Protein 6L3M (pdb70)

Sequence (1678 aa):
VPVPVPVAVSGATTAGLRAQAARLAGHLRERPALGPEAVARPLLLSRAQRERRAVVVAADRDSLLTGLDALAGGEAGPRLASGAADVTGRVVLVFPGQGAHWTGVAERLWREAPVFADSMARCADVLRDLAGWELREVLVDPVALERVDVLQPVSFAVVVSLAALWASVGVRPDAVVGHSQGEVAAAHVAGALTLAEAARIVVLRSALIARELSGRGAMLTVVADVERVTALLAGFEGRVCVAAVNGPASVTVSGEDGAVREFERVLSARRMLRWRLPGVDFAGHSPQVDALRAELLAALGDIASREPEIPLLSTVTGEPATRLDAEHWYRNLREEPVRFADAVTALLDRGHRVFVEVSPHPVLTTSVVDLAAPHRTAVVGTLRRDEGGLDRFLLSAAELHVRGVPVDLARHAGAGTAEVVPVPVPVAVSGATTAGLRAQAARLAGHLRERPALGPEAVARPLLLSRAQRERRAVVVAADRDSLLTGLDALAGGEAGPRLASGAADVTGRVVLVFPGQGAHWTGVAERLWREAPVFADSMARCADVLRDLAGWELREVLVDPVALERVDVLQPVSFAVVVSLAALWASVGVRPDAVVGHSQGEVAAAHVAGALTLAEAARIVVLRSALIARELSGRGAMLTVVADVERVTALLAGFEGRVCVAAVNGPASVTVSGEDGAVREFERVLSARRMLRWRLPGVDFAGHSPQVDALRAELLAALGDIASREPEIPLLSTVTGEPATRLDAEHWYRNLREPVRFADAVTALLDRGHRVFVEVSPHPVLTTSVVDLAAPHRTAVVGTLRRDEGGLDRFLLSAAELHVRGVPVDLARHAGAGTAEVPVPVPVPVAVSGATTAGLRAQAARLAGHLRERPALGPEAVARPLLLSRAQRERRAVVVAADRDSLLTGLDALAGGEAGPRLASGAADVTGRVVLVFPGQGAHWTGVAERLWREAPVFADSMARCADVLRDLAGWELREVLVDPVALERVDVLQPVSFAVVVSLAALWASVGVRPDAVVGHSQGEVAAAHVAGALTLAEAARIVVLRSALIARELSGRGAMLTVVADVERVTALLAGFEGRVCVAAVNGPASVTVSGEDGAVREFERVLSARRMLRWRLPGVDFAGHSPQVDALRAELLAALGDIASREPEIPLLSTVTGEPATRLDAEHWYRNLREPVRFADAVTALLDRGHRVFVEVSPHPVLTTSVVDLAAPHRTAVVGTLRRDEGGLDRFLLSAAELHVRGVPVDLARHAGAGTAEVVPVPVPVAVSGATTAGLRAQAARLAGHLRERPALGPEAVARPLLLSRAQRERRAVVVAADRDSLLTGLDALAGGEAGPRLASGAADVTGRVVLVFPGQGAHWTGVAERLWREAPVFADSMARCADVLRDLAGWELREVLVDPVALERVDVLQPVSFAVVVSLAALWASVGVRPDAVVGHSQGEVAAAHVAGALTLAEAARIVVLRSALIARELSGRGAMLTVVADVERVTALLAGFEGRVCVAAVNGPASVTVSGEDGAVREFERVLSARRMLRWRLPGVDFAGHSPQVDALRAELLAALGDIASREPEIPLLSTVTGEPATRLDAEHWYRNLREPVRFADAVTALLDRGHRVFVEVSPHPVLTTSVVDLAAPHRTAVVGTLRRDEGGLDRFLLSAAELHVRGVPVDLARHAGAGTAEVP

Radius of gyration: 43.11 Å; Cα contacts (8 Å, |Δi|>4): 3781; chains: 4; bounding box: 70×116×100 Å

B-factor: mean 20.32, std 10.1, range [8.17, 100.58]

Nearest PDB structures (foldseek):
  6l3n-assembly2_B  TM=1.002E+00  e=1.396E-87  Actinosynnema pretiosum subsp. auranticum
  2hg4-assembly2_C  TM=9.653E-01  e=4.477E-46  Saccharopolyspora erythraea
  2hg4-assembly3_F  TM=9.585E-01  e=4.744E-46  Saccharopolyspora erythraea
  2hg4-assembly3_E  TM=9.636E-01  e=5.070E-45  Saccharopolyspora erythraea
  5bp1-assembly1_A  TM=8.646E-01  e=1.464E-35  Mycolicibacterium smegmatis MC2 155

Organism: Actinosynnema pretiosum subsp. auranticum (NCBI:txid42198)

Solvent-accessible surface area: 65062 Å² total; per-residue (Å²): 177,81,95,17,6,0,0,1,14,15,5,63,75,55,76,27,7,98,60,82,0,51,166,10,3,31,25,0,122,134,98,102,108,29,10,1,98,25,4,0,96,10,22,21,101,68,85,64,50,124,95,85,34,0,0,3,4,4,28,66,51,109,49,0,16,95,8,0,64,22,8,33,52,34,118,100,22,117,51,24,6,64,19,24,27,47,7,112,44,127,20,0,1,2,0,5,5,26,11,3,31,37,63,22,0,1,32,103,0,30,154,60,1,104,40,0,20,76,14,0,28,111,1,3,56,28,2,97,128,65,33,56,51,52,0,83,125,14,0,82,53,79,118,8,4,116,122,2,31,1,12,7,0,0,10,3,0,0,5,8,0,0,7,36,1,0,24,22,0,40,4,152,22,49,0,0,0,0,22,12,8,2,0,0,1,0,0,40,43,2,24,1,6,89,32,52,21,0,1,54,0,1,12,55,5,0,24,3,1,31,146,82,6,32,70,156,8,5,11,0,9,0,54,12,60,54,141,94,0,79,63,16,16,43,35,3,136,81,94,5,37,32,0,1,39,5,4,29,34,17,0,5,0,1,4,91,52,15,7,0,114,76,0,36,104,16,0,26,12,33,136,20,121,61,127,83,27,70,15,18,52,6,0,0,7,3,76,54,0,80,94,4,99,80,80,0,55,84,43,3,36,143,24,70,53,161,149,28,130,41,54,2,0,0,2,9,44,6,108,74,21,123,176,4,47,12,57,11,0,10,85,4,8,50,60,51,4,83,0,7,26,0,0,6,28,0,3,76,113,32,4,44,3,1,0,4,0,0,2,20,33,56,10,22,100,4,3,82,46,12,2,56,48,51,142,22,2,34,10,11,1,1,99,115,119,56,5,0,4,26,20,0,0,6,1,0,0,55,0,14,3,60,26,7,112,21,65,2,18,131,35,0,43,91,10,124,31,92,104,183,96,93,17,5,0,0,4,13,15,5,63,75,56,76,25,8,96,60,70,0,51,129,11,2,32,17,0,121,130,94,102,109,27,11,1,94,25,0,0,96,11,16,21,103,68,79,70,46,130,95,85,35,0,0,1,4,4,26,66,50,109,51,0,15,93,8,0,63,13,8,32,53,38,115,102,18,118,50,24,6,66,19,24,27,50,7,113,45,126,20,0,1,2,0,5,5,24,11,3,29,35,63,21,0,1,36,99,0,30,151,60,1,105,41,0,20,76,13,0,27,109,1,4,58,27,1,103,127,66,32,59,46,55,0,86,126,15,0,82,54,79,116,8,4,116,121,3,31,0,12,7,0,0,11,4,0,0,4,8,0,0,6,36,1,0,28,23,0,40,4,152,23,49,0,0,0,0,22,14,8,2,0,0,1,0,0,40,44,2,21,0,6,88,34,53,20,0,1,52,0,1,9,56,5,0,23,3,1,29,145,80,7,31,69,153,8,5,11,0,9,0,52,15,52,39,72,92,0,80,65,17,16,48,38,3,134,81,92,6,37,33,0,2,21,5,4,27,40,15,0,5,0,1,5,94,44,25,9,0,133,87,0,34,105,15,0,27,13,32,134,19,120,64,128,78,28,69,16,18,52,6,0,0,6,3,77,54,0,79,91,3,98,81,82,0,54,81,47,2,36,146,23,69,52,149,153,28,122,41,52,2,0,1,2,13,51,6,107,76,23,120,173,4,48,11,44,5,0,8,72,5,7,48,67,51,4,75,0,1,17,0,0,2,31,0,2,69,114,33,4,46,2,1,0,4,0,0,2,20,32,54,9,21,100,4,2,80,62,10,1,58,51,54,148,23,2,33,8,11,1,1,97,115,122,53,5,0,5,27,20,0,0,6,2,0,0,56,0,15,4,60,26,7,114,21,66,2,20,130,30,0,41,94,9,121,31,98,11,110,190,89,88,18,2,0,0,2,12,15,5,62,76,56,79,25,7,99,59,83,0,51,162,4,4,29,30,0,125,130,104,105,106,26,8,2,92,26,0,0,97,8,14,22,100,68,91,62,50,123,95,86,34,0,0,1,3,3,27,62,54,109,53,0,16,88,7,0,62,13,10,34,52,39,111,104,20,113,51,25,6,65,20,26,29,48,7,117,44,119,22,0,0,2,0,6,10,27,11,2,28,33,66,21,0,1,35,100,0,29,152,60,0,105,42,0,21,99,12,0,45,131,2,4,75,25,1,95,128,68,34,56,54,58,0,85,126,16,0,82,53,76,116,10,5,114,124,3,32,2,12,6,0,0,14,3,0,0,8,8,0,0,8,36,1,0,27,27,1,42,5,149,24,51,0,0,0,0,22,15,10,1,0,0,2,0,0,30,43,1,19,1,6,78,7,54,20,0,2,53,0,1,14,55,6,0,23,2,2,32,145,81,6,31,70,157,9,6,10,0,9,0,52,13,56,40,123,96,0,81,65,16,16,44,36,2,131,84,92,6,38,31,0,1,39,6,4,68,41,16,0,5,0,1,5,93,54,26,9,0,126,87,0,33,112,14,0,54,20,31,169,18,122,86,126,76,28,70,20,17,52,7,0,0,6,3,78,56,0,78,90,3,102,82,78,0,53,82,43,3,35,142,23,69,51,166,149,40,136,40,50,3,0,0,2,16,49,6,109,75,25,115,184,5,41,10,44,3,0,10,70,4,8,49,67,52,4,112,0,9,61,0,0,56,29,0,8,118,108,31,2,43,3,1,0,2,0,0,4,21,32,55,9,20,99,3,2,80,64,40,1,73,124,82,160,19,1,32,6,10,1,1,96,105,120,54,5,0,4,26,19,0,0,7,1,0,0,52,0,15,3,56,26,8,115,22,66,3,21,132,37,0,42,90,10,120,28,102,61,190,84,84,17,1,0,0,4,12,8,4,61,77,58,76,26,8,98,62,75,0,51,142,10,3,30,20,0,124,131,97,106,106,26,10,1,86,25,0,0,94,12,15,20,105,66,84,68,47,127,97,85,34,0,0,1,4,3,28,66,51,109,54,0,15,92,9,0,60,12,9,33,52,40,111,103,19,117,51,25,6,66,19,25,28,49,6,114,45,122,22,0,0,2,0,6,8,26,9,2,30,38,61,20,1,0,44,101,0,28,153,57,2,107,43,0,20,80,17,0,28,109,2,4,58,27,2,102,131,64,34,65,47,58,0,89,127,17,0,94,54,76,115,9,4,112,121,2,34,2,11,7,0,0,14,4,0,0,7,10,0,0,7,36,1,0,25,27,0,41,4,144,23,48,0,0,0,0,22,14,9,2,0,0,1,0,0,39,43,2,21,0,7,77,33,54,19,0,1,54,0,1,13,54,5,0,26,3,1,30,150,82,7,30,72,152,9,6,11,0,9,0,54,12,50,42,79,102,0,80,64,19,17,74,53,17,134,81,104,4,38,34,0,2,24,5,3,20,32,15,0,6,0,1,4,92,48,27,9,0,135,86,0,34,196,37,0,56,76,116,223,18,121,82,128,76,28,70,17,18,50,6,0,0,7,4,78,56,0,77,91,3,99,82,80,0,54,80,43,3,34,142,25,67,51,166,149,41,138,41,49,3,0,0,2,15,58,5,111,70,25,118,186,6,45,9,44,4,0,8,71,4,8,49,65,52,4,80,0,3,16,0,0,4,31,0,2,69,112,34,3,45,2,1,0,4,0,0,3,20,32,52,10,21,100,3,3,79,45,9,1,55,55,53,158,19,2,33,7,10,1,1,96,108,124,53,5,0,5,26,20,0,0,6,1,0,0,54,0,15,4,57,27,6,113,22,66,3,24,131,36,0,39,94,10,117,32,111,16,114

Secondary structure (DSSP, 8-state):
----EEEEEEESSHHHHHHHHHHHHHHHHH-TT--HHHHHHHHHHSS---SEEEEEEESSHHHHHHHHHHHHTT---TTEEEEES---SEEEEEE--SS---TTTTHHHHHH-HHHHHHHHHHHHHHHHHH-S-HHHHTT-TTGGGSHHHHHHHHHHHHHHHHHHHHHTT---SEEEE-TTHHHHHHHHTTSS-HHHHHHHHHHHHHHHHHHTTTS-EEEEESS-HHHHHHHTTT-TTTEEEEEEEETTEEEEEE-HHHHHHHHHHHHHTT--EEEPTT--S-TTSGGGGGGHHHHHHHH-S------SS-EEETTTSSB----SHHHHHHHHHSPB-HHHHHHHHHTTTEEEEEE-SSS-SSHHHHHHHHTTS--EEE-S-BTTB-SHHHHHHHHHHHHTTT----GGGGS-S-----/----EEEEEEESSHHHHHHHHHHHHHHHHH-TT--HHHHHHHHHHSS---SEEEEEEESSHHHHHHHHHHHHTT---TTEEEEE----SEEEEEE--SS---TTTTHHHHHH-HHHHHHHHHHHHHHHHHH-S-HHHHTT-TTGGGSHHHHHHHHHHHHHHHHHHHHHTT---SEEEE-TTHHHHHHHHTTSS-HHHHHHHHHHHHHHHHHHTTTS-EEEEESS-HHHHHHHTTT-TTTEEEEEEEETTEEEEEE-HHHHHHHHHHHHHTT--EEEPTT--S-TTSGGGGGGHHHHHHHH-S------SS-EEETTTSSB-----HHHHHHHHHSPEEHHHHHHHHHTTTEEEEEE-SSS-SSHHHHHHHHTTS--EEE-S-BTTB-SHHHHHHHHHHHHTTT----GGGGS-S--PPP-/-PPPEEEEEEESSHHHHHHHHHHHHHHHHT-TT--HHHHHHHHHHSS---SEEEEEEESSHHHHHHHHHHHHTT---TTEEEEE----SEEEEEE--SS---TTTTHHHHHH-HHHHHHHHHHHHHHHHHH-S-HHHHTT-TTGGGSHHHHHHHHHHHHHHHHHHHHHTT---SEEEE-TTHHHHHHHHTTSS-HHHHHHHHHHHHHHHHHHTTTS-EEEEESS-HHHHHHHTTT-TTTEEEEEEEETTEEEEEE-HHHHHHHHHHHHHTT--EEEPTT--S-TTSGGGGGGHHHHHHHH-S------SS-EE-TTTSSB----SHHHHHHHHHS-B-HHHHHHHHHTTTEEEEEE-SSS-SSHHHHHHHHTTS--EEE-S-BTTB-SHHHHHHHHHHHHTTT----GGGGS-S-----/-PPPEEEEEEESSHHHHHHHHHHHHHHHHT-TT--HHHHHHHHHHSS---SEEEEEEESSHHHHHHHHHHHHTT---TTEEEEES---SEEEEEE--SS---TTTTHHHHHH-HHHHHHHHHHHHHHHHHH-S-HHHHTT-TTGGGSHHHHHHHHHHHHHHHHHHHHHTT---SEEEE-TTHHHHHHHHTTSS-HHHHHHHHHHHHHHHHHHTTTS-EEEEESS-HHHHHHHTTT-TTTEEEEEEEETTEEEEEE-HHHHHHHHHHHHHTT--EEEPTT--S-TTSGGGGGGHHHHHHHH-S------SS-EE-TTTSSB----SHHHHHHHHHSPB-HHHHHHHHHTTTEEEEEE-SSS-SSHHHHHHHHTTS--EEE-S-BTTB-SHHHHHHHHHHHHTTT----GGGGS-S--PPP-

Structure (mmCIF, N/CA/C/O backbone):
data_6L3M
#
_entry.id   6L3M
#
_cell.length_a   214.299
_cell.length_b   100.778
_cell.length_c   103.267
_cell.angle_alpha   90.000
_cell.angle_beta   113.130
_cell.angle_gamma   90.000
#
_symmetry.space_group_name_H-M   'C 1 2 1'
#
loop_
_entity.id
_entity.type
_entity.pdbx_description
1 polymer 'Polyketide synthase'
2 non-polymer GLYCEROL
3 non-polymer '2-methoxypropanedioic acid'
4 non-polymer 'PHOSPHATE ION'
5 water water
#
loop_
_atom_site.group_PDB
_atom_site.id
_atom_site.type_symbol
_atom_site.label_atom_id
_atom_site.label_alt_id
_atom_site.label_comp_id
_atom_site.label_asym_id
_atom_site.label_entity_id
_atom_site.label_seq_id
_atom_site.pdbx_PDB_ins_code
_atom_site.Cartn_x
_atom_site.Cartn_y
_atom_site.Cartn_z
_atom_site.occupancy
_atom_site.B_iso_or_equiv
_atom_site.auth_seq_id
_atom_site.auth_comp_id
_atom_site.auth_asym_id
_atom_site.auth_atom_id
_atom_site.pdbx_PDB_model_num
ATOM 1 N N . VAL A 1 1 ? -1.885 -21.094 141.120 1.00 49.53 1 VAL A N 1
ATOM 2 C CA . VAL A 1 1 ? -1.631 -20.663 139.706 1.00 49.00 1 VAL A CA 1
ATOM 3 C C . VAL A 1 1 ? -1.201 -19.188 139.641 1.00 51.56 1 VAL A C 1
ATOM 4 O O . VAL A 1 1 ? -1.992 -18.289 139.962 1.00 37.47 1 VAL A O 1
ATOM 8 N N . PRO A 1 2 ? 0.038 -18.929 139.163 1.00 46.50 2 PRO A N 1
ATOM 9 C CA . PRO A 1 2 ? 0.434 -17.524 139.053 1.00 38.76 2 PRO A CA 1
ATOM 10 C C . PRO A 1 2 ? -0.413 -16.730 138.025 1.00 28.49 2 PRO A C 1
ATOM 11 O O . PRO A 1 2 ? -1.136 -17.311 137.208 1.00 30.09 2 PRO A O 1
ATOM 15 N N . VAL A 1 3 ? -0.420 -15.418 138.198 1.00 21.34 3 VAL A N 1
ATOM 16 C CA . VAL A 1 3 ? -1.248 -14.536 137.431 1.00 19.85 3 VAL A CA 1
ATOM 17 C C . VAL A 1 3 ? -0.359 -13.780 136.426 1.00 16.33 3 VAL A C 1
ATOM 18 O O . VAL A 1 3 ? 0.762 -13.391 136.747 1.00 13.28 3 VAL A O 1
ATOM 22 N N . PRO A 1 4 ? -0.821 -13.625 135.187 1.00 15.46 4 PRO A N 1
ATOM 23 C CA . PRO A 1 4 ? 0.045 -12.935 134.216 1.00 11.95 4 PRO A CA 1
ATOM 24 C C . PRO A 1 4 ? 0.152 -11.458 134.480 1.00 12.24 4 PRO A C 1
ATOM 25 O O . PRO A 1 4 ? -0.827 -10.823 134.855 1.00 11.28 4 PRO A O 1
ATOM 29 N N . VAL A 1 5 ? 1.356 -10.913 134.292 1.00 10.81 5 VAL A N 1
ATOM 30 C CA . VAL A 1 5 ? 1.570 -9.491 134.333 1.00 11.34 5 VAL A CA 1
ATOM 31 C C . VAL A 1 5 ? 2.266 -8.994 133.071 1.00 9.22 5 VAL A C 1
ATOM 32 O O . VAL A 1 5 ? 3.005 -9.735 132.418 1.00 10.71 5 VAL A O 1
ATOM 36 N N . PRO A 1 6 ? 2.016 -7.736 132.701 1.00 10.04 6 PRO A N 1
ATOM 37 C CA . PRO A 1 6 ? 2.680 -7.169 131.523 1.00 9.40 6 PRO A CA 1
ATOM 38 C C . PRO A 1 6 ? 4.013 -6.542 131.920 1.00 9.31 6 PRO A C 1
ATOM 39 O O . PRO A 1 6 ? 4.036 -5.631 132.733 1.00 10.68 6 PRO A O 1
ATOM 43 N N . VAL A 1 7 ? 5.109 -7.094 131.407 1.00 9.80 7 VAL A N 1
ATOM 44 C CA . VAL A 1 7 ? 6.474 -6.636 131.745 1.00 10.83 7 VAL A CA 1
ATOM 45 C C . VAL A 1 7 ? 7.023 -5.823 130.582 1.00 10.89 7 VAL A C 1
ATOM 46 O O . VAL A 1 7 ? 7.211 -6.360 129.467 1.00 10.37 7 VAL A O 1
ATOM 50 N N . ALA A 1 8 ? 7.151 -4.515 130.805 1.00 11.95 8 ALA A N 1
ATOM 51 C CA . ALA A 1 8 ? 7.360 -3.547 129.748 1.00 11.96 8 ALA A CA 1
ATOM 52 C C . ALA A 1 8 ? 8.848 -3.119 129.683 1.00 15.09 8 ALA A C 1
ATOM 53 O O . ALA A 1 8 ? 9.488 -2.953 130.718 1.00 14.24 8 ALA A O 1
ATOM 55 N N . VAL A 1 9 ? 9.419 -3.094 128.478 1.00 13.09 9 VAL A N 1
ATOM 56 C CA . VAL A 1 9 ? 10.735 -2.476 128.265 1.00 15.42 9 VAL A CA 1
ATOM 57 C C . VAL A 1 9 ? 10.670 -1.574 127.043 1.00 13.82 9 VAL A C 1
ATOM 58 O O . VAL A 1 9 ? 9.814 -1.743 126.172 1.00 10.76 9 VAL A O 1
ATOM 62 N N . SER A 1 10 ? 11.563 -0.584 126.978 1.00 12.36 10 SER A N 1
ATOM 63 C CA . SER A 1 10 ? 11.575 0.274 125.804 1.00 11.97 10 SER A CA 1
ATOM 64 C C . SER A 1 10 ? 12.936 0.928 125.596 1.00 11.83 10 SER A C 1
ATOM 65 O O . SER A 1 10 ? 13.786 0.930 126.492 1.00 15.04 10 SER A O 1
ATOM 68 N N . GLY A 1 11 ? 13.129 1.415 124.386 1.00 13.93 11 GLY A N 1
ATOM 69 C CA . GLY A 1 11 ? 14.322 2.184 124.046 1.00 15.68 11 GLY A CA 1
ATOM 70 C C . GLY A 1 11 ? 14.017 3.241 123.020 1.00 16.42 11 GLY A C 1
ATOM 71 O O . GLY A 1 11 ? 12.972 3.216 122.372 1.00 12.44 11 GLY A O 1
ATOM 72 N N . ALA A 1 12 ? 14.993 4.128 122.779 1.00 15.54 12 ALA A N 1
ATOM 73 C CA . ALA A 1 12 ? 14.814 5.152 121.768 1.00 13.30 12 ALA A CA 1
ATOM 74 C C . ALA A 1 12 ? 14.923 4.565 120.345 1.00 13.16 12 ALA A C 1
ATOM 75 O O . ALA A 1 12 ? 14.486 5.191 119.399 1.00 14.61 12 ALA A O 1
ATOM 77 N N . THR A 1 13 ? 15.518 3.368 120.223 1.00 11.87 13 THR A N 1
ATOM 78 C CA . THR A 1 13 ? 15.645 2.680 118.952 1.00 12.33 13 THR A CA 1
ATOM 79 C C . THR A 1 13 ? 15.369 1.189 119.173 1.00 12.41 13 THR A C 1
ATOM 80 O O . THR A 1 13 ? 15.338 0.719 120.299 1.00 15.30 13 THR A O 1
ATOM 84 N N . THR A 1 14 ? 15.228 0.457 118.093 1.00 12.67 14 THR A N 1
ATOM 85 C CA . THR A 1 14 ? 14.975 -0.976 118.180 1.00 15.15 14 THR A CA 1
ATOM 86 C C . THR A 1 14 ? 16.165 -1.692 118.729 1.00 14.69 14 THR A C 1
ATOM 87 O O . THR A 1 14 ? 16.052 -2.511 119.620 1.00 14.56 14 THR A O 1
ATOM 91 N N . ALA A 1 15 ? 17.358 -1.244 118.356 1.00 14.94 15 ALA A N 1
ATOM 92 C CA . ALA A 1 15 ? 18.550 -1.844 118.966 1.00 16.45 15 ALA A CA 1
ATOM 93 C C . ALA A 1 15 ? 18.658 -1.551 120.482 1.00 15.84 15 ALA A C 1
ATOM 94 O O . ALA A 1 15 ? 19.102 -2.409 121.270 1.00 14.84 15 ALA A O 1
ATOM 96 N N . GLY A 1 16 ? 18.222 -0.369 120.900 1.00 15.29 16 GLY A N 1
ATOM 97 C CA . GLY A 1 16 ? 18.227 -0.019 122.315 1.00 16.00 16 GLY A CA 1
ATOM 98 C C . GLY A 1 16 ? 17.150 -0.822 123.077 1.00 15.72 16 GLY A C 1
ATOM 99 O O . GLY A 1 16 ? 17.386 -1.312 124.155 1.00 15.64 16 GLY A O 1
ATOM 100 N N . LEU A 1 17 ? 16.040 -1.067 122.413 1.00 15.15 17 LEU A N 1
ATOM 101 C CA . LEU A 1 17 ? 14.972 -1.917 122.979 1.00 14.50 17 LEU A CA 1
ATOM 102 C C . LEU A 1 17 ? 15.476 -3.338 123.199 1.00 14.77 17 LEU A C 1
ATOM 103 O O . LEU A 1 17 ? 15.386 -3.870 124.310 1.00 16.63 17 LEU A O 1
ATOM 108 N N . ARG A 1 18 ? 16.155 -3.885 122.201 1.00 16.15 18 ARG A N 1
ATOM 109 C CA . ARG A 1 18 ? 16.701 -5.240 122.296 1.00 17.53 18 ARG A CA 1
ATOM 110 C C . ARG A 1 18 ? 17.773 -5.383 123.341 1.00 18.49 18 ARG A C 1
ATOM 111 O O . ARG A 1 18 ? 17.771 -6.333 124.110 1.00 17.39 18 ARG A O 1
ATOM 119 N N . ALA A 1 19 ? 18.580 -4.345 123.506 1.00 16.86 19 ALA A N 1
ATOM 120 C CA . ALA A 1 19 ? 19.626 -4.374 124.517 1.00 18.91 19 ALA A CA 1
ATOM 121 C C . ALA A 1 19 ? 19.017 -4.283 125.906 1.00 17.05 19 ALA A C 1
ATOM 122 O O . ALA A 1 19 ? 19.534 -4.879 126.843 1.00 18.27 19 ALA A O 1
ATOM 124 N N . GLN A 1 20 ? 17.970 -3.463 126.060 1.00 19.04 20 GLN A N 1
ATOM 125 C CA . GLN A 1 20 ? 17.256 -3.381 127.345 1.00 19.08 20 GLN A CA 1
ATOM 126 C C . GLN A 1 20 ? 16.654 -4.734 127.736 1.00 18.27 20 GLN A C 1
ATOM 127 O O . GLN A 1 20 ? 16.665 -5.119 128.920 1.00 19.01 20 GLN A O 1
ATOM 133 N N . ALA A 1 21 ? 16.166 -5.469 126.747 1.00 14.87 21 ALA A N 1
ATOM 134 C CA . ALA A 1 21 ? 15.634 -6.810 127.007 1.00 14.78 21 ALA A CA 1
ATOM 135 C C . ALA A 1 21 ? 16.704 -7.752 127.505 1.00 15.67 21 ALA A C 1
ATOM 136 O O . ALA A 1 21 ? 16.517 -8.427 128.512 1.00 13.70 21 ALA A O 1
ATOM 138 N N . ALA A 1 22 ? 17.859 -7.750 126.837 1.00 15.80 22 ALA A N 1
ATOM 139 C CA . ALA A 1 22 ? 19.012 -8.547 127.260 1.00 15.01 22 ALA A CA 1
ATOM 140 C C . ALA A 1 22 ? 19.477 -8.217 128.686 1.00 14.70 22 ALA A C 1
ATOM 141 O O . ALA A 1 22 ? 19.717 -9.116 129.489 1.00 18.20 22 ALA A O 1
ATOM 143 N N . ARG A 1 23 ? 19.517 -6.932 128.999 1.00 15.39 23 ARG A N 1
ATOM 144 C CA . ARG A 1 23 ? 19.919 -6.423 130.301 1.00 21.55 23 ARG A CA 1
ATOM 145 C C . ARG A 1 23 ? 18.982 -6.911 131.404 1.00 18.30 23 ARG A C 1
ATOM 146 O O . ARG A 1 23 ? 19.418 -7.363 132.456 1.00 17.20 23 ARG A O 1
ATOM 154 N N . LEU A 1 24 ? 17.685 -6.804 131.159 1.00 19.74 24 LEU A N 1
ATOM 155 C CA . LEU A 1 24 ? 16.695 -7.280 132.126 1.00 16.14 24 LEU A CA 1
ATOM 156 C C . LEU A 1 24 ? 16.772 -8.788 132.354 1.00 15.30 24 LEU A C 1
ATOM 157 O O . LEU A 1 24 ? 16.678 -9.255 133.488 1.00 18.33 24 LEU A O 1
ATOM 162 N N . ALA A 1 25 ? 16.893 -9.558 131.274 1.00 12.74 25 ALA A N 1
ATOM 163 C CA . ALA A 1 25 ? 17.071 -10.983 131.375 1.00 17.13 25 ALA A CA 1
ATOM 164 C C . ALA A 1 25 ? 18.311 -11.284 132.227 1.00 16.76 25 ALA A C 1
ATOM 165 O O . ALA A 1 25 ? 18.294 -12.155 133.075 1.00 16.92 25 ALA A O 1
ATOM 167 N N . GLY A 1 26 ? 19.398 -10.583 131.954 1.00 17.70 26 GLY A N 1
ATOM 168 C CA . GLY A 1 26 ? 20.648 -10.797 132.709 1.00 22.41 26 GLY A CA 1
ATOM 169 C C . GLY A 1 26 ? 20.442 -10.551 134.193 1.00 21.89 26 GLY A C 1
ATOM 170 O O . GLY A 1 26 ? 20.891 -11.334 135.037 1.00 20.21 26 GLY A O 1
ATOM 171 N N . HIS A 1 27 ? 19.741 -9.469 134.498 1.00 23.02 27 HIS A N 1
ATOM 172 C CA . HIS A 1 27 ? 19.430 -9.092 135.878 1.00 23.46 27 HIS A CA 1
ATOM 173 C C . HIS A 1 27 ? 18.566 -10.126 136.594 1.00 19.93 27 HIS A C 1
ATOM 174 O O . HIS A 1 27 ? 18.925 -10.582 137.684 1.00 21.90 27 HIS A O 1
ATOM 181 N N . LEU A 1 28 ? 17.589 -10.679 135.888 1.00 16.27 28 LEU A N 1
ATOM 182 C CA . LEU A 1 28 ? 16.779 -11.755 136.422 1.00 14.42 28 LEU A CA 1
ATOM 183 C C . LEU A 1 28 ? 17.587 -13.047 136.655 1.00 16.10 28 LEU A C 1
ATOM 184 O O . LEU A 1 28 ? 17.411 -13.746 137.677 1.00 17.80 28 LEU A O 1
ATOM 189 N N . ARG A 1 29 ? 18.496 -13.369 135.735 1.00 17.40 29 ARG A N 1
ATOM 190 C CA . ARG A 1 29 ? 19.287 -14.576 135.893 1.00 18.72 29 ARG A CA 1
ATOM 191 C C . ARG A 1 29 ? 20.287 -14.477 137.049 1.00 20.68 29 ARG A C 1
ATOM 192 O O . ARG A 1 29 ? 20.579 -15.481 137.671 1.00 27.83 29 ARG A O 1
ATOM 200 N N . GLU A 1 30 ? 20.735 -13.256 137.370 1.00 20.96 30 GLU A N 1
ATOM 201 C CA . GLU A 1 30 ? 21.587 -13.001 138.549 1.00 23.77 30 GLU A CA 1
ATOM 202 C C . GLU A 1 30 ? 20.782 -13.094 139.848 1.00 26.29 30 GLU A C 1
ATOM 203 O O . GLU A 1 30 ? 21.368 -13.129 140.924 1.00 22.15 30 GLU A O 1
ATOM 209 N N . ARG A 1 31 ? 19.449 -13.086 139.751 1.00 21.68 31 ARG A N 1
ATOM 210 C CA . ARG A 1 31 ? 18.582 -13.002 140.939 1.00 23.35 31 ARG A CA 1
ATOM 211 C C . ARG A 1 31 ? 17.480 -14.013 140.854 1.00 23.85 31 ARG A C 1
ATOM 212 O O . ARG A 1 31 ? 16.357 -13.669 140.480 1.00 19.32 31 ARG A O 1
ATOM 220 N N . PRO A 1 32 ? 17.788 -15.273 141.184 1.00 25.08 32 PRO A N 1
ATOM 221 C CA . PRO A 1 32 ? 16.944 -16.407 140.817 1.00 26.16 32 PRO A CA 1
ATOM 222 C C . PRO A 1 32 ? 15.551 -16.398 141.475 1.00 21.45 32 PRO A C 1
ATOM 223 O O . PRO A 1 32 ? 14.660 -17.081 140.995 1.00 21.78 32 PRO A O 1
ATOM 227 N N . ALA A 1 33 ? 15.390 -15.679 142.585 1.00 19.92 33 ALA A N 1
ATOM 228 C CA . ALA A 1 33 ? 14.098 -15.633 143.265 1.00 20.94 33 ALA A CA 1
ATOM 229 C C . ALA A 1 33 ? 13.148 -14.546 142.690 1.00 19.82 33 ALA A C 1
ATOM 230 O O . ALA A 1 33 ? 11.998 -14.464 143.085 1.00 19.59 33 ALA A O 1
ATOM 232 N N . LEU A 1 34 ? 13.648 -13.719 141.786 1.00 18.16 34 LEU A N 1
ATOM 233 C CA . LEU A 1 34 ? 12.915 -12.555 141.304 1.00 19.50 34 LEU A CA 1
ATOM 234 C C . LEU A 1 34 ? 11.923 -12.944 140.198 1.00 20.31 34 LEU A C 1
ATOM 235 O O . LEU A 1 34 ? 12.311 -13.532 139.182 1.00 20.59 34 LEU A O 1
ATOM 240 N N . GLY A 1 35 ? 10.625 -12.708 140.439 1.00 20.37 35 GLY A N 1
ATOM 241 C CA . GLY A 1 35 ? 9.586 -13.040 139.455 1.00 17.16 35 GLY A CA 1
ATOM 242 C C . GLY A 1 35 ? 9.056 -11.823 138.692 1.00 14.48 35 GLY A C 1
ATOM 243 O O . GLY A 1 35 ? 9.349 -10.669 139.055 1.00 13.64 35 GLY A O 1
ATOM 244 N N . PRO A 1 36 ? 8.292 -12.061 137.594 1.00 15.93 36 PRO A N 1
ATOM 245 C CA . PRO A 1 36 ? 7.704 -10.959 136.831 1.00 13.32 36 PRO A CA 1
ATOM 246 C C . PRO A 1 36 ? 6.803 -10.054 137.693 1.00 12.70 36 PRO A C 1
ATOM 247 O O . PRO A 1 36 ? 6.842 -8.855 137.557 1.00 11.13 36 PRO A O 1
ATOM 251 N N . GLU A 1 37 ? 6.138 -10.636 138.682 1.00 14.17 37 GLU A N 1
ATOM 252 C CA . GLU A 1 37 ? 5.224 -9.852 139.507 1.00 15.24 37 GLU A CA 1
ATOM 253 C C . GLU A 1 37 ? 5.980 -8.896 140.458 1.00 15.12 37 GLU A C 1
ATOM 254 O O . GLU A 1 37 ? 5.399 -7.960 141.005 1.00 14.81 37 GLU A O 1
ATOM 260 N N . ALA A 1 38 ? 7.292 -9.077 140.590 1.00 16.26 38 ALA A N 1
ATOM 261 C CA . ALA A 1 38 ? 8.076 -8.181 141.435 1.00 16.79 38 ALA A CA 1
ATOM 262 C C . ALA A 1 38 ? 8.537 -6.963 140.681 1.00 17.86 38 ALA A C 1
ATOM 263 O O . ALA A 1 38 ? 8.836 -5.941 141.276 1.00 17.88 38 ALA A O 1
ATOM 265 N N . VAL A 1 39 ? 8.724 -7.097 139.380 1.00 14.14 39 VAL A N 1
ATOM 266 C CA . VAL A 1 39 ? 9.400 -6.047 138.630 1.00 14.57 39 VAL A CA 1
ATOM 267 C C . VAL A 1 39 ? 8.439 -5.282 137.732 1.00 12.33 39 VAL A C 1
ATOM 268 O O . VAL A 1 39 ? 8.766 -4.228 137.240 1.00 13.75 39 VAL A O 1
ATOM 272 N N . ALA A 1 40 ? 7.278 -5.864 137.428 1.00 13.42 40 ALA A N 1
ATOM 273 C CA . ALA A 1 40 ? 6.408 -5.287 136.410 1.00 12.14 40 ALA A CA 1
ATOM 274 C C . ALA A 1 40 ? 5.912 -3.853 136.729 1.00 13.19 40 ALA A C 1
ATOM 275 O O . ALA A 1 40 ? 5.903 -2.974 135.851 1.00 12.06 40 ALA A O 1
ATOM 277 N N . ARG A 1 41 ? 5.485 -3.602 137.973 1.00 12.46 41 ARG A N 1
ATOM 278 C CA . ARG A 1 41 ? 4.908 -2.291 138.295 1.00 13.85 41 ARG A CA 1
ATOM 279 C C . ARG A 1 41 ? 5.930 -1.134 138.134 1.00 13.28 41 ARG A C 1
ATOM 280 O O . ARG A 1 41 ? 5.661 -0.167 137.405 1.00 14.62 41 ARG A O 1
ATOM 288 N N . PRO A 1 42 ? 7.147 -1.312 138.641 1.00 14.29 42 PRO A N 1
ATOM 289 C CA . PRO A 1 42 ? 8.111 -0.196 138.473 1.00 16.62 42 PRO A CA 1
ATOM 290 C C . PRO A 1 42 ? 8.581 0.001 137.048 1.00 16.32 42 PRO A C 1
ATOM 291 O O . PRO A 1 42 ? 8.884 1.117 136.648 1.00 17.74 42 PRO A O 1
ATOM 295 N N . LEU A 1 43 ? 8.566 -1.059 136.244 1.00 17.24 43 LEU A N 1
ATOM 296 C CA . LEU A 1 43 ? 8.915 -0.927 134.807 1.00 18.22 43 LEU A CA 1
ATOM 297 C C . LEU A 1 43 ? 7.909 -0.142 134.031 1.00 19.54 43 LEU A C 1
ATOM 298 O O . LEU A 1 43 ? 8.251 0.453 132.993 1.00 21.92 43 LEU A O 1
ATOM 303 N N . LEU A 1 44 ? 6.667 -0.070 134.522 1.00 14.50 44 LEU A N 1
ATOM 304 C CA . LEU A 1 44 ? 5.699 0.788 133.899 1.00 14.91 44 LEU A CA 1
ATOM 305 C C . LEU A 1 44 ? 5.649 2.192 134.497 1.00 19.33 44 LEU A C 1
ATOM 306 O O . LEU A 1 44 ? 5.350 3.161 133.782 1.00 21.16 44 LEU A O 1
ATOM 311 N N . LEU A 1 45 ? 5.747 2.269 135.822 1.00 17.52 45 LEU A N 1
ATOM 312 C CA . LEU A 1 45 ? 5.414 3.502 136.539 1.00 23.06 45 LEU A CA 1
ATOM 313 C C . LEU A 1 45 ? 6.664 4.345 136.826 1.00 22.69 45 LEU A C 1
ATOM 314 O O . LEU A 1 45 ? 6.565 5.554 136.942 1.00 29.05 45 LEU A O 1
ATOM 319 N N . SER A 1 46 ? 7.836 3.721 136.800 1.00 21.74 46 SER A N 1
ATOM 320 C CA . SER A 1 46 ? 9.079 4.393 137.184 1.00 28.62 46 SER A CA 1
ATOM 321 C C . SER A 1 46 ? 10.118 4.452 136.069 1.00 30.04 46 SER A C 1
ATOM 322 O O . SER A 1 46 ? 11.237 4.909 136.312 1.00 29.04 46 SER A O 1
ATOM 325 N N . ARG A 1 47 ? 9.708 4.125 134.832 1.00 25.97 47 ARG A N 1
ATOM 326 C CA . ARG A 1 47 ? 10.605 4.180 133.654 1.00 25.83 47 ARG A CA 1
ATOM 327 C C . ARG A 1 47 ? 9.891 4.895 132.524 1.00 26.02 47 ARG A C 1
ATOM 328 O O . ARG A 1 47 ? 8.694 4.695 132.306 1.00 22.27 47 ARG A O 1
ATOM 336 N N . ALA A 1 48 ? 10.621 5.742 131.804 1.00 22.24 48 ALA A N 1
ATOM 337 C CA . ALA A 1 48 ? 10.107 6.359 130.593 1.00 20.72 48 ALA A CA 1
ATOM 338 C C . ALA A 1 48 ? 9.688 5.285 129.564 1.00 15.79 48 ALA A C 1
ATOM 339 O O . ALA A 1 48 ? 10.328 4.248 129.444 1.00 17.83 48 ALA A O 1
ATOM 341 N N . GLN A 1 49 ? 8.559 5.497 128.932 1.00 15.05 49 GLN A N 1
ATOM 342 C CA . GLN A 1 49 ? 8.089 4.631 127.827 1.00 14.35 49 GLN A CA 1
ATOM 343 C C . GLN A 1 49 ? 8.462 5.229 126.483 1.00 12.54 49 GLN A C 1
ATOM 344 O O . GLN A 1 49 ? 7.878 6.193 126.019 1.00 12.54 49 GLN A O 1
ATOM 350 N N . ARG A 1 50 ? 9.547 4.717 125.922 1.00 12.61 50 ARG A N 1
ATOM 351 C CA . ARG A 1 50 ? 10.218 5.412 124.822 1.00 14.06 50 ARG A CA 1
ATOM 352 C C . ARG A 1 50 ? 9.655 5.011 123.458 1.00 14.61 50 ARG A C 1
ATOM 353 O O . ARG A 1 50 ? 8.536 4.481 123.358 1.00 15.70 50 ARG A O 1
ATOM 361 N N . GLU A 1 51 ? 10.395 5.321 122.397 1.00 12.77 51 GLU A N 1
ATOM 362 C CA . GLU A 1 51 ? 9.848 5.330 121.060 1.00 13.42 51 GLU A CA 1
ATOM 363 C C . GLU A 1 51 ? 9.666 3.910 120.525 1.00 10.80 51 GLU A C 1
ATOM 364 O O . GLU A 1 51 ? 8.909 3.695 119.583 1.00 13.24 51 GLU A O 1
ATOM 370 N N . ARG A 1 52 ? 10.435 2.972 121.042 1.00 12.82 52 ARG A N 1
ATOM 371 C CA . ARG A 1 52 ? 10.352 1.589 120.576 1.00 14.61 52 ARG A CA 1
ATOM 372 C C . ARG A 1 52 ? 10.086 0.736 121.799 1.00 12.87 52 ARG A C 1
ATOM 373 O O . ARG A 1 52 ? 10.858 0.755 122.753 1.00 14.66 52 ARG A O 1
ATOM 381 N N . ARG A 1 53 ? 8.930 0.062 121.807 1.00 12.78 53 ARG A N 1
ATOM 382 C CA . ARG A 1 53 ? 8.392 -0.538 123.014 1.00 11.68 53 ARG A CA 1
ATOM 383 C C . ARG A 1 53 ? 8.126 -2.035 122.847 1.00 11.54 53 ARG A C 1
ATOM 384 O O . ARG A 1 53 ? 7.767 -2.490 121.744 1.00 10.29 53 ARG A O 1
ATOM 392 N N . ALA A 1 54 ? 8.217 -2.762 123.950 1.00 10.71 54 ALA A N 1
ATOM 393 C CA . ALA A 1 54 ? 7.797 -4.184 123.985 1.00 12.08 54 ALA A CA 1
ATOM 394 C C . ALA A 1 54 ? 7.172 -4.500 125.313 1.00 12.46 54 ALA A C 1
ATOM 395 O O . ALA A 1 54 ? 7.435 -3.838 126.327 1.00 12.43 54 ALA A O 1
ATOM 397 N N . VAL A 1 55 ? 6.307 -5.514 125.305 1.00 12.03 55 VAL A N 1
ATOM 398 C CA . VAL A 1 55 ? 5.790 -6.054 126.529 1.00 11.55 55 VAL A CA 1
ATOM 399 C C . VAL A 1 55 ? 5.869 -7.571 126.387 1.00 10.43 55 VAL A C 1
ATOM 400 O O . VAL A 1 55 ? 5.444 -8.111 125.383 1.00 11.36 55 VAL A O 1
ATOM 404 N N . VAL A 1 56 ? 6.351 -8.240 127.429 1.00 10.88 56 VAL A N 1
ATOM 405 C CA . VAL A 1 56 ? 6.151 -9.666 127.588 1.00 11.53 56 VAL A CA 1
ATOM 406 C C . VAL A 1 56 ? 5.096 -9.910 128.635 1.00 11.26 56 VAL A C 1
ATOM 407 O O . VAL A 1 56 ? 5.220 -9.460 129.785 1.00 10.57 56 VAL A O 1
ATOM 411 N N . VAL A 1 57 ? 4.050 -10.627 128.260 1.00 11.55 57 VAL A N 1
ATOM 412 C CA . VAL A 1 57 ? 3.008 -10.974 129.221 1.00 12.11 57 VAL A CA 1
ATOM 413 C C . VAL A 1 57 ? 3.337 -12.345 129.779 1.00 12.92 57 VAL A C 1
ATOM 414 O O . VAL A 1 57 ? 3.377 -13.326 129.056 1.00 12.74 57 VAL A O 1
ATOM 418 N N . ALA A 1 58 ? 3.646 -12.386 131.075 1.00 12.78 58 ALA A N 1
ATOM 419 C CA . ALA A 1 58 ? 4.189 -13.572 131.686 1.00 12.39 58 ALA A CA 1
ATOM 420 C C . ALA A 1 58 ? 3.704 -13.704 133.118 1.00 12.52 58 ALA A C 1
ATOM 421 O O . ALA A 1 58 ? 3.661 -12.716 133.870 1.00 11.93 58 ALA A O 1
ATOM 423 N N . ALA A 1 59 ? 3.530 -14.955 133.551 1.00 13.70 59 ALA A N 1
ATOM 424 C CA . ALA A 1 59 ? 3.078 -15.229 134.923 1.00 14.27 59 ALA A CA 1
ATOM 425 C C . ALA A 1 59 ? 4.257 -15.771 135.748 1.00 19.09 59 ALA A C 1
ATOM 426 O O . ALA A 1 59 ? 4.243 -15.688 136.981 1.00 18.26 59 ALA A O 1
ATOM 428 N N . ASP A 1 60 ? 5.295 -16.267 135.076 1.00 15.36 60 ASP A N 1
ATOM 429 C CA . ASP A 1 60 ? 6.447 -16.792 135.790 1.00 18.64 60 ASP A CA 1
ATOM 430 C C . ASP A 1 60 ? 7.774 -16.411 135.158 1.00 17.56 60 ASP A C 1
ATOM 431 O O . ASP A 1 60 ? 7.810 -15.860 134.058 1.00 16.61 60 ASP A O 1
ATOM 436 N N . ARG A 1 61 ? 8.871 -16.678 135.882 1.00 17.09 61 ARG A N 1
ATOM 437 C CA . ARG A 1 61 ? 10.214 -16.331 135.421 1.00 20.26 61 ARG A CA 1
ATOM 438 C C . ARG A 1 61 ? 10.523 -16.914 134.058 1.00 17.87 61 ARG A C 1
ATOM 439 O O . ARG A 1 61 ? 11.162 -16.270 133.253 1.00 17.66 61 ARG A O 1
ATOM 447 N N . ASP A 1 62 ? 10.375 -18.226 133.963 1.00 21.24 62 ASP A N 1
ATOM 448 C CA . ASP A 1 62 ? 10.791 -18.969 132.771 1.00 22.10 62 ASP A CA 1
ATOM 449 C C . ASP A 1 62 ? 10.108 -18.394 131.524 1.00 20.65 62 ASP A C 1
ATOM 450 O O . ASP A 1 62 ? 10.761 -18.133 130.485 1.00 17.22 62 ASP A O 1
ATOM 455 N N . SER A 1 63 ? 8.809 -18.136 131.616 1.00 15.16 63 SER A N 1
ATOM 456 C CA . SER A 1 63 ? 8.124 -17.601 130.450 1.00 17.87 63 SER A CA 1
ATOM 457 C C . SER A 1 63 ? 8.536 -16.130 130.161 1.00 15.65 63 SER A C 1
ATOM 458 O O . SER A 1 63 ? 8.611 -15.712 129.011 1.00 16.68 63 SER A O 1
ATOM 461 N N . LEU A 1 64 ? 8.846 -15.366 131.203 1.00 13.32 64 LEU A N 1
ATOM 462 C CA . LEU A 1 64 ? 9.372 -14.020 130.998 1.00 12.84 64 LEU A CA 1
ATOM 463 C C . LEU A 1 64 ? 10.727 -14.076 130.283 1.00 12.08 64 LEU A C 1
ATOM 464 O O . LEU A 1 64 ? 10.982 -13.327 129.367 1.00 12.82 64 LEU A O 1
ATOM 469 N N . LEU A 1 65 ? 11.591 -14.977 130.743 1.00 14.08 65 LEU A N 1
ATOM 470 C CA . LEU A 1 65 ? 12.931 -15.080 130.225 1.00 15.67 65 LEU A CA 1
ATOM 471 C C . LEU A 1 65 ? 12.885 -15.564 128.788 1.00 15.56 65 LEU A C 1
ATOM 472 O O . LEU A 1 65 ? 13.555 -14.988 127.932 1.00 16.79 65 LEU A O 1
ATOM 477 N N . THR A 1 66 ? 11.951 -16.459 128.482 1.00 13.71 66 THR A N 1
ATOM 478 C CA . THR A 1 66 ? 11.750 -16.892 127.090 1.00 14.76 66 THR A CA 1
ATOM 479 C C . THR A 1 66 ? 11.387 -15.699 126.188 1.00 16.16 66 THR A C 1
ATOM 480 O O . THR A 1 66 ? 11.931 -15.545 125.096 1.00 16.14 66 THR A O 1
ATOM 484 N N . GLY A 1 67 ? 10.485 -14.847 126.672 1.00 13.94 67 GLY A N 1
ATOM 485 C CA . GLY A 1 67 ? 10.050 -13.679 125.910 1.00 15.02 67 GLY A CA 1
ATOM 486 C C . GLY A 1 67 ? 11.184 -12.697 125.716 1.00 11.10 67 GLY A C 1
ATOM 487 O O . GLY A 1 67 ? 11.296 -12.089 124.666 1.00 13.23 67 GLY A O 1
ATOM 488 N N . LEU A 1 68 ? 11.928 -12.435 126.791 1.00 12.92 68 LEU A N 1
ATOM 489 C CA . LEU A 1 68 ? 12.989 -11.439 126.774 1.00 12.31 68 LEU A CA 1
ATOM 490 C C . LEU A 1 68 ? 14.142 -11.887 125.860 1.00 13.25 68 LEU A C 1
ATOM 491 O O . LEU A 1 68 ? 14.686 -11.075 125.106 1.00 13.57 68 LEU A O 1
ATOM 496 N N . ASP A 1 69 ? 14.463 -13.178 125.888 1.00 13.79 69 ASP A N 1
ATOM 497 C CA . ASP A 1 69 ? 15.531 -13.701 125.040 1.00 13.66 69 ASP A CA 1
ATOM 498 C C . ASP A 1 69 ? 15.099 -13.542 123.568 1.00 16.48 69 ASP A C 1
ATOM 499 O O . ASP A 1 69 ? 15.916 -13.155 122.716 1.00 16.22 69 ASP A O 1
ATOM 504 N N . ALA A 1 70 ? 13.845 -13.900 123.247 1.00 14.91 70 ALA A N 1
ATOM 505 C CA . ALA A 1 70 ? 13.331 -13.681 121.888 1.00 15.15 70 ALA A CA 1
ATOM 506 C C . ALA A 1 70 ? 13.423 -12.216 121.467 1.00 14.88 70 ALA A C 1
ATOM 507 O O . ALA A 1 70 ? 13.949 -11.889 120.394 1.00 15.34 70 ALA A O 1
ATOM 509 N N . LEU A 1 71 ? 12.978 -11.329 122.339 1.00 13.51 71 LEU A N 1
ATOM 510 C CA . LEU A 1 71 ? 13.024 -9.912 122.061 1.00 14.00 71 LEU A CA 1
ATOM 511 C C . LEU A 1 71 ? 14.473 -9.431 121.828 1.00 14.72 71 LEU A C 1
ATOM 512 O O . LEU A 1 71 ? 14.755 -8.756 120.817 1.00 16.34 71 LEU A O 1
ATOM 517 N N . ALA A 1 72 ? 15.383 -9.843 122.725 1.00 14.28 72 ALA A N 1
ATOM 518 C CA . ALA A 1 72 ? 16.809 -9.474 122.629 1.00 17.14 72 ALA A CA 1
ATOM 519 C C . ALA A 1 72 ? 17.383 -9.912 121.297 1.00 18.77 72 ALA A C 1
ATOM 520 O O . ALA A 1 72 ? 18.244 -9.234 120.743 1.00 21.13 72 ALA A O 1
ATOM 522 N N . GLY A 1 73 ? 16.936 -11.063 120.818 1.00 17.86 73 GLY A N 1
ATOM 523 C CA . GLY A 1 73 ? 17.467 -11.635 119.587 1.00 21.65 73 GLY A CA 1
ATOM 524 C C . GLY A 1 73 ? 16.689 -11.242 118.353 1.00 22.17 73 GLY A C 1
ATOM 525 O O . GLY A 1 73 ? 16.993 -11.724 117.254 1.00 23.46 73 GLY A O 1
ATOM 526 N N . GLY A 1 74 ? 15.724 -10.330 118.507 1.00 20.88 74 GLY A N 1
ATOM 527 C CA . GLY A 1 74 ? 14.913 -9.837 117.375 1.00 20.54 74 GLY A CA 1
ATOM 528 C C . GLY A 1 74 ? 13.905 -10.841 116.799 1.00 23.38 74 GLY A C 1
ATOM 529 O O . GLY A 1 74 ? 13.519 -10.742 115.633 1.00 27.19 74 GLY A O 1
ATOM 530 N N . GLU A 1 75 ? 13.481 -11.816 117.601 1.00 19.08 75 GLU A N 1
ATOM 531 C CA . GLU A 1 75 ? 12.539 -12.840 117.149 1.00 21.39 75 GLU A CA 1
ATOM 532 C C . GLU A 1 75 ? 11.154 -12.554 117.719 1.00 21.59 75 GLU A C 1
ATOM 533 O O . GLU A 1 75 ? 11.040 -11.994 118.823 1.00 22.81 75 GLU A O 1
ATOM 539 N N . ALA A 1 76 ? 10.128 -13.068 117.047 1.00 20.61 76 ALA A N 1
ATOM 540 C CA . ALA A 1 76 ? 8.750 -12.991 117.555 1.00 22.30 76 ALA A CA 1
ATOM 541 C C . ALA A 1 76 ? 8.531 -14.016 118.645 1.00 20.55 76 ALA A C 1
ATOM 542 O O . ALA A 1 76 ? 9.301 -14.940 118.811 1.00 18.72 76 ALA A O 1
ATOM 544 N N . GLY A 1 77 ? 7.517 -13.796 119.460 1.00 19.26 77 GLY A N 1
ATOM 545 C CA . GLY A 1 77 ? 7.154 -14.778 120.486 1.00 18.20 77 GLY A CA 1
ATOM 546 C C . GLY A 1 77 ? 5.678 -14.674 120.813 1.00 15.05 77 GLY A C 1
ATOM 547 O O . GLY A 1 77 ? 5.069 -13.658 120.557 1.00 15.01 77 GLY A O 1
ATOM 548 N N . PRO A 1 78 ? 5.078 -15.760 121.308 1.00 17.53 78 PRO A N 1
ATOM 549 C CA . PRO A 1 78 ? 3.613 -15.828 121.426 1.00 18.37 78 PRO A CA 1
ATOM 550 C C . PRO A 1 78 ? 3.004 -14.933 122.525 1.00 15.59 78 PRO A C 1
ATOM 551 O O . PRO A 1 78 ? 1.817 -14.625 122.479 1.00 14.46 78 PRO A O 1
ATOM 555 N N . ARG A 1 79 ? 3.823 -14.462 123.471 1.00 13.54 79 ARG A N 1
ATOM 556 C CA . ARG A 1 79 ? 3.350 -13.499 124.459 1.00 13.00 79 ARG A CA 1
ATOM 557 C C . ARG A 1 79 ? 4.257 -12.261 124.502 1.00 11.67 79 ARG A C 1
ATOM 558 O O . ARG A 1 79 ? 4.413 -11.619 125.557 1.00 11.60 79 ARG A O 1
ATOM 566 N N . LEU A 1 80 ? 4.802 -11.927 123.347 1.00 12.99 80 LEU A N 1
ATOM 567 C CA . LEU A 1 80 ? 5.619 -10.741 123.161 1.00 12.09 80 LEU A CA 1
ATOM 568 C C . LEU A 1 80 ? 4.934 -9.822 122.171 1.00 13.11 80 LEU A C 1
ATOM 569 O O . LEU A 1 80 ? 4.599 -10.236 121.043 1.00 13.32 80 LEU A O 1
ATOM 574 N N . ALA A 1 81 ? 4.682 -8.584 122.580 1.00 12.32 81 ALA A N 1
ATOM 575 C CA . ALA A 1 81 ? 4.239 -7.560 121.655 1.00 13.07 81 ALA A CA 1
ATOM 576 C C . ALA A 1 81 ? 5.323 -6.470 121.577 1.00 13.94 81 ALA A C 1
ATOM 577 O O . ALA A 1 81 ? 5.996 -6.190 122.578 1.00 11.10 81 ALA A O 1
ATOM 579 N N . SER A 1 82 ? 5.542 -5.938 120.386 1.00 13.00 82 SER A N 1
ATOM 580 C CA . SER A 1 82 ? 6.530 -4.850 120.222 1.00 13.53 82 SER A CA 1
ATOM 581 C C . SER A 1 82 ? 6.161 -3.980 119.041 1.00 13.80 82 SER A C 1
ATOM 582 O O . SER A 1 82 ? 5.380 -4.382 118.167 1.00 12.24 82 SER A O 1
ATOM 585 N N . GLY A 1 83 ? 6.555 -2.717 119.107 1.00 11.13 83 GLY A N 1
ATOM 586 C CA . GLY A 1 83 ? 6.127 -1.782 118.127 1.00 13.76 83 GLY A CA 1
ATOM 587 C C . GLY A 1 83 ? 6.795 -0.414 118.266 1.00 13.69 83 GLY A C 1
ATOM 588 O O . GLY A 1 83 ? 7.585 -0.162 119.187 1.00 13.03 83 GLY A O 1
ATOM 589 N N . ALA A 1 84 ? 6.478 0.431 117.304 1.00 14.93 84 ALA A N 1
ATOM 590 C CA . ALA A 1 84 ? 6.795 1.840 117.334 1.00 15.08 84 ALA A CA 1
ATOM 591 C C . ALA A 1 84 ? 5.697 2.625 117.988 1.00 13.04 84 ALA A C 1
ATOM 592 O O . ALA A 1 84 ? 4.544 2.593 117.537 1.00 14.38 84 ALA A O 1
ATOM 594 N N . ALA A 1 85 ? 6.063 3.449 118.963 1.00 12.88 85 ALA A N 1
ATOM 595 C CA . ALA A 1 85 ? 5.092 4.220 119.728 1.00 13.35 85 ALA A CA 1
ATOM 596 C C . ALA A 1 85 ? 4.749 5.514 119.026 1.00 18.09 85 ALA A C 1
ATOM 597 O O . ALA A 1 85 ? 5.166 6.577 119.431 1.00 21.54 85 ALA A O 1
ATOM 599 N N . ASP A 1 86 ? 3.981 5.411 117.966 1.00 16.91 86 ASP A N 1
ATOM 600 C CA . ASP A 1 86 ? 3.829 6.520 117.045 1.00 20.72 86 ASP A CA 1
ATOM 601 C C . ASP A 1 86 ? 2.389 6.775 116.612 1.00 20.49 86 ASP A C 1
ATOM 602 O O . ASP A 1 86 ? 2.142 7.537 115.692 1.00 17.39 86 ASP A O 1
ATOM 607 N N . VAL A 1 87 ? 1.425 6.127 117.270 1.00 14.69 87 VAL A N 1
ATOM 608 C CA . VAL A 1 87 ? 0.064 6.271 116.845 1.00 15.01 87 VAL A CA 1
ATOM 609 C C . VAL A 1 87 ? -0.644 7.313 117.665 1.00 13.68 87 VAL A C 1
ATOM 610 O O . VAL A 1 87 ? -0.604 7.301 118.914 1.00 14.79 87 VAL A O 1
ATOM 614 N N . THR A 1 88 ? -1.314 8.228 116.968 1.00 14.98 88 THR A N 1
ATOM 615 C CA . THR A 1 88 ? -2.198 9.191 117.600 1.00 16.40 88 THR A CA 1
ATOM 616 C C . THR A 1 88 ? -3.530 9.219 116.880 1.00 15.35 88 THR A C 1
ATOM 617 O O . THR A 1 88 ? -3.645 8.828 115.707 1.00 18.29 88 THR A O 1
ATOM 621 N N . GLY A 1 89 ? -4.539 9.694 117.586 1.00 16.89 89 GLY A N 1
ATOM 622 C CA . GLY A 1 89 ? -5.876 9.812 117.015 1.00 20.28 89 GLY A CA 1
ATOM 623 C C . GLY A 1 89 ? -6.929 9.130 117.893 1.00 18.23 89 GLY A C 1
ATOM 624 O O . GLY A 1 89 ? -6.616 8.545 118.923 1.00 17.91 89 GLY A O 1
ATOM 625 N N . ARG A 1 90 ? -8.175 9.188 117.473 1.00 16.31 90 ARG A N 1
ATOM 626 C CA . ARG A 1 90 ? -9.253 8.785 118.326 1.00 17.43 90 ARG A CA 1
ATOM 627 C C . ARG A 1 90 ? -9.474 7.264 118.204 1.00 14.81 90 ARG A C 1
ATOM 628 O O . ARG A 1 90 ? -8.995 6.633 117.255 1.00 13.82 90 ARG A O 1
ATOM 636 N N . VAL A 1 91 ? -10.258 6.726 119.134 1.00 14.56 91 VAL A N 1
ATOM 637 C CA . VAL A 1 91 ? -10.354 5.286 119.385 1.00 13.74 91 VAL A CA 1
ATOM 638 C C . VAL A 1 91 ? -11.764 4.815 119.007 1.00 11.85 91 VAL A C 1
ATOM 639 O O . VAL A 1 91 ? -12.776 5.423 119.398 1.00 16.07 91 VAL A O 1
ATOM 643 N N . VAL A 1 92 ? -11.794 3.707 118.289 1.00 11.71 92 VAL A N 1
ATOM 644 C CA . VAL A 1 92 ? -13.048 3.044 117.880 1.00 11.28 92 VAL A CA 1
ATOM 645 C C . VAL A 1 92 ? -13.083 1.657 118.524 1.00 10.76 92 VAL A C 1
ATOM 646 O O . VAL A 1 92 ? -12.115 0.887 118.416 1.00 11.61 92 VAL A O 1
ATOM 650 N N . LEU A 1 93 ? -14.196 1.317 119.160 1.00 10.49 93 LEU A N 1
ATOM 651 C CA . LEU A 1 93 ? -14.476 -0.108 119.435 1.00 11.37 93 LEU A CA 1
ATOM 652 C C . LEU A 1 93 ? -15.370 -0.701 118.353 1.00 9.85 93 LEU A C 1
ATOM 653 O O . LEU A 1 93 ? -16.382 -0.134 117.995 1.00 9.83 93 LEU A O 1
ATOM 658 N N . VAL A 1 94 ? -14.895 -1.782 117.768 1.00 9.89 94 VAL A N 1
ATOM 659 C CA . VAL A 1 94 ? -15.614 -2.486 116.717 1.00 9.23 94 VAL A CA 1
ATOM 660 C C . VAL A 1 94 ? -16.233 -3.728 117.355 1.00 10.22 94 VAL A C 1
ATOM 661 O O . VAL A 1 94 ? -15.521 -4.576 117.931 1.00 9.00 94 VAL A O 1
ATOM 665 N N . PHE A 1 95 ? -17.519 -3.920 117.105 1.00 10.46 95 PHE A N 1
ATOM 666 C CA . PHE A 1 95 ? -18.234 -5.096 117.598 1.00 10.81 95 PHE A CA 1
ATOM 667 C C . PHE A 1 95 ? -18.597 -5.987 116.400 1.00 11.22 95 PHE A C 1
ATOM 668 O O . PHE A 1 95 ? -19.137 -5.517 115.423 1.00 11.79 95 PHE A O 1
ATOM 676 N N . PRO A 1 96 ? -18.173 -7.237 116.428 1.00 12.45 96 PRO A N 1
ATOM 677 C CA . PRO A 1 96 ? -18.401 -8.133 115.311 1.00 14.49 96 PRO A CA 1
ATOM 678 C C . PRO A 1 96 ? -19.855 -8.561 115.256 1.00 12.01 96 PRO A C 1
ATOM 679 O O . PRO A 1 96 ? -20.610 -8.295 116.174 1.00 12.86 96 PRO A O 1
ATOM 683 N N . GLY A 1 97 ? -20.217 -9.193 114.172 1.00 12.95 97 GLY A N 1
ATOM 684 C CA . GLY A 1 97 ? -21.503 -9.866 114.066 1.00 16.59 97 GLY A CA 1
ATOM 685 C C . GLY A 1 97 ? -21.275 -11.337 114.295 1.00 18.32 97 GLY A C 1
ATOM 686 O O . GLY A 1 97 ? -20.879 -11.750 115.391 1.00 22.02 97 GLY A O 1
ATOM 687 N N . GLN A 1 98 ? -21.506 -12.129 113.259 1.00 16.72 98 GLN A N 1
ATOM 688 C CA . GLN A 1 98 ? -21.328 -13.570 113.343 1.00 16.42 98 GLN A CA 1
ATOM 689 C C . GLN A 1 98 ? -19.901 -14.007 113.042 1.00 19.37 98 GLN A C 1
ATOM 690 O O . GLN A 1 98 ? -19.047 -13.218 112.525 1.00 21.63 98 GLN A O 1
ATOM 696 N N . GLY A 1 99 ? -19.596 -15.218 113.486 1.00 14.96 99 GLY A N 1
ATOM 697 C CA . GLY A 1 99 ? -18.417 -15.935 113.009 1.00 15.76 99 GLY A CA 1
ATOM 698 C C . GLY A 1 99 ? -17.171 -15.805 113.867 1.00 16.10 99 GLY A C 1
ATOM 699 O O . GLY A 1 99 ? -16.095 -16.291 113.485 1.00 19.27 99 GLY A O 1
ATOM 700 N N . ALA A 1 100 ? -17.271 -15.120 114.999 1.00 14.85 100 ALA A N 1
ATOM 701 C CA . ALA A 1 100 ? -16.105 -14.924 115.860 1.00 15.02 100 ALA A CA 1
ATOM 702 C C . ALA A 1 100 ? -16.137 -15.841 117.094 1.00 16.88 100 ALA A C 1
ATOM 703 O O . ALA A 1 100 ? -15.121 -16.121 117.682 1.00 17.28 100 ALA A O 1
ATOM 705 N N . HIS A 1 101 ? -17.294 -16.368 117.432 1.00 15.29 101 HIS A N 1
ATOM 706 C CA . HIS A 1 101 ? -17.440 -17.036 118.719 1.00 15.85 101 HIS A CA 1
ATOM 707 C C . HIS A 1 101 ? -16.814 -18.421 118.630 1.00 17.58 101 HIS A C 1
ATOM 708 O O . HIS A 1 101 ? -16.742 -19.016 117.546 1.00 21.44 101 HIS A O 1
ATOM 715 N N . TRP A 1 102 ? -16.224 -18.893 119.715 1.00 13.66 102 TRP A N 1
ATOM 716 C CA . TRP A 1 102 ? -15.741 -20.248 119.742 1.00 14.34 102 TRP A CA 1
ATOM 717 C C . TRP A 1 102 ? -16.162 -20.890 121.030 1.00 15.22 102 TRP A C 1
ATOM 718 O O . TRP A 1 102 ? -16.184 -20.253 122.062 1.00 14.84 102 TRP A O 1
ATOM 729 N N . THR A 1 103 ? -16.546 -22.156 120.971 1.00 16.02 103 THR A N 1
ATOM 730 C CA . THR A 1 103 ? -17.133 -22.801 122.146 1.00 16.28 103 THR A CA 1
ATOM 731 C C . THR A 1 103 ? -16.169 -22.872 123.320 1.00 13.78 103 THR A C 1
ATOM 732 O O . THR A 1 103 ? -15.012 -23.253 123.190 1.00 16.45 103 THR A O 1
ATOM 736 N N . GLY A 1 104 ? -16.628 -22.414 124.453 1.00 13.16 104 GLY A N 1
ATOM 737 C CA . GLY A 1 104 ? -15.790 -22.367 125.652 1.00 14.21 104 GLY A CA 1
ATOM 738 C C . GLY A 1 104 ? -15.168 -20.999 125.947 1.00 16.00 104 GLY A C 1
ATOM 739 O O . GLY A 1 104 ? -14.751 -20.721 127.086 1.00 14.80 104 GLY A O 1
ATOM 740 N N . VAL A 1 105 ? -15.242 -20.082 124.992 1.00 14.10 105 VAL A N 1
ATOM 741 C CA . VAL A 1 105 ? -14.768 -18.707 125.276 1.00 12.95 105 VAL A CA 1
ATOM 742 C C . VAL A 1 105 ? -15.602 -18.096 126.385 1.00 15.46 105 VAL A C 1
ATOM 743 O O . VAL A 1 105 ? -16.834 -18.350 126.508 1.00 16.86 105 VAL A O 1
ATOM 747 N N . ALA A 1 106 ? -14.925 -17.285 127.191 1.00 11.76 106 ALA A N 1
ATOM 748 C CA . ALA A 1 106 ? -15.484 -16.535 128.305 1.00 13.16 106 ALA A CA 1
ATOM 749 C C . ALA A 1 106 ? -15.474 -17.250 129.643 1.00 13.35 106 ALA A C 1
ATOM 750 O O . ALA A 1 106 ? -15.442 -16.597 130.690 1.00 12.78 106 ALA A O 1
ATOM 752 N N . GLU A 1 107 ? -15.392 -18.570 129.642 1.00 12.39 107 GLU A N 1
ATOM 753 C CA . GLU A 1 107 ? -15.331 -19.283 130.933 1.00 13.60 107 GLU A CA 1
ATOM 754 C C . GLU A 1 107 ? -14.039 -19.002 131.670 1.00 13.90 107 GLU A C 1
ATOM 755 O O . GLU A 1 107 ? -14.067 -18.677 132.868 1.00 13.08 107 GLU A O 1
ATOM 761 N N . ARG A 1 108 ? -12.903 -19.138 130.978 1.00 13.58 108 ARG A N 1
ATOM 762 C CA . ARG A 1 108 ? -11.614 -18.898 131.612 1.00 14.10 108 ARG A CA 1
ATOM 763 C C . ARG A 1 108 ? -11.488 -17.445 132.068 1.00 14.87 108 ARG A C 1
ATOM 764 O O . ARG A 1 108 ? -11.047 -17.182 133.182 1.00 14.86 108 ARG A O 1
ATOM 772 N N . LEU A 1 109 ? -11.949 -16.507 131.245 1.00 12.88 109 LEU A N 1
ATOM 773 C CA . LEU A 1 109 ? -11.846 -15.103 131.579 1.00 11.75 109 LEU A CA 1
ATOM 774 C C . LEU A 1 109 ? -12.754 -14.702 132.728 1.00 12.53 109 LEU A C 1
ATOM 775 O O . LEU A 1 109 ? -12.366 -13.883 133.567 1.00 11.50 109 LEU A O 1
ATOM 780 N N . TRP A 1 110 ? -13.904 -15.378 132.851 1.00 11.25 110 TRP A N 1
ATOM 781 C CA . TRP A 1 110 ? -14.782 -15.213 134.020 1.00 12.06 110 TRP A CA 1
ATOM 782 C C . TRP A 1 110 ? -14.020 -15.603 135.306 1.00 12.36 110 TRP A C 1
ATOM 783 O O . TRP A 1 110 ? -14.120 -14.927 136.325 1.00 14.51 110 TRP A O 1
ATOM 794 N N . ARG A 1 111 ? -13.217 -16.662 135.247 1.00 12.48 111 ARG A N 1
ATOM 795 C CA . ARG A 1 111 ? -12.460 -17.077 136.416 1.00 15.13 111 ARG A CA 1
ATOM 796 C C . ARG A 1 111 ? -11.325 -16.101 136.749 1.00 16.59 111 ARG A C 1
ATOM 797 O O . ARG A 1 111 ? -10.936 -15.965 137.920 1.00 16.00 111 ARG A O 1
ATOM 805 N N . GLU A 1 112 ? -10.799 -15.432 135.722 1.00 13.79 112 GLU A N 1
ATOM 806 C CA . GLU A 1 112 ? -9.532 -14.760 135.839 1.00 14.67 112 GLU A CA 1
ATOM 807 C C . GLU A 1 112 ? -9.605 -13.229 135.998 1.00 14.04 112 GLU A C 1
ATOM 808 O O . GLU A 1 112 ? -8.612 -12.615 136.388 1.00 14.94 112 GLU A O 1
ATOM 814 N N . ALA A 1 113 ? -10.723 -12.612 135.627 1.00 12.53 113 ALA A N 1
ATOM 815 C CA . ALA A 1 113 ? -10.807 -11.171 135.521 1.00 14.11 113 ALA A CA 1
ATOM 816 C C . ALA A 1 113 ? -12.114 -10.722 136.133 1.00 13.49 113 ALA A C 1
ATOM 817 O O . ALA A 1 113 ? -13.148 -10.704 135.450 1.00 13.40 113 ALA A O 1
ATOM 819 N N . PRO A 1 114 ? -12.054 -10.187 137.350 1.00 15.78 114 PRO A N 1
ATOM 820 C CA . PRO A 1 114 ? -13.232 -9.767 138.093 1.00 15.01 114 PRO A CA 1
ATOM 821 C C . PRO A 1 114 ? -14.136 -8.742 137.420 1.00 14.37 114 PRO A C 1
ATOM 822 O O . PRO A 1 114 ? -15.350 -8.764 137.613 1.00 12.96 114 PRO A O 1
ATOM 826 N N . VAL A 1 115 ? -13.587 -7.869 136.593 1.00 13.25 115 VAL A N 1
ATOM 827 C CA . VAL A 1 115 ? -14.434 -6.903 135.906 1.00 12.00 115 VAL A CA 1
ATOM 828 C C . VAL A 1 115 ? -15.286 -7.637 134.839 1.00 10.78 115 VAL A C 1
ATOM 829 O O . VAL A 1 115 ? -16.465 -7.321 134.638 1.00 10.89 115 VAL A O 1
ATOM 833 N N . PHE A 1 116 ? -14.640 -8.577 134.131 1.00 10.74 116 PHE A N 1
ATOM 834 C CA . PHE A 1 116 ? -15.313 -9.348 133.087 1.00 11.88 116 PHE A CA 1
ATOM 835 C C . PHE A 1 116 ? -16.354 -10.280 133.734 1.00 12.47 116 PHE A C 1
ATOM 836 O O . PHE A 1 116 ? -17.462 -10.429 133.230 1.00 12.65 116 PHE A O 1
ATOM 844 N N . ALA A 1 117 ? -15.951 -10.931 134.830 1.00 12.16 117 ALA A N 1
ATOM 845 C CA . ALA A 1 117 ? -16.866 -11.774 135.646 1.00 12.45 117 ALA A CA 1
ATOM 846 C C . ALA A 1 117 ? -18.093 -10.980 136.053 1.00 14.11 117 ALA A C 1
ATOM 847 O O . ALA A 1 117 ? -19.229 -11.444 135.890 1.00 12.80 117 ALA A O 1
ATOM 849 N N . ASP A 1 118 ? -17.881 -9.762 136.532 1.00 12.53 118 ASP A N 1
ATOM 850 C CA . ASP A 1 118 ? -19.012 -8.946 136.965 1.00 13.76 118 ASP A CA 1
ATOM 851 C C . ASP A 1 118 ? -19.954 -8.647 135.822 1.00 14.78 118 ASP A C 1
ATOM 852 O O . ASP A 1 118 ? -21.180 -8.812 135.949 1.00 16.26 118 ASP A O 1
ATOM 857 N N . SER A 1 119 ? -19.409 -8.190 134.701 1.00 12.80 119 SER A N 1
ATOM 858 C CA . SER A 1 119 ? -20.241 -7.852 133.570 1.00 11.71 119 SER A CA 1
ATOM 859 C C . SER A 1 119 ? -21.006 -9.082 133.083 1.00 10.42 119 SER A C 1
ATOM 860 O O . SER A 1 119 ? -22.211 -9.005 132.811 1.00 13.80 119 SER A O 1
ATOM 863 N N . MET A 1 120 ? -20.340 -10.225 133.042 1.00 11.35 120 MET A N 1
ATOM 864 C CA . MET A 1 120 ? -20.982 -11.419 132.575 1.00 11.89 120 MET A CA 1
ATOM 865 C C . MET A 1 120 ? -22.169 -11.819 133.510 1.00 12.93 120 MET A C 1
ATOM 866 O O . MET A 1 120 ? -23.229 -12.240 133.043 1.00 11.35 120 MET A O 1
ATOM 871 N N . ALA A 1 121 ? -21.976 -11.654 134.810 1.00 12.18 121 ALA A N 1
ATOM 872 C CA . ALA A 1 121 ? -23.059 -11.938 135.803 1.00 12.38 121 ALA A CA 1
ATOM 873 C C . ALA A 1 121 ? -24.239 -10.959 135.652 1.00 14.60 121 ALA A C 1
ATOM 874 O O . ALA A 1 121 ? -25.418 -11.375 135.704 1.00 14.98 121 ALA A O 1
ATOM 876 N N . ARG A 1 122 ? -23.932 -9.697 135.337 1.00 13.08 122 ARG A N 1
ATOM 877 C CA . ARG A 1 122 ? -24.968 -8.701 135.070 1.00 14.48 122 ARG A CA 1
ATOM 878 C C . ARG A 1 122 ? -25.740 -9.132 133.785 1.00 12.89 122 ARG A C 1
ATOM 879 O O . ARG A 1 122 ? -26.968 -8.943 133.699 1.00 13.35 122 ARG A O 1
ATOM 887 N N . CYS A 1 123 ? -25.012 -9.674 132.790 1.00 11.44 123 CYS A N 1
ATOM 888 C CA . CYS A 1 123 ? -25.652 -10.145 131.568 1.00 13.30 123 CYS A CA 1
ATOM 889 C C . CYS A 1 123 ? -26.532 -11.368 131.891 1.00 13.41 123 CYS A C 1
ATOM 890 O O . CYS A 1 123 ? -27.609 -11.540 131.302 1.00 13.87 123 CYS A O 1
ATOM 893 N N . ALA A 1 124 ? -25.991 -12.259 132.709 1.00 13.09 124 ALA A N 1
ATOM 894 C CA . ALA A 1 124 ? -26.680 -13.481 133.069 1.00 15.54 124 ALA A CA 1
ATOM 895 C C . ALA A 1 124 ? -28.008 -13.155 133.716 1.00 16.36 124 ALA A C 1
ATOM 896 O O . ALA A 1 124 ? -29.010 -13.811 133.431 1.00 17.37 124 ALA A O 1
ATOM 898 N N . ASP A 1 125 ? -28.031 -12.152 134.583 1.00 17.22 125 ASP A N 1
ATOM 899 C CA . ASP A 1 125 ? -29.288 -11.747 135.227 1.00 18.24 125 ASP A CA 1
ATOM 900 C C . ASP A 1 125 ? -30.334 -11.351 134.188 1.00 23.03 125 ASP A C 1
ATOM 901 O O . ASP A 1 125 ? -31.511 -11.727 134.308 1.00 20.97 125 ASP A O 1
ATOM 906 N N . VAL A 1 126 ? -29.956 -10.479 133.239 1.00 17.37 126 VAL A N 1
ATOM 907 C CA . VAL A 1 126 ? -30.897 -10.018 132.255 1.00 17.04 126 VAL A CA 1
ATOM 908 C C . VAL A 1 126 ? -31.336 -11.137 131.321 1.00 16.17 126 VAL A C 1
ATOM 909 O O . VAL A 1 126 ? -32.476 -11.170 130.899 1.00 18.40 126 VAL A O 1
ATOM 913 N N . LEU A 1 127 ? -30.439 -12.073 131.002 1.00 15.01 127 LEU A N 1
ATOM 914 C CA . LEU A 1 127 ? -30.774 -13.154 130.088 1.00 15.76 127 LEU A CA 1
ATOM 915 C C . LEU A 1 127 ? -31.636 -14.269 130.765 1.00 19.48 127 LEU A C 1
ATOM 916 O O . LEU A 1 127 ? -32.435 -14.936 130.101 1.00 20.03 127 LEU A O 1
ATOM 921 N N . ARG A 1 128 ? -31.395 -14.498 132.054 1.00 20.35 128 ARG A N 1
ATOM 922 C CA . ARG A 1 128 ? -32.224 -15.407 132.862 1.00 25.03 128 ARG A CA 1
ATOM 923 C C . ARG A 1 128 ? -33.695 -14.930 132.830 1.00 24.87 128 ARG A C 1
ATOM 924 O O . ARG A 1 128 ? -34.599 -15.699 132.503 1.00 25.53 128 ARG A O 1
ATOM 932 N N . ASP A 1 129 ? -33.888 -13.627 133.053 1.00 29.27 129 ASP A N 1
ATOM 933 C CA . ASP A 1 129 ? -35.221 -13.041 133.072 1.00 32.30 129 ASP A CA 1
ATOM 934 C C . ASP A 1 129 ? -35.926 -13.297 131.712 1.00 38.88 129 ASP A C 1
ATOM 935 O O . ASP A 1 129 ? -37.092 -13.685 131.692 1.00 40.35 129 ASP A O 1
ATOM 940 N N . LEU A 1 130 ? -35.156 -13.249 130.610 1.00 23.77 130 LEU A N 1
ATOM 941 C CA . LEU A 1 130 ? -35.707 -13.212 129.269 1.00 21.42 130 LEU A CA 1
ATOM 942 C C . LEU A 1 130 ? -35.810 -14.594 128.629 1.00 22.86 130 LEU A C 1
ATOM 943 O O . LEU A 1 130 ? -36.696 -14.817 127.831 1.00 27.82 130 LEU A O 1
ATOM 948 N N . ALA A 1 131 ? -34.725 -15.353 128.703 1.00 23.52 131 ALA A N 1
ATOM 949 C CA . ALA A 1 131 ? -34.523 -16.540 127.863 1.00 29.74 131 ALA A CA 1
ATOM 950 C C . ALA A 1 131 ? -34.606 -17.812 128.709 1.00 30.43 131 ALA A C 1
ATOM 951 O O . ALA A 1 131 ? -34.614 -18.910 128.178 1.00 40.42 131 ALA A O 1
ATOM 953 N N . GLY A 1 132 ? -34.633 -17.657 130.028 1.00 30.90 132 GLY A N 1
ATOM 954 C CA . GLY A 1 132 ? -34.765 -18.794 130.919 1.00 38.35 132 GLY A CA 1
ATOM 955 C C . GLY A 1 132 ? -33.437 -19.367 131.349 1.00 41.07 132 GLY A C 1
ATOM 956 O O . GLY A 1 132 ? -33.199 -19.553 132.557 1.00 42.34 132 GLY A O 1
ATOM 957 N N . TRP A 1 133 ? -32.549 -19.597 130.376 1.00 27.26 133 TRP A N 1
ATOM 958 C CA . TRP A 1 133 ? -31.347 -20.407 130.607 1.00 25.24 133 TRP A CA 1
ATOM 959 C C . TRP A 1 133 ? -30.223 -19.616 131.326 1.00 20.73 133 TRP A C 1
ATOM 960 O O . TRP A 1 133 ? -30.356 -18.429 131.589 1.00 19.60 133 TRP A O 1
ATOM 971 N N . GLU A 1 134 ? -29.172 -20.319 131.720 1.00 19.44 134 GLU A N 1
ATOM 972 C CA . GLU A 1 134 ? -28.160 -19.777 132.601 1.00 22.54 134 GLU A CA 1
ATOM 973 C C . GLU A 1 134 ? -26.865 -19.555 131.797 1.00 19.32 134 GLU A C 1
ATOM 974 O O . GLU A 1 134 ? -26.300 -20.499 131.220 1.00 19.62 134 GLU A O 1
ATOM 980 N N . LEU A 1 135 ? -26.500 -18.288 131.622 1.00 18.76 135 LEU A N 1
ATOM 981 C CA . LEU A 1 135 ? -25.408 -17.915 130.688 1.00 13.92 135 LEU A CA 1
ATOM 982 C C . LEU A 1 135 ? -24.145 -18.763 130.861 1.00 13.89 135 LEU A C 1
ATOM 983 O O . LEU A 1 135 ? -23.613 -19.348 129.872 1.00 15.78 135 LEU A O 1
ATOM 988 N N . ARG A 1 136 ? -23.694 -18.913 132.103 1.00 14.96 136 ARG A N 1
ATOM 989 C CA . ARG A 1 136 ? -22.421 -19.609 132.352 1.00 15.37 136 ARG A CA 1
ATOM 990 C C . ARG A 1 136 ? -22.455 -21.066 131.979 1.00 17.20 136 ARG A C 1
ATOM 991 O O . ARG A 1 136 ? -21.492 -21.580 131.446 1.00 17.38 136 ARG A O 1
ATOM 999 N N . GLU A 1 137 ? -23.619 -21.698 132.113 1.00 18.37 137 GLU A N 1
ATOM 1000 C CA . GLU A 1 137 ? -23.780 -23.105 131.677 1.00 21.33 137 GLU A CA 1
ATOM 1001 C C . GLU A 1 137 ? -23.676 -23.285 130.189 1.00 17.97 137 GLU A C 1
ATOM 1002 O O . GLU A 1 137 ? -23.050 -24.208 129.721 1.00 18.26 137 GLU A O 1
ATOM 1008 N N . VAL A 1 138 ? -24.284 -22.384 129.447 1.00 21.16 138 VAL A N 1
ATOM 1009 C CA . VAL A 1 138 ? -24.318 -22.452 128.001 1.00 21.16 138 VAL A CA 1
ATOM 1010 C C . VAL A 1 138 ? -22.954 -22.145 127.329 1.00 18.12 138 VAL A C 1
ATOM 1011 O O . VAL A 1 138 ? -22.651 -22.669 126.232 1.00 16.92 138 VAL A O 1
ATOM 1015 N N . LEU A 1 139 ? -22.056 -21.475 128.057 1.00 16.58 139 LEU A N 1
ATOM 1016 C CA . LEU A 1 139 ? -20.770 -21.073 127.465 1.00 15.77 139 LEU A CA 1
ATOM 1017 C C . LEU A 1 139 ? -19.964 -22.236 126.930 1.00 20.32 139 LEU A C 1
ATOM 1018 O O . LEU A 1 139 ? -19.221 -22.086 125.949 1.00 17.37 139 LEU A O 1
ATOM 1023 N N . VAL A 1 140 ? -20.081 -23.394 127.596 1.00 18.19 140 VAL A N 1
ATOM 1024 C CA . VAL A 1 140 ? -19.266 -24.546 127.275 1.00 22.06 140 VAL A CA 1
ATOM 1025 C C . VAL A 1 140 ? -20.044 -25.665 126.580 1.00 23.85 140 VAL A C 1
ATOM 1026 O O . VAL A 1 140 ? -19.517 -26.734 126.379 1.00 23.80 140 VAL A O 1
ATOM 1030 N N . ASP A 1 141 ? -21.242 -25.356 126.109 1.00 25.69 141 ASP A N 1
ATOM 1031 C CA . ASP A 1 141 ? -22.166 -26.372 125.536 1.00 20.85 141 ASP A CA 1
ATOM 1032 C C . ASP A 1 141 ? -22.214 -26.220 124.008 1.00 18.84 141 ASP A C 1
ATOM 1033 O O . ASP A 1 141 ? -22.886 -25.326 123.500 1.00 18.33 141 ASP A O 1
ATOM 1038 N N . PRO A 1 142 ? -21.457 -27.062 123.267 1.00 18.54 142 PRO A N 1
ATOM 1039 C CA . PRO A 1 142 ? -21.339 -26.901 121.806 1.00 21.41 142 PRO A CA 1
ATOM 1040 C C . PRO A 1 142 ? -22.645 -27.166 121.088 1.00 20.71 142 PRO A C 1
ATOM 1041 O O . PRO A 1 142 ? -22.849 -26.694 119.978 1.00 21.65 142 PRO A O 1
ATOM 1045 N N . VAL A 1 143 ? -23.533 -27.917 121.724 1.00 20.88 143 VAL A N 1
ATOM 1046 C CA . VAL A 1 143 ? -24.831 -28.212 121.122 1.00 19.65 143 VAL A CA 1
ATOM 1047 C C . VAL A 1 143 ? -25.774 -27.009 121.251 1.00 14.13 143 VAL A C 1
ATOM 1048 O O . VAL A 1 143 ? -26.317 -26.546 120.257 1.00 16.23 143 VAL A O 1
ATOM 1052 N N . ALA A 1 144 ? -25.819 -26.394 122.432 1.00 16.81 144 ALA A N 1
ATOM 1053 C CA . ALA A 1 144 ? -26.642 -25.212 122.621 1.00 14.67 144 ALA A CA 1
ATOM 1054 C C . ALA A 1 144 ? -26.141 -24.038 121.738 1.00 14.87 144 ALA A C 1
ATOM 1055 O O . ALA A 1 144 ? -26.930 -23.275 121.167 1.00 16.12 144 ALA A O 1
ATOM 1057 N N . LEU A 1 145 ? -24.824 -23.916 121.622 1.00 15.31 145 LEU A N 1
ATOM 1058 C CA . LEU A 1 145 ? -24.218 -22.843 120.835 1.00 15.72 145 LEU A CA 1
ATOM 1059 C C . LEU A 1 145 ? -24.409 -22.908 119.338 1.00 19.25 145 LEU A C 1
ATOM 1060 O O . LEU A 1 145 ? -24.191 -21.909 118.637 1.00 18.39 145 LEU A O 1
ATOM 1065 N N . GLU A 1 146 ? -24.859 -24.052 118.821 1.00 18.51 146 GLU A N 1
ATOM 1066 C CA . GLU A 1 146 ? -25.229 -24.100 117.417 1.00 23.91 146 GLU A CA 1
ATOM 1067 C C . GLU A 1 146 ? -26.646 -23.601 117.202 1.00 20.28 146 GLU A C 1
ATOM 1068 O O . GLU A 1 146 ? -27.057 -23.457 116.071 1.00 19.65 146 GLU A O 1
ATOM 1074 N N . ARG A 1 147 ? -27.377 -23.293 118.283 1.00 15.26 147 ARG A N 1
ATOM 1075 C CA . ARG A 1 147 ? -28.702 -22.736 118.152 1.00 14.70 147 ARG A CA 1
ATOM 1076 C C . ARG A 1 147 ? -28.594 -21.219 118.170 1.00 14.69 147 ARG A C 1
ATOM 1077 O O . ARG A 1 147 ? -28.051 -20.659 119.100 1.00 11.80 147 ARG A O 1
ATOM 1085 N N . VAL A 1 148 ? -29.171 -20.583 117.170 1.00 12.41 148 VAL A N 1
ATOM 1086 C CA . VAL A 1 148 ? -29.054 -19.136 116.961 1.00 15.25 148 VAL A CA 1
ATOM 1087 C C . VAL A 1 148 ? -29.659 -18.302 118.100 1.00 15.44 148 VAL A C 1
ATOM 1088 O O . VAL A 1 148 ? -29.063 -17.310 118.542 1.00 11.66 148 VAL A O 1
ATOM 1092 N N . ASP A 1 149 ? -30.711 -18.835 118.721 1.00 12.55 149 ASP A N 1
ATOM 1093 C CA . ASP A 1 149 ? -31.344 -18.171 119.842 1.00 12.23 149 ASP A CA 1
ATOM 1094 C C . ASP A 1 149 ? -30.499 -18.212 121.149 1.00 11.64 149 ASP A C 1
ATOM 1095 O O . ASP A 1 149 ? -30.830 -17.537 122.122 1.00 14.22 149 ASP A O 1
ATOM 1100 N N . VAL A 1 150 ? -29.550 -19.148 121.229 1.00 11.21 150 VAL A N 1
ATOM 1101 C CA . VAL A 1 150 ? -28.632 -19.215 122.345 1.00 9.62 150 VAL A CA 1
ATOM 1102 C C . VAL A 1 150 ? -27.350 -18.445 121.968 1.00 12.06 150 VAL A C 1
ATOM 1103 O O . VAL A 1 150 ? -26.874 -17.609 122.739 1.00 11.58 150 VAL A O 1
ATOM 1107 N N . LEU A 1 151 ? -26.792 -18.765 120.805 1.00 10.34 151 LEU A N 1
ATOM 1108 C CA . LEU A 1 151 ? -25.514 -18.153 120.387 1.00 12.23 151 LEU A CA 1
ATOM 1109 C C . LEU A 1 151 ? -25.550 -16.637 120.358 1.00 10.61 151 LEU A C 1
ATOM 1110 O O . LEU A 1 151 ? -24.571 -15.970 120.815 1.00 11.55 151 LEU A O 1
ATOM 1115 N N . GLN A 1 152 ? -26.610 -16.055 119.823 1.00 10.40 152 GLN A N 1
ATOM 1116 C CA . GLN A 1 152 ? -26.587 -14.588 119.631 1.00 11.59 152 GLN A CA 1
ATOM 1117 C C . GLN A 1 152 ? -26.598 -13.869 120.964 1.00 11.72 152 GLN A C 1
ATOM 1118 O O . GLN A 1 152 ? -25.791 -12.966 121.200 1.00 10.85 152 GLN A O 1
ATOM 1124 N N . PRO A 1 153 ? -27.484 -14.283 121.886 1.00 12.04 153 PRO A N 1
ATOM 1125 C CA . PRO A 1 153 ? -27.427 -13.625 123.190 1.00 11.76 153 PRO A CA 1
ATOM 1126 C C . PRO A 1 153 ? -26.151 -13.905 124.019 1.00 10.25 153 PRO A C 1
ATOM 1127 O O . PRO A 1 153 ? -25.633 -12.982 124.689 1.00 10.86 153 PRO A O 1
ATOM 1131 N N . VAL A 1 154 ? -25.581 -15.102 123.904 1.00 11.33 154 VAL A N 1
ATOM 1132 C CA . VAL A 1 154 ? -24.280 -15.409 124.534 1.00 11.95 154 VAL A CA 1
ATOM 1133 C C . VAL A 1 154 ? -23.164 -14.528 123.938 1.00 12.95 154 VAL A C 1
ATOM 1134 O O . VAL A 1 154 ? -22.355 -13.949 124.678 1.00 11.86 154 VAL A O 1
ATOM 1138 N N . SER A 1 155 ? -23.191 -14.390 122.617 1.00 11.32 155 SER A N 1
ATOM 1139 C CA . SER A 1 155 ? -22.202 -13.644 121.893 1.00 13.78 155 SER A CA 1
ATOM 1140 C C . SER A 1 155 ? -22.270 -12.157 122.294 1.00 13.85 155 SER A C 1
ATOM 1141 O O . SER A 1 155 ? -21.227 -11.525 122.588 1.00 13.09 155 SER A O 1
ATOM 1144 N N . PHE A 1 156 ? -23.487 -11.640 122.400 1.00 11.73 156 PHE A N 1
ATOM 1145 C CA . PHE A 1 156 ? -23.754 -10.298 122.874 1.00 11.82 156 PHE A CA 1
ATOM 1146 C C . PHE A 1 156 ? -23.164 -10.109 124.293 1.00 11.78 156 PHE A C 1
ATOM 1147 O O . PHE A 1 156 ? -22.434 -9.108 124.559 1.00 9.83 156 PHE A O 1
ATOM 1155 N N . ALA A 1 157 ? -23.461 -11.033 125.210 1.00 9.73 157 ALA A N 1
ATOM 1156 C CA . ALA A 1 157 ? -22.958 -10.906 126.553 1.00 10.14 157 ALA A CA 1
ATOM 1157 C C . ALA A 1 157 ? -21.421 -10.838 126.590 1.00 10.26 157 ALA A C 1
ATOM 1158 O O . ALA A 1 157 ? -20.842 -10.045 127.362 1.00 11.64 157 ALA A O 1
ATOM 1160 N N . VAL A 1 158 ? -20.769 -11.734 125.846 1.00 10.56 158 VAL A N 1
ATOM 1161 C CA . VAL A 1 158 ? -19.335 -11.803 125.828 1.00 9.41 158 VAL A CA 1
ATOM 1162 C C . VAL A 1 158 ? -18.728 -10.491 125.304 1.00 11.96 158 VAL A C 1
ATOM 1163 O O . VAL A 1 158 ? -17.859 -9.925 125.965 1.00 10.17 158 VAL A O 1
ATOM 1167 N N . VAL A 1 159 ? -19.252 -9.944 124.213 1.00 10.04 159 VAL A N 1
ATOM 1168 C CA . VAL A 1 159 ? -18.623 -8.695 123.669 1.00 10.64 159 VAL A CA 1
ATOM 1169 C C . VAL A 1 159 ? -18.908 -7.440 124.513 1.00 11.45 159 VAL A C 1
ATOM 1170 O O . VAL A 1 159 ? -18.031 -6.639 124.731 1.00 11.53 159 VAL A O 1
ATOM 1174 N N . VAL A 1 160 ? -20.081 -7.360 125.104 1.00 9.97 160 VAL A N 1
ATOM 1175 C CA . VAL A 1 160 ? -20.357 -6.286 126.042 1.00 11.66 160 VAL A CA 1
ATOM 1176 C C . VAL A 1 160 ? -19.404 -6.390 127.235 1.00 10.58 160 VAL A C 1
ATOM 1177 O O . VAL A 1 160 ? -18.862 -5.374 127.711 1.00 10.84 160 VAL A O 1
ATOM 1181 N N . SER A 1 161 ? -19.177 -7.608 127.719 1.00 10.11 161 SER A N 1
ATOM 1182 C CA . SER A 1 161 ? -18.331 -7.798 128.892 1.00 10.32 161 SER A CA 1
ATOM 1183 C C . SER A 1 161 ? -16.846 -7.569 128.583 1.00 12.19 161 SER A C 1
ATOM 1184 O O . SER A 1 161 ? -16.117 -6.993 129.368 1.00 10.90 161 SER A O 1
ATOM 1187 N N . LEU A 1 162 ? -16.431 -7.919 127.386 1.00 10.09 162 LEU A N 1
ATOM 1188 C CA . LEU A 1 162 ? -15.105 -7.567 126.939 1.00 11.50 162 LEU A CA 1
ATOM 1189 C C . LEU A 1 162 ? -14.928 -6.061 126.848 1.00 12.11 162 LEU A C 1
ATOM 1190 O O . LEU A 1 162 ? -13.841 -5.554 127.153 1.00 11.23 162 LEU A O 1
ATOM 1195 N N . ALA A 1 163 ? -15.952 -5.339 126.396 1.00 10.05 163 ALA A N 1
ATOM 1196 C CA . ALA A 1 163 ? -15.873 -3.902 126.364 1.00 11.86 163 ALA A CA 1
ATOM 1197 C C . ALA A 1 163 ? -15.697 -3.322 127.766 1.00 12.74 163 ALA A C 1
ATOM 1198 O O . ALA A 1 163 ? -14.918 -2.355 127.974 1.00 11.77 163 ALA A O 1
ATOM 1200 N N . ALA A 1 164 ? -16.432 -3.859 128.724 1.00 11.48 164 ALA A N 1
ATOM 1201 C CA . ALA A 1 164 ? -16.234 -3.433 130.117 1.00 12.25 164 ALA A CA 1
ATOM 1202 C C . ALA A 1 164 ? -14.818 -3.678 130.612 1.00 12.01 164 ALA A C 1
ATOM 1203 O O . ALA A 1 164 ? -14.241 -2.840 131.355 1.00 13.43 164 ALA A O 1
ATOM 1205 N N . LEU A 1 165 ? -14.247 -4.819 130.266 1.00 9.46 165 LEU A N 1
ATOM 1206 C CA . LEU A 1 165 ? -12.875 -5.129 130.646 1.00 11.08 165 LEU A CA 1
ATOM 1207 C C . LEU A 1 165 ? -11.866 -4.153 130.005 1.00 12.15 165 LEU A C 1
ATOM 1208 O O . LEU A 1 165 ? -10.994 -3.647 130.683 1.00 12.94 165 LEU A O 1
ATOM 1213 N N . TRP A 1 166 ? -12.036 -3.852 128.719 1.00 10.45 166 TRP A N 1
ATOM 1214 C CA . TRP A 1 166 ? -11.219 -2.776 128.082 1.00 10.69 166 TRP A CA 1
ATOM 1215 C C . TRP A 1 166 ? -11.355 -1.424 128.856 1.00 12.87 166 TRP A C 1
ATOM 1216 O O . TRP A 1 166 ? -10.367 -0.728 129.109 1.00 12.25 166 TRP A O 1
ATOM 1227 N N . ALA A 1 167 ? -12.574 -1.063 129.234 1.00 10.84 167 ALA A N 1
ATOM 1228 C CA . ALA A 1 167 ? -12.778 0.181 129.932 1.00 13.71 167 ALA A CA 1
ATOM 1229 C C . ALA A 1 167 ? -12.038 0.190 131.240 1.00 14.51 167 ALA A C 1
ATOM 1230 O O . ALA A 1 167 ? -11.531 1.221 131.662 1.00 14.36 167 ALA A O 1
ATOM 1232 N N . SER A 1 168 ? -11.968 -0.954 131.907 1.00 13.18 168 SER A N 1
ATOM 1233 C CA . SER A 1 168 ? -11.288 -1.017 133.191 1.00 15.80 168 SER A CA 1
ATOM 1234 C C . SER A 1 168 ? -9.755 -0.804 133.084 1.00 20.01 168 SER A C 1
ATOM 1235 O O . SER A 1 168 ? -9.126 -0.495 134.074 1.00 16.22 168 SER A O 1
ATOM 1238 N N . VAL A 1 169 ? -9.166 -1.021 131.904 1.00 15.56 169 VAL A N 1
ATOM 1239 C CA . VAL A 1 169 ? -7.769 -0.638 131.656 1.00 14.47 169 VAL A CA 1
ATOM 1240 C C . VAL A 1 169 ? -7.626 0.645 130.835 1.00 15.27 169 VAL A C 1
ATOM 1241 O O . VAL A 1 169 ? -6.626 0.849 130.137 1.00 15.05 169 VAL A O 1
ATOM 1245 N N . GLY A 1 170 ? -8.651 1.466 130.877 1.00 14.55 170 GLY A N 1
ATOM 1246 C CA . GLY A 1 170 ? -8.599 2.830 130.386 1.00 14.97 170 GLY A CA 1
ATOM 1247 C C . GLY A 1 170 ? -8.725 2.935 128.889 1.00 17.69 170 GLY A C 1
ATOM 1248 O O . GLY A 1 170 ? -8.332 3.937 128.307 1.00 17.70 170 GLY A O 1
ATOM 1249 N N . VAL A 1 171 ? -9.257 1.899 128.250 1.00 12.97 171 VAL A N 1
ATOM 1250 C CA . VAL A 1 171 ? -9.469 1.959 126.808 1.00 12.14 171 VAL A CA 1
ATOM 1251 C C . VAL A 1 171 ? -10.952 2.130 126.537 1.00 14.27 171 VAL A C 1
ATOM 1252 O O . VAL A 1 171 ? -11.743 1.175 126.701 1.00 14.46 171 VAL A O 1
ATOM 1256 N N . ARG A 1 172 ? -11.352 3.376 126.300 1.00 14.31 172 ARG A N 1
ATOM 1257 C CA . ARG A 1 172 ? -12.768 3.739 126.117 1.00 15.04 172 ARG A CA 1
ATOM 1258 C C . ARG A 1 172 ? -12.984 4.305 124.743 1.00 17.07 172 ARG A C 1
ATOM 1259 O O . ARG A 1 172 ? -12.105 4.980 124.213 1.00 16.10 172 ARG A O 1
ATOM 1267 N N . PRO A 1 173 ? -14.086 3.920 124.080 1.00 14.44 173 PRO A N 1
ATOM 1268 C CA . PRO A 1 173 ? -14.293 4.380 122.719 1.00 14.46 173 PRO A CA 1
ATOM 1269 C C . PRO A 1 173 ? -14.657 5.862 122.600 1.00 14.35 173 PRO A C 1
ATOM 1270 O O . PRO A 1 173 ? -15.511 6.368 123.362 1.00 14.35 173 PRO A O 1
ATOM 1274 N N . ASP A 1 174 ? -14.038 6.532 121.621 1.00 15.32 174 ASP A N 1
ATOM 1275 C CA . ASP A 1 174 ? -14.518 7.831 121.138 1.00 15.56 174 ASP A CA 1
ATOM 1276 C C . ASP A 1 174 ? -15.687 7.669 120.161 1.00 15.18 174 ASP A C 1
ATOM 1277 O O . ASP A 1 174 ? -16.503 8.573 120.007 1.00 15.64 174 ASP A O 1
ATOM 1282 N N . ALA A 1 175 ? -15.768 6.494 119.532 1.00 13.31 175 ALA A N 1
ATOM 1283 C CA . ALA A 1 175 ? -16.864 6.131 118.615 1.00 12.81 175 ALA A CA 1
ATOM 1284 C C . ALA A 1 175 ? -16.984 4.596 118.603 1.00 13.08 175 ALA A C 1
ATOM 1285 O O . ALA A 1 175 ? -16.045 3.890 118.975 1.00 12.64 175 ALA A O 1
ATOM 1287 N N . VAL A 1 176 ? -18.156 4.085 118.245 1.00 13.83 176 VAL A N 1
ATOM 1288 C CA . VAL A 1 176 ? -18.334 2.660 118.104 1.00 13.24 176 VAL A CA 1
ATOM 1289 C C . VAL A 1 176 ? -18.962 2.301 116.748 1.00 13.14 176 VAL A C 1
ATOM 1290 O O . VAL A 1 176 ? -19.725 3.094 116.119 1.00 12.22 176 VAL A O 1
ATOM 1294 N N . VAL A 1 177 ? -18.678 1.088 116.310 1.00 11.18 177 VAL A N 1
ATOM 1295 C CA . VAL A 1 177 ? -19.340 0.529 115.120 1.00 12.18 177 VAL A CA 1
ATOM 1296 C C . VAL A 1 177 ? -19.580 -0.944 115.353 1.00 11.80 177 VAL A C 1
ATOM 1297 O O . VAL A 1 177 ? -18.681 -1.658 115.836 1.00 11.66 177 VAL A O 1
ATOM 1301 N N . GLY A 1 178 ? -20.791 -1.389 115.055 1.00 11.26 178 GLY A N 1
ATOM 1302 C CA . GLY A 1 178 ? -21.158 -2.788 115.214 1.00 10.41 178 GLY A CA 1
ATOM 1303 C C . GLY A 1 178 ? -21.655 -3.381 113.905 1.00 9.42 178 GLY A C 1
ATOM 1304 O O . GLY A 1 178 ? -22.472 -2.801 113.195 1.00 12.37 178 GLY A O 1
ATOM 1305 N N . HIS A 1 179 ? -21.102 -4.531 113.565 1.00 11.15 179 HIS A N 1
ATOM 1306 C CA . HIS A 1 179 ? -21.448 -5.238 112.339 1.00 10.62 179 HIS A CA 1
ATOM 1307 C C . HIS A 1 179 ? -22.658 -6.143 112.617 1.00 10.90 179 HIS A C 1
ATOM 1308 O O . HIS A 1 179 ? -22.565 -7.009 113.471 1.00 11.84 179 HIS A O 1
ATOM 1315 N N . SER A 1 180 ? -23.765 -5.968 111.895 1.00 11.42 180 SER A N 1
ATOM 1316 C CA . SER A 1 180 ? -24.927 -6.888 112.064 1.00 13.04 180 SER A CA 1
ATOM 1317 C C . SER A 1 180 ? -25.344 -6.918 113.566 1.00 10.88 180 SER A C 1
ATOM 1318 O O . SER A 1 180 ? -25.577 -5.849 114.130 1.00 9.70 180 SER A O 1
ATOM 1321 N N . GLN A 1 181 ? -25.401 -8.075 114.244 1.00 13.80 181 GLN A N 1
ATOM 1322 C CA . GLN A 1 181 ? -25.908 -8.067 115.661 1.00 13.72 181 GLN A CA 1
ATOM 1323 C C . GLN A 1 181 ? -24.987 -7.250 116.572 1.00 16.13 181 GLN A C 1
ATOM 1324 O O . GLN A 1 181 ? -25.419 -6.752 117.623 1.00 14.70 181 GLN A O 1
ATOM 1330 N N . GLY A 1 182 ? -23.733 -7.058 116.140 1.00 10.99 182 GLY A N 1
ATOM 1331 C CA . GLY A 1 182 ? -22.808 -6.180 116.873 1.00 11.34 182 GLY A CA 1
ATOM 1332 C C . GLY A 1 182 ? -23.357 -4.773 117.071 1.00 10.87 182 GLY A C 1
ATOM 1333 O O . GLY A 1 182 ? -23.008 -4.103 118.015 1.00 11.64 182 GLY A O 1
ATOM 1334 N N . GLU A 1 183 ? -24.206 -4.314 116.175 1.00 11.08 183 GLU A N 1
ATOM 1335 C CA . GLU A 1 183 ? -24.745 -2.974 116.278 1.00 12.38 183 GLU A CA 1
ATOM 1336 C C . GLU A 1 183 ? -25.548 -2.815 117.602 1.00 14.26 183 GLU A C 1
ATOM 1337 O O . GLU A 1 183 ? -25.644 -1.731 118.163 1.00 11.73 183 GLU A O 1
ATOM 1343 N N . VAL A 1 184 ? -26.179 -3.880 118.060 1.00 12.54 184 VAL A N 1
ATOM 1344 C CA . VAL A 1 184 ? -26.952 -3.774 119.291 1.00 13.27 184 VAL A CA 1
ATOM 1345 C C . VAL A 1 184 ? -25.981 -3.624 120.464 1.00 10.13 184 VAL A C 1
ATOM 1346 O O . VAL A 1 184 ? -26.218 -2.847 121.392 1.00 12.32 184 VAL A O 1
ATOM 1350 N N . ALA A 1 185 ? -24.890 -4.390 120.452 1.00 11.05 185 ALA A N 1
ATOM 1351 C CA . ALA A 1 185 ? -23.884 -4.259 121.518 1.00 11.64 185 ALA A CA 1
ATOM 1352 C C . ALA A 1 185 ? -23.268 -2.843 121.484 1.00 13.05 185 ALA A C 1
ATOM 1353 O O . ALA A 1 185 ? -23.131 -2.186 122.521 1.00 11.99 185 ALA A O 1
ATOM 1355 N N . ALA A 1 186 ? -22.933 -2.383 120.286 1.00 12.52 186 ALA A N 1
ATOM 1356 C CA . ALA A 1 186 ? -22.362 -1.029 120.111 1.00 11.17 186 ALA A CA 1
ATOM 1357 C C . ALA A 1 186 ? -23.320 0.033 120.689 1.00 12.78 186 ALA A C 1
ATOM 1358 O O . ALA A 1 186 ? -22.880 1.009 121.326 1.00 12.91 186 ALA A O 1
ATOM 1360 N N . ALA A 1 187 ? -24.607 -0.087 120.368 1.00 12.21 187 ALA A N 1
ATOM 1361 C CA . ALA A 1 187 ? -25.572 0.876 120.853 1.00 13.32 187 ALA A CA 1
ATOM 1362 C C . ALA A 1 187 ? -25.590 0.884 122.383 1.00 16.07 187 ALA A C 1
ATOM 1363 O O . ALA A 1 187 ? -25.727 1.942 123.006 1.00 14.58 187 ALA A O 1
ATOM 1365 N N . HIS A 1 188 ? -25.514 -0.298 122.999 1.00 14.38 188 HIS A N 1
ATOM 1366 C CA . HIS A 1 188 ? -25.539 -0.361 124.453 1.00 14.46 188 HIS A CA 1
ATOM 1367 C C . HIS A 1 188 ? -24.265 0.306 125.002 1.00 14.99 188 HIS A C 1
ATOM 1368 O O . HIS A 1 188 ? -24.331 1.081 125.960 1.00 15.00 188 HIS A O 1
ATOM 1375 N N . VAL A 1 189 ? -23.111 -0.077 124.459 1.00 14.33 189 VAL A N 1
ATOM 1376 C CA . VAL A 1 189 ? -21.824 0.440 124.964 1.00 13.90 189 VAL A CA 1
ATOM 1377 C C . VAL A 1 189 ? -21.737 1.964 124.755 1.00 16.30 189 VAL A C 1
ATOM 1378 O O . VAL A 1 189 ? -21.185 2.681 125.595 1.00 15.59 189 VAL A O 1
ATOM 1382 N N . ALA A 1 190 ? -22.434 2.469 123.749 1.00 14.53 190 ALA A N 1
ATOM 1383 C CA . ALA A 1 190 ? -22.457 3.927 123.475 1.00 17.72 190 ALA A CA 1
ATOM 1384 C C . ALA A 1 190 ? -23.454 4.659 124.366 1.00 19.22 190 ALA A C 1
ATOM 1385 O O . ALA A 1 190 ? -23.611 5.853 124.239 1.00 20.51 190 ALA A O 1
ATOM 1387 N N . GLY A 1 191 ? -24.201 3.907 125.171 1.00 15.32 191 GLY A N 1
ATOM 1388 C CA . GLY A 1 191 ? -25.181 4.479 126.104 1.00 19.59 191 GLY A CA 1
ATOM 1389 C C . GLY A 1 191 ? -26.584 4.760 125.550 1.00 19.14 191 GLY A C 1
ATOM 1390 O O . GLY A 1 191 ? -27.412 5.342 126.260 1.00 17.45 191 GLY A O 1
ATOM 1391 N N . ALA A 1 192 ? -26.882 4.285 124.326 1.00 16.89 192 ALA A N 1
ATOM 1392 C CA . ALA A 1 192 ? -28.193 4.480 123.687 1.00 15.51 192 ALA A CA 1
ATOM 1393 C C . ALA A 1 192 ? -29.229 3.464 124.203 1.00 14.66 192 ALA A C 1
ATOM 1394 O O . ALA A 1 192 ? -30.412 3.682 124.074 1.00 16.53 192 ALA A O 1
ATOM 1396 N N . LEU A 1 193 ? -28.762 2.313 124.679 1.00 15.06 193 LEU A N 1
ATOM 1397 C CA . LEU A 1 193 ? -29.658 1.270 125.224 1.00 13.70 193 LEU A CA 1
ATOM 1398 C C . LEU A 1 193 ? -29.174 0.808 126.569 1.00 14.07 193 LEU A C 1
ATOM 1399 O O . LEU A 1 193 ? -27.967 0.604 126.769 1.00 15.46 193 LEU A O 1
ATOM 1404 N N . THR A 1 194 ? -30.092 0.532 127.486 1.00 15.34 194 THR A N 1
ATOM 1405 C CA . THR A 1 194 ? -29.739 -0.216 128.672 1.00 13.93 194 THR A CA 1
ATOM 1406 C C . THR A 1 194 ? -29.280 -1.623 128.304 1.00 13.81 194 THR A C 1
ATOM 1407 O O . THR A 1 194 ? -29.561 -2.087 127.211 1.00 12.80 194 THR A O 1
ATOM 1411 N N . LEU A 1 195 ? -28.616 -2.295 129.239 1.00 11.38 195 LEU A N 1
ATOM 1412 C CA . LEU A 1 195 ? -28.246 -3.680 129.064 1.00 14.09 195 LEU A CA 1
ATOM 1413 C C . LEU A 1 195 ? -29.514 -4.498 128.837 1.00 16.21 195 LEU A C 1
ATOM 1414 O O . LEU A 1 195 ? -29.567 -5.325 127.913 1.00 14.14 195 LEU A O 1
ATOM 1419 N N . ALA A 1 196 ? -30.552 -4.201 129.627 1.00 16.48 196 ALA A N 1
ATOM 1420 C CA . ALA A 1 196 ? -31.812 -4.979 129.576 1.00 15.88 196 ALA A CA 1
ATOM 1421 C C . ALA A 1 196 ? -32.457 -4.864 128.219 1.00 15.76 196 ALA A C 1
ATOM 1422 O O . ALA A 1 196 ? -32.908 -5.860 127.665 1.00 14.91 196 ALA A O 1
ATOM 1424 N N . GLU A 1 197 ? -32.527 -3.646 127.681 1.00 14.72 197 GLU A N 1
ATOM 1425 C CA . GLU A 1 197 ? -33.225 -3.403 126.452 1.00 15.90 197 GLU A CA 1
ATOM 1426 C C . GLU A 1 197 ? -32.440 -3.953 125.241 1.00 16.57 197 GLU A C 1
ATOM 1427 O O . GLU A 1 197 ? -33.019 -4.547 124.351 1.00 16.43 197 GLU A O 1
ATOM 1433 N N . ALA A 1 198 ? -31.127 -3.750 125.228 1.00 13.54 198 ALA A N 1
ATOM 1434 C CA . ALA A 1 198 ? -30.307 -4.384 124.220 1.00 13.34 198 ALA A CA 1
ATOM 1435 C C . ALA A 1 198 ? -30.482 -5.909 124.242 1.00 13.84 198 ALA A C 1
ATOM 1436 O O . ALA A 1 198 ? -30.619 -6.533 123.206 1.00 13.02 198 ALA A O 1
ATOM 1438 N N . ALA A 1 199 ? -30.349 -6.508 125.409 1.00 12.75 199 ALA A N 1
ATOM 1439 C CA . ALA A 1 199 ? -30.522 -7.952 125.526 1.00 14.13 199 ALA A CA 1
ATOM 1440 C C . ALA A 1 199 ? -31.874 -8.385 124.989 1.00 13.77 199 ALA A C 1
ATOM 1441 O O . ALA A 1 199 ? -31.989 -9.427 124.357 1.00 13.39 199 ALA A O 1
ATOM 1443 N N . ARG A 1 200 ? -32.918 -7.624 125.298 1.00 13.78 200 ARG A N 1
ATOM 1444 C CA . ARG A 1 200 ? -34.266 -8.008 124.848 1.00 16.77 200 ARG A CA 1
ATOM 1445 C C . ARG A 1 200 ? -34.320 -8.044 123.315 1.00 15.24 200 ARG A C 1
ATOM 1446 O O . ARG A 1 200 ? -34.941 -8.940 122.700 1.00 14.49 200 ARG A O 1
ATOM 1454 N N . ILE A 1 201 ? -33.660 -7.074 122.672 1.00 13.95 201 ILE A N 1
ATOM 1455 C CA . ILE A 1 201 ? -33.683 -7.001 121.243 1.00 13.62 201 ILE A CA 1
ATOM 1456 C C . ILE A 1 201 ? -32.965 -8.230 120.701 1.00 13.37 201 ILE A C 1
ATOM 1457 O O . ILE A 1 201 ? -33.462 -8.887 119.781 1.00 14.57 201 ILE A O 1
ATOM 1462 N N . VAL A 1 202 ? -31.773 -8.525 121.219 1.00 13.13 202 VAL A N 1
ATOM 1463 C CA . VAL A 1 202 ? -31.022 -9.683 120.694 1.00 12.86 202 VAL A CA 1
ATOM 1464 C C . VAL A 1 202 ? -31.785 -10.993 120.948 1.00 13.54 202 VAL A C 1
ATOM 1465 O O . VAL A 1 202 ? -31.837 -11.854 120.067 1.00 12.90 202 VAL A O 1
ATOM 1469 N N . VAL A 1 203 ? -32.347 -11.134 122.138 1.00 11.65 203 VAL A N 1
ATOM 1470 C CA . VAL A 1 203 ? -33.062 -12.388 122.494 1.00 13.18 203 VAL A CA 1
ATOM 1471 C C . VAL A 1 203 ? -34.315 -12.580 121.597 1.00 12.61 203 VAL A C 1
ATOM 1472 O O . VAL A 1 203 ? -34.490 -13.636 120.978 1.00 12.90 203 VAL A O 1
ATOM 1476 N N . LEU A 1 204 ? -35.122 -11.536 121.454 1.00 12.02 204 LEU A N 1
ATOM 1477 C CA . LEU A 1 204 ? -36.352 -11.653 120.663 1.00 14.59 204 LEU A CA 1
ATOM 1478 C C . LEU A 1 204 ? -36.065 -11.847 119.154 1.00 15.26 204 LEU A C 1
ATOM 1479 O O . LEU A 1 204 ? -36.686 -12.686 118.503 1.00 12.73 204 LEU A O 1
ATOM 1484 N N . ARG A 1 205 ? -35.079 -11.123 118.620 1.00 12.85 205 ARG A N 1
ATOM 1485 C CA . ARG A 1 205 ? -34.741 -11.242 117.204 1.00 12.23 205 ARG A CA 1
ATOM 1486 C C . ARG A 1 205 ? -34.100 -12.591 116.856 1.00 11.32 205 ARG A C 1
ATOM 1487 O O . ARG A 1 205 ? -34.474 -13.232 115.834 1.00 11.63 205 ARG A O 1
ATOM 1495 N N . SER A 1 206 ? -33.215 -13.074 117.719 1.00 10.83 206 SER A N 1
ATOM 1496 C CA . SER A 1 206 ? -32.518 -14.309 117.472 1.00 12.14 206 SER A CA 1
ATOM 1497 C C . SER A 1 206 ? -33.464 -15.516 117.588 1.00 12.27 206 SER A C 1
ATOM 1498 O O . SER A 1 206 ? -33.332 -16.493 116.842 1.00 12.14 206 SER A O 1
ATOM 1501 N N . ALA A 1 207 ? -34.402 -15.426 118.507 1.00 13.28 207 ALA A N 1
ATOM 1502 C CA . ALA A 1 207 ? -35.411 -16.493 118.674 1.00 12.59 207 ALA A CA 1
ATOM 1503 C C . ALA A 1 207 ? -36.365 -16.545 117.464 1.00 12.30 207 ALA A C 1
ATOM 1504 O O . ALA A 1 207 ? -36.652 -17.620 116.952 1.00 13.34 207 ALA A O 1
ATOM 1506 N N . LEU A 1 208 ? -36.743 -15.399 116.941 1.00 11.91 208 LEU A N 1
ATOM 1507 C CA . LEU A 1 208 ? -37.525 -15.320 115.707 1.00 13.67 208 LEU A CA 1
ATOM 1508 C C . LEU A 1 208 ? -36.769 -15.875 114.487 1.00 13.15 208 LEU A C 1
ATOM 1509 O O . LEU A 1 208 ? -37.310 -16.641 113.708 1.00 13.12 208 LEU A O 1
ATOM 1514 N N . ILE A 1 209 ? -35.488 -15.517 114.354 1.00 13.19 209 ILE A N 1
ATOM 1515 C CA . ILE A 1 209 ? -34.640 -16.117 113.322 1.00 11.87 209 ILE A CA 1
ATOM 1516 C C . ILE A 1 209 ? -34.615 -17.656 113.450 1.00 13.44 209 ILE A C 1
ATOM 1517 O O . ILE A 1 209 ? -34.795 -18.379 112.465 1.00 14.88 209 ILE A O 1
ATOM 1522 N N . ALA A 1 210 ? -34.433 -18.146 114.664 1.00 13.09 210 ALA A N 1
ATOM 1523 C CA . ALA A 1 210 ? -34.347 -19.584 114.887 1.00 13.65 210 ALA A CA 1
ATOM 1524 C C . ALA A 1 210 ? -35.688 -20.261 114.486 1.00 12.59 210 ALA A C 1
ATOM 1525 O O . ALA A 1 210 ? -35.675 -21.319 113.847 1.00 13.30 210 ALA A O 1
ATOM 1527 N N . ARG A 1 211 ? -36.812 -19.609 114.774 1.00 13.02 211 ARG A N 1
ATOM 1528 C CA . ARG A 1 211 ? -38.116 -20.215 114.481 1.00 14.46 211 ARG A CA 1
ATOM 1529 C C . ARG A 1 211 ? -38.414 -20.221 112.989 1.00 18.21 211 ARG A C 1
ATOM 1530 O O . ARG A 1 211 ? -38.989 -21.187 112.490 1.00 17.30 211 ARG A O 1
ATOM 1538 N N . GLU A 1 212 ? -38.045 -19.145 112.278 1.00 15.40 212 GLU A N 1
ATOM 1539 C CA . GLU A 1 212 ? -38.547 -18.932 110.908 1.00 15.96 212 GLU A CA 1
ATOM 1540 C C . GLU A 1 212 ? -37.488 -19.129 109.838 1.00 16.36 212 GLU A C 1
ATOM 1541 O O . GLU A 1 212 ? -37.802 -19.586 108.750 1.00 17.15 212 GLU A O 1
ATOM 1547 N N . LEU A 1 213 ? -36.236 -18.814 110.145 1.00 15.11 213 LEU A N 1
ATOM 1548 C CA . LEU A 1 213 ? -35.164 -18.831 109.102 1.00 14.90 213 LEU A CA 1
ATOM 1549 C C . LEU A 1 213 ? -34.137 -19.918 109.257 1.00 14.54 213 LEU A C 1
ATOM 1550 O O . LEU A 1 213 ? -33.553 -20.304 108.257 1.00 15.08 213 LEU A O 1
ATOM 1555 N N . SER A 1 214 ? -33.827 -20.371 110.502 1.00 12.93 214 SER A N 1
ATOM 1556 C CA . SER A 1 214 ? -32.784 -21.368 110.688 1.00 14.17 214 SER A CA 1
ATOM 1557 C C . SER A 1 214 ? -33.119 -22.631 109.869 1.00 17.90 214 SER A C 1
ATOM 1558 O O . SER A 1 214 ? -34.269 -23.046 109.802 1.00 16.05 214 SER A O 1
ATOM 1561 N N . GLY A 1 215 ? -32.120 -23.178 109.200 1.00 19.14 215 GLY A N 1
ATOM 1562 C CA . GLY A 1 215 ? -32.307 -24.346 108.346 1.00 18.91 215 GLY A CA 1
ATOM 1563 C C . GLY A 1 215 ? -32.677 -24.019 106.911 1.00 18.02 215 GLY A C 1
ATOM 1564 O O . GLY A 1 215 ? -32.833 -24.933 106.112 1.00 18.54 215 GLY A O 1
ATOM 1565 N N . ARG A 1 216 ? -32.876 -22.736 106.587 1.00 15.62 216 ARG A N 1
ATOM 1566 C CA . ARG A 1 216 ? -33.356 -22.331 105.260 1.00 18.46 216 ARG A CA 1
ATOM 1567 C C . ARG A 1 216 ? -32.361 -21.458 104.503 1.00 16.94 216 ARG A C 1
ATOM 1568 O O . ARG A 1 216 ? -32.692 -20.875 103.461 1.00 17.06 216 ARG A O 1
ATOM 1576 N N . GLY A 1 217 ? -31.151 -21.344 105.044 1.00 16.42 217 GLY A N 1
ATOM 1577 C CA . GLY A 1 217 ? -30.159 -20.452 104.447 1.00 16.55 217 GLY A CA 1
ATOM 1578 C C . GLY A 1 217 ? -28.773 -20.639 104.976 1.00 17.25 217 GLY A C 1
ATOM 1579 O O . GLY A 1 217 ? -28.527 -21.461 105.876 1.00 18.08 217 GLY A O 1
ATOM 1580 N N . ALA A 1 218 ? -27.847 -19.903 104.367 1.00 14.80 218 ALA A N 1
ATOM 1581 C CA . ALA A 1 218 ? -26.464 -19.965 104.716 1.00 15.52 218 ALA A CA 1
ATOM 1582 C C . ALA A 1 218 ? -25.837 -18.631 104.314 1.00 13.13 218 ALA A C 1
ATOM 1583 O O . ALA A 1 218 ? -26.388 -17.886 103.497 1.00 14.55 218 ALA A O 1
ATOM 1585 N N . MET A 1 219 ? -24.672 -18.343 104.872 1.00 14.56 219 MET A N 1
ATOM 1586 C CA . MET A 1 219 ? -23.928 -17.110 104.565 1.00 12.94 219 MET A CA 1
ATOM 1587 C C . MET A 1 219 ? -22.465 -17.432 104.357 1.00 13.63 219 MET A C 1
ATOM 1588 O O . MET A 1 219 ? -21.933 -18.385 104.947 1.00 14.50 219 MET A O 1
ATOM 1593 N N . LEU A 1 220 ? -21.860 -16.729 103.411 1.00 13.57 220 LEU A N 1
ATOM 1594 C CA . LEU A 1 220 ? -20.543 -17.065 102.910 1.00 14.47 220 LEU A CA 1
ATOM 1595 C C . LEU A 1 220 ? -19.760 -15.769 102.761 1.00 13.14 220 LEU A C 1
ATOM 1596 O O . LEU A 1 220 ? -20.146 -14.913 101.984 1.00 13.96 220 LEU A O 1
ATOM 1601 N N . THR A 1 221 ? -18.565 -15.726 103.340 1.00 13.39 221 THR A N 1
ATOM 1602 C CA . THR A 1 221 ? -17.674 -14.590 103.146 1.00 12.55 221 THR A CA 1
ATOM 1603 C C . THR A 1 221 ? -16.643 -14.948 102.086 1.00 13.12 221 THR A C 1
ATOM 1604 O O . THR A 1 221 ? -16.076 -16.040 102.085 1.00 16.12 221 THR A O 1
ATOM 1608 N N . VAL A 1 222 ? -16.358 -13.972 101.242 1.00 14.09 222 VAL A N 1
ATOM 1609 C CA . VAL A 1 222 ? -15.511 -14.165 100.061 1.00 14.87 222 VAL A CA 1
ATOM 1610 C C . VAL A 1 222 ? -14.385 -13.139 100.085 1.00 14.27 222 VAL A C 1
ATOM 1611 O O . VAL A 1 222 ? -14.615 -11.946 100.326 1.00 15.29 222 VAL A O 1
ATOM 1615 N N . VAL A 1 223 ? -13.173 -13.609 99.785 1.00 15.69 223 VAL A N 1
ATOM 1616 C CA . VAL A 1 223 ? -12.026 -12.729 99.697 1.00 16.20 223 VAL A CA 1
ATOM 1617 C C . VAL A 1 223 ? -12.000 -12.095 98.306 1.00 20.06 223 VAL A C 1
ATOM 1618 O O . VAL A 1 223 ? -11.422 -12.635 97.378 1.00 21.23 223 VAL A O 1
ATOM 1622 N N . ALA A 1 224 ? -12.701 -10.980 98.183 1.00 19.47 224 ALA A N 1
ATOM 1623 C CA . ALA A 1 224 ? -12.892 -10.290 96.909 1.00 23.92 224 ALA A CA 1
ATOM 1624 C C . ALA A 1 224 ? -13.592 -8.999 97.192 1.00 22.22 224 ALA A C 1
ATOM 1625 O O . ALA A 1 224 ? -14.143 -8.812 98.297 1.00 21.02 224 ALA A O 1
ATOM 1627 N N . ASP A 1 225 ? -13.564 -8.059 96.247 1.00 20.33 225 ASP A N 1
ATOM 1628 C CA . ASP A 1 225 ? -14.342 -6.849 96.422 1.00 18.88 225 ASP A CA 1
ATOM 1629 C C . ASP A 1 225 ? -15.752 -6.948 95.831 1.00 15.58 225 ASP A C 1
ATOM 1630 O O . ASP A 1 225 ? -16.096 -7.945 95.180 1.00 18.88 225 ASP A O 1
ATOM 1635 N N . VAL A 1 226 ? -16.592 -5.987 96.187 1.00 19.54 226 VAL A N 1
ATOM 1636 C CA . VAL A 1 226 ? -18.018 -6.114 95.950 1.00 22.39 226 VAL A CA 1
ATOM 1637 C C . VAL A 1 226 ? -18.319 -6.038 94.443 1.00 22.64 226 VAL A C 1
ATOM 1638 O O . VAL A 1 226 ? -19.194 -6.756 93.957 1.00 21.09 226 VAL A O 1
ATOM 1642 N N . GLU A 1 227 ? -17.464 -5.326 93.704 1.00 27.30 227 GLU A N 1
ATOM 1643 C CA . GLU A 1 227 ? -17.607 -5.259 92.239 1.00 26.41 227 GLU A CA 1
ATOM 1644 C C . GLU A 1 227 ? -17.409 -6.636 91.650 1.00 21.26 227 GLU A C 1
ATOM 1645 O O . GLU A 1 227 ? -18.178 -7.089 90.799 1.00 24.80 227 GLU A O 1
ATOM 1651 N N . ARG A 1 228 ? -16.339 -7.295 92.065 1.00 23.77 228 ARG A N 1
ATOM 1652 C CA . ARG A 1 228 ? -16.065 -8.626 91.615 1.00 21.91 228 ARG A CA 1
ATOM 1653 C C . ARG A 1 228 ? -17.179 -9.624 92.008 1.00 22.79 228 ARG A C 1
ATOM 1654 O O . ARG A 1 228 ? -17.601 -10.472 91.192 1.00 22.19 228 ARG A O 1
ATOM 1662 N N . VAL A 1 229 ? -17.620 -9.572 93.260 1.00 19.16 229 VAL A N 1
ATOM 1663 C CA . VAL A 1 229 ? -18.645 -10.531 93.716 1.00 17.80 229 VAL A CA 1
ATOM 1664 C C . VAL A 1 229 ? -19.941 -10.308 92.913 1.00 16.39 229 VAL A C 1
ATOM 1665 O O . VAL A 1 229 ? -20.591 -11.249 92.481 1.00 20.72 229 VAL A O 1
ATOM 1669 N N . THR A 1 230 ? -20.297 -9.059 92.725 1.00 19.58 230 THR A N 1
ATOM 1670 C CA . THR A 1 230 ? -21.523 -8.720 92.004 1.00 19.80 230 THR A CA 1
ATOM 1671 C C . THR A 1 230 ? -21.508 -9.248 90.556 1.00 21.04 230 THR A C 1
ATOM 1672 O O . THR A 1 230 ? -22.477 -9.868 90.112 1.00 17.63 230 THR A O 1
ATOM 1676 N N . ALA A 1 231 ? -20.351 -9.176 89.921 1.00 21.11 231 ALA A N 1
ATOM 1677 C CA . ALA A 1 231 ? -20.167 -9.731 88.582 1.00 20.86 231 ALA A CA 1
ATOM 1678 C C . ALA A 1 231 ? -20.368 -11.228 88.601 1.00 22.22 231 ALA A C 1
ATOM 1679 O O . ALA A 1 231 ? -21.018 -11.786 87.735 1.00 21.25 231 ALA A O 1
ATOM 1681 N N . LEU A 1 232 ? -19.830 -11.895 89.619 1.00 20.40 232 LEU A N 1
ATOM 1682 C CA . LEU A 1 232 ? -19.945 -13.340 89.680 1.00 18.58 232 LEU A CA 1
ATOM 1683 C C . LEU A 1 232 ? -21.324 -13.781 90.087 1.00 18.80 232 LEU A C 1
ATOM 1684 O O . LEU A 1 232 ? -21.671 -14.959 89.942 1.00 20.93 232 LEU A O 1
ATOM 1689 N N . LEU A 1 233 ? -22.129 -12.854 90.630 1.00 19.86 233 LEU A N 1
ATOM 1690 C CA . LEU A 1 233 ? -23.524 -13.193 90.977 1.00 17.95 233 LEU A CA 1
ATOM 1691 C C . LEU A 1 233 ? -24.497 -13.068 89.787 1.00 21.66 233 LEU A C 1
ATOM 1692 O O . LEU A 1 233 ? -25.688 -13.328 89.945 1.00 20.59 233 LEU A O 1
ATOM 1697 N N . ALA A 1 234 ? -23.971 -12.785 88.598 1.00 21.18 234 ALA A N 1
ATOM 1698 C CA . ALA A 1 234 ? -24.784 -12.832 87.360 1.00 24.61 234 ALA A CA 1
ATOM 1699 C C . ALA A 1 234 ? -25.391 -14.203 87.187 1.00 22.12 234 ALA A C 1
ATOM 1700 O O . ALA A 1 234 ? -24.705 -15.199 87.372 1.00 24.42 234 ALA A O 1
ATOM 1702 N N . GLY A 1 235 ? -26.723 -14.242 87.078 1.00 20.54 235 GLY A N 1
ATOM 1703 C CA . GLY A 1 235 ? -27.484 -15.477 87.059 1.00 21.06 235 GLY A CA 1
ATOM 1704 C C . GLY A 1 235 ? -27.936 -15.992 88.410 1.00 20.21 235 GLY A C 1
ATOM 1705 O O . GLY A 1 235 ? -28.538 -17.061 88.506 1.00 23.70 235 GLY A O 1
ATOM 1706 N N . PHE A 1 236 ? -27.561 -15.293 89.474 1.00 19.63 236 PHE A N 1
ATOM 1707 C CA . PHE A 1 236 ? -27.995 -15.687 90.810 1.00 22.05 236 PHE A CA 1
ATOM 1708 C C . PHE A 1 236 ? -29.045 -14.706 91.355 1.00 24.38 236 PHE A C 1
ATOM 1709 O O . PHE A 1 236 ? -29.291 -14.681 92.568 1.00 19.36 236 PHE A O 1
ATOM 1717 N N . GLU A 1 237 ? -29.497 -13.783 90.499 1.00 24.23 237 GLU A N 1
ATOM 1718 C CA . GLU A 1 237 ? -30.457 -12.746 90.907 1.00 24.83 237 GLU A CA 1
ATOM 1719 C C . GLU A 1 237 ? -31.596 -13.382 91.667 1.00 26.51 237 GLU A C 1
ATOM 1720 O O . GLU A 1 237 ? -32.163 -14.372 91.229 1.00 24.39 237 GLU A O 1
ATOM 1726 N N . GLY A 1 238 ? -31.863 -12.882 92.876 1.00 31.67 238 GLY A N 1
ATOM 1727 C CA . GLY A 1 238 ? -32.924 -13.423 93.723 1.00 23.72 238 GLY A CA 1
ATOM 1728 C C . GLY A 1 238 ? -32.639 -14.781 94.325 1.00 24.54 238 GLY A C 1
ATOM 1729 O O . GLY A 1 238 ? -33.528 -15.425 94.906 1.00 23.44 238 GLY A O 1
ATOM 1730 N N . ARG A 1 239 ? -31.418 -15.263 94.165 1.00 18.52 239 ARG A N 1
ATOM 1731 C CA . ARG A 1 239 ? -31.041 -16.531 94.770 1.00 20.36 239 ARG A CA 1
ATOM 1732 C C . ARG A 1 239 ? -29.901 -16.403 95.789 1.00 18.43 239 ARG A C 1
ATOM 1733 O O . ARG A 1 239 ? -29.911 -17.011 96.806 1.00 19.08 239 ARG A O 1
ATOM 1741 N N . VAL A 1 240 ? -28.911 -15.618 95.449 1.00 16.81 240 VAL A N 1
ATOM 1742 C CA . VAL A 1 240 ? -27.791 -15.351 96.349 1.00 17.94 240 VAL A CA 1
ATOM 1743 C C . VAL A 1 240 ? -27.473 -13.894 96.243 1.00 18.62 240 VAL A C 1
ATOM 1744 O O . VAL A 1 240 ? -27.330 -13.381 95.135 1.00 18.58 240 VAL A O 1
ATOM 1748 N N . CYS A 1 241 ? -27.510 -13.177 97.374 1.00 15.89 241 CYS A N 1
ATOM 1749 C CA . CYS A 1 241 ? -27.317 -11.733 97.350 1.00 16.54 241 CYS A CA 1
ATOM 1750 C C . CYS A 1 241 ? -26.143 -11.284 98.217 1.00 16.32 241 CYS A C 1
ATOM 1751 O O . CYS A 1 241 ? -25.777 -11.973 99.174 1.00 14.97 241 CYS A O 1
ATOM 1754 N N . VAL A 1 242 ? -25.697 -10.053 97.975 1.00 13.61 242 VAL A N 1
ATOM 1755 C CA . VAL A 1 242 ? -24.686 -9.404 98.834 1.00 14.58 242 VAL A CA 1
ATOM 1756 C C . VAL A 1 242 ? -25.309 -9.012 100.163 1.00 14.64 242 VAL A C 1
ATOM 1757 O O . VAL A 1 242 ? -26.339 -8.322 100.227 1.00 12.87 242 VAL A O 1
ATOM 1761 N N . ALA A 1 243 ? -24.661 -9.448 101.241 1.00 15.00 243 ALA A N 1
ATOM 1762 C CA . ALA A 1 243 ? -25.197 -9.252 102.587 1.00 15.16 243 ALA A CA 1
ATOM 1763 C C . ALA A 1 243 ? -24.283 -8.360 103.428 1.00 15.17 243 ALA A C 1
ATOM 1764 O O . ALA A 1 243 ? -24.699 -7.847 104.435 1.00 16.31 243 ALA A O 1
ATOM 1766 N N . ALA A 1 244 ? -23.007 -8.250 103.051 1.00 12.07 244 ALA A N 1
ATOM 1767 C CA . ALA A 1 244 ? -22.130 -7.305 103.722 1.00 13.34 244 ALA A CA 1
ATOM 1768 C C . ALA A 1 244 ? -20.992 -6.892 102.799 1.00 12.32 244 ALA A C 1
ATOM 1769 O O . ALA A 1 244 ? -20.487 -7.702 102.034 1.00 12.63 244 ALA A O 1
ATOM 1771 N N . VAL A 1 245 ? -20.578 -5.634 102.921 1.00 12.63 245 VAL A N 1
ATOM 1772 C CA . VAL A 1 245 ? -19.343 -5.157 102.315 1.00 13.41 245 VAL A CA 1
ATOM 1773 C C . VAL A 1 245 ? -18.428 -4.673 103.437 1.00 12.20 245 VAL A C 1
ATOM 1774 O O . VAL A 1 245 ? -18.695 -3.692 104.077 1.00 12.72 245 VAL A O 1
ATOM 1778 N N . ASN A 1 246 ? -17.443 -5.499 103.766 1.00 11.85 246 ASN A N 1
ATOM 1779 C CA . ASN A 1 246 ? -16.583 -5.304 104.928 1.00 13.46 246 ASN A CA 1
ATOM 1780 C C . ASN A 1 246 ? -15.289 -4.573 104.591 1.00 15.86 246 ASN A C 1
ATOM 1781 O O . ASN A 1 246 ? -14.717 -3.904 105.433 1.00 14.74 246 ASN A O 1
ATOM 1786 N N . GLY A 1 247 ? -14.849 -4.695 103.344 1.00 18.68 247 GLY A N 1
ATOM 1787 C CA . GLY A 1 247 ? -13.620 -4.049 102.892 1.00 18.36 247 GLY A CA 1
ATOM 1788 C C . GLY A 1 247 ? -13.319 -4.460 101.459 1.00 19.60 247 GLY A C 1
ATOM 1789 O O . GLY A 1 247 ? -14.132 -5.135 100.813 1.00 17.23 247 GLY A O 1
ATOM 1790 N N . PRO A 1 248 ? -12.104 -4.178 100.991 1.00 19.29 248 PRO A N 1
ATOM 1791 C CA . PRO A 1 248 ? -11.802 -4.435 99.584 1.00 19.89 248 PRO A CA 1
ATOM 1792 C C . PRO A 1 248 ? -11.549 -5.903 99.314 1.00 20.63 248 PRO A C 1
ATOM 1793 O O . PRO A 1 248 ? -11.474 -6.328 98.156 1.00 19.05 248 PRO A O 1
ATOM 1797 N N . ALA A 1 249 ? -11.389 -6.687 100.375 1.00 15.80 249 ALA A N 1
ATOM 1798 C CA . ALA A 1 249 ? -11.124 -8.097 100.248 1.00 14.41 249 ALA A CA 1
ATOM 1799 C C . ALA A 1 249 ? -12.005 -8.913 101.195 1.00 13.34 249 ALA A C 1
ATOM 1800 O O . ALA A 1 249 ? -11.644 -10.037 101.592 1.00 15.06 249 ALA A O 1
ATOM 1802 N N . SER A 1 250 ? -13.208 -8.413 101.448 1.00 13.45 250 SER A N 1
ATOM 1803 C CA . SER A 1 250 ? -14.153 -9.157 102.281 1.00 14.01 250 SER A CA 1
ATOM 1804 C C . SER A 1 250 ? -15.597 -8.763 101.994 1.00 15.09 250 SER A C 1
ATOM 1805 O O . SER A 1 250 ? -16.044 -7.672 102.355 1.00 14.27 250 SER A O 1
ATOM 1808 N N . VAL A 1 251 ? -16.315 -9.649 101.306 1.00 12.81 251 VAL A N 1
ATOM 1809 C CA . VAL A 1 251 ? -17.738 -9.403 101.016 1.00 13.72 251 VAL A CA 1
ATOM 1810 C C . VAL A 1 251 ? -18.488 -10.659 101.354 1.00 12.98 251 VAL A C 1
ATOM 1811 O O . VAL A 1 251 ? -17.996 -11.766 101.137 1.00 15.27 251 VAL A O 1
ATOM 1815 N N . THR A 1 252 ? -19.623 -10.513 102.004 1.00 11.72 252 THR A N 1
ATOM 1816 C CA . THR A 1 252 ? -20.388 -11.700 102.428 1.00 12.72 252 THR A CA 1
ATOM 1817 C C . THR A 1 252 ? -21.656 -11.804 101.596 1.00 12.69 252 THR A C 1
ATOM 1818 O O . THR A 1 252 ? -22.260 -10.783 101.276 1.00 14.52 252 THR A O 1
ATOM 1822 N N . VAL A 1 253 ? -22.007 -13.030 101.201 1.00 13.95 253 VAL A N 1
ATOM 1823 C CA . VAL A 1 253 ? -23.272 -13.279 100.458 1.00 14.17 253 VAL A CA 1
ATOM 1824 C C . VAL A 1 253 ? -24.190 -14.244 101.217 1.00 14.41 253 VAL A C 1
ATOM 1825 O O . VAL A 1 253 ? -23.776 -14.886 102.189 1.00 13.62 253 VAL A O 1
ATOM 1829 N N . SER A 1 254 ? -25.446 -14.282 100.817 1.00 12.34 254 SER A N 1
ATOM 1830 C CA . SER A 1 254 ? -26.493 -14.960 101.605 1.00 13.54 254 SER A CA 1
ATOM 1831 C C . SER A 1 254 ? -27.564 -15.563 100.696 1.00 13.30 254 SER A C 1
ATOM 1832 O O . SER A 1 254 ? -27.975 -14.937 99.711 1.00 16.04 254 SER A O 1
ATOM 1835 N N . GLY A 1 255 ? -28.058 -16.730 101.066 1.00 17.37 255 GLY A N 1
ATOM 1836 C CA . GLY A 1 255 ? -29.166 -17.350 100.360 1.00 17.63 255 GLY A CA 1
ATOM 1837 C C . GLY A 1 255 ? -29.413 -18.754 100.819 1.00 16.44 255 GLY A C 1
ATOM 1838 O O . GLY A 1 255 ? -28.817 -19.220 101.792 1.00 16.59 255 GLY A O 1
ATOM 1839 N N . GLU A 1 256 ? -30.324 -19.438 100.130 1.00 15.47 256 GLU A N 1
ATOM 1840 C CA . GLU A 1 256 ? -30.615 -20.842 100.441 1.00 17.33 256 GLU A CA 1
ATOM 1841 C C . GLU A 1 256 ? -29.335 -21.680 100.247 1.00 19.41 256 GLU A C 1
ATOM 1842 O O . GLU A 1 256 ? -28.515 -21.337 99.410 1.00 17.15 256 GLU A O 1
ATOM 1848 N N . ASP A 1 257 ? -29.194 -22.778 101.008 1.00 19.05 257 ASP A N 1
ATOM 1849 C CA . ASP A 1 257 ? -27.934 -23.535 101.082 1.00 21.88 257 ASP A CA 1
ATOM 1850 C C . ASP A 1 257 ? -27.498 -24.027 99.700 1.00 24.90 257 ASP A C 1
ATOM 1851 O O . ASP A 1 257 ? -26.340 -23.925 99.328 1.00 21.85 257 ASP A O 1
ATOM 1856 N N . GLY A 1 258 ? -28.409 -24.689 99.004 1.00 24.04 258 GLY A N 1
ATOM 1857 C CA . GLY A 1 258 ? -28.125 -25.156 97.655 1.00 25.23 258 GLY A CA 1
ATOM 1858 C C . GLY A 1 258 ? -27.649 -24.052 96.735 1.00 21.31 258 GLY A C 1
ATOM 1859 O O . GLY A 1 258 ? -26.708 -24.242 95.970 1.00 21.41 258 GLY A O 1
ATOM 1860 N N . ALA A 1 259 ? -28.303 -22.907 96.774 1.00 17.47 259 ALA A N 1
ATOM 1861 C CA . ALA A 1 259 ? -27.917 -21.818 95.901 1.00 17.24 259 ALA A CA 1
ATOM 1862 C C . ALA A 1 259 ? -26.525 -21.270 96.270 1.00 18.26 259 ALA A C 1
ATOM 1863 O O . ALA A 1 259 ? -25.722 -20.907 95.408 1.00 15.31 259 ALA A O 1
ATOM 1865 N N . VAL A 1 260 ? -26.224 -21.252 97.553 1.00 17.76 260 VAL A N 1
ATOM 1866 C CA . VAL A 1 260 ? -24.921 -20.775 97.984 1.00 17.24 260 VAL A CA 1
ATOM 1867 C C . VAL A 1 260 ? -23.852 -21.788 97.571 1.00 17.04 260 VAL A C 1
ATOM 1868 O O . VAL A 1 260 ? -22.792 -21.395 97.091 1.00 18.43 260 VAL A O 1
ATOM 1872 N N . ARG A 1 261 ? -24.192 -23.078 97.615 1.00 20.52 261 ARG A N 1
ATOM 1873 C CA . ARG A 1 261 ? -23.259 -24.141 97.173 1.00 21.95 261 ARG A CA 1
ATOM 1874 C C . ARG A 1 261 ? -22.950 -24.025 95.689 1.00 20.90 261 ARG A C 1
ATOM 1875 O O . ARG A 1 261 ? -21.794 -24.134 95.293 1.00 20.99 261 ARG A O 1
ATOM 1883 N N . GLU A 1 262 ? -23.951 -23.620 94.897 1.00 21.39 262 GLU A N 1
ATOM 1884 C CA . GLU A 1 262 ? -23.744 -23.330 93.465 1.00 22.56 262 GLU A CA 1
ATOM 1885 C C . GLU A 1 262 ? -22.801 -22.156 93.267 1.00 22.83 262 GLU A C 1
ATOM 1886 O O . GLU A 1 262 ? -21.873 -22.201 92.445 1.00 20.59 262 GLU A O 1
ATOM 1892 N N . PHE A 1 263 ? -22.978 -21.123 94.073 1.00 18.56 263 PHE A N 1
ATOM 1893 C CA . PHE A 1 263 ? -22.069 -20.008 94.012 1.00 17.82 263 PHE A CA 1
ATOM 1894 C C . PHE A 1 263 ? -20.643 -20.377 94.438 1.00 15.47 263 PHE A C 1
ATOM 1895 O O . PHE A 1 263 ? -19.684 -19.913 93.826 1.00 19.73 263 PHE A O 1
ATOM 1903 N N . GLU A 1 264 ? -20.504 -21.231 95.447 1.00 17.23 264 GLU A N 1
ATOM 1904 C CA . GLU A 1 264 ? -19.178 -21.702 95.878 1.00 20.75 264 GLU A CA 1
ATOM 1905 C C . GLU A 1 264 ? -18.424 -22.399 94.752 1.00 22.69 264 GLU A C 1
ATOM 1906 O O . GLU A 1 264 ? -17.209 -22.343 94.708 1.00 20.57 264 GLU A O 1
ATOM 1912 N N . ARG A 1 265 ? -19.144 -23.131 93.906 1.00 20.55 265 ARG A N 1
ATOM 1913 C CA . ARG A 1 265 ? -18.524 -23.770 92.721 1.00 23.38 265 ARG A CA 1
ATOM 1914 C C . ARG A 1 265 ? -17.971 -22.758 91.744 1.00 21.74 265 ARG A C 1
ATOM 1915 O O . ARG A 1 265 ? -16.856 -22.950 91.184 1.00 22.08 265 ARG A O 1
ATOM 1923 N N . VAL A 1 266 ? -18.718 -21.678 91.527 1.00 16.60 266 VAL A N 1
ATOM 1924 C CA . VAL A 1 266 ? -18.231 -20.563 90.740 1.00 20.05 266 VAL A CA 1
ATOM 1925 C C . VAL A 1 266 ? -16.907 -20.018 91.310 1.00 20.71 266 VAL A C 1
ATOM 1926 O O . VAL A 1 266 ? -15.959 -19.690 90.560 1.00 18.14 266 VAL A O 1
ATOM 1930 N N . LEU A 1 267 ? -16.840 -19.887 92.631 1.00 19.16 267 LEU A N 1
ATOM 1931 C CA . LEU A 1 267 ? -15.646 -19.313 93.250 1.00 19.95 267 LEU A CA 1
ATOM 1932 C C . LEU A 1 267 ? -14.487 -20.301 93.219 1.00 19.73 267 LEU A C 1
ATOM 1933 O O . LEU A 1 267 ? -13.375 -19.936 92.874 1.00 25.60 267 LEU A O 1
ATOM 1938 N N . SER A 1 268 ? -14.767 -21.556 93.522 1.00 17.99 268 SER A N 1
ATOM 1939 C CA . SER A 1 268 ? -13.747 -22.584 93.533 1.00 21.20 268 SER A CA 1
ATOM 1940 C C . SER A 1 268 ? -13.026 -22.696 92.206 1.00 26.33 268 SER A C 1
ATOM 1941 O O . SER A 1 268 ? -11.785 -22.712 92.164 1.00 23.78 268 SER A O 1
ATOM 1944 N N . ALA A 1 269 ? -13.785 -22.734 91.109 1.00 22.18 269 ALA A N 1
ATOM 1945 C CA . ALA A 1 269 ? -13.168 -22.934 89.763 1.00 23.01 269 ALA A CA 1
ATOM 1946 C C . ALA A 1 269 ? -12.205 -21.802 89.460 1.00 21.33 269 ALA A C 1
ATOM 1947 O O . ALA A 1 269 ? -11.268 -21.942 88.655 1.00 20.65 269 ALA A O 1
ATOM 1949 N N . ARG A 1 270 ? -12.502 -20.645 90.042 1.00 19.59 270 ARG A N 1
ATOM 1950 C CA . ARG A 1 270 ? -11.741 -19.441 89.832 1.00 20.96 270 ARG A CA 1
ATOM 1951 C C . ARG A 1 270 ? -10.666 -19.217 90.944 1.00 22.87 270 ARG A C 1
ATOM 1952 O O . ARG A 1 270 ? -10.103 -18.129 91.070 1.00 22.36 270 ARG A O 1
ATOM 1960 N N . ARG A 1 271 ? -10.465 -20.224 91.788 1.00 24.42 271 ARG A N 1
ATOM 1961 C CA . ARG A 1 271 ? -9.406 -20.162 92.835 1.00 27.41 271 ARG A CA 1
ATOM 1962 C C . ARG A 1 271 ? -9.609 -18.973 93.768 1.00 28.34 271 ARG A C 1
ATOM 1963 O O . ARG A 1 271 ? -8.646 -18.372 94.225 1.00 23.77 271 ARG A O 1
ATOM 1971 N N . MET A 1 272 ? -10.852 -18.713 94.157 1.00 23.22 272 MET A N 1
ATOM 1972 C CA . MET A 1 272 ? -11.100 -17.645 95.087 1.00 22.54 272 MET A CA 1
ATOM 1973 C C . MET A 1 272 ? -11.341 -18.180 96.480 1.00 22.20 272 MET A C 1
ATOM 1974 O O . MET A 1 272 ? -11.778 -19.300 96.652 1.00 25.60 272 MET A O 1
ATOM 1979 N N . LEU A 1 273 ? -10.906 -17.422 97.478 1.00 20.55 273 LEU A N 1
ATOM 1980 C CA . LEU A 1 273 ? -10.986 -17.883 98.842 1.00 21.76 273 LEU A CA 1
ATOM 1981 C C . LEU A 1 273 ? -12.351 -17.487 99.411 1.00 16.68 273 LEU A C 1
ATOM 1982 O O . LEU A 1 273 ? -12.848 -16.421 99.113 1.00 16.24 273 LEU A O 1
ATOM 1987 N N . ARG A 1 274 ? -12.918 -18.356 100.225 1.00 17.13 274 ARG A N 1
ATOM 1988 C CA . ARG A 1 274 ? -14.251 -18.145 100.821 1.00 16.28 274 ARG A CA 1
ATOM 1989 C C . ARG A 1 274 ? -14.438 -19.101 101.977 1.00 19.94 274 ARG A C 1
ATOM 1990 O O . ARG A 1 274 ? -13.765 -20.138 102.048 1.00 17.96 274 ARG A O 1
ATOM 1998 N N . TRP A 1 275 ? -15.412 -18.821 102.843 1.00 16.89 275 TRP A N 1
ATOM 1999 C CA . TRP A 1 275 ? -15.802 -19.779 103.887 1.00 16.29 275 TRP A CA 1
ATOM 2000 C C . TRP A 1 275 ? -17.191 -19.464 104.343 1.00 14.83 275 TRP A C 1
ATOM 2001 O O . TRP A 1 275 ? -17.594 -18.297 104.339 1.00 15.39 275 TRP A O 1
ATOM 2012 N N . ARG A 1 276 ? -17.933 -20.501 104.744 1.00 16.48 276 ARG A N 1
ATOM 2013 C CA . ARG A 1 276 ? -19.207 -20.305 105.411 1.00 18.70 276 ARG A CA 1
ATOM 2014 C C . ARG A 1 276 ? -18.970 -19.567 106.744 1.00 18.41 276 ARG A C 1
ATOM 2015 O O . ARG A 1 276 ? -17.983 -19.845 107.439 1.00 17.22 276 ARG A O 1
ATOM 2023 N N . LEU A 1 277 ? -19.938 -18.751 107.156 1.00 17.40 277 LEU A N 1
ATOM 2024 C CA . LEU A 1 277 ? -19.932 -18.173 108.490 1.00 18.03 277 LEU A CA 1
ATOM 2025 C C . LEU A 1 277 ? -20.298 -19.225 109.485 1.00 18.76 277 LEU A C 1
ATOM 2026 O O . LEU A 1 277 ? -21.412 -19.761 109.435 1.00 17.89 277 LEU A O 1
ATOM 2031 N N . PRO A 1 278 ? -19.447 -19.420 110.490 1.00 18.48 278 PRO A N 1
ATOM 2032 C CA . PRO A 1 278 ? -19.784 -20.337 111.577 1.00 22.54 278 PRO A CA 1
ATOM 2033 C C . PRO A 1 278 ? -21.010 -19.881 112.343 1.00 20.85 278 PRO A C 1
ATOM 2034 O O . PRO A 1 278 ? -21.194 -18.691 112.557 1.00 20.57 278 PRO A O 1
ATOM 2038 N N . GLY A 1 279 ? -21.834 -20.814 112.800 1.00 20.23 279 GLY A N 1
ATOM 2039 C CA . GLY A 1 279 ? -22.943 -20.452 113.716 1.00 20.34 279 GLY A CA 1
ATOM 2040 C C . GLY A 1 279 ? -24.172 -19.910 113.024 1.00 19.83 279 GLY A C 1
ATOM 2041 O O . GLY A 1 279 ? -25.074 -19.340 113.676 1.00 18.03 279 GLY A O 1
ATOM 2042 N N . VAL A 1 280 ? -24.126 -19.906 111.689 1.00 18.22 280 VAL A N 1
ATOM 2043 C CA . VAL A 1 280 ? -25.134 -19.247 110.892 1.00 18.81 280 VAL A CA 1
ATOM 2044 C C . VAL A 1 280 ? -25.793 -20.261 109.987 1.00 19.23 280 VAL A C 1
ATOM 2045 O O . VAL A 1 280 ? -25.132 -20.840 109.131 1.00 19.21 280 VAL A O 1
ATOM 2049 N N . ASP A 1 281 ? -27.087 -20.506 110.217 1.00 17.90 281 ASP A N 1
ATOM 2050 C CA . ASP A 1 281 ? -27.865 -21.444 109.397 1.00 18.62 281 ASP A CA 1
ATOM 2051 C C . ASP A 1 281 ? -29.065 -20.754 108.808 1.00 17.51 281 ASP A C 1
ATOM 2052 O O . ASP A 1 281 ? -30.076 -21.392 108.492 1.00 18.35 281 ASP A O 1
ATOM 2057 N N . PHE A 1 282 ? -28.895 -19.472 108.503 1.00 15.34 282 PHE A N 1
ATOM 2058 C CA . PHE A 1 282 ? -29.953 -18.677 107.958 1.00 15.86 282 PHE A CA 1
ATOM 2059 C C . PHE A 1 282 ? -29.402 -17.655 107.002 1.00 14.33 282 PHE A C 1
ATOM 2060 O O . PHE A 1 282 ? -28.199 -17.307 107.053 1.00 13.18 282 PHE A O 1
ATOM 2068 N N . ALA A 1 283 ? -30.264 -17.213 106.089 1.00 14.07 283 ALA A N 1
ATOM 2069 C CA . ALA A 1 283 ? -29.903 -16.262 105.079 1.00 15.05 283 ALA A CA 1
ATOM 2070 C C . ALA A 1 283 ? -30.150 -14.839 105.571 1.00 14.70 283 ALA A C 1
ATOM 2071 O O . ALA A 1 283 ? -31.110 -14.154 105.158 1.00 15.21 283 ALA A O 1
ATOM 2073 N N . GLY A 1 284 ? -29.250 -14.377 106.453 1.00 15.91 284 GLY A N 1
ATOM 2074 C CA . GLY A 1 284 ? -29.309 -13.009 106.947 1.00 12.60 284 GLY A CA 1
ATOM 2075 C C . GLY A 1 284 ? -29.212 -11.991 105.822 1.00 12.49 284 GLY A C 1
ATOM 2076 O O . GLY A 1 284 ? -28.573 -12.253 104.805 1.00 14.00 284 GLY A O 1
ATOM 2077 N N . HIS A 1 285 ? -29.809 -10.819 106.028 1.00 12.85 285 HIS A N 1
ATOM 2078 C CA . HIS A 1 285 ? -29.693 -9.668 105.111 1.00 14.51 285 HIS A CA 1
ATOM 2079 C C . HIS A 1 285 ? -30.118 -10.052 103.679 1.00 16.68 285 HIS A C 1
ATOM 2080 O O . HIS A 1 285 ? -29.467 -9.682 102.688 1.00 14.95 285 HIS A O 1
ATOM 2087 N N . SER A 1 286 ? -31.201 -10.831 103.598 1.00 15.25 286 SER A N 1
ATOM 2088 C CA . SER A 1 286 ? -31.759 -11.318 102.306 1.00 16.09 286 SER A CA 1
ATOM 2089 C C . SER A 1 286 ? -33.261 -11.112 102.344 1.00 16.38 286 SER A C 1
ATOM 2090 O O . SER A 1 286 ? -33.812 -10.834 103.413 1.00 15.67 286 SER A O 1
ATOM 2093 N N . PRO A 1 287 ? -33.919 -11.184 101.176 1.00 17.81 287 PRO A N 1
ATOM 2094 C CA . PRO A 1 287 ? -35.360 -11.165 101.089 1.00 17.24 287 PRO A CA 1
ATOM 2095 C C . PRO A 1 287 ? -36.089 -12.192 101.992 1.00 16.80 287 PRO A C 1
ATOM 2096 O O . PRO A 1 287 ? -37.256 -12.006 102.258 1.00 16.39 287 PRO A O 1
ATOM 2100 N N . GLN A 1 288 ? -35.435 -13.277 102.407 1.00 16.33 288 GLN A N 1
ATOM 2101 C CA . GLN A 1 288 ? -36.043 -14.222 103.397 1.00 16.35 288 GLN A CA 1
ATOM 2102 C C . GLN A 1 288 ? -36.463 -13.494 104.658 1.00 17.46 288 GLN A C 1
ATOM 2103 O O . GLN A 1 288 ? -37.392 -13.926 105.365 1.00 16.59 288 GLN A O 1
ATOM 2109 N N . VAL A 1 289 ? -35.798 -12.366 104.930 1.00 17.27 289 VAL A N 1
ATOM 2110 C CA . VAL A 1 289 ? -36.066 -11.598 106.161 1.00 17.48 289 VAL A CA 1
ATOM 2111 C C . VAL A 1 289 ? -37.382 -10.815 106.079 1.00 15.81 289 VAL A C 1
ATOM 2112 O O . VAL A 1 289 ? -38.016 -10.557 107.098 1.00 15.32 289 VAL A O 1
ATOM 2116 N N . ASP A 1 290 ? -37.884 -10.580 104.868 1.00 18.52 290 ASP A N 1
ATOM 2117 C CA . ASP A 1 290 ? -39.144 -9.822 104.712 1.00 19.46 290 ASP A CA 1
ATOM 2118 C C . ASP A 1 290 ? -40.287 -10.442 105.518 1.00 19.66 290 ASP A C 1
ATOM 2119 O O . ASP A 1 290 ? -41.100 -9.727 106.080 1.00 19.11 290 ASP A O 1
ATOM 2124 N N . ALA A 1 291 ? -40.382 -11.773 105.496 1.00 20.13 291 ALA A N 1
ATOM 2125 C CA . ALA A 1 291 ? -41.507 -12.491 106.105 1.00 20.19 291 ALA A CA 1
ATOM 2126 C C . ALA A 1 291 ? -41.560 -12.283 107.621 1.00 20.58 291 ALA A C 1
ATOM 2127 O O . ALA A 1 291 ? -42.552 -12.672 108.276 1.00 21.32 291 ALA A O 1
ATOM 2129 N N . LEU A 1 292 ? -40.411 -11.901 108.196 1.00 18.94 292 LEU A N 1
ATOM 2130 C CA . LEU A 1 292 ? -40.245 -11.765 109.674 1.00 17.42 292 LEU A CA 1
ATOM 2131 C C . LEU A 1 292 ? -40.660 -10.375 110.159 1.00 14.73 292 LEU A C 1
ATOM 2132 O O . LEU A 1 292 ? -40.710 -10.127 111.363 1.00 19.29 292 LEU A O 1
ATOM 2137 N N . ARG A 1 293 ? -40.802 -9.438 109.245 1.00 18.11 293 ARG A N 1
ATOM 2138 C CA . ARG A 1 293 ? -40.960 -8.032 109.626 1.00 18.99 293 ARG A CA 1
ATOM 2139 C C . ARG A 1 293 ? -42.093 -7.818 110.616 1.00 21.17 293 ARG A C 1
ATOM 2140 O O . ARG A 1 293 ? -41.939 -7.134 111.614 1.00 18.70 293 ARG A O 1
ATOM 2148 N N . ALA A 1 294 ? -43.275 -8.305 110.270 1.00 20.33 294 ALA A N 1
ATOM 2149 C CA . ALA A 1 294 ? -44.458 -8.005 111.073 1.00 20.48 294 ALA A CA 1
ATOM 2150 C C . ALA A 1 294 ? -44.329 -8.567 112.483 1.00 18.28 294 ALA A C 1
ATOM 2151 O O . ALA A 1 294 ? -44.519 -7.815 113.440 1.00 20.86 294 ALA A O 1
ATOM 2153 N N . GLU A 1 295 ? -43.868 -9.827 112.622 1.00 17.96 295 GLU A N 1
ATOM 2154 C CA . GLU A 1 295 ? -43.701 -10.435 113.961 1.00 21.86 295 GLU A CA 1
ATOM 2155 C C . GLU A 1 295 ? -42.562 -9.723 114.710 1.00 19.32 295 GLU A C 1
ATOM 2156 O O . GLU A 1 295 ? -42.678 -9.475 115.889 1.00 20.13 295 GLU A O 1
ATOM 2162 N N . LEU A 1 296 ? -41.509 -9.315 114.015 1.00 16.54 296 LEU A N 1
ATOM 2163 C CA . LEU A 1 296 ? -40.417 -8.624 114.725 1.00 18.39 296 LEU A CA 1
ATOM 2164 C C . LEU A 1 296 ? -40.890 -7.270 115.253 1.00 18.04 296 LEU A C 1
ATOM 2165 O O . LEU A 1 296 ? -40.641 -6.921 116.416 1.00 18.43 296 LEU A O 1
ATOM 2170 N N . LEU A 1 297 ? -41.590 -6.518 114.436 1.00 20.00 297 LEU A N 1
ATOM 2171 C CA . LEU A 1 297 ? -42.035 -5.191 114.885 1.00 25.22 297 LEU A CA 1
ATOM 2172 C C . LEU A 1 297 ? -43.003 -5.334 116.056 1.00 23.53 297 LEU A C 1
ATOM 2173 O O . LEU A 1 297 ? -42.889 -4.611 117.042 1.00 24.44 297 LEU A O 1
ATOM 2178 N N . ALA A 1 298 ? -43.866 -6.349 116.015 1.00 24.28 298 ALA A N 1
ATOM 2179 C CA . ALA A 1 298 ? -44.790 -6.602 117.137 1.00 23.45 298 ALA A CA 1
ATOM 2180 C C . ALA A 1 298 ? -44.060 -7.036 118.426 1.00 23.49 298 ALA A C 1
ATOM 2181 O O . ALA A 1 298 ? -44.403 -6.601 119.511 1.00 25.60 298 ALA A O 1
ATOM 2183 N N . ALA A 1 299 ? -43.117 -7.954 118.313 1.00 21.12 299 ALA A N 1
ATOM 2184 C CA . ALA A 1 299 ? -42.348 -8.371 119.470 1.00 22.73 299 ALA A CA 1
ATOM 2185 C C . ALA A 1 299 ? -41.591 -7.188 120.080 1.00 22.73 299 ALA A C 1
ATOM 2186 O O . ALA A 1 299 ? -41.653 -6.972 121.295 1.00 21.62 299 ALA A O 1
ATOM 2188 N N . LEU A 1 300 ? -40.848 -6.450 119.254 1.00 20.93 300 LEU A N 1
ATOM 2189 C CA . LEU A 1 300 ? -40.032 -5.349 119.769 1.00 23.46 300 LEU A CA 1
ATOM 2190 C C . LEU A 1 300 ? -40.902 -4.232 120.342 1.00 22.60 300 LEU A C 1
ATOM 2191 O O . LEU A 1 300 ? -40.583 -3.698 121.395 1.00 21.40 300 LEU A O 1
ATOM 2196 N N . GLY A 1 301 ? -41.974 -3.875 119.637 1.00 22.72 301 GLY A N 1
ATOM 2197 C CA . GLY A 1 301 ? -42.833 -2.758 120.056 1.00 28.65 301 GLY A CA 1
ATOM 2198 C C . GLY A 1 301 ? -42.072 -1.446 120.095 1.00 26.89 301 GLY A C 1
ATOM 2199 O O . GLY A 1 301 ? -41.264 -1.161 119.217 1.00 26.28 301 GLY A O 1
ATOM 2200 N N . ASP A 1 302 ? -42.302 -0.655 121.136 1.00 25.10 302 ASP A N 1
ATOM 2201 C CA . ASP A 1 302 ? -41.579 0.598 121.318 1.00 26.31 302 ASP A CA 1
ATOM 2202 C C . ASP A 1 302 ? -40.243 0.318 121.991 1.00 22.11 302 ASP A C 1
ATOM 2203 O O . ASP A 1 302 ? -40.192 -0.341 123.020 1.00 26.61 302 ASP A O 1
ATOM 2208 N N . ILE A 1 303 ? -39.157 0.752 121.360 1.00 20.46 303 ILE A N 1
ATOM 2209 C CA . ILE A 1 303 ? -37.835 0.548 121.938 1.00 21.56 303 ILE A CA 1
ATOM 2210 C C . ILE A 1 303 ? -37.550 1.710 122.888 1.00 20.31 303 ILE A C 1
ATOM 2211 O O . ILE A 1 303 ? -37.819 2.869 122.560 1.00 22.63 303 ILE A O 1
ATOM 2216 N N . ALA A 1 304 ? -37.127 1.388 124.100 1.00 23.00 304 ALA A N 1
ATOM 2217 C CA . ALA A 1 304 ? -36.608 2.403 125.019 1.00 21.49 304 ALA A CA 1
ATOM 2218 C C . ALA A 1 304 ? -35.162 2.687 124.664 1.00 22.40 304 ALA A C 1
ATOM 2219 O O . ALA A 1 304 ? -34.307 1.831 124.804 1.00 21.72 304 ALA A O 1
ATOM 2221 N N . SER A 1 305 ? -34.913 3.874 124.157 1.00 24.14 305 SER A N 1
ATOM 2222 C CA . SER A 1 305 ? -33.592 4.252 123.698 1.00 27.54 305 SER A CA 1
ATOM 2223 C C . SER A 1 305 ? -33.369 5.704 124.001 1.00 31.65 305 SER A C 1
ATOM 2224 O O . SER A 1 305 ? -34.308 6.439 124.279 1.00 32.12 305 SER A O 1
ATOM 2227 N N . ARG A 1 306 ? -32.107 6.110 123.977 1.00 29.44 306 ARG A N 1
ATOM 2228 C CA . ARG A 1 306 ? -31.771 7.500 124.088 1.00 34.33 306 ARG A CA 1
ATOM 2229 C C . ARG A 1 306 ? -30.619 7.841 123.138 1.00 30.88 306 ARG A C 1
ATOM 2230 O O . ARG A 1 306 ? -30.025 6.959 122.544 1.00 24.24 306 ARG A O 1
ATOM 2238 N N . GLU A 1 307 ? -30.261 9.119 123.077 1.00 33.37 307 GLU A N 1
ATOM 2239 C CA . GLU A 1 307 ? -29.190 9.559 122.209 1.00 38.02 307 GLU A CA 1
ATOM 2240 C C . GLU A 1 307 ? -27.879 8.918 122.685 1.00 26.22 307 GLU A C 1
ATOM 2241 O O . GLU A 1 307 ? -27.630 8.851 123.888 1.00 27.65 307 GLU A O 1
ATOM 2247 N N . PRO A 1 308 ? -27.107 8.341 121.754 1.00 24.48 308 PRO A N 1
ATOM 2248 C CA . PRO A 1 308 ? -25.816 7.788 122.144 1.00 26.43 308 PRO A CA 1
ATOM 2249 C C . PRO A 1 308 ? -24.896 8.876 122.674 1.00 28.70 308 PRO A C 1
ATOM 2250 O O . PRO A 1 308 ? -24.920 9.997 122.178 1.00 30.17 308 PRO A O 1
ATOM 2254 N N . GLU A 1 309 ? -24.242 8.595 123.785 1.00 25.76 309 GLU A N 1
ATOM 2255 C CA . GLU A 1 309 ? -23.320 9.536 124.388 1.00 31.98 309 GLU A CA 1
ATOM 2256 C C . GLU A 1 309 ? -22.005 9.703 123.597 1.00 28.81 309 GLU A C 1
ATOM 2257 O O . GLU A 1 309 ? -21.275 10.633 123.817 1.00 23.66 309 GLU A O 1
ATOM 2263 N N . ILE A 1 310 ? -21.684 8.742 122.739 1.00 26.78 310 ILE A N 1
ATOM 2264 C CA . ILE A 1 310 ? -20.614 8.893 121.755 1.00 27.68 310 ILE A CA 1
ATOM 2265 C C . ILE A 1 310 ? -21.140 8.465 120.400 1.00 21.74 310 ILE A C 1
ATOM 2266 O O . ILE A 1 310 ? -22.158 7.780 120.323 1.00 26.51 310 ILE A O 1
ATOM 2271 N N . PRO A 1 311 ? -20.496 8.904 119.329 1.00 20.51 311 PRO A N 1
ATOM 2272 C CA . PRO A 1 311 ? -21.010 8.566 118.020 1.00 19.90 311 PRO A CA 1
ATOM 2273 C C . PRO A 1 311 ? -21.106 7.047 117.793 1.00 18.24 311 PRO A C 1
ATOM 2274 O O . PRO A 1 311 ? -20.180 6.308 118.105 1.00 16.37 311 PRO A O 1
ATOM 2278 N N . LEU A 1 312 ? -22.261 6.637 117.305 1.00 19.35 312 LEU A N 1
ATOM 2279 C CA . LEU A 1 312 ? -22.533 5.296 116.850 1.00 17.20 312 LEU A CA 1
ATOM 2280 C C . LEU A 1 312 ? -22.670 5.353 115.340 1.00 17.14 312 LEU A C 1
ATOM 2281 O O . LEU A 1 312 ? -23.574 6.029 114.817 1.00 20.43 312 LEU A O 1
ATOM 2286 N N . LEU A 1 313 ? -21.693 4.793 114.620 1.00 17.95 313 LEU A N 1
ATOM 2287 C CA . LEU A 1 313 ? -21.736 4.756 113.152 1.00 16.72 313 LEU A CA 1
ATOM 2288 C C . LEU A 1 313 ? -22.446 3.470 112.725 1.00 22.27 313 LEU A C 1
ATOM 2289 O O . LEU A 1 313 ? -21.954 2.354 112.992 1.00 22.42 313 LEU A O 1
ATOM 2294 N N . SER A 1 314 ? -23.661 3.615 112.224 1.00 17.10 314 SER A N 1
ATOM 2295 C CA . SER A 1 314 ? -24.504 2.443 111.919 1.00 16.09 314 SER A CA 1
ATOM 2296 C C . SER A 1 314 ? -23.967 1.729 110.705 1.00 15.83 314 SER A C 1
ATOM 2297 O O . SER A 1 314 ? -23.605 2.369 109.705 1.00 16.60 314 SER A O 1
ATOM 2300 N N . THR A 1 315 ? -24.036 0.399 110.722 1.00 15.46 315 THR A N 1
ATOM 2301 C CA . THR A 1 315 ? -23.794 -0.368 109.503 1.00 14.20 315 THR A CA 1
ATOM 2302 C C . THR A 1 315 ? -25.063 -0.612 108.662 1.00 13.81 315 THR A C 1
ATOM 2303 O O . THR A 1 315 ? -25.024 -1.321 107.631 1.00 14.87 315 THR A O 1
ATOM 2307 N N . VAL A 1 316 ? -26.179 -0.078 109.116 1.00 13.95 316 VAL A N 1
ATOM 2308 C CA . VAL A 1 316 ? -27.383 -0.029 108.267 1.00 15.10 316 VAL A CA 1
ATOM 2309 C C . VAL A 1 316 ? -27.217 1.052 107.187 1.00 17.75 316 VAL A C 1
ATOM 2310 O O . VAL A 1 316 ? -27.444 0.813 105.986 1.00 17.16 316 VAL A O 1
ATOM 2314 N N . THR A 1 317 ? -26.707 2.207 107.605 1.00 17.08 317 THR A N 1
ATOM 2315 C CA . THR A 1 317 ? -26.630 3.367 106.730 1.00 19.96 317 THR A CA 1
ATOM 2316 C C . THR A 1 317 ? -25.190 3.739 106.325 1.00 22.59 317 THR A C 1
ATOM 2317 O O . THR A 1 317 ? -24.996 4.546 105.424 1.00 23.85 317 THR A O 1
ATOM 2321 N N . GLY A 1 318 ? -24.205 3.285 107.101 1.00 18.75 318 GLY A N 1
ATOM 2322 C CA . GLY A 1 318 ? -22.843 3.767 106.989 1.00 19.94 318 GLY A CA 1
ATOM 2323 C C . GLY A 1 318 ? -22.661 5.183 107.519 1.00 25.32 318 GLY A C 1
ATOM 2324 O O . GLY A 1 318 ? -21.607 5.795 107.303 1.00 25.82 318 GLY A O 1
ATOM 2325 N N . GLU A 1 319 ? -23.639 5.659 108.291 1.00 21.12 319 GLU A N 1
ATOM 2326 C CA . GLU A 1 319 ? -23.664 7.042 108.789 1.00 23.57 319 GLU A CA 1
ATOM 2327 C C . GLU A 1 319 ? -24.000 7.058 110.284 1.00 22.30 319 GLU A C 1
ATOM 2328 O O . GLU A 1 319 ? -24.494 6.073 110.808 1.00 20.44 319 GLU A O 1
ATOM 2334 N N . PRO A 1 320 ? -23.767 8.187 110.968 1.00 20.59 320 PRO A N 1
ATOM 2335 C CA . PRO A 1 320 ? -24.190 8.290 112.352 1.00 20.98 320 PRO A CA 1
ATOM 2336 C C . PRO A 1 320 ? -25.673 7.969 112.533 1.00 22.51 320 PRO A C 1
ATOM 2337 O O . PRO A 1 320 ? -26.482 8.287 111.672 1.00 25.51 320 PRO A O 1
ATOM 2341 N N . ALA A 1 321 ? -25.990 7.200 113.554 1.00 20.30 321 ALA A N 1
ATOM 2342 C CA . ALA A 1 321 ? -27.310 6.615 113.664 1.00 23.88 321 ALA A CA 1
ATOM 2343 C C . ALA A 1 321 ? -28.358 7.608 114.151 1.00 33.13 321 ALA A C 1
ATOM 2344 O O . ALA A 1 321 ? -28.136 8.362 115.080 1.00 34.04 321 ALA A O 1
ATOM 2346 N N . THR A 1 322 ? -29.575 7.444 113.639 1.00 37.26 322 THR A N 1
ATOM 2347 C CA . THR A 1 322 ? -30.682 8.292 114.026 1.00 35.34 322 THR A CA 1
ATOM 2348 C C . THR A 1 322 ? -31.559 7.651 115.155 1.00 38.75 322 THR A C 1
ATOM 2349 O O . THR A 1 322 ? -31.145 7.517 116.308 1.00 32.09 322 THR A O 1
ATOM 2353 N N . ARG A 1 323 ? -32.810 7.389 114.849 1.00 40.78 323 ARG A N 1
ATOM 2354 C CA . ARG A 1 323 ? -33.674 6.808 115.828 1.00 44.09 323 ARG A CA 1
ATOM 2355 C C . ARG A 1 323 ? -33.312 5.311 115.893 1.00 29.89 323 ARG A C 1
ATOM 2356 O O . ARG A 1 323 ? -33.387 4.624 114.900 1.00 29.83 323 ARG A O 1
ATOM 2364 N N . LEU A 1 324 ? -32.978 4.802 117.064 1.00 24.48 324 LEU A N 1
ATOM 2365 C CA . LEU A 1 324 ? -32.824 3.353 117.218 1.00 21.30 324 LEU A CA 1
ATOM 2366 C C . LEU A 1 324 ? -34.138 2.662 117.596 1.00 22.26 324 LEU A C 1
ATOM 2367 O O . LEU A 1 324 ? -34.204 1.919 118.568 1.00 23.13 324 LEU A O 1
ATOM 2372 N N . ASP A 1 325 ? -35.122 2.755 116.712 1.00 22.11 325 ASP A N 1
ATOM 2373 C CA . ASP A 1 325 ? -36.443 2.180 116.966 1.00 25.50 325 ASP A CA 1
ATOM 2374 C C . ASP A 1 325 ? -36.552 0.769 116.376 1.00 22.92 325 ASP A C 1
ATOM 2375 O O . ASP A 1 325 ? -35.576 0.225 115.832 1.00 24.98 325 ASP A O 1
ATOM 2380 N N . ALA A 1 326 ? -37.743 0.179 116.482 1.00 22.41 326 ALA A N 1
ATOM 2381 C CA . ALA A 1 326 ? -37.963 -1.186 116.060 1.00 20.43 326 ALA A CA 1
ATOM 2382 C C . ALA A 1 326 ? -37.639 -1.357 114.568 1.00 20.75 326 ALA A C 1
ATOM 2383 O O . ALA A 1 326 ? -37.032 -2.363 114.170 1.00 17.92 326 ALA A O 1
ATOM 2385 N N . GLU A 1 327 ? -38.071 -0.397 113.754 1.00 18.80 327 GLU A N 1
ATOM 2386 C CA . GLU A 1 327 ? -37.767 -0.391 112.313 1.00 21.03 327 GLU A CA 1
ATOM 2387 C C . GLU A 1 327 ? -36.239 -0.433 112.058 1.00 18.61 327 GLU A C 1
ATOM 2388 O O . GLU A 1 327 ? -35.764 -1.200 111.232 1.00 21.29 327 GLU A O 1
ATOM 2394 N N . HIS A 1 328 ? -35.479 0.301 112.850 1.00 18.35 328 HIS A N 1
ATOM 2395 C CA . HIS A 1 328 ? -34.012 0.260 112.740 1.00 17.58 328 HIS A CA 1
ATOM 2396 C C . HIS A 1 328 ? -33.467 -1.129 113.009 1.00 15.67 328 HIS A C 1
ATOM 2397 O O . HIS A 1 328 ? -32.654 -1.649 112.221 1.00 13.90 328 HIS A O 1
ATOM 2404 N N . TRP A 1 329 ? -33.983 -1.778 114.047 1.00 14.80 329 TRP A N 1
ATOM 2405 C CA . TRP A 1 329 ? -33.554 -3.133 114.361 1.00 14.02 329 TRP A CA 1
ATOM 2406 C C . TRP A 1 329 ? -34.024 -4.208 113.398 1.00 15.52 329 TRP A C 1
ATOM 2407 O O . TRP A 1 329 ? -33.297 -5.193 113.175 1.00 16.91 329 TRP A O 1
ATOM 2418 N N . TYR A 1 330 ? -35.123 -3.969 112.691 1.00 14.37 330 TYR A N 1
ATOM 2419 C CA . TYR A 1 330 ? -35.442 -4.801 111.523 1.00 14.49 330 TYR A CA 1
ATOM 2420 C C . TYR A 1 330 ? -34.449 -4.602 110.376 1.00 14.15 330 TYR A C 1
ATOM 2421 O O . TYR A 1 330 ? -33.949 -5.568 109.781 1.00 14.02 330 TYR A O 1
ATOM 2430 N N . ARG A 1 331 ? -34.179 -3.361 110.052 1.00 15.66 331 ARG A N 1
ATOM 2431 C CA . ARG A 1 331 ? -33.256 -3.049 108.951 1.00 14.02 331 ARG A CA 1
ATOM 2432 C C . ARG A 1 331 ? -31.837 -3.562 109.214 1.00 13.67 331 ARG A C 1
ATOM 2433 O O . ARG A 1 331 ? -31.100 -3.929 108.262 1.00 13.21 331 ARG A O 1
ATOM 2441 N N . ASN A 1 332 ? -31.482 -3.649 110.484 1.00 12.44 332 ASN A N 1
ATOM 2442 C CA . ASN A 1 332 ? -30.188 -4.164 110.958 1.00 11.63 332 ASN A CA 1
ATOM 2443 C C . ASN A 1 332 ? -30.049 -5.619 110.535 1.00 15.97 332 ASN A C 1
ATOM 2444 O O . ASN A 1 332 ? -28.977 -6.067 110.317 1.00 16.66 332 ASN A O 1
ATOM 2449 N N . LEU A 1 333 ? -31.171 -6.331 110.462 1.00 13.14 333 LEU A N 1
ATOM 2450 C CA . LEU A 1 333 ? -31.207 -7.726 109.956 1.00 14.03 333 LEU A CA 1
ATOM 2451 C C . LEU A 1 333 ? -31.482 -7.852 108.445 1.00 13.97 333 LEU A C 1
ATOM 2452 O O . LEU A 1 333 ? -30.954 -8.759 107.794 1.00 10.55 333 LEU A O 1
ATOM 2457 N N . ARG A 1 334 ? -32.297 -6.955 107.887 1.00 13.98 334 ARG A N 1
ATOM 2458 C CA . ARG A 1 334 ? -32.745 -7.096 106.496 1.00 16.17 334 ARG A CA 1
ATOM 2459 C C . ARG A 1 334 ? -31.701 -6.530 105.537 1.00 14.87 334 ARG A C 1
ATOM 2460 O O . ARG A 1 334 ? -31.456 -7.092 104.494 1.00 14.20 334 ARG A O 1
ATOM 2468 N N . GLU A 1 335 ? -31.150 -5.376 105.874 1.00 14.37 335 GLU A N 1
ATOM 2469 C CA A GLU A 1 335 ? -30.334 -4.619 104.952 0.50 14.45 335 GLU A CA 1
ATOM 2470 C CA B GLU A 1 335 ? -30.349 -4.674 104.922 0.50 15.79 335 GLU A CA 1
ATOM 2471 C C . GLU A 1 335 ? -28.884 -5.085 104.983 1.00 15.93 335 GLU A C 1
ATOM 2472 O O . GLU A 1 335 ? -28.384 -5.511 106.030 1.00 15.08 335 GLU A O 1
ATOM 2483 N N . PRO A 1 336 ? -28.205 -5.019 103.837 1.00 15.93 336 PRO A N 1
ATOM 2484 C CA . PRO A 1 336 ? -26.771 -5.384 103.840 1.00 19.24 336 PRO A CA 1
ATOM 2485 C C . PRO A 1 336 ? -25.948 -4.564 104.835 1.00 16.25 336 PRO A C 1
ATOM 2486 O O . PRO A 1 336 ? -26.260 -3.422 105.113 1.00 16.84 336 PRO A O 1
ATOM 2490 N N . VAL A 1 337 ? -24.895 -5.170 105.355 1.00 14.29 337 VAL A N 1
ATOM 2491 C CA . VAL A 1 337 ? -24.084 -4.524 106.375 1.00 12.07 337 VAL A CA 1
ATOM 2492 C C . VAL A 1 337 ? -23.038 -3.627 105.680 1.00 11.87 337 VAL A C 1
ATOM 2493 O O . VAL A 1 337 ? -22.163 -4.112 104.977 1.00 14.83 337 VAL A O 1
ATOM 2497 N N . ARG A 1 338 ? -23.110 -2.351 105.950 1.00 12.19 338 ARG A N 1
ATOM 2498 C CA . ARG A 1 338 ? -22.214 -1.379 105.362 1.00 13.48 338 ARG A CA 1
ATOM 2499 C C . ARG A 1 338 ? -20.997 -1.112 106.287 1.00 12.15 338 ARG A C 1
ATOM 2500 O O . ARG A 1 338 ? -20.755 0.015 106.737 1.00 12.35 338 ARG A O 1
ATOM 2508 N N . PHE A 1 339 ? -20.255 -2.176 106.576 1.00 11.86 339 PHE A N 1
ATOM 2509 C CA . PHE A 1 339 ? -19.182 -2.106 107.546 1.00 13.27 339 PHE A CA 1
ATOM 2510 C C . PHE A 1 339 ? -18.033 -1.240 106.989 1.00 12.70 339 PHE A C 1
ATOM 2511 O O . PHE A 1 339 ? -17.570 -0.294 107.659 1.00 13.26 339 PHE A O 1
ATOM 2519 N N . ALA A 1 340 ? -17.643 -1.504 105.746 1.00 13.26 340 ALA A N 1
ATOM 2520 C CA . ALA A 1 340 ? -16.557 -0.696 105.117 1.00 14.09 340 ALA A CA 1
ATOM 2521 C C . ALA A 1 340 ? -16.886 0.787 105.127 1.00 15.05 340 ALA A C 1
ATOM 2522 O O . ALA A 1 340 ? -16.041 1.617 105.484 1.00 15.31 340 ALA A O 1
ATOM 2524 N N . ASP A 1 341 ? -18.116 1.129 104.752 1.00 14.05 341 ASP A N 1
ATOM 2525 C CA . ASP A 1 341 ? -18.555 2.517 104.773 1.00 13.86 341 ASP A CA 1
ATOM 2526 C C . ASP A 1 341 ? -18.419 3.167 106.141 1.00 14.55 341 ASP A C 1
ATOM 2527 O O . ASP A 1 341 ? -17.968 4.319 106.263 1.00 13.62 341 ASP A O 1
ATOM 2532 N N . ALA A 1 342 ? -18.872 2.464 107.174 1.00 13.19 342 ALA A N 1
ATOM 2533 C CA . ALA A 1 342 ? -18.808 2.972 108.528 1.00 14.22 342 ALA A CA 1
ATOM 2534 C C . ALA A 1 342 ? -17.370 3.206 109.003 1.00 13.31 342 ALA A C 1
ATOM 2535 O O . ALA A 1 342 ? -17.067 4.268 109.520 1.00 14.77 342 ALA A O 1
ATOM 2537 N N . VAL A 1 343 ? -16.482 2.251 108.739 1.00 13.53 343 VAL A N 1
ATOM 2538 C CA . VAL A 1 343 ? -15.088 2.367 109.136 1.00 14.04 343 VAL A CA 1
ATOM 2539 C C . VAL A 1 343 ? -14.395 3.515 108.373 1.00 15.14 343 VAL A C 1
ATOM 2540 O O . VAL A 1 343 ? -13.690 4.337 108.966 1.00 16.02 343 VAL A O 1
ATOM 2544 N N . THR A 1 344 ? -14.730 3.630 107.096 1.00 15.45 344 THR A N 1
ATOM 2545 C CA . THR A 1 344 ? -14.214 4.717 106.237 1.00 18.42 344 THR A CA 1
ATOM 2546 C C . THR A 1 344 ? -14.665 6.092 106.750 1.00 15.99 344 THR A C 1
ATOM 2547 O O . THR A 1 344 ? -13.862 7.021 106.833 1.00 17.09 344 THR A O 1
ATOM 2551 N N . ALA A 1 345 ? -15.922 6.204 107.191 1.00 16.65 345 ALA A N 1
ATOM 2552 C CA . ALA A 1 345 ? -16.414 7.448 107.750 1.00 17.65 345 ALA A CA 1
ATOM 2553 C C . ALA A 1 345 ? -15.641 7.832 109.007 1.00 19.16 345 ALA A C 1
ATOM 2554 O O . ALA A 1 345 ? -15.394 9.027 109.269 1.00 19.02 345 ALA A O 1
ATOM 2556 N N . LEU A 1 346 ? -15.242 6.818 109.791 1.00 16.34 346 LEU A N 1
ATOM 2557 C CA . LEU A 1 346 ? -14.453 7.070 110.999 1.00 16.64 346 LEU A CA 1
ATOM 2558 C C . LEU A 1 346 ? -13.002 7.447 110.709 1.00 13.95 346 LEU A C 1
ATOM 2559 O O . LEU A 1 346 ? -12.470 8.354 111.335 1.00 18.40 346 LEU A O 1
ATOM 2564 N N . LEU A 1 347 ? -12.392 6.801 109.710 1.00 14.22 347 LEU A N 1
ATOM 2565 C CA . LEU A 1 347 ? -11.040 7.167 109.272 1.00 13.15 347 LEU A CA 1
ATOM 2566 C C . LEU A 1 347 ? -11.006 8.626 108.797 1.00 16.13 347 LEU A C 1
ATOM 2567 O O . LEU A 1 347 ? -10.050 9.363 109.098 1.00 16.86 347 LEU A O 1
ATOM 2572 N N . ASP A 1 348 ? -12.104 9.065 108.177 1.00 18.38 348 ASP A N 1
ATOM 2573 C CA . ASP A 1 348 ? -12.138 10.428 107.594 1.00 21.89 348 ASP A CA 1
ATOM 2574 C C . ASP A 1 348 ? -12.393 11.468 108.680 1.00 21.99 348 ASP A C 1
ATOM 2575 O O . ASP A 1 348 ? -12.233 12.656 108.446 1.00 25.27 348 ASP A O 1
ATOM 2580 N N . ARG A 1 349 ? -12.702 11.012 109.899 1.00 21.26 349 ARG A N 1
ATOM 2581 C CA . ARG A 1 349 ? -12.847 11.897 111.038 1.00 20.72 349 ARG A CA 1
ATOM 2582 C C . ARG A 1 349 ? -11.773 11.700 112.099 1.00 18.90 349 ARG A C 1
ATOM 2583 O O . ARG A 1 349 ? -12.031 11.896 113.273 1.00 20.10 349 ARG A O 1
ATOM 2591 N N . GLY A 1 350 ? -10.606 11.228 111.692 1.00 19.02 350 GLY A N 1
ATOM 2592 C CA . GLY A 1 350 ? -9.432 11.228 112.564 1.00 20.88 350 GLY A CA 1
ATOM 2593 C C . GLY A 1 350 ? -9.349 10.051 113.541 1.00 19.41 350 GLY A C 1
ATOM 2594 O O . GLY A 1 350 ? -8.604 10.095 114.511 1.00 18.61 350 GLY A O 1
ATOM 2595 N N . HIS A 1 351 ? -10.089 8.981 113.290 1.00 16.20 351 HIS A N 1
ATOM 2596 C CA . HIS A 1 351 ? -9.942 7.782 114.139 1.00 14.07 351 HIS A CA 1
ATOM 2597 C C . HIS A 1 351 ? -8.839 6.933 113.580 1.00 12.26 351 HIS A C 1
ATOM 2598 O O . HIS A 1 351 ? -8.772 6.713 112.371 1.00 13.91 351 HIS A O 1
ATOM 2605 N N . ARG A 1 352 ? -7.953 6.482 114.470 1.00 11.84 352 ARG A N 1
ATOM 2606 C CA . ARG A 1 352 ? -6.740 5.793 114.117 1.00 12.43 352 ARG A CA 1
ATOM 2607 C C . ARG A 1 352 ? -6.476 4.542 114.983 1.00 12.60 352 ARG A C 1
ATOM 2608 O O . ARG A 1 352 ? -5.506 3.809 114.729 1.00 14.14 352 ARG A O 1
ATOM 2616 N N . VAL A 1 353 ? -7.321 4.305 116.000 1.00 12.19 353 VAL A N 1
ATOM 2617 C CA . VAL A 1 353 ? -7.108 3.164 116.898 1.00 12.64 353 VAL A CA 1
ATOM 2618 C C . VAL A 1 353 ? -8.409 2.351 116.847 1.00 11.07 353 VAL A C 1
ATOM 2619 O O . VAL A 1 353 ? -9.498 2.920 117.038 1.00 10.29 353 VAL A O 1
ATOM 2623 N N . PHE A 1 354 ? -8.306 1.105 116.400 1.00 10.80 354 PHE A N 1
ATOM 2624 C CA . PHE A 1 354 ? -9.520 0.234 116.281 1.00 11.15 354 PHE A CA 1
ATOM 2625 C C . PHE A 1 354 ? -9.331 -1.045 117.091 1.00 9.94 354 PHE A C 1
ATOM 2626 O O . PHE A 1 354 ? -8.416 -1.821 116.814 1.00 10.05 354 PHE A O 1
ATOM 2634 N N . VAL A 1 355 ? -10.245 -1.272 118.016 1.00 10.87 355 VAL A N 1
ATOM 2635 C CA . VAL A 1 355 ? -10.157 -2.388 118.940 1.00 9.59 355 VAL A CA 1
ATOM 2636 C C . VAL A 1 355 ? -11.361 -3.272 118.650 1.00 9.81 355 VAL A C 1
ATOM 2637 O O . VAL A 1 355 ? -12.495 -2.828 118.846 1.00 9.38 355 VAL A O 1
ATOM 2641 N N . GLU A 1 356 ? -11.117 -4.428 118.027 1.00 9.63 356 GLU A N 1
ATOM 2642 C CA . GLU A 1 356 ? -12.201 -5.390 117.799 1.00 10.35 356 GLU A CA 1
ATOM 2643 C C . GLU A 1 356 ? -12.467 -6.115 119.114 1.00 8.88 356 GLU A C 1
ATOM 2644 O O . GLU A 1 356 ? -11.618 -6.871 119.606 1.00 9.42 356 GLU A O 1
ATOM 2650 N N . VAL A 1 357 ? -13.696 -6.002 119.565 1.00 9.10 357 VAL A N 1
ATOM 2651 C CA . VAL A 1 357 ? -14.101 -6.513 120.858 1.00 10.76 357 VAL A CA 1
ATOM 2652 C C . VAL A 1 357 ? -14.739 -7.874 120.658 1.00 11.64 357 VAL A C 1
ATOM 2653 O O . VAL A 1 357 ? -15.955 -7.986 120.517 1.00 16.22 357 VAL A O 1
ATOM 2657 N N . SER A 1 358 ? -13.916 -8.874 120.503 1.00 11.32 358 SER A N 1
ATOM 2658 C CA . SER A 1 358 ? -14.406 -10.165 119.988 1.00 10.25 358 SER A CA 1
ATOM 2659 C C . SER A 1 358 ? -13.644 -11.317 120.545 1.00 9.58 358 SER A C 1
ATOM 2660 O O . SER A 1 358 ? -12.518 -11.182 120.953 1.00 9.00 358 SER A O 1
ATOM 2663 N N . PRO A 1 359 ? -14.218 -12.524 120.471 1.00 8.65 359 PRO A N 1
ATOM 2664 C CA . PRO A 1 359 ? -13.461 -13.713 120.853 1.00 8.95 359 PRO A CA 1
ATOM 2665 C C . PRO A 1 359 ? -12.345 -14.112 119.931 1.00 8.41 359 PRO A C 1
ATOM 2666 O O . PRO A 1 359 ? -11.532 -14.956 120.312 1.00 10.07 359 PRO A O 1
ATOM 2670 N N . HIS A 1 360 ? -12.415 -13.664 118.662 1.00 10.19 360 HIS A N 1
ATOM 2671 C CA . HIS A 1 360 ? -11.396 -13.966 117.663 1.00 12.54 360 HIS A CA 1
ATOM 2672 C C . HIS A 1 360 ? -11.531 -12.959 116.524 1.00 10.91 360 HIS A C 1
ATOM 2673 O O . HIS A 1 360 ? -12.638 -12.560 116.185 1.00 11.26 360 HIS A O 1
ATOM 2680 N N . PRO A 1 361 ? -10.399 -12.436 116.028 1.00 11.52 361 PRO A N 1
ATOM 2681 C CA . PRO A 1 361 ? -10.527 -11.308 115.094 1.00 12.35 361 PRO A CA 1
ATOM 2682 C C . PRO A 1 361 ? -11.090 -11.740 113.744 1.00 10.75 361 PRO A C 1
ATOM 2683 O O . PRO A 1 361 ? -10.572 -12.667 113.116 1.00 12.08 361 PRO A O 1
ATOM 2687 N N . VAL A 1 362 ? -12.169 -11.120 113.341 1.00 10.45 362 VAL A N 1
ATOM 2688 C CA . VAL A 1 362 ? -12.815 -11.447 112.092 1.00 11.56 362 VAL A CA 1
ATOM 2689 C C . VAL A 1 362 ? -12.934 -10.246 111.151 1.00 12.80 362 VAL A C 1
ATOM 2690 O O . VAL A 1 362 ? -13.196 -10.434 109.929 1.00 14.48 362 VAL A O 1
ATOM 2694 N N . LEU A 1 363 ? -12.790 -9.024 111.687 1.00 10.93 363 LEU A N 1
ATOM 2695 C CA . LEU A 1 363 ? -12.895 -7.810 110.864 1.00 11.60 363 LEU A CA 1
ATOM 2696 C C . LEU A 1 363 ? -11.598 -6.947 110.875 1.00 12.58 363 LEU A C 1
ATOM 2697 O O . LEU A 1 363 ? -11.558 -5.887 110.228 1.00 12.19 363 LEU A O 1
ATOM 2702 N N . THR A 1 364 ? -10.599 -7.359 111.631 1.00 10.57 364 THR A N 1
ATOM 2703 C CA . THR A 1 364 ? -9.351 -6.568 111.729 1.00 12.33 364 THR A CA 1
ATOM 2704 C C . THR A 1 364 ? -8.658 -6.436 110.378 1.00 13.80 364 THR A C 1
ATOM 2705 O O . THR A 1 364 ? -8.154 -5.346 110.035 1.00 13.83 364 THR A O 1
ATOM 2709 N N . THR A 1 365 ? -8.588 -7.513 109.603 1.00 14.45 365 THR A N 1
ATOM 2710 C CA . THR A 1 365 ? -7.905 -7.421 108.317 1.00 14.33 365 THR A CA 1
ATOM 2711 C C . THR A 1 365 ? -8.586 -6.436 107.367 1.00 14.23 365 THR A C 1
ATOM 2712 O O . THR A 1 365 ? -7.901 -5.663 106.688 1.00 13.90 365 THR A O 1
ATOM 2716 N N . SER A 1 366 ? -9.914 -6.343 107.432 1.00 11.99 366 SER A N 1
ATOM 2717 C CA . SER A 1 366 ? -10.639 -5.317 106.694 1.00 13.31 366 SER A CA 1
ATOM 2718 C C . SER A 1 366 ? -10.338 -3.921 107.193 1.00 13.46 366 SER A C 1
ATOM 2719 O O . SER A 1 366 ? -10.176 -2.984 106.386 1.00 13.80 366 SER A O 1
ATOM 2722 N N . VAL A 1 367 ? -10.302 -3.739 108.518 1.00 13.76 367 VAL A N 1
ATOM 2723 C CA . VAL A 1 367 ? -9.959 -2.426 109.057 1.00 12.38 367 VAL A CA 1
ATOM 2724 C C . VAL A 1 367 ? -8.536 -2.040 108.618 1.00 13.41 367 VAL A C 1
ATOM 2725 O O . VAL A 1 367 ? -8.343 -0.936 108.126 1.00 14.19 367 VAL A O 1
ATOM 2729 N N . VAL A 1 368 ? -7.601 -2.996 108.635 1.00 13.12 368 VAL A N 1
ATOM 2730 C CA . VAL A 1 368 ? -6.246 -2.698 108.217 1.00 13.95 368 VAL A CA 1
ATOM 2731 C C . VAL A 1 368 ? -6.242 -2.278 106.729 1.00 16.52 368 VAL A C 1
ATOM 2732 O O . VAL A 1 368 ? -5.646 -1.230 106.372 1.00 14.46 368 VAL A O 1
ATOM 2736 N N . ASP A 1 369 ? -6.958 -3.042 105.897 1.00 15.06 369 ASP A N 1
ATOM 2737 C CA . ASP A 1 369 ? -7.068 -2.740 104.433 1.00 16.93 369 ASP A CA 1
ATOM 2738 C C . ASP A 1 369 ? -7.619 -1.326 104.184 1.00 18.07 369 ASP A C 1
ATOM 2739 O O . ASP A 1 369 ? -7.110 -0.585 103.326 1.00 17.91 369 ASP A O 1
ATOM 2744 N N . LEU A 1 370 ? -8.664 -0.953 104.925 1.00 13.98 370 LEU A N 1
ATOM 2745 C CA . LEU A 1 370 ? -9.326 0.318 104.776 1.00 14.99 370 LEU A CA 1
ATOM 2746 C C . LEU A 1 370 ? -8.499 1.495 105.270 1.00 15.88 370 LEU A C 1
ATOM 2747 O O . LEU A 1 370 ? -8.705 2.625 104.823 1.00 14.81 370 LEU A O 1
ATOM 2752 N N . ALA A 1 371 ? -7.681 1.257 106.302 1.00 13.51 371 ALA A N 1
ATOM 2753 C CA . ALA A 1 371 ? -6.996 2.317 106.996 1.00 15.57 371 ALA A CA 1
ATOM 2754 C C . ALA A 1 371 ? -5.825 2.855 106.153 1.00 17.11 371 ALA A C 1
ATOM 2755 O O . ALA A 1 371 ? -5.344 3.964 106.416 1.00 20.82 371 ALA A O 1
ATOM 2757 N N . ALA A 1 372 ? -5.279 2.017 105.263 1.00 17.42 372 ALA A N 1
ATOM 2758 C CA . ALA A 1 372 ? -4.077 2.424 104.494 1.00 19.65 372 ALA A CA 1
ATOM 2759 C C . ALA A 1 372 ? -4.423 3.731 103.716 1.00 20.90 372 ALA A C 1
ATOM 2760 O O . ALA A 1 372 ? -5.584 3.932 103.292 1.00 22.16 372 ALA A O 1
ATOM 2762 N N . PRO A 1 373 ? -3.520 4.721 103.750 1.00 24.22 373 PRO A N 1
ATOM 2763 C CA . PRO A 1 373 ? -2.142 4.550 104.171 1.00 26.01 373 PRO A CA 1
ATOM 2764 C C . PRO A 1 373 ? -1.836 5.138 105.572 1.00 25.87 373 PRO A C 1
ATOM 2765 O O . PRO A 1 373 ? -0.675 5.349 105.913 1.00 24.70 373 PRO A O 1
ATOM 2769 N N . HIS A 1 374 ? -2.866 5.357 106.384 1.00 18.10 374 HIS A N 1
ATOM 2770 C CA . HIS A 1 374 ? -2.721 6.094 107.631 1.00 17.46 374 HIS A CA 1
ATOM 2771 C C . HIS A 1 374 ? -2.019 5.249 108.684 1.00 21.26 374 HIS A C 1
ATOM 2772 O O . HIS A 1 374 ? -2.042 4.023 108.628 1.00 20.62 374 HIS A O 1
ATOM 2779 N N . ARG A 1 375 ? -1.336 5.919 109.584 1.00 20.95 375 ARG A N 1
ATOM 2780 C CA . ARG A 1 375 ? -0.732 5.267 110.739 1.00 21.89 375 ARG A CA 1
ATOM 2781 C C . ARG A 1 375 ? -1.860 4.890 111.737 1.00 14.71 375 ARG A C 1
ATOM 2782 O O . ARG A 1 375 ? -2.447 5.750 112.365 1.00 15.67 375 ARG A O 1
ATOM 2790 N N . THR A 1 376 ? -2.040 3.589 111.970 1.00 17.11 376 THR A N 1
ATOM 2791 C CA . THR A 1 376 ? -3.120 3.118 112.850 1.00 14.28 376 THR A CA 1
ATOM 2792 C C . THR A 1 376 ? -2.666 1.929 113.701 1.00 13.48 376 THR A C 1
ATOM 2793 O O . THR A 1 376 ? -1.643 1.265 113.398 1.00 12.55 376 THR A O 1
ATOM 2797 N N . ALA A 1 377 ? -3.340 1.755 114.834 1.00 12.72 377 ALA A N 1
ATOM 2798 C CA . ALA A 1 377 ? -3.200 0.581 115.642 1.00 11.78 377 ALA A CA 1
ATOM 2799 C C . ALA A 1 377 ? -4.519 -0.181 115.555 1.00 12.29 377 ALA A C 1
ATOM 2800 O O . ALA A 1 377 ? -5.554 0.375 115.856 1.00 11.35 377 ALA A O 1
ATOM 2802 N N . VAL A 1 378 ? -4.465 -1.438 115.136 1.00 11.40 378 VAL A N 1
ATOM 2803 C CA . VAL A 1 378 ? -5.672 -2.244 115.002 1.00 11.28 378 VAL A CA 1
ATOM 2804 C C . VAL A 1 378 ? -5.402 -3.540 115.763 1.00 10.76 378 VAL A C 1
ATOM 2805 O O . VAL A 1 378 ? -4.416 -4.254 115.469 1.00 10.92 378 VAL A O 1
ATOM 2809 N N . VAL A 1 379 ? -6.243 -3.841 116.739 1.00 11.52 379 VAL A N 1
ATOM 2810 C CA . VAL A 1 379 ? -6.036 -5.021 117.567 1.00 10.44 379 VAL A CA 1
ATOM 2811 C C . VAL A 1 379 ? -7.397 -5.718 117.740 1.00 11.15 379 VAL A C 1
ATOM 2812 O O . VAL A 1 379 ? -8.462 -5.102 117.568 1.00 11.07 379 VAL A O 1
ATOM 2816 N N . GLY A 1 380 ? -7.336 -6.990 118.115 1.00 9.98 380 GLY A N 1
ATOM 2817 C CA . GLY A 1 380 ? -8.511 -7.698 118.604 1.00 10.10 380 GLY A CA 1
ATOM 2818 C C . GLY A 1 380 ? -8.453 -7.814 120.110 1.00 10.22 380 GLY A C 1
ATOM 2819 O O . GLY A 1 380 ? -7.845 -6.980 120.769 1.00 9.50 380 GLY A O 1
ATOM 2820 N N . THR A 1 381 ? -9.150 -8.830 120.661 1.00 9.04 381 THR A N 1
ATOM 2821 C CA . THR A 1 381 ? -9.205 -9.000 122.087 1.00 9.91 381 THR A CA 1
ATOM 2822 C C . THR A 1 381 ? -8.761 -10.391 122.473 1.00 10.36 381 THR A C 1
ATOM 2823 O O . THR A 1 381 ? -7.614 -10.560 122.913 1.00 10.76 381 THR A O 1
ATOM 2827 N N . LEU A 1 382 ? -9.604 -11.407 122.189 1.00 8.95 382 LEU A N 1
ATOM 2828 C CA . LEU A 1 382 ? -9.205 -12.800 122.379 1.00 10.09 382 LEU A CA 1
ATOM 2829 C C . LEU A 1 382 ? -8.917 -13.481 121.044 1.00 11.02 382 LEU A C 1
ATOM 2830 O O . LEU A 1 382 ? -9.088 -12.872 119.970 1.00 11.73 382 LEU A O 1
ATOM 2835 N N . ARG A 1 383 ? -8.434 -14.736 121.108 1.00 10.42 383 ARG A N 1
ATOM 2836 C CA . ARG A 1 383 ? -8.309 -15.586 119.909 1.00 12.56 383 ARG A CA 1
ATOM 2837 C C . ARG A 1 383 ? -8.890 -16.974 120.243 1.00 14.38 383 ARG A C 1
ATOM 2838 O O . ARG A 1 383 ? -9.060 -17.323 121.420 1.00 13.25 383 ARG A O 1
ATOM 2846 N N . ARG A 1 384 ? -9.336 -17.660 119.202 1.00 13.62 384 ARG A N 1
ATOM 2847 C CA . ARG A 1 384 ? -9.747 -19.056 119.287 1.00 14.52 384 ARG A CA 1
ATOM 2848 C C . ARG A 1 384 ? -8.786 -19.803 120.221 1.00 12.22 384 ARG A C 1
ATOM 2849 O O . ARG A 1 384 ? -7.583 -19.823 119.986 1.00 12.91 384 ARG A O 1
ATOM 2857 N N . ASP A 1 385 ? -9.335 -20.505 121.201 1.00 13.93 385 ASP A N 1
ATOM 2858 C CA . ASP A 1 385 ? -8.558 -21.360 122.113 1.00 13.79 385 ASP A CA 1
ATOM 2859 C C . ASP A 1 385 ? -7.576 -20.546 123.003 1.00 15.47 385 ASP A C 1
ATOM 2860 O O . ASP A 1 385 ? -6.735 -21.106 123.676 1.00 16.27 385 ASP A O 1
ATOM 2865 N N . GLU A 1 386 ? -7.688 -19.223 122.977 1.00 12.93 386 GLU A N 1
ATOM 2866 C CA . GLU A 1 386 ? -6.879 -18.386 123.851 1.00 12.87 386 GLU A CA 1
ATOM 2867 C C . GLU A 1 386 ? -7.762 -17.388 124.525 1.00 11.84 386 GLU A C 1
ATOM 2868 O O . GLU A 1 386 ? -7.958 -16.276 124.038 1.00 13.21 386 GLU A O 1
ATOM 2874 N N . GLY A 1 387 ? -8.343 -17.808 125.651 1.00 11.50 387 GLY A N 1
ATOM 2875 C CA . GLY A 1 387 ? -9.407 -17.048 126.296 1.00 11.03 387 GLY A CA 1
ATOM 2876 C C . GLY A 1 387 ? -9.010 -16.558 127.679 1.00 12.19 387 GLY A C 1
ATOM 2877 O O . GLY A 1 387 ? -9.848 -16.108 128.444 1.00 13.68 387 GLY A O 1
ATOM 2878 N N . GLY A 1 388 ? -7.706 -16.544 127.956 1.00 12.02 388 GLY A N 1
ATOM 2879 C CA . GLY A 1 388 ? -7.223 -16.182 129.282 1.00 11.62 388 GLY A CA 1
ATOM 2880 C C . GLY A 1 388 ? -6.967 -14.688 129.435 1.00 11.22 388 GLY A C 1
ATOM 2881 O O . GLY A 1 388 ? -6.920 -13.943 128.435 1.00 13.49 388 GLY A O 1
ATOM 2882 N N . LEU A 1 389 ? -6.816 -14.241 130.685 1.00 11.83 389 LEU A N 1
ATOM 2883 C CA . LEU A 1 389 ? -6.443 -12.858 130.962 1.00 12.66 389 LEU A CA 1
ATOM 2884 C C . LEU A 1 389 ? -5.112 -12.547 130.262 1.00 10.85 389 LEU A C 1
ATOM 2885 O O . LEU A 1 389 ? -4.886 -11.425 129.834 1.00 11.65 389 LEU A O 1
ATOM 2890 N N . ASP A 1 390 ? -4.256 -13.561 130.115 1.00 12.22 390 ASP A N 1
ATOM 2891 C CA . ASP A 1 390 ? -2.989 -13.391 129.436 1.00 11.81 390 ASP A CA 1
ATOM 2892 C C . ASP A 1 390 ? -3.181 -12.909 127.998 1.00 13.16 390 ASP A C 1
ATOM 2893 O O . ASP A 1 390 ? -2.502 -11.979 127.563 1.00 9.69 390 ASP A O 1
ATOM 2898 N N . ARG A 1 391 ? -4.131 -13.511 127.277 1.00 11.28 391 ARG A N 1
ATOM 2899 C CA . ARG A 1 391 ? -4.425 -13.088 125.920 1.00 10.56 391 ARG A CA 1
ATOM 2900 C C . ARG A 1 391 ? -5.021 -11.687 125.887 1.00 10.14 391 ARG A C 1
ATOM 2901 O O . ARG A 1 391 ? -4.689 -10.880 124.978 1.00 11.20 391 ARG A O 1
ATOM 2909 N N . PHE A 1 392 ? -5.927 -11.386 126.815 1.00 10.39 392 PHE A N 1
ATOM 2910 C CA . PHE A 1 392 ? -6.458 -10.025 126.914 1.00 9.31 392 PHE A CA 1
ATOM 2911 C C . PHE A 1 392 ? -5.310 -8.983 127.122 1.00 9.93 392 PHE A C 1
ATOM 2912 O O . PHE A 1 392 ? -5.215 -7.954 126.418 1.00 9.14 392 PHE A O 1
ATOM 2920 N N . LEU A 1 393 ? -4.443 -9.277 128.055 1.00 9.93 393 LEU A N 1
ATOM 2921 C CA . LEU A 1 393 ? -3.303 -8.365 128.334 1.00 9.42 393 LEU A CA 1
ATOM 2922 C C . LEU A 1 393 ? -2.387 -8.204 127.143 1.00 9.97 393 LEU A C 1
ATOM 2923 O O . LEU A 1 393 ? -1.847 -7.109 126.931 1.00 10.23 393 LEU A O 1
ATOM 2928 N N . LEU A 1 394 ? -2.186 -9.260 126.355 1.00 9.30 394 LEU A N 1
ATOM 2929 C CA . LEU A 1 394 ? -1.345 -9.133 125.190 1.00 10.63 394 LEU A CA 1
ATOM 2930 C C . LEU A 1 394 ? -1.991 -8.165 124.204 1.00 10.74 394 LEU A C 1
ATOM 2931 O O . LEU A 1 394 ? -1.301 -7.359 123.602 1.00 11.27 394 LEU A O 1
ATOM 2936 N N . SER A 1 395 ? -3.318 -8.193 124.082 1.00 10.38 395 SER A N 1
ATOM 2937 C CA . SER A 1 395 ? -4.009 -7.269 123.189 1.00 10.13 395 SER A CA 1
ATOM 2938 C C . SER A 1 395 ? -3.883 -5.812 123.691 1.00 10.67 395 SER A C 1
ATOM 2939 O O . SER A 1 395 ? -3.644 -4.886 122.880 1.00 10.92 395 SER A O 1
ATOM 2942 N N . ALA A 1 396 ? -3.974 -5.628 125.022 1.00 9.60 396 ALA A N 1
ATOM 2943 C CA . ALA A 1 396 ? -3.780 -4.323 125.611 1.00 10.90 396 ALA A CA 1
ATOM 2944 C C . ALA A 1 396 ? -2.339 -3.859 125.369 1.00 10.28 396 ALA A C 1
ATOM 2945 O O . ALA A 1 396 ? -2.121 -2.699 125.042 1.00 10.77 396 ALA A O 1
ATOM 2947 N N . ALA A 1 397 ? -1.393 -4.798 125.450 1.00 9.45 397 ALA A N 1
ATOM 2948 C CA . ALA A 1 397 ? 0.029 -4.504 125.178 1.00 9.93 397 ALA A CA 1
ATOM 2949 C C . ALA A 1 397 ? 0.245 -4.084 123.742 1.00 10.71 397 ALA A C 1
ATOM 2950 O O . ALA A 1 397 ? 1.093 -3.236 123.462 1.00 9.10 397 ALA A O 1
ATOM 2952 N N . GLU A 1 398 ? -0.496 -4.676 122.814 1.00 9.88 398 GLU A N 1
ATOM 2953 C CA . GLU A 1 398 ? -0.390 -4.314 121.420 1.00 10.45 398 GLU A CA 1
ATOM 2954 C C . GLU A 1 398 ? -0.777 -2.844 121.197 1.00 11.19 398 GLU A C 1
ATOM 2955 O O . GLU A 1 398 ? -0.241 -2.214 120.316 1.00 10.22 398 GLU A O 1
ATOM 2961 N N . LEU A 1 399 ? -1.686 -2.301 121.991 1.00 10.28 399 LEU A N 1
ATOM 2962 C CA . LEU A 1 399 ? -1.958 -0.868 121.969 1.00 10.29 399 LEU A CA 1
ATOM 2963 C C . LEU A 1 399 ? -0.854 -0.027 122.638 1.00 9.93 399 LEU A C 1
ATOM 2964 O O . LEU A 1 399 ? -0.403 0.981 122.078 1.00 11.04 399 LEU A O 1
ATOM 2969 N N . HIS A 1 400 ? -0.404 -0.470 123.793 1.00 9.79 400 HIS A N 1
ATOM 2970 C CA . HIS A 1 400 ? 0.641 0.242 124.523 1.00 9.99 400 HIS A CA 1
ATOM 2971 C C . HIS A 1 400 ? 1.885 0.424 123.672 1.00 11.86 400 HIS A C 1
ATOM 2972 O O . HIS A 1 400 ? 2.476 1.527 123.659 1.00 10.80 400 HIS A O 1
ATOM 2979 N N . VAL A 1 401 ? 2.284 -0.618 122.958 1.00 10.64 401 VAL A N 1
ATOM 2980 C CA . VAL A 1 401 ? 3.553 -0.542 122.204 1.00 12.42 401 VAL A CA 1
ATOM 2981 C C . VAL A 1 401 ? 3.455 0.397 120.988 1.00 14.04 401 VAL A C 1
ATOM 2982 O O . VAL A 1 401 ? 4.492 0.847 120.468 1.00 14.29 401 VAL A O 1
ATOM 2986 N N . ARG A 1 402 ? 2.236 0.789 120.622 1.00 11.19 402 ARG A N 1
ATOM 2987 C CA . ARG A 1 402 ? 2.033 1.721 119.521 1.00 12.94 402 ARG A CA 1
ATOM 2988 C C . ARG A 1 402 ? 1.732 3.122 120.051 1.00 13.50 402 ARG A C 1
ATOM 2989 O O . ARG A 1 402 ? 1.451 4.039 119.266 1.00 12.14 402 ARG A O 1
ATOM 2997 N N . GLY A 1 403 ? 1.959 3.316 121.353 1.00 12.48 403 GLY A N 1
ATOM 2998 C CA . GLY A 1 403 ? 1.795 4.616 122.007 1.00 13.27 403 GLY A CA 1
ATOM 2999 C C . GLY A 1 403 ? 0.382 5.021 122.377 1.00 14.84 403 GLY A C 1
ATOM 3000 O O . GLY A 1 403 ? 0.090 6.194 122.622 1.00 15.86 403 GLY A O 1
ATOM 3001 N N . VAL A 1 404 ? -0.539 4.073 122.323 1.00 13.46 404 VAL A N 1
ATOM 3002 C CA . VAL A 1 404 ? -1.918 4.339 122.701 1.00 11.48 404 VAL A CA 1
ATOM 3003 C C . VAL A 1 404 ? -1.995 4.218 124.232 1.00 10.78 404 VAL A C 1
ATOM 3004 O O . VAL A 1 404 ? -1.447 3.267 124.788 1.00 13.13 404 VAL A O 1
ATOM 3008 N N . PRO A 1 405 ? -2.669 5.175 124.910 1.00 13.22 405 PRO A N 1
ATOM 3009 C CA . PRO A 1 405 ? -2.850 5.120 126.360 1.00 14.27 405 PRO A CA 1
ATOM 3010 C C . PRO A 1 405 ? -3.720 3.936 126.800 1.00 13.63 405 PRO A C 1
ATOM 3011 O O . PRO A 1 405 ? -4.741 3.665 126.185 1.00 14.62 405 PRO A O 1
ATOM 3015 N N . VAL A 1 406 ? -3.138 3.128 127.650 1.00 13.78 406 VAL A N 1
ATOM 3016 C CA . VAL A 1 406 ? -3.815 1.998 128.247 1.00 14.93 406 VAL A CA 1
ATOM 3017 C C . VAL A 1 406 ? -3.169 1.814 129.605 1.00 15.26 406 VAL A C 1
ATOM 3018 O O . VAL A 1 406 ? -1.989 2.080 129.770 1.00 15.17 406 VAL A O 1
ATOM 3022 N N . ASP A 1 407 ? -3.986 1.463 130.579 1.00 12.11 407 ASP A N 1
ATOM 3023 C CA . ASP A 1 407 ? -3.538 1.320 131.944 1.00 12.21 407 ASP A CA 1
ATOM 3024 C C . ASP A 1 407 ? -3.113 -0.112 132.208 1.00 11.16 407 ASP A C 1
ATOM 3025 O O . ASP A 1 407 ? -3.754 -0.838 132.973 1.00 12.70 407 ASP A O 1
ATOM 3030 N N . LEU A 1 408 ? -1.995 -0.516 131.620 1.00 12.15 408 LEU A N 1
ATOM 3031 C CA . LEU A 1 408 ? -1.399 -1.840 131.897 1.00 12.08 408 LEU A CA 1
ATOM 3032 C C . LEU A 1 408 ? -1.113 -2.033 133.395 1.00 13.01 408 LEU A C 1
ATOM 3033 O O . LEU A 1 408 ? -1.176 -3.161 133.908 1.00 12.60 408 LEU A O 1
ATOM 3038 N N . ALA A 1 409 ? -0.767 -0.948 134.093 1.00 12.66 409 ALA A N 1
ATOM 3039 C CA . ALA A 1 409 ? -0.419 -1.035 135.521 1.00 12.70 409 ALA A CA 1
ATOM 3040 C C . ALA A 1 409 ? -1.573 -1.597 136.356 1.00 13.19 409 ALA A C 1
ATOM 3041 O O . ALA A 1 409 ? -1.353 -2.120 137.454 1.00 14.48 409 ALA A O 1
ATOM 3043 N N . ARG A 1 410 ? -2.797 -1.462 135.874 1.00 13.95 410 ARG A N 1
ATOM 3044 C CA . ARG A 1 410 ? -3.930 -2.070 136.591 1.00 15.76 410 ARG A CA 1
ATOM 3045 C C . ARG A 1 410 ? -3.714 -3.542 136.859 1.00 15.88 410 ARG A C 1
ATOM 3046 O O . ARG A 1 410 ? -4.205 -4.067 137.871 1.00 16.81 410 ARG A O 1
ATOM 3054 N N . HIS A 1 411 ? -3.008 -4.226 135.954 1.00 13.40 411 HIS A N 1
ATOM 3055 C CA . HIS A 1 411 ? -2.775 -5.637 136.068 1.00 13.60 411 HIS A CA 1
ATOM 3056 C C . HIS A 1 411 ? -1.312 -5.985 136.281 1.00 12.53 411 HIS A C 1
ATOM 3057 O O . HIS A 1 411 ? -0.906 -7.114 136.006 1.00 14.96 411 HIS A O 1
ATOM 3064 N N . ALA A 1 412 ? -0.501 -5.009 136.711 1.00 11.75 412 ALA A N 1
ATOM 3065 C CA . ALA A 1 412 ? 0.921 -5.248 136.841 1.00 12.87 412 ALA A CA 1
ATOM 3066 C C . ALA A 1 412 ? 1.335 -5.709 138.234 1.00 12.77 412 ALA A C 1
ATOM 3067 O O . ALA A 1 412 ? 2.504 -5.977 138.467 1.00 15.60 412 ALA A O 1
ATOM 3069 N N . GLY A 1 413 ? 0.409 -5.708 139.165 1.00 12.07 413 GLY A N 1
ATOM 3070 C CA . GLY A 1 413 ? 0.702 -6.183 140.518 1.00 14.42 413 GLY A CA 1
ATOM 3071 C C . GLY A 1 413 ? 1.207 -5.094 141.437 1.00 14.52 413 GLY A C 1
ATOM 3072 O O . GLY A 1 413 ? 1.005 -3.922 141.196 1.00 15.25 413 GLY A O 1
ATOM 3073 N N . ALA A 1 414 ? 1.977 -5.497 142.442 1.00 17.27 414 ALA A N 1
ATOM 3074 C CA . ALA A 1 414 ? 2.358 -4.601 143.539 1.00 18.85 414 ALA A CA 1
ATOM 3075 C C . ALA A 1 414 ? 3.871 -4.631 143.779 1.00 18.17 414 ALA A C 1
ATOM 3076 O O . ALA A 1 414 ? 4.358 -4.399 144.895 1.00 19.64 414 ALA A O 1
ATOM 3078 N N . GLY A 1 415 ? 4.622 -4.951 142.731 1.00 16.14 415 GLY A N 1
ATOM 3079 C CA . GLY A 1 415 ? 6.065 -5.022 142.842 1.00 15.43 415 GLY A CA 1
ATOM 3080 C C . GLY A 1 415 ? 6.704 -3.695 143.210 1.00 16.29 415 GLY A C 1
ATOM 3081 O O . GLY A 1 415 ? 6.311 -2.651 142.717 1.00 19.02 415 GLY A O 1
ATOM 3082 N N . THR A 1 416 ? 7.776 -3.774 144.003 1.00 19.09 416 THR A N 1
ATOM 3083 C CA . THR A 1 416 ? 8.626 -2.636 144.289 1.00 20.22 416 THR A CA 1
ATOM 3084 C C . THR A 1 416 ? 10.096 -2.913 143.870 1.00 29.48 416 THR A C 1
ATOM 3085 O O . THR A 1 416 ? 10.967 -2.158 144.211 1.00 26.00 416 THR A O 1
ATOM 3089 N N . ALA A 1 417 ? 10.379 -4.067 143.269 1.00 26.56 417 ALA A N 1
ATOM 3090 C CA . ALA A 1 417 ? 11.769 -4.392 142.898 1.00 31.14 417 ALA A CA 1
ATOM 3091 C C . ALA A 1 417 ? 12.235 -3.591 141.687 1.00 36.89 417 ALA A C 1
ATOM 3092 O O . ALA A 1 417 ? 11.600 -3.610 140.626 1.00 33.47 417 ALA A O 1
ATOM 3094 N N . GLU A 1 418 ? 13.400 -2.962 141.821 1.00 50.19 418 GLU A N 1
ATOM 3095 C CA . GLU A 1 418 ? 13.867 -1.944 140.858 1.00 48.56 418 GLU A CA 1
ATOM 3096 C C . GLU A 1 418 ? 14.961 -2.499 139.928 1.00 44.59 418 GLU A C 1
ATOM 3097 O O . GLU A 1 418 ? 15.631 -3.463 140.278 1.00 42.63 418 GLU A O 1
ATOM 3103 N N . VAL A 1 419 ? 15.211 -1.797 138.813 1.00 58.22 419 VAL A N 1
ATOM 3104 C CA . VAL A 1 419 ? 16.309 -2.122 137.837 1.00 57.07 419 VAL A CA 1
ATOM 3105 C C . VAL A 1 419 ? 16.391 -3.610 137.578 1.00 57.79 419 VAL A C 1
ATOM 3106 O O . VAL A 1 419 ? 16.194 -4.046 136.450 1.00 60.10 419 VAL A O 1
ATOM 3110 N N . VAL B 1 1 ? -25.033 -46.379 48.721 1.00 38.39 1 VAL B N 1
ATOM 3111 C CA . VAL B 1 1 ? -25.234 -46.025 50.181 1.00 41.63 1 VAL B CA 1
ATOM 3112 C C . VAL B 1 1 ? -25.662 -44.554 50.351 1.00 33.16 1 VAL B C 1
ATOM 3113 O O . VAL B 1 1 ? -24.856 -43.651 50.133 1.00 31.23 1 VAL B O 1
ATOM 3117 N N . PRO B 1 2 ? -26.922 -44.314 50.772 1.00 32.93 2 PRO B N 1
ATOM 3118 C CA . PRO B 1 2 ? -27.379 -42.904 50.813 1.00 26.65 2 PRO B CA 1
ATOM 3119 C C . PRO B 1 2 ? -26.645 -42.066 51.853 1.00 21.44 2 PRO B C 1
ATOM 3120 O O . PRO B 1 2 ? -25.971 -42.601 52.735 1.00 20.94 2 PRO B O 1
ATOM 3124 N N . VAL B 1 3 ? -26.639 -40.759 51.636 1.00 18.14 3 VAL B N 1
ATOM 3125 C CA . VAL B 1 3 ? -25.818 -39.867 52.428 1.00 16.39 3 VAL B CA 1
ATOM 3126 C C . VAL B 1 3 ? -26.741 -39.134 53.406 1.00 12.86 3 VAL B C 1
ATOM 3127 O O . VAL B 1 3 ? -27.838 -38.789 53.047 1.00 11.49 3 VAL B O 1
ATOM 3131 N N . PRO B 1 4 ? -26.340 -39.011 54.673 1.00 12.43 4 PRO B N 1
ATOM 3132 C CA . PRO B 1 4 ? -27.178 -38.286 55.607 1.00 10.10 4 PRO B CA 1
ATOM 3133 C C . PRO B 1 4 ? -27.271 -36.801 55.322 1.00 10.61 4 PRO B C 1
ATOM 3134 O O . PRO B 1 4 ? -26.272 -36.164 54.975 1.00 12.04 4 PRO B O 1
ATOM 3138 N N . VAL B 1 5 ? -28.471 -36.251 55.506 1.00 9.89 5 VAL B N 1
ATOM 3139 C CA . VAL B 1 5 ? -28.714 -34.825 55.403 1.00 10.37 5 VAL B CA 1
ATOM 3140 C C . VAL B 1 5 ? -29.482 -34.312 56.634 1.00 8.67 5 VAL B C 1
ATOM 3141 O O . VAL B 1 5 ? -30.229 -35.051 57.278 1.00 9.78 5 VAL B O 1
ATOM 3145 N N . PRO B 1 6 ? -29.235 -33.062 57.009 1.00 10.31 6 PRO B N 1
ATOM 3146 C CA . PRO B 1 6 ? -29.964 -32.455 58.133 1.00 10.04 6 PRO B CA 1
ATOM 3147 C C . PRO B 1 6 ? -31.289 -31.886 57.687 1.00 10.69 6 PRO B C 1
ATOM 3148 O O . PRO B 1 6 ? -31.313 -30.969 56.893 1.00 11.85 6 PRO B O 1
ATOM 3152 N N . VAL B 1 7 ? -32.385 -32.430 58.224 1.00 9.44 7 VAL B N 1
ATOM 3153 C CA . VAL B 1 7 ? -33.699 -32.008 57.844 1.00 9.87 7 VAL B CA 1
ATOM 3154 C C . VAL B 1 7 ? -34.246 -31.133 58.986 1.00 9.95 7 VAL B C 1
ATOM 3155 O O . VAL B 1 7 ? -34.447 -31.622 60.122 1.00 9.75 7 VAL B O 1
ATOM 3159 N N . ALA B 1 8 ? -34.414 -29.835 58.710 1.00 11.16 8 ALA B N 1
ATOM 3160 C CA . ALA B 1 8 ? -34.701 -28.846 59.752 1.00 11.86 8 ALA B CA 1
ATOM 3161 C C . ALA B 1 8 ? -36.182 -28.485 59.808 1.00 15.44 8 ALA B C 1
ATOM 3162 O O . ALA B 1 8 ? -36.814 -28.299 58.767 1.00 13.79 8 ALA B O 1
ATOM 3164 N N . VAL B 1 9 ? -36.703 -28.387 61.032 1.00 13.76 9 VAL B N 1
ATOM 3165 C CA . VAL B 1 9 ? -38.091 -27.980 61.327 1.00 16.55 9 VAL B CA 1
ATOM 3166 C C . VAL B 1 9 ? -37.989 -26.914 62.415 1.00 15.00 9 VAL B C 1
ATOM 3167 O O . VAL B 1 9 ? -37.188 -27.042 63.317 1.00 12.63 9 VAL B O 1
ATOM 3171 N N . SER B 1 10 ? -38.907 -25.954 62.449 1.00 13.66 10 SER B N 1
ATOM 3172 C CA . SER B 1 10 ? -38.933 -25.026 63.585 1.00 12.48 10 SER B CA 1
ATOM 3173 C C . SER B 1 10 ? -40.347 -24.430 63.795 1.00 13.08 10 SER B C 1
ATOM 3174 O O . SER B 1 10 ? -41.213 -24.553 62.929 1.00 13.50 10 SER B O 1
ATOM 3177 N N . GLY B 1 11 ? -40.565 -23.913 64.988 1.00 13.59 11 GLY B N 1
ATOM 3178 C CA . GLY B 1 11 ? -41.778 -23.149 65.313 1.00 14.86 11 GLY B CA 1
ATOM 3179 C C . GLY B 1 11 ? -41.501 -22.048 66.313 1.00 15.73 11 GLY B C 1
ATOM 3180 O O . GLY B 1 11 ? -40.431 -21.988 66.904 1.00 13.06 11 GLY B O 1
ATOM 3181 N N . ALA B 1 12 ? -42.480 -21.157 66.521 1.00 13.25 12 ALA B N 1
ATOM 3182 C CA . ALA B 1 12 ? -42.323 -20.122 67.516 1.00 15.22 12 ALA B CA 1
ATOM 3183 C C . ALA B 1 12 ? -42.403 -20.682 68.944 1.00 12.53 12 ALA B C 1
ATOM 3184 O O . ALA B 1 12 ? -42.034 -20.013 69.877 1.00 14.49 12 ALA B O 1
ATOM 3186 N N . THR B 1 13 ? -42.952 -21.884 69.089 1.00 13.08 13 THR B N 1
ATOM 3187 C CA . THR B 1 13 ? -43.106 -22.541 70.355 1.00 13.28 13 THR B CA 1
ATOM 3188 C C . THR B 1 13 ? -42.805 -24.034 70.155 1.00 14.15 13 THR B C 1
ATOM 3189 O O . THR B 1 13 ? -42.873 -24.543 69.041 1.00 14.55 13 THR B O 1
ATOM 3193 N N . THR B 1 14 ? -42.714 -24.748 71.245 1.00 13.79 14 THR B N 1
ATOM 3194 C CA . THR B 1 14 ? -42.488 -26.177 71.189 1.00 15.05 14 THR B CA 1
ATOM 3195 C C . THR B 1 14 ? -43.678 -26.948 70.643 1.00 14.17 14 THR B C 1
ATOM 3196 O O . THR B 1 14 ? -43.533 -27.777 69.737 1.00 13.21 14 THR B O 1
ATOM 3200 N N . ALA B 1 15 ? -44.892 -26.540 71.003 1.00 12.75 15 ALA B N 1
ATOM 3201 C CA . ALA B 1 15 ? -46.061 -27.142 70.373 1.00 14.41 15 ALA B CA 1
ATOM 3202 C C . ALA B 1 15 ? -46.130 -26.885 68.865 1.00 11.96 15 ALA B C 1
ATOM 3203 O O . ALA B 1 15 ? -46.542 -27.761 68.100 1.00 12.76 15 ALA B O 1
ATOM 3205 N N . GLY B 1 16 ? -45.709 -25.684 68.441 1.00 12.51 16 GLY B N 1
ATOM 3206 C CA . GLY B 1 16 ? -45.668 -25.332 67.034 1.00 12.55 16 GLY B CA 1
ATOM 3207 C C . GLY B 1 16 ? -44.603 -26.169 66.304 1.00 13.12 16 GLY B C 1
ATOM 3208 O O . GLY B 1 16 ? -44.835 -26.682 65.215 1.00 12.62 16 GLY B O 1
ATOM 3209 N N . LEU B 1 17 ? -43.500 -26.395 66.976 1.00 13.14 17 LEU B N 1
ATOM 3210 C CA . LEU B 1 17 ? -42.423 -27.211 66.411 1.00 14.89 17 LEU B CA 1
ATOM 3211 C C . LEU B 1 17 ? -42.906 -28.640 66.204 1.00 15.01 17 LEU B C 1
ATOM 3212 O O . LEU B 1 17 ? -42.723 -29.221 65.122 1.00 13.45 17 LEU B O 1
ATOM 3217 N N . ARG B 1 18 ? -43.579 -29.197 67.211 1.00 13.27 18 ARG B N 1
ATOM 3218 C CA . ARG B 1 18 ? -44.132 -30.558 67.086 1.00 15.02 18 ARG B CA 1
ATOM 3219 C C . ARG B 1 18 ? -45.199 -30.657 66.022 1.00 14.65 18 ARG B C 1
ATOM 3220 O O . ARG B 1 18 ? -45.273 -31.634 65.306 1.00 13.20 18 ARG B O 1
ATOM 3228 N N . ALA B 1 19 ? -46.032 -29.626 65.898 1.00 14.47 19 ALA B N 1
ATOM 3229 C CA . ALA B 1 19 ? -47.080 -29.640 64.892 1.00 15.13 19 ALA B CA 1
ATOM 3230 C C . ALA B 1 19 ? -46.452 -29.611 63.490 1.00 14.93 19 ALA B C 1
ATOM 3231 O O . ALA B 1 19 ? -46.914 -30.290 62.603 1.00 16.07 19 ALA B O 1
ATOM 3233 N N . GLN B 1 20 ? -45.417 -28.794 63.313 1.00 14.79 20 GLN B N 1
ATOM 3234 C CA . GLN B 1 20 ? -44.686 -28.731 62.042 1.00 17.07 20 GLN B CA 1
ATOM 3235 C C . GLN B 1 20 ? -44.004 -30.078 61.705 1.00 17.27 20 GLN B C 1
ATOM 3236 O O . GLN B 1 20 ? -44.044 -30.520 60.555 1.00 16.44 20 GLN B O 1
ATOM 3242 N N . ALA B 1 21 ? -43.511 -30.789 62.724 1.00 12.39 21 ALA B N 1
ATOM 3243 C CA . ALA B 1 21 ? -42.943 -32.125 62.470 1.00 13.31 21 ALA B CA 1
ATOM 3244 C C . ALA B 1 21 ? -44.006 -33.068 61.965 1.00 13.91 21 ALA B C 1
ATOM 3245 O O . ALA B 1 21 ? -43.769 -33.807 61.029 1.00 13.96 21 ALA B O 1
ATOM 3247 N N . ALA B 1 22 ? -45.178 -33.064 62.597 1.00 13.46 22 ALA B N 1
ATOM 3248 C CA . ALA B 1 22 ? -46.278 -33.917 62.170 1.00 15.61 22 ALA B CA 1
ATOM 3249 C C . ALA B 1 22 ? -46.766 -33.595 60.760 1.00 15.39 22 ALA B C 1
ATOM 3250 O O . ALA B 1 22 ? -47.062 -34.507 59.992 1.00 15.87 22 ALA B O 1
ATOM 3252 N N . ARG B 1 23 ? -46.764 -32.324 60.416 1.00 14.10 23 ARG B N 1
ATOM 3253 C CA . ARG B 1 23 ? -47.203 -31.840 59.093 1.00 17.73 23 ARG B CA 1
ATOM 3254 C C . ARG B 1 23 ? -46.228 -32.290 57.979 1.00 16.94 23 ARG B C 1
ATOM 3255 O O . ARG B 1 23 ? -46.643 -32.879 56.982 1.00 14.98 23 ARG B O 1
ATOM 3263 N N . LEU B 1 24 ? -44.936 -32.207 58.273 1.00 18.42 24 LEU B N 1
ATOM 3264 C CA . LEU B 1 24 ? -43.915 -32.674 57.344 1.00 15.21 24 LEU B CA 1
ATOM 3265 C C . LEU B 1 24 ? -43.970 -34.213 57.180 1.00 16.09 24 LEU B C 1
ATOM 3266 O O . LEU B 1 24 ? -43.867 -34.739 56.060 1.00 16.48 24 LEU B O 1
ATOM 3271 N N . ALA B 1 25 ? -44.186 -34.936 58.269 1.00 14.06 25 ALA B N 1
ATOM 3272 C CA . ALA B 1 25 ? -44.349 -36.376 58.174 1.00 14.12 25 ALA B CA 1
ATOM 3273 C C . ALA B 1 25 ? -45.567 -36.729 57.304 1.00 14.79 25 ALA B C 1
ATOM 3274 O O . ALA B 1 25 ? -45.483 -37.611 56.460 1.00 18.10 25 ALA B O 1
ATOM 3276 N N . GLY B 1 26 ? -46.686 -36.039 57.516 1.00 14.33 26 GLY B N 1
ATOM 3277 C CA . GLY B 1 26 ? -47.903 -36.278 56.719 1.00 19.58 26 GLY B CA 1
ATOM 3278 C C . GLY B 1 26 ? -47.670 -36.049 55.223 1.00 20.60 26 GLY B C 1
ATOM 3279 O O . GLY B 1 26 ? -48.019 -36.889 54.412 1.00 20.42 26 GLY B O 1
ATOM 3280 N N . HIS B 1 27 ? -46.923 -34.994 54.918 1.00 22.08 27 HIS B N 1
ATOM 3281 C CA . HIS B 1 27 ? -46.586 -34.586 53.564 1.00 21.27 27 HIS B CA 1
ATOM 3282 C C . HIS B 1 27 ? -45.720 -35.627 52.912 1.00 22.02 27 HIS B C 1
ATOM 3283 O O . HIS B 1 27 ? -46.006 -36.067 51.791 1.00 20.43 27 HIS B O 1
ATOM 3290 N N . LEU B 1 28 ? -44.739 -36.139 53.664 1.00 18.58 28 LEU B N 1
ATOM 3291 C CA . LEU B 1 28 ? -43.908 -37.198 53.170 1.00 16.72 28 LEU B CA 1
ATOM 3292 C C . LEU B 1 28 ? -44.660 -38.504 52.954 1.00 18.69 28 LEU B C 1
ATOM 3293 O O . LEU B 1 28 ? -44.379 -39.238 51.990 1.00 17.52 28 LEU B O 1
ATOM 3298 N N . ARG B 1 29 ? -45.604 -38.825 53.843 1.00 17.11 29 ARG B N 1
ATOM 3299 C CA . ARG B 1 29 ? -46.328 -40.071 53.722 1.00 19.35 29 ARG B CA 1
ATOM 3300 C C . ARG B 1 29 ? -47.249 -40.087 52.513 1.00 19.95 29 ARG B C 1
ATOM 3301 O O . ARG B 1 29 ? -47.522 -41.142 51.961 1.00 24.47 29 ARG B O 1
ATOM 3309 N N . GLU B 1 30 ? -47.686 -38.912 52.102 1.00 19.17 30 GLU B N 1
ATOM 3310 C CA . GLU B 1 30 ? -48.531 -38.731 50.921 1.00 22.59 30 GLU B CA 1
ATOM 3311 C C . GLU B 1 30 ? -47.717 -38.808 49.640 1.00 28.55 30 GLU B C 1
ATOM 3312 O O . GLU B 1 30 ? -48.292 -38.941 48.576 1.00 20.95 30 GLU B O 1
ATOM 3318 N N . ARG B 1 31 ? -46.397 -38.649 49.745 1.00 20.85 31 ARG B N 1
ATOM 3319 C CA . ARG B 1 31 ? -45.518 -38.600 48.574 1.00 22.80 31 ARG B CA 1
ATOM 3320 C C . ARG B 1 31 ? -44.388 -39.620 48.689 1.00 21.76 31 ARG B C 1
ATOM 3321 O O . ARG B 1 31 ? -43.264 -39.275 49.078 1.00 21.38 31 ARG B O 1
ATOM 3329 N N . PRO B 1 32 ? -44.687 -40.896 48.395 1.00 20.20 32 PRO B N 1
ATOM 3330 C CA . PRO B 1 32 ? -43.832 -42.006 48.810 1.00 22.11 32 PRO B CA 1
ATOM 3331 C C . PRO B 1 32 ? -42.417 -41.989 48.207 1.00 22.10 32 PRO B C 1
ATOM 3332 O O . PRO B 1 32 ? -41.545 -42.709 48.690 1.00 20.32 32 PRO B O 1
ATOM 3336 N N . ALA B 1 33 ? -42.232 -41.305 47.080 1.00 19.59 33 ALA B N 1
ATOM 3337 C CA . ALA B 1 33 ? -40.913 -41.304 46.421 1.00 21.24 33 ALA B CA 1
ATOM 3338 C C . ALA B 1 33 ? -39.970 -40.217 47.008 1.00 20.61 33 ALA B C 1
ATOM 3339 O O . ALA B 1 33 ? -38.791 -40.150 46.639 1.00 19.25 33 ALA B O 1
ATOM 3341 N N . LEU B 1 34 ? -40.501 -39.357 47.883 1.00 17.62 34 LEU B N 1
ATOM 3342 C CA . LEU B 1 34 ? -39.741 -38.215 48.425 1.00 19.03 34 LEU B CA 1
ATOM 3343 C C . LEU B 1 34 ? -38.749 -38.633 49.512 1.00 19.33 34 LEU B C 1
ATOM 3344 O O . LEU B 1 34 ? -39.146 -39.144 50.564 1.00 18.98 34 LEU B O 1
ATOM 3349 N N . GLY B 1 35 ? -37.462 -38.357 49.300 1.00 17.92 35 GLY B N 1
ATOM 3350 C CA . GLY B 1 35 ? -36.462 -38.690 50.287 1.00 17.14 35 GLY B CA 1
ATOM 3351 C C . GLY B 1 35 ? -35.989 -37.456 51.043 1.00 16.41 35 GLY B C 1
ATOM 3352 O O . GLY B 1 35 ? -36.269 -36.340 50.638 1.00 13.88 35 GLY B O 1
ATOM 3353 N N . PRO B 1 36 ? -35.250 -37.652 52.162 1.00 15.87 36 PRO B N 1
ATOM 3354 C CA . PRO B 1 36 ? -34.716 -36.485 52.859 1.00 12.14 36 PRO B CA 1
ATOM 3355 C C . PRO B 1 36 ? -33.895 -35.565 51.945 1.00 12.89 36 PRO B C 1
ATOM 3356 O O . PRO B 1 36 ? -33.899 -34.346 52.137 1.00 12.08 36 PRO B O 1
ATOM 3360 N N . GLU B 1 37 ? -33.124 -36.148 51.016 1.00 12.23 37 GLU B N 1
ATOM 3361 C CA . GLU B 1 37 ? -32.196 -35.362 50.202 1.00 15.39 37 GLU B CA 1
ATOM 3362 C C . GLU B 1 37 ? -32.954 -34.482 49.184 1.00 14.20 37 GLU B C 1
ATOM 3363 O O . GLU B 1 37 ? -32.392 -33.552 48.624 1.00 15.04 37 GLU B O 1
ATOM 3369 N N . ALA B 1 38 ? -34.222 -34.782 48.958 1.00 14.18 38 ALA B N 1
ATOM 3370 C CA . ALA B 1 38 ? -35.034 -33.992 48.053 1.00 14.90 38 ALA B CA 1
ATOM 3371 C C . ALA B 1 38 ? -35.562 -32.732 48.751 1.00 13.90 38 ALA B C 1
ATOM 3372 O O . ALA B 1 38 ? -35.720 -31.708 48.102 1.00 13.64 38 ALA B O 1
ATOM 3374 N N . VAL B 1 39 ? -35.730 -32.786 50.077 1.00 12.36 39 VAL B N 1
ATOM 3375 C CA . VAL B 1 39 ? -36.402 -31.696 50.790 1.00 12.97 39 VAL B CA 1
ATOM 3376 C C . VAL B 1 39 ? -35.484 -30.910 51.720 1.00 12.59 39 VAL B C 1
ATOM 3377 O O . VAL B 1 39 ? -35.853 -29.824 52.156 1.00 13.25 39 VAL B O 1
ATOM 3381 N N . ALA B 1 40 ? -34.338 -31.469 52.114 1.00 11.27 40 ALA B N 1
ATOM 3382 C CA . ALA B 1 40 ? -33.519 -30.811 53.130 1.00 12.15 40 ALA B CA 1
ATOM 3383 C C . ALA B 1 40 ? -33.077 -29.370 52.750 1.00 13.80 40 ALA B C 1
ATOM 3384 O O . ALA B 1 40 ? -33.148 -28.448 53.588 1.00 12.92 40 ALA B O 1
ATOM 3386 N N . ARG B 1 41 ? -32.524 -29.180 51.555 1.00 11.88 41 ARG B N 1
ATOM 3387 C CA . ARG B 1 41 ? -31.996 -27.878 51.212 1.00 11.90 41 ARG B CA 1
ATOM 3388 C C . ARG B 1 41 ? -33.097 -26.774 51.265 1.00 12.55 41 ARG B C 1
ATOM 3389 O O . ARG B 1 41 ? -32.927 -25.802 51.955 1.00 13.61 41 ARG B O 1
ATOM 3397 N N . PRO B 1 42 ? -34.245 -26.995 50.640 1.00 14.45 42 PRO B N 1
ATOM 3398 C CA . PRO B 1 42 ? -35.307 -25.956 50.730 1.00 17.86 42 PRO B CA 1
ATOM 3399 C C . PRO B 1 42 ? -35.820 -25.692 52.145 1.00 16.77 42 PRO B C 1
ATOM 3400 O O . PRO B 1 42 ? -36.128 -24.537 52.517 1.00 15.03 42 PRO B O 1
ATOM 3404 N N . LEU B 1 43 ? -35.866 -26.724 52.970 1.00 19.56 43 LEU B N 1
ATOM 3405 C CA . LEU B 1 43 ? -36.308 -26.529 54.360 1.00 20.14 43 LEU B CA 1
ATOM 3406 C C . LEU B 1 43 ? -35.360 -25.666 55.158 1.00 21.62 43 LEU B C 1
ATOM 3407 O O . LEU B 1 43 ? -35.775 -25.024 56.132 1.00 25.24 43 LEU B O 1
ATOM 3412 N N . LEU B 1 44 ? -34.080 -25.657 54.786 1.00 16.18 44 LEU B N 1
ATOM 3413 C CA . LEU B 1 44 ? -33.133 -24.795 55.470 1.00 19.70 44 LEU B CA 1
ATOM 3414 C C . LEU B 1 44 ? -33.099 -23.394 54.884 1.00 21.64 44 LEU B C 1
ATOM 3415 O O . LEU B 1 44 ? -32.897 -22.435 55.608 1.00 22.10 44 LEU B O 1
ATOM 3420 N N . LEU B 1 45 ? -33.091 -23.302 53.567 1.00 19.62 45 LEU B N 1
ATOM 3421 C CA . LEU B 1 45 ? -32.821 -22.037 52.900 1.00 23.36 45 LEU B CA 1
ATOM 3422 C C . LEU B 1 45 ? -34.100 -21.218 52.632 1.00 24.61 45 LEU B C 1
ATOM 3423 O O . LEU B 1 45 ? -34.037 -19.991 52.568 1.00 32.21 45 LEU B O 1
ATOM 3428 N N . SER B 1 46 ? -35.258 -21.875 52.542 1.00 24.57 46 SER B N 1
ATOM 3429 C CA . SER B 1 46 ? -36.520 -21.183 52.185 1.00 27.95 46 SER B CA 1
ATOM 3430 C C . SER B 1 46 ? -37.454 -20.949 53.359 1.00 29.60 46 SER B C 1
ATOM 3431 O O . SER B 1 46 ? -38.536 -20.379 53.176 1.00 30.49 46 SER B O 1
ATOM 3434 N N . ARG B 1 47 ? -37.095 -21.430 54.540 1.00 23.19 47 ARG B N 1
ATOM 3435 C CA . ARG B 1 47 ? -37.905 -21.271 55.735 1.00 22.88 47 ARG B CA 1
ATOM 3436 C C . ARG B 1 47 ? -37.222 -20.558 56.883 1.00 24.64 47 ARG B C 1
ATOM 3437 O O . ARG B 1 47 ? -36.124 -20.833 57.162 1.00 25.36 47 ARG B O 1
ATOM 3445 N N . ALA B 1 48 ? -37.895 -19.619 57.520 1.00 20.26 48 ALA B N 1
ATOM 3446 C CA . ALA B 1 48 ? -37.333 -18.961 58.689 1.00 22.11 48 ALA B CA 1
ATOM 3447 C C . ALA B 1 48 ? -37.011 -20.003 59.731 1.00 17.54 48 ALA B C 1
ATOM 3448 O O . ALA B 1 48 ? -37.746 -20.972 59.890 1.00 19.49 48 ALA B O 1
ATOM 3450 N N . GLN B 1 49 ? -35.871 -19.841 60.373 1.00 15.44 49 GLN B N 1
ATOM 3451 C CA . GLN B 1 49 ? -35.489 -20.698 61.513 1.00 16.73 49 GLN B CA 1
ATOM 3452 C C . GLN B 1 49 ? -35.888 -20.040 62.854 1.00 14.27 49 GLN B C 1
ATOM 3453 O O . GLN B 1 49 ? -35.268 -19.098 63.329 1.00 14.13 49 GLN B O 1
ATOM 3459 N N . ARG B 1 50 ? -36.967 -20.528 63.437 1.00 15.43 50 ARG B N 1
ATOM 3460 C CA . ARG B 1 50 ? -37.641 -19.768 64.468 1.00 16.50 50 ARG B CA 1
ATOM 3461 C C . ARG B 1 50 ? -37.106 -20.194 65.848 1.00 15.45 50 ARG B C 1
ATOM 3462 O O . ARG B 1 50 ? -36.019 -20.792 65.969 1.00 13.43 50 ARG B O 1
ATOM 3470 N N . GLU B 1 51 ? -37.838 -19.856 66.893 1.00 13.65 51 GLU B N 1
ATOM 3471 C CA . GLU B 1 51 ? -37.291 -19.864 68.240 1.00 14.20 51 GLU B CA 1
ATOM 3472 C C . GLU B 1 51 ? -37.076 -21.291 68.791 1.00 11.27 51 GLU B C 1
ATOM 3473 O O . GLU B 1 51 ? -36.376 -21.465 69.803 1.00 13.09 51 GLU B O 1
ATOM 3479 N N . ARG B 1 52 ? -37.904 -22.218 68.344 1.00 13.13 52 ARG B N 1
ATOM 3480 C CA . ARG B 1 52 ? -37.847 -23.602 68.794 1.00 12.97 52 ARG B CA 1
ATOM 3481 C C . ARG B 1 52 ? -37.553 -24.499 67.582 1.00 13.56 52 ARG B C 1
ATOM 3482 O O . ARG B 1 52 ? -38.253 -24.444 66.556 1.00 12.39 52 ARG B O 1
ATOM 3490 N N . ARG B 1 53 ? -36.398 -25.168 67.631 1.00 11.96 53 ARG B N 1
ATOM 3491 C CA . ARG B 1 53 ? -35.794 -25.767 66.429 1.00 11.48 53 ARG B CA 1
ATOM 3492 C C . ARG B 1 53 ? -35.519 -27.227 66.659 1.00 11.07 53 ARG B C 1
ATOM 3493 O O . ARG B 1 53 ? -35.199 -27.640 67.789 1.00 9.97 53 ARG B O 1
ATOM 3501 N N . ALA B 1 54 ? -35.613 -27.989 65.568 1.00 12.06 54 ALA B N 1
ATOM 3502 C CA . ALA B 1 54 ? -35.180 -29.389 65.537 1.00 10.67 54 ALA B CA 1
ATOM 3503 C C . ALA B 1 54 ? -34.511 -29.701 64.218 1.00 10.70 54 ALA B C 1
ATOM 3504 O O . ALA B 1 54 ? -34.805 -29.073 63.173 1.00 10.06 54 ALA B O 1
ATOM 3506 N N . VAL B 1 55 ? -33.634 -30.708 64.264 1.00 9.98 55 VAL B N 1
ATOM 3507 C CA . VAL B 1 55 ? -33.082 -31.300 63.065 1.00 9.46 55 VAL B CA 1
ATOM 3508 C C . VAL B 1 55 ? -33.138 -32.815 63.200 1.00 11.35 55 VAL B C 1
ATOM 3509 O O . VAL B 1 55 ? -32.808 -33.376 64.248 1.00 10.82 55 VAL B O 1
ATOM 3513 N N . VAL B 1 56 ? -33.627 -33.484 62.161 1.00 10.97 56 VAL B N 1
ATOM 3514 C CA . VAL B 1 56 ? -33.440 -34.939 62.050 1.00 9.74 56 VAL B CA 1
ATOM 3515 C C . VAL B 1 56 ? -32.362 -35.193 61.022 1.00 10.27 56 VAL B C 1
ATOM 3516 O O . VAL B 1 56 ? -32.482 -34.759 59.884 1.00 10.79 56 VAL B O 1
ATOM 3520 N N . VAL B 1 57 ? -31.281 -35.851 61.428 1.00 9.67 57 VAL B N 1
ATOM 3521 C CA . VAL B 1 57 ? -30.241 -36.251 60.478 1.00 11.09 57 VAL B CA 1
ATOM 3522 C C . VAL B 1 57 ? -30.565 -37.650 59.971 1.00 11.54 57 VAL B C 1
ATOM 3523 O O . VAL B 1 57 ? -30.572 -38.608 60.738 1.00 11.13 57 VAL B O 1
ATOM 3527 N N . ALA B 1 58 ? -30.854 -37.742 58.663 1.00 11.60 58 ALA B N 1
ATOM 3528 C CA . ALA B 1 58 ? -31.378 -38.959 58.065 1.00 12.24 58 ALA B CA 1
ATOM 3529 C C . ALA B 1 58 ? -30.862 -39.100 56.646 1.00 12.52 58 ALA B C 1
ATOM 3530 O O . ALA B 1 58 ? -30.781 -38.113 55.906 1.00 10.78 58 ALA B O 1
ATOM 3532 N N . ALA B 1 59 ? -30.580 -40.343 56.260 1.00 13.18 59 ALA B N 1
ATOM 3533 C CA . ALA B 1 59 ? -30.155 -40.662 54.890 1.00 12.06 59 ALA B CA 1
ATOM 3534 C C . ALA B 1 59 ? -31.276 -41.261 54.064 1.00 15.50 59 ALA B C 1
ATOM 3535 O O . ALA B 1 59 ? -31.178 -41.320 52.828 1.00 16.39 59 ALA B O 1
ATOM 3537 N N . ASP B 1 60 ? -32.294 -41.799 54.729 1.00 12.91 60 ASP B N 1
ATOM 3538 C CA . ASP B 1 60 ? -33.462 -42.316 54.017 1.00 17.05 60 ASP B CA 1
ATOM 3539 C C . ASP B 1 60 ? -34.779 -41.910 54.613 1.00 14.03 60 ASP B C 1
ATOM 3540 O O . ASP B 1 60 ? -34.850 -41.409 55.713 1.00 14.73 60 ASP B O 1
ATOM 3545 N N . ARG B 1 61 ? -35.832 -42.226 53.884 1.00 15.15 61 ARG B N 1
ATOM 3546 C CA . ARG B 1 61 ? -37.193 -41.846 54.246 1.00 17.99 61 ARG B CA 1
ATOM 3547 C C . ARG B 1 61 ? -37.590 -42.388 55.605 1.00 18.10 61 ARG B C 1
ATOM 3548 O O . ARG B 1 61 ? -38.232 -41.699 56.403 1.00 16.35 61 ARG B O 1
ATOM 3556 N N . ASP B 1 62 ? -37.416 -43.692 55.768 1.00 19.13 62 ASP B N 1
ATOM 3557 C CA . ASP B 1 62 ? -37.920 -44.375 56.969 1.00 20.72 62 ASP B CA 1
ATOM 3558 C C . ASP B 1 62 ? -37.279 -43.762 58.205 1.00 19.58 62 ASP B C 1
ATOM 3559 O O . ASP B 1 62 ? -37.942 -43.592 59.249 1.00 17.10 62 ASP B O 1
ATOM 3564 N N . SER B 1 63 ? -35.966 -43.541 58.144 1.00 16.08 63 SER B N 1
ATOM 3565 C CA . SER B 1 63 ? -35.289 -42.979 59.299 1.00 18.49 63 SER B CA 1
ATOM 3566 C C . SER B 1 63 ? -35.708 -41.508 59.556 1.00 13.40 63 SER B C 1
ATOM 3567 O O . SER B 1 63 ? -35.865 -41.104 60.713 1.00 13.69 63 SER B O 1
ATOM 3570 N N . LEU B 1 64 ? -35.982 -40.739 58.508 1.00 11.57 64 LEU B N 1
ATOM 3571 C CA . LEU B 1 64 ? -36.541 -39.373 58.699 1.00 11.29 64 LEU B CA 1
ATOM 3572 C C . LEU B 1 64 ? -37.921 -39.430 59.383 1.00 12.76 64 LEU B C 1
ATOM 3573 O O . LEU B 1 64 ? -38.192 -38.693 60.318 1.00 13.16 64 LEU B O 1
ATOM 3578 N N . LEU B 1 65 ? -38.809 -40.286 58.883 1.00 14.30 65 LEU B N 1
ATOM 3579 C CA . LEU B 1 65 ? -40.157 -40.388 59.453 1.00 12.67 65 LEU B CA 1
ATOM 3580 C C . LEU B 1 65 ? -40.139 -40.872 60.901 1.00 13.06 65 LEU B C 1
ATOM 3581 O O . LEU B 1 65 ? -40.906 -40.388 61.743 1.00 14.08 65 LEU B O 1
ATOM 3586 N N . THR B 1 66 ? -39.222 -41.772 61.222 1.00 13.83 66 THR B N 1
ATOM 3587 C CA . THR B 1 66 ? -39.037 -42.177 62.619 1.00 13.60 66 THR B CA 1
ATOM 3588 C C . THR B 1 66 ? -38.673 -40.987 63.511 1.00 14.69 66 THR B C 1
ATOM 3589 O O . THR B 1 66 ? -39.268 -40.796 64.596 1.00 14.19 66 THR B O 1
ATOM 3593 N N . GLY B 1 67 ? -37.725 -40.172 63.049 1.00 13.62 67 GLY B N 1
ATOM 3594 C CA . GLY B 1 67 ? -37.326 -38.974 63.750 1.00 13.52 67 GLY B CA 1
ATOM 3595 C C . GLY B 1 67 ? -38.479 -38.007 63.933 1.00 12.83 67 GLY B C 1
ATOM 3596 O O . GLY B 1 67 ? -38.613 -37.407 65.003 1.00 11.82 67 GLY B O 1
ATOM 3597 N N . LEU B 1 68 ? -39.229 -37.768 62.848 1.00 11.84 68 LEU B N 1
ATOM 3598 C CA . LEU B 1 68 ? -40.282 -36.744 62.838 1.00 13.43 68 LEU B CA 1
ATOM 3599 C C . LEU B 1 68 ? -41.423 -37.181 63.768 1.00 12.14 68 LEU B C 1
ATOM 3600 O O . LEU B 1 68 ? -42.005 -36.361 64.475 1.00 14.91 68 LEU B O 1
ATOM 3605 N N . ASP B 1 69 ? -41.732 -38.477 63.755 1.00 12.78 69 ASP B N 1
ATOM 3606 C CA . ASP B 1 69 ? -42.816 -38.997 64.594 1.00 14.18 69 ASP B CA 1
ATOM 3607 C C . ASP B 1 69 ? -42.421 -38.828 66.093 1.00 13.96 69 ASP B C 1
ATOM 3608 O O . ASP B 1 69 ? -43.249 -38.433 66.941 1.00 15.22 69 ASP B O 1
ATOM 3613 N N . ALA B 1 70 ? -41.146 -39.118 66.430 1.00 13.32 70 ALA B N 1
ATOM 3614 C CA . ALA B 1 70 ? -40.678 -38.920 67.796 1.00 13.46 70 ALA B CA 1
ATOM 3615 C C . ALA B 1 70 ? -40.793 -37.463 68.178 1.00 13.30 70 ALA B C 1
ATOM 3616 O O . ALA B 1 70 ? -41.351 -37.114 69.224 1.00 13.35 70 ALA B O 1
ATOM 3618 N N . LEU B 1 71 ? -40.334 -36.593 67.293 1.00 10.01 71 LEU B N 1
ATOM 3619 C CA . LEU B 1 71 ? -40.405 -35.164 67.543 1.00 11.80 71 LEU B CA 1
ATOM 3620 C C . LEU B 1 71 ? -41.869 -34.701 67.769 1.00 11.76 71 LEU B C 1
ATOM 3621 O O . LEU B 1 71 ? -42.170 -33.959 68.745 1.00 13.59 71 LEU B O 1
ATOM 3626 N N . ALA B 1 72 ? -42.751 -35.131 66.877 1.00 12.54 72 ALA B N 1
ATOM 3627 C CA . ALA B 1 72 ? -44.164 -34.740 66.924 1.00 15.25 72 ALA B CA 1
ATOM 3628 C C . ALA B 1 72 ? -44.797 -35.189 68.239 1.00 17.98 72 ALA B C 1
ATOM 3629 O O . ALA B 1 72 ? -45.680 -34.531 68.774 1.00 17.17 72 ALA B O 1
ATOM 3631 N N . GLY B 1 73 ? -44.315 -36.291 68.763 1.00 16.26 73 GLY B N 1
ATOM 3632 C CA . GLY B 1 73 ? -44.854 -36.859 69.992 1.00 20.21 73 GLY B CA 1
ATOM 3633 C C . GLY B 1 73 ? -44.088 -36.448 71.215 1.00 20.53 73 GLY B C 1
ATOM 3634 O O . GLY B 1 73 ? -44.363 -36.959 72.304 1.00 21.15 73 GLY B O 1
ATOM 3635 N N . GLY B 1 74 ? -43.089 -35.567 71.038 1.00 18.75 74 GLY B N 1
ATOM 3636 C CA . GLY B 1 74 ? -42.278 -35.063 72.151 1.00 19.86 74 GLY B CA 1
ATOM 3637 C C . GLY B 1 74 ? -41.313 -36.080 72.789 1.00 21.43 74 GLY B C 1
ATOM 3638 O O . GLY B 1 74 ? -40.985 -35.969 73.968 1.00 22.70 74 GLY B O 1
ATOM 3639 N N . GLU B 1 75 ? -40.816 -37.029 72.003 1.00 18.36 75 GLU B N 1
ATOM 3640 C CA . GLU B 1 75 ? -39.864 -38.021 72.491 1.00 19.67 75 GLU B CA 1
ATOM 3641 C C . GLU B 1 75 ? -38.486 -37.667 71.944 1.00 19.64 75 GLU B C 1
ATOM 3642 O O . GLU B 1 75 ? -38.378 -37.119 70.842 1.00 18.26 75 GLU B O 1
ATOM 3648 N N . ALA B 1 76 ? -37.455 -38.127 72.629 1.00 16.69 76 ALA B N 1
ATOM 3649 C CA . ALA B 1 76 ? -36.088 -38.093 72.108 1.00 18.30 76 ALA B CA 1
ATOM 3650 C C . ALA B 1 76 ? -35.898 -39.115 71.013 1.00 16.62 76 ALA B C 1
ATOM 3651 O O . ALA B 1 76 ? -36.613 -40.098 70.923 1.00 15.36 76 ALA B O 1
ATOM 3653 N N . GLY B 1 77 ? -34.878 -38.916 70.184 1.00 17.77 77 GLY B N 1
ATOM 3654 C CA . GLY B 1 77 ? -34.522 -39.918 69.183 1.00 15.71 77 GLY B CA 1
ATOM 3655 C C . GLY B 1 77 ? -33.044 -39.839 68.911 1.00 15.36 77 GLY B C 1
ATOM 3656 O O . GLY B 1 77 ? -32.429 -38.781 69.130 1.00 14.34 77 GLY B O 1
ATOM 3657 N N . PRO B 1 78 ? -32.434 -40.959 68.497 1.00 15.79 78 PRO B N 1
ATOM 3658 C CA . PRO B 1 78 ? -30.965 -41.004 68.337 1.00 16.44 78 PRO B CA 1
ATOM 3659 C C . PRO B 1 78 ? -30.371 -40.082 67.240 1.00 14.40 78 PRO B C 1
ATOM 3660 O O . PRO B 1 78 ? -29.167 -39.749 67.277 1.00 13.34 78 PRO B O 1
ATOM 3664 N N . ARG B 1 79 ? -31.197 -39.636 66.304 1.00 12.27 79 ARG B N 1
ATOM 3665 C CA . ARG B 1 79 ? -30.719 -38.728 65.281 1.00 11.79 79 ARG B CA 1
ATOM 3666 C C . ARG B 1 79 ? -31.609 -37.482 65.199 1.00 11.24 79 ARG B C 1
ATOM 3667 O O . ARG B 1 79 ? -31.709 -36.853 64.141 1.00 11.83 79 ARG B O 1
ATOM 3675 N N . LEU B 1 80 ? -32.113 -37.089 66.362 1.00 10.26 80 LEU B N 1
ATOM 3676 C CA . LEU B 1 80 ? -32.969 -35.900 66.532 1.00 11.57 80 LEU B CA 1
ATOM 3677 C C . LEU B 1 80 ? -32.315 -34.967 67.517 1.00 11.27 80 LEU B C 1
ATOM 3678 O O . LEU B 1 80 ? -32.008 -35.366 68.670 1.00 12.85 80 LEU B O 1
ATOM 3683 N N . ALA B 1 81 ? -32.085 -33.735 67.097 1.00 10.22 81 ALA B N 1
ATOM 3684 C CA . ALA B 1 81 ? -31.664 -32.685 68.002 1.00 11.14 81 ALA B CA 1
ATOM 3685 C C . ALA B 1 81 ? -32.791 -31.646 68.069 1.00 12.31 81 ALA B C 1
ATOM 3686 O O . ALA B 1 81 ? -33.381 -31.329 67.054 1.00 10.82 81 ALA B O 1
ATOM 3688 N N . SER B 1 82 ? -33.031 -31.091 69.246 1.00 13.50 82 SER B N 1
ATOM 3689 C CA . SER B 1 82 ? -33.982 -29.962 69.352 1.00 12.44 82 SER B CA 1
ATOM 3690 C C . SER B 1 82 ? -33.578 -29.051 70.475 1.00 14.08 82 SER B C 1
ATOM 3691 O O . SER B 1 82 ? -32.776 -29.422 71.348 1.00 11.29 82 SER B O 1
ATOM 3694 N N . GLY B 1 83 ? -34.018 -27.804 70.383 1.00 12.57 83 GLY B N 1
ATOM 3695 C CA . GLY B 1 83 ? -33.634 -26.845 71.367 1.00 13.92 83 GLY B CA 1
ATOM 3696 C C . GLY B 1 83 ? -34.300 -25.501 71.222 1.00 11.10 83 GLY B C 1
ATOM 3697 O O . GLY B 1 83 ? -34.979 -25.215 70.231 1.00 12.40 83 GLY B O 1
ATOM 3698 N N . ALA B 1 84 ? -33.936 -24.641 72.147 1.00 11.42 84 ALA B N 1
ATOM 3699 C CA . ALA B 1 84 ? -34.265 -23.219 72.112 1.00 12.62 84 ALA B CA 1
ATOM 3700 C C . ALA B 1 84 ? -33.156 -22.436 71.461 1.00 12.50 84 ALA B C 1
ATOM 3701 O O . ALA B 1 84 ? -32.011 -22.515 71.876 1.00 12.44 84 ALA B O 1
ATOM 3703 N N . ALA B 1 85 ? -33.516 -21.621 70.487 1.00 12.67 85 ALA B N 1
ATOM 3704 C CA . ALA B 1 85 ? -32.559 -20.885 69.715 1.00 12.63 85 ALA B CA 1
ATOM 3705 C C . ALA B 1 85 ? -32.290 -19.581 70.409 1.00 15.43 85 ALA B C 1
ATOM 3706 O O . ALA B 1 85 ? -32.617 -18.529 69.910 1.00 18.15 85 ALA B O 1
ATOM 3708 N N . ASP B 1 86 ? -31.562 -19.648 71.496 1.00 15.05 86 ASP B N 1
ATOM 3709 C CA . ASP B 1 86 ? -31.393 -18.496 72.362 1.00 18.29 86 ASP B CA 1
ATOM 3710 C C . ASP B 1 86 ? -29.955 -18.260 72.810 1.00 19.15 86 ASP B C 1
ATOM 3711 O O . ASP B 1 86 ? -29.709 -17.463 73.721 1.00 16.31 86 ASP B O 1
ATOM 3716 N N . VAL B 1 87 ? -28.991 -18.945 72.181 1.00 14.53 87 VAL B N 1
ATOM 3717 C CA . VAL B 1 87 ? -27.619 -18.763 72.589 1.00 14.07 87 VAL B CA 1
ATOM 3718 C C . VAL B 1 87 ? -26.885 -17.727 71.773 1.00 13.66 87 VAL B C 1
ATOM 3719 O O . VAL B 1 87 ? -26.941 -17.730 70.536 1.00 14.34 87 VAL B O 1
ATOM 3723 N N . THR B 1 88 ? -26.222 -16.788 72.469 1.00 14.73 88 THR B N 1
ATOM 3724 C CA . THR B 1 88 ? -25.356 -15.816 71.837 1.00 15.09 88 THR B CA 1
ATOM 3725 C C . THR B 1 88 ? -24.000 -15.807 72.535 1.00 16.57 88 THR B C 1
ATOM 3726 O O . THR B 1 88 ? -23.915 -16.095 73.714 1.00 19.40 88 THR B O 1
ATOM 3730 N N . GLY B 1 89 ? -22.979 -15.336 71.832 1.00 17.75 89 GLY B N 1
ATOM 3731 C CA . GLY B 1 89 ? -21.664 -15.130 72.438 1.00 19.36 89 GLY B CA 1
ATOM 3732 C C . GLY B 1 89 ? -20.589 -15.917 71.690 1.00 20.00 89 GLY B C 1
ATOM 3733 O O . GLY B 1 89 ? -20.858 -16.496 70.658 1.00 17.37 89 GLY B O 1
ATOM 3734 N N . ARG B 1 90 ? -19.348 -15.800 72.129 1.00 16.04 90 ARG B N 1
ATOM 3735 C CA . ARG B 1 90 ? -18.239 -16.223 71.308 1.00 18.66 90 ARG B CA 1
ATOM 3736 C C . ARG B 1 90 ? -18.008 -17.737 71.451 1.00 15.20 90 ARG B C 1
ATOM 3737 O O . ARG B 1 90 ? -18.526 -18.392 72.388 1.00 15.32 90 ARG B O 1
ATOM 3745 N N . VAL B 1 91 ? -17.256 -18.273 70.495 1.00 15.19 91 VAL B N 1
ATOM 3746 C CA . VAL B 1 91 ? -17.153 -19.722 70.276 1.00 13.06 91 VAL B CA 1
ATOM 3747 C C . VAL B 1 91 ? -15.749 -20.203 70.685 1.00 13.30 91 VAL B C 1
ATOM 3748 O O . VAL B 1 91 ? -14.731 -19.599 70.320 1.00 13.86 91 VAL B O 1
ATOM 3752 N N . VAL B 1 92 ? -15.736 -21.280 71.466 1.00 12.01 92 VAL B N 1
ATOM 3753 C CA . VAL B 1 92 ? -14.477 -21.934 71.900 1.00 12.35 92 VAL B CA 1
ATOM 3754 C C . VAL B 1 92 ? -14.440 -23.337 71.309 1.00 10.52 92 VAL B C 1
ATOM 3755 O O . VAL B 1 92 ? -15.427 -24.114 71.459 1.00 10.66 92 VAL B O 1
ATOM 3759 N N . LEU B 1 93 ? -13.300 -23.707 70.705 1.00 10.41 93 LEU B N 1
ATOM 3760 C CA . LEU B 1 93 ? -13.032 -25.136 70.451 1.00 12.63 93 LEU B CA 1
ATOM 3761 C C . LEU B 1 93 ? -12.132 -25.702 71.549 1.00 10.65 93 LEU B C 1
ATOM 3762 O O . LEU B 1 93 ? -11.116 -25.119 71.881 1.00 9.76 93 LEU B O 1
ATOM 3767 N N . VAL B 1 94 ? -12.579 -26.812 72.115 1.00 10.56 94 VAL B N 1
ATOM 3768 C CA . VAL B 1 94 ? -11.902 -27.480 73.190 1.00 11.28 94 VAL B CA 1
ATOM 3769 C C . VAL B 1 94 ? -11.269 -28.742 72.599 1.00 11.14 94 VAL B C 1
ATOM 3770 O O . VAL B 1 94 ? -11.949 -29.530 71.921 1.00 10.70 94 VAL B O 1
ATOM 3774 N N . PHE B 1 95 ? -9.971 -28.925 72.839 1.00 10.36 95 PHE B N 1
ATOM 3775 C CA . PHE B 1 95 ? -9.259 -30.121 72.408 1.00 10.99 95 PHE B CA 1
ATOM 3776 C C . PHE B 1 95 ? -8.941 -30.990 73.639 1.00 12.07 95 PHE B C 1
ATOM 3777 O O . PHE B 1 95 ? -8.391 -30.504 74.597 1.00 12.80 95 PHE B O 1
ATOM 3785 N N . PRO B 1 96 ? -9.416 -32.232 73.633 1.00 12.43 96 PRO B N 1
ATOM 3786 C CA . PRO B 1 96 ? -9.213 -33.175 74.706 1.00 14.32 96 PRO B CA 1
ATOM 3787 C C . PRO B 1 96 ? -7.758 -33.594 74.760 1.00 12.87 96 PRO B C 1
ATOM 3788 O O . PRO B 1 96 ? -6.995 -33.280 73.855 1.00 13.69 96 PRO B O 1
ATOM 3792 N N . GLY B 1 97 ? -7.358 -34.125 75.897 1.00 14.55 97 GLY B N 1
ATOM 3793 C CA . GLY B 1 97 ? -6.106 -34.840 76.007 1.00 16.68 97 GLY B CA 1
ATOM 3794 C C . GLY B 1 97 ? -6.344 -36.302 75.814 1.00 19.26 97 GLY B C 1
ATOM 3795 O O . GLY B 1 97 ? -6.727 -36.736 74.727 1.00 20.52 97 GLY B O 1
ATOM 3796 N N . GLN B 1 98 ? -6.181 -37.064 76.886 1.00 15.98 98 GLN B N 1
ATOM 3797 C CA . GLN B 1 98 ? -6.361 -38.501 76.826 1.00 16.45 98 GLN B CA 1
ATOM 3798 C C . GLN B 1 98 ? -7.780 -38.914 77.100 1.00 19.24 98 GLN B C 1
ATOM 3799 O O . GLN B 1 98 ? -8.631 -38.112 77.553 1.00 19.47 98 GLN B O 1
ATOM 3805 N N . GLY B 1 99 ? -8.074 -40.139 76.692 1.00 13.70 99 GLY B N 1
ATOM 3806 C CA . GLY B 1 99 ? -9.233 -40.832 77.153 1.00 14.80 99 GLY B CA 1
ATOM 3807 C C . GLY B 1 99 ? -10.420 -40.770 76.234 1.00 15.46 99 GLY B C 1
ATOM 3808 O O . GLY B 1 99 ? -11.481 -41.306 76.565 1.00 16.20 99 GLY B O 1
ATOM 3809 N N . ALA B 1 100 ? -10.278 -40.086 75.099 1.00 14.19 100 ALA B N 1
ATOM 3810 C CA . ALA B 1 100 ? -11.401 -39.903 74.211 1.00 14.36 100 ALA B CA 1
ATOM 3811 C C . ALA B 1 100 ? -11.380 -40.845 73.006 1.00 15.88 100 ALA B C 1
ATOM 3812 O O . ALA B 1 100 ? -12.392 -41.049 72.358 1.00 15.52 100 ALA B O 1
ATOM 3814 N N . HIS B 1 101 ? -10.221 -41.384 72.682 1.00 16.20 101 HIS B N 1
ATOM 3815 C CA . HIS B 1 101 ? -10.058 -42.114 71.422 1.00 15.25 101 HIS B CA 1
ATOM 3816 C C . HIS B 1 101 ? -10.709 -43.483 71.515 1.00 17.02 101 HIS B C 1
ATOM 3817 O O . HIS B 1 101 ? -10.952 -44.003 72.621 1.00 25.59 101 HIS B O 1
ATOM 3824 N N . TRP B 1 102 ? -11.206 -43.978 70.396 1.00 12.95 102 TRP B N 1
ATOM 3825 C CA . TRP B 1 102 ? -11.729 -45.337 70.350 1.00 14.11 102 TRP B CA 1
ATOM 3826 C C . TRP B 1 102 ? -11.303 -45.970 69.059 1.00 15.00 102 TRP B C 1
ATOM 3827 O O . TRP B 1 102 ? -11.251 -45.326 68.030 1.00 11.05 102 TRP B O 1
ATOM 3838 N N . THR B 1 103 ? -10.896 -47.226 69.138 1.00 15.72 103 THR B N 1
ATOM 3839 C CA . THR B 1 103 ? -10.313 -47.876 67.990 1.00 16.48 103 THR B CA 1
ATOM 3840 C C . THR B 1 103 ? -11.262 -47.962 66.803 1.00 15.78 103 THR B C 1
ATOM 3841 O O . THR B 1 103 ? -12.440 -48.297 66.940 1.00 17.36 103 THR B O 1
ATOM 3845 N N . GLY B 1 104 ? -10.752 -47.559 65.646 1.00 15.04 104 GLY B N 1
ATOM 3846 C CA . GLY B 1 104 ? -11.540 -47.474 64.431 1.00 13.99 104 GLY B CA 1
ATOM 3847 C C . GLY B 1 104 ? -12.093 -46.093 64.087 1.00 14.46 104 GLY B C 1
ATOM 3848 O O . GLY B 1 104 ? -12.509 -45.856 62.945 1.00 13.95 104 GLY B O 1
ATOM 3849 N N . VAL B 1 105 ? -12.021 -45.151 65.021 1.00 13.08 105 VAL B N 1
ATOM 3850 C CA . VAL B 1 105 ? -12.516 -43.796 64.744 1.00 14.16 105 VAL B CA 1
ATOM 3851 C C . VAL B 1 105 ? -11.683 -43.182 63.632 1.00 15.60 105 VAL B C 1
ATOM 3852 O O . VAL B 1 105 ? -10.440 -43.376 63.561 1.00 15.18 105 VAL B O 1
ATOM 3856 N N . ALA B 1 106 ? -12.358 -42.353 62.836 1.00 11.41 106 ALA B N 1
ATOM 3857 C CA . ALA B 1 106 ? -11.781 -41.620 61.715 1.00 12.30 106 ALA B CA 1
ATOM 3858 C C . ALA B 1 106 ? -11.772 -42.377 60.394 1.00 12.15 106 ALA B C 1
ATOM 3859 O O . ALA B 1 106 ? -11.802 -41.749 59.326 1.00 10.46 106 ALA B O 1
ATOM 3861 N N . GLU B 1 107 ? -11.809 -43.708 60.430 1.00 13.08 107 GLU B N 1
ATOM 3862 C CA . GLU B 1 107 ? -11.841 -44.475 59.138 1.00 15.59 107 GLU B CA 1
ATOM 3863 C C . GLU B 1 107 ? -13.132 -44.198 58.364 1.00 12.50 107 GLU B C 1
ATOM 3864 O O . GLU B 1 107 ? -13.109 -43.858 57.184 1.00 12.67 107 GLU B O 1
ATOM 3870 N N . ARG B 1 108 ? -14.263 -44.298 59.025 1.00 11.93 108 ARG B N 1
ATOM 3871 C CA . ARG B 1 108 ? -15.515 -44.051 58.360 1.00 12.89 108 ARG B CA 1
ATOM 3872 C C . ARG B 1 108 ? -15.640 -42.618 57.889 1.00 13.45 108 ARG B C 1
ATOM 3873 O O . ARG B 1 108 ? -16.071 -42.373 56.753 1.00 13.91 108 ARG B O 1
ATOM 3881 N N . LEU B 1 109 ? -15.219 -41.665 58.723 1.00 11.95 109 LEU B N 1
ATOM 3882 C CA . LEU B 1 109 ? -15.348 -40.260 58.364 1.00 11.22 109 LEU B CA 1
ATOM 3883 C C . LEU B 1 109 ? -14.401 -39.891 57.214 1.00 10.53 109 LEU B C 1
ATOM 3884 O O . LEU B 1 109 ? -14.773 -39.115 56.325 1.00 11.02 109 LEU B O 1
ATOM 3889 N N . TRP B 1 110 ? -13.294 -40.639 57.097 1.00 10.75 110 TRP B N 1
ATOM 3890 C CA . TRP B 1 110 ? -12.327 -40.463 55.976 1.00 12.28 110 TRP B CA 1
ATOM 3891 C C . TRP B 1 110 ? -13.033 -40.855 54.687 1.00 12.22 110 TRP B C 1
ATOM 3892 O O . TRP B 1 110 ? -12.925 -40.146 53.690 1.00 14.23 110 TRP B O 1
ATOM 3903 N N . ARG B 1 111 ? -13.850 -41.911 54.744 1.00 13.79 111 ARG B N 1
ATOM 3904 C CA . ARG B 1 111 ? -14.598 -42.370 53.569 1.00 13.31 111 ARG B CA 1
ATOM 3905 C C . ARG B 1 111 ? -15.725 -41.423 53.212 1.00 15.63 111 ARG B C 1
ATOM 3906 O O . ARG B 1 111 ? -16.021 -41.242 52.037 1.00 16.30 111 ARG B O 1
ATOM 3914 N N . GLU B 1 112 ? -16.277 -40.732 54.219 1.00 13.20 112 GLU B N 1
ATOM 3915 C CA . GLU B 1 112 ? -17.520 -39.999 54.043 1.00 14.65 112 GLU B CA 1
ATOM 3916 C C . GLU B 1 112 ? -17.434 -38.458 53.867 1.00 14.39 112 GLU B C 1
ATOM 3917 O O . GLU B 1 112 ? -18.415 -37.833 53.457 1.00 15.16 112 GLU B O 1
ATOM 3923 N N . ALA B 1 113 ? -16.318 -37.842 54.261 1.00 12.80 113 ALA B N 1
ATOM 3924 C CA . ALA B 1 113 ? -16.220 -36.388 54.352 1.00 12.67 113 ALA B CA 1
ATOM 3925 C C . ALA B 1 113 ? -14.886 -35.958 53.768 1.00 12.48 113 ALA B C 1
ATOM 3926 O O . ALA B 1 113 ? -13.862 -35.889 54.478 1.00 12.11 113 ALA B O 1
ATOM 3928 N N . PRO B 1 114 ? -14.919 -35.467 52.509 1.00 13.82 114 PRO B N 1
ATOM 3929 C CA . PRO B 1 114 ? -13.676 -35.087 51.811 1.00 13.63 114 PRO B CA 1
ATOM 3930 C C . PRO B 1 114 ? -12.789 -34.080 52.530 1.00 14.08 114 PRO B C 1
ATOM 3931 O O . PRO B 1 114 ? -11.573 -34.131 52.390 1.00 13.57 114 PRO B O 1
ATOM 3935 N N . VAL B 1 115 ? -13.371 -33.111 53.246 1.00 12.84 115 VAL B N 1
ATOM 3936 C CA . VAL B 1 115 ? -12.550 -32.136 53.953 1.00 12.63 115 VAL B CA 1
ATOM 3937 C C . VAL B 1 115 ? -11.757 -32.813 55.083 1.00 10.86 115 VAL B C 1
ATOM 3938 O O . VAL B 1 115 ? -10.539 -32.562 55.270 1.00 11.46 115 VAL B O 1
ATOM 3942 N N . PHE B 1 116 ? -12.428 -33.726 55.781 1.00 11.58 116 PHE B N 1
ATOM 3943 C CA . PHE B 1 116 ? -11.764 -34.557 56.832 1.00 10.84 116 PHE B CA 1
ATOM 3944 C C . PHE B 1 116 ? -10.715 -35.503 56.259 1.00 12.70 116 PHE B C 1
ATOM 3945 O O . PHE B 1 116 ? -9.571 -35.604 56.766 1.00 12.65 116 PHE B O 1
ATOM 3953 N N . ALA B 1 117 ? -11.069 -36.113 55.144 1.00 13.17 117 ALA B N 1
ATOM 3954 C CA . ALA B 1 117 ? -10.147 -36.978 54.387 1.00 12.83 117 ALA B CA 1
ATOM 3955 C C . ALA B 1 117 ? -8.926 -36.225 53.973 1.00 13.71 117 ALA B C 1
ATOM 3956 O O . ALA B 1 117 ? -7.818 -36.714 54.151 1.00 13.91 117 ALA B O 1
ATOM 3958 N N . ASP B 1 118 ? -9.101 -34.995 53.515 1.00 12.54 118 ASP B N 1
ATOM 3959 C CA . ASP B 1 118 ? -7.964 -34.206 53.085 1.00 12.76 118 ASP B CA 1
ATOM 3960 C C . ASP B 1 118 ? -7.024 -33.915 54.266 1.00 14.48 118 ASP B C 1
ATOM 3961 O O . ASP B 1 118 ? -5.769 -33.970 54.126 1.00 14.25 118 ASP B O 1
ATOM 3966 N N . SER B 1 119 ? -7.597 -33.442 55.369 1.00 11.19 119 SER B N 1
ATOM 3967 C CA . SER B 1 119 ? -6.820 -33.095 56.503 1.00 11.74 119 SER B CA 1
ATOM 3968 C C . SER B 1 119 ? -6.098 -34.320 57.014 1.00 9.46 119 SER B C 1
ATOM 3969 O O . SER B 1 119 ? -4.943 -34.220 57.387 1.00 12.74 119 SER B O 1
ATOM 3972 N N . MET B 1 120 ? -6.771 -35.465 57.042 1.00 10.73 120 MET B N 1
ATOM 3973 C CA . MET B 1 120 ? -6.141 -36.675 57.535 1.00 10.66 120 MET B CA 1
ATOM 3974 C C . MET B 1 120 ? -4.975 -37.093 56.644 1.00 13.95 120 MET B C 1
ATOM 3975 O O . MET B 1 120 ? -3.890 -37.480 57.142 1.00 12.88 120 MET B O 1
ATOM 3980 N N . ALA B 1 121 ? -5.156 -36.960 55.333 1.00 13.20 121 ALA B N 1
ATOM 3981 C CA . ALA B 1 121 ? -4.049 -37.214 54.393 1.00 13.83 121 ALA B CA 1
ATOM 3982 C C . ALA B 1 121 ? -2.851 -36.269 54.572 1.00 13.59 121 ALA B C 1
ATOM 3983 O O . ALA B 1 121 ? -1.670 -36.714 54.538 1.00 13.68 121 ALA B O 1
ATOM 3985 N N . ARG B 1 122 ? -3.129 -34.987 54.832 1.00 12.40 122 ARG B N 1
ATOM 3986 C CA . ARG B 1 122 ? -2.091 -34.017 55.079 1.00 12.16 122 ARG B CA 1
ATOM 3987 C C . ARG B 1 122 ? -1.347 -34.440 56.377 1.00 15.64 122 ARG B C 1
ATOM 3988 O O . ARG B 1 122 ? -0.115 -34.255 56.490 1.00 15.67 122 ARG B O 1
ATOM 3996 N N . CYS B 1 123 ? -2.101 -34.946 57.377 1.00 12.36 123 CYS B N 1
ATOM 3997 C CA . CYS B 1 123 ? -1.491 -35.391 58.619 1.00 14.44 123 CYS B CA 1
ATOM 3998 C C . CYS B 1 123 ? -0.629 -36.626 58.366 1.00 14.12 123 CYS B C 1
ATOM 3999 O O . CYS B 1 123 ? 0.457 -36.752 58.934 1.00 15.95 123 CYS B O 1
ATOM 4002 N N . ALA B 1 124 ? -1.139 -37.524 57.533 1.00 14.62 124 ALA B N 1
ATOM 4003 C CA . ALA B 1 124 ? -0.451 -38.764 57.204 1.00 16.15 124 ALA B CA 1
ATOM 4004 C C . ALA B 1 124 ? 0.895 -38.463 56.586 1.00 15.77 124 ALA B C 1
ATOM 4005 O O . ALA B 1 124 ? 1.896 -39.115 56.919 1.00 16.28 124 ALA B O 1
ATOM 4007 N N . ASP B 1 125 ? 0.961 -37.408 55.787 1.00 16.32 125 ASP B N 1
ATOM 4008 C CA . ASP B 1 125 ? 2.222 -37.030 55.126 1.00 17.07 125 ASP B CA 1
ATOM 4009 C C . ASP B 1 125 ? 3.276 -36.620 56.157 1.00 20.61 125 ASP B C 1
ATOM 4010 O O . ASP B 1 125 ? 4.428 -37.054 56.099 1.00 22.20 125 ASP B O 1
ATOM 4015 N N . VAL B 1 126 ? 2.876 -35.765 57.092 1.00 19.69 126 VAL B N 1
ATOM 4016 C CA . VAL B 1 126 ? 3.773 -35.240 58.063 1.00 22.04 126 VAL B CA 1
ATOM 4017 C C . VAL B 1 126 ? 4.211 -36.369 59.015 1.00 20.01 126 VAL B C 1
ATOM 4018 O O . VAL B 1 126 ? 5.380 -36.457 59.390 1.00 21.23 126 VAL B O 1
ATOM 4022 N N . LEU B 1 127 ? 3.284 -37.277 59.341 1.00 19.28 127 LEU B N 1
ATOM 4023 C CA . LEU B 1 127 ? 3.587 -38.397 60.278 1.00 17.33 127 LEU B CA 1
ATOM 4024 C C . LEU B 1 127 ? 4.429 -39.532 59.637 1.00 20.30 127 LEU B C 1
ATOM 4025 O O . LEU B 1 127 ? 5.220 -40.205 60.317 1.00 18.16 127 LEU B O 1
ATOM 4030 N N . ARG B 1 128 ? 4.221 -39.771 58.361 1.00 20.60 128 ARG B N 1
ATOM 4031 C CA . ARG B 1 128 ? 5.039 -40.721 57.640 1.00 26.55 128 ARG B CA 1
ATOM 4032 C C . ARG B 1 128 ? 6.520 -40.328 57.760 1.00 22.77 128 ARG B C 1
ATOM 4033 O O . ARG B 1 128 ? 7.349 -41.144 58.081 1.00 30.02 128 ARG B O 1
ATOM 4041 N N . ASP B 1 129 ? 6.811 -39.067 57.460 1.00 38.88 129 ASP B N 1
ATOM 4042 C CA . ASP B 1 129 ? 8.155 -38.524 57.581 1.00 41.70 129 ASP B CA 1
ATOM 4043 C C . ASP B 1 129 ? 8.723 -38.780 58.990 1.00 40.48 129 ASP B C 1
ATOM 4044 O O . ASP B 1 129 ? 9.743 -39.429 59.122 1.00 48.75 129 ASP B O 1
ATOM 4049 N N . LEU B 1 130 ? 7.941 -38.450 60.020 1.00 23.53 130 LEU B N 1
ATOM 4050 C CA . LEU B 1 130 ? 8.438 -38.357 61.398 1.00 22.32 130 LEU B CA 1
ATOM 4051 C C . LEU B 1 130 ? 8.506 -39.709 62.111 1.00 24.23 130 LEU B C 1
ATOM 4052 O O . LEU B 1 130 ? 9.339 -39.908 62.990 1.00 24.60 130 LEU B O 1
ATOM 4057 N N . ALA B 1 131 ? 7.433 -40.472 61.987 1.00 22.41 131 ALA B N 1
ATOM 4058 C CA . ALA B 1 131 ? 7.193 -41.618 62.858 1.00 23.60 131 ALA B CA 1
ATOM 4059 C C . ALA B 1 131 ? 7.428 -42.909 62.090 1.00 28.40 131 ALA B C 1
ATOM 4060 O O . ALA B 1 131 ? 7.592 -43.958 62.692 1.00 35.00 131 ALA B O 1
ATOM 4062 N N . GLY B 1 132 ? 7.369 -42.834 60.761 1.00 27.74 132 GLY B N 1
ATOM 4063 C CA . GLY B 1 132 ? 7.518 -43.998 59.916 1.00 33.40 132 GLY B CA 1
ATOM 4064 C C . GLY B 1 132 ? 6.498 -45.042 60.269 1.00 37.94 132 GLY B C 1
ATOM 4065 O O . GLY B 1 132 ? 6.825 -46.152 60.715 1.00 37.82 132 GLY B O 1
ATOM 4066 N N . TRP B 1 133 ? 5.251 -44.641 60.209 1.00 20.42 133 TRP B N 1
ATOM 4067 C CA . TRP B 1 133 ? 4.180 -45.567 59.964 1.00 21.51 133 TRP B CA 1
ATOM 4068 C C . TRP B 1 133 ? 3.071 -44.822 59.227 1.00 18.43 133 TRP B C 1
ATOM 4069 O O . TRP B 1 133 ? 3.152 -43.612 59.027 1.00 18.32 133 TRP B O 1
ATOM 4080 N N . GLU B 1 134 ? 2.054 -45.555 58.839 1.00 18.18 134 GLU B N 1
ATOM 4081 C CA . GLU B 1 134 ? 1.036 -45.051 57.957 1.00 20.77 134 GLU B CA 1
ATOM 4082 C C . GLU B 1 134 ? -0.281 -44.787 58.722 1.00 18.39 134 GLU B C 1
ATOM 4083 O O . GLU B 1 134 ? -0.888 -45.710 59.302 1.00 17.90 134 GLU B O 1
ATOM 4089 N N . LEU B 1 135 ? -0.682 -43.530 58.773 1.00 17.12 135 LEU B N 1
ATOM 4090 C CA . LEU B 1 135 ? -1.801 -43.116 59.667 1.00 14.78 135 LEU B CA 1
ATOM 4091 C C . LEU B 1 135 ? -3.079 -43.944 59.450 1.00 14.15 135 LEU B C 1
ATOM 4092 O O . LEU B 1 135 ? -3.720 -44.434 60.417 1.00 13.19 135 LEU B O 1
ATOM 4097 N N . ARG B 1 136 ? -3.453 -44.142 58.199 1.00 11.67 136 ARG B N 1
ATOM 4098 C CA . ARG B 1 136 ? -4.722 -44.796 57.931 1.00 14.79 136 ARG B CA 1
ATOM 4099 C C . ARG B 1 136 ? -4.705 -46.250 58.355 1.00 16.52 136 ARG B C 1
ATOM 4100 O O . ARG B 1 136 ? -5.693 -46.759 58.886 1.00 15.42 136 ARG B O 1
ATOM 4108 N N . GLU B 1 137 ? -3.531 -46.868 58.296 1.00 16.84 137 GLU B N 1
ATOM 4109 C CA . GLU B 1 137 ? -3.404 -48.271 58.723 1.00 20.78 137 GLU B CA 1
ATOM 4110 C C . GLU B 1 137 ? -3.585 -48.438 60.236 1.00 17.33 137 GLU B C 1
ATOM 4111 O O . GLU B 1 137 ? -4.261 -49.367 60.685 1.00 17.37 137 GLU B O 1
ATOM 4117 N N . VAL B 1 138 ? -2.961 -47.558 61.023 1.00 19.46 138 VAL B N 1
ATOM 4118 C CA . VAL B 1 138 ? -3.000 -47.704 62.482 1.00 18.29 138 VAL B CA 1
ATOM 4119 C C . VAL B 1 138 ? -4.368 -47.327 63.099 1.00 15.56 138 VAL B C 1
ATOM 4120 O O . VAL B 1 138 ? -4.704 -47.806 64.169 1.00 14.77 138 VAL B O 1
ATOM 4124 N N . LEU B 1 139 ? -5.213 -46.625 62.342 1.00 16.54 139 LEU B N 1
ATOM 4125 C CA . LEU B 1 139 ? -6.557 -46.228 62.838 1.00 16.58 139 LEU B CA 1
ATOM 4126 C C . LEU B 1 139 ? -7.362 -47.373 63.370 1.00 17.72 139 LEU B C 1
ATOM 4127 O O . LEU B 1 139 ? -8.149 -47.201 64.315 1.00 16.96 139 LEU B O 1
ATOM 4132 N N . VAL B 1 140 ? -7.262 -48.528 62.694 1.00 18.27 140 VAL B N 1
ATOM 4133 C CA . VAL B 1 140 ? -8.071 -49.680 63.029 1.00 19.01 140 VAL B CA 1
ATOM 4134 C C . VAL B 1 140 ? -7.298 -50.778 63.758 1.00 20.73 140 VAL B C 1
ATOM 4135 O O . VAL B 1 140 ? -7.827 -51.832 64.003 1.00 24.21 140 VAL B O 1
ATOM 4139 N N . ASP B 1 141 ? -6.100 -50.478 64.209 1.00 20.24 141 ASP B N 1
ATOM 4140 C CA . ASP B 1 141 ? -5.242 -51.506 64.819 1.00 19.12 141 ASP B CA 1
ATOM 4141 C C . ASP B 1 141 ? -5.228 -51.334 66.353 1.00 17.34 141 ASP B C 1
ATOM 4142 O O . ASP B 1 141 ? -4.572 -50.425 66.892 1.00 15.37 141 ASP B O 1
ATOM 4147 N N . PRO B 1 142 ? -5.979 -52.192 67.063 1.00 18.13 142 PRO B N 1
ATOM 4148 C CA . PRO B 1 142 ? -6.155 -52.032 68.506 1.00 18.69 142 PRO B CA 1
ATOM 4149 C C . PRO B 1 142 ? -4.859 -52.229 69.264 1.00 19.55 142 PRO B C 1
ATOM 4150 O O . PRO B 1 142 ? -4.686 -51.686 70.350 1.00 20.42 142 PRO B O 1
ATOM 4154 N N . VAL B 1 143 ? -3.931 -52.984 68.687 1.00 19.11 143 VAL B N 1
ATOM 4155 C CA . VAL B 1 143 ? -2.695 -53.262 69.393 1.00 19.47 143 VAL B CA 1
ATOM 4156 C C . VAL B 1 143 ? -1.776 -52.047 69.282 1.00 15.05 143 VAL B C 1
ATOM 4157 O O . VAL B 1 143 ? -1.195 -51.587 70.263 1.00 18.84 143 VAL B O 1
ATOM 4161 N N . ALA B 1 144 ? -1.665 -51.520 68.085 1.00 17.03 144 ALA B N 1
ATOM 4162 C CA . ALA B 1 144 ? -0.863 -50.319 67.857 1.00 15.14 144 ALA B CA 1
ATOM 4163 C C . ALA B 1 144 ? -1.358 -49.120 68.693 1.00 15.55 144 ALA B C 1
ATOM 4164 O O . ALA B 1 144 ? -0.562 -48.325 69.206 1.00 16.11 144 ALA B O 1
ATOM 4166 N N . LEU B 1 145 ? -2.683 -48.992 68.832 1.00 15.14 145 LEU B N 1
ATOM 4167 C CA . LEU B 1 145 ? -3.261 -47.842 69.523 1.00 15.68 145 LEU B CA 1
ATOM 4168 C C . LEU B 1 145 ? -3.146 -47.927 71.045 1.00 18.89 145 LEU B C 1
ATOM 4169 O O . LEU B 1 145 ? -3.462 -46.979 71.732 1.00 15.83 145 LEU B O 1
ATOM 4174 N N . GLU B 1 146 ? -2.697 -49.064 71.576 1.00 17.67 146 GLU B N 1
ATOM 4175 C CA . GLU B 1 146 ? -2.357 -49.110 72.993 1.00 20.79 146 GLU B CA 1
ATOM 4176 C C . GLU B 1 146 ? -0.937 -48.655 73.236 1.00 18.27 146 GLU B C 1
ATOM 4177 O O . GLU B 1 146 ? -0.531 -48.505 74.364 1.00 20.28 146 GLU B O 1
ATOM 4183 N N . ARG B 1 147 ? -0.214 -48.289 72.181 1.00 14.06 147 ARG B N 1
ATOM 4184 C CA . ARG B 1 147 ? 1.127 -47.743 72.356 1.00 13.59 147 ARG B CA 1
ATOM 4185 C C . ARG B 1 147 ? 1.063 -46.214 72.312 1.00 14.52 147 ARG B C 1
ATOM 4186 O O . ARG B 1 147 ? 0.547 -45.656 71.352 1.00 13.62 147 ARG B O 1
ATOM 4194 N N . VAL B 1 148 ? 1.634 -45.558 73.310 1.00 14.11 148 VAL B N 1
ATOM 4195 C CA . VAL B 1 148 ? 1.510 -44.117 73.501 1.00 15.21 148 VAL B CA 1
ATOM 4196 C C . VAL B 1 148 ? 2.121 -43.294 72.353 1.00 15.64 148 VAL B C 1
ATOM 4197 O O . VAL B 1 148 ? 1.523 -42.297 71.869 1.00 12.48 148 VAL B O 1
ATOM 4201 N N . ASP B 1 149 ? 3.182 -43.836 71.768 1.00 13.11 149 ASP B N 1
ATOM 4202 C CA . ASP B 1 149 ? 3.836 -43.224 70.614 1.00 12.96 149 ASP B CA 1
ATOM 4203 C C . ASP B 1 149 ? 3.043 -43.301 69.281 1.00 12.47 149 ASP B C 1
ATOM 4204 O O . ASP B 1 149 ? 3.336 -42.541 68.351 1.00 14.76 149 ASP B O 1
ATOM 4209 N N . VAL B 1 150 ? 2.018 -44.156 69.229 1.00 11.37 150 VAL B N 1
ATOM 4210 C CA . VAL B 1 150 ? 1.149 -44.288 68.071 1.00 12.57 150 VAL B CA 1
ATOM 4211 C C . VAL B 1 150 ? -0.180 -43.543 68.383 1.00 12.34 150 VAL B C 1
ATOM 4212 O O . VAL B 1 150 ? -0.586 -42.664 67.624 1.00 11.09 150 VAL B O 1
ATOM 4216 N N . LEU B 1 151 ? -0.730 -43.790 69.557 1.00 11.18 151 LEU B N 1
ATOM 4217 C CA . LEU B 1 151 ? -2.020 -43.151 69.954 1.00 12.08 151 LEU B CA 1
ATOM 4218 C C . LEU B 1 151 ? -1.970 -41.643 69.960 1.00 11.34 151 LEU B C 1
ATOM 4219 O O . LEU B 1 151 ? -2.937 -40.977 69.506 1.00 11.09 151 LEU B O 1
ATOM 4224 N N . GLN B 1 152 ? -0.915 -41.061 70.517 1.00 11.25 152 GLN B N 1
ATOM 4225 C CA . GLN B 1 152 ? -0.929 -39.620 70.689 1.00 10.91 152 GLN B CA 1
ATOM 4226 C C . GLN B 1 152 ? -0.925 -38.930 69.330 1.00 12.75 152 GLN B C 1
ATOM 4227 O O . GLN B 1 152 ? -1.726 -38.045 69.100 1.00 12.41 152 GLN B O 1
ATOM 4233 N N . PRO B 1 153 ? 0.004 -39.299 68.437 1.00 10.91 153 PRO B N 1
ATOM 4234 C CA . PRO B 1 153 ? -0.012 -38.641 67.134 1.00 12.56 153 PRO B CA 1
ATOM 4235 C C . PRO B 1 153 ? -1.280 -38.933 66.316 1.00 10.64 153 PRO B C 1
ATOM 4236 O O . PRO B 1 153 ? -1.755 -38.064 65.567 1.00 11.75 153 PRO B O 1
ATOM 4240 N N . VAL B 1 154 ? -1.798 -40.139 66.419 1.00 12.16 154 VAL B N 1
ATOM 4241 C CA . VAL B 1 154 ? -3.066 -40.493 65.750 1.00 12.65 154 VAL B CA 1
ATOM 4242 C C . VAL B 1 154 ? -4.212 -39.633 66.313 1.00 13.84 154 VAL B C 1
ATOM 4243 O O . VAL B 1 154 ? -5.018 -39.045 65.546 1.00 12.07 154 VAL B O 1
ATOM 4247 N N . SER B 1 155 ? -4.213 -39.472 67.628 1.00 11.92 155 SER B N 1
ATOM 4248 C CA . SER B 1 155 ? -5.239 -38.671 68.288 1.00 13.22 155 SER B CA 1
ATOM 4249 C C . SER B 1 155 ? -5.162 -37.188 67.864 1.00 13.60 155 SER B C 1
ATOM 4250 O O . SER B 1 155 ? -6.185 -36.582 67.480 1.00 13.11 155 SER B O 1
ATOM 4253 N N . PHE B 1 156 ? -3.932 -36.665 67.794 1.00 11.05 156 PHE B N 1
ATOM 4254 C CA . PHE B 1 156 ? -3.658 -35.324 67.331 1.00 10.67 156 PHE B CA 1
ATOM 4255 C C . PHE B 1 156 ? -4.176 -35.142 65.885 1.00 11.28 156 PHE B C 1
ATOM 4256 O O . PHE B 1 156 ? -4.901 -34.159 65.562 1.00 11.10 156 PHE B O 1
ATOM 4264 N N . ALA B 1 157 ? -3.895 -36.111 65.035 1.00 9.79 157 ALA B N 1
ATOM 4265 C CA . ALA B 1 157 ? -4.338 -36.007 63.665 1.00 10.80 157 ALA B CA 1
ATOM 4266 C C . ALA B 1 157 ? -5.871 -35.931 63.583 1.00 10.46 157 ALA B C 1
ATOM 4267 O O . ALA B 1 157 ? -6.420 -35.165 62.757 1.00 10.86 157 ALA B O 1
ATOM 4269 N N . VAL B 1 158 ? -6.548 -36.807 64.333 1.00 10.15 158 VAL B N 1
ATOM 4270 C CA . VAL B 1 158 ? -7.997 -36.904 64.248 1.00 10.04 158 VAL B CA 1
ATOM 4271 C C . VAL B 1 158 ? -8.594 -35.574 64.732 1.00 10.80 158 VAL B C 1
ATOM 4272 O O . VAL B 1 158 ? -9.495 -35.034 64.097 1.00 11.38 158 VAL B O 1
ATOM 4276 N N . VAL B 1 159 ? -8.093 -35.029 65.845 1.00 9.61 159 VAL B N 1
ATOM 4277 C CA . VAL B 1 159 ? -8.693 -33.783 66.362 1.00 9.98 159 VAL B CA 1
ATOM 4278 C C . VAL B 1 159 ? -8.422 -32.568 65.509 1.00 11.09 159 VAL B C 1
ATOM 4279 O O . VAL B 1 159 ? -9.347 -31.786 65.236 1.00 10.12 159 VAL B O 1
ATOM 4283 N N . VAL B 1 160 ? -7.237 -32.498 64.921 1.00 11.22 160 VAL B N 1
ATOM 4284 C CA . VAL B 1 160 ? -6.936 -31.420 64.008 1.00 12.18 160 VAL B CA 1
ATOM 4285 C C . VAL B 1 160 ? -7.835 -31.528 62.767 1.00 10.29 160 VAL B C 1
ATOM 4286 O O . VAL B 1 160 ? -8.362 -30.513 62.259 1.00 11.42 160 VAL B O 1
ATOM 4290 N N . SER B 1 161 ? -8.099 -32.749 62.326 1.00 9.33 161 SER B N 1
ATOM 4291 C CA . SER B 1 161 ? -8.906 -32.965 61.121 1.00 10.44 161 SER B CA 1
ATOM 4292 C C . SER B 1 161 ? -10.409 -32.737 61.372 1.00 9.89 161 SER B C 1
ATOM 4293 O O . SER B 1 161 ? -11.110 -32.124 60.550 1.00 11.18 161 SER B O 1
ATOM 4296 N N . LEU B 1 162 ? -10.851 -33.046 62.579 1.00 9.93 162 LEU B N 1
ATOM 4297 C CA . LEU B 1 162 ? -12.200 -32.672 63.002 1.00 9.89 162 LEU B CA 1
ATOM 4298 C C . LEU B 1 162 ? -12.357 -31.173 63.079 1.00 9.80 162 LEU B C 1
ATOM 4299 O O . LEU B 1 162 ? -13.387 -30.650 62.686 1.00 12.66 162 LEU B O 1
ATOM 4304 N N . ALA B 1 163 ? -11.332 -30.462 63.501 1.00 9.59 163 ALA B N 1
ATOM 4305 C CA . ALA B 1 163 ? -11.417 -29.016 63.514 1.00 12.61 163 ALA B CA 1
ATOM 4306 C C . ALA B 1 163 ? -11.589 -28.471 62.108 1.00 14.70 163 ALA B C 1
ATOM 4307 O O . ALA B 1 163 ? -12.366 -27.515 61.892 1.00 12.53 163 ALA B O 1
ATOM 4309 N N . ALA B 1 164 ? -10.841 -29.030 61.159 1.00 11.85 164 ALA B N 1
ATOM 4310 C CA . ALA B 1 164 ? -10.968 -28.606 59.776 1.00 11.75 164 ALA B CA 1
ATOM 4311 C C . ALA B 1 164 ? -12.354 -28.876 59.241 1.00 12.07 164 ALA B C 1
ATOM 4312 O O . ALA B 1 164 ? -12.942 -28.002 58.531 1.00 14.08 164 ALA B O 1
ATOM 4314 N N . LEU B 1 165 ? -12.971 -29.977 59.670 1.00 11.24 165 LEU B N 1
ATOM 4315 C CA . LEU B 1 165 ? -14.319 -30.290 59.254 1.00 11.69 165 LEU B CA 1
ATOM 4316 C C . LEU B 1 165 ? -15.321 -29.295 59.841 1.00 11.61 165 LEU B C 1
ATOM 4317 O O . LEU B 1 165 ? -16.177 -28.811 59.122 1.00 13.49 165 LEU B O 1
ATOM 4322 N N . TRP B 1 166 ? -15.196 -28.974 61.122 1.00 10.63 166 TRP B N 1
ATOM 4323 C CA . TRP B 1 166 ? -16.004 -27.888 61.722 1.00 10.85 166 TRP B CA 1
ATOM 4324 C C . TRP B 1 166 ? -15.837 -26.568 60.936 1.00 11.17 166 TRP B C 1
ATOM 4325 O O . TRP B 1 166 ? -16.835 -25.860 60.680 1.00 11.01 166 TRP B O 1
ATOM 4336 N N . ALA B 1 167 ? -14.594 -26.216 60.570 1.00 9.93 167 ALA B N 1
ATOM 4337 C CA . ALA B 1 167 ? -14.377 -24.952 59.891 1.00 11.32 167 ALA B CA 1
ATOM 4338 C C . ALA B 1 167 ? -15.154 -24.933 58.588 1.00 12.77 167 ALA B C 1
ATOM 4339 O O . ALA B 1 167 ? -15.611 -23.881 58.137 1.00 11.82 167 ALA B O 1
ATOM 4341 N N . SER B 1 168 ? -15.173 -26.069 57.902 1.00 12.37 168 SER B N 1
ATOM 4342 C CA . SER B 1 168 ? -15.828 -26.170 56.609 1.00 14.13 168 SER B CA 1
ATOM 4343 C C . SER B 1 168 ? -17.349 -26.006 56.692 1.00 16.49 168 SER B C 1
ATOM 4344 O O . SER B 1 168 ? -17.983 -25.736 55.674 1.00 16.09 168 SER B O 1
ATOM 4347 N N . VAL B 1 169 ? -17.951 -26.221 57.865 1.00 15.51 169 VAL B N 1
ATOM 4348 C CA . VAL B 1 169 ? -19.361 -25.842 58.062 1.00 13.47 169 VAL B CA 1
ATOM 4349 C C . VAL B 1 169 ? -19.508 -24.537 58.880 1.00 14.77 169 VAL B C 1
ATOM 4350 O O . VAL B 1 169 ? -20.520 -24.297 59.527 1.00 13.01 169 VAL B O 1
ATOM 4354 N N . GLY B 1 170 ? -18.507 -23.680 58.767 1.00 13.75 170 GLY B N 1
ATOM 4355 C CA . GLY B 1 170 ? -18.578 -22.326 59.283 1.00 16.92 170 GLY B CA 1
ATOM 4356 C C . GLY B 1 170 ? -18.537 -22.235 60.795 1.00 20.13 170 GLY B C 1
ATOM 4357 O O . GLY B 1 170 ? -18.932 -21.225 61.350 1.00 17.96 170 GLY B O 1
ATOM 4358 N N . VAL B 1 171 ? -17.995 -23.264 61.461 1.00 12.96 171 VAL B N 1
ATOM 4359 C CA . VAL B 1 171 ? -17.792 -23.216 62.904 1.00 13.34 171 VAL B CA 1
ATOM 4360 C C . VAL B 1 171 ? -16.290 -23.034 63.183 1.00 14.91 171 VAL B C 1
ATOM 4361 O O . VAL B 1 171 ? -15.506 -23.973 63.068 1.00 14.07 171 VAL B O 1
ATOM 4365 N N . ARG B 1 172 ? -15.897 -21.788 63.447 1.00 15.15 172 ARG B N 1
ATOM 4366 C CA . ARG B 1 172 ? -14.498 -21.434 63.691 1.00 16.83 172 ARG B CA 1
ATOM 4367 C C . ARG B 1 172 ? -14.353 -20.857 65.071 1.00 19.10 172 ARG B C 1
ATOM 4368 O O . ARG B 1 172 ? -15.201 -20.093 65.508 1.00 18.30 172 ARG B O 1
ATOM 4376 N N . PRO B 1 173 ? -13.270 -21.200 65.767 1.00 16.44 173 PRO B N 1
ATOM 4377 C CA . PRO B 1 173 ? -13.075 -20.696 67.125 1.00 15.02 173 PRO B CA 1
ATOM 4378 C C . PRO B 1 173 ? -12.762 -19.184 67.196 1.00 13.71 173 PRO B C 1
ATOM 4379 O O . PRO B 1 173 ? -11.959 -18.661 66.401 1.00 14.32 173 PRO B O 1
ATOM 4383 N N . ASP B 1 174 ? -13.385 -18.511 68.141 1.00 15.35 174 ASP B N 1
ATOM 4384 C CA . ASP B 1 174 ? -12.940 -17.216 68.605 1.00 16.12 174 ASP B CA 1
ATOM 4385 C C . ASP B 1 174 ? -11.832 -17.362 69.631 1.00 16.75 174 ASP B C 1
ATOM 4386 O O . ASP B 1 174 ? -11.047 -16.440 69.827 1.00 16.87 174 ASP B O 1
ATOM 4391 N N . ALA B 1 175 ? -11.766 -18.539 70.251 1.00 13.57 175 ALA B N 1
ATOM 4392 C CA . ALA B 1 175 ? -10.685 -18.904 71.193 1.00 14.48 175 ALA B CA 1
ATOM 4393 C C . ALA B 1 175 ? -10.528 -20.433 71.238 1.00 13.56 175 ALA B C 1
ATOM 4394 O O . ALA B 1 175 ? -11.453 -21.152 70.859 1.00 12.17 175 ALA B O 1
ATOM 4396 N N . VAL B 1 176 ? -9.334 -20.920 71.614 1.00 14.55 176 VAL B N 1
ATOM 4397 C CA . VAL B 1 176 ? -9.116 -22.357 71.770 1.00 13.15 176 VAL B CA 1
ATOM 4398 C C . VAL B 1 176 ? -8.523 -22.708 73.152 1.00 15.68 176 VAL B C 1
ATOM 4399 O O . VAL B 1 176 ? -7.799 -21.909 73.788 1.00 14.04 176 VAL B O 1
ATOM 4403 N N . VAL B 1 177 ? -8.916 -23.866 73.653 1.00 12.71 177 VAL B N 1
ATOM 4404 C CA . VAL B 1 177 ? -8.301 -24.417 74.846 1.00 13.94 177 VAL B CA 1
ATOM 4405 C C . VAL B 1 177 ? -8.019 -25.885 74.618 1.00 14.46 177 VAL B C 1
ATOM 4406 O O . VAL B 1 177 ? -8.880 -26.633 74.088 1.00 12.66 177 VAL B O 1
ATOM 4410 N N . GLY B 1 178 ? -6.809 -26.299 74.964 1.00 10.91 178 GLY B N 1
ATOM 4411 C CA . GLY B 1 178 ? -6.418 -27.691 74.830 1.00 10.07 178 GLY B CA 1
ATOM 4412 C C . GLY B 1 178 ? -5.935 -28.298 76.145 1.00 9.95 178 GLY B C 1
ATOM 4413 O O . GLY B 1 178 ? -5.163 -27.702 76.849 1.00 13.08 178 GLY B O 1
ATOM 4414 N N . HIS B 1 179 ? -6.486 -29.454 76.481 1.00 11.96 179 HIS B N 1
ATOM 4415 C CA . HIS B 1 179 ? -6.214 -30.172 77.732 1.00 10.89 179 HIS B CA 1
ATOM 4416 C C . HIS B 1 179 ? -4.999 -31.119 77.482 1.00 11.72 179 HIS B C 1
ATOM 4417 O O . HIS B 1 179 ? -5.030 -31.908 76.547 1.00 10.77 179 HIS B O 1
ATOM 4424 N N . SER B 1 180 ? -3.914 -30.939 78.225 1.00 12.75 180 SER B N 1
ATOM 4425 C CA . SER B 1 180 ? -2.737 -31.812 78.069 1.00 14.02 180 SER B CA 1
ATOM 4426 C C . SER B 1 180 ? -2.287 -31.850 76.598 1.00 11.84 180 SER B C 1
ATOM 4427 O O . SER B 1 180 ? -2.043 -30.790 76.035 1.00 11.07 180 SER B O 1
ATOM 4430 N N . GLN B 1 181 ? -2.201 -33.027 75.939 1.00 14.85 181 GLN B N 1
ATOM 4431 C CA . GLN B 1 181 ? -1.713 -33.037 74.520 1.00 15.23 181 GLN B CA 1
ATOM 4432 C C . GLN B 1 181 ? -2.590 -32.209 73.605 1.00 17.05 181 GLN B C 1
ATOM 4433 O O . GLN B 1 181 ? -2.136 -31.735 72.530 1.00 15.63 181 GLN B O 1
ATOM 4439 N N . GLY B 1 182 ? -3.866 -32.070 73.989 1.00 12.43 182 GLY B N 1
ATOM 4440 C CA . GLY B 1 182 ? -4.772 -31.155 73.282 1.00 11.37 182 GLY B CA 1
ATOM 4441 C C . GLY B 1 182 ? -4.198 -29.771 73.041 1.00 10.75 182 GLY B C 1
ATOM 4442 O O . GLY B 1 182 ? -4.563 -29.110 72.067 1.00 11.39 182 GLY B O 1
ATOM 4443 N N . GLU B 1 183 ? -3.370 -29.288 73.956 1.00 11.77 183 GLU B N 1
ATOM 4444 C CA . GLU B 1 183 ? -2.813 -27.959 73.839 1.00 12.58 183 GLU B CA 1
ATOM 4445 C C . GLU B 1 183 ? -1.962 -27.830 72.555 1.00 14.79 183 GLU B C 1
ATOM 4446 O O . GLU B 1 183 ? -1.884 -26.750 71.965 1.00 13.31 183 GLU B O 1
ATOM 4452 N N . VAL B 1 184 ? -1.310 -28.909 72.122 1.00 13.93 184 VAL B N 1
ATOM 4453 C CA . VAL B 1 184 ? -0.561 -28.840 70.864 1.00 13.97 184 VAL B CA 1
ATOM 4454 C C . VAL B 1 184 ? -1.503 -28.674 69.659 1.00 11.80 184 VAL B C 1
ATOM 4455 O O . VAL B 1 184 ? -1.249 -27.879 68.757 1.00 11.71 184 VAL B O 1
ATOM 4459 N N . ALA B 1 185 ? -2.570 -29.453 69.620 1.00 10.42 185 ALA B N 1
ATOM 4460 C CA . ALA B 1 185 ? -3.553 -29.320 68.556 1.00 10.17 185 ALA B CA 1
ATOM 4461 C C . ALA B 1 185 ? -4.162 -27.892 68.588 1.00 11.03 185 ALA B C 1
ATOM 4462 O O . ALA B 1 185 ? -4.326 -27.269 67.549 1.00 11.46 185 ALA B O 1
ATOM 4464 N N . ALA B 1 186 ? -4.477 -27.395 69.781 1.00 12.30 186 ALA B N 1
ATOM 4465 C CA . ALA B 1 186 ? -5.074 -26.063 69.915 1.00 11.91 186 ALA B CA 1
ATOM 4466 C C . ALA B 1 186 ? -4.118 -24.991 69.382 1.00 13.73 186 ALA B C 1
ATOM 4467 O O . ALA B 1 186 ? -4.535 -24.069 68.676 1.00 13.90 186 ALA B O 1
ATOM 4469 N N . ALA B 1 187 ? -2.837 -25.117 69.713 1.00 13.07 187 ALA B N 1
ATOM 4470 C CA . ALA B 1 187 ? -1.847 -24.163 69.210 1.00 14.88 187 ALA B CA 1
ATOM 4471 C C . ALA B 1 187 ? -1.791 -24.168 67.671 1.00 15.65 187 ALA B C 1
ATOM 4472 O O . ALA B 1 187 ? -1.654 -23.117 67.040 1.00 15.18 187 ALA B O 1
ATOM 4474 N N . HIS B 1 188 ? -1.830 -25.355 67.060 1.00 14.44 188 HIS B N 1
ATOM 4475 C CA . HIS B 1 188 ? -1.808 -25.433 65.617 1.00 14.47 188 HIS B CA 1
ATOM 4476 C C . HIS B 1 188 ? -3.079 -24.774 65.051 1.00 14.72 188 HIS B C 1
ATOM 4477 O O . HIS B 1 188 ? -3.014 -24.025 64.062 1.00 14.36 188 HIS B O 1
ATOM 4484 N N . VAL B 1 189 ? -4.234 -25.146 65.587 1.00 12.62 189 VAL B N 1
ATOM 4485 C CA . VAL B 1 189 ? -5.494 -24.639 65.011 1.00 13.81 189 VAL B CA 1
ATOM 4486 C C . VAL B 1 189 ? -5.577 -23.125 65.169 1.00 14.94 189 VAL B C 1
ATOM 4487 O O . VAL B 1 189 ? -6.172 -22.441 64.331 1.00 13.68 189 VAL B O 1
ATOM 4491 N N . ALA B 1 190 ? -4.935 -22.603 66.204 1.00 14.62 190 ALA B N 1
ATOM 4492 C CA . ALA B 1 190 ? -4.922 -21.170 66.480 1.00 17.42 190 ALA B CA 1
ATOM 4493 C C . ALA B 1 190 ? -3.930 -20.412 65.594 1.00 20.15 190 ALA B C 1
ATOM 4494 O O . ALA B 1 190 ? -3.843 -19.192 65.685 1.00 19.90 190 ALA B O 1
ATOM 4496 N N . GLY B 1 191 ? -3.098 -21.155 64.855 1.00 18.21 191 GLY B N 1
ATOM 4497 C CA . GLY B 1 191 ? -2.156 -20.573 63.890 1.00 18.77 191 GLY B CA 1
ATOM 4498 C C . GLY B 1 191 ? -0.752 -20.332 64.454 1.00 18.47 191 GLY B C 1
ATOM 4499 O O . GLY B 1 191 ? 0.091 -19.725 63.806 1.00 19.26 191 GLY B O 1
ATOM 4500 N N . ALA B 1 192 ? -0.495 -20.816 65.657 1.00 16.77 192 ALA B N 1
ATOM 4501 C CA . ALA B 1 192 ? 0.792 -20.568 66.322 1.00 18.38 192 ALA B CA 1
ATOM 4502 C C . ALA B 1 192 ? 1.868 -21.587 65.892 1.00 16.86 192 ALA B C 1
ATOM 4503 O O . ALA B 1 192 ? 3.043 -21.331 66.056 1.00 19.71 192 ALA B O 1
ATOM 4505 N N . LEU B 1 193 ? 1.432 -22.768 65.438 1.00 16.02 193 LEU B N 1
ATOM 4506 C CA . LEU B 1 193 ? 2.330 -23.814 64.942 1.00 15.85 193 LEU B CA 1
ATOM 4507 C C . LEU B 1 193 ? 1.864 -24.336 63.610 1.00 15.55 193 LEU B C 1
ATOM 4508 O O . LEU B 1 193 ? 0.672 -24.561 63.399 1.00 15.78 193 LEU B O 1
ATOM 4513 N N . THR B 1 194 ? 2.800 -24.637 62.713 1.00 15.05 194 THR B N 1
ATOM 4514 C CA . THR B 1 194 ? 2.438 -25.340 61.494 1.00 14.17 194 THR B CA 1
ATOM 4515 C C . THR B 1 194 ? 1.976 -26.752 61.839 1.00 14.71 194 THR B C 1
ATOM 4516 O O . THR B 1 194 ? 2.243 -27.224 62.929 1.00 15.47 194 THR B O 1
ATOM 4520 N N . LEU B 1 195 ? 1.327 -27.431 60.898 1.00 13.07 195 LEU B N 1
ATOM 4521 C CA . LEU B 1 195 ? 0.973 -28.810 61.088 1.00 15.34 195 LEU B CA 1
ATOM 4522 C C . LEU B 1 195 ? 2.238 -29.620 61.376 1.00 18.41 195 LEU B C 1
ATOM 4523 O O . LEU B 1 195 ? 2.252 -30.459 62.272 1.00 14.96 195 LEU B O 1
ATOM 4528 N N . ALA B 1 196 ? 3.274 -29.409 60.564 1.00 17.06 196 ALA B N 1
ATOM 4529 C CA . ALA B 1 196 ? 4.530 -30.178 60.701 1.00 18.82 196 ALA B CA 1
ATOM 4530 C C . ALA B 1 196 ? 5.168 -30.026 62.095 1.00 17.25 196 ALA B C 1
ATOM 4531 O O . ALA B 1 196 ? 5.706 -31.004 62.663 1.00 16.39 196 ALA B O 1
ATOM 4533 N N . GLU B 1 197 ? 5.238 -28.794 62.579 1.00 16.01 197 GLU B N 1
ATOM 4534 C CA . GLU B 1 197 ? 5.924 -28.491 63.837 1.00 17.52 197 GLU B CA 1
ATOM 4535 C C . GLU B 1 197 ? 5.105 -29.016 65.046 1.00 17.09 197 GLU B C 1
ATOM 4536 O O . GLU B 1 197 ? 5.669 -29.608 65.980 1.00 15.42 197 GLU B O 1
ATOM 4542 N N . ALA B 1 198 ? 3.774 -28.868 64.981 1.00 13.77 198 ALA B N 1
ATOM 4543 C CA . ALA B 1 198 ? 2.917 -29.457 65.998 1.00 13.95 198 ALA B CA 1
ATOM 4544 C C . ALA B 1 198 ? 3.057 -30.989 66.037 1.00 13.79 198 ALA B C 1
ATOM 4545 O O . ALA B 1 198 ? 3.197 -31.581 67.111 1.00 15.83 198 ALA B O 1
ATOM 4547 N N . ALA B 1 199 ? 3.005 -31.621 64.877 1.00 12.94 199 ALA B N 1
ATOM 4548 C CA . ALA B 1 199 ? 3.158 -33.052 64.795 1.00 15.13 199 ALA B CA 1
ATOM 4549 C C . ALA B 1 199 ? 4.505 -33.484 65.353 1.00 16.01 199 ALA B C 1
ATOM 4550 O O . ALA B 1 199 ? 4.605 -34.521 66.016 1.00 16.84 199 ALA B O 1
ATOM 4552 N N . ARG B 1 200 ? 5.548 -32.731 65.035 1.00 14.15 200 ARG B N 1
ATOM 4553 C CA . ARG B 1 200 ? 6.885 -33.053 65.563 1.00 17.01 200 ARG B CA 1
ATOM 4554 C C . ARG B 1 200 ? 6.916 -33.070 67.110 1.00 15.97 200 ARG B C 1
ATOM 4555 O O . ARG B 1 200 ? 7.543 -33.956 67.716 1.00 16.02 200 ARG B O 1
ATOM 4563 N N . ILE B 1 201 ? 6.275 -32.078 67.737 1.00 13.89 201 ILE B N 1
ATOM 4564 C CA . ILE B 1 201 ? 6.197 -32.011 69.179 1.00 15.78 201 ILE B CA 1
ATOM 4565 C C . ILE B 1 201 ? 5.492 -33.257 69.719 1.00 14.64 201 ILE B C 1
ATOM 4566 O O . ILE B 1 201 ? 5.992 -33.899 70.653 1.00 12.95 201 ILE B O 1
ATOM 4571 N N . VAL B 1 202 ? 4.313 -33.573 69.183 1.00 14.30 202 VAL B N 1
ATOM 4572 C CA . VAL B 1 202 ? 3.546 -34.712 69.698 1.00 14.56 202 VAL B CA 1
ATOM 4573 C C . VAL B 1 202 ? 4.302 -36.020 69.482 1.00 13.34 202 VAL B C 1
ATOM 4574 O O . VAL B 1 202 ? 4.313 -36.896 70.366 1.00 13.38 202 VAL B O 1
ATOM 4578 N N . VAL B 1 203 ? 4.828 -36.197 68.272 1.00 12.26 203 VAL B N 1
ATOM 4579 C CA . VAL B 1 203 ? 5.603 -37.404 67.961 1.00 13.53 203 VAL B CA 1
ATOM 4580 C C . VAL B 1 203 ? 6.806 -37.579 68.899 1.00 13.16 203 VAL B C 1
ATOM 4581 O O . VAL B 1 203 ? 6.942 -38.635 69.534 1.00 14.26 203 VAL B O 1
ATOM 4585 N N . LEU B 1 204 ? 7.649 -36.555 69.011 1.00 13.83 204 LEU B N 1
ATOM 4586 C CA . LEU B 1 204 ? 8.871 -36.683 69.837 1.00 16.69 204 LEU B CA 1
ATOM 4587 C C . LEU B 1 204 ? 8.569 -36.852 71.342 1.00 17.93 204 LEU B C 1
ATOM 4588 O O . LEU B 1 204 ? 9.161 -37.711 72.021 1.00 13.66 204 LEU B O 1
ATOM 4593 N N . ARG B 1 205 ? 7.554 -36.137 71.827 1.00 13.59 205 ARG B N 1
ATOM 4594 C CA . ARG B 1 205 ? 7.198 -36.224 73.226 1.00 12.71 205 ARG B CA 1
ATOM 4595 C C . ARG B 1 205 ? 6.559 -37.551 73.573 1.00 12.93 205 ARG B C 1
ATOM 4596 O O . ARG B 1 205 ? 6.898 -38.167 74.605 1.00 11.95 205 ARG B O 1
ATOM 4604 N N . SER B 1 206 ? 5.704 -38.057 72.707 1.00 12.35 206 SER B N 1
ATOM 4605 C CA . SER B 1 206 ? 5.034 -39.266 72.993 1.00 11.50 206 SER B CA 1
ATOM 4606 C C . SER B 1 206 ? 5.965 -40.492 72.894 1.00 14.90 206 SER B C 1
ATOM 4607 O O . SER B 1 206 ? 5.831 -41.451 73.647 1.00 12.78 206 SER B O 1
ATOM 4610 N N . ALA B 1 207 ? 6.908 -40.442 71.977 1.00 13.22 207 ALA B N 1
ATOM 4611 C CA . ALA B 1 207 ? 7.866 -41.524 71.862 1.00 15.83 207 ALA B CA 1
ATOM 4612 C C . ALA B 1 207 ? 8.767 -41.549 73.107 1.00 12.96 207 ALA B C 1
ATOM 4613 O O . ALA B 1 207 ? 9.091 -42.620 73.605 1.00 15.07 207 ALA B O 1
ATOM 4615 N N . LEU B 1 208 ? 9.129 -40.390 73.613 1.00 12.33 208 LEU B N 1
ATOM 4616 C CA . LEU B 1 208 ? 9.932 -40.298 74.826 1.00 14.69 208 LEU B CA 1
ATOM 4617 C C . LEU B 1 208 ? 9.166 -40.853 76.042 1.00 14.60 208 LEU B C 1
ATOM 4618 O O . LEU B 1 208 ? 9.698 -41.637 76.813 1.00 13.87 208 LEU B O 1
ATOM 4623 N N . ILE B 1 209 ? 7.862 -40.572 76.101 1.00 13.37 209 ILE B N 1
ATOM 4624 C CA . ILE B 1 209 ? 7.041 -41.079 77.160 1.00 11.93 209 ILE B CA 1
ATOM 4625 C C . ILE B 1 209 ? 6.976 -42.591 77.081 1.00 14.35 209 ILE B C 1
ATOM 4626 O O . ILE B 1 209 ? 7.151 -43.293 78.104 1.00 13.49 209 ILE B O 1
ATOM 4631 N N . ALA B 1 210 ? 6.835 -43.105 75.865 1.00 13.22 210 ALA B N 1
ATOM 4632 C CA . ALA B 1 210 ? 6.719 -44.516 75.672 1.00 14.02 210 ALA B CA 1
ATOM 4633 C C . ALA B 1 210 ? 8.033 -45.190 76.133 1.00 14.34 210 ALA B C 1
ATOM 4634 O O . ALA B 1 210 ? 8.017 -46.277 76.688 1.00 14.28 210 ALA B O 1
ATOM 4636 N N . ARG B 1 211 ? 9.157 -44.569 75.815 1.00 13.87 211 ARG B N 1
ATOM 4637 C CA . ARG B 1 211 ? 10.458 -45.196 76.115 1.00 15.37 211 ARG B CA 1
ATOM 4638 C C . ARG B 1 211 ? 10.767 -45.194 77.610 1.00 17.40 211 ARG B C 1
ATOM 4639 O O . ARG B 1 211 ? 11.381 -46.131 78.132 1.00 17.57 211 ARG B O 1
ATOM 4647 N N . GLU B 1 212 ? 10.376 -44.125 78.298 1.00 17.33 212 GLU B N 1
ATOM 4648 C CA . GLU B 1 212 ? 10.843 -43.881 79.650 1.00 16.85 212 GLU B CA 1
ATOM 4649 C C . GLU B 1 212 ? 9.743 -44.046 80.733 1.00 20.97 212 GLU B C 1
ATOM 4650 O O . GLU B 1 212 ? 10.066 -44.344 81.879 1.00 21.44 212 GLU B O 1
ATOM 4656 N N . LEU B 1 213 ? 8.491 -43.720 80.415 1.00 16.10 213 LEU B N 1
ATOM 4657 C CA . LEU B 1 213 ? 7.419 -43.700 81.447 1.00 14.48 213 LEU B CA 1
ATOM 4658 C C . LEU B 1 213 ? 6.382 -44.793 81.296 1.00 15.11 213 LEU B C 1
ATOM 4659 O O . LEU B 1 213 ? 5.762 -45.141 82.274 1.00 17.70 213 LEU B O 1
ATOM 4664 N N . SER B 1 214 ? 6.102 -45.251 80.063 1.00 14.81 214 SER B N 1
ATOM 4665 C CA . SER B 1 214 ? 5.086 -46.278 79.853 1.00 15.06 214 SER B CA 1
ATOM 4666 C C . SER B 1 214 ? 5.395 -47.507 80.713 1.00 20.70 214 SER B C 1
ATOM 4667 O O . SER B 1 214 ? 6.550 -47.965 80.771 1.00 17.75 214 SER B O 1
ATOM 4670 N N . GLY B 1 215 ? 4.373 -48.004 81.410 1.00 17.85 215 GLY B N 1
ATOM 4671 C CA . GLY B 1 215 ? 4.520 -49.187 82.265 1.00 17.62 215 GLY B CA 1
ATOM 4672 C C . GLY B 1 215 ? 4.888 -48.844 83.689 1.00 19.15 215 GLY B C 1
ATOM 4673 O O . GLY B 1 215 ? 4.949 -49.735 84.527 1.00 20.02 215 GLY B O 1
ATOM 4674 N N . ARG B 1 216 ? 5.119 -47.556 83.985 1.00 16.24 216 ARG B N 1
ATOM 4675 C CA . ARG B 1 216 ? 5.546 -47.141 85.314 1.00 18.00 216 ARG B CA 1
ATOM 4676 C C . ARG B 1 216 ? 4.534 -46.233 86.030 1.00 19.13 216 ARG B C 1
ATOM 4677 O O . ARG B 1 216 ? 4.857 -45.614 87.070 1.00 18.54 216 ARG B O 1
ATOM 4685 N N . GLY B 1 217 ? 3.341 -46.119 85.452 1.00 17.17 217 GLY B N 1
ATOM 4686 C CA . GLY B 1 217 ? 2.331 -45.255 86.012 1.00 18.27 217 GLY B CA 1
ATOM 4687 C C . GLY B 1 217 ? 0.930 -45.433 85.479 1.00 15.32 217 GLY B C 1
ATOM 4688 O O . GLY B 1 217 ? 0.645 -46.279 84.614 1.00 17.14 217 GLY B O 1
ATOM 4689 N N . ALA B 1 218 ? 0.041 -44.630 86.032 1.00 14.70 218 ALA B N 1
ATOM 4690 C CA . ALA B 1 218 ? -1.375 -44.697 85.713 1.00 16.91 218 ALA B CA 1
ATOM 4691 C C . ALA B 1 218 ? -2.019 -43.399 86.078 1.00 14.31 218 ALA B C 1
ATOM 4692 O O . ALA B 1 218 ? -1.473 -42.627 86.893 1.00 13.44 218 ALA B O 1
ATOM 4694 N N . MET B 1 219 ? -3.154 -43.118 85.428 1.00 13.68 219 MET B N 1
ATOM 4695 C CA . MET B 1 219 ? -3.937 -41.930 85.705 1.00 13.89 219 MET B CA 1
ATOM 4696 C C . MET B 1 219 ? -5.418 -42.257 85.905 1.00 13.65 219 MET B C 1
ATOM 4697 O O . MET B 1 219 ? -5.958 -43.187 85.304 1.00 14.55 219 MET B O 1
ATOM 4702 N N . LEU B 1 220 ? -6.063 -41.512 86.793 1.00 13.33 220 LEU B N 1
ATOM 4703 C CA . LEU B 1 220 ? -7.370 -41.868 87.286 1.00 15.22 220 LEU B CA 1
ATOM 4704 C C . LEU B 1 220 ? -8.196 -40.610 87.423 1.00 14.10 220 LEU B C 1
ATOM 4705 O O . LEU B 1 220 ? -7.790 -39.689 88.129 1.00 15.68 220 LEU B O 1
ATOM 4710 N N . THR B 1 221 ? -9.335 -40.557 86.731 1.00 13.35 221 THR B N 1
ATOM 4711 C CA . THR B 1 221 ? -10.228 -39.416 86.863 1.00 12.45 221 THR B CA 1
ATOM 4712 C C . THR B 1 221 ? -11.285 -39.735 87.883 1.00 14.06 221 THR B C 1
ATOM 4713 O O . THR B 1 221 ? -11.829 -40.802 87.883 1.00 13.74 221 THR B O 1
ATOM 4717 N N . VAL B 1 222 ? -11.582 -38.763 88.748 1.00 15.98 222 VAL B N 1
ATOM 4718 C CA . VAL B 1 222 ? -12.450 -38.969 89.896 1.00 15.44 222 VAL B CA 1
ATOM 4719 C C . VAL B 1 222 ? -13.620 -37.992 89.865 1.00 13.90 222 VAL B C 1
ATOM 4720 O O . VAL B 1 222 ? -13.435 -36.824 89.540 1.00 15.62 222 VAL B O 1
ATOM 4724 N N . VAL B 1 223 ? -14.822 -38.491 90.140 1.00 13.66 223 VAL B N 1
ATOM 4725 C CA . VAL B 1 223 ? -15.998 -37.647 90.115 1.00 15.17 223 VAL B CA 1
ATOM 4726 C C . VAL B 1 223 ? -16.153 -36.961 91.486 1.00 19.72 223 VAL B C 1
ATOM 4727 O O . VAL B 1 223 ? -16.796 -37.489 92.393 1.00 21.23 223 VAL B O 1
ATOM 4731 N N . ALA B 1 224 ? -15.466 -35.837 91.637 1.00 21.01 224 ALA B N 1
ATOM 4732 C CA . ALA B 1 224 ? -15.422 -35.103 92.897 1.00 21.72 224 ALA B CA 1
ATOM 4733 C C . ALA B 1 224 ? -14.663 -33.854 92.612 1.00 21.66 224 ALA B C 1
ATOM 4734 O O . ALA B 1 224 ? -14.083 -33.715 91.523 1.00 20.88 224 ALA B O 1
ATOM 4736 N N . ASP B 1 225 ? -14.721 -32.887 93.533 1.00 23.16 225 ASP B N 1
ATOM 4737 C CA . ASP B 1 225 ? -13.987 -31.653 93.364 1.00 18.66 225 ASP B CA 1
ATOM 4738 C C . ASP B 1 225 ? -12.607 -31.691 93.990 1.00 17.95 225 ASP B C 1
ATOM 4739 O O . ASP B 1 225 ? -12.225 -32.672 94.647 1.00 19.71 225 ASP B O 1
ATOM 4744 N N . VAL B 1 226 ? -11.807 -30.706 93.616 1.00 19.44 226 VAL B N 1
ATOM 4745 C CA . VAL B 1 226 ? -10.421 -30.677 93.951 1.00 18.77 226 VAL B CA 1
ATOM 4746 C C . VAL B 1 226 ? -10.233 -30.594 95.473 1.00 22.74 226 VAL B C 1
ATOM 4747 O O . VAL B 1 226 ? -9.381 -31.257 96.000 1.00 19.18 226 VAL B O 1
ATOM 4751 N N . GLU B 1 227 ? -11.147 -29.930 96.167 1.00 25.96 227 GLU B N 1
ATOM 4752 C CA . GLU B 1 227 ? -11.062 -29.820 97.644 1.00 26.62 227 GLU B CA 1
ATOM 4753 C C . GLU B 1 227 ? -11.177 -31.207 98.265 1.00 22.26 227 GLU B C 1
ATOM 4754 O O . GLU B 1 227 ? -10.367 -31.602 99.089 1.00 21.23 227 GLU B O 1
ATOM 4760 N N . ARG B 1 228 ? -12.094 -31.996 97.742 1.00 22.69 228 ARG B N 1
ATOM 4761 C CA . ARG B 1 228 ? -12.364 -33.284 98.285 1.00 18.97 228 ARG B CA 1
ATOM 4762 C C . ARG B 1 228 ? -11.267 -34.298 97.921 1.00 22.58 228 ARG B C 1
ATOM 4763 O O . ARG B 1 228 ? -10.888 -35.160 98.750 1.00 18.12 228 ARG B O 1
ATOM 4771 N N . VAL B 1 229 ? -10.745 -34.216 96.691 1.00 20.04 229 VAL B N 1
ATOM 4772 C CA . VAL B 1 229 ? -9.678 -35.131 96.292 1.00 18.76 229 VAL B CA 1
ATOM 4773 C C . VAL B 1 229 ? -8.418 -34.831 97.083 1.00 16.11 229 VAL B C 1
ATOM 4774 O O . VAL B 1 229 ? -7.734 -35.746 97.554 1.00 19.90 229 VAL B O 1
ATOM 4778 N N . THR B 1 230 ? -8.125 -33.548 97.244 1.00 19.03 230 THR B N 1
ATOM 4779 C CA . THR B 1 230 ? -6.957 -33.137 97.993 1.00 19.71 230 THR B CA 1
ATOM 4780 C C . THR B 1 230 ? -7.042 -33.673 99.439 1.00 21.58 230 THR B C 1
ATOM 4781 O O . THR B 1 230 ? -6.132 -34.334 99.906 1.00 17.65 230 THR B O 1
ATOM 4785 N N . ALA B 1 231 ? -8.217 -33.593 100.031 1.00 21.56 231 ALA B N 1
ATOM 4786 C CA . ALA B 1 231 ? -8.394 -34.106 101.401 1.00 25.20 231 ALA B CA 1
ATOM 4787 C C . ALA B 1 231 ? -8.159 -35.619 101.460 1.00 24.59 231 ALA B C 1
ATOM 4788 O O . ALA B 1 231 ? -7.425 -36.120 102.315 1.00 23.56 231 ALA B O 1
ATOM 4790 N N . LEU B 1 232 ? -8.643 -36.332 100.452 1.00 23.40 232 LEU B N 1
ATOM 4791 C CA . LEU B 1 232 ? -8.496 -37.776 100.439 1.00 23.11 232 LEU B CA 1
ATOM 4792 C C . LEU B 1 232 ? -7.093 -38.228 100.104 1.00 21.45 232 LEU B C 1
ATOM 4793 O O . LEU B 1 232 ? -6.753 -39.392 100.287 1.00 19.68 232 LEU B O 1
ATOM 4798 N N . LEU B 1 233 ? -6.284 -37.333 99.549 1.00 21.93 233 LEU B N 1
ATOM 4799 C CA . LEU B 1 233 ? -4.891 -37.663 99.245 1.00 18.38 233 LEU B CA 1
ATOM 4800 C C . LEU B 1 233 ? -3.969 -37.522 100.473 1.00 22.30 233 LEU B C 1
ATOM 4801 O O . LEU B 1 233 ? -2.759 -37.667 100.362 1.00 21.06 233 LEU B O 1
ATOM 4806 N N . ALA B 1 234 ? -4.542 -37.210 101.633 1.00 23.16 234 ALA B N 1
ATOM 4807 C CA . ALA B 1 234 ? -3.762 -37.182 102.868 1.00 26.32 234 ALA B CA 1
ATOM 4808 C C . ALA B 1 234 ? -3.170 -38.554 103.094 1.00 21.14 234 ALA B C 1
ATOM 4809 O O . ALA B 1 234 ? -3.880 -39.562 103.028 1.00 23.76 234 ALA B O 1
ATOM 4811 N N . GLY B 1 235 ? -1.845 -38.604 103.173 1.00 19.93 235 GLY B N 1
ATOM 4812 C CA . GLY B 1 235 ? -1.116 -39.857 103.307 1.00 20.64 235 GLY B CA 1
ATOM 4813 C C . GLY B 1 235 ? -0.585 -40.406 101.993 1.00 22.55 235 GLY B C 1
ATOM 4814 O O . GLY B 1 235 ? 0.148 -41.386 101.971 1.00 21.02 235 GLY B O 1
ATOM 4815 N N . PHE B 1 236 ? -0.916 -39.734 100.891 1.00 20.21 236 PHE B N 1
ATOM 4816 C CA . PHE B 1 236 ? -0.423 -40.136 99.586 1.00 20.05 236 PHE B CA 1
ATOM 4817 C C . PHE B 1 236 ? 0.593 -39.128 99.025 1.00 24.62 236 PHE B C 1
ATOM 4818 O O . PHE B 1 236 ? 0.908 -39.177 97.839 1.00 22.89 236 PHE B O 1
ATOM 4826 N N . GLU B 1 237 ? 1.041 -38.190 99.866 1.00 21.72 237 GLU B N 1
ATOM 4827 C CA . GLU B 1 237 ? 2.093 -37.230 99.496 1.00 22.50 237 GLU B CA 1
ATOM 4828 C C . GLU B 1 237 ? 3.262 -37.905 98.786 1.00 22.38 237 GLU B C 1
ATOM 4829 O O . GLU B 1 237 ? 3.817 -38.896 99.252 1.00 23.52 237 GLU B O 1
ATOM 4835 N N . GLY B 1 238 ? 3.578 -37.406 97.592 1.00 26.71 238 GLY B N 1
ATOM 4836 C CA . GLY B 1 238 ? 4.675 -37.935 96.788 1.00 23.12 238 GLY B CA 1
ATOM 4837 C C . GLY B 1 238 ? 4.410 -39.298 96.186 1.00 24.86 238 GLY B C 1
ATOM 4838 O O . GLY B 1 238 ? 5.331 -39.953 95.721 1.00 23.36 238 GLY B O 1
ATOM 4839 N N . ARG B 1 239 ? 3.171 -39.779 96.261 1.00 20.56 239 ARG B N 1
ATOM 4840 C CA . ARG B 1 239 ? 2.846 -41.084 95.680 1.00 21.09 239 ARG B CA 1
ATOM 4841 C C . ARG B 1 239 ? 1.697 -40.948 94.659 1.00 18.10 239 ARG B C 1
ATOM 4842 O O . ARG B 1 239 ? 1.669 -41.645 93.661 1.00 18.53 239 ARG B O 1
ATOM 4850 N N . VAL B 1 240 ? 0.716 -40.119 94.979 1.00 16.78 240 VAL B N 1
ATOM 4851 C CA . VAL B 1 240 ? -0.374 -39.870 94.050 1.00 16.17 240 VAL B CA 1
ATOM 4852 C C . VAL B 1 240 ? -0.690 -38.418 94.116 1.00 21.24 240 VAL B C 1
ATOM 4853 O O . VAL B 1 240 ? -0.943 -37.896 95.195 1.00 20.05 240 VAL B O 1
ATOM 4857 N N . CYS B 1 241 ? -0.648 -37.737 92.965 1.00 18.63 241 CYS B N 1
ATOM 4858 C CA . CYS B 1 241 ? -0.796 -36.295 92.946 1.00 17.51 241 CYS B CA 1
ATOM 4859 C C . CYS B 1 241 ? -1.916 -35.867 92.013 1.00 15.81 241 CYS B C 1
ATOM 4860 O O . CYS B 1 241 ? -2.321 -36.630 91.150 1.00 14.93 241 CYS B O 1
ATOM 4863 N N . VAL B 1 242 ? -2.450 -34.673 92.257 1.00 15.61 242 VAL B N 1
ATOM 4864 C CA . VAL B 1 242 ? -3.416 -34.067 91.361 1.00 12.86 242 VAL B CA 1
ATOM 4865 C C . VAL B 1 242 ? -2.762 -33.734 90.016 1.00 16.28 242 VAL B C 1
ATOM 4866 O O . VAL B 1 242 ? -1.724 -33.051 89.944 1.00 16.85 242 VAL B O 1
ATOM 4870 N N . ALA B 1 243 ? -3.325 -34.301 88.951 1.00 14.10 243 ALA B N 1
ATOM 4871 C CA . ALA B 1 243 ? -2.817 -34.094 87.609 1.00 14.15 243 ALA B CA 1
ATOM 4872 C C . ALA B 1 243 ? -3.735 -33.197 86.756 1.00 15.02 243 ALA B C 1
ATOM 4873 O O . ALA B 1 243 ? -3.286 -32.641 85.759 1.00 17.07 243 ALA B O 1
ATOM 4875 N N . ALA B 1 244 ? -5.011 -33.080 87.123 1.00 13.62 244 ALA B N 1
ATOM 4876 C CA . ALA B 1 244 ? -5.868 -32.137 86.441 1.00 13.53 244 ALA B CA 1
ATOM 4877 C C . ALA B 1 244 ? -7.050 -31.726 87.268 1.00 15.54 244 ALA B C 1
ATOM 4878 O O . ALA B 1 244 ? -7.587 -32.532 88.010 1.00 14.85 244 ALA B O 1
ATOM 4880 N N . VAL B 1 245 ? -7.438 -30.453 87.133 1.00 12.31 245 VAL B N 1
ATOM 4881 C CA . VAL B 1 245 ? -8.681 -29.989 87.666 1.00 15.70 245 VAL B CA 1
ATOM 4882 C C . VAL B 1 245 ? -9.587 -29.580 86.496 1.00 12.59 245 VAL B C 1
ATOM 4883 O O . VAL B 1 245 ? -9.347 -28.589 85.814 1.00 13.73 245 VAL B O 1
ATOM 4887 N N . ASN B 1 246 ? -10.553 -30.428 86.198 1.00 12.20 246 ASN B N 1
ATOM 4888 C CA . ASN B 1 246 ? -11.406 -30.209 85.015 1.00 13.24 246 ASN B CA 1
ATOM 4889 C C . ASN B 1 246 ? -12.717 -29.513 85.317 1.00 15.90 246 ASN B C 1
ATOM 4890 O O . ASN B 1 246 ? -13.214 -28.790 84.489 1.00 16.67 246 ASN B O 1
ATOM 4895 N N . GLY B 1 247 ? -13.223 -29.671 86.531 1.00 17.99 247 GLY B N 1
ATOM 4896 C CA . GLY B 1 247 ? -14.457 -29.034 86.943 1.00 18.33 247 GLY B CA 1
ATOM 4897 C C . GLY B 1 247 ? -14.820 -29.463 88.359 1.00 22.34 247 GLY B C 1
ATOM 4898 O O . GLY B 1 247 ? -14.044 -30.176 89.016 1.00 18.37 247 GLY B O 1
ATOM 4899 N N . PRO B 1 248 ? -16.040 -29.105 88.820 1.00 24.32 248 PRO B N 1
ATOM 4900 C CA . PRO B 1 248 ? -16.437 -29.426 90.198 1.00 20.67 248 PRO B CA 1
ATOM 4901 C C . PRO B 1 248 ? -16.704 -30.903 90.432 1.00 23.45 248 PRO B C 1
ATOM 4902 O O . PRO B 1 248 ? -16.840 -31.326 91.569 1.00 25.37 248 PRO B O 1
ATOM 4906 N N . ALA B 1 249 ? -16.812 -31.691 89.361 1.00 18.11 249 ALA B N 1
ATOM 4907 C CA . ALA B 1 249 ? -17.014 -33.114 89.485 1.00 17.01 249 ALA B CA 1
ATOM 4908 C C . ALA B 1 249 ? -16.054 -33.937 88.564 1.00 15.86 249 ALA B C 1
ATOM 4909 O O . ALA B 1 249 ? -16.395 -35.027 88.120 1.00 15.39 249 ALA B O 1
ATOM 4911 N N . SER B 1 250 ? -14.872 -33.398 88.314 1.00 15.27 250 SER B N 1
ATOM 4912 C CA . SER B 1 250 ? -13.834 -34.126 87.551 1.00 14.67 250 SER B CA 1
ATOM 4913 C C . SER B 1 250 ? -12.437 -33.643 87.923 1.00 13.85 250 SER B C 1
ATOM 4914 O O . SER B 1 250 ? -12.057 -32.522 87.591 1.00 14.63 250 SER B O 1
ATOM 4917 N N . VAL B 1 251 ? -11.671 -34.498 88.608 1.00 13.40 251 VAL B N 1
ATOM 4918 C CA . VAL B 1 251 ? -10.283 -34.208 88.958 1.00 15.69 251 VAL B CA 1
ATOM 4919 C C . VAL B 1 251 ? -9.504 -35.475 88.670 1.00 13.33 251 VAL B C 1
ATOM 4920 O O . VAL B 1 251 ? -9.994 -36.548 88.915 1.00 15.84 251 VAL B O 1
ATOM 4924 N N . THR B 1 252 ? -8.354 -35.348 88.054 1.00 11.27 252 THR B N 1
ATOM 4925 C CA . THR B 1 252 ? -7.559 -36.523 87.678 1.00 12.78 252 THR B CA 1
ATOM 4926 C C . THR B 1 252 ? -6.340 -36.588 88.587 1.00 12.11 252 THR B C 1
ATOM 4927 O O . THR B 1 252 ? -5.702 -35.585 88.837 1.00 15.08 252 THR B O 1
ATOM 4931 N N . VAL B 1 253 ? -5.985 -37.791 88.996 1.00 13.89 253 VAL B N 1
ATOM 4932 C CA . VAL B 1 253 ? -4.750 -38.007 89.746 1.00 14.58 253 VAL B CA 1
ATOM 4933 C C . VAL B 1 253 ? -3.819 -38.961 88.998 1.00 14.57 253 VAL B C 1
ATOM 4934 O O . VAL B 1 253 ? -4.231 -39.624 88.058 1.00 14.00 253 VAL B O 1
ATOM 4938 N N . SER B 1 254 ? -2.573 -39.038 89.442 1.00 11.82 254 SER B N 1
ATOM 4939 C CA . SER B 1 254 ? -1.531 -39.695 88.713 1.00 12.19 254 SER B CA 1
ATOM 4940 C C . SER B 1 254 ? -0.509 -40.278 89.671 1.00 13.73 254 SER B C 1
ATOM 4941 O O . SER B 1 254 ? -0.171 -39.654 90.678 1.00 14.74 254 SER B O 1
ATOM 4944 N N . GLY B 1 255 ? 0.026 -41.433 89.322 1.00 13.55 255 GLY B N 1
ATOM 4945 C CA . GLY B 1 255 ? 1.143 -42.016 90.088 1.00 16.96 255 GLY B CA 1
ATOM 4946 C C . GLY B 1 255 ? 1.432 -43.433 89.667 1.00 14.85 255 GLY B C 1
ATOM 4947 O O . GLY B 1 255 ? 0.933 -43.911 88.663 1.00 15.03 255 GLY B O 1
ATOM 4948 N N . GLU B 1 256 ? 2.257 -44.130 90.446 1.00 17.23 256 GLU B N 1
ATOM 4949 C CA . GLU B 1 256 ? 2.585 -45.500 90.117 1.00 17.15 256 GLU B CA 1
ATOM 4950 C C . GLU B 1 256 ? 1.313 -46.320 90.310 1.00 18.34 256 GLU B C 1
ATOM 4951 O O . GLU B 1 256 ? 0.466 -45.968 91.122 1.00 17.43 256 GLU B O 1
ATOM 4957 N N . ASP B 1 257 ? 1.206 -47.428 89.588 1.00 19.97 257 ASP B N 1
ATOM 4958 C CA . ASP B 1 257 ? -0.019 -48.172 89.499 1.00 22.28 257 ASP B CA 1
ATOM 4959 C C . ASP B 1 257 ? -0.499 -48.659 90.883 1.00 22.81 257 ASP B C 1
ATOM 4960 O O . ASP B 1 257 ? -1.664 -48.506 91.241 1.00 22.11 257 ASP B O 1
ATOM 4965 N N . GLY B 1 258 ? 0.403 -49.262 91.643 1.00 25.17 258 GLY B N 1
ATOM 4966 C CA . GLY B 1 258 ? 0.074 -49.755 92.977 1.00 23.84 258 GLY B CA 1
ATOM 4967 C C . GLY B 1 258 ? -0.413 -48.674 93.914 1.00 20.60 258 GLY B C 1
ATOM 4968 O O . GLY B 1 258 ? -1.414 -48.868 94.625 1.00 19.96 258 GLY B O 1
ATOM 4969 N N . ALA B 1 259 ? 0.212 -47.503 93.857 1.00 18.88 259 ALA B N 1
ATOM 4970 C CA . ALA B 1 259 ? -0.230 -46.393 94.670 1.00 18.42 259 ALA B CA 1
ATOM 4971 C C . ALA B 1 259 ? -1.635 -45.915 94.223 1.00 18.19 259 ALA B C 1
ATOM 4972 O O . ALA B 1 259 ? -2.446 -45.491 95.036 1.00 17.29 259 ALA B O 1
ATOM 4974 N N . VAL B 1 260 ? -1.877 -45.890 92.917 1.00 16.75 260 VAL B N 1
ATOM 4975 C CA . VAL B 1 260 ? -3.159 -45.410 92.421 1.00 14.28 260 VAL B CA 1
ATOM 4976 C C . VAL B 1 260 ? -4.249 -46.416 92.799 1.00 16.23 260 VAL B C 1
ATOM 4977 O O . VAL B 1 260 ? -5.325 -46.032 93.200 1.00 18.74 260 VAL B O 1
ATOM 4981 N N . ARG B 1 261 ? -3.890 -47.700 92.815 1.00 16.06 261 ARG B N 1
ATOM 4982 C CA . ARG B 1 261 ? -4.798 -48.773 93.262 1.00 20.36 261 ARG B CA 1
ATOM 4983 C C . ARG B 1 261 ? -5.158 -48.610 94.740 1.00 20.15 261 ARG B C 1
ATOM 4984 O O . ARG B 1 261 ? -6.321 -48.767 95.123 1.00 19.07 261 ARG B O 1
ATOM 4992 N N . GLU B 1 262 ? -4.185 -48.188 95.550 1.00 19.92 262 GLU B N 1
ATOM 4993 C CA . GLU B 1 262 ? -4.448 -47.902 96.978 1.00 22.07 262 GLU B CA 1
ATOM 4994 C C . GLU B 1 262 ? -5.411 -46.733 97.137 1.00 23.32 262 GLU B C 1
ATOM 4995 O O . GLU B 1 262 ? -6.318 -46.747 97.989 1.00 20.94 262 GLU B O 1
ATOM 5001 N N . PHE B 1 263 ? -5.257 -45.737 96.283 1.00 19.45 263 PHE B N 1
ATOM 5002 C CA . PHE B 1 263 ? -6.156 -44.598 96.307 1.00 16.39 263 PHE B CA 1
ATOM 5003 C C . PHE B 1 263 ? -7.553 -44.977 95.804 1.00 18.18 263 PHE B C 1
ATOM 5004 O O . PHE B 1 263 ? -8.555 -44.476 96.321 1.00 18.06 263 PHE B O 1
ATOM 5012 N N . GLU B 1 264 ? -7.642 -45.898 94.840 1.00 15.44 264 GLU B N 1
ATOM 5013 C CA . GLU B 1 264 ? -8.947 -46.369 94.369 1.00 16.92 264 GLU B CA 1
ATOM 5014 C C . GLU B 1 264 ? -9.734 -47.059 95.481 1.00 17.97 264 GLU B C 1
ATOM 5015 O O . GLU B 1 264 ? -10.953 -46.959 95.529 1.00 18.45 264 GLU B O 1
ATOM 5021 N N . ARG B 1 265 ? -9.027 -47.726 96.386 1.00 19.48 265 ARG B N 1
ATOM 5022 C CA . ARG B 1 265 ? -9.703 -48.378 97.535 1.00 22.36 265 ARG B CA 1
ATOM 5023 C C . ARG B 1 265 ? -10.297 -47.351 98.500 1.00 21.22 265 ARG B C 1
ATOM 5024 O O . ARG B 1 265 ? -11.403 -47.565 99.033 1.00 21.24 265 ARG B O 1
ATOM 5032 N N . VAL B 1 266 ? -9.586 -46.238 98.694 1.00 17.11 266 VAL B N 1
ATOM 5033 C CA . VAL B 1 266 ? -10.073 -45.117 99.480 1.00 19.05 266 VAL B CA 1
ATOM 5034 C C . VAL B 1 266 ? -11.358 -44.545 98.837 1.00 23.18 266 VAL B C 1
ATOM 5035 O O . VAL B 1 266 ? -12.368 -44.292 99.519 1.00 17.99 266 VAL B O 1
ATOM 5039 N N . LEU B 1 267 ? -11.329 -44.361 97.514 1.00 20.85 267 LEU B N 1
ATOM 5040 C CA . LEU B 1 267 ? -12.515 -43.876 96.795 1.00 17.96 267 LEU B CA 1
ATOM 5041 C C . LEU B 1 267 ? -13.678 -44.837 96.827 1.00 18.28 267 LEU B C 1
ATOM 5042 O O . LEU B 1 267 ? -14.812 -44.438 97.077 1.00 27.28 267 LEU B O 1
ATOM 5047 N N . SER B 1 268 ? -13.410 -46.110 96.621 1.00 15.43 268 SER B N 1
ATOM 5048 C CA . SER B 1 268 ? -14.445 -47.100 96.576 1.00 19.28 268 SER B CA 1
ATOM 5049 C C . SER B 1 268 ? -15.241 -47.115 97.864 1.00 24.04 268 SER B C 1
ATOM 5050 O O . SER B 1 268 ? -16.437 -47.372 97.857 1.00 22.67 268 SER B O 1
ATOM 5053 N N . ALA B 1 269 ? -14.532 -47.068 98.987 1.00 25.70 269 ALA B N 1
ATOM 5054 C CA . ALA B 1 269 ? -15.159 -47.330 100.281 1.00 27.26 269 ALA B CA 1
ATOM 5055 C C . ALA B 1 269 ? -16.104 -46.187 100.625 1.00 28.61 269 ALA B C 1
ATOM 5056 O O . ALA B 1 269 ? -17.100 -46.376 101.369 1.00 28.16 269 ALA B O 1
ATOM 5058 N N . ARG B 1 270 ? -15.825 -45.024 100.015 1.00 20.64 270 ARG B N 1
ATOM 5059 C CA . ARG B 1 270 ? -16.631 -43.836 100.137 1.00 24.81 270 ARG B CA 1
ATOM 5060 C C . ARG B 1 270 ? -17.614 -43.674 98.955 1.00 23.39 270 ARG B C 1
ATOM 5061 O O . ARG B 1 270 ? -18.212 -42.611 98.776 1.00 26.36 270 ARG B O 1
ATOM 5069 N N . ARG B 1 271 ? -17.831 -44.765 98.221 1.00 24.54 271 ARG B N 1
ATOM 5070 C CA . ARG B 1 271 ? -18.786 -44.796 97.110 1.00 26.99 271 ARG B CA 1
ATOM 5071 C C . ARG B 1 271 ? -18.536 -43.672 96.123 1.00 29.65 271 ARG B C 1
ATOM 5072 O O . ARG B 1 271 ? -19.478 -43.046 95.646 1.00 29.74 271 ARG B O 1
ATOM 5080 N N . MET B 1 272 ? -17.283 -43.396 95.812 1.00 24.98 272 MET B N 1
ATOM 5081 C CA . MET B 1 272 ? -17.004 -42.360 94.834 1.00 23.02 272 MET B CA 1
ATOM 5082 C C . MET B 1 272 ? -16.713 -42.970 93.467 1.00 25.02 272 MET B C 1
ATOM 5083 O O . MET B 1 272 ? -16.197 -44.077 93.370 1.00 24.47 272 MET B O 1
ATOM 5088 N N . LEU B 1 273 ? -17.136 -42.278 92.423 1.00 22.46 273 LEU B N 1
ATOM 5089 C CA . LEU B 1 273 ? -16.975 -42.789 91.067 1.00 20.69 273 LEU B CA 1
ATOM 5090 C C . LEU B 1 273 ? -15.631 -42.385 90.537 1.00 17.31 273 LEU B C 1
ATOM 5091 O O . LEU B 1 273 ? -15.164 -41.275 90.777 1.00 17.26 273 LEU B O 1
ATOM 5096 N N . ARG B 1 274 ? -15.026 -43.272 89.751 1.00 18.54 274 ARG B N 1
ATOM 5097 C CA . ARG B 1 274 ? -13.706 -43.014 89.182 1.00 17.42 274 ARG B CA 1
ATOM 5098 C C . ARG B 1 274 ? -13.441 -44.023 88.070 1.00 16.00 274 ARG B C 1
ATOM 5099 O O . ARG B 1 274 ? -14.181 -45.019 87.937 1.00 15.58 274 ARG B O 1
ATOM 5107 N N . TRP B 1 275 ? -12.474 -43.723 87.215 1.00 15.67 275 TRP B N 1
ATOM 5108 C CA . TRP B 1 275 ? -12.043 -44.676 86.167 1.00 18.26 275 TRP B CA 1
ATOM 5109 C C . TRP B 1 275 ? -10.638 -44.364 85.755 1.00 14.96 275 TRP B C 1
ATOM 5110 O O . TRP B 1 275 ? -10.230 -43.186 85.719 1.00 13.60 275 TRP B O 1
ATOM 5121 N N . ARG B 1 276 ? -9.890 -45.397 85.374 1.00 15.90 276 ARG B N 1
ATOM 5122 C CA . ARG B 1 276 ? -8.585 -45.185 84.764 1.00 15.16 276 ARG B CA 1
ATOM 5123 C C . ARG B 1 276 ? -8.765 -44.481 83.404 1.00 15.05 276 ARG B C 1
ATOM 5124 O O . ARG B 1 276 ? -9.726 -44.757 82.689 1.00 16.33 276 ARG B O 1
ATOM 5132 N N . LEU B 1 277 ? -7.809 -43.637 83.039 1.00 14.32 277 LEU B N 1
ATOM 5133 C CA . LEU B 1 277 ? -7.754 -43.061 81.680 1.00 16.76 277 LEU B CA 1
ATOM 5134 C C . LEU B 1 277 ? -7.351 -44.134 80.685 1.00 18.69 277 LEU B C 1
ATOM 5135 O O . LEU B 1 277 ? -6.251 -44.694 80.773 1.00 18.57 277 LEU B O 1
ATOM 5140 N N . PRO B 1 278 ? -8.203 -44.371 79.677 1.00 18.13 278 PRO B N 1
ATOM 5141 C CA . PRO B 1 278 ? -7.868 -45.275 78.576 1.00 21.68 278 PRO B CA 1
ATOM 5142 C C . PRO B 1 278 ? -6.650 -44.801 77.796 1.00 19.33 278 PRO B C 1
ATOM 5143 O O . PRO B 1 278 ? -6.417 -43.584 77.674 1.00 18.92 278 PRO B O 1
ATOM 5147 N N . GLY B 1 279 ? -5.799 -45.741 77.403 1.00 19.74 279 GLY B N 1
ATOM 5148 C CA . GLY B 1 279 ? -4.658 -45.422 76.542 1.00 18.72 279 GLY B CA 1
ATOM 5149 C C . GLY B 1 279 ? -3.472 -44.820 77.294 1.00 19.82 279 GLY B C 1
ATOM 5150 O O . GLY B 1 279 ? -2.566 -44.288 76.678 1.00 18.45 279 GLY B O 1
ATOM 5151 N N . VAL B 1 280 ? -3.564 -44.763 78.633 1.00 16.59 280 VAL B N 1
ATOM 5152 C CA . VAL B 1 280 ? -2.536 -44.127 79.452 1.00 17.29 280 VAL B CA 1
ATOM 5153 C C . VAL B 1 280 ? -1.908 -45.150 80.381 1.00 17.19 280 VAL B C 1
ATOM 5154 O O . VAL B 1 280 ? -2.609 -45.767 81.175 1.00 16.28 280 VAL B O 1
ATOM 5158 N N . ASP B 1 281 ? -0.607 -45.380 80.203 1.00 14.74 281 ASP B N 1
ATOM 5159 C CA . ASP B 1 281 ? 0.135 -46.315 81.030 1.00 17.66 281 ASP B CA 1
ATOM 5160 C C . ASP B 1 281 ? 1.306 -45.616 81.666 1.00 15.63 281 ASP B C 1
ATOM 5161 O O . ASP B 1 281 ? 2.324 -46.251 82.004 1.00 13.81 281 ASP B O 1
ATOM 5166 N N . PHE B 1 282 ? 1.128 -44.329 81.928 1.00 15.28 282 PHE B N 1
ATOM 5167 C CA . PHE B 1 282 ? 2.154 -43.524 82.514 1.00 13.38 282 PHE B CA 1
ATOM 5168 C C . PHE B 1 282 ? 1.604 -42.464 83.431 1.00 12.71 282 PHE B C 1
ATOM 5169 O O . PHE B 1 282 ? 0.432 -42.089 83.326 1.00 13.64 282 PHE B O 1
ATOM 5177 N N . ALA B 1 283 ? 2.439 -41.992 84.351 1.00 13.97 283 ALA B N 1
ATOM 5178 C CA . ALA B 1 283 ? 2.008 -40.997 85.351 1.00 14.40 283 ALA B CA 1
ATOM 5179 C C . ALA B 1 283 ? 2.285 -39.605 84.816 1.00 14.61 283 ALA B C 1
ATOM 5180 O O . ALA B 1 283 ? 3.238 -38.935 85.234 1.00 14.53 283 ALA B O 1
ATOM 5182 N N . GLY B 1 284 ? 1.412 -39.147 83.915 1.00 15.69 284 GLY B N 1
ATOM 5183 C CA . GLY B 1 284 ? 1.482 -37.785 83.405 1.00 13.87 284 GLY B CA 1
ATOM 5184 C C . GLY B 1 284 ? 1.338 -36.771 84.524 1.00 13.20 284 GLY B C 1
ATOM 5185 O O . GLY B 1 284 ? 0.657 -37.040 85.515 1.00 14.42 284 GLY B O 1
ATOM 5186 N N . HIS B 1 285 ? 1.962 -35.602 84.346 1.00 14.12 285 HIS B N 1
ATOM 5187 C CA . HIS B 1 285 ? 1.789 -34.449 85.234 1.00 15.12 285 HIS B CA 1
ATOM 5188 C C . HIS B 1 285 ? 2.157 -34.825 86.683 1.00 16.65 285 HIS B C 1
ATOM 5189 O O . HIS B 1 285 ? 1.486 -34.417 87.642 1.00 16.77 285 HIS B O 1
ATOM 5196 N N . SER B 1 286 ? 3.243 -35.586 86.804 1.00 17.53 286 SER B N 1
ATOM 5197 C CA . SER B 1 286 ? 3.775 -36.024 88.096 1.00 16.84 286 SER B CA 1
ATOM 5198 C C . SER B 1 286 ? 5.290 -35.861 88.132 1.00 19.57 286 SER B C 1
ATOM 5199 O O . SER B 1 286 ? 5.914 -35.575 87.105 1.00 16.56 286 SER B O 1
ATOM 5202 N N . PRO B 1 287 ? 5.887 -36.025 89.322 1.00 17.98 287 PRO B N 1
ATOM 5203 C CA . PRO B 1 287 ? 7.354 -35.955 89.410 1.00 18.82 287 PRO B CA 1
ATOM 5204 C C . PRO B 1 287 ? 8.108 -36.964 88.559 1.00 17.61 287 PRO B C 1
ATOM 5205 O O . PRO B 1 287 ? 9.274 -36.751 88.281 1.00 18.44 287 PRO B O 1
ATOM 5209 N N . GLN B 1 288 ? 7.453 -38.022 88.096 1.00 17.89 288 GLN B N 1
ATOM 5210 C CA . GLN B 1 288 ? 8.110 -38.981 87.191 1.00 17.79 288 GLN B CA 1
ATOM 5211 C C . GLN B 1 288 ? 8.613 -38.274 85.917 1.00 19.41 288 GLN B C 1
ATOM 5212 O O . GLN B 1 288 ? 9.476 -38.800 85.186 1.00 16.89 288 GLN B O 1
ATOM 5218 N N . VAL B 1 289 ? 7.931 -37.189 85.565 1.00 16.24 289 VAL B N 1
ATOM 5219 C CA . VAL B 1 289 ? 8.227 -36.452 84.335 1.00 15.29 289 VAL B CA 1
ATOM 5220 C C . VAL B 1 289 ? 9.556 -35.692 84.445 1.00 17.95 289 VAL B C 1
ATOM 5221 O O . VAL B 1 289 ? 10.155 -35.373 83.428 1.00 17.63 289 VAL B O 1
ATOM 5225 N N . ASP B 1 290 ? 9.999 -35.392 85.686 1.00 18.17 290 ASP B N 1
ATOM 5226 C CA . ASP B 1 290 ? 11.269 -34.654 85.905 1.00 21.53 290 ASP B CA 1
ATOM 5227 C C . ASP B 1 290 ? 12.423 -35.315 85.151 1.00 18.05 290 ASP B C 1
ATOM 5228 O O . ASP B 1 290 ? 13.260 -34.637 84.515 1.00 21.50 290 ASP B O 1
ATOM 5233 N N . ALA B 1 291 ? 12.425 -36.636 85.132 1.00 21.88 291 ALA B N 1
ATOM 5234 C CA . ALA B 1 291 ? 13.526 -37.396 84.535 1.00 21.53 291 ALA B CA 1
ATOM 5235 C C . ALA B 1 291 ? 13.601 -37.222 83.011 1.00 25.83 291 ALA B C 1
ATOM 5236 O O . ALA B 1 291 ? 14.618 -37.526 82.419 1.00 20.71 291 ALA B O 1
ATOM 5238 N N . LEU B 1 292 ? 12.508 -36.772 82.378 1.00 18.72 292 LEU B N 1
ATOM 5239 C CA . LEU B 1 292 ? 12.494 -36.634 80.910 1.00 20.12 292 LEU B CA 1
ATOM 5240 C C . LEU B 1 292 ? 12.972 -35.256 80.469 1.00 19.22 292 LEU B C 1
ATOM 5241 O O . LEU B 1 292 ? 13.093 -34.999 79.271 1.00 20.83 292 LEU B O 1
ATOM 5246 N N . ARG B 1 293 ? 13.007 -34.311 81.396 1.00 21.04 293 ARG B N 1
ATOM 5247 C CA . ARG B 1 293 ? 13.107 -32.905 81.009 1.00 22.56 293 ARG B CA 1
ATOM 5248 C C . ARG B 1 293 ? 14.301 -32.683 80.052 1.00 24.78 293 ARG B C 1
ATOM 5249 O O . ARG B 1 293 ? 14.171 -32.073 78.975 1.00 19.97 293 ARG B O 1
ATOM 5257 N N . ALA B 1 294 ? 15.469 -33.174 80.446 1.00 24.40 294 ALA B N 1
ATOM 5258 C CA . ALA B 1 294 ? 16.679 -32.894 79.668 1.00 27.00 294 ALA B CA 1
ATOM 5259 C C . ALA B 1 294 ? 16.576 -33.437 78.236 1.00 21.79 294 ALA B C 1
ATOM 5260 O O . ALA B 1 294 ? 16.875 -32.705 77.295 1.00 23.57 294 ALA B O 1
ATOM 5262 N N . GLU B 1 295 ? 16.177 -34.711 78.061 1.00 20.25 295 GLU B N 1
ATOM 5263 C CA . GLU B 1 295 ? 16.106 -35.316 76.726 1.00 21.34 295 GLU B CA 1
ATOM 5264 C C . GLU B 1 295 ? 14.955 -34.643 75.905 1.00 19.93 295 GLU B C 1
ATOM 5265 O O . GLU B 1 295 ? 15.070 -34.487 74.701 1.00 19.08 295 GLU B O 1
ATOM 5271 N N . LEU B 1 296 ? 13.863 -34.254 76.561 1.00 18.73 296 LEU B N 1
ATOM 5272 C CA . LEU B 1 296 ? 12.755 -33.591 75.824 1.00 18.08 296 LEU B CA 1
ATOM 5273 C C . LEU B 1 296 ? 13.209 -32.216 75.295 1.00 17.78 296 LEU B C 1
ATOM 5274 O O . LEU B 1 296 ? 13.029 -31.925 74.106 1.00 20.58 296 LEU B O 1
ATOM 5279 N N . LEU B 1 297 ? 13.851 -31.420 76.154 1.00 18.81 297 LEU B N 1
ATOM 5280 C CA . LEU B 1 297 ? 14.343 -30.078 75.751 1.00 24.06 297 LEU B CA 1
ATOM 5281 C C . LEU B 1 297 ? 15.357 -30.191 74.611 1.00 25.24 297 LEU B C 1
ATOM 5282 O O . LEU B 1 297 ? 15.292 -29.423 73.642 1.00 26.01 297 LEU B O 1
ATOM 5287 N N . ALA B 1 298 ? 16.219 -31.206 74.684 1.00 24.91 298 ALA B N 1
ATOM 5288 C CA . ALA B 1 298 ? 17.173 -31.480 73.600 1.00 27.21 298 ALA B CA 1
ATOM 5289 C C . ALA B 1 298 ? 16.507 -31.886 72.319 1.00 28.38 298 ALA B C 1
ATOM 5290 O O . ALA B 1 298 ? 16.976 -31.519 71.253 1.00 31.24 298 ALA B O 1
ATOM 5292 N N . ALA B 1 299 ? 15.552 -32.799 72.387 1.00 20.76 299 ALA B N 1
ATOM 5293 C CA . ALA B 1 299 ? 14.930 -33.277 71.164 1.00 24.70 299 ALA B CA 1
ATOM 5294 C C . ALA B 1 299 ? 14.052 -32.183 70.508 1.00 23.18 299 ALA B C 1
ATOM 5295 O O . ALA B 1 299 ? 14.034 -32.035 69.270 1.00 25.25 299 ALA B O 1
ATOM 5297 N N . LEU B 1 300 ? 13.352 -31.392 71.318 1.00 21.16 300 LEU B N 1
ATOM 5298 C CA . LEU B 1 300 ? 12.513 -30.343 70.752 1.00 23.10 300 LEU B CA 1
ATOM 5299 C C . LEU B 1 300 ? 13.382 -29.220 70.181 1.00 25.82 300 LEU B C 1
ATOM 5300 O O . LEU B 1 300 ? 13.063 -28.666 69.123 1.00 21.67 300 LEU B O 1
ATOM 5305 N N . GLY B 1 301 ? 14.447 -28.862 70.901 1.00 24.86 301 GLY B N 1
ATOM 5306 C CA . GLY B 1 301 ? 15.335 -27.786 70.454 1.00 30.63 301 GLY B CA 1
ATOM 5307 C C . GLY B 1 301 ? 14.569 -26.483 70.360 1.00 28.23 301 GLY B C 1
ATOM 5308 O O . GLY B 1 301 ? 13.723 -26.195 71.197 1.00 26.86 301 GLY B O 1
ATOM 5309 N N . ASP B 1 302 ? 14.845 -25.695 69.329 1.00 27.52 302 ASP B N 1
ATOM 5310 C CA . ASP B 1 302 ? 14.114 -24.452 69.125 1.00 30.78 302 ASP B CA 1
ATOM 5311 C C . ASP B 1 302 ? 12.796 -24.782 68.423 1.00 21.57 302 ASP B C 1
ATOM 5312 O O . ASP B 1 302 ? 12.765 -25.535 67.479 1.00 26.58 302 ASP B O 1
ATOM 5317 N N . ILE B 1 303 ? 11.704 -24.279 68.965 1.00 25.81 303 ILE B N 1
ATOM 5318 C CA . ILE B 1 303 ? 10.389 -24.492 68.358 1.00 22.32 303 ILE B CA 1
ATOM 5319 C C . ILE B 1 303 ? 10.093 -23.344 67.389 1.00 21.13 303 ILE B C 1
ATOM 5320 O O . ILE B 1 303 ? 10.304 -22.185 67.716 1.00 23.39 303 ILE B O 1
ATOM 5325 N N . ALA B 1 304 ? 9.724 -23.685 66.175 1.00 21.22 304 ALA B N 1
ATOM 5326 C CA . ALA B 1 304 ? 9.233 -22.689 65.215 1.00 22.27 304 ALA B CA 1
ATOM 5327 C C . ALA B 1 304 ? 7.782 -22.397 65.507 1.00 22.75 304 ALA B C 1
ATOM 5328 O O . ALA B 1 304 ? 6.943 -23.263 65.387 1.00 23.81 304 ALA B O 1
ATOM 5330 N N . SER B 1 305 ? 7.510 -21.187 65.958 1.00 24.72 305 SER B N 1
ATOM 5331 C CA . SER B 1 305 ? 6.179 -20.814 66.385 1.00 28.48 305 SER B CA 1
ATOM 5332 C C . SER B 1 305 ? 5.942 -19.372 66.039 1.00 37.74 305 SER B C 1
ATOM 5333 O O . SER B 1 305 ? 6.892 -18.618 65.806 1.00 32.04 305 SER B O 1
ATOM 5336 N N . ARG B 1 306 ? 4.692 -18.955 66.170 1.00 31.43 306 ARG B N 1
ATOM 5337 C CA . ARG B 1 306 ? 4.334 -17.565 66.011 1.00 33.99 306 ARG B CA 1
ATOM 5338 C C . ARG B 1 306 ? 3.158 -17.225 66.912 1.00 35.50 306 ARG B C 1
ATOM 5339 O O . ARG B 1 306 ? 2.569 -18.108 67.534 1.00 26.92 306 ARG B O 1
ATOM 5347 N N . GLU B 1 307 ? 2.888 -15.930 67.050 1.00 32.20 307 GLU B N 1
ATOM 5348 C CA . GLU B 1 307 ? 1.760 -15.462 67.823 1.00 38.95 307 GLU B CA 1
ATOM 5349 C C . GLU B 1 307 ? 0.483 -16.119 67.304 1.00 29.57 307 GLU B C 1
ATOM 5350 O O . GLU B 1 307 ? 0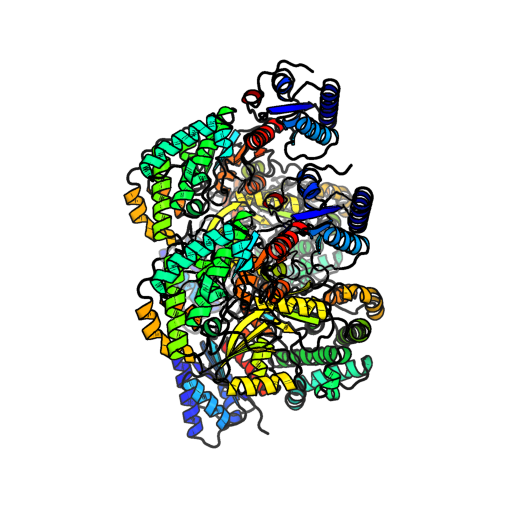.265 -16.158 66.102 1.00 29.21 307 GLU B O 1
ATOM 5356 N N . PRO B 1 308 ? -0.349 -16.656 68.210 1.00 29.58 308 PRO B N 1
ATOM 5357 C CA . PRO B 1 308 ? -1.609 -17.220 67.726 1.00 29.98 308 PRO B CA 1
ATOM 5358 C C . PRO B 1 308 ? -2.514 -16.154 67.157 1.00 32.66 308 PRO B C 1
ATOM 5359 O O . PRO B 1 308 ? -2.600 -15.075 67.709 1.00 35.03 308 PRO B O 1
ATOM 5363 N N . GLU B 1 309 ? -3.199 -16.481 66.075 1.00 28.46 309 GLU B N 1
ATOM 5364 C CA . GLU B 1 309 ? -4.082 -15.559 65.413 1.00 32.18 309 GLU B CA 1
ATOM 5365 C C . GLU B 1 309 ? -5.394 -15.397 66.188 1.00 28.87 309 GLU B C 1
ATOM 5366 O O . GLU B 1 309 ? -6.125 -14.447 65.986 1.00 26.92 309 GLU B O 1
ATOM 5372 N N . ILE B 1 310 ? -5.685 -16.326 67.085 1.00 29.57 310 ILE B N 1
ATOM 5373 C CA . ILE B 1 310 ? -6.779 -16.156 68.040 1.00 31.21 310 ILE B CA 1
ATOM 5374 C C . ILE B 1 310 ? -6.309 -16.591 69.412 1.00 25.90 310 ILE B C 1
ATOM 5375 O O . ILE B 1 310 ? -5.368 -17.365 69.519 1.00 26.06 310 ILE B O 1
ATOM 5380 N N . PRO B 1 311 ? -7.009 -16.170 70.451 1.00 24.73 311 PRO B N 1
ATOM 5381 C CA . PRO B 1 311 ? -6.494 -16.445 71.766 1.00 21.73 311 PRO B CA 1
ATOM 5382 C C . PRO B 1 311 ? -6.423 -17.931 72.041 1.00 24.36 311 PRO B C 1
ATOM 5383 O O . PRO B 1 311 ? -7.413 -18.645 71.868 1.00 21.25 311 PRO B O 1
ATOM 5387 N N . LEU B 1 312 ? -5.273 -18.348 72.545 1.00 21.40 312 LEU B N 1
ATOM 5388 C CA . LEU B 1 312 ? -5.041 -19.673 73.036 1.00 19.85 312 LEU B CA 1
ATOM 5389 C C . LEU B 1 312 ? -4.897 -19.608 74.544 1.00 19.03 312 LEU B C 1
ATOM 5390 O O . LEU B 1 312 ? -3.980 -18.962 75.050 1.00 23.26 312 LEU B O 1
ATOM 5395 N N . LEU B 1 313 ? -5.847 -20.194 75.271 1.00 17.72 313 LEU B N 1
ATOM 5396 C CA . LEU B 1 313 ? -5.838 -20.161 76.735 1.00 19.72 313 LEU B CA 1
ATOM 5397 C C . LEU B 1 313 ? -5.148 -21.422 77.205 1.00 23.31 313 LEU B C 1
ATOM 5398 O O . LEU B 1 313 ? -5.700 -22.525 77.063 1.00 24.10 313 LEU B O 1
ATOM 5403 N N . SER B 1 314 ? -3.957 -21.273 77.772 1.00 17.42 314 SER B N 1
ATOM 5404 C CA . SER B 1 314 ? -3.144 -22.441 78.122 1.00 18.30 314 SER B CA 1
ATOM 5405 C C . SER B 1 314 ? -3.704 -23.124 79.349 1.00 16.92 314 SER B C 1
ATOM 5406 O O . SER B 1 314 ? -4.104 -22.451 80.319 1.00 17.86 314 SER B O 1
ATOM 5409 N N . THR B 1 315 ? -3.689 -24.460 79.345 1.00 17.04 315 THR B N 1
ATOM 5410 C CA . THR B 1 315 ? -3.971 -25.217 80.565 1.00 16.63 315 THR B CA 1
ATOM 5411 C C . THR B 1 315 ? -2.705 -25.490 81.400 1.00 16.33 315 THR B C 1
ATOM 5412 O O . THR B 1 315 ? -2.778 -26.149 82.461 1.00 16.52 315 THR B O 1
ATOM 5416 N N . VAL B 1 316 ? -1.559 -24.990 80.947 1.00 15.55 316 VAL B N 1
ATOM 5417 C CA . VAL B 1 316 ? -0.378 -24.905 81.839 1.00 17.85 316 VAL B CA 1
ATOM 5418 C C . VAL B 1 316 ? -0.577 -23.823 82.918 1.00 18.75 316 VAL B C 1
ATOM 5419 O O . VAL B 1 316 ? -0.430 -24.079 84.118 1.00 19.64 316 VAL B O 1
ATOM 5423 N N . THR B 1 317 ? -1.046 -22.663 82.492 1.00 18.01 317 THR B N 1
ATOM 5424 C CA . THR B 1 317 ? -1.161 -21.494 83.371 1.00 21.21 317 THR B CA 1
ATOM 5425 C C . THR B 1 317 ? -2.611 -21.120 83.696 1.00 21.88 317 THR B C 1
ATOM 5426 O O . THR B 1 317 ? -2.875 -20.341 84.635 1.00 20.34 317 THR B O 1
ATOM 5430 N N . GLY B 1 318 ? -3.546 -21.557 82.848 1.00 18.44 318 GLY B N 1
ATOM 5431 C CA . GLY B 1 318 ? -4.921 -21.088 82.925 1.00 18.65 318 GLY B CA 1
ATOM 5432 C C . GLY B 1 318 ? -5.119 -19.689 82.355 1.00 23.88 318 GLY B C 1
ATOM 5433 O O . GLY B 1 318 ? -6.207 -19.088 82.501 1.00 25.26 318 GLY B O 1
ATOM 5434 N N . GLU B 1 319 ? -4.126 -19.215 81.620 1.00 22.08 319 GLU B N 1
ATOM 5435 C CA . GLU B 1 319 ? -4.117 -17.852 81.110 1.00 26.17 319 GLU B CA 1
ATOM 5436 C C . GLU B 1 319 ? -3.709 -17.847 79.652 1.00 21.32 319 GLU B C 1
ATOM 5437 O O . GLU B 1 319 ? -3.233 -18.856 79.152 1.00 20.53 319 GLU B O 1
ATOM 5443 N N . PRO B 1 320 ? -3.918 -16.718 78.948 1.00 21.50 320 PRO B N 1
ATOM 5444 C CA . PRO B 1 320 ? -3.489 -16.627 77.570 1.00 21.15 320 PRO B CA 1
ATOM 5445 C C . PRO B 1 320 ? -2.017 -16.965 77.448 1.00 23.09 320 PRO B C 1
ATOM 5446 O O . PRO B 1 320 ? -1.237 -16.648 78.351 1.00 25.09 320 PRO B O 1
ATOM 5450 N N . ALA B 1 321 ? -1.675 -17.757 76.449 1.00 21.47 321 ALA B N 1
ATOM 5451 C CA . ALA B 1 321 ? -0.333 -18.339 76.356 1.00 25.60 321 ALA B CA 1
ATOM 5452 C C . ALA B 1 321 ? 0.716 -17.343 75.902 1.00 34.07 321 ALA B C 1
ATOM 5453 O O . ALA B 1 321 ? 0.527 -16.616 74.949 1.00 3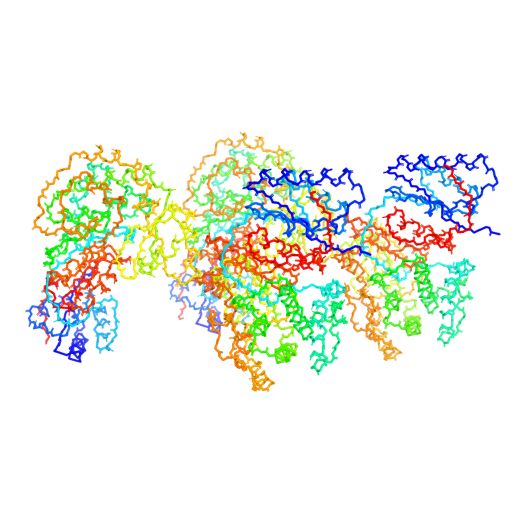1.98 321 ALA B O 1
ATOM 5455 N N . THR B 1 322 ? 1.910 -17.486 76.452 1.00 40.03 322 THR B N 1
ATOM 5456 C CA . THR B 1 322 ? 3.023 -16.641 76.068 1.00 34.48 322 THR B CA 1
ATOM 5457 C C . THR B 1 322 ? 3.884 -17.367 75.008 1.00 34.97 322 THR B C 1
ATOM 5458 O O . THR B 1 322 ? 3.424 -17.662 73.906 1.00 39.15 322 THR B O 1
ATOM 5462 N N . ARG B 1 323 ? 5.157 -17.552 75.290 1.00 42.25 323 ARG B N 1
ATOM 5463 C CA . ARG B 1 323 ? 6.022 -18.135 74.307 1.00 40.93 323 ARG B CA 1
ATOM 5464 C C . ARG B 1 323 ? 5.768 -19.657 74.295 1.00 31.27 323 ARG B C 1
ATOM 5465 O O . ARG B 1 323 ? 5.831 -20.300 75.336 1.00 29.67 323 ARG B O 1
ATOM 5473 N N . LEU B 1 324 ? 5.556 -20.231 73.112 1.00 28.64 324 LEU B N 1
ATOM 5474 C CA . LEU B 1 324 ? 5.357 -21.663 73.005 1.00 23.66 324 LEU B CA 1
ATOM 5475 C C . LEU B 1 324 ? 6.669 -22.351 72.686 1.00 23.19 324 LEU B C 1
ATOM 5476 O O . LEU B 1 324 ? 6.788 -23.039 71.681 1.00 26.67 324 LEU B O 1
ATOM 5481 N N . ASP B 1 325 ? 7.652 -22.181 73.566 1.00 25.12 325 ASP B N 1
ATOM 5482 C CA . ASP B 1 325 ? 8.979 -22.757 73.368 1.00 27.14 325 ASP B CA 1
ATOM 5483 C C . ASP B 1 325 ? 9.047 -24.177 73.954 1.00 28.84 325 ASP B C 1
ATOM 5484 O O . ASP B 1 325 ? 8.057 -24.674 74.495 1.00 23.07 325 ASP B O 1
ATOM 5489 N N . ALA B 1 326 ? 10.229 -24.801 73.893 1.00 25.51 326 ALA B N 1
ATOM 5490 C CA . ALA B 1 326 ? 10.390 -26.166 74.329 1.00 23.73 326 ALA B CA 1
ATOM 5491 C C . ALA B 1 326 ? 9.985 -26.317 75.800 1.00 22.36 326 ALA B C 1
ATOM 5492 O O . ALA B 1 326 ? 9.380 -27.313 76.188 1.00 23.42 326 ALA B O 1
ATOM 5494 N N . GLU B 1 327 ? 10.360 -25.343 76.618 1.00 21.46 327 GLU B N 1
ATOM 5495 C CA . GLU B 1 327 ? 10.083 -25.382 78.038 1.00 22.62 327 GLU B CA 1
ATOM 5496 C C . GLU B 1 327 ? 8.546 -25.420 78.280 1.00 23.50 327 GLU B C 1
ATOM 5497 O O . GLU B 1 327 ? 8.056 -26.148 79.132 1.00 19.56 327 GLU B O 1
ATOM 5503 N N . HIS B 1 328 ? 7.804 -24.641 77.515 1.00 18.39 328 HIS B N 1
ATOM 5504 C CA . HIS B 1 328 ? 6.347 -24.690 77.590 1.00 20.05 328 HIS B CA 1
ATOM 5505 C C . HIS B 1 328 ? 5.873 -26.123 77.349 1.00 16.40 328 HIS B C 1
ATOM 5506 O O . HIS B 1 328 ? 5.054 -26.641 78.108 1.00 15.35 328 HIS B O 1
ATOM 5513 N N . TRP B 1 329 ? 6.370 -26.750 76.292 1.00 15.84 329 TRP B N 1
ATOM 5514 C CA . TRP B 1 329 ? 5.907 -28.099 75.960 1.00 17.20 329 TRP B CA 1
ATOM 5515 C C . TRP B 1 329 ? 6.359 -29.173 76.955 1.00 19.86 329 TRP B C 1
ATOM 5516 O O . TRP B 1 329 ? 5.670 -30.185 77.142 1.00 18.13 329 TRP B O 1
ATOM 5527 N N . TYR B 1 330 ? 7.436 -28.909 77.687 1.00 16.06 330 TYR B N 1
ATOM 5528 C CA . TYR B 1 330 ? 7.763 -29.714 78.855 1.00 15.11 330 TYR B CA 1
ATOM 5529 C C . TYR B 1 330 ? 6.751 -29.487 79.969 1.00 16.88 330 TYR B C 1
ATOM 5530 O O . TYR B 1 330 ? 6.217 -30.449 80.514 1.00 16.25 330 TYR B O 1
ATOM 5539 N N . ARG B 1 331 ? 6.438 -28.233 80.286 1.00 16.02 331 ARG B N 1
ATOM 5540 C CA . ARG B 1 331 ? 5.506 -27.971 81.398 1.00 17.73 331 ARG B CA 1
ATOM 5541 C C . ARG B 1 331 ? 4.078 -28.480 81.082 1.00 15.83 331 ARG B C 1
ATOM 5542 O O . ARG B 1 331 ? 3.337 -28.907 81.980 1.00 15.30 331 ARG B O 1
ATOM 5550 N N . ASN B 1 332 ? 3.737 -28.482 79.806 1.00 14.95 332 ASN B N 1
ATOM 5551 C CA . ASN B 1 332 ? 2.463 -29.020 79.298 1.00 13.86 332 ASN B CA 1
ATOM 5552 C C . ASN B 1 332 ? 2.324 -30.483 79.746 1.00 18.17 332 ASN B C 1
ATOM 5553 O O . ASN B 1 332 ? 1.239 -30.923 79.979 1.00 17.68 332 ASN B O 1
ATOM 5558 N N . LEU B 1 333 ? 3.449 -31.189 79.859 1.00 15.77 333 LEU B N 1
ATOM 5559 C CA . LEU B 1 333 ? 3.464 -32.567 80.369 1.00 15.00 333 LEU B CA 1
ATOM 5560 C C . LEU B 1 333 ? 3.693 -32.685 81.884 1.00 14.15 333 LEU B C 1
ATOM 5561 O O . LEU B 1 333 ? 3.202 -33.617 82.498 1.00 12.95 333 LEU B O 1
ATOM 5566 N N . ARG B 1 334 ? 4.482 -31.789 82.465 1.00 17.02 334 ARG B N 1
ATOM 5567 C CA . ARG B 1 334 ? 4.895 -31.905 83.881 1.00 16.42 334 ARG B CA 1
ATOM 5568 C C . ARG B 1 334 ? 3.812 -31.337 84.806 1.00 15.22 334 ARG B C 1
ATOM 5569 O O . ARG B 1 334 ? 3.540 -31.903 85.882 1.00 13.40 334 ARG B O 1
ATOM 5577 N N . GLU B 1 335 ? 3.316 -30.143 84.461 1.00 15.60 335 GLU B N 1
ATOM 5578 C CA . GLU B 1 335 ? 2.446 -29.392 85.358 1.00 16.36 335 GLU B CA 1
ATOM 5579 C C . GLU B 1 335 ? 1.004 -29.896 85.261 1.00 18.76 335 GLU B C 1
ATOM 5580 O O . GLU B 1 335 ? 0.559 -30.346 84.179 1.00 15.42 335 GLU B O 1
ATOM 5586 N N . PRO B 1 336 ? 0.250 -29.783 86.375 1.00 17.11 336 PRO B N 1
ATOM 5587 C CA . PRO B 1 336 ? -1.161 -30.170 86.373 1.00 17.65 336 PRO B CA 1
ATOM 5588 C C . PRO B 1 336 ? -1.966 -29.348 85.371 1.00 16.84 336 PRO B C 1
ATOM 5589 O O . PRO B 1 336 ? -1.624 -28.222 85.074 1.00 17.94 336 PRO B O 1
ATOM 5593 N N . VAL B 1 337 ? -2.967 -29.976 84.789 1.00 14.77 337 VAL B N 1
ATOM 5594 C CA . VAL B 1 337 ? -3.764 -29.337 83.742 1.00 12.60 337 VAL B CA 1
ATOM 5595 C C . VAL B 1 337 ? -4.785 -28.444 84.415 1.00 12.23 337 VAL B C 1
ATOM 5596 O O . VAL B 1 337 ? -5.674 -28.922 85.126 1.00 14.93 337 VAL B O 1
ATOM 5600 N N . ARG B 1 338 ? -4.737 -27.166 84.097 1.00 14.39 338 ARG B N 1
ATOM 5601 C CA . ARG B 1 338 ? -5.641 -26.194 84.671 1.00 16.27 338 ARG B CA 1
ATOM 5602 C C . ARG B 1 338 ? -6.836 -25.928 83.725 1.00 16.25 338 ARG B C 1
ATOM 5603 O O . ARG B 1 338 ? -7.003 -24.823 83.158 1.00 16.31 338 ARG B O 1
ATOM 5611 N N . PHE B 1 339 ? -7.604 -26.982 83.486 1.00 15.33 339 PHE B N 1
ATOM 5612 C CA . PHE B 1 339 ? -8.691 -26.919 82.522 1.00 14.22 339 PHE B CA 1
ATOM 5613 C C . PHE B 1 339 ? -9.832 -26.041 83.031 1.00 14.35 339 PHE B C 1
ATOM 5614 O O . PHE B 1 339 ? -10.258 -25.103 82.332 1.00 15.17 339 PHE B O 1
ATOM 5622 N N . ALA B 1 340 ? -10.278 -26.287 84.258 1.00 15.68 340 ALA B N 1
ATOM 5623 C CA . ALA B 1 340 ? -11.347 -25.466 84.847 1.00 15.78 340 ALA B CA 1
ATOM 5624 C C . ALA B 1 340 ? -10.989 -23.973 84.835 1.00 18.17 340 ALA B C 1
ATOM 5625 O O . ALA B 1 340 ? -11.803 -23.126 84.453 1.00 19.19 340 ALA B O 1
ATOM 5627 N N . ASP B 1 341 ? -9.730 -23.672 85.144 1.00 15.96 341 ASP B N 1
ATOM 5628 C CA . ASP B 1 341 ? -9.222 -22.315 85.091 1.00 15.87 341 ASP B CA 1
ATOM 5629 C C . ASP B 1 341 ? -9.350 -21.681 83.727 1.00 18.74 341 ASP B C 1
ATOM 5630 O O . ASP B 1 341 ? -9.798 -20.520 83.597 1.00 18.22 341 ASP B O 1
ATOM 5635 N N . ALA B 1 342 ? -8.911 -22.401 82.704 1.00 14.95 342 ALA B N 1
ATOM 5636 C CA . ALA B 1 342 ? -8.955 -21.882 81.339 1.00 15.34 342 ALA B CA 1
ATOM 5637 C C . ALA B 1 342 ? -10.385 -21.656 80.862 1.00 14.91 342 ALA B C 1
ATOM 5638 O O . ALA B 1 342 ? -10.672 -20.628 80.256 1.00 18.01 342 ALA B O 1
ATOM 5640 N N . VAL B 1 343 ? -11.264 -22.617 81.136 1.00 14.39 343 VAL B N 1
ATOM 5641 C CA . VAL B 1 343 ? -12.635 -22.542 80.688 1.00 14.23 343 VAL B CA 1
ATOM 5642 C C . VAL B 1 343 ? -13.385 -21.392 81.385 1.00 17.34 343 VAL B C 1
ATOM 5643 O O . VAL B 1 343 ? -14.100 -20.632 80.729 1.00 16.69 343 VAL B O 1
ATOM 5647 N N . THR B 1 344 ? -13.125 -21.187 82.678 1.00 17.93 344 THR B N 1
ATOM 5648 C CA . THR B 1 344 ? -13.773 -20.073 83.383 1.00 19.61 344 THR B CA 1
ATOM 5649 C C . THR B 1 344 ? -13.206 -18.727 83.022 1.00 18.40 344 THR B C 1
ATOM 5650 O O . THR B 1 344 ? -13.953 -17.737 82.988 1.00 20.11 344 THR B O 1
ATOM 5654 N N . ALA B 1 345 ? -11.935 -18.662 82.642 1.00 16.60 345 ALA B N 1
ATOM 5655 C CA . ALA B 1 345 ? -11.394 -17.410 82.092 1.00 19.73 345 ALA B CA 1
ATOM 5656 C C . ALA B 1 345 ? -12.178 -16.994 80.827 1.00 25.89 345 ALA B C 1
ATOM 5657 O O . ALA B 1 345 ? -12.488 -15.807 80.602 1.00 19.81 345 ALA B O 1
ATOM 5659 N N . LEU B 1 346 ? -12.484 -17.995 80.002 1.00 21.35 346 LEU B N 1
ATOM 5660 C CA . LEU B 1 346 ? -13.254 -17.791 78.808 1.00 17.67 346 LEU B CA 1
ATOM 5661 C C . LEU B 1 346 ? -14.731 -17.439 79.061 1.00 15.23 346 LEU B C 1
ATOM 5662 O O . LEU B 1 346 ? -15.241 -16.507 78.440 1.00 17.36 346 LEU B O 1
ATOM 5667 N N . LEU B 1 347 ? -15.361 -18.089 80.039 1.00 14.01 347 LEU B N 1
ATOM 5668 C CA . LEU B 1 347 ? -16.744 -17.775 80.427 1.00 15.61 347 LEU B CA 1
ATOM 5669 C C . LEU B 1 347 ? -16.854 -16.338 80.922 1.00 18.93 347 LEU B C 1
ATOM 5670 O O . LEU B 1 347 ? -17.769 -15.613 80.521 1.00 16.44 347 LEU B O 1
ATOM 5675 N N . ASP B 1 348 ? -15.772 -15.867 81.538 1.00 20.09 348 ASP B N 1
ATOM 5676 C CA . ASP B 1 348 ? -15.766 -14.523 82.152 1.00 24.63 348 ASP B CA 1
ATOM 5677 C C . ASP B 1 348 ? -15.463 -13.449 81.101 1.00 22.77 348 ASP B C 1
ATOM 5678 O O . ASP B 1 348 ? -15.570 -12.252 81.376 1.00 30.42 348 ASP B O 1
ATOM 5683 N N . ARG B 1 349 ? -15.122 -13.875 79.895 1.00 23.50 349 ARG B N 1
ATOM 5684 C CA . ARG B 1 349 ? -14.919 -12.976 78.770 1.00 24.72 349 ARG B CA 1
ATOM 5685 C C . ARG B 1 349 ? -15.968 -13.203 77.663 1.00 22.39 349 ARG B C 1
ATOM 5686 O O . ARG B 1 349 ? -15.661 -13.066 76.502 1.00 25.28 349 ARG B O 1
ATOM 5694 N N . GLY B 1 350 ? -17.152 -13.671 78.035 1.00 23.32 350 GLY B N 1
ATOM 5695 C CA . GLY B 1 350 ? -18.302 -13.697 77.122 1.00 25.81 350 GLY B CA 1
ATOM 5696 C C . GLY B 1 350 ? -18.312 -14.882 76.126 1.00 24.31 350 GLY B C 1
ATOM 5697 O O . GLY B 1 350 ? -19.001 -14.844 75.122 1.00 21.17 350 GLY B O 1
ATOM 5698 N N . HIS B 1 351 ? -17.570 -15.949 76.406 1.00 17.05 351 HIS B N 1
ATOM 5699 C CA . HIS B 1 351 ? -17.654 -17.136 75.533 1.00 14.84 351 HIS B CA 1
ATOM 5700 C C . HIS B 1 351 ? -18.788 -17.999 76.026 1.00 12.34 351 HIS B C 1
ATOM 5701 O O . HIS B 1 351 ? -18.895 -18.234 77.217 1.00 14.22 351 HIS B O 1
ATOM 5708 N N . ARG B 1 352 ? -19.676 -18.409 75.117 1.00 12.09 352 ARG B N 1
ATOM 5709 C CA . ARG B 1 352 ? -20.867 -19.145 75.482 1.00 12.87 352 ARG B CA 1
ATOM 5710 C C . ARG B 1 352 ? -21.122 -20.387 74.593 1.00 13.12 352 ARG B C 1
ATOM 5711 O O . ARG B 1 352 ? -22.088 -21.115 74.817 1.00 14.46 352 ARG B O 1
ATOM 5719 N N . VAL B 1 353 ? -20.243 -20.648 73.634 1.00 12.87 353 VAL B N 1
ATOM 5720 C CA . VAL B 1 353 ? -20.409 -21.802 72.761 1.00 11.56 353 VAL B CA 1
ATOM 5721 C C . VAL B 1 353 ? -19.118 -22.623 72.828 1.00 11.67 353 VAL B C 1
ATOM 5722 O O . VAL B 1 353 ? -18.030 -22.093 72.599 1.00 12.40 353 VAL B O 1
ATOM 5726 N N . PHE B 1 354 ? -19.249 -23.874 73.249 1.00 10.13 354 PHE B N 1
ATOM 5727 C CA . PHE B 1 354 ? -18.061 -24.727 73.462 1.00 10.44 354 PHE B CA 1
ATOM 5728 C C . PHE B 1 354 ? -18.230 -25.993 72.636 1.00 9.02 354 PHE B C 1
ATOM 5729 O O . PHE B 1 354 ? -19.177 -26.742 72.862 1.00 9.77 354 PHE B O 1
ATOM 5737 N N . VAL B 1 355 ? -17.260 -26.243 71.742 1.00 9.95 355 VAL B N 1
ATOM 5738 C CA . VAL B 1 355 ? -17.299 -27.379 70.857 1.00 8.72 355 VAL B CA 1
ATOM 5739 C C . VAL B 1 355 ? -16.108 -28.286 71.197 1.00 8.44 355 VAL B C 1
ATOM 5740 O O . VAL B 1 355 ? -14.976 -27.879 71.012 1.00 9.39 355 VAL B O 1
ATOM 5744 N N . GLU B 1 356 ? -16.378 -29.457 71.771 1.00 8.51 356 GLU B N 1
ATOM 5745 C CA . GLU B 1 356 ? -15.282 -30.424 72.042 1.00 8.79 356 GLU B CA 1
ATOM 5746 C C . GLU B 1 356 ? -14.994 -31.180 70.756 1.00 8.36 356 GLU B C 1
ATOM 5747 O O . GLU B 1 356 ? -15.843 -31.883 70.244 1.00 8.98 356 GLU B O 1
ATOM 5753 N N . VAL B 1 357 ? -13.780 -31.044 70.296 1.00 9.33 357 VAL B N 1
ATOM 5754 C CA . VAL B 1 357 ? -13.329 -31.567 69.021 1.00 10.75 357 VAL B CA 1
ATOM 5755 C C . VAL B 1 357 ? -12.668 -32.910 69.270 1.00 11.08 357 VAL B C 1
ATOM 5756 O O . VAL B 1 357 ? -11.450 -32.985 69.488 1.00 16.57 357 VAL B O 1
ATOM 5760 N N . SER B 1 358 ? -13.493 -33.922 69.447 1.00 10.00 358 SER B N 1
ATOM 5761 C CA . SER B 1 358 ? -13.008 -35.217 69.969 1.00 9.58 358 SER B CA 1
ATOM 5762 C C . SER B 1 358 ? -13.807 -36.376 69.400 1.00 9.32 358 SER B C 1
ATOM 5763 O O . SER B 1 358 ? -14.930 -36.203 68.977 1.00 8.60 358 SER B O 1
ATOM 5766 N N . PRO B 1 359 ? -13.245 -37.593 69.436 1.00 8.46 359 PRO B N 1
ATOM 5767 C CA . PRO B 1 359 ? -13.961 -38.799 69.081 1.00 9.48 359 PRO B CA 1
ATOM 5768 C C . PRO B 1 359 ? -15.053 -39.217 70.016 1.00 8.58 359 PRO B C 1
ATOM 5769 O O . PRO B 1 359 ? -15.888 -40.020 69.648 1.00 10.53 359 PRO B O 1
ATOM 5773 N N . HIS B 1 360 ? -14.999 -38.741 71.263 1.00 9.90 360 HIS B N 1
ATOM 5774 C CA . HIS B 1 360 ? -16.049 -39.017 72.251 1.00 11.58 360 HIS B CA 1
ATOM 5775 C C . HIS B 1 360 ? -15.966 -37.951 73.359 1.00 10.49 360 HIS B C 1
ATOM 5776 O O . HIS B 1 360 ? -14.879 -37.567 73.768 1.00 11.88 360 HIS B O 1
ATOM 5783 N N . PRO B 1 361 ? -17.108 -37.507 73.877 1.00 10.94 361 PRO B N 1
ATOM 5784 C CA . PRO B 1 361 ? -17.005 -36.340 74.752 1.00 11.78 361 PRO B CA 1
ATOM 5785 C C . PRO B 1 361 ? -16.500 -36.716 76.115 1.00 11.85 361 PRO B C 1
ATOM 5786 O O . PRO B 1 361 ? -17.045 -37.630 76.758 1.00 13.45 361 PRO B O 1
ATOM 5790 N N . VAL B 1 362 ? -15.403 -36.105 76.516 1.00 11.41 362 VAL B N 1
ATOM 5791 C CA . VAL B 1 362 ? -14.806 -36.400 77.807 1.00 12.01 362 VAL B CA 1
ATOM 5792 C C . VAL B 1 362 ? -14.710 -35.179 78.738 1.00 13.70 362 VAL B C 1
ATOM 5793 O O . VAL B 1 362 ? -14.552 -35.348 79.967 1.00 13.48 362 VAL B O 1
ATOM 5797 N N . LEU B 1 363 ? -14.909 -33.973 78.196 1.00 11.11 363 LEU B N 1
ATOM 5798 C CA . LEU B 1 363 ? -14.828 -32.747 79.005 1.00 12.27 363 LEU B CA 1
ATOM 5799 C C . LEU B 1 363 ? -16.102 -31.907 78.921 1.00 13.01 363 LEU B C 1
ATOM 5800 O O . LEU B 1 363 ? -16.189 -30.824 79.527 1.00 14.56 363 LEU B O 1
ATOM 5805 N N . THR B 1 364 ? -17.058 -32.363 78.143 1.00 12.85 364 THR B N 1
ATOM 5806 C CA . THR B 1 364 ? -18.265 -31.577 77.947 1.00 13.43 364 THR B CA 1
ATOM 5807 C C . THR B 1 364 ? -19.024 -31.459 79.281 1.00 13.72 364 THR B C 1
ATOM 5808 O O . THR B 1 364 ? -19.564 -30.403 79.579 1.00 15.34 364 THR B O 1
ATOM 5812 N N . THR B 1 365 ? -19.115 -32.525 80.062 1.00 15.32 365 THR B N 1
ATOM 5813 C CA . THR B 1 365 ? -19.877 -32.423 81.342 1.00 16.32 365 THR B CA 1
ATOM 5814 C C . THR B 1 365 ? -19.218 -31.433 82.310 1.00 16.61 365 THR B C 1
ATOM 5815 O O . THR B 1 365 ? -19.918 -30.629 82.984 1.00 15.80 365 THR B O 1
ATOM 5819 N N . SER B 1 366 ? -17.892 -31.366 82.302 1.00 13.53 366 SER B N 1
ATOM 5820 C CA . SER B 1 366 ? -17.192 -30.315 83.042 1.00 15.38 366 SER B CA 1
ATOM 5821 C C . SER B 1 366 ? -17.486 -28.916 82.529 1.00 15.66 366 SER B C 1
ATOM 5822 O O . SER B 1 366 ? -17.675 -27.988 83.335 1.00 14.10 366 SER B O 1
ATOM 5825 N N . VAL B 1 367 ? -17.505 -28.719 81.206 1.00 12.01 367 VAL B N 1
ATOM 5826 C CA . VAL B 1 367 ? -17.765 -27.395 80.669 1.00 12.33 367 VAL B CA 1
ATOM 5827 C C . VAL B 1 367 ? -19.199 -26.969 81.009 1.00 14.27 367 VAL B C 1
ATOM 5828 O O . VAL B 1 367 ? -19.407 -25.842 81.437 1.00 17.21 367 VAL B O 1
ATOM 5832 N N . VAL B 1 368 ? -20.143 -27.924 80.970 1.00 14.32 368 VAL B N 1
ATOM 5833 C CA . VAL B 1 368 ? -21.520 -27.641 81.295 1.00 15.71 368 VAL B CA 1
ATOM 5834 C C . VAL B 1 368 ? -21.588 -27.216 82.769 1.00 16.47 368 VAL B C 1
ATOM 5835 O O . VAL B 1 368 ? -22.268 -26.257 83.099 1.00 15.72 368 VAL B O 1
ATOM 5839 N N . ASP B 1 369 ? -20.843 -27.903 83.631 1.00 15.47 369 ASP B N 1
ATOM 5840 C CA . ASP B 1 369 ? -20.901 -27.631 85.107 1.00 16.67 369 ASP B CA 1
ATOM 5841 C C . ASP B 1 369 ? -20.315 -26.260 85.398 1.00 19.67 369 ASP B C 1
ATOM 5842 O O . ASP B 1 369 ? -20.861 -25.495 86.240 1.00 21.06 369 ASP B O 1
ATOM 5847 N N . LEU B 1 370 ? -19.269 -25.891 84.656 1.00 14.53 370 LEU B N 1
ATOM 5848 C CA . LEU B 1 370 ? -18.576 -24.636 84.865 1.00 15.08 370 LEU B CA 1
ATOM 5849 C C . LEU B 1 370 ? -19.371 -23.462 84.317 1.00 16.74 370 LEU B C 1
ATOM 5850 O O . LEU B 1 370 ? -19.232 -22.328 84.788 1.00 16.67 370 LEU B O 1
ATOM 5855 N N . ALA B 1 371 ? -20.145 -23.726 83.265 1.00 15.18 371 ALA B N 1
ATOM 5856 C CA . ALA B 1 371 ? -20.840 -22.687 82.540 1.00 16.49 371 ALA B CA 1
ATOM 5857 C C . ALA B 1 371 ? -22.063 -22.160 83.307 1.00 21.48 371 ALA B C 1
ATOM 5858 O O . ALA B 1 371 ? -22.459 -21.002 83.093 1.00 21.58 371 ALA B O 1
ATOM 5860 N N . ALA B 1 372 ? -22.640 -22.992 84.194 1.00 19.96 372 ALA B N 1
ATOM 5861 C CA . ALA B 1 372 ? -23.856 -22.606 84.938 1.00 25.27 372 ALA B CA 1
ATOM 5862 C C . ALA B 1 372 ? -23.545 -21.386 85.820 1.00 26.77 372 ALA B C 1
ATOM 5863 O O . ALA B 1 372 ? -22.425 -21.260 86.311 1.00 25.43 372 ALA B O 1
ATOM 5865 N N . PRO B 1 373 ? -24.411 -20.369 85.784 1.00 32.56 373 PRO B N 1
ATOM 5866 C CA . PRO B 1 373 ? -25.793 -20.485 85.305 1.00 32.17 373 PRO B CA 1
ATOM 5867 C C . PRO B 1 373 ? -26.025 -19.839 83.929 1.00 30.01 373 PRO B C 1
ATOM 5868 O O . PRO B 1 373 ? -27.186 -19.712 83.487 1.00 28.40 373 PRO B O 1
ATOM 5872 N N . HIS B 1 374 ? -24.943 -19.556 83.205 1.00 22.94 374 HIS B N 1
ATOM 5873 C CA . HIS B 1 374 ? -25.048 -18.852 81.930 1.00 20.42 374 HIS B CA 1
ATOM 5874 C C . HIS B 1 374 ? -25.774 -19.675 80.867 1.00 19.74 374 HIS B C 1
ATOM 5875 O O . HIS B 1 374 ? -25.868 -20.883 80.944 1.00 24.75 374 HIS B O 1
ATOM 5882 N N . ARG B 1 375 ? -26.201 -18.987 79.837 1.00 21.53 375 ARG B N 1
ATOM 5883 C CA . ARG B 1 375 ? -26.922 -19.599 78.742 1.00 19.47 375 ARG B CA 1
ATOM 5884 C C . ARG B 1 375 ? -25.862 -20.018 77.709 1.00 17.31 375 ARG B C 1
ATOM 5885 O O . ARG B 1 375 ? -25.194 -19.163 77.148 1.00 15.13 375 ARG B O 1
ATOM 5893 N N . THR B 1 376 ? -25.684 -21.331 77.504 1.00 15.63 376 THR B N 1
ATOM 5894 C CA . THR B 1 376 ? -24.517 -21.825 76.710 1.00 15.14 376 THR B CA 1
ATOM 5895 C C . THR B 1 376 ? -24.940 -23.027 75.864 1.00 13.55 376 THR B C 1
ATOM 5896 O O . THR B 1 376 ? -25.940 -23.721 76.178 1.00 14.54 376 THR B O 1
ATOM 5900 N N . ALA B 1 377 ? -24.212 -23.227 74.773 1.00 12.12 377 ALA B N 1
ATOM 5901 C CA . ALA B 1 377 ? -24.348 -24.395 73.935 1.00 10.70 377 ALA B CA 1
ATOM 5902 C C . ALA B 1 377 ? -23.039 -25.150 74.087 1.00 10.68 377 ALA B C 1
ATOM 5903 O O . ALA B 1 377 ? -21.978 -24.606 73.783 1.00 12.71 377 ALA B O 1
ATOM 5905 N N . VAL B 1 378 ? -23.121 -26.402 74.520 1.00 11.75 378 VAL B N 1
ATOM 5906 C CA . VAL B 1 378 ? -21.930 -27.252 74.625 1.00 10.24 378 VAL B CA 1
ATOM 5907 C C . VAL B 1 378 ? -22.159 -28.561 73.888 1.00 9.57 378 VAL B C 1
ATOM 5908 O O . VAL B 1 378 ? -23.119 -29.300 74.174 1.00 10.30 378 VAL B O 1
ATOM 5912 N N . VAL B 1 379 ? -21.286 -28.853 72.923 1.00 10.44 379 VAL B N 1
ATOM 5913 C CA . VAL B 1 379 ? -21.472 -30.051 72.101 1.00 10.03 379 VAL B CA 1
ATOM 5914 C C . VAL B 1 379 ? -20.127 -30.733 71.959 1.00 10.42 379 VAL B C 1
ATOM 5915 O O . VAL B 1 379 ? -19.077 -30.101 72.159 1.00 9.91 379 VAL B O 1
ATOM 5919 N N . GLY B 1 380 ? -20.177 -32.034 71.683 1.00 9.56 380 GLY B N 1
ATOM 5920 C CA . GLY B 1 380 ? -18.985 -32.779 71.223 1.00 9.72 380 GLY B CA 1
ATOM 5921 C C . GLY B 1 380 ? -19.007 -32.902 69.703 1.00 9.74 380 GLY B C 1
ATOM 5922 O O . GLY B 1 380 ? -19.548 -32.042 69.016 1.00 9.41 380 GLY B O 1
ATOM 5923 N N . THR B 1 381 ? -18.279 -33.891 69.170 1.00 8.36 381 THR B N 1
ATOM 5924 C CA . THR B 1 381 ? -18.200 -34.083 67.729 1.00 9.20 381 THR B CA 1
ATOM 5925 C C . THR B 1 381 ? -18.616 -35.487 67.333 1.00 9.42 381 THR B C 1
ATOM 5926 O O . THR B 1 381 ? -19.736 -35.680 66.854 1.00 9.66 381 THR B O 1
ATOM 5930 N N . LEU B 1 382 ? -17.808 -36.491 67.664 1.00 8.58 382 LEU B N 1
ATOM 5931 C CA . LEU B 1 382 ? -18.212 -37.872 67.490 1.00 9.38 382 LEU B CA 1
ATOM 5932 C C . LEU B 1 382 ? -18.482 -38.546 68.838 1.00 10.01 382 LEU B C 1
ATOM 5933 O O . LEU B 1 382 ? -18.369 -37.922 69.876 1.00 11.88 382 LEU B O 1
ATOM 5938 N N . ARG B 1 383 ? -18.966 -39.784 68.790 1.00 9.97 383 ARG B N 1
ATOM 5939 C CA . ARG B 1 383 ? -19.099 -40.620 69.960 1.00 11.33 383 ARG B CA 1
ATOM 5940 C C . ARG B 1 383 ? -18.475 -41.996 69.667 1.00 13.11 383 ARG B C 1
ATOM 5941 O O . ARG B 1 383 ? -18.340 -42.386 68.505 1.00 10.31 383 ARG B O 1
ATOM 5949 N N . ARG B 1 384 ? -18.147 -42.711 70.734 1.00 11.33 384 ARG B N 1
ATOM 5950 C CA . ARG B 1 384 ? -17.736 -44.137 70.660 1.00 14.23 384 ARG B CA 1
ATOM 5951 C C . ARG B 1 384 ? -18.672 -44.915 69.731 1.00 12.40 384 ARG B C 1
ATOM 5952 O O . ARG B 1 384 ? -19.867 -44.910 69.916 1.00 11.21 384 ARG B O 1
ATOM 5960 N N . ASP B 1 385 ? -18.115 -45.589 68.746 1.00 14.50 385 ASP B N 1
ATOM 5961 C CA . ASP B 1 385 ? -18.864 -46.444 67.836 1.00 14.31 385 ASP B CA 1
ATOM 5962 C C . ASP B 1 385 ? -19.758 -45.674 66.860 1.00 15.01 385 ASP B C 1
ATOM 5963 O O . ASP B 1 385 ? -20.594 -46.255 66.196 1.00 14.90 385 ASP B O 1
ATOM 5968 N N . GLU B 1 386 ? -19.632 -44.355 66.866 1.00 12.13 386 GLU B N 1
ATOM 5969 C CA . GLU B 1 386 ? -20.444 -43.503 66.025 1.00 12.39 386 GLU B CA 1
ATOM 5970 C C . GLU B 1 386 ? -19.515 -42.492 65.366 1.00 10.88 386 GLU B C 1
ATOM 5971 O O . GLU B 1 386 ? -19.378 -41.348 65.814 1.00 12.93 386 GLU B O 1
ATOM 5977 N N . GLY B 1 387 ? -18.898 -42.918 64.262 1.00 10.64 387 GLY B N 1
ATOM 5978 C CA . GLY B 1 387 ? -17.857 -42.164 63.601 1.00 9.79 387 GLY B CA 1
ATOM 5979 C C . GLY B 1 387 ? -18.228 -41.645 62.216 1.00 10.36 387 GLY B C 1
ATOM 5980 O O . GLY B 1 387 ? -17.362 -41.190 61.457 1.00 11.55 387 GLY B O 1
ATOM 5981 N N . GLY B 1 388 ? -19.506 -41.713 61.887 1.00 10.43 388 GLY B N 1
ATOM 5982 C CA . GLY B 1 388 ? -19.987 -41.343 60.565 1.00 9.87 388 GLY B CA 1
ATOM 5983 C C . GLY B 1 388 ? -20.254 -39.863 60.411 1.00 10.46 388 GLY B C 1
ATOM 5984 O O . GLY B 1 388 ? -20.266 -39.117 61.406 1.00 11.84 388 GLY B O 1
ATOM 5985 N N . LEU B 1 389 ? -20.341 -39.414 59.150 1.00 10.59 389 LEU B N 1
ATOM 5986 C CA . LEU B 1 389 ? -20.790 -38.074 58.836 1.00 11.55 389 LEU B CA 1
ATOM 5987 C C . LEU B 1 389 ? -22.128 -37.776 59.549 1.00 9.77 389 LEU B C 1
ATOM 5988 O O . LEU B 1 389 ? -22.358 -36.641 59.975 1.00 10.99 389 LEU B O 1
ATOM 5993 N N . ASP B 1 390 ? -22.973 -38.789 59.725 1.00 9.94 390 ASP B N 1
ATOM 5994 C CA . ASP B 1 390 ? -24.268 -38.584 60.356 1.00 9.93 390 ASP B CA 1
ATOM 5995 C C . ASP B 1 390 ? -24.084 -38.057 61.785 1.00 10.90 390 ASP B C 1
ATOM 5996 O O . ASP B 1 390 ? -24.783 -37.121 62.197 1.00 8.88 390 ASP B O 1
ATOM 6001 N N . ARG B 1 391 ? -23.171 -38.671 62.529 1.00 9.69 391 ARG B N 1
ATOM 6002 C CA . ARG B 1 391 ? -22.862 -38.208 63.892 1.00 10.03 391 ARG B CA 1
ATOM 6003 C C . ARG B 1 391 ? -22.275 -36.810 63.896 1.00 8.28 391 ARG B C 1
ATOM 6004 O O . ARG B 1 391 ? -22.616 -35.975 64.780 1.00 8.88 391 ARG B O 1
ATOM 6012 N N . PHE B 1 392 ? -21.385 -36.517 62.952 1.00 8.64 392 PHE B N 1
ATOM 6013 C CA . PHE B 1 392 ? -20.843 -35.185 62.859 1.00 8.79 392 PHE B CA 1
ATOM 6014 C C . PHE B 1 392 ? -21.992 -34.171 62.640 1.00 9.26 392 PHE B C 1
ATOM 6015 O O . PHE B 1 392 ? -22.067 -33.124 63.308 1.00 9.48 392 PHE B O 1
ATOM 6023 N N . LEU B 1 393 ? -22.852 -34.473 61.692 1.00 9.23 393 LEU B N 1
ATOM 6024 C CA . LEU B 1 393 ? -23.951 -33.566 61.365 1.00 9.13 393 LEU B CA 1
ATOM 6025 C C . LEU B 1 393 ? -24.903 -33.398 62.552 1.00 9.16 393 LEU B C 1
ATOM 6026 O O . LEU B 1 393 ? -25.451 -32.292 62.749 1.00 9.61 393 LEU B O 1
ATOM 6031 N N . LEU B 1 394 ? -25.124 -34.447 63.336 1.00 8.67 394 LEU B N 1
ATOM 6032 C CA . LEU B 1 394 ? -25.983 -34.296 64.517 1.00 9.62 394 LEU B CA 1
ATOM 6033 C C . LEU B 1 394 ? -25.359 -33.303 65.503 1.00 9.95 394 LEU B C 1
ATOM 6034 O O . LEU B 1 394 ? -26.069 -32.508 66.117 1.00 11.07 394 LEU B O 1
ATOM 6039 N N . SER B 1 395 ? -24.034 -33.334 65.650 1.00 9.57 395 SER B N 1
ATOM 6040 C CA . SER B 1 395 ? -23.343 -32.392 66.499 1.00 9.74 395 SER B CA 1
ATOM 6041 C C . SER B 1 395 ? -23.458 -30.930 65.978 1.00 11.09 395 SER B C 1
ATOM 6042 O O . SER B 1 395 ? -23.746 -29.987 66.754 1.00 10.67 395 SER B O 1
ATOM 6045 N N . ALA B 1 396 ? -23.310 -30.769 64.671 1.00 9.27 396 ALA B N 1
ATOM 6046 C CA . ALA B 1 396 ? -23.558 -29.483 64.033 1.00 11.37 396 ALA B CA 1
ATOM 6047 C C . ALA B 1 396 ? -25.014 -29.041 64.228 1.00 9.90 396 ALA B C 1
ATOM 6048 O O . ALA B 1 396 ? -25.261 -27.885 64.610 1.00 10.81 396 ALA B O 1
ATOM 6050 N N . ALA B 1 397 ? -25.946 -29.993 64.148 1.00 9.59 397 ALA B N 1
ATOM 6051 C CA . ALA B 1 397 ? -27.378 -29.692 64.415 1.00 11.27 397 ALA B CA 1
ATOM 6052 C C . ALA B 1 397 ? -27.620 -29.249 65.868 1.00 11.47 397 ALA B C 1
ATOM 6053 O O . ALA B 1 397 ? -28.468 -28.370 66.136 1.00 9.36 397 ALA B O 1
ATOM 6055 N N . GLU B 1 398 ? -26.905 -29.845 66.815 1.00 9.30 398 GLU B N 1
ATOM 6056 C CA . GLU B 1 398 ? -27.022 -29.455 68.205 1.00 11.01 398 GLU B CA 1
ATOM 6057 C C . GLU B 1 398 ? -26.608 -27.984 68.432 1.00 10.68 398 GLU B C 1
ATOM 6058 O O . GLU B 1 398 ? -27.164 -27.331 69.323 1.00 12.38 398 GLU B O 1
ATOM 6064 N N . LEU B 1 399 ? -25.706 -27.433 67.611 1.00 10.10 399 LEU B N 1
ATOM 6065 C CA . LEU B 1 399 ? -25.452 -25.989 67.615 1.00 9.61 399 LEU B CA 1
ATOM 6066 C C . LEU B 1 399 ? -26.597 -25.205 66.952 1.00 9.53 399 LEU B C 1
ATOM 6067 O O . LEU B 1 399 ? -27.091 -24.227 67.517 1.00 11.57 399 LEU B O 1
ATOM 6072 N N . HIS B 1 400 ? -26.977 -25.608 65.752 1.00 9.30 400 HIS B N 1
ATOM 6073 C CA . HIS B 1 400 ? -28.052 -24.939 65.026 1.00 9.50 400 HIS B CA 1
ATOM 6074 C C . HIS B 1 400 ? -29.282 -24.731 65.901 1.00 11.34 400 HIS B C 1
ATOM 6075 O O . HIS B 1 400 ? -29.877 -23.646 65.871 1.00 11.32 400 HIS B O 1
ATOM 6082 N N . VAL B 1 401 ? -29.692 -25.752 66.640 1.00 11.72 401 VAL B N 1
ATOM 6083 C CA . VAL B 1 401 ? -30.972 -25.679 67.335 1.00 11.08 401 VAL B CA 1
ATOM 6084 C C . VAL B 1 401 ? -30.900 -24.718 68.543 1.00 13.75 401 VAL B C 1
ATOM 6085 O O . VAL B 1 401 ? -31.950 -24.282 69.044 1.00 12.84 401 VAL B O 1
ATOM 6089 N N . ARG B 1 402 ? -29.686 -24.335 68.944 1.00 11.38 402 ARG B N 1
ATOM 6090 C CA . ARG B 1 402 ? -29.505 -23.353 70.017 1.00 11.81 402 ARG B CA 1
ATOM 6091 C C . ARG B 1 402 ? -29.215 -21.976 69.451 1.00 11.60 402 ARG B C 1
ATOM 6092 O O . ARG B 1 402 ? -28.915 -21.040 70.204 1.00 13.99 402 ARG B O 1
ATOM 6100 N N . GLY B 1 403 ? -29.388 -21.817 68.130 1.00 10.76 403 GLY B N 1
ATOM 6101 C CA . GLY B 1 403 ? -29.201 -20.530 67.484 1.00 12.19 403 GLY B CA 1
ATOM 6102 C C . GLY B 1 403 ? -27.791 -20.119 67.137 1.00 13.81 403 GLY B C 1
ATOM 6103 O O . GLY B 1 403 ? -27.534 -18.970 66.815 1.00 13.99 403 GLY B O 1
ATOM 6104 N N . VAL B 1 404 ? -26.863 -21.072 67.162 1.00 11.06 404 VAL B N 1
ATOM 6105 C CA . VAL B 1 404 ? -25.492 -20.803 66.803 1.00 10.22 404 VAL B CA 1
ATOM 6106 C C . VAL B 1 404 ? -25.405 -20.938 65.291 1.00 11.22 404 VAL B C 1
ATOM 6107 O O . VAL B 1 404 ? -25.889 -21.925 64.727 1.00 14.20 404 VAL B O 1
ATOM 6111 N N . PRO B 1 405 ? -24.735 -19.987 64.634 1.00 13.63 405 PRO B N 1
ATOM 6112 C CA . PRO B 1 405 ? -24.546 -20.072 63.193 1.00 15.16 405 PRO B CA 1
ATOM 6113 C C . PRO B 1 405 ? -23.676 -21.270 62.818 1.00 15.26 405 PRO B C 1
ATOM 6114 O O . PRO B 1 405 ? -22.657 -21.518 63.459 1.00 16.08 405 PRO B O 1
ATOM 6118 N N . VAL B 1 406 ? -24.200 -22.083 61.924 1.00 14.24 406 VAL B N 1
ATOM 6119 C CA . VAL B 1 406 ? -23.470 -23.230 61.379 1.00 13.15 406 VAL B CA 1
ATOM 6120 C C . VAL B 1 406 ? -24.079 -23.480 60.000 1.00 13.87 406 VAL B C 1
ATOM 6121 O O . VAL B 1 406 ? -25.269 -23.257 59.786 1.00 14.15 406 VAL B O 1
ATOM 6125 N N . ASP B 1 407 ? -23.229 -23.805 59.048 1.00 12.41 407 ASP B N 1
ATOM 6126 C CA . ASP B 1 407 ? -23.625 -23.971 57.658 1.00 13.86 407 ASP B CA 1
ATOM 6127 C C . ASP B 1 407 ? -24.073 -25.404 57.404 1.00 13.44 407 ASP B C 1
ATOM 6128 O O . ASP B 1 407 ? -23.398 -26.176 56.678 1.00 12.35 407 ASP B O 1
ATOM 6133 N N . LEU B 1 408 ? -25.253 -25.745 57.920 1.00 11.40 408 LEU B N 1
ATOM 6134 C CA . LEU B 1 408 ? -25.838 -27.061 57.672 1.00 13.63 408 LEU B CA 1
ATOM 6135 C C . LEU B 1 408 ? -26.104 -27.283 56.176 1.00 14.44 408 LEU B C 1
ATOM 6136 O O . LEU B 1 408 ? -26.073 -28.401 55.691 1.00 13.88 408 LEU B O 1
ATOM 6141 N N . ALA B 1 409 ? -26.323 -26.211 55.457 1.00 13.16 409 ALA B N 1
ATOM 6142 C CA . ALA B 1 409 ? -26.675 -26.319 54.048 1.00 15.91 409 ALA B CA 1
ATOM 6143 C C . ALA B 1 409 ? -25.526 -26.878 53.205 1.00 15.24 409 ALA B C 1
ATOM 6144 O O . ALA B 1 409 ? -25.756 -27.510 52.172 1.00 13.98 409 ALA B O 1
ATOM 6146 N N . ARG B 1 410 ? -24.298 -26.730 53.681 1.00 16.79 410 ARG B N 1
ATOM 6147 C CA . ARG B 1 410 ? -23.171 -27.382 53.027 1.00 18.14 410 ARG B CA 1
ATOM 6148 C C . ARG B 1 410 ? -23.336 -28.900 52.850 1.00 15.59 410 ARG B C 1
ATOM 6149 O O . ARG B 1 410 ? -22.815 -29.472 51.901 1.00 15.18 410 ARG B O 1
ATOM 6157 N N . HIS B 1 411 ? -24.076 -29.544 53.738 1.00 14.25 411 HIS B N 1
ATOM 6158 C CA . HIS B 1 411 ? -24.292 -30.976 53.663 1.00 13.53 411 HIS B CA 1
ATOM 6159 C C . HIS B 1 411 ? -25.778 -31.298 53.484 1.00 11.70 411 HIS B C 1
ATOM 6160 O O . HIS B 1 411 ? -26.190 -32.394 53.750 1.00 12.65 411 HIS B O 1
ATOM 6167 N N . ALA B 1 412 ? -26.573 -30.333 53.027 1.00 11.92 412 ALA B N 1
ATOM 6168 C CA . ALA B 1 412 ? -28.023 -30.598 52.928 1.00 12.71 412 ALA B CA 1
ATOM 6169 C C . ALA B 1 412 ? -28.413 -31.143 51.572 1.00 11.05 412 ALA B C 1
ATOM 6170 O O . ALA B 1 412 ? -29.605 -31.391 51.329 1.00 14.84 412 ALA B O 1
ATOM 6172 N N . GLY B 1 413 ? -27.434 -31.255 50.676 1.00 11.58 413 GLY B N 1
ATOM 6173 C CA . GLY B 1 413 ? -27.634 -31.835 49.318 1.00 14.42 413 GLY B CA 1
ATOM 6174 C C . GLY B 1 413 ? -28.196 -30.825 48.320 1.00 14.45 413 GLY B C 1
ATOM 6175 O O . GLY B 1 413 ? -27.998 -29.621 48.462 1.00 15.45 413 GLY B O 1
ATOM 6176 N N . ALA B 1 414 ? -28.802 -31.327 47.248 1.00 13.58 414 ALA B N 1
ATOM 6177 C CA . ALA B 1 414 ? -29.147 -30.497 46.084 1.00 14.28 414 ALA B CA 1
ATOM 6178 C C . ALA B 1 414 ? -30.646 -30.560 45.787 1.00 16.51 414 ALA B C 1
ATOM 6179 O O . ALA B 1 414 ? -31.082 -30.363 44.634 1.00 14.98 414 ALA B O 1
ATOM 6181 N N . GLY B 1 415 ? -31.437 -30.770 46.836 1.00 13.51 415 GLY B N 1
ATOM 6182 C CA . GLY B 1 415 ? -32.855 -30.927 46.675 1.00 13.47 415 GLY B CA 1
ATOM 6183 C C . GLY B 1 415 ? -33.566 -29.645 46.250 1.00 14.15 415 GLY B C 1
ATOM 6184 O O . GLY B 1 415 ? -33.213 -28.547 46.682 1.00 14.99 415 GLY B O 1
ATOM 6185 N N . THR B 1 416 ? -34.557 -29.793 45.372 1.00 15.18 416 THR B N 1
ATOM 6186 C CA . THR B 1 416 ? -35.397 -28.681 44.959 1.00 15.59 416 THR B CA 1
ATOM 6187 C C . THR B 1 416 ? -36.880 -28.997 45.159 1.00 18.03 416 THR B C 1
ATOM 6188 O O . THR B 1 416 ? -37.718 -28.262 44.693 1.00 17.79 416 THR B O 1
ATOM 6192 N N . ALA B 1 417 ? -37.211 -30.141 45.754 1.00 15.67 417 ALA B N 1
ATOM 6193 C CA . ALA B 1 417 ? -38.621 -30.434 46.036 1.00 18.70 417 ALA B CA 1
ATOM 6194 C C . ALA B 1 417 ? -39.103 -29.431 47.055 1.00 22.09 417 ALA B C 1
ATOM 6195 O O . ALA B 1 417 ? -38.468 -29.231 48.059 1.00 24.46 417 ALA B O 1
ATOM 6197 N N . GLU B 1 418 ? -40.269 -28.856 46.827 1.00 30.30 418 GLU B N 1
ATOM 6198 C CA . GLU B 1 418 ? -40.794 -27.865 47.765 1.00 37.96 418 GLU B CA 1
ATOM 6199 C C . GLU B 1 418 ? -41.766 -28.552 48.724 1.00 32.00 418 GLU B C 1
ATOM 6200 O O . GLU B 1 418 ? -42.468 -29.472 48.335 1.00 33.78 418 GLU B O 1
ATOM 6206 N N . VAL B 1 419 ? -41.823 -28.092 49.965 1.00 32.23 419 VAL B N 1
ATOM 6207 C CA . VAL B 1 419 ? -43.028 -28.316 50.789 1.00 39.79 419 VAL B CA 1
ATOM 6208 C C . VAL B 1 419 ? -43.857 -27.032 50.802 1.00 41.77 419 VAL B C 1
ATOM 6209 O O . VAL B 1 419 ? -43.291 -25.960 51.029 1.00 34.27 419 VAL B O 1
ATOM 6213 N N . PRO B 1 420 ? -45.183 -27.119 50.493 1.00 60.33 420 PRO B N 1
ATOM 6214 C CA . PRO B 1 420 ? -46.033 -25.897 50.497 1.00 62.77 420 PRO B CA 1
ATOM 6215 C C . PRO B 1 420 ? -46.377 -25.417 51.907 1.00 53.23 420 PRO B C 1
ATOM 6216 O O . PRO B 1 420 ? -45.893 -25.997 52.885 1.00 45.89 420 PRO B O 1
ATOM 6220 N N . VAL C 1 1 ? -24.568 4.630 48.914 1.00 48.83 1 VAL C N 1
ATOM 6221 C CA . VAL C 1 1 ? -24.860 5.093 50.314 1.00 48.44 1 VAL C CA 1
ATOM 6222 C C . VAL C 1 1 ? -25.290 6.558 50.300 1.00 38.07 1 VAL C C 1
ATOM 6223 O O . VAL C 1 1 ? -24.573 7.415 49.781 1.00 33.20 1 VAL C O 1
ATOM 6227 N N . PRO C 1 2 ? -26.506 6.844 50.795 1.00 40.36 2 PRO C N 1
ATOM 6228 C CA . PRO C 1 2 ? -26.908 8.250 50.802 1.00 37.20 2 PRO C CA 1
ATOM 6229 C C . PRO C 1 2 ? -26.060 9.087 51.793 1.00 31.02 2 PRO C C 1
ATOM 6230 O O . PRO C 1 2 ? -25.353 8.521 52.615 1.00 28.87 2 PRO C O 1
ATOM 6234 N N . VAL C 1 3 ? -25.980 10.387 51.533 1.00 25.68 3 VAL C N 1
ATOM 6235 C CA . VAL C 1 3 ? -25.196 11.312 52.339 1.00 23.89 3 VAL C CA 1
ATOM 6236 C C . VAL C 1 3 ? -26.097 12.045 53.344 1.00 21.09 3 VAL C C 1
ATOM 6237 O O . VAL C 1 3 ? -27.263 12.382 53.034 1.00 19.34 3 VAL C O 1
ATOM 6241 N N . PRO C 1 4 ? -25.574 12.287 54.556 1.00 18.51 4 PRO C N 1
ATOM 6242 C CA . PRO C 1 4 ? -26.450 12.879 55.567 1.00 16.24 4 PRO C CA 1
ATOM 6243 C C . PRO C 1 4 ? -26.624 14.348 55.303 1.00 13.89 4 PRO C C 1
ATOM 6244 O O . PRO C 1 4 ? -25.674 15.036 54.855 1.00 15.36 4 PRO C O 1
ATOM 6248 N N . VAL C 1 5 ? -27.827 14.863 55.560 1.00 12.94 5 VAL C N 1
ATOM 6249 C CA . VAL C 1 5 ? -28.057 16.309 55.485 1.00 12.92 5 VAL C CA 1
ATOM 6250 C C . VAL C 1 5 ? -28.724 16.819 56.774 1.00 12.20 5 VAL C C 1
ATOM 6251 O O . VAL C 1 5 ? -29.411 16.064 57.460 1.00 11.54 5 VAL C O 1
ATOM 6255 N N . PRO C 1 6 ? -28.473 18.087 57.119 1.00 11.93 6 PRO C N 1
ATOM 6256 C CA . PRO C 1 6 ? -29.103 18.613 58.316 1.00 12.76 6 PRO C CA 1
ATOM 6257 C C . PRO C 1 6 ? -30.444 19.219 57.962 1.00 12.65 6 PRO C C 1
ATOM 6258 O O . PRO C 1 6 ? -30.514 20.121 57.141 1.00 14.10 6 PRO C O 1
ATOM 6262 N N . VAL C 1 7 ? -31.490 18.638 58.503 1.00 12.95 7 VAL C N 1
ATOM 6263 C CA . VAL C 1 7 ? -32.856 19.081 58.240 1.00 13.79 7 VAL C CA 1
ATOM 6264 C C . VAL C 1 7 ? -33.348 19.950 59.420 1.00 13.52 7 VAL C C 1
ATOM 6265 O O . VAL C 1 7 ? -33.499 19.460 60.565 1.00 14.35 7 VAL C O 1
ATOM 6269 N N . ALA C 1 8 ? -33.527 21.243 59.150 1.00 14.36 8 ALA C N 1
ATOM 6270 C CA . ALA C 1 8 ? -33.736 22.231 60.201 1.00 15.54 8 ALA C CA 1
ATOM 6271 C C . ALA C 1 8 ? -35.210 22.644 60.309 1.00 17.14 8 ALA C C 1
ATOM 6272 O O . ALA C 1 8 ? -35.893 22.818 59.302 1.00 18.96 8 ALA C O 1
ATOM 6274 N N . VAL C 1 9 ? -35.707 22.729 61.532 1.00 14.73 9 VAL C N 1
ATOM 6275 C CA . VAL C 1 9 ? -37.053 23.276 61.781 1.00 17.28 9 VAL C CA 1
ATOM 6276 C C . VAL C 1 9 ? -36.989 24.138 63.036 1.00 16.80 9 VAL C C 1
ATOM 6277 O O . VAL C 1 9 ? -36.094 23.965 63.886 1.00 12.55 9 VAL C O 1
ATOM 6281 N N . SER C 1 10 ? -37.871 25.142 63.124 1.00 14.19 10 SER C N 1
ATOM 6282 C CA . SER C 1 10 ? -37.813 26.054 64.253 1.00 14.70 10 SER C CA 1
ATOM 6283 C C . SER C 1 10 ? -39.171 26.708 64.485 1.00 16.63 10 SER C C 1
ATOM 6284 O O . SER C 1 10 ? -40.049 26.648 63.626 1.00 16.82 10 SER C O 1
ATOM 6287 N N . GLY C 1 11 ? -39.348 27.222 65.691 1.00 18.63 11 GLY C N 1
ATOM 6288 C CA . GLY C 1 11 ? -40.585 27.895 66.078 1.00 19.24 11 GLY C CA 1
ATOM 6289 C C . GLY C 1 11 ? -40.299 28.978 67.079 1.00 19.77 11 GLY C C 1
ATOM 6290 O O . GLY C 1 11 ? -39.200 29.055 67.673 1.00 17.90 11 GLY C O 1
ATOM 6291 N N . ALA C 1 12 ? -41.280 29.842 67.316 1.00 16.12 12 ALA C N 1
ATOM 6292 C CA . ALA C 1 12 ? -41.090 30.861 68.316 1.00 14.80 12 ALA C CA 1
ATOM 6293 C C . ALA C 1 12 ? -41.181 30.283 69.746 1.00 13.51 12 ALA C C 1
ATOM 6294 O O . ALA C 1 12 ? -40.778 30.916 70.678 1.00 14.71 12 ALA C O 1
ATOM 6296 N N . THR C 1 13 ? -41.775 29.106 69.876 1.00 13.78 13 THR C N 1
ATOM 6297 C CA . THR C 1 13 ? -41.945 28.448 71.157 1.00 15.92 13 THR C CA 1
ATOM 6298 C C . THR C 1 13 ? -41.642 26.984 70.934 1.00 14.68 13 THR C C 1
ATOM 6299 O O . THR C 1 13 ? -41.648 26.511 69.804 1.00 17.03 13 THR C O 1
ATOM 6303 N N . THR C 1 14 ? -41.449 26.252 72.013 1.00 15.79 14 THR C N 1
ATOM 6304 C CA . THR C 1 14 ? -41.243 24.817 71.912 1.00 17.75 14 THR C CA 1
ATOM 6305 C C . THR C 1 14 ? -42.460 24.107 71.372 1.00 15.42 14 THR C C 1
ATOM 6306 O O . THR C 1 14 ? -42.368 23.187 70.557 1.00 15.15 14 THR C O 1
ATOM 6310 N N . ALA C 1 15 ? -43.641 24.559 71.759 1.00 19.05 15 ALA C N 1
ATOM 6311 C CA . ALA C 1 15 ? -44.831 23.897 71.236 1.00 17.19 15 ALA C CA 1
ATOM 6312 C C . ALA C 1 15 ? -44.968 24.159 69.722 1.00 17.78 15 ALA C C 1
ATOM 6313 O O . ALA C 1 15 ? -45.361 23.266 68.930 1.00 18.19 15 ALA C O 1
ATOM 6315 N N . GLY C 1 16 ? -44.500 25.325 69.285 1.00 18.96 16 GLY C N 1
ATOM 6316 C CA . GLY C 1 16 ? -44.516 25.663 67.864 1.00 18.97 16 GLY C CA 1
ATOM 6317 C C . GLY C 1 16 ? -43.488 24.829 67.086 1.00 18.11 16 GLY C C 1
ATOM 6318 O O . GLY C 1 16 ? -43.742 24.342 65.996 1.00 18.54 16 GLY C O 1
ATOM 6319 N N . LEU C 1 17 ? -42.326 24.683 67.671 1.00 17.60 17 LEU C N 1
ATOM 6320 C CA . LEU C 1 17 ? -41.266 23.811 67.097 1.00 17.05 17 LEU C CA 1
ATOM 6321 C C . LEU C 1 17 ? -41.754 22.377 66.931 1.00 16.84 17 LEU C C 1
ATOM 6322 O O . LEU C 1 17 ? -41.681 21.816 65.830 1.00 17.10 17 LEU C O 1
ATOM 6327 N N . ARG C 1 18 ? -42.423 21.844 67.960 1.00 20.04 18 ARG C N 1
ATOM 6328 C CA . ARG C 1 18 ? -42.934 20.459 67.886 1.00 20.90 18 ARG C CA 1
ATOM 6329 C C . ARG C 1 18 ? -44.053 20.298 66.873 1.00 20.92 18 ARG C C 1
ATOM 6330 O O . ARG C 1 18 ? -44.082 19.335 66.112 1.00 19.43 18 ARG C O 1
ATOM 6338 N N . ALA C 1 19 ? -44.859 21.343 66.722 1.00 20.25 19 ALA C N 1
ATOM 6339 C CA . ALA C 1 19 ? -45.895 21.362 65.702 1.00 23.45 19 ALA C CA 1
ATOM 6340 C C . ALA C 1 19 ? -45.331 21.432 64.275 1.00 21.21 19 ALA C C 1
ATOM 6341 O O . ALA C 1 19 ? -45.839 20.760 63.396 1.00 23.57 19 ALA C O 1
ATOM 6343 N N . GLN C 1 20 ? -44.312 22.263 64.045 1.00 18.57 20 GLN C N 1
ATOM 6344 C CA . GLN C 1 20 ? -43.627 22.293 62.763 1.00 20.75 20 GLN C CA 1
ATOM 6345 C C . GLN C 1 20 ? -43.057 20.901 62.412 1.00 19.86 20 GLN C C 1
ATOM 6346 O O . GLN C 1 20 ? -43.052 20.507 61.248 1.00 22.09 20 GLN C O 1
ATOM 6352 N N . ALA C 1 21 ? -42.510 20.217 63.404 1.00 18.49 21 ALA C N 1
ATOM 6353 C CA . ALA C 1 21 ? -41.946 18.888 63.186 1.00 21.32 21 ALA C CA 1
ATOM 6354 C C . ALA C 1 21 ? -43.023 17.926 62.701 1.00 17.68 21 ALA C C 1
ATOM 6355 O O . ALA C 1 21 ? -42.823 17.240 61.691 1.00 19.23 21 ALA C O 1
ATOM 6357 N N . ALA C 1 22 ? -44.154 17.860 63.423 1.00 19.91 22 ALA C N 1
ATOM 6358 C CA . ALA C 1 22 ? -45.340 17.069 62.981 1.00 20.86 22 ALA C CA 1
ATOM 6359 C C . ALA C 1 22 ? -45.835 17.387 61.557 1.00 23.83 22 ALA C C 1
ATOM 6360 O O . ALA C 1 22 ? -46.073 16.467 60.756 1.00 23.74 22 ALA C O 1
ATOM 6362 N N . ARG C 1 23 ? -45.905 18.675 61.209 1.00 22.68 23 ARG C N 1
ATOM 6363 C CA . ARG C 1 23 ? -46.381 19.108 59.878 1.00 28.78 23 ARG C CA 1
ATOM 6364 C C . ARG C 1 23 ? -45.426 18.652 58.771 1.00 25.13 23 ARG C C 1
ATOM 6365 O O . ARG C 1 23 ? -45.854 18.130 57.748 1.00 23.29 23 ARG C O 1
ATOM 6373 N N . LEU C 1 24 ? -44.122 18.707 59.042 1.00 23.24 24 LEU C N 1
ATOM 6374 C CA . LEU C 1 24 ? -43.152 18.268 58.066 1.00 20.60 24 LEU C CA 1
ATOM 6375 C C . LEU C 1 24 ? -43.192 16.766 57.913 1.00 17.29 24 LEU C C 1
ATOM 6376 O O . LEU C 1 24 ? -43.185 16.256 56.818 1.00 19.27 24 LEU C O 1
ATOM 6381 N N . ALA C 1 25 ? -43.310 16.054 59.011 1.00 17.77 25 ALA C N 1
ATOM 6382 C CA . ALA C 1 25 ? -43.429 14.612 58.933 1.00 20.16 25 ALA C CA 1
ATOM 6383 C C . ALA C 1 25 ? -44.693 14.224 58.139 1.00 22.68 25 ALA C C 1
ATOM 6384 O O . ALA C 1 25 ? -44.646 13.349 57.293 1.00 22.04 25 ALA C O 1
ATOM 6386 N N . GLY C 1 26 ? -45.803 14.923 58.382 1.00 23.11 26 GLY C N 1
ATOM 6387 C CA . GLY C 1 26 ? -47.050 14.611 57.698 1.00 25.08 26 GLY C CA 1
ATOM 6388 C C . GLY C 1 26 ? -46.895 14.831 56.205 1.00 24.95 26 GLY C C 1
ATOM 6389 O O . GLY C 1 26 ? -47.308 14.005 55.390 1.00 26.21 26 GLY C O 1
ATOM 6390 N N . HIS C 1 27 ? -46.269 15.948 55.852 1.00 26.43 27 HIS C N 1
ATOM 6391 C CA . HIS C 1 27 ? -46.013 16.275 54.462 1.00 28.64 27 HIS C CA 1
ATOM 6392 C C . HIS C 1 27 ? -45.169 15.208 53.787 1.00 23.36 27 HIS C C 1
ATOM 6393 O O . HIS C 1 27 ? -45.457 14.791 52.664 1.00 23.15 27 HIS C O 1
ATOM 6400 N N . LEU C 1 28 ? -44.132 14.743 54.478 1.00 19.65 28 LEU C N 1
ATOM 6401 C CA . LEU C 1 28 ? -43.291 13.695 53.943 1.00 18.69 28 LEU C CA 1
ATOM 6402 C C . LEU C 1 28 ? -44.087 12.406 53.741 1.00 19.55 28 LEU C C 1
ATOM 6403 O O . LEU C 1 28 ? -43.938 11.738 52.746 1.00 22.94 28 LEU C O 1
ATOM 6408 N N . ARG C 1 29 ? -44.941 12.065 54.694 1.00 24.59 29 ARG C N 1
ATOM 6409 C CA . ARG C 1 29 ? -45.758 10.843 54.561 1.00 23.76 29 ARG C CA 1
ATOM 6410 C C . ARG C 1 29 ? -46.807 10.938 53.439 1.00 24.41 29 ARG C C 1
ATOM 6411 O O . ARG C 1 29 ? -47.040 9.957 52.738 1.00 28.31 29 ARG C O 1
ATOM 6419 N N . GLU C 1 30 ? -47.248 12.147 53.114 1.00 31.02 30 GLU C N 1
ATOM 6420 C CA . GLU C 1 30 ? -48.110 12.355 51.931 1.00 35.42 30 GLU C CA 1
ATOM 6421 C C . GLU C 1 30 ? -47.359 12.224 50.599 1.00 32.60 30 GLU C C 1
ATOM 6422 O O . GLU C 1 30 ? -47.974 12.190 49.557 1.00 25.04 30 GLU C O 1
ATOM 6428 N N . ARG C 1 31 ? -46.026 12.242 50.632 1.00 26.39 31 ARG C N 1
ATOM 6429 C CA . ARG C 1 31 ? -45.232 12.283 49.407 1.00 26.68 31 ARG C CA 1
ATOM 6430 C C . ARG C 1 31 ? -44.104 11.304 49.524 1.00 25.65 31 ARG C C 1
ATOM 6431 O O . ARG C 1 31 ? -43.005 11.681 49.927 1.00 22.18 31 ARG C O 1
ATOM 6439 N N . PRO C 1 32 ? -44.385 10.019 49.250 1.00 31.28 32 PRO C N 1
ATOM 6440 C CA . PRO C 1 32 ? -43.464 8.917 49.528 1.00 26.72 32 PRO C CA 1
ATOM 6441 C C . PRO C 1 32 ? -42.107 9.022 48.854 1.00 24.76 32 PRO C C 1
ATOM 6442 O O . PRO C 1 32 ? -41.196 8.331 49.255 1.00 28.52 32 PRO C O 1
ATOM 6446 N N . ALA C 1 33 ? -42.004 9.769 47.756 1.00 24.37 33 ALA C N 1
ATOM 6447 C CA . ALA C 1 33 ? -40.738 9.847 47.022 1.00 21.92 33 ALA C CA 1
ATOM 6448 C C . ALA C 1 33 ? -39.822 10.954 47.585 1.00 20.71 33 ALA C C 1
ATOM 6449 O O . ALA C 1 33 ? -38.654 11.032 47.212 1.00 23.63 33 ALA C O 1
ATOM 6451 N N . LEU C 1 34 ? -40.349 11.777 48.492 1.00 18.95 34 LEU C N 1
ATOM 6452 C CA . LEU C 1 34 ? -39.629 12.963 48.977 1.00 22.67 34 LEU C CA 1
ATOM 6453 C C . LEU C 1 34 ? -38.574 12.571 50.017 1.00 24.05 34 LEU C C 1
ATOM 6454 O O . LEU C 1 34 ? -38.907 12.033 51.076 1.00 23.51 34 LEU C O 1
ATOM 6459 N N . GLY C 1 35 ? -37.309 12.878 49.728 1.00 21.38 35 GLY C N 1
ATOM 6460 C CA . GLY C 1 35 ? -36.194 12.564 50.648 1.00 20.50 35 GLY C CA 1
ATOM 6461 C C . GLY C 1 35 ? -35.686 13.777 51.426 1.00 18.09 35 GLY C C 1
ATOM 6462 O O . GLY C 1 35 ? -35.961 14.926 51.052 1.00 14.82 35 GLY C O 1
ATOM 6463 N N . PRO C 1 36 ? -34.937 13.533 52.533 1.00 18.36 36 PRO C N 1
ATOM 6464 C CA . PRO C 1 36 ? -34.329 14.634 53.269 1.00 15.48 36 PRO C CA 1
ATOM 6465 C C . PRO C 1 36 ? -33.495 15.575 52.372 1.00 14.15 36 PRO C C 1
ATOM 6466 O O . PRO C 1 36 ? -33.538 16.783 52.543 1.00 15.03 36 PRO C O 1
ATOM 6470 N N . GLU C 1 37 ? -32.821 15.014 51.364 1.00 16.70 37 GLU C N 1
ATOM 6471 C CA . GLU C 1 37 ? -31.913 15.806 50.521 1.00 15.89 37 GLU C CA 1
ATOM 6472 C C . GLU C 1 37 ? -32.669 16.785 49.592 1.00 17.55 37 GLU C C 1
ATOM 6473 O O . GLU C 1 37 ? -32.073 17.717 49.033 1.00 15.88 37 GLU C O 1
ATOM 6479 N N . ALA C 1 38 ? -33.968 16.545 49.413 1.00 15.96 38 ALA C N 1
ATOM 6480 C CA . ALA C 1 38 ? -34.816 17.453 48.660 1.00 18.26 38 ALA C CA 1
ATOM 6481 C C . ALA C 1 38 ? -35.286 18.666 49.444 1.00 19.16 38 ALA C C 1
ATOM 6482 O O . ALA C 1 38 ? -35.528 19.731 48.853 1.00 19.03 38 ALA C O 1
ATOM 6484 N N . VAL C 1 39 ? -35.513 18.511 50.754 1.00 16.38 39 VAL C N 1
ATOM 6485 C CA . VAL C 1 39 ? -36.123 19.592 51.541 1.00 17.63 39 VAL C CA 1
ATOM 6486 C C . VAL C 1 39 ? -35.114 20.356 52.406 1.00 17.09 39 VAL C C 1
ATOM 6487 O O . VAL C 1 39 ? -35.433 21.413 52.918 1.00 17.82 39 VAL C O 1
ATOM 6491 N N . ALA C 1 40 ? -33.918 19.799 52.627 1.00 16.94 40 ALA C N 1
ATOM 6492 C CA . ALA C 1 40 ? -32.979 20.419 53.602 1.00 14.84 40 ALA C CA 1
ATOM 6493 C C . ALA C 1 40 ? -32.556 21.847 53.228 1.00 15.01 40 ALA C C 1
ATOM 6494 O O . ALA C 1 40 ? -32.545 22.728 54.070 1.00 14.69 40 ALA C O 1
ATOM 6496 N N . ARG C 1 41 ? -32.251 22.104 51.968 1.00 15.32 41 ARG C N 1
ATOM 6497 C CA . ARG C 1 41 ? -31.702 23.421 51.612 1.00 16.15 41 ARG C CA 1
ATOM 6498 C C . ARG C 1 41 ? -32.683 24.582 51.836 1.00 16.52 41 ARG C C 1
ATOM 6499 O O . ARG C 1 41 ? -32.342 25.574 52.513 1.00 16.61 41 ARG C O 1
ATOM 6507 N N . PRO C 1 42 ? -33.937 24.421 51.397 1.00 19.27 42 PRO C N 1
ATOM 6508 C CA . PRO C 1 42 ? -34.870 25.540 51.593 1.00 19.02 42 PRO C CA 1
ATOM 6509 C C . PRO C 1 42 ? -35.289 25.729 53.045 1.00 17.41 42 PRO C C 1
ATOM 6510 O O . PRO C 1 42 ? -35.600 26.850 53.475 1.00 20.35 42 PRO C O 1
ATOM 6514 N N . LEU C 1 43 ? -35.247 24.673 53.839 1.00 15.87 43 LEU C N 1
ATOM 6515 C CA . LEU C 1 43 ? -35.511 24.827 55.268 1.00 16.03 43 LEU C CA 1
ATOM 6516 C C . LEU C 1 43 ? -34.454 25.658 56.000 1.00 19.42 43 LEU C C 1
ATOM 6517 O O . LEU C 1 43 ? -34.755 26.291 57.027 1.00 19.59 43 LEU C O 1
ATOM 6522 N N . LEU C 1 44 ? -33.220 25.683 55.481 1.00 17.13 44 LEU C N 1
ATOM 6523 C CA . LEU C 1 44 ? -32.214 26.566 56.033 1.00 17.87 44 LEU C CA 1
ATOM 6524 C C . LEU C 1 44 ? -32.236 27.953 55.391 1.00 22.31 44 LEU C C 1
ATOM 6525 O O . LEU C 1 44 ? -32.016 28.955 56.068 1.00 22.67 44 LEU C O 1
ATOM 6530 N N . LEU C 1 45 ? -32.405 28.003 54.078 1.00 20.12 45 LEU C N 1
ATOM 6531 C CA . LEU C 1 45 ? -32.164 29.228 53.358 1.00 25.04 45 LEU C CA 1
ATOM 6532 C C . LEU C 1 45 ? -33.429 30.055 53.163 1.00 25.72 45 LEU C C 1
ATOM 6533 O O . LEU C 1 45 ? -33.341 31.261 53.097 1.00 26.14 45 LEU C O 1
ATOM 6538 N N . SER C 1 46 ? -34.600 29.412 53.134 1.00 21.85 46 SER C N 1
ATOM 6539 C CA . SER C 1 46 ? -35.847 30.104 52.851 1.00 29.17 46 SER C CA 1
ATOM 6540 C C . SER C 1 46 ? -36.770 30.263 54.047 1.00 33.18 46 SER C C 1
ATOM 6541 O O . SER C 1 46 ? -37.927 30.637 53.863 1.00 34.79 46 SER C O 1
ATOM 6544 N N . ARG C 1 47 ? -36.326 29.849 55.242 1.00 28.13 47 ARG C N 1
ATOM 6545 C CA . ARG C 1 47 ? -37.146 29.989 56.463 1.00 30.67 47 ARG C CA 1
ATOM 6546 C C . ARG C 1 47 ? -36.384 30.726 57.560 1.00 28.39 47 ARG C C 1
ATOM 6547 O O . ARG C 1 47 ? -35.169 30.570 57.709 1.00 22.93 47 ARG C O 1
ATOM 6555 N N . ALA C 1 48 ? -37.098 31.588 58.282 1.00 24.54 48 ALA C N 1
ATOM 6556 C CA . ALA C 1 48 ? -36.584 32.195 59.503 1.00 22.69 48 ALA C CA 1
ATOM 6557 C C . ALA C 1 48 ? -36.138 31.099 60.481 1.00 18.77 48 ALA C C 1
ATOM 6558 O O . ALA C 1 48 ? -36.808 30.071 60.617 1.00 18.75 48 ALA C O 1
ATOM 6560 N N . GLN C 1 49 ? -34.964 31.289 61.072 1.00 18.24 49 GLN C N 1
ATOM 6561 C CA . GLN C 1 49 ? -34.479 30.424 62.160 1.00 17.77 49 GLN C CA 1
ATOM 6562 C C . GLN C 1 49 ? -34.823 31.049 63.500 1.00 15.30 49 GLN C C 1
ATOM 6563 O O . GLN C 1 49 ? -34.213 32.035 63.921 1.00 14.66 49 GLN C O 1
ATOM 6569 N N . ARG C 1 50 ? -35.914 30.580 64.077 1.00 15.50 50 ARG C N 1
ATOM 6570 C CA . ARG C 1 50 ? -36.512 31.234 65.199 1.00 15.94 50 ARG C CA 1
ATOM 6571 C C . ARG C 1 50 ? -35.937 30.794 66.555 1.00 17.27 50 ARG C C 1
ATOM 6572 O O . ARG C 1 50 ? -34.801 30.284 66.653 1.00 16.01 50 ARG C O 1
ATOM 6580 N N . GLU C 1 51 ? -36.670 31.127 67.619 1.00 15.80 51 GLU C N 1
ATOM 6581 C CA . GLU C 1 51 ? -36.130 31.118 68.977 1.00 15.28 51 GLU C CA 1
ATOM 6582 C C . GLU C 1 51 ? -35.898 29.711 69.539 1.00 15.05 51 GLU C C 1
ATOM 6583 O O . GLU C 1 51 ? -35.120 29.536 70.512 1.00 14.85 51 GLU C O 1
ATOM 6589 N N . ARG C 1 52 ? -36.714 28.777 69.094 1.00 14.38 52 ARG C N 1
ATOM 6590 C CA . ARG C 1 52 ? -36.594 27.366 69.480 1.00 14.83 52 ARG C CA 1
ATOM 6591 C C . ARG C 1 52 ? -36.357 26.509 68.256 1.00 16.74 52 ARG C C 1
ATOM 6592 O O . ARG C 1 52 ? -37.181 26.480 67.339 1.00 16.44 52 ARG C O 1
ATOM 6600 N N . ARG C 1 53 ? -35.178 25.868 68.210 1.00 14.21 53 ARG C N 1
ATOM 6601 C CA . ARG C 1 53 ? -34.654 25.285 67.000 1.00 12.31 53 ARG C CA 1
ATOM 6602 C C . ARG C 1 53 ? -34.359 23.779 67.169 1.00 13.41 53 ARG C C 1
ATOM 6603 O O . ARG C 1 53 ? -33.978 23.318 68.271 1.00 12.94 53 ARG C O 1
ATOM 6611 N N . ALA C 1 54 ? -34.517 23.041 66.083 1.00 13.40 54 ALA C N 1
ATOM 6612 C CA . ALA C 1 54 ? -34.052 21.659 66.024 1.00 14.43 54 ALA C CA 1
ATOM 6613 C C . ALA C 1 54 ? -33.378 21.373 64.697 1.00 15.10 54 ALA C C 1
ATOM 6614 O O . ALA C 1 54 ? -33.714 21.964 63.677 1.00 13.20 54 ALA C O 1
ATOM 6616 N N . VAL C 1 55 ? -32.590 20.300 64.680 1.00 13.59 55 VAL C N 1
ATOM 6617 C CA . VAL C 1 55 ? -32.094 19.754 63.445 1.00 12.81 55 VAL C CA 1
ATOM 6618 C C . VAL C 1 55 ? -32.111 18.248 63.563 1.00 13.96 55 VAL C C 1
ATOM 6619 O O . VAL C 1 55 ? -31.652 17.713 64.560 1.00 14.25 55 VAL C O 1
ATOM 6623 N N . VAL C 1 56 ? -32.619 17.570 62.533 1.00 13.51 56 VAL C N 1
ATOM 6624 C CA . VAL C 1 56 ? -32.426 16.130 62.392 1.00 14.22 56 VAL C CA 1
ATOM 6625 C C . VAL C 1 56 ? -31.368 15.885 61.297 1.00 15.51 56 VAL C C 1
ATOM 6626 O O . VAL C 1 56 ? -31.536 16.329 60.130 1.00 13.48 56 VAL C O 1
ATOM 6630 N N . VAL C 1 57 ? -30.278 15.191 61.652 1.00 15.98 57 VAL C N 1
ATOM 6631 C CA . VAL C 1 57 ? -29.272 14.832 60.650 1.00 14.05 57 VAL C CA 1
ATOM 6632 C C . VAL C 1 57 ? -29.589 13.463 60.093 1.00 15.25 57 VAL C C 1
ATOM 6633 O O . VAL C 1 57 ? -29.636 12.485 60.828 1.00 15.12 57 VAL C O 1
ATOM 6637 N N . ALA C 1 58 ? -30.001 13.423 58.825 1.00 15.16 58 ALA C N 1
ATOM 6638 C CA . ALA C 1 58 ? -30.569 12.215 58.259 1.00 15.79 58 ALA C CA 1
ATOM 6639 C C . ALA C 1 58 ? -30.117 12.064 56.825 1.00 16.26 58 ALA C C 1
ATOM 6640 O O . ALA C 1 58 ? -30.048 13.052 56.096 1.00 14.32 58 ALA C O 1
ATOM 6642 N N . ALA C 1 59 ? -29.824 10.827 56.422 1.00 17.31 59 ALA C N 1
ATOM 6643 C CA . ALA C 1 59 ? -29.488 10.549 55.026 1.00 19.91 59 ALA C CA 1
ATOM 6644 C C . ALA C 1 59 ? -30.670 9.980 54.253 1.00 20.04 59 ALA C C 1
ATOM 6645 O O . ALA C 1 59 ? -30.648 9.992 53.023 1.00 19.28 59 ALA C O 1
ATOM 6647 N N . ASP C 1 60 ? -31.678 9.465 54.961 1.00 17.11 60 ASP C N 1
ATOM 6648 C CA . ASP C 1 60 ? -32.868 8.889 54.306 1.00 19.37 60 ASP C CA 1
ATOM 6649 C C . ASP C 1 60 ? -34.160 9.251 55.009 1.00 18.78 60 ASP C C 1
ATOM 6650 O O . ASP C 1 60 ? -34.163 9.748 56.145 1.00 18.33 60 ASP C O 1
ATOM 6655 N N . ARG C 1 61 ? -35.265 9.011 54.310 1.00 21.03 61 ARG C N 1
ATOM 6656 C CA . ARG C 1 61 ? -36.595 9.304 54.818 1.00 23.57 61 ARG C CA 1
ATOM 6657 C C . ARG C 1 61 ? -36.835 8.727 56.191 1.00 23.52 61 ARG C C 1
ATOM 6658 O O . ARG C 1 61 ? -37.440 9.367 57.035 1.00 21.08 61 ARG C O 1
ATOM 6666 N N . ASP C 1 62 ? -36.608 7.420 56.299 1.00 24.41 62 ASP C N 1
ATOM 6667 C CA . ASP C 1 62 ? -36.885 6.682 57.533 1.00 27.83 62 ASP C CA 1
ATOM 6668 C C . ASP C 1 62 ? -36.219 7.293 58.748 1.00 19.94 62 ASP C C 1
ATOM 6669 O O . ASP C 1 62 ? -36.861 7.482 59.779 1.00 22.52 62 ASP C O 1
ATOM 6674 N N . SER C 1 63 ? -34.950 7.631 58.614 1.00 20.84 63 SER C N 1
ATOM 6675 C CA . SER C 1 63 ? -34.197 8.298 59.654 1.00 24.68 63 SER C CA 1
ATOM 6676 C C . SER C 1 63 ? -34.732 9.703 59.959 1.00 21.03 63 SER C C 1
ATOM 6677 O O . SER C 1 63 ? -34.754 10.143 61.107 1.00 21.17 63 SER C O 1
ATOM 6680 N N . LEU C 1 64 ? -35.094 10.429 58.922 1.00 18.04 64 LEU C N 1
ATOM 6681 C CA . LEU C 1 64 ? -35.664 11.750 59.107 1.00 20.54 64 LEU C CA 1
ATOM 6682 C C . LEU C 1 64 ? -36.997 11.671 59.882 1.00 19.58 64 LEU C C 1
ATOM 6683 O O . LEU C 1 64 ? -37.207 12.404 60.833 1.00 18.02 64 LEU C O 1
ATOM 6688 N N . LEU C 1 65 ? -37.855 10.739 59.484 1.00 16.65 65 LEU C N 1
ATOM 6689 C CA . LEU C 1 65 ? -39.139 10.595 60.097 1.00 19.36 65 LEU C CA 1
ATOM 6690 C C . LEU C 1 65 ? -39.021 10.116 61.544 1.00 22.43 65 LEU C C 1
ATOM 6691 O O . LEU C 1 65 ? -39.677 10.658 62.411 1.00 25.27 65 LEU C O 1
ATOM 6696 N N . THR C 1 66 ? -38.049 9.253 61.830 1.00 22.36 66 THR C N 1
ATOM 6697 C CA . THR C 1 66 ? -37.750 8.863 63.231 1.00 25.51 66 THR C CA 1
ATOM 6698 C C . THR C 1 66 ? -37.402 10.079 64.097 1.00 26.46 66 THR C C 1
ATOM 6699 O O . THR C 1 66 ? -37.877 10.219 65.239 1.00 25.63 66 THR C O 1
ATOM 6703 N N . GLY C 1 67 ? -36.516 10.914 63.580 1.00 20.73 67 GLY C N 1
ATOM 6704 C CA . GLY C 1 67 ? -36.090 12.101 64.273 1.00 19.52 67 GLY C CA 1
ATOM 6705 C C . GLY C 1 67 ? -37.248 13.074 64.468 1.00 17.64 67 GLY C C 1
ATOM 6706 O O . GLY C 1 67 ? -37.345 13.707 65.526 1.00 15.91 67 GLY C O 1
ATOM 6707 N N . LEU C 1 68 ? -38.029 13.280 63.401 1.00 17.84 68 LEU C N 1
ATOM 6708 C CA . LEU C 1 68 ? -39.119 14.270 63.426 1.00 19.44 68 LEU C CA 1
ATOM 6709 C C . LEU C 1 68 ? -40.186 13.828 64.407 1.00 21.29 68 LEU C C 1
ATOM 6710 O O . LEU C 1 68 ? -40.728 14.648 65.122 1.00 18.51 68 LEU C O 1
ATOM 6715 N N . ASP C 1 69 ? -40.550 12.556 64.351 1.00 22.03 69 ASP C N 1
ATOM 6716 C CA . ASP C 1 69 ? -41.555 12.026 65.281 1.00 23.98 69 ASP C CA 1
ATOM 6717 C C . ASP C 1 69 ? -41.100 12.218 66.744 1.00 25.23 69 ASP C C 1
ATOM 6718 O O . ASP C 1 69 ? -41.913 12.613 67.602 1.00 21.89 69 ASP C O 1
ATOM 6723 N N . ALA C 1 70 ? -39.814 11.960 67.036 1.00 20.30 70 ALA C N 1
ATOM 6724 C CA . ALA C 1 70 ? -39.310 12.129 68.390 1.00 22.69 70 ALA C CA 1
ATOM 6725 C C . ALA C 1 70 ? -39.378 13.596 68.797 1.00 22.66 70 ALA C C 1
ATOM 6726 O O . ALA C 1 70 ? -39.755 13.950 69.945 1.00 22.08 70 ALA C O 1
ATOM 6728 N N . LEU C 1 71 ? -39.005 14.462 67.872 1.00 18.48 71 LEU C N 1
ATOM 6729 C CA . LEU C 1 71 ? -39.058 15.875 68.140 1.00 17.91 71 LEU C CA 1
ATOM 6730 C C . LEU C 1 71 ? -40.514 16.270 68.459 1.00 17.14 71 LEU C C 1
ATOM 6731 O O . LEU C 1 71 ? -40.751 17.014 69.394 1.00 20.03 71 LEU C O 1
ATOM 6736 N N . ALA C 1 72 ? -41.454 15.806 67.632 1.00 18.01 72 ALA C N 1
ATOM 6737 C CA . ALA C 1 72 ? -42.870 16.154 67.797 1.00 20.75 72 ALA C CA 1
ATOM 6738 C C . ALA C 1 72 ? -43.380 15.679 69.141 1.00 26.73 72 ALA C C 1
ATOM 6739 O O . ALA C 1 72 ? -44.260 16.281 69.714 1.00 21.74 72 ALA C O 1
ATOM 6741 N N . GLY C 1 73 ? -42.846 14.563 69.612 1.00 24.63 73 GLY C N 1
ATOM 6742 C CA . GLY C 1 73 ? -43.332 13.946 70.832 1.00 27.19 73 GLY C CA 1
ATOM 6743 C C . GLY C 1 73 ? -42.610 14.423 72.056 1.00 31.98 73 GLY C C 1
ATOM 6744 O O . GLY C 1 73 ? -42.889 13.968 73.151 1.00 30.60 73 GLY C O 1
ATOM 6745 N N . GLY C 1 74 ? -41.662 15.330 71.879 1.00 26.84 74 GLY C N 1
ATOM 6746 C CA . GLY C 1 74 ? -40.841 15.791 72.979 1.00 28.99 74 GLY C CA 1
ATOM 6747 C C . GLY C 1 74 ? -39.804 14.788 73.483 1.00 33.67 74 GLY C C 1
ATOM 6748 O O . GLY C 1 74 ? -39.313 14.921 74.601 1.00 30.69 74 GLY C O 1
ATOM 6749 N N . GLU C 1 75 ? -39.392 13.838 72.645 1.00 31.86 75 GLU C N 1
ATOM 6750 C CA . GLU C 1 75 ? -38.356 12.866 73.058 1.00 31.75 75 GLU C CA 1
ATOM 6751 C C . GLU C 1 75 ? -36.987 13.216 72.470 1.00 36.42 75 GLU C C 1
ATOM 6752 O O . GLU C 1 75 ? -36.907 13.830 71.411 1.00 25.50 75 GLU C O 1
ATOM 6758 N N . ALA C 1 76 ? -35.914 12.794 73.141 1.00 33.35 76 ALA C N 1
ATOM 6759 C CA . ALA C 1 76 ? -34.583 12.876 72.546 1.00 30.85 76 ALA C CA 1
ATOM 6760 C C . ALA C 1 76 ? -34.382 11.765 71.529 1.00 27.32 76 ALA C C 1
ATOM 6761 O O . ALA C 1 76 ? -35.182 10.853 71.435 1.00 21.18 76 ALA C O 1
ATOM 6763 N N . GLY C 1 77 ? -33.468 12.007 70.601 1.00 24.23 77 GLY C N 1
ATOM 6764 C CA . GLY C 1 77 ? -33.155 11.039 69.550 1.00 20.09 77 GLY C CA 1
ATOM 6765 C C . GLY C 1 77 ? -31.690 11.103 69.224 1.00 16.94 77 GLY C C 1
ATOM 6766 O O . GLY C 1 77 ? -31.058 12.149 69.391 1.00 18.63 77 GLY C O 1
ATOM 6767 N N . PRO C 1 78 ? -31.140 10.014 68.672 1.00 18.38 78 PRO C N 1
ATOM 6768 C CA . PRO C 1 78 ? -29.679 9.937 68.470 1.00 18.95 78 PRO C CA 1
ATOM 6769 C C . PRO C 1 78 ? -29.123 10.856 67.381 1.00 19.77 78 PRO C C 1
ATOM 6770 O O . PRO C 1 78 ? -27.931 11.169 67.400 1.00 16.71 78 PRO C O 1
ATOM 6774 N N . ARG C 1 79 ? -29.973 11.280 66.438 1.00 15.53 79 ARG C N 1
ATOM 6775 C CA . ARG C 1 79 ? -29.565 12.226 65.409 1.00 14.01 79 ARG C CA 1
ATOM 6776 C C . ARG C 1 79 ? -30.458 13.491 65.408 1.00 14.58 79 ARG C C 1
ATOM 6777 O O . ARG C 1 79 ? -30.566 14.201 64.395 1.00 15.20 79 ARG C O 1
ATOM 6785 N N . LEU C 1 80 ? -30.873 13.873 66.609 1.00 13.90 80 LEU C N 1
ATOM 6786 C CA . LEU C 1 80 ? -31.699 15.064 66.829 1.00 14.96 80 LEU C CA 1
ATOM 6787 C C . LEU C 1 80 ? -30.995 16.037 67.767 1.00 15.33 80 LEU C C 1
ATOM 6788 O O . LEU C 1 80 ? -30.622 15.665 68.884 1.00 16.67 80 LEU C O 1
ATOM 6793 N N . ALA C 1 81 ? -30.779 17.270 67.321 1.00 14.23 81 ALA C N 1
ATOM 6794 C CA . ALA C 1 81 ? -30.363 18.329 68.207 1.00 13.03 81 ALA C CA 1
ATOM 6795 C C . ALA C 1 81 ? -31.497 19.378 68.341 1.00 13.50 81 ALA C C 1
ATOM 6796 O O . ALA C 1 81 ? -32.141 19.720 67.358 1.00 11.09 81 ALA C O 1
ATOM 6798 N N . SER C 1 82 ? -31.623 19.953 69.525 1.00 14.76 82 SER C N 1
ATOM 6799 C CA . SER C 1 82 ? -32.638 20.992 69.749 1.00 16.04 82 SER C CA 1
ATOM 6800 C C . SER C 1 82 ? -32.251 21.829 70.935 1.00 14.96 82 SER C C 1
ATOM 6801 O O . SER C 1 82 ? -31.461 21.411 71.795 1.00 13.69 82 SER C O 1
ATOM 6804 N N . GLY C 1 83 ? -32.721 23.072 70.938 1.00 16.56 83 GLY C N 1
ATOM 6805 C CA . GLY C 1 83 ? -32.223 24.045 71.849 1.00 14.54 83 GLY C CA 1
ATOM 6806 C C . GLY C 1 83 ? -32.964 25.377 71.764 1.00 14.37 83 GLY C C 1
ATOM 6807 O O . GLY C 1 83 ? -33.685 25.649 70.803 1.00 13.89 83 GLY C O 1
ATOM 6808 N N . ALA C 1 84 ? -32.597 26.254 72.689 1.00 17.64 84 ALA C N 1
ATOM 6809 C CA . ALA C 1 84 ? -32.936 27.649 72.646 1.00 13.79 84 ALA C CA 1
ATOM 6810 C C . ALA C 1 84 ? -31.845 28.450 71.970 1.00 13.99 84 ALA C C 1
ATOM 6811 O O . ALA C 1 84 ? -30.658 28.403 72.363 1.00 14.47 84 ALA C O 1
ATOM 6813 N N . ALA C 1 85 ? -32.250 29.285 71.026 1.00 14.61 85 ALA C N 1
ATOM 6814 C CA . ALA C 1 85 ? -31.303 30.050 70.258 1.00 14.12 85 ALA C CA 1
ATOM 6815 C C . ALA C 1 85 ? -30.956 31.328 70.997 1.00 21.30 85 ALA C C 1
ATOM 6816 O O . ALA C 1 85 ? -31.356 32.418 70.584 1.00 26.37 85 ALA C O 1
ATOM 6818 N N . ASP C 1 86 ? -30.178 31.207 72.075 1.00 17.71 86 ASP C N 1
ATOM 6819 C CA . ASP C 1 86 ? -29.996 32.316 72.991 1.00 18.89 86 ASP C CA 1
ATOM 6820 C C . ASP C 1 86 ? -28.541 32.633 73.348 1.00 21.43 86 ASP C C 1
ATOM 6821 O O . ASP C 1 86 ? -28.292 33.358 74.295 1.00 21.88 86 ASP C O 1
ATOM 6826 N N . VAL C 1 87 ? -27.584 32.110 72.575 1.00 14.82 87 VAL C N 1
ATOM 6827 C CA . VAL C 1 87 ? -26.203 32.294 72.885 1.00 13.84 87 VAL C CA 1
ATOM 6828 C C . VAL C 1 87 ? -25.536 33.308 72.001 1.00 15.73 87 VAL C C 1
ATOM 6829 O O . VAL C 1 87 ? -25.659 33.246 70.772 1.00 16.69 87 VAL C O 1
ATOM 6833 N N . THR C 1 88 ? -24.850 34.260 72.631 1.00 14.99 88 THR C N 1
ATOM 6834 C CA . THR C 1 88 ? -23.980 35.188 71.944 1.00 17.07 88 THR C CA 1
ATOM 6835 C C . THR C 1 88 ? -22.673 35.250 72.701 1.00 15.89 88 THR C C 1
ATOM 6836 O O . THR C 1 88 ? -22.607 34.923 73.911 1.00 20.41 88 THR C O 1
ATOM 6840 N N . GLY C 1 89 ? -21.629 35.637 71.981 1.00 15.48 89 GLY C N 1
ATOM 6841 C CA . GLY C 1 89 ? -20.311 35.758 72.544 1.00 20.03 89 GLY C CA 1
ATOM 6842 C C . GLY C 1 89 ? -19.249 35.140 71.659 1.00 17.78 89 GLY C C 1
ATOM 6843 O O . GLY C 1 89 ? -19.544 34.517 70.627 1.00 18.61 89 GLY C O 1
ATOM 6844 N N . ARG C 1 90 ? -18.023 35.232 72.132 1.00 16.35 90 ARG C N 1
ATOM 6845 C CA . ARG C 1 90 ? -16.877 34.817 71.369 1.00 17.74 90 ARG C CA 1
ATOM 6846 C C . ARG C 1 90 ? -16.629 33.290 71.465 1.00 14.51 90 ARG C C 1
ATOM 6847 O O . ARG C 1 90 ? -17.180 32.607 72.354 1.00 13.88 90 ARG C O 1
ATOM 6855 N N . VAL C 1 91 ? -15.891 32.764 70.476 1.00 15.31 91 VAL C N 1
ATOM 6856 C CA . VAL C 1 91 ? -15.774 31.327 70.240 1.00 13.90 91 VAL C CA 1
ATOM 6857 C C . VAL C 1 91 ? -14.387 30.812 70.639 1.00 11.15 91 VAL C C 1
ATOM 6858 O O . VAL C 1 91 ? -13.375 31.421 70.328 1.00 13.33 91 VAL C O 1
ATOM 6862 N N . VAL C 1 92 ? -14.373 29.710 71.366 1.00 11.22 92 VAL C N 1
ATOM 6863 C CA . VAL C 1 92 ? -13.126 29.043 71.768 1.00 10.75 92 VAL C CA 1
ATOM 6864 C C . VAL C 1 92 ? -13.117 27.639 71.175 1.00 10.44 92 VAL C C 1
ATOM 6865 O O . VAL C 1 92 ? -14.123 26.905 71.270 1.00 10.00 92 VAL C O 1
ATOM 6869 N N . LEU C 1 93 ? -11.983 27.262 70.587 1.00 10.14 93 LEU C N 1
ATOM 6870 C CA . LEU C 1 93 ? -11.711 25.867 70.303 1.00 12.35 93 LEU C CA 1
ATOM 6871 C C . LEU C 1 93 ? -10.803 25.292 71.386 1.00 10.83 93 LEU C C 1
ATOM 6872 O O . LEU C 1 93 ? -9.797 25.893 71.784 1.00 11.90 93 LEU C O 1
ATOM 6877 N N . VAL C 1 94 ? -11.289 24.202 71.941 1.00 9.75 94 VAL C N 1
ATOM 6878 C CA . VAL C 1 94 ? -10.620 23.445 72.979 1.00 10.14 94 VAL C CA 1
ATOM 6879 C C . VAL C 1 94 ? -9.991 22.178 72.372 1.00 10.31 94 VAL C C 1
ATOM 6880 O O . VAL C 1 94 ? -10.686 21.359 71.777 1.00 10.60 94 VAL C O 1
ATOM 6884 N N . PHE C 1 95 ? -8.695 21.997 72.615 1.00 9.85 95 PHE C N 1
ATOM 6885 C CA . PHE C 1 95 ? -7.984 20.838 72.146 1.00 9.94 95 PHE C CA 1
ATOM 6886 C C . PHE C 1 95 ? -7.707 19.946 73.352 1.00 12.15 95 PHE C C 1
ATOM 6887 O O . PHE C 1 95 ? -7.131 20.398 74.344 1.00 12.46 95 PHE C O 1
ATOM 6895 N N . PRO C 1 96 ? -8.162 18.699 73.288 1.00 11.72 96 PRO C N 1
ATOM 6896 C CA . PRO C 1 96 ? -7.934 17.763 74.375 1.00 15.17 96 PRO C CA 1
ATOM 6897 C C . PRO C 1 96 ? -6.482 17.313 74.495 1.00 11.35 96 PRO C C 1
ATOM 6898 O O . PRO C 1 96 ? -5.657 17.537 73.599 1.00 13.47 96 PRO C O 1
ATOM 6902 N N . GLY C 1 97 ? -6.177 16.696 75.609 1.00 13.66 97 GLY C N 1
ATOM 6903 C CA . GLY C 1 97 ? -4.910 15.968 75.730 1.00 15.91 97 GLY C CA 1
ATOM 6904 C C . GLY C 1 97 ? -5.159 14.490 75.448 1.00 17.69 97 GLY C C 1
ATOM 6905 O O . GLY C 1 97 ? -5.630 14.100 74.366 1.00 23.63 97 GLY C O 1
ATOM 6906 N N . GLN C 1 98 ? -4.936 13.690 76.457 1.00 17.51 98 GLN C N 1
ATOM 6907 C CA . GLN C 1 98 ? -5.134 12.241 76.367 1.00 19.07 98 GLN C CA 1
ATOM 6908 C C . GLN C 1 98 ? -6.526 11.845 76.635 1.00 17.83 98 GLN C C 1
ATOM 6909 O O . GLN C 1 98 ? -7.360 12.669 77.068 1.00 21.13 98 GLN C O 1
ATOM 6915 N N . GLY C 1 99 ? -6.856 10.646 76.161 1.00 15.54 99 GLY C N 1
ATOM 6916 C CA . GLY C 1 99 ? -7.983 9.935 76.682 1.00 15.36 99 GLY C CA 1
ATOM 6917 C C . GLY C 1 99 ? -9.207 10.025 75.793 1.00 18.73 99 GLY C C 1
ATOM 6918 O O . GLY C 1 99 ? -10.265 9.435 76.112 1.00 21.29 99 GLY C O 1
ATOM 6919 N N . ALA C 1 100 ? -9.084 10.740 74.672 1.00 16.15 100 ALA C N 1
ATOM 6920 C CA . ALA C 1 100 ? -10.231 10.940 73.787 1.00 17.85 100 ALA C CA 1
ATOM 6921 C C . ALA C 1 100 ? -10.190 10.029 72.558 1.00 18.08 100 ALA C C 1
ATOM 6922 O O . ALA C 1 100 ? -11.230 9.711 71.963 1.00 19.05 100 ALA C O 1
ATOM 6924 N N . HIS C 1 101 ? -9.004 9.585 72.187 1.00 17.74 101 HIS C N 1
ATOM 6925 C CA . HIS C 1 101 ? -8.835 8.957 70.892 1.00 18.03 101 HIS C CA 1
ATOM 6926 C C . HIS C 1 101 ? -9.437 7.577 70.959 1.00 18.27 101 HIS C C 1
ATOM 6927 O O . HIS C 1 101 ? -9.564 6.986 72.039 1.00 24.06 101 HIS C O 1
ATOM 6934 N N . TRP C 1 102 ? -9.949 7.095 69.854 1.00 15.87 102 TRP C N 1
ATOM 6935 C CA . TRP C 1 102 ? -10.433 5.710 69.802 1.00 14.43 102 TRP C CA 1
ATOM 6936 C C . TRP C 1 102 ? -10.038 5.081 68.477 1.00 16.99 102 TRP C C 1
ATOM 6937 O O . TRP C 1 102 ? -9.966 5.752 67.443 1.00 16.00 102 TRP C O 1
ATOM 6948 N N . THR C 1 103 ? -9.651 3.810 68.544 1.00 20.30 103 THR C N 1
ATOM 6949 C CA . THR C 1 103 ? -9.096 3.112 67.406 1.00 19.99 103 THR C CA 1
ATOM 6950 C C . THR C 1 103 ? -10.080 3.030 66.230 1.00 19.25 103 THR C C 1
ATOM 6951 O O . THR C 1 103 ? -11.220 2.646 66.396 1.00 19.14 103 THR C O 1
ATOM 6955 N N . GLY C 1 104 ? -9.658 3.536 65.077 1.00 18.47 104 GLY C N 1
ATOM 6956 C CA . GLY C 1 104 ? -10.545 3.637 63.909 1.00 21.46 104 GLY C CA 1
ATOM 6957 C C . GLY C 1 104 ? -10.983 5.068 63.590 1.00 18.14 104 GLY C C 1
ATOM 6958 O O . GLY C 1 104 ? -11.317 5.382 62.451 1.00 18.62 104 GLY C O 1
ATOM 6959 N N . VAL C 1 105 ? -10.902 5.967 64.563 1.00 16.18 105 VAL C N 1
ATOM 6960 C CA . VAL C 1 105 ? -11.373 7.337 64.322 1.00 18.01 105 VAL C CA 1
ATOM 6961 C C . VAL C 1 105 ? -10.561 7.963 63.227 1.00 17.45 105 VAL C C 1
ATOM 6962 O O . VAL C 1 105 ? -9.357 7.684 63.076 1.00 16.81 105 VAL C O 1
ATOM 6966 N N . ALA C 1 106 ? -11.251 8.776 62.440 1.00 14.04 106 ALA C N 1
ATOM 6967 C CA . ALA C 1 106 ? -10.717 9.496 61.306 1.00 13.14 106 ALA C CA 1
ATOM 6968 C C . ALA C 1 106 ? -10.763 8.752 59.977 1.00 14.38 106 ALA C C 1
ATOM 6969 O O . ALA C 1 106 ? -10.758 9.395 58.928 1.00 13.46 106 ALA C O 1
ATOM 6971 N N . GLU C 1 107 ? -10.852 7.433 59.988 1.00 14.35 107 GLU C N 1
ATOM 6972 C CA . GLU C 1 107 ? -10.864 6.697 58.698 1.00 18.29 107 GLU C CA 1
ATOM 6973 C C . GLU C 1 107 ? -12.155 7.013 57.938 1.00 18.10 107 GLU C C 1
ATOM 6974 O O . GLU C 1 107 ? -12.123 7.398 56.765 1.00 18.41 107 GLU C O 1
ATOM 6980 N N . ARG C 1 108 ? -13.281 6.889 58.615 1.00 18.16 108 ARG C N 1
ATOM 6981 C CA . ARG C 1 108 ? -14.573 7.158 57.983 1.00 16.84 108 ARG C CA 1
ATOM 6982 C C . ARG C 1 108 ? -14.706 8.619 57.540 1.00 16.13 108 ARG C C 1
ATOM 6983 O O . ARG C 1 108 ? -15.086 8.904 56.397 1.00 17.71 108 ARG C O 1
ATOM 6991 N N . LEU C 1 109 ? -14.239 9.539 58.375 1.00 14.76 109 LEU C N 1
ATOM 6992 C CA . LEU C 1 109 ? -14.340 10.951 58.052 1.00 14.84 109 LEU C CA 1
ATOM 6993 C C . LEU C 1 109 ? -13.415 11.349 56.880 1.00 14.93 109 LEU C C 1
ATOM 6994 O O . LEU C 1 109 ? -13.752 12.209 56.077 1.00 14.26 109 LEU C O 1
ATOM 6999 N N . TRP C 1 110 ? -12.262 10.682 56.776 1.00 15.69 110 TRP C N 1
ATOM 7000 C CA . TRP C 1 110 ? -11.374 10.856 55.612 1.00 16.01 110 TRP C CA 1
ATOM 7001 C C . TRP C 1 110 ? -12.127 10.528 54.290 1.00 15.27 110 TRP C C 1
ATOM 7002 O O . TRP C 1 110 ? -12.021 11.266 53.286 1.00 15.23 110 TRP C O 1
ATOM 7013 N N . ARG C 1 111 ? -12.957 9.510 54.340 1.00 15.07 111 ARG C N 1
ATOM 7014 C CA . ARG C 1 111 ? -13.703 9.093 53.142 1.00 21.62 111 ARG C CA 1
ATOM 7015 C C . ARG C 1 111 ? -14.844 10.057 52.836 1.00 21.53 111 ARG C C 1
ATOM 7016 O O . ARG C 1 111 ? -15.231 10.216 51.696 1.00 20.56 111 ARG C O 1
ATOM 7024 N N . GLU C 1 112 ? -15.336 10.759 53.854 1.00 19.90 112 GLU C N 1
ATOM 7025 C CA . GLU C 1 112 ? -16.666 11.381 53.775 1.00 21.39 112 GLU C CA 1
ATOM 7026 C C . GLU C 1 112 ? -16.623 12.899 53.735 1.00 17.43 112 GLU C C 1
ATOM 7027 O O . GLU C 1 112 ? -17.596 13.528 53.350 1.00 16.62 112 GLU C O 1
ATOM 7033 N N . ALA C 1 113 ? -15.493 13.488 54.077 1.00 17.31 113 ALA C N 1
ATOM 7034 C CA . ALA C 1 113 ? -15.393 14.927 54.215 1.00 18.36 113 ALA C CA 1
ATOM 7035 C C . ALA C 1 113 ? -14.110 15.408 53.566 1.00 19.66 113 ALA C C 1
ATOM 7036 O O . ALA C 1 113 ? -13.057 15.415 54.197 1.00 15.36 113 ALA C O 1
ATOM 7038 N N . PRO C 1 114 ? -14.214 15.941 52.345 1.00 16.09 114 PRO C N 1
ATOM 7039 C CA . PRO C 1 114 ? -12.993 16.332 51.624 1.00 17.74 114 PRO C CA 1
ATOM 7040 C C . PRO C 1 114 ? -12.079 17.308 52.316 1.00 17.34 114 PRO C C 1
ATOM 7041 O O . PRO C 1 114 ? -10.860 17.270 52.103 1.00 16.33 114 PRO C O 1
ATOM 7045 N N . VAL C 1 115 ? -12.633 18.231 53.098 1.00 14.69 115 VAL C N 1
ATOM 7046 C CA . VAL C 1 115 ? -11.794 19.200 53.795 1.00 13.42 115 VAL C CA 1
ATOM 7047 C C . VAL C 1 115 ? -10.910 18.479 54.839 1.00 11.90 115 VAL C C 1
ATOM 7048 O O . VAL C 1 115 ? -9.758 18.821 55.037 1.00 14.65 115 VAL C O 1
ATOM 7052 N N . PHE C 1 116 ? -11.523 17.562 55.567 1.00 12.62 116 PHE C N 1
ATOM 7053 C CA . PHE C 1 116 ? -10.830 16.778 56.592 1.00 16.05 116 PHE C CA 1
ATOM 7054 C C . PHE C 1 116 ? -9.808 15.827 55.945 1.00 15.60 116 PHE C C 1
ATOM 7055 O O . PHE C 1 116 ? -8.668 15.780 56.366 1.00 14.20 116 PHE C O 1
ATOM 7063 N N . ALA C 1 117 ? -10.172 15.263 54.802 1.00 15.05 117 ALA C N 1
ATOM 7064 C CA . ALA C 1 117 ? -9.207 14.466 53.998 1.00 15.37 117 ALA C CA 1
ATOM 7065 C C . ALA C 1 117 ? -7.965 15.282 53.605 1.00 17.02 117 ALA C C 1
ATOM 7066 O O . ALA C 1 117 ? -6.821 14.821 53.735 1.00 16.71 117 ALA C O 1
ATOM 7068 N N . ASP C 1 118 ? -8.192 16.484 53.094 1.00 15.46 118 ASP C N 1
ATOM 7069 C CA . ASP C 1 118 ? -7.107 17.317 52.630 1.00 16.67 118 ASP C CA 1
ATOM 7070 C C . ASP C 1 118 ? -6.117 17.651 53.760 1.00 18.09 118 ASP C C 1
ATOM 7071 O O . ASP C 1 118 ? -4.870 17.694 53.565 1.00 17.87 118 ASP C O 1
ATOM 7076 N N . SER C 1 119 ? -6.670 18.002 54.922 1.00 16.89 119 SER C N 1
ATOM 7077 C CA . SER C 1 119 ? -5.855 18.330 56.066 1.00 15.73 119 SER C CA 1
ATOM 7078 C C . SER C 1 119 ? -5.127 17.078 56.540 1.00 13.47 119 SER C C 1
ATOM 7079 O O . SER C 1 119 ? -3.936 17.154 56.866 1.00 14.91 119 SER C O 1
ATOM 7082 N N . MET C 1 120 ? -5.822 15.952 56.605 1.00 11.44 120 MET C N 1
ATOM 7083 C CA . MET C 1 120 ? -5.188 14.712 57.054 1.00 15.42 120 MET C CA 1
ATOM 7084 C C . MET C 1 120 ? -4.033 14.314 56.129 1.00 18.78 120 MET C C 1
ATOM 7085 O O . MET C 1 120 ? -2.997 13.817 56.590 1.00 16.31 120 MET C O 1
ATOM 7090 N N . ALA C 1 121 ? -4.205 14.581 54.827 1.00 16.44 121 ALA C N 1
ATOM 7091 C CA . ALA C 1 121 ? -3.169 14.235 53.844 1.00 16.45 121 ALA C CA 1
ATOM 7092 C C . ALA C 1 121 ? -1.973 15.148 53.979 1.00 17.93 121 ALA C C 1
ATOM 7093 O O . ALA C 1 121 ? -0.833 14.701 53.875 1.00 16.63 121 ALA C O 1
ATOM 7095 N N . ARG C 1 122 ? -2.228 16.426 54.219 1.00 17.49 122 ARG C N 1
ATOM 7096 C CA . ARG C 1 122 ? -1.196 17.364 54.579 1.00 17.43 122 ARG C CA 1
ATOM 7097 C C . ARG C 1 122 ? -0.435 16.917 55.864 1.00 17.38 122 ARG C C 1
ATOM 7098 O O . ARG C 1 122 ? 0.807 16.984 55.932 1.00 17.66 122 ARG C O 1
ATOM 7106 N N . CYS C 1 123 ? -1.170 16.443 56.866 1.00 14.43 123 CYS C N 1
ATOM 7107 C CA . CYS C 1 123 ? -0.532 15.904 58.091 1.00 15.53 123 CYS C CA 1
ATOM 7108 C C . CYS C 1 123 ? 0.292 14.648 57.779 1.00 16.07 123 CYS C C 1
ATOM 7109 O O . CYS C 1 123 ? 1.390 14.474 58.307 1.00 15.52 123 CYS C O 1
ATOM 7112 N N . ALA C 1 124 ? -0.279 13.757 56.981 1.00 16.03 124 ALA C N 1
ATOM 7113 C CA . ALA C 1 124 ? 0.422 12.546 56.544 1.00 16.83 124 ALA C CA 1
ATOM 7114 C C . ALA C 1 124 ? 1.780 12.846 55.880 1.00 19.98 124 ALA C C 1
ATOM 7115 O O . ALA C 1 124 ? 2.776 12.208 56.229 1.00 17.51 124 ALA C O 1
ATOM 7117 N N . ASP C 1 125 ? 1.840 13.863 55.014 1.00 21.36 125 ASP C N 1
ATOM 7118 C CA . ASP C 1 125 ? 3.141 14.334 54.444 1.00 24.51 125 ASP C CA 1
ATOM 7119 C C . ASP C 1 125 ? 4.152 14.676 55.526 1.00 23.85 125 ASP C C 1
ATOM 7120 O O . ASP C 1 125 ? 5.343 14.364 55.400 1.00 18.95 125 ASP C O 1
ATOM 7125 N N . VAL C 1 126 ? 3.718 15.470 56.498 1.00 19.99 126 VAL C N 1
ATOM 7126 C CA . VAL C 1 126 ? 4.612 15.982 57.505 1.00 20.51 126 VAL C CA 1
ATOM 7127 C C . VAL C 1 126 ? 5.070 14.858 58.415 1.00 20.67 126 VAL C C 1
ATOM 7128 O O . VAL C 1 126 ? 6.259 14.785 58.809 1.00 24.33 126 VAL C O 1
ATOM 7132 N N . LEU C 1 127 ? 4.162 13.960 58.748 1.00 15.20 127 LEU C N 1
ATOM 7133 C CA . LEU C 1 127 ? 4.507 12.836 59.613 1.00 17.67 127 LEU C CA 1
ATOM 7134 C C . LEU C 1 127 ? 5.338 11.729 58.906 1.00 19.46 127 LEU C C 1
ATOM 7135 O O . LEU C 1 127 ? 6.168 11.073 59.541 1.00 19.28 127 LEU C O 1
ATOM 7140 N N . ARG C 1 128 ? 5.143 11.571 57.603 1.00 18.79 128 ARG C N 1
ATOM 7141 C CA . ARG C 1 128 ? 5.953 10.631 56.810 1.00 24.39 128 ARG C CA 1
ATOM 7142 C C . ARG C 1 128 ? 7.450 11.018 56.894 1.00 25.06 128 ARG C C 1
ATOM 7143 O O . ARG C 1 128 ? 8.302 10.187 57.146 1.00 25.15 128 ARG C O 1
ATOM 7151 N N . ASP C 1 129 ? 7.706 12.317 56.795 1.00 31.30 129 ASP C N 1
ATOM 7152 C CA . ASP C 1 129 ? 9.060 12.868 56.846 1.00 40.02 129 ASP C CA 1
ATOM 7153 C C . ASP C 1 129 ? 9.720 12.656 58.220 1.00 46.01 129 ASP C C 1
ATOM 7154 O O . ASP C 1 129 ? 10.876 12.249 58.282 1.00 43.37 129 ASP C O 1
ATOM 7159 N N . LEU C 1 130 ? 8.935 12.803 59.302 1.00 31.89 130 LEU C N 1
ATOM 7160 C CA . LEU C 1 130 ? 9.473 12.841 60.648 1.00 24.71 130 LEU C CA 1
ATOM 7161 C C . LEU C 1 130 ? 9.541 11.438 61.239 1.00 26.61 130 LEU C C 1
ATOM 7162 O O . LEU C 1 130 ? 10.430 11.143 62.050 1.00 26.54 130 LEU C O 1
ATOM 7167 N N . ALA C 1 131 ? 8.468 10.678 61.039 1.00 23.77 131 ALA C N 1
ATOM 7168 C CA . ALA C 1 131 ? 8.226 9.440 61.797 1.00 26.23 131 ALA C CA 1
ATOM 7169 C C . ALA C 1 131 ? 8.379 8.183 60.927 1.00 28.19 131 ALA C C 1
ATOM 7170 O O . ALA C 1 131 ? 8.365 7.078 61.447 1.00 45.19 131 ALA C O 1
ATOM 7172 N N . GLY C 1 132 ? 8.314 8.353 59.611 1.00 29.36 132 GLY C N 1
ATOM 7173 C CA . GLY C 1 132 ? 8.464 7.238 58.670 1.00 36.22 132 GLY C CA 1
ATOM 7174 C C . GLY C 1 132 ? 7.138 6.675 58.194 1.00 39.21 132 GLY C C 1
ATOM 7175 O O . GLY C 1 132 ? 6.900 6.548 56.974 1.00 34.15 132 GLY C O 1
ATOM 7176 N N . TRP C 1 133 ? 6.231 6.461 59.144 1.00 26.01 133 TRP C N 1
ATOM 7177 C CA . TRP C 1 133 ? 5.044 5.647 58.904 1.00 25.24 133 TRP C CA 1
ATOM 7178 C C . TRP C 1 133 ? 3.934 6.438 58.239 1.00 24.04 133 TRP C C 1
ATOM 7179 O O . TRP C 1 133 ? 4.059 7.657 58.023 1.00 24.19 133 TRP C O 1
ATOM 7190 N N . GLU C 1 134 ? 2.920 5.715 57.787 1.00 21.32 134 GLU C N 1
ATOM 7191 C CA . GLU C 1 134 ? 1.881 6.272 56.951 1.00 25.17 134 GLU C CA 1
ATOM 7192 C C . GLU C 1 134 ? 0.611 6.461 57.771 1.00 22.81 134 GLU C C 1
ATOM 7193 O O . GLU C 1 134 ? -0.020 5.498 58.231 1.00 19.89 134 GLU C O 1
ATOM 7199 N N . LEU C 1 135 ? 0.218 7.720 57.907 1.00 20.57 135 LEU C N 1
ATOM 7200 C CA . LEU C 1 135 ? -0.838 8.095 58.833 1.00 18.19 135 LEU C CA 1
ATOM 7201 C C . LEU C 1 135 ? -2.103 7.273 58.655 1.00 14.93 135 LEU C C 1
ATOM 7202 O O . LEU C 1 135 ? -2.673 6.784 59.623 1.00 17.50 135 LEU C O 1
ATOM 7207 N N . ARG C 1 136 ? -2.566 7.133 57.426 1.00 18.22 136 ARG C N 1
ATOM 7208 C CA . ARG C 1 136 ? -3.851 6.467 57.205 1.00 19.77 136 ARG C CA 1
ATOM 7209 C C . ARG C 1 136 ? -3.843 5.004 57.576 1.00 23.65 136 ARG C C 1
ATOM 7210 O O . ARG C 1 136 ? -4.862 4.447 57.963 1.00 21.49 136 ARG C O 1
ATOM 7218 N N . GLU C 1 137 ? -2.675 4.372 57.524 1.00 23.77 137 GLU C N 1
ATOM 7219 C CA . GLU C 1 137 ? -2.597 2.954 57.841 1.00 23.24 137 GLU C CA 1
ATOM 7220 C C . GLU C 1 137 ? -2.619 2.715 59.342 1.00 20.33 137 GLU C C 1
ATOM 7221 O O . GLU C 1 137 ? -3.274 1.792 59.818 1.00 18.67 137 GLU C O 1
ATOM 7227 N N . VAL C 1 138 ? -1.931 3.588 60.078 1.00 24.96 138 VAL C N 1
ATOM 7228 C CA . VAL C 1 138 ? -1.854 3.515 61.544 1.00 27.02 138 VAL C CA 1
ATOM 7229 C C . VAL C 1 138 ? -3.196 3.856 62.237 1.00 19.98 138 VAL C C 1
ATOM 7230 O O . VAL C 1 138 ? -3.475 3.342 63.309 1.00 19.84 138 VAL C O 1
ATOM 7234 N N . LEU C 1 139 ? -4.072 4.602 61.551 1.00 20.48 139 LEU C N 1
ATOM 7235 C CA . LEU C 1 139 ? -5.409 4.948 62.092 1.00 21.54 139 LEU C CA 1
ATOM 7236 C C . LEU C 1 139 ? -6.214 3.788 62.596 1.00 21.20 139 LEU C C 1
ATOM 7237 O O . LEU C 1 139 ? -6.985 3.951 63.535 1.00 18.89 139 LEU C O 1
ATOM 7242 N N . VAL C 1 140 ? -6.102 2.632 61.933 1.00 21.30 140 VAL C N 1
ATOM 7243 C CA . VAL C 1 140 ? -6.914 1.468 62.252 1.00 21.41 140 VAL C CA 1
ATOM 7244 C C . VAL C 1 140 ? -6.146 0.352 62.972 1.00 26.78 140 VAL C C 1
ATOM 7245 O O . VAL C 1 140 ? -6.711 -0.689 63.257 1.00 26.55 140 VAL C O 1
ATOM 7249 N N . ASP C 1 141 ? -4.921 0.640 63.402 1.00 27.38 141 ASP C N 1
ATOM 7250 C CA . ASP C 1 141 ? -4.049 -0.376 64.015 1.00 24.04 141 ASP C CA 1
ATOM 7251 C C . ASP C 1 141 ? -4.007 -0.238 65.552 1.00 20.74 141 ASP C C 1
ATOM 7252 O O . ASP C 1 141 ? -3.326 0.652 66.084 1.00 20.03 141 ASP C O 1
ATOM 7257 N N . PRO C 1 142 ? -4.801 -1.060 66.265 1.00 22.40 142 PRO C N 1
ATOM 7258 C CA . PRO C 1 142 ? -4.969 -0.918 67.712 1.00 27.71 142 PRO C CA 1
ATOM 7259 C C . PRO C 1 142 ? -3.681 -1.154 68.476 1.00 26.71 142 PRO C C 1
ATOM 7260 O O . PRO C 1 142 ? -3.565 -0.736 69.632 1.00 30.06 142 PRO C O 1
ATOM 7264 N N . VAL C 1 143 ? -2.783 -1.940 67.895 1.00 25.82 143 VAL C N 1
ATOM 7265 C CA . VAL C 1 143 ? -1.539 -2.279 68.587 1.00 21.00 143 VAL C CA 1
ATOM 7266 C C . VAL C 1 143 ? -0.564 -1.109 68.494 1.00 17.53 143 VAL C C 1
ATOM 7267 O O . VAL C 1 143 ? -0.034 -0.663 69.502 1.00 24.34 143 VAL C O 1
ATOM 7271 N N . ALA C 1 144 ? -0.417 -0.551 67.300 1.00 17.60 144 ALA C N 1
ATOM 7272 C CA . ALA C 1 144 ? 0.381 0.633 67.120 1.00 20.56 144 ALA C CA 1
ATOM 7273 C C . ALA C 1 144 ? -0.131 1.831 67.972 1.00 20.09 144 ALA C C 1
ATOM 7274 O O . ALA C 1 144 ? 0.658 2.584 68.544 1.00 17.40 144 ALA C O 1
ATOM 7276 N N . LEU C 1 145 ? -1.448 1.972 68.082 1.00 19.27 145 LEU C N 1
ATOM 7277 C CA . LEU C 1 145 ? -2.019 3.140 68.767 1.00 19.80 145 LEU C CA 1
ATOM 7278 C C . LEU C 1 145 ? -1.922 3.029 70.284 1.00 21.28 145 LEU C C 1
ATOM 7279 O O . LEU C 1 145 ? -2.240 3.959 70.988 1.00 20.88 145 LEU C O 1
ATOM 7284 N N . GLU C 1 146 ? -1.458 1.888 70.787 1.00 21.15 146 GLU C N 1
ATOM 7285 C CA . GLU C 1 146 ? -1.161 1.765 72.209 1.00 22.97 146 GLU C CA 1
ATOM 7286 C C . GLU C 1 146 ? 0.253 2.232 72.523 1.00 20.45 146 GLU C C 1
ATOM 7287 O O . GLU C 1 146 ? 0.623 2.351 73.700 1.00 20.45 146 GLU C O 1
ATOM 7293 N N . ARG C 1 147 ? 1.037 2.511 71.492 1.00 15.97 147 ARG C N 1
ATOM 7294 C CA . ARG C 1 147 ? 2.351 3.124 71.684 1.00 16.63 147 ARG C CA 1
ATOM 7295 C C . ARG C 1 147 ? 2.241 4.640 71.665 1.00 14.63 147 ARG C C 1
ATOM 7296 O O . ARG C 1 147 ? 1.815 5.220 70.677 1.00 13.17 147 ARG C O 1
ATOM 7304 N N . VAL C 1 148 ? 2.769 5.271 72.684 1.00 14.19 148 VAL C N 1
ATOM 7305 C CA . VAL C 1 148 ? 2.603 6.710 72.860 1.00 17.84 148 VAL C CA 1
ATOM 7306 C C . VAL C 1 148 ? 3.232 7.530 71.711 1.00 17.36 148 VAL C C 1
ATOM 7307 O O . VAL C 1 148 ? 2.655 8.520 71.240 1.00 13.15 148 VAL C O 1
ATOM 7311 N N . ASP C 1 149 ? 4.346 7.045 71.157 1.00 13.90 149 ASP C N 1
ATOM 7312 C CA . ASP C 1 149 ? 5.000 7.754 70.043 1.00 14.24 149 ASP C CA 1
ATOM 7313 C C . ASP C 1 149 ? 4.218 7.696 68.699 1.00 13.79 149 ASP C C 1
ATOM 7314 O O . ASP C 1 149 ? 4.577 8.396 67.747 1.00 13.94 149 ASP C O 1
ATOM 7319 N N . VAL C 1 150 ? 3.276 6.770 68.588 1.00 13.02 150 VAL C N 1
ATOM 7320 C CA . VAL C 1 150 ? 2.404 6.693 67.450 1.00 13.22 150 VAL C CA 1
ATOM 7321 C C . VAL C 1 150 ? 1.086 7.411 67.772 1.00 14.22 150 VAL C C 1
ATOM 7322 O O . VAL C 1 150 ? 0.671 8.296 67.008 1.00 12.87 150 VAL C O 1
ATOM 7326 N N . LEU C 1 151 ? 0.510 7.105 68.940 1.00 12.46 151 LEU C N 1
ATOM 7327 C CA . LEU C 1 151 ? -0.803 7.695 69.342 1.00 12.56 151 LEU C CA 1
ATOM 7328 C C . LEU C 1 151 ? -0.745 9.216 69.366 1.00 11.52 151 LEU C C 1
ATOM 7329 O O . LEU C 1 151 ? -1.679 9.887 68.848 1.00 13.81 151 LEU C O 1
ATOM 7334 N N . GLN C 1 152 ? 0.301 9.795 69.941 1.00 11.77 152 GLN C N 1
ATOM 7335 C CA . GLN C 1 152 ? 0.283 11.263 70.131 1.00 12.02 152 GLN C CA 1
ATOM 7336 C C . GLN C 1 152 ? 0.345 11.984 68.816 1.00 13.36 152 GLN C C 1
ATOM 7337 O O . GLN C 1 152 ? -0.472 12.869 68.583 1.00 14.05 152 GLN C O 1
ATOM 7343 N N . PRO C 1 153 ? 1.252 11.568 67.893 1.00 13.75 153 PRO C N 1
ATOM 7344 C CA . PRO C 1 153 ? 1.249 12.303 66.627 1.00 13.70 153 PRO C CA 1
ATOM 7345 C C . PRO C 1 153 ? 0.019 12.038 65.748 1.00 13.33 153 PRO C C 1
ATOM 7346 O O . PRO C 1 153 ? -0.473 12.961 65.083 1.00 14.66 153 PRO C O 1
ATOM 7350 N N . VAL C 1 154 ? -0.569 10.860 65.855 1.00 10.39 154 VAL C N 1
ATOM 7351 C CA . VAL C 1 154 ? -1.834 10.585 65.177 1.00 13.86 154 VAL C CA 1
ATOM 7352 C C . VAL C 1 154 ? -2.950 11.488 65.739 1.00 13.88 154 VAL C C 1
ATOM 7353 O O . VAL C 1 154 ? -3.746 11.999 64.992 1.00 12.45 154 VAL C O 1
ATOM 7357 N N . SER C 1 155 ? -3.024 11.577 67.060 1.00 13.84 155 SER C N 1
ATOM 7358 C CA . SER C 1 155 ? -4.034 12.407 67.730 1.00 14.56 155 SER C CA 1
ATOM 7359 C C . SER C 1 155 ? -3.937 13.837 67.321 1.00 11.52 155 SER C C 1
ATOM 7360 O O . SER C 1 155 ? -4.968 14.494 67.089 1.00 12.15 155 SER C O 1
ATOM 7363 N N . PHE C 1 156 ? -2.718 14.354 67.294 1.00 11.04 156 PHE C N 1
ATOM 7364 C CA . PHE C 1 156 ? -2.427 15.693 66.807 1.00 11.93 156 PHE C CA 1
ATOM 7365 C C . PHE C 1 156 ? -2.955 15.917 65.391 1.00 12.45 156 PHE C C 1
ATOM 7366 O O . PHE C 1 156 ? -3.671 16.930 65.136 1.00 12.79 156 PHE C O 1
ATOM 7374 N N . ALA C 1 157 ? -2.672 14.983 64.474 1.00 11.01 157 ALA C N 1
ATOM 7375 C CA . ALA C 1 157 ? -3.146 15.117 63.093 1.00 12.81 157 ALA C CA 1
ATOM 7376 C C . ALA C 1 157 ? -4.671 15.199 63.049 1.00 12.28 157 ALA C C 1
ATOM 7377 O O . ALA C 1 157 ? -5.230 16.094 62.376 1.00 12.04 157 ALA C O 1
ATOM 7379 N N . VAL C 1 158 ? -5.338 14.290 63.767 1.00 10.06 158 VAL C N 1
ATOM 7380 C CA . VAL C 1 158 ? -6.792 14.240 63.760 1.00 11.25 158 VAL C CA 1
ATOM 7381 C C . VAL C 1 158 ? -7.394 15.541 64.336 1.00 11.60 158 VAL C C 1
ATOM 7382 O O . VAL C 1 158 ? -8.262 16.140 63.696 1.00 11.65 158 VAL C O 1
ATOM 7386 N N . VAL C 1 159 ? -6.901 16.031 65.458 1.00 10.42 159 VAL C N 1
ATOM 7387 C CA . VAL C 1 159 ? -7.514 17.251 66.005 1.00 12.64 159 VAL C CA 1
ATOM 7388 C C . VAL C 1 159 ? -7.250 18.497 65.161 1.00 13.86 159 VAL C C 1
ATOM 7389 O O . VAL C 1 159 ? -8.129 19.342 65.007 1.00 12.64 159 VAL C O 1
ATOM 7393 N N . VAL C 1 160 ? -6.046 18.620 64.612 1.00 11.82 160 VAL C N 1
ATOM 7394 C CA . VAL C 1 160 ? -5.764 19.715 63.709 1.00 12.65 160 VAL C CA 1
ATOM 7395 C C . VAL C 1 160 ? -6.725 19.652 62.515 1.00 13.31 160 VAL C C 1
ATOM 7396 O O . VAL C 1 160 ? -7.222 20.691 62.033 1.00 10.44 160 VAL C O 1
ATOM 7400 N N . SER C 1 161 ? -6.994 18.432 62.035 1.00 12.06 161 SER C N 1
ATOM 7401 C CA . SER C 1 161 ? -7.784 18.262 60.834 1.00 11.68 161 SER C CA 1
ATOM 7402 C C . SER C 1 161 ? -9.294 18.454 61.106 1.00 13.04 161 SER C C 1
ATOM 7403 O O . SER C 1 161 ? -9.983 19.099 60.308 1.00 12.55 161 SER C O 1
ATOM 7406 N N . LEU C 1 162 ? -9.715 18.176 62.347 1.00 11.46 162 LEU C N 1
ATOM 7407 C CA . LEU C 1 162 ? -11.071 18.520 62.770 1.00 11.56 162 LEU C CA 1
ATOM 7408 C C . LEU C 1 162 ? -11.260 20.041 62.892 1.00 12.97 162 LEU C C 1
ATOM 7409 O O . LEU C 1 162 ? -12.300 20.560 62.501 1.00 11.75 162 LEU C O 1
ATOM 7414 N N . ALA C 1 163 ? -10.222 20.760 63.302 1.00 12.59 163 ALA C N 1
ATOM 7415 C CA . ALA C 1 163 ? -10.304 22.202 63.403 1.00 12.53 163 ALA C CA 1
ATOM 7416 C C . ALA C 1 163 ? -10.477 22.800 61.993 1.00 15.04 163 ALA C C 1
ATOM 7417 O O . ALA C 1 163 ? -11.240 23.775 61.768 1.00 12.92 163 ALA C O 1
ATOM 7419 N N . ALA C 1 164 ? -9.783 22.210 61.033 1.00 13.85 164 ALA C N 1
ATOM 7420 C CA . ALA C 1 164 ? -9.917 22.646 59.643 1.00 14.47 164 ALA C CA 1
ATOM 7421 C C . ALA C 1 164 ? -11.322 22.386 59.093 1.00 13.87 164 ALA C C 1
ATOM 7422 O O . ALA C 1 164 ? -11.895 23.247 58.357 1.00 13.32 164 ALA C O 1
ATOM 7424 N N . LEU C 1 165 ? -11.918 21.267 59.495 1.00 12.43 165 LEU C N 1
ATOM 7425 C CA . LEU C 1 165 ? -13.263 20.954 59.082 1.00 12.97 165 LEU C CA 1
ATOM 7426 C C . LEU C 1 165 ? -14.269 21.943 59.691 1.00 14.97 165 LEU C C 1
ATOM 7427 O O . LEU C 1 165 ? -15.174 22.462 58.983 1.00 13.60 165 LEU C O 1
ATOM 7432 N N . TRP C 1 166 ? -14.095 22.253 60.973 1.00 12.91 166 TRP C N 1
ATOM 7433 C CA . TRP C 1 166 ? -14.925 23.317 61.587 1.00 11.36 166 TRP C CA 1
ATOM 7434 C C . TRP C 1 166 ? -14.811 24.628 60.831 1.00 13.59 166 TRP C C 1
ATOM 7435 O O . TRP C 1 166 ? -15.843 25.318 60.615 1.00 11.84 166 TRP C O 1
ATOM 7446 N N . ALA C 1 167 ? -13.583 25.002 60.444 1.00 10.73 167 ALA C N 1
ATOM 7447 C CA . ALA C 1 167 ? -13.374 26.287 59.803 1.00 13.71 167 ALA C CA 1
ATOM 7448 C C . ALA C 1 167 ? -14.166 26.306 58.482 1.00 15.75 167 ALA C C 1
ATOM 7449 O O . ALA C 1 167 ? -14.712 27.341 58.091 1.00 14.59 167 ALA C O 1
ATOM 7451 N N . SER C 1 168 ? -14.261 25.160 57.819 1.00 13.72 168 SER C N 1
ATOM 7452 C CA . SER C 1 168 ? -14.942 25.091 56.511 1.00 15.27 168 SER C CA 1
ATOM 7453 C C . SER C 1 168 ? -16.470 25.244 56.613 1.00 18.51 168 SER C C 1
ATOM 7454 O O . SER C 1 168 ? -17.113 25.610 55.632 1.00 17.44 168 SER C O 1
ATOM 7457 N N . VAL C 1 169 ? -17.032 25.037 57.804 1.00 14.87 169 VAL C N 1
ATOM 7458 C CA . VAL C 1 169 ? -18.422 25.444 58.072 1.00 15.86 169 VAL C CA 1
ATOM 7459 C C . VAL C 1 169 ? -18.526 26.741 58.900 1.00 15.21 169 VAL C C 1
ATOM 7460 O O . VAL C 1 169 ? -19.524 27.006 59.550 1.00 15.94 169 VAL C O 1
ATOM 7464 N N . GLY C 1 170 ? -17.502 27.559 58.825 1.00 16.06 170 GLY C N 1
ATOM 7465 C CA . GLY C 1 170 ? -17.560 28.911 59.344 1.00 15.11 170 GLY C CA 1
ATOM 7466 C C . GLY C 1 170 ? -17.498 29.008 60.860 1.00 17.57 170 GLY C C 1
ATOM 7467 O O . GLY C 1 170 ? -17.847 30.041 61.427 1.00 19.28 170 GLY C O 1
ATOM 7468 N N . VAL C 1 171 ? -16.962 27.971 61.508 1.00 13.24 171 VAL C N 1
ATOM 7469 C CA . VAL C 1 171 ? -16.728 28.003 62.959 1.00 14.15 171 VAL C CA 1
ATOM 7470 C C . VAL C 1 171 ? -15.234 28.143 63.209 1.00 15.68 171 VAL C C 1
ATOM 7471 O O . VAL C 1 171 ? -14.453 27.205 62.958 1.00 15.33 171 VAL C O 1
ATOM 7475 N N . ARG C 1 172 ? -14.825 29.364 63.510 1.00 14.60 172 ARG C N 1
ATOM 7476 C CA . ARG C 1 172 ? -13.422 29.710 63.637 1.00 16.24 172 ARG C CA 1
ATOM 7477 C C . ARG C 1 172 ? -13.160 30.295 65.020 1.00 17.11 172 ARG C C 1
ATOM 7478 O O . ARG C 1 172 ? -13.996 31.016 65.555 1.00 17.83 172 ARG C O 1
ATOM 7486 N N . PRO C 1 173 ? -12.039 29.939 65.643 1.00 14.69 173 PRO C N 1
ATOM 7487 C CA . PRO C 1 173 ? -11.852 30.405 67.003 1.00 13.97 173 PRO C CA 1
ATOM 7488 C C . PRO C 1 173 ? -11.550 31.868 67.105 1.00 13.21 173 PRO C C 1
ATOM 7489 O O . PRO C 1 173 ? -10.676 32.355 66.379 1.00 12.33 173 PRO C O 1
ATOM 7493 N N . ASP C 1 174 ? -12.106 32.518 68.142 1.00 13.63 174 ASP C N 1
ATOM 7494 C CA . ASP C 1 174 ? -11.598 33.823 68.613 1.00 13.53 174 ASP C CA 1
ATOM 7495 C C . ASP C 1 174 ? -10.445 33.645 69.598 1.00 13.36 174 ASP C C 1
ATOM 7496 O O . ASP C 1 174 ? -9.657 34.566 69.848 1.00 17.03 174 ASP C O 1
ATOM 7501 N N . ALA C 1 175 ? -10.355 32.453 70.183 1.00 12.70 175 ALA C N 1
ATOM 7502 C CA . ALA C 1 175 ? -9.253 32.112 71.098 1.00 12.62 175 ALA C CA 1
ATOM 7503 C C . ALA C 1 175 ? -9.148 30.581 71.149 1.00 12.50 175 ALA C C 1
ATOM 7504 O O . ALA C 1 175 ? -10.110 29.871 70.817 1.00 11.58 175 ALA C O 1
ATOM 7506 N N . VAL C 1 176 ? -7.984 30.088 71.525 1.00 13.59 176 VAL C N 1
ATOM 7507 C CA . VAL C 1 176 ? -7.792 28.650 71.670 1.00 12.88 176 VAL C CA 1
ATOM 7508 C C . VAL C 1 176 ? -7.245 28.317 73.059 1.00 12.66 176 VAL C C 1
ATOM 7509 O O . VAL C 1 176 ? -6.470 29.086 73.652 1.00 10.58 176 VAL C O 1
ATOM 7513 N N . VAL C 1 177 ? -7.523 27.090 73.476 1.00 11.56 177 VAL C N 1
ATOM 7514 C CA . VAL C 1 177 ? -6.919 26.507 74.652 1.00 11.55 177 VAL C CA 1
ATOM 7515 C C . VAL C 1 177 ? -6.694 25.029 74.439 1.00 11.07 177 VAL C C 1
ATOM 7516 O O . VAL C 1 177 ? -7.554 24.326 73.874 1.00 10.61 177 VAL C O 1
ATOM 7520 N N . GLY C 1 178 ? -5.505 24.555 74.803 1.00 10.47 178 GLY C N 1
ATOM 7521 C CA . GLY C 1 178 ? -5.196 23.125 74.627 1.00 12.11 178 GLY C CA 1
ATOM 7522 C C . GLY C 1 178 ? -4.728 22.503 75.939 1.00 10.62 178 GLY C C 1
ATOM 7523 O O . GLY C 1 178 ? -3.914 23.072 76.644 1.00 11.67 178 GLY C O 1
ATOM 7524 N N . HIS C 1 179 ? -5.304 21.368 76.258 1.00 11.41 179 HIS C N 1
ATOM 7525 C CA . HIS C 1 179 ? -4.984 20.599 77.482 1.00 10.95 179 HIS C CA 1
ATOM 7526 C C . HIS C 1 179 ? -3.757 19.681 77.204 1.00 10.03 179 HIS C C 1
ATOM 7527 O O . HIS C 1 179 ? -3.814 18.816 76.300 1.00 11.78 179 HIS C O 1
ATOM 7534 N N . SER C 1 180 ? -2.675 19.853 77.955 1.00 9.92 180 SER C N 1
ATOM 7535 C CA . SER C 1 180 ? -1.530 18.925 77.839 1.00 11.83 180 SER C CA 1
ATOM 7536 C C . SER C 1 180 ? -1.104 18.875 76.342 1.00 12.52 180 SER C C 1
ATOM 7537 O O . SER C 1 180 ? -0.800 19.941 75.784 1.00 10.41 180 SER C O 1
ATOM 7540 N N . GLN C 1 181 ? -1.062 17.697 75.672 1.00 13.89 181 GLN C N 1
ATOM 7541 C CA . GLN C 1 181 ? -0.481 17.654 74.295 1.00 17.05 181 GLN C CA 1
ATOM 7542 C C . GLN C 1 181 ? -1.309 18.520 73.367 1.00 16.03 181 GLN C C 1
ATOM 7543 O O . GLN C 1 181 ? -0.822 19.029 72.363 1.00 14.57 181 GLN C O 1
ATOM 7549 N N . GLY C 1 182 ? -2.574 18.761 73.753 1.00 11.56 182 GLY C N 1
ATOM 7550 C CA . GLY C 1 182 ? -3.440 19.714 72.991 1.00 11.46 182 GLY C CA 1
ATOM 7551 C C . GLY C 1 182 ? -2.893 21.107 72.782 1.00 11.94 182 GLY C C 1
ATOM 7552 O O . GLY C 1 182 ? -3.243 21.786 71.799 1.00 11.29 182 GLY C O 1
ATOM 7553 N N . GLU C 1 183 ? -2.083 21.569 73.723 1.00 11.50 183 GLU C N 1
ATOM 7554 C CA . GLU C 1 183 ? -1.469 22.885 73.603 1.00 11.79 183 GLU C CA 1
ATOM 7555 C C . GLU C 1 183 ? -0.665 23.039 72.307 1.00 12.48 183 GLU C C 1
ATOM 7556 O O . GLU C 1 183 ? -0.586 24.129 71.755 1.00 11.95 183 GLU C O 1
ATOM 7562 N N . VAL C 1 184 ? -0.007 21.975 71.854 1.00 12.36 184 VAL C N 1
ATOM 7563 C CA . VAL C 1 184 ? 0.772 22.085 70.630 1.00 11.66 184 VAL C CA 1
ATOM 7564 C C . VAL C 1 184 ? -0.158 22.321 69.451 1.00 10.37 184 VAL C C 1
ATOM 7565 O O . VAL C 1 184 ? 0.130 23.136 68.551 1.00 11.13 184 VAL C O 1
ATOM 7569 N N . ALA C 1 185 ? -1.235 21.556 69.384 1.00 10.02 185 ALA C N 1
ATOM 7570 C CA . ALA C 1 185 ? -2.220 21.754 68.325 1.00 11.03 185 ALA C CA 1
ATOM 7571 C C . ALA C 1 185 ? -2.794 23.170 68.398 1.00 11.03 185 ALA C C 1
ATOM 7572 O O . ALA C 1 185 ? -3.001 23.830 67.358 1.00 12.09 185 ALA C O 1
ATOM 7574 N N . ALA C 1 186 ? -3.139 23.604 69.609 1.00 11.68 186 ALA C N 1
ATOM 7575 C CA . ALA C 1 186 ? -3.777 24.902 69.767 1.00 10.54 186 ALA C CA 1
ATOM 7576 C C . ALA C 1 186 ? -2.823 25.981 69.250 1.00 11.90 186 ALA C C 1
ATOM 7577 O O . ALA C 1 186 ? -3.261 26.964 68.597 1.00 11.92 186 ALA C O 1
ATOM 7579 N N . ALA C 1 187 ? -1.531 25.838 69.597 1.00 10.79 187 ALA C N 1
ATOM 7580 C CA . ALA C 1 187 ? -0.517 26.779 69.164 1.00 12.11 187 ALA C CA 1
ATOM 7581 C C . ALA C 1 187 ? -0.407 26.834 67.645 1.00 13.17 187 ALA C C 1
ATOM 7582 O O . ALA C 1 187 ? -0.245 27.908 67.072 1.00 15.22 187 ALA C O 1
ATOM 7584 N N . HIS C 1 188 ? -0.496 25.681 66.994 1.00 12.53 188 HIS C N 1
ATOM 7585 C CA . HIS C 1 188 ? -0.487 25.638 65.548 1.00 12.06 188 HIS C CA 1
ATOM 7586 C C . HIS C 1 188 ? -1.752 26.321 64.995 1.00 14.01 188 HIS C C 1
ATOM 7587 O O . HIS C 1 188 ? -1.683 27.110 64.064 1.00 14.35 188 HIS C O 1
ATOM 7594 N N . VAL C 1 189 ? -2.911 25.927 65.490 1.00 14.16 189 VAL C N 1
ATOM 7595 C CA . VAL C 1 189 ? -4.157 26.484 64.952 1.00 14.32 189 VAL C CA 1
ATOM 7596 C C . VAL C 1 189 ? -4.254 28.010 65.183 1.00 16.05 189 VAL C C 1
ATOM 7597 O O . VAL C 1 189 ? -4.784 28.724 64.311 1.00 13.28 189 VAL C O 1
ATOM 7601 N N . ALA C 1 190 ? -3.609 28.513 66.248 1.00 13.58 190 ALA C N 1
ATOM 7602 C CA . ALA C 1 190 ? -3.533 29.959 66.548 1.00 16.56 190 ALA C CA 1
ATOM 7603 C C . ALA C 1 190 ? -2.526 30.712 65.653 1.00 18.06 190 ALA C C 1
ATOM 7604 O O . ALA C 1 190 ? -2.389 31.920 65.784 1.00 17.59 190 ALA C O 1
ATOM 7606 N N . GLY C 1 191 ? -1.698 29.961 64.924 1.00 15.14 191 GLY C N 1
ATOM 7607 C CA . GLY C 1 191 ? -0.724 30.520 64.000 1.00 15.81 191 GLY C CA 1
ATOM 7608 C C . GLY C 1 191 ? 0.650 30.803 64.605 1.00 19.29 191 GLY C C 1
ATOM 7609 O O . GLY C 1 191 ? 1.487 31.429 63.958 1.00 17.43 191 GLY C O 1
ATOM 7610 N N . ALA C 1 192 ? 0.886 30.322 65.837 1.00 15.88 192 ALA C N 1
ATOM 7611 C CA . ALA C 1 192 ? 2.180 30.467 66.513 1.00 16.28 192 ALA C CA 1
ATOM 7612 C C . ALA C 1 192 ? 3.251 29.497 65.975 1.00 16.47 192 ALA C C 1
ATOM 7613 O O . ALA C 1 192 ? 4.455 29.796 66.029 1.00 16.94 192 ALA C O 1
ATOM 7615 N N . LEU C 1 193 ? 2.796 28.350 65.496 1.00 14.56 193 LEU C N 1
ATOM 7616 C CA . LEU C 1 193 ? 3.647 27.288 64.955 1.00 14.73 193 LEU C CA 1
ATOM 7617 C C . LEU C 1 193 ? 3.122 26.885 63.589 1.00 16.59 193 LEU C C 1
ATOM 7618 O O . LEU C 1 193 ? 1.913 26.718 63.410 1.00 16.89 193 LEU C O 1
ATOM 7623 N N . THR C 1 194 ? 4.032 26.553 62.675 1.00 14.30 194 THR C N 1
ATOM 7624 C CA . THR C 1 194 ? 3.662 25.855 61.455 1.00 15.97 194 THR C CA 1
ATOM 7625 C C . THR C 1 194 ? 3.277 24.409 61.755 1.00 13.40 194 THR C C 1
ATOM 7626 O O . THR C 1 194 ? 3.562 23.883 62.835 1.00 13.36 194 THR C O 1
ATOM 7630 N N . LEU C 1 195 ? 2.581 23.789 60.820 1.00 14.53 195 LEU C N 1
ATOM 7631 C CA . LEU C 1 195 ? 2.187 22.405 60.958 1.00 14.87 195 LEU C CA 1
ATOM 7632 C C . LEU C 1 195 ? 3.420 21.506 61.154 1.00 15.66 195 LEU C C 1
ATOM 7633 O O . LEU C 1 195 ? 3.447 20.646 62.059 1.00 15.25 195 LEU C O 1
ATOM 7638 N N . ALA C 1 196 ? 4.467 21.771 60.385 1.00 15.28 196 ALA C N 1
ATOM 7639 C CA . ALA C 1 196 ? 5.662 20.935 60.465 1.00 16.41 196 ALA C CA 1
ATOM 7640 C C . ALA C 1 196 ? 6.366 21.092 61.823 1.00 14.84 196 ALA C C 1
ATOM 7641 O O . ALA C 1 196 ? 6.884 20.109 62.384 1.00 19.11 196 ALA C O 1
ATOM 7643 N N . GLU C 1 197 ? 6.408 22.302 62.360 1.00 16.44 197 GLU C N 1
ATOM 7644 C CA . GLU C 1 197 ? 7.120 22.545 63.619 1.00 15.60 197 GLU C CA 1
ATOM 7645 C C . GLU C 1 197 ? 6.335 21.990 64.787 1.00 15.17 197 GLU C C 1
ATOM 7646 O O . GLU C 1 197 ? 6.915 21.424 65.726 1.00 14.22 197 GLU C O 1
ATOM 7652 N N . ALA C 1 198 ? 5.011 22.144 64.735 1.00 15.36 198 ALA C N 1
ATOM 7653 C CA . ALA C 1 198 ? 4.150 21.538 65.727 1.00 14.49 198 ALA C CA 1
ATOM 7654 C C . ALA C 1 198 ? 4.264 20.018 65.714 1.00 13.51 198 ALA C C 1
ATOM 7655 O O . ALA C 1 198 ? 4.366 19.384 66.766 1.00 13.12 198 ALA C O 1
ATOM 7657 N N . ALA C 1 199 ? 4.201 19.432 64.541 1.00 12.33 199 ALA C N 1
ATOM 7658 C CA . ALA C 1 199 ? 4.327 17.988 64.402 1.00 11.83 199 ALA C CA 1
ATOM 7659 C C . ALA C 1 199 ? 5.680 17.510 64.885 1.00 12.15 199 ALA C C 1
ATOM 7660 O O . ALA C 1 199 ? 5.764 16.516 65.576 1.00 13.24 199 ALA C O 1
ATOM 7662 N N . ARG C 1 200 ? 6.722 18.301 64.641 1.00 14.04 200 ARG C N 1
ATOM 7663 C CA . ARG C 1 200 ? 8.075 17.953 65.135 1.00 17.26 200 ARG C CA 1
ATOM 7664 C C . ARG C 1 200 ? 8.134 17.903 66.676 1.00 16.54 200 ARG C C 1
ATOM 7665 O O . ARG C 1 200 ? 8.716 16.970 67.268 1.00 15.76 200 ARG C O 1
ATOM 7673 N N . ILE C 1 201 ? 7.494 18.870 67.333 1.00 14.42 201 ILE C N 1
ATOM 7674 C CA . ILE C 1 201 ? 7.436 18.881 68.779 1.00 13.45 201 ILE C CA 1
ATOM 7675 C C . ILE C 1 201 ? 6.698 17.634 69.304 1.00 12.04 201 ILE C C 1
ATOM 7676 O O . ILE C 1 201 ? 7.207 16.914 70.186 1.00 12.89 201 ILE C O 1
ATOM 7681 N N . VAL C 1 202 ? 5.535 17.348 68.749 1.00 12.19 202 VAL C N 1
ATOM 7682 C CA . VAL C 1 202 ? 4.753 16.208 69.242 1.00 11.89 202 VAL C CA 1
ATOM 7683 C C . VAL C 1 202 ? 5.530 14.891 69.016 1.00 12.06 202 VAL C C 1
ATOM 7684 O O . VAL C 1 202 ? 5.542 14.009 69.908 1.00 12.79 202 VAL C O 1
ATOM 7688 N N . VAL C 1 203 ? 6.061 14.721 67.813 1.00 10.95 203 VAL C N 1
ATOM 7689 C CA . VAL C 1 203 ? 6.815 13.505 67.472 1.00 12.07 203 VAL C CA 1
ATOM 7690 C C . VAL C 1 203 ? 8.010 13.287 68.411 1.00 11.53 203 VAL C C 1
ATOM 7691 O O . VAL C 1 203 ? 8.177 12.192 68.967 1.00 11.60 203 VAL C O 1
ATOM 7695 N N . LEU C 1 204 ? 8.830 14.317 68.594 1.00 13.04 204 LEU C N 1
ATOM 7696 C CA . LEU C 1 204 ? 10.047 14.172 69.387 1.00 14.89 204 LEU C CA 1
ATOM 7697 C C . LEU C 1 204 ? 9.721 13.972 70.855 1.00 16.93 204 LEU C C 1
ATOM 7698 O O . LEU C 1 204 ? 10.322 13.123 71.524 1.00 13.48 204 LEU C O 1
ATOM 7703 N N . ARG C 1 205 ? 8.743 14.726 71.371 1.00 14.53 205 ARG C N 1
ATOM 7704 C CA . ARG C 1 205 ? 8.361 14.567 72.777 1.00 11.87 205 ARG C CA 1
ATOM 7705 C C . ARG C 1 205 ? 7.726 13.200 73.086 1.00 12.27 205 ARG C C 1
ATOM 7706 O O . ARG C 1 205 ? 8.016 12.595 74.156 1.00 13.76 205 ARG C O 1
ATOM 7714 N N . SER C 1 206 ? 6.813 12.733 72.231 1.00 13.26 206 SER C N 1
ATOM 7715 C CA . SER C 1 206 ? 6.130 11.482 72.487 1.00 13.00 206 SER C CA 1
ATOM 7716 C C . SER C 1 206 ? 7.087 10.297 72.339 1.00 13.37 206 SER C C 1
ATOM 7717 O O . SER C 1 206 ? 6.973 9.315 73.069 1.00 13.44 206 SER C O 1
ATOM 7720 N N . ALA C 1 207 ? 8.053 10.420 71.450 1.00 12.96 207 ALA C N 1
ATOM 7721 C CA . ALA C 1 207 ? 9.090 9.354 71.333 1.00 13.57 207 ALA C CA 1
ATOM 7722 C C . ALA C 1 207 ? 9.964 9.292 72.574 1.00 11.48 207 ALA C C 1
ATOM 7723 O O . ALA C 1 207 ? 10.237 8.219 73.066 1.00 14.89 207 ALA C O 1
ATOM 7725 N N . LEU C 1 208 ? 10.324 10.434 73.128 1.00 12.84 208 LEU C N 1
ATOM 7726 C CA . LEU C 1 208 ? 11.090 10.502 74.365 1.00 14.22 208 LEU C CA 1
ATOM 7727 C C . LEU C 1 208 ? 10.289 9.900 75.524 1.00 15.68 208 LEU C C 1
ATOM 7728 O O . LEU C 1 208 ? 10.779 9.066 76.265 1.00 13.67 208 LEU C O 1
ATOM 7733 N N . ILE C 1 209 ? 8.998 10.208 75.574 1.00 14.89 209 ILE C N 1
ATOM 7734 C CA . ILE C 1 209 ? 8.144 9.632 76.621 1.00 13.95 209 ILE C CA 1
ATOM 7735 C C . ILE C 1 209 ? 8.122 8.113 76.504 1.00 13.94 209 ILE C C 1
ATOM 7736 O O . ILE C 1 209 ? 8.137 7.411 77.503 1.00 15.98 209 ILE C O 1
ATOM 7741 N N . ALA C 1 210 ? 7.953 7.614 75.291 1.00 14.25 210 ALA C N 1
ATOM 7742 C CA . ALA C 1 210 ? 7.863 6.191 75.051 1.00 15.58 210 ALA C CA 1
ATOM 7743 C C . ALA C 1 210 ? 9.187 5.485 75.427 1.00 13.70 210 ALA C C 1
ATOM 7744 O O . ALA C 1 210 ? 9.172 4.435 76.061 1.00 15.81 210 ALA C O 1
ATOM 7746 N N . ARG C 1 211 ? 10.305 6.172 75.216 1.00 16.61 211 ARG C N 1
ATOM 7747 C CA . ARG C 1 211 ? 11.632 5.589 75.537 1.00 17.65 211 ARG C CA 1
ATOM 7748 C C . ARG C 1 211 ? 11.877 5.559 77.060 1.00 20.07 211 ARG C C 1
ATOM 7749 O O . ARG C 1 211 ? 12.517 4.631 77.582 1.00 15.66 211 ARG C O 1
ATOM 7757 N N . GLU C 1 212 ? 11.426 6.594 77.763 1.00 14.93 212 GLU C N 1
ATOM 7758 C CA . GLU C 1 212 ? 11.891 6.816 79.140 1.00 18.53 212 GLU C CA 1
ATOM 7759 C C . GLU C 1 212 ? 10.789 6.593 80.177 1.00 22.83 212 GLU C C 1
ATOM 7760 O O . GLU C 1 212 ? 11.085 6.206 81.311 1.00 22.21 212 GLU C O 1
ATOM 7766 N N . LEU C 1 213 ? 9.539 6.905 79.833 1.00 17.90 213 LEU C N 1
ATOM 7767 C CA . LEU C 1 213 ? 8.441 6.899 80.852 1.00 16.29 213 LEU C CA 1
ATOM 7768 C C . LEU C 1 213 ? 7.449 5.786 80.682 1.00 14.50 213 LEU C C 1
ATOM 7769 O O . LEU C 1 213 ? 6.805 5.410 81.657 1.00 15.67 213 LEU C O 1
ATOM 7774 N N . SER C 1 214 ? 7.161 5.387 79.438 1.00 14.76 214 SER C N 1
ATOM 7775 C CA . SER C 1 214 ? 6.134 4.398 79.207 1.00 13.69 214 SER C CA 1
ATOM 7776 C C . SER C 1 214 ? 6.452 3.120 80.014 1.00 19.23 214 SER C C 1
ATOM 7777 O O . SER C 1 214 ? 7.626 2.718 80.097 1.00 16.25 214 SER C O 1
ATOM 7780 N N . GLY C 1 215 ? 5.405 2.498 80.578 1.00 16.77 215 GLY C N 1
ATOM 7781 C CA . GLY C 1 215 ? 5.528 1.323 81.449 1.00 18.09 215 GLY C CA 1
ATOM 7782 C C . GLY C 1 215 ? 5.849 1.631 82.920 1.00 19.56 215 GLY C C 1
ATOM 7783 O O . GLY C 1 215 ? 6.028 0.720 83.705 1.00 20.67 215 GLY C O 1
ATOM 7784 N N . ARG C 1 216 ? 6.042 2.896 83.273 1.00 16.91 216 ARG C N 1
ATOM 7785 C CA . ARG C 1 216 ? 6.490 3.248 84.621 1.00 18.24 216 ARG C CA 1
ATOM 7786 C C . ARG C 1 216 ? 5.482 4.133 85.349 1.00 18.33 216 ARG C C 1
ATOM 7787 O O . ARG C 1 216 ? 5.758 4.628 86.442 1.00 17.62 216 ARG C O 1
ATOM 7795 N N . GLY C 1 217 ? 4.288 4.276 84.775 1.00 17.24 217 GLY C N 1
ATOM 7796 C CA . GLY C 1 217 ? 3.260 5.104 85.416 1.00 17.09 217 GLY C CA 1
ATOM 7797 C C . GLY C 1 217 ? 1.882 4.960 84.824 1.00 16.70 217 GLY C C 1
ATOM 7798 O O . GLY C 1 217 ? 1.672 4.219 83.870 1.00 17.71 217 GLY C O 1
ATOM 7799 N N . ALA C 1 218 ? 0.940 5.684 85.423 1.00 16.17 218 ALA C N 1
ATOM 7800 C CA . ALA C 1 218 ? -0.449 5.709 85.004 1.00 15.95 218 ALA C CA 1
ATOM 7801 C C . ALA C 1 218 ? -1.068 7.038 85.425 1.00 15.32 218 ALA C C 1
ATOM 7802 O O . ALA C 1 218 ? -0.508 7.751 86.269 1.00 13.87 218 ALA C O 1
ATOM 7804 N N . MET C 1 219 ? -2.210 7.384 84.809 1.00 13.45 219 MET C N 1
ATOM 7805 C CA . MET C 1 219 ? -2.927 8.594 85.117 1.00 12.95 219 MET C CA 1
ATOM 7806 C C . MET C 1 219 ? -4.397 8.294 85.325 1.00 12.79 219 MET C C 1
ATOM 7807 O O . MET C 1 219 ? -4.953 7.391 84.717 1.00 15.20 219 MET C O 1
ATOM 7812 N N . LEU C 1 220 ? -5.010 9.006 86.259 1.00 13.49 220 LEU C N 1
ATOM 7813 C CA . LEU C 1 220 ? -6.324 8.669 86.729 1.00 13.27 220 LEU C CA 1
ATOM 7814 C C . LEU C 1 220 ? -7.111 9.986 86.897 1.00 11.85 220 LEU C C 1
ATOM 7815 O O . LEU C 1 220 ? -6.719 10.834 87.699 1.00 12.16 220 LEU C O 1
ATOM 7820 N N . THR C 1 221 ? -8.249 10.088 86.231 1.00 11.51 221 THR C N 1
ATOM 7821 C CA . THR C 1 221 ? -9.187 11.194 86.464 1.00 12.04 221 THR C CA 1
ATOM 7822 C C . THR C 1 221 ? -10.267 10.862 87.503 1.00 13.02 221 THR C C 1
ATOM 7823 O O . THR C 1 221 ? -10.776 9.760 87.531 1.00 13.55 221 THR C O 1
ATOM 7827 N N . VAL C 1 222 ? -10.472 11.808 88.424 1.00 12.80 222 VAL C N 1
ATOM 7828 C CA . VAL C 1 222 ? -11.373 11.665 89.549 1.00 15.72 222 VAL C CA 1
ATOM 7829 C C . VAL C 1 222 ? -12.478 12.729 89.488 1.00 13.70 222 VAL C C 1
ATOM 7830 O O . VAL C 1 222 ? -12.216 13.912 89.235 1.00 13.93 222 VAL C O 1
ATOM 7834 N N . VAL C 1 223 ? -13.706 12.310 89.779 1.00 13.33 223 VAL C N 1
ATOM 7835 C CA . VAL C 1 223 ? -14.828 13.201 89.797 1.00 15.21 223 VAL C CA 1
ATOM 7836 C C . VAL C 1 223 ? -14.941 13.818 91.200 1.00 16.94 223 VAL C C 1
ATOM 7837 O O . VAL C 1 223 ? -15.545 13.222 92.094 1.00 16.06 223 VAL C O 1
ATOM 7841 N N . ALA C 1 224 ? -14.231 14.931 91.391 1.00 15.82 224 ALA C N 1
ATOM 7842 C CA . ALA C 1 224 ? -14.089 15.631 92.652 1.00 17.37 224 ALA C CA 1
ATOM 7843 C C . ALA C 1 224 ? -13.388 16.918 92.335 1.00 19.53 224 ALA C C 1
ATOM 7844 O O . ALA C 1 224 ? -12.751 17.034 91.261 1.00 17.47 224 ALA C O 1
ATOM 7846 N N . ASP C 1 225 ? -13.367 17.851 93.293 1.00 16.60 225 ASP C N 1
ATOM 7847 C CA . ASP C 1 225 ? -12.552 19.050 93.143 1.00 15.71 225 ASP C CA 1
ATOM 7848 C C . ASP C 1 225 ? -11.155 18.891 93.755 1.00 14.59 225 ASP C C 1
ATOM 7849 O O . ASP C 1 225 ? -10.844 17.860 94.341 1.00 13.51 225 ASP C O 1
ATOM 7854 N N . VAL C 1 226 ? -10.260 19.836 93.443 1.00 16.53 226 VAL C N 1
ATOM 7855 C CA . VAL C 1 226 ? -8.853 19.632 93.739 1.00 16.83 226 VAL C CA 1
ATOM 7856 C C . VAL C 1 226 ? -8.635 19.631 95.258 1.00 17.35 226 VAL C C 1
ATOM 7857 O O . VAL C 1 226 ? -7.807 18.896 95.750 1.00 16.74 226 VAL C O 1
ATOM 7861 N N . GLU C 1 227 ? -9.435 20.409 95.972 1.00 17.86 227 GLU C N 1
ATOM 7862 C CA . GLU C 1 227 ? -9.350 20.471 97.459 1.00 18.30 227 GLU C CA 1
ATOM 7863 C C . GLU C 1 227 ? -9.663 19.083 98.034 1.00 14.41 227 GLU C C 1
ATOM 7864 O O . GLU C 1 227 ? -8.930 18.549 98.839 1.00 17.77 227 GLU C O 1
ATOM 7870 N N . ARG C 1 228 ? -10.678 18.453 97.501 1.00 15.61 228 ARG C N 1
ATOM 7871 C CA . ARG C 1 228 ? -11.034 17.085 97.906 1.00 15.61 228 ARG C CA 1
ATOM 7872 C C . ARG C 1 228 ? -9.975 16.024 97.528 1.00 17.41 228 ARG C C 1
ATOM 7873 O O . ARG C 1 228 ? -9.627 15.152 98.335 1.00 15.86 228 ARG C O 1
ATOM 7881 N N . VAL C 1 229 ? -9.428 16.096 96.310 1.00 14.73 229 VAL C N 1
ATOM 7882 C CA . VAL C 1 229 ? -8.412 15.125 95.897 1.00 16.05 229 VAL C CA 1
ATOM 7883 C C . VAL C 1 229 ? -7.127 15.342 96.714 1.00 13.12 229 VAL C C 1
ATOM 7884 O O . VAL C 1 229 ? -6.505 14.386 97.191 1.00 15.21 229 VAL C O 1
ATOM 7888 N N . THR C 1 230 ? -6.808 16.601 96.985 1.00 15.40 230 THR C N 1
ATOM 7889 C CA . THR C 1 230 ? -5.642 16.908 97.811 1.00 16.98 230 THR C CA 1
ATOM 7890 C C . THR C 1 230 ? -5.762 16.322 99.225 1.00 18.75 230 THR C C 1
ATOM 7891 O O . THR C 1 230 ? -4.855 15.646 99.686 1.00 16.93 230 THR C O 1
ATOM 7895 N N . ALA C 1 231 ? -6.954 16.401 99.792 1.00 18.78 231 ALA C N 1
ATOM 7896 C CA . ALA C 1 231 ? -7.228 15.761 101.078 1.00 20.93 231 ALA C CA 1
ATOM 7897 C C . ALA C 1 231 ? -7.040 14.266 101.002 1.00 23.02 231 ALA C C 1
ATOM 7898 O O . ALA C 1 231 ? -6.451 13.663 101.885 1.00 19.71 231 ALA C O 1
ATOM 7900 N N . LEU C 1 232 ? -7.560 13.660 99.947 1.00 19.43 232 LEU C N 1
ATOM 7901 C CA . LEU C 1 232 ? -7.491 12.210 99.805 1.00 18.84 232 LEU C CA 1
ATOM 7902 C C . LEU C 1 232 ? -6.114 11.707 99.495 1.00 19.60 232 LEU C C 1
ATOM 7903 O O . LEU C 1 232 ? -5.848 10.510 99.606 1.00 19.12 232 LEU C O 1
ATOM 7908 N N . LEU C 1 233 ? -5.229 12.601 99.054 1.00 18.31 233 LEU C N 1
ATOM 7909 C CA . LEU C 1 233 ? -3.849 12.208 98.762 1.00 17.44 233 LEU C CA 1
ATOM 7910 C C . LEU C 1 233 ? -2.946 12.287 99.984 1.00 17.64 233 LEU C C 1
ATOM 7911 O O . LEU C 1 233 ? -1.743 12.123 99.871 1.00 20.36 233 LEU C O 1
ATOM 7916 N N . ALA C 1 234 ? -3.521 12.521 101.156 1.00 19.98 234 ALA C N 1
ATOM 7917 C CA . ALA C 1 234 ? -2.727 12.397 102.386 1.00 21.98 234 ALA C CA 1
ATOM 7918 C C . ALA C 1 234 ? -2.199 10.994 102.511 1.00 19.64 234 ALA C C 1
ATOM 7919 O O . ALA C 1 234 ? -2.960 10.019 102.391 1.00 21.87 234 ALA C O 1
ATOM 7921 N N . GLY C 1 235 ? -0.884 10.885 102.726 1.00 18.24 235 GLY C N 1
ATOM 7922 C CA . GLY C 1 235 ? -0.190 9.611 102.740 1.00 17.35 235 GLY C CA 1
ATOM 7923 C C . GLY C 1 235 ? 0.377 9.148 101.417 1.00 18.86 235 GLY C C 1
ATOM 7924 O O . GLY C 1 235 ? 0.986 8.079 101.334 1.00 20.95 235 GLY C O 1
ATOM 7925 N N . PHE C 1 236 ? 0.103 9.908 100.349 1.00 16.60 236 PHE C N 1
ATOM 7926 C CA . PHE C 1 236 ? 0.617 9.587 99.017 1.00 17.27 236 PHE C CA 1
ATOM 7927 C C . PHE C 1 236 ? 1.622 10.647 98.544 1.00 18.69 236 PHE C C 1
ATOM 7928 O O . PHE C 1 236 ? 1.940 10.718 97.334 1.00 16.62 236 PHE C O 1
ATOM 7936 N N . GLU C 1 237 ? 2.064 11.500 99.466 1.00 19.89 237 GLU C N 1
ATOM 7937 C CA . GLU C 1 237 ? 3.069 12.534 99.154 1.00 21.90 237 GLU C CA 1
ATOM 7938 C C . GLU C 1 237 ? 4.256 11.914 98.432 1.00 25.15 237 GLU C C 1
ATOM 7939 O O . GLU C 1 237 ? 4.778 10.861 98.829 1.00 22.63 237 GLU C O 1
ATOM 7945 N N . GLY C 1 238 ? 4.586 12.491 97.282 1.00 26.01 238 GLY C N 1
ATOM 7946 C CA . GLY C 1 238 ? 5.668 11.987 96.436 1.00 20.41 238 GLY C CA 1
ATOM 7947 C C . GLY C 1 238 ? 5.432 10.647 95.765 1.00 22.78 238 GLY C C 1
ATOM 7948 O O . GLY C 1 238 ? 6.364 10.075 95.194 1.00 22.19 238 GLY C O 1
ATOM 7949 N N . ARG C 1 239 ? 4.197 10.132 95.803 1.00 18.40 239 ARG C N 1
ATOM 7950 C CA . ARG C 1 239 ? 3.888 8.843 95.154 1.00 18.09 239 ARG C CA 1
ATOM 7951 C C . ARG C 1 239 ? 2.735 9.010 94.127 1.00 17.73 239 ARG C C 1
ATOM 7952 O O . ARG C 1 239 ? 2.764 8.412 93.066 1.00 18.73 239 ARG C O 1
ATOM 7960 N N . VAL C 1 240 ? 1.752 9.830 94.470 1.00 18.31 240 VAL C N 1
ATOM 7961 C CA . VAL C 1 240 ? 0.674 10.188 93.542 1.00 19.01 240 VAL C CA 1
ATOM 7962 C C . VAL C 1 240 ? 0.377 11.679 93.666 1.00 16.51 240 VAL C C 1
ATOM 7963 O O . VAL C 1 240 ? 0.168 12.187 94.766 1.00 16.78 240 VAL C O 1
ATOM 7967 N N . CYS C 1 241 ? 0.433 12.405 92.542 1.00 14.82 241 CYS C N 1
ATOM 7968 C CA . CYS C 1 241 ? 0.301 13.871 92.581 1.00 15.92 241 CYS C CA 1
ATOM 7969 C C . CYS C 1 241 ? -0.799 14.348 91.647 1.00 14.39 241 CYS C C 1
ATOM 7970 O O . CYS C 1 241 ? -1.156 13.662 90.691 1.00 14.79 241 CYS C O 1
ATOM 7973 N N . VAL C 1 242 ? -1.273 15.555 91.905 1.00 12.95 242 VAL C N 1
ATOM 7974 C CA . VAL C 1 242 ? -2.236 16.203 91.015 1.00 13.47 242 VAL C CA 1
ATOM 7975 C C . VAL C 1 242 ? -1.560 16.591 89.721 1.00 12.37 242 VAL C C 1
ATOM 7976 O O . VAL C 1 242 ? -0.486 17.224 89.714 1.00 12.62 242 VAL C O 1
ATOM 7980 N N . ALA C 1 243 ? -2.168 16.175 88.623 1.00 10.41 243 ALA C N 1
ATOM 7981 C CA . ALA C 1 243 ? -1.604 16.381 87.298 1.00 12.09 243 ALA C CA 1
ATOM 7982 C C . ALA C 1 243 ? -2.425 17.337 86.418 1.00 14.06 243 ALA C C 1
ATOM 7983 O O . ALA C 1 243 ? -1.924 17.867 85.423 1.00 12.65 243 ALA C O 1
ATOM 7985 N N . ALA C 1 244 ? -3.688 17.522 86.773 1.00 11.50 244 ALA C N 1
ATOM 7986 C CA . ALA C 1 244 ? -4.555 18.430 86.040 1.00 12.39 244 ALA C CA 1
ATOM 7987 C C . ALA C 1 244 ? -5.705 18.833 86.933 1.00 13.66 244 ALA C C 1
ATOM 7988 O O . ALA C 1 244 ? -6.269 17.989 87.661 1.00 13.07 244 ALA C O 1
ATOM 7990 N N . VAL C 1 245 ? -6.102 20.105 86.818 1.00 12.46 245 VAL C N 1
ATOM 7991 C CA . VAL C 1 245 ? -7.309 20.586 87.413 1.00 12.67 245 VAL C CA 1
ATOM 7992 C C . VAL C 1 245 ? -8.214 21.084 86.282 1.00 10.65 245 VAL C C 1
ATOM 7993 O O . VAL C 1 245 ? -7.951 22.106 85.677 1.00 11.78 245 VAL C O 1
ATOM 7997 N N . ASN C 1 246 ? -9.231 20.303 85.982 1.00 10.11 246 ASN C N 1
ATOM 7998 C CA . ASN C 1 246 ? -10.057 20.488 84.775 1.00 10.57 246 ASN C CA 1
ATOM 7999 C C . ASN C 1 246 ? -11.343 21.249 85.070 1.00 12.67 246 ASN C C 1
ATOM 8000 O O . ASN C 1 246 ? -11.828 21.985 84.235 1.00 11.83 246 ASN C O 1
ATOM 8005 N N . GLY C 1 247 ? -11.815 21.156 86.300 1.00 13.75 247 GLY C N 1
ATOM 8006 C CA . GLY C 1 247 ? -13.090 21.768 86.678 1.00 13.18 247 GLY C CA 1
ATOM 8007 C C . GLY C 1 247 ? -13.412 21.413 88.103 1.00 13.30 247 GLY C C 1
ATOM 8008 O O . GLY C 1 247 ? -12.610 20.793 88.790 1.00 14.93 247 GLY C O 1
ATOM 8009 N N . PRO C 1 248 ? -14.577 21.801 88.560 1.00 13.31 248 PRO C N 1
ATOM 8010 C CA . PRO C 1 248 ? -14.971 21.509 89.960 1.00 16.04 248 PRO C CA 1
ATOM 8011 C C . PRO C 1 248 ? -15.291 20.045 90.238 1.00 17.18 248 PRO C C 1
ATOM 8012 O O . PRO C 1 248 ? -15.353 19.624 91.404 1.00 17.11 248 PRO C O 1
ATOM 8016 N N . ALA C 1 249 ? -15.383 19.235 89.198 1.00 15.28 249 ALA C N 1
ATOM 8017 C CA . ALA C 1 249 ? -15.637 17.810 89.370 1.00 15.58 249 ALA C CA 1
ATOM 8018 C C . ALA C 1 249 ? -14.771 16.972 88.424 1.00 14.35 249 ALA C C 1
ATOM 8019 O O . ALA C 1 249 ? -15.184 15.894 87.962 1.00 14.24 249 ALA C O 1
ATOM 8021 N N . SER C 1 250 ? -13.570 17.469 88.138 1.00 13.51 250 SER C N 1
ATOM 8022 C CA . SER C 1 250 ? -12.595 16.708 87.330 1.00 11.73 250 SER C CA 1
ATOM 8023 C C . SER C 1 250 ? -11.161 17.131 87.642 1.00 11.16 250 SER C C 1
ATOM 8024 O O . SER C 1 250 ? -10.730 18.245 87.300 1.00 11.18 250 SER C O 1
ATOM 8027 N N . VAL C 1 251 ? -10.427 16.213 88.280 1.00 11.67 251 VAL C N 1
ATOM 8028 C CA . VAL C 1 251 ? -9.049 16.399 88.648 1.00 10.35 251 VAL C CA 1
ATOM 8029 C C . VAL C 1 251 ? -8.331 15.110 88.316 1.00 11.32 251 VAL C C 1
ATOM 8030 O O . VAL C 1 251 ? -8.852 14.031 88.513 1.00 12.55 251 VAL C O 1
ATOM 8034 N N . THR C 1 252 ? -7.184 15.230 87.696 1.00 11.08 252 THR C N 1
ATOM 8035 C CA . THR C 1 252 ? -6.429 14.050 87.256 1.00 11.66 252 THR C CA 1
ATOM 8036 C C . THR C 1 252 ? -5.177 13.908 88.112 1.00 11.61 252 THR C C 1
ATOM 8037 O O . THR C 1 252 ? -4.544 14.913 88.438 1.00 11.96 252 THR C O 1
ATOM 8041 N N . VAL C 1 253 ? -4.862 12.675 88.533 1.00 11.12 253 VAL C N 1
ATOM 8042 C CA . VAL C 1 253 ? -3.627 12.389 89.252 1.00 11.70 253 VAL C CA 1
ATOM 8043 C C . VAL C 1 253 ? -2.734 11.404 88.518 1.00 12.48 253 VAL C C 1
ATOM 8044 O O . VAL C 1 253 ? -3.148 10.783 87.527 1.00 12.39 253 VAL C O 1
ATOM 8048 N N . SER C 1 254 ? -1.480 11.326 88.957 1.00 12.79 254 SER C N 1
ATOM 8049 C CA . SER C 1 254 ? -0.429 10.632 88.214 1.00 12.52 254 SER C CA 1
ATOM 8050 C C . SER C 1 254 ? 0.600 10.033 89.161 1.00 11.93 254 SER C C 1
ATOM 8051 O O . SER C 1 254 ? 0.982 10.656 90.152 1.00 13.24 254 SER C O 1
ATOM 8054 N N . GLY C 1 255 ? 1.075 8.862 88.801 1.00 13.46 255 GLY C N 1
ATOM 8055 C CA . GLY C 1 255 ? 2.218 8.239 89.457 1.00 15.83 255 GLY C CA 1
ATOM 8056 C C . GLY C 1 255 ? 2.396 6.810 89.019 1.00 16.52 255 GLY C C 1
ATOM 8057 O O . GLY C 1 255 ? 1.808 6.344 88.025 1.00 17.23 255 GLY C O 1
ATOM 8058 N N . GLU C 1 256 ? 3.237 6.094 89.743 1.00 17.66 256 GLU C N 1
ATOM 8059 C CA . GLU C 1 256 ? 3.505 4.680 89.424 1.00 18.45 256 GLU C CA 1
ATOM 8060 C C . GLU C 1 256 ? 2.222 3.832 89.600 1.00 18.59 256 GLU C C 1
ATOM 8061 O O . GLU C 1 256 ? 1.389 4.128 90.438 1.00 19.80 256 GLU C O 1
ATOM 8067 N N . ASP C 1 257 ? 2.077 2.795 88.777 1.00 18.33 257 ASP C N 1
ATOM 8068 C CA . ASP C 1 257 ? 0.848 2.008 88.703 1.00 21.71 257 ASP C CA 1
ATOM 8069 C C . ASP C 1 257 ? 0.388 1.500 90.069 1.00 21.75 257 ASP C C 1
ATOM 8070 O O . ASP C 1 257 ? -0.790 1.588 90.411 1.00 21.27 257 ASP C O 1
ATOM 8075 N N . GLY C 1 258 ? 1.304 0.895 90.810 1.00 22.09 258 GLY C N 1
ATOM 8076 C CA . GLY C 1 258 ? 0.982 0.385 92.147 1.00 24.12 258 GLY C CA 1
ATOM 8077 C C . GLY C 1 258 ? 0.445 1.461 93.074 1.00 19.64 258 GLY C C 1
ATOM 8078 O O . GLY C 1 258 ? -0.527 1.254 93.784 1.00 20.55 258 GLY C O 1
ATOM 8079 N N . ALA C 1 259 ? 1.133 2.580 93.137 1.00 18.50 259 ALA C N 1
ATOM 8080 C CA . ALA C 1 259 ? 0.718 3.658 93.981 1.00 18.03 259 ALA C CA 1
ATOM 8081 C C . ALA C 1 259 ? -0.686 4.181 93.557 1.00 17.77 259 ALA C C 1
ATOM 8082 O O . ALA C 1 259 ? -1.517 4.526 94.386 1.00 16.33 259 ALA C O 1
ATOM 8084 N N . VAL C 1 260 ? -0.944 4.205 92.251 1.00 18.26 260 VAL C N 1
ATOM 8085 C CA . VAL C 1 260 ? -2.184 4.739 91.759 1.00 17.38 260 VAL C CA 1
ATOM 8086 C C . VAL C 1 260 ? -3.305 3.747 92.091 1.00 17.18 260 VAL C C 1
ATOM 8087 O O . VAL C 1 260 ? -4.353 4.134 92.593 1.00 17.46 260 VAL C O 1
ATOM 8091 N N . ARG C 1 261 ? -2.977 2.459 92.028 1.00 21.71 261 ARG C N 1
ATOM 8092 C CA . ARG C 1 261 ? -3.902 1.392 92.455 1.00 23.32 261 ARG C CA 1
ATOM 8093 C C . ARG C 1 261 ? -4.285 1.507 93.939 1.00 19.28 261 ARG C C 1
ATOM 8094 O O . ARG C 1 261 ? -5.462 1.395 94.287 1.00 19.46 261 ARG C O 1
ATOM 8102 N N . GLU C 1 262 ? -3.312 1.829 94.788 1.00 19.73 262 GLU C N 1
ATOM 8103 C CA . GLU C 1 262 ? -3.572 2.100 96.209 1.00 19.66 262 GLU C CA 1
ATOM 8104 C C . GLU C 1 262 ? -4.498 3.298 96.426 1.00 19.82 262 GLU C C 1
ATOM 8105 O O . GLU C 1 262 ? -5.394 3.284 97.302 1.00 16.53 262 GLU C O 1
ATOM 8111 N N . PHE C 1 263 ? -4.285 4.353 95.651 1.00 17.93 263 PHE C N 1
ATOM 8112 C CA . PHE C 1 263 ? -5.162 5.497 95.725 1.00 16.48 263 PHE C CA 1
ATOM 8113 C C . PHE C 1 263 ? -6.572 5.136 95.262 1.00 16.00 263 PHE C C 1
ATOM 8114 O O . PHE C 1 263 ? -7.555 5.617 95.814 1.00 16.05 263 PHE C O 1
ATOM 8122 N N . GLU C 1 264 ? -6.656 4.325 94.217 1.00 17.22 264 GLU C N 1
ATOM 8123 C CA . GLU C 1 264 ? -7.945 3.868 93.714 1.00 21.13 264 GLU C CA 1
ATOM 8124 C C . GLU C 1 264 ? -8.767 3.143 94.800 1.00 17.63 264 GLU C C 1
ATOM 8125 O O . GLU C 1 264 ? -9.978 3.314 94.874 1.00 20.08 264 GLU C O 1
ATOM 8131 N N . ARG C 1 265 ? -8.095 2.407 95.668 1.00 19.52 265 ARG C N 1
ATOM 8132 C CA . ARG C 1 265 ? -8.776 1.762 96.816 1.00 24.06 265 ARG C CA 1
ATOM 8133 C C . ARG C 1 265 ? -9.294 2.755 97.833 1.00 19.40 265 ARG C C 1
ATOM 8134 O O . ARG C 1 265 ? -10.374 2.592 98.365 1.00 19.23 265 ARG C O 1
ATOM 8142 N N . VAL C 1 266 ? -8.540 3.809 98.083 1.00 17.36 266 VAL C N 1
ATOM 8143 C CA . VAL C 1 266 ? -9.040 4.906 98.860 1.00 19.65 266 VAL C CA 1
ATOM 8144 C C . VAL C 1 266 ? -10.316 5.513 98.253 1.00 20.47 266 VAL C C 1
ATOM 8145 O O . VAL C 1 266 ? -11.284 5.829 98.978 1.00 17.78 266 VAL C O 1
ATOM 8149 N N . LEU C 1 267 ? -10.328 5.700 96.937 1.00 19.61 267 LEU C N 1
ATOM 8150 C CA . LEU C 1 267 ? -11.459 6.378 96.308 1.00 18.02 267 LEU C CA 1
ATOM 8151 C C . LEU C 1 267 ? -12.659 5.451 96.329 1.00 18.62 267 LEU C C 1
ATOM 8152 O O . LEU C 1 267 ? -13.807 5.886 96.485 1.00 19.72 267 LEU C O 1
ATOM 8157 N N . SER C 1 268 ? -12.393 4.210 95.990 1.00 19.31 268 SER C N 1
ATOM 8158 C CA . SER C 1 268 ? -13.411 3.188 95.942 1.00 20.58 268 SER C CA 1
ATOM 8159 C C . SER C 1 268 ? -14.135 3.061 97.283 1.00 24.69 268 SER C C 1
ATOM 8160 O O . SER C 1 268 ? -15.366 3.065 97.349 1.00 19.83 268 SER C O 1
ATOM 8163 N N . ALA C 1 269 ? -13.389 3.184 98.362 1.00 22.35 269 ALA C N 1
ATOM 8164 C CA . ALA C 1 269 ? -13.992 3.048 99.690 1.00 25.14 269 ALA C CA 1
ATOM 8165 C C . ALA C 1 269 ? -14.919 4.241 99.982 1.00 25.64 269 ALA C C 1
ATOM 8166 O O . ALA C 1 269 ? -15.817 4.171 100.822 1.00 21.19 269 ALA C O 1
ATOM 8168 N N . ARG C 1 270 ? -14.695 5.340 99.275 1.00 19.41 270 ARG C N 1
ATOM 8169 C CA . ARG C 1 270 ? -15.435 6.540 99.515 1.00 20.21 270 ARG C CA 1
ATOM 8170 C C . ARG C 1 270 ? -16.480 6.814 98.416 1.00 20.50 270 ARG C C 1
ATOM 8171 O O . ARG C 1 270 ? -17.008 7.926 98.303 1.00 24.03 270 ARG C O 1
ATOM 8179 N N . ARG C 1 271 ? -16.707 5.803 97.590 1.00 21.62 271 ARG C N 1
ATOM 8180 C CA . ARG C 1 271 ? -17.702 5.848 96.524 1.00 29.72 271 ARG C CA 1
ATOM 8181 C C . ARG C 1 271 ? -17.451 7.000 95.559 1.00 30.53 271 ARG C C 1
ATOM 8182 O O . ARG C 1 271 ? -18.368 7.684 95.146 1.00 28.05 271 ARG C O 1
ATOM 8190 N N . MET C 1 272 ? -16.211 7.161 95.138 1.00 26.16 272 MET C N 1
ATOM 8191 C CA . MET C 1 272 ? -15.904 8.221 94.214 1.00 26.62 272 MET C CA 1
ATOM 8192 C C . MET C 1 272 ? -15.615 7.677 92.848 1.00 24.06 272 MET C C 1
ATOM 8193 O O . MET C 1 272 ? -15.249 6.532 92.716 1.00 28.56 272 MET C O 1
ATOM 8198 N N . LEU C 1 273 ? -16.074 8.408 91.842 1.00 18.41 273 LEU C N 1
ATOM 8199 C CA . LEU C 1 273 ? -15.990 7.969 90.485 1.00 20.52 273 LEU C CA 1
ATOM 8200 C C . LEU C 1 273 ? -14.629 8.342 89.948 1.00 17.28 273 LEU C C 1
ATOM 8201 O O . LEU C 1 273 ? -14.096 9.390 90.290 1.00 16.66 273 LEU C O 1
ATOM 8206 N N . ARG C 1 274 ? -14.024 7.430 89.216 1.00 16.87 274 ARG C N 1
ATOM 8207 C CA . ARG C 1 274 ? -12.694 7.665 88.660 1.00 17.89 274 ARG C CA 1
ATOM 8208 C C . ARG C 1 274 ? -12.438 6.699 87.540 1.00 19.52 274 ARG C C 1
ATOM 8209 O O . ARG C 1 274 ? -13.107 5.654 87.444 1.00 19.36 274 ARG C O 1
ATOM 8217 N N . TRP C 1 275 ? -11.445 7.018 86.708 1.00 18.44 275 TRP C N 1
ATOM 8218 C CA . TRP C 1 275 ? -11.038 6.117 85.606 1.00 16.57 275 TRP C CA 1
ATOM 8219 C C . TRP C 1 275 ? -9.622 6.397 85.187 1.00 16.88 275 TRP C C 1
ATOM 8220 O O . TRP C 1 275 ? -9.163 7.558 85.240 1.00 15.11 275 TRP C O 1
ATOM 8231 N N . ARG C 1 276 ? -8.918 5.347 84.772 1.00 15.88 276 ARG C N 1
ATOM 8232 C CA . ARG C 1 276 ? -7.625 5.496 84.198 1.00 17.00 276 ARG C CA 1
ATOM 8233 C C . ARG C 1 276 ? -7.795 6.220 82.859 1.00 17.56 276 ARG C C 1
ATOM 8234 O O . ARG C 1 276 ? -8.773 5.974 82.122 1.00 15.69 276 ARG C O 1
ATOM 8242 N N . LEU C 1 277 ? -6.786 6.986 82.480 1.00 15.22 277 LEU C N 1
ATOM 8243 C CA . LEU C 1 277 ? -6.747 7.600 81.152 1.00 18.06 277 LEU C CA 1
ATOM 8244 C C . LEU C 1 277 ? -6.369 6.559 80.147 1.00 18.90 277 LEU C C 1
ATOM 8245 O O . LEU C 1 277 ? -5.303 5.985 80.232 1.00 17.98 277 LEU C O 1
ATOM 8250 N N . PRO C 1 278 ? -7.238 6.318 79.166 1.00 21.42 278 PRO C N 1
ATOM 8251 C CA . PRO C 1 278 ? -6.896 5.392 78.066 1.00 20.57 278 PRO C CA 1
ATOM 8252 C C . PRO C 1 278 ? -5.661 5.846 77.292 1.00 21.32 278 PRO C C 1
ATOM 8253 O O . PRO C 1 278 ? -5.484 7.032 77.060 1.00 20.43 278 PRO C O 1
ATOM 8257 N N . GLY C 1 279 ? -4.814 4.912 76.868 1.00 21.91 279 GLY C N 1
ATOM 8258 C CA . GLY C 1 279 ? -3.707 5.257 75.977 1.00 23.00 279 GLY C CA 1
ATOM 8259 C C . GLY C 1 279 ? -2.493 5.811 76.696 1.00 23.46 279 GLY C C 1
ATOM 8260 O O . GLY C 1 279 ? -1.589 6.375 76.056 1.00 23.95 279 GLY C O 1
ATOM 8261 N N . VAL C 1 280 ? -2.567 5.855 78.032 1.00 20.17 280 VAL C N 1
ATOM 8262 C CA . VAL C 1 280 ? -1.521 6.520 78.829 1.00 18.24 280 VAL C CA 1
ATOM 8263 C C . VAL C 1 280 ? -0.855 5.483 79.716 1.00 19.96 280 VAL C C 1
ATOM 8264 O O . VAL C 1 280 ? -1.501 4.889 80.565 1.00 18.19 280 VAL C O 1
ATOM 8268 N N . ASP C 1 281 ? 0.435 5.222 79.466 1.00 21.12 281 ASP C N 1
ATOM 8269 C CA . ASP C 1 281 ? 1.180 4.250 80.262 1.00 20.02 281 ASP C CA 1
ATOM 8270 C C . ASP C 1 281 ? 2.330 4.910 80.960 1.00 17.77 281 ASP C C 1
ATOM 8271 O O . ASP C 1 281 ? 3.331 4.258 81.303 1.00 17.43 281 ASP C O 1
ATOM 8276 N N . PHE C 1 282 ? 2.147 6.182 81.290 1.00 15.33 282 PHE C N 1
ATOM 8277 C CA . PHE C 1 282 ? 3.187 6.966 81.871 1.00 14.75 282 PHE C CA 1
ATOM 8278 C C . PHE C 1 282 ? 2.623 7.977 82.836 1.00 14.18 282 PHE C C 1
ATOM 8279 O O . PHE C 1 282 ? 1.430 8.359 82.757 1.00 15.08 282 PHE C O 1
ATOM 8287 N N . ALA C 1 283 ? 3.472 8.415 83.747 1.00 13.58 283 ALA C N 1
ATOM 8288 C CA . ALA C 1 283 ? 3.091 9.361 84.795 1.00 15.64 283 ALA C CA 1
ATOM 8289 C C . ALA C 1 283 ? 3.348 10.793 84.345 1.00 13.19 283 ALA C C 1
ATOM 8290 O O . ALA C 1 283 ? 4.309 11.426 84.773 1.00 13.05 283 ALA C O 1
ATOM 8292 N N . GLY C 1 284 ? 2.490 11.300 83.462 1.00 14.73 284 GLY C N 1
ATOM 8293 C CA . GLY C 1 284 ? 2.627 12.690 82.984 1.00 12.70 284 GLY C CA 1
ATOM 8294 C C . GLY C 1 284 ? 2.490 13.701 84.105 1.00 11.65 284 GLY C C 1
ATOM 8295 O O . GLY C 1 284 ? 1.854 13.443 85.132 1.00 12.49 284 GLY C O 1
ATOM 8296 N N . HIS C 1 285 ? 3.146 14.836 83.950 1.00 11.26 285 HIS C N 1
ATOM 8297 C CA . HIS C 1 285 ? 3.007 15.954 84.874 1.00 12.89 285 HIS C CA 1
ATOM 8298 C C . HIS C 1 285 ? 3.363 15.533 86.291 1.00 14.17 285 HIS C C 1
ATOM 8299 O O . HIS C 1 285 ? 2.687 15.921 87.242 1.00 13.81 285 HIS C O 1
ATOM 8306 N N . SER C 1 286 ? 4.444 14.762 86.420 1.00 14.09 286 SER C N 1
ATOM 8307 C CA . SER C 1 286 ? 4.906 14.283 87.721 1.00 16.24 286 SER C CA 1
ATOM 8308 C C . SER C 1 286 ? 6.403 14.461 87.791 1.00 17.56 286 SER C C 1
ATOM 8309 O O . SER C 1 286 ? 7.046 14.706 86.758 1.00 16.06 286 SER C O 1
ATOM 8312 N N . PRO C 1 287 ? 6.989 14.156 88.958 1.00 16.15 287 PRO C N 1
ATOM 8313 C CA . PRO C 1 287 ? 8.445 14.305 89.041 1.00 18.80 287 PRO C CA 1
ATOM 8314 C C . PRO C 1 287 ? 9.213 13.300 88.165 1.00 17.60 287 PRO C C 1
ATOM 8315 O O . PRO C 1 287 ? 10.402 13.494 87.918 1.00 22.14 287 PRO C O 1
ATOM 8319 N N . GLN C 1 288 ? 8.557 12.256 87.693 1.00 16.22 288 GLN C N 1
ATOM 8320 C CA . GLN C 1 288 ? 9.213 11.321 86.766 1.00 17.34 288 GLN C CA 1
ATOM 8321 C C . GLN C 1 288 ? 9.659 12.069 85.513 1.00 17.81 288 GLN C C 1
ATOM 8322 O O . GLN C 1 288 ? 10.533 11.610 84.800 1.00 19.69 288 GLN C O 1
ATOM 8328 N N . VAL C 1 289 ? 9.002 13.188 85.209 1.00 17.22 289 VAL C N 1
ATOM 8329 C CA . VAL C 1 289 ? 9.319 13.952 83.981 1.00 16.78 289 VAL C CA 1
ATOM 8330 C C . VAL C 1 289 ? 10.669 14.716 84.097 1.00 18.44 289 VAL C C 1
ATOM 8331 O O . VAL C 1 289 ? 11.315 15.023 83.099 1.00 17.37 289 VAL C O 1
ATOM 8335 N N . ASP C 1 290 ? 11.120 14.966 85.324 1.00 19.59 290 ASP C N 1
ATOM 8336 C CA . ASP C 1 290 ? 12.385 15.714 85.550 1.00 21.85 290 ASP C CA 1
ATOM 8337 C C . ASP C 1 290 ? 13.572 15.095 84.777 1.00 20.69 290 ASP C C 1
ATOM 8338 O O . ASP C 1 290 ? 14.389 15.816 84.191 1.00 20.72 290 ASP C O 1
ATOM 8343 N N . ALA C 1 291 ? 13.638 13.765 84.779 1.00 19.82 291 ALA C N 1
ATOM 8344 C CA . ALA C 1 291 ? 14.700 13.020 84.149 1.00 22.91 291 ALA C CA 1
ATOM 8345 C C . ALA C 1 291 ? 14.787 13.256 82.647 1.00 26.93 291 ALA C C 1
ATOM 8346 O O . ALA C 1 291 ? 15.785 12.856 82.029 1.00 21.96 291 ALA C O 1
ATOM 8348 N N . LEU C 1 292 ? 13.676 13.695 82.033 1.00 19.98 292 LEU C N 1
ATOM 8349 C CA . LEU C 1 292 ? 13.641 13.896 80.577 1.00 21.04 292 LEU C CA 1
ATOM 8350 C C . LEU C 1 292 ? 14.079 15.293 80.167 1.00 16.71 292 LEU C C 1
ATOM 8351 O O . LEU C 1 292 ? 14.220 15.544 78.995 1.00 17.99 292 LEU C O 1
ATOM 8356 N N . ARG C 1 293 ? 14.214 16.221 81.114 1.00 19.10 293 ARG C N 1
ATOM 8357 C CA . ARG C 1 293 ? 14.352 17.619 80.764 1.00 21.10 293 ARG C CA 1
ATOM 8358 C C . ARG C 1 293 ? 15.545 17.859 79.814 1.00 22.75 293 ARG C C 1
ATOM 8359 O O . ARG C 1 293 ? 15.408 18.480 78.763 1.00 19.17 293 ARG C O 1
ATOM 8367 N N . ALA C 1 294 ? 16.718 17.362 80.194 1.00 23.37 294 ALA C N 1
ATOM 8368 C CA . ALA C 1 294 ? 17.935 17.573 79.393 1.00 25.66 294 ALA C CA 1
ATOM 8369 C C . ALA C 1 294 ? 17.740 17.095 77.978 1.00 20.35 294 ALA C C 1
ATOM 8370 O O . ALA C 1 294 ? 18.004 17.847 77.026 1.00 25.50 294 ALA C O 1
ATOM 8372 N N . GLU C 1 295 ? 17.328 15.839 77.810 1.00 19.05 295 GLU C N 1
ATOM 8373 C CA . GLU C 1 295 ? 17.212 15.282 76.474 1.00 21.46 295 GLU C CA 1
ATOM 8374 C C . GLU C 1 295 ? 16.129 16.031 75.639 1.00 22.75 295 GLU C C 1
ATOM 8375 O O . GLU C 1 295 ? 16.313 16.287 74.453 1.00 21.43 295 GLU C O 1
ATOM 8381 N N . LEU C 1 296 ? 15.010 16.377 76.259 1.00 22.40 296 LEU C N 1
ATOM 8382 C CA . LEU C 1 296 ? 13.942 17.089 75.521 1.00 19.43 296 LEU C CA 1
ATOM 8383 C C . LEU C 1 296 ? 14.404 18.463 75.079 1.00 18.54 296 LEU C C 1
ATOM 8384 O O . LEU C 1 296 ? 14.176 18.843 73.926 1.00 18.93 296 LEU C O 1
ATOM 8389 N N . LEU C 1 297 ? 15.062 19.201 75.971 1.00 20.81 297 LEU C N 1
ATOM 8390 C CA . LEU C 1 297 ? 15.602 20.546 75.606 1.00 22.35 297 LEU C CA 1
ATOM 8391 C C . LEU C 1 297 ? 16.585 20.454 74.437 1.00 25.16 297 LEU C C 1
ATOM 8392 O O . LEU C 1 297 ? 16.470 21.222 73.467 1.00 27.83 297 LEU C O 1
ATOM 8397 N N . ALA C 1 298 ? 17.404 19.409 74.427 1.00 24.36 298 ALA C N 1
ATOM 8398 C CA . ALA C 1 298 ? 18.368 19.209 73.311 1.00 30.42 298 ALA C CA 1
ATOM 8399 C C . ALA C 1 298 ? 17.678 18.786 72.012 1.00 28.45 298 ALA C C 1
ATOM 8400 O O . ALA C 1 298 ? 18.078 19.207 70.940 1.00 28.21 298 ALA C O 1
ATOM 8402 N N . ALA C 1 299 ? 16.764 17.824 72.098 1.00 25.94 299 ALA C N 1
ATOM 8403 C CA . ALA C 1 299 ? 16.051 17.357 70.914 1.00 23.50 299 ALA C CA 1
ATOM 8404 C C . ALA C 1 299 ? 15.310 18.484 70.261 1.00 22.99 299 ALA C C 1
ATOM 8405 O O . ALA C 1 299 ? 15.256 18.552 69.042 1.00 24.64 299 ALA C O 1
ATOM 8407 N N . LEU C 1 300 ? 14.573 19.251 71.060 1.00 23.52 300 LEU C N 1
ATOM 8408 C CA . LEU C 1 300 ? 13.735 20.326 70.536 1.00 26.01 300 LEU C CA 1
ATOM 8409 C C . LEU C 1 300 ? 14.604 21.452 69.995 1.00 28.10 300 LEU C C 1
ATOM 8410 O O . LEU C 1 300 ? 14.364 21.949 68.888 1.00 23.64 300 LEU C O 1
ATOM 8415 N N . GLY C 1 301 ? 15.653 21.786 70.749 1.00 24.83 301 GLY C N 1
ATOM 8416 C CA . GLY C 1 301 ? 16.589 22.806 70.341 1.00 31.61 301 GLY C CA 1
ATOM 8417 C C . GLY C 1 301 ? 15.918 24.151 70.331 1.00 30.91 301 GLY C C 1
ATOM 8418 O O . GLY C 1 301 ? 15.040 24.419 71.157 1.00 28.92 301 GLY C O 1
ATOM 8419 N N . ASP C 1 302 ? 16.242 24.951 69.321 1.00 27.50 302 ASP C N 1
ATOM 8420 C CA . ASP C 1 302 ? 15.465 26.154 68.991 1.00 32.24 302 ASP C CA 1
ATOM 8421 C C . ASP C 1 302 ? 14.127 25.774 68.317 1.00 28.55 302 ASP C C 1
ATOM 8422 O O . ASP C 1 302 ? 14.065 24.858 67.461 1.00 27.03 302 ASP C O 1
ATOM 8427 N N . ILE C 1 303 ? 13.050 26.364 68.832 1.00 27.60 303 ILE C N 1
ATOM 8428 C CA . ILE C 1 303 ? 11.725 26.191 68.263 1.00 22.26 303 ILE C CA 1
ATOM 8429 C C . ILE C 1 303 ? 11.479 27.368 67.329 1.00 24.09 303 ILE C C 1
ATOM 8430 O O . ILE C 1 303 ? 11.685 28.525 67.706 1.00 24.31 303 ILE C O 1
ATOM 8435 N N . ALA C 1 304 ? 10.976 27.078 66.143 1.00 21.29 304 ALA C N 1
ATOM 8436 C CA . ALA C 1 304 ? 10.526 28.118 65.235 1.00 26.24 304 ALA C CA 1
ATOM 8437 C C . ALA C 1 304 ? 9.099 28.505 65.629 1.00 25.88 304 ALA C C 1
ATOM 8438 O O . ALA C 1 304 ? 8.162 27.730 65.416 1.00 21.48 304 ALA C O 1
ATOM 8440 N N . SER C 1 305 ? 8.961 29.628 66.311 1.00 24.11 305 SER C N 1
ATOM 8441 C CA . SER C 1 305 ? 7.621 30.151 66.657 1.00 25.49 305 SER C CA 1
ATOM 8442 C C . SER C 1 305 ? 7.489 31.652 66.461 1.00 27.87 305 SER C C 1
ATOM 8443 O O . SER C 1 305 ? 8.476 32.376 66.351 1.00 25.14 305 SER C O 1
ATOM 8446 N N . ARG C 1 306 ? 6.256 32.113 66.352 1.00 26.00 306 ARG C N 1
ATOM 8447 C CA . ARG C 1 306 ? 5.990 33.539 66.308 1.00 24.11 306 ARG C CA 1
ATOM 8448 C C . ARG C 1 306 ? 4.694 33.839 67.049 1.00 26.71 306 ARG C C 1
ATOM 8449 O O . ARG C 1 306 ? 3.979 32.917 67.473 1.00 21.16 306 ARG C O 1
ATOM 8457 N N . GLU C 1 307 ? 4.383 35.126 67.161 1.00 25.84 307 GLU C N 1
ATOM 8458 C CA . GLU C 1 307 ? 3.188 35.582 67.845 1.00 27.13 307 GLU C CA 1
ATOM 8459 C C . GLU C 1 307 ? 1.922 34.939 67.237 1.00 21.32 307 GLU C C 1
ATOM 8460 O O . GLU C 1 307 ? 1.776 34.874 66.028 1.00 19.65 307 GLU C O 1
ATOM 8466 N N . PRO C 1 308 ? 1.040 34.394 68.081 1.00 19.76 308 PRO C N 1
ATOM 8467 C CA . PRO C 1 308 ? -0.202 33.844 67.523 1.00 18.66 308 PRO C CA 1
ATOM 8468 C C . PRO C 1 308 ? -1.147 34.941 67.015 1.00 20.39 308 PRO C C 1
ATOM 8469 O O . PRO C 1 308 ? -1.133 36.070 67.524 1.00 20.77 308 PRO C O 1
ATOM 8473 N N . GLU C 1 309 ? -1.865 34.623 65.957 1.00 20.43 309 GLU C N 1
ATOM 8474 C CA . GLU C 1 309 ? -2.847 35.505 65.364 1.00 27.49 309 GLU C CA 1
ATOM 8475 C C . GLU C 1 309 ? -4.109 35.636 66.195 1.00 27.42 309 GLU C C 1
ATOM 8476 O O . GLU C 1 309 ? -4.823 36.604 66.069 1.00 23.15 309 GLU C O 1
ATOM 8482 N N . ILE C 1 310 ? -4.399 34.646 67.030 1.00 28.74 310 ILE C N 1
ATOM 8483 C CA . ILE C 1 310 ? -5.456 34.792 68.027 1.00 27.42 310 ILE C CA 1
ATOM 8484 C C . ILE C 1 310 ? -4.981 34.350 69.409 1.00 22.41 310 ILE C C 1
ATOM 8485 O O . ILE C 1 310 ? -3.995 33.630 69.520 1.00 21.50 310 ILE C O 1
ATOM 8490 N N . PRO C 1 311 ? -5.646 34.823 70.469 1.00 21.67 311 PRO C N 1
ATOM 8491 C CA . PRO C 1 311 ? -5.136 34.524 71.769 1.00 19.52 311 PRO C CA 1
ATOM 8492 C C . PRO C 1 311 ? -5.020 33.028 72.023 1.00 19.73 311 PRO C C 1
ATOM 8493 O O . PRO C 1 311 ? -5.945 32.249 71.713 1.00 15.28 311 PRO C O 1
ATOM 8497 N N . LEU C 1 312 ? -3.892 32.654 72.619 1.00 19.31 312 LEU C N 1
ATOM 8498 C CA . LEU C 1 312 ? -3.609 31.291 72.991 1.00 17.96 312 LEU C CA 1
ATOM 8499 C C . LEU C 1 312 ? -3.505 31.297 74.504 1.00 17.09 312 LEU C C 1
ATOM 8500 O O . LEU C 1 312 ? -2.625 31.978 75.079 1.00 19.59 312 LEU C O 1
ATOM 8505 N N . LEU C 1 313 ? -4.482 30.678 75.146 1.00 14.42 313 LEU C N 1
ATOM 8506 C CA . LEU C 1 313 ? -4.494 30.574 76.611 1.00 15.64 313 LEU C CA 1
ATOM 8507 C C . LEU C 1 313 ? -3.739 29.295 76.997 1.00 18.15 313 LEU C C 1
ATOM 8508 O O . LEU C 1 313 ? -4.264 28.198 76.828 1.00 19.54 313 LEU C O 1
ATOM 8513 N N . SER C 1 314 ? -2.578 29.440 77.612 1.00 15.06 314 SER C N 1
ATOM 8514 C CA . SER C 1 314 ? -1.777 28.254 77.972 1.00 13.45 314 SER C CA 1
ATOM 8515 C C . SER C 1 314 ? -2.378 27.563 79.181 1.00 14.67 314 SER C C 1
ATOM 8516 O O . SER C 1 314 ? -2.781 28.220 80.148 1.00 14.93 314 SER C O 1
ATOM 8519 N N . THR C 1 315 ? -2.311 26.239 79.184 1.00 13.55 315 THR C N 1
ATOM 8520 C CA . THR C 1 315 ? -2.643 25.471 80.378 1.00 11.98 315 THR C CA 1
ATOM 8521 C C . THR C 1 315 ? -1.414 25.106 81.186 1.00 12.42 315 THR C C 1
ATOM 8522 O O . THR C 1 315 ? -1.536 24.462 82.219 1.00 14.29 315 THR C O 1
ATOM 8526 N N . VAL C 1 316 ? -0.255 25.672 80.837 1.00 14.04 316 VAL C N 1
ATOM 8527 C CA . VAL C 1 316 ? 0.883 25.682 81.748 1.00 15.79 316 VAL C CA 1
ATOM 8528 C C . VAL C 1 316 ? 0.671 26.737 82.843 1.00 16.70 316 VAL C C 1
ATOM 8529 O O . VAL C 1 316 ? 0.856 26.468 84.031 1.00 17.98 316 VAL C O 1
ATOM 8533 N N . THR C 1 317 ? 0.146 27.879 82.447 1.00 17.60 317 THR C N 1
ATOM 8534 C CA . THR C 1 317 ? 0.020 29.023 83.338 1.00 18.26 317 THR C CA 1
ATOM 8535 C C . THR C 1 317 ? -1.423 29.396 83.675 1.00 21.21 317 THR C C 1
ATOM 8536 O O . THR C 1 317 ? -1.676 30.101 84.643 1.00 22.12 317 THR C O 1
ATOM 8540 N N . GLY C 1 318 ? -2.361 29.003 82.826 1.00 17.58 318 GLY C N 1
ATOM 8541 C CA . GLY C 1 318 ? -3.708 29.525 82.868 1.00 18.28 318 GLY C CA 1
ATOM 8542 C C . GLY C 1 318 ? -3.855 30.949 82.308 1.00 21.04 318 GLY C C 1
ATOM 8543 O O . GLY C 1 318 ? -4.892 31.586 82.511 1.00 22.93 318 GLY C O 1
ATOM 8544 N N . GLU C 1 319 ? -2.808 31.460 81.660 1.00 20.39 319 GLU C N 1
ATOM 8545 C CA . GLU C 1 319 ? -2.783 32.834 81.158 1.00 20.73 319 GLU C CA 1
ATOM 8546 C C . GLU C 1 319 ? -2.404 32.839 79.672 1.00 21.36 319 GLU C C 1
ATOM 8547 O O . GLU C 1 319 ? -1.905 31.840 79.162 1.00 18.33 319 GLU C O 1
ATOM 8553 N N . PRO C 1 320 ? -2.577 33.983 78.989 1.00 19.60 320 PRO C N 1
ATOM 8554 C CA . PRO C 1 320 ? -2.130 34.057 77.591 1.00 19.91 320 PRO C CA 1
ATOM 8555 C C . PRO C 1 320 ? -0.658 33.649 77.455 1.00 20.16 320 PRO C C 1
ATOM 8556 O O . PRO C 1 320 ? 0.163 33.958 78.348 1.00 22.37 320 PRO C O 1
ATOM 8560 N N . ALA C 1 321 ? -0.362 32.805 76.472 1.00 17.26 321 ALA C N 1
ATOM 8561 C CA . ALA C 1 321 ? 0.946 32.164 76.385 1.00 18.84 321 ALA C CA 1
ATOM 8562 C C . ALA C 1 321 ? 2.013 33.224 76.172 1.00 23.10 321 ALA C C 1
ATOM 8563 O O . ALA C 1 321 ? 1.769 34.250 75.532 1.00 25.68 321 ALA C O 1
ATOM 8565 N N . THR C 1 322 ? 3.221 32.943 76.622 1.00 23.21 322 THR C N 1
ATOM 8566 C CA . THR C 1 322 ? 4.337 33.816 76.292 1.00 27.83 322 THR C CA 1
ATOM 8567 C C . THR C 1 322 ? 5.228 33.129 75.253 1.00 30.89 322 THR C C 1
ATOM 8568 O O . THR C 1 322 ? 4.728 32.625 74.235 1.00 37.61 322 THR C O 1
ATOM 8572 N N . ARG C 1 323 ? 6.509 33.020 75.542 1.00 27.88 323 ARG C N 1
ATOM 8573 C CA . ARG C 1 323 ? 7.447 32.437 74.611 1.00 33.74 323 ARG C CA 1
ATOM 8574 C C . ARG C 1 323 ? 7.183 30.927 74.489 1.00 27.54 323 ARG C C 1
ATOM 8575 O O . ARG C 1 323 ? 7.208 30.227 75.492 1.00 28.78 323 ARG C O 1
ATOM 8583 N N . LEU C 1 324 ? 7.024 30.417 73.263 1.00 25.48 324 LEU C N 1
ATOM 8584 C CA . LEU C 1 324 ? 6.857 28.954 73.033 1.00 20.38 324 LEU C CA 1
ATOM 8585 C C . LEU C 1 324 ? 8.155 28.242 72.677 1.00 21.53 324 LEU C C 1
ATOM 8586 O O . LEU C 1 324 ? 8.227 27.474 71.688 1.00 21.92 324 LEU C O 1
ATOM 8591 N N . ASP C 1 325 ? 9.143 28.395 73.550 1.00 23.18 325 ASP C N 1
ATOM 8592 C CA . ASP C 1 325 ? 10.443 27.763 73.377 1.00 22.61 325 ASP C CA 1
ATOM 8593 C C . ASP C 1 325 ? 10.450 26.349 73.931 1.00 27.64 325 ASP C C 1
ATOM 8594 O O . ASP C 1 325 ? 9.425 25.861 74.443 1.00 20.53 325 ASP C O 1
ATOM 8599 N N . ALA C 1 326 ? 11.614 25.701 73.879 1.00 24.18 326 ALA C N 1
ATOM 8600 C CA . ALA C 1 326 ? 11.736 24.334 74.292 1.00 20.84 326 ALA C CA 1
ATOM 8601 C C . ALA C 1 326 ? 11.346 24.205 75.749 1.00 20.19 326 ALA C C 1
ATOM 8602 O O . ALA C 1 326 ? 10.699 23.229 76.147 1.00 20.76 326 ALA C O 1
ATOM 8604 N N . GLU C 1 327 ? 11.746 25.174 76.558 1.00 20.48 327 GLU C N 1
ATOM 8605 C CA . GLU C 1 327 ? 11.445 25.115 77.985 1.00 22.19 327 GLU C CA 1
ATOM 8606 C C . GLU C 1 327 ? 9.893 25.140 78.204 1.00 20.57 327 GLU C C 1
ATOM 8607 O O . GLU C 1 327 ? 9.363 24.396 79.021 1.00 20.87 327 GLU C O 1
ATOM 8613 N N . HIS C 1 328 ? 9.186 25.896 77.382 1.00 18.05 328 HIS C N 1
ATOM 8614 C CA . HIS C 1 328 ? 7.722 25.893 77.465 1.00 18.94 328 HIS C CA 1
ATOM 8615 C C . HIS C 1 328 ? 7.179 24.503 77.229 1.00 15.79 328 HIS C C 1
ATOM 8616 O O . HIS C 1 328 ? 6.305 24.034 77.970 1.00 15.23 328 HIS C O 1
ATOM 8623 N N . TRP C 1 329 ? 7.677 23.851 76.176 1.00 15.29 329 TRP C N 1
ATOM 8624 C CA . TRP C 1 329 ? 7.220 22.529 75.818 1.00 14.82 329 TRP C CA 1
ATOM 8625 C C . TRP C 1 329 ? 7.597 21.440 76.821 1.00 16.07 329 TRP C C 1
ATOM 8626 O O . TRP C 1 329 ? 6.854 20.487 76.982 1.00 13.91 329 TRP C O 1
ATOM 8637 N N . TYR C 1 330 ? 8.696 21.635 77.556 1.00 14.59 330 TYR C N 1
ATOM 8638 C CA . TYR C 1 330 ? 9.008 20.801 78.708 1.00 16.24 330 TYR C CA 1
ATOM 8639 C C . TYR C 1 330 ? 7.987 21.033 79.815 1.00 14.17 330 TYR C C 1
ATOM 8640 O O . TYR C 1 330 ? 7.421 20.064 80.392 1.00 14.32 330 TYR C O 1
ATOM 8649 N N . ARG C 1 331 ? 7.730 22.299 80.109 1.00 14.19 331 ARG C N 1
ATOM 8650 C CA . ARG C 1 331 ? 6.793 22.633 81.204 1.00 15.84 331 ARG C CA 1
ATOM 8651 C C . ARG C 1 331 ? 5.366 22.140 80.908 1.00 15.16 331 ARG C C 1
ATOM 8652 O O . ARG C 1 331 ? 4.653 21.703 81.810 1.00 14.30 331 ARG C O 1
ATOM 8660 N N . ASN C 1 332 ? 5.034 22.067 79.628 1.00 13.32 332 ASN C N 1
ATOM 8661 C CA . ASN C 1 332 ? 3.743 21.592 79.127 1.00 12.78 332 ASN C CA 1
ATOM 8662 C C . ASN C 1 332 ? 3.573 20.105 79.522 1.00 17.64 332 ASN C C 1
ATOM 8663 O O . ASN C 1 332 ? 2.458 19.621 79.632 1.00 15.91 332 ASN C O 1
ATOM 8668 N N . LEU C 1 333 ? 4.692 19.385 79.679 1.00 12.69 333 LEU C N 1
ATOM 8669 C CA . LEU C 1 333 ? 4.630 17.997 80.103 1.00 14.43 333 LEU C CA 1
ATOM 8670 C C . LEU C 1 333 ? 4.867 17.818 81.621 1.00 13.54 333 LEU C C 1
ATOM 8671 O O . LEU C 1 333 ? 4.335 16.905 82.208 1.00 14.03 333 LEU C O 1
ATOM 8676 N N . ARG C 1 334 ? 5.693 18.674 82.230 1.00 13.07 334 ARG C N 1
ATOM 8677 C CA . ARG C 1 334 ? 6.061 18.516 83.644 1.00 14.80 334 ARG C CA 1
ATOM 8678 C C . ARG C 1 334 ? 5.006 19.098 84.568 1.00 12.83 334 ARG C C 1
ATOM 8679 O O . ARG C 1 334 ? 4.692 18.496 85.625 1.00 13.99 334 ARG C O 1
ATOM 8687 N N . GLU C 1 335 ? 4.500 20.269 84.213 1.00 12.27 335 GLU C N 1
ATOM 8688 C CA . GLU C 1 335 ? 3.658 21.038 85.124 1.00 15.34 335 GLU C CA 1
ATOM 8689 C C . GLU C 1 335 ? 2.201 20.612 85.062 1.00 15.04 335 GLU C C 1
ATOM 8690 O O . GLU C 1 335 ? 1.706 20.193 84.019 1.00 14.48 335 GLU C O 1
ATOM 8696 N N . PRO C 1 336 ? 1.503 20.700 86.197 1.00 15.55 336 PRO C N 1
ATOM 8697 C CA . PRO C 1 336 ? 0.064 20.356 86.176 1.00 15.96 336 PRO C CA 1
ATOM 8698 C C . PRO C 1 336 ? -0.745 21.209 85.168 1.00 14.61 336 PRO C C 1
ATOM 8699 O O . PRO C 1 336 ? -0.395 22.340 84.873 1.00 14.14 336 PRO C O 1
ATOM 8703 N N . VAL C 1 337 ? -1.759 20.610 84.587 1.00 12.73 337 VAL C N 1
ATOM 8704 C CA . VAL C 1 337 ? -2.550 21.260 83.569 1.00 13.27 337 VAL C CA 1
ATOM 8705 C C . VAL C 1 337 ? -3.630 22.160 84.193 1.00 13.63 337 VAL C C 1
ATOM 8706 O O . VAL C 1 337 ? -4.538 21.687 84.843 1.00 12.42 337 VAL C O 1
ATOM 8710 N N . ARG C 1 338 ? -3.480 23.458 83.994 1.00 12.45 338 ARG C N 1
ATOM 8711 C CA . ARG C 1 338 ? -4.383 24.448 84.545 1.00 12.86 338 ARG C CA 1
ATOM 8712 C C . ARG C 1 338 ? -5.522 24.718 83.532 1.00 12.78 338 ARG C C 1
ATOM 8713 O O . ARG C 1 338 ? -5.733 25.846 83.077 1.00 13.75 338 ARG C O 1
ATOM 8721 N N . PHE C 1 339 ? -6.313 23.687 83.279 1.00 9.91 339 PHE C N 1
ATOM 8722 C CA . PHE C 1 339 ? -7.323 23.768 82.255 1.00 12.77 339 PHE C CA 1
ATOM 8723 C C . PHE C 1 339 ? -8.504 24.608 82.760 1.00 13.31 339 PHE C C 1
ATOM 8724 O O . PHE C 1 339 ? -8.945 25.523 82.072 1.00 11.52 339 PHE C O 1
ATOM 8732 N N . ALA C 1 340 ? -8.940 24.359 83.994 1.00 12.89 340 ALA C N 1
ATOM 8733 C CA . ALA C 1 340 ? -10.033 25.177 84.597 1.00 12.85 340 ALA C CA 1
ATOM 8734 C C . ALA C 1 340 ? -9.704 26.659 84.599 1.00 12.13 340 ALA C C 1
ATOM 8735 O O . ALA C 1 340 ? -10.551 27.504 84.240 1.00 11.97 340 ALA C O 1
ATOM 8737 N N . ASP C 1 341 ? -8.466 26.988 84.955 1.00 11.54 341 ASP C N 1
ATOM 8738 C CA . ASP C 1 341 ? -8.052 28.381 85.064 1.00 11.36 341 ASP C CA 1
ATOM 8739 C C . ASP C 1 341 ? -8.120 29.056 83.703 1.00 11.72 341 ASP C C 1
ATOM 8740 O O . ASP C 1 341 ? -8.583 30.213 83.568 1.00 13.58 341 ASP C O 1
ATOM 8745 N N . ALA C 1 342 ? -7.685 28.339 82.672 1.00 12.30 342 ALA C N 1
ATOM 8746 C CA . ALA C 1 342 ? -7.645 28.903 81.318 1.00 12.63 342 ALA C CA 1
ATOM 8747 C C . ALA C 1 342 ? -9.056 29.140 80.796 1.00 14.04 342 ALA C C 1
ATOM 8748 O O . ALA C 1 342 ? -9.352 30.189 80.225 1.00 11.65 342 ALA C O 1
ATOM 8750 N N . VAL C 1 343 ? -9.943 28.185 81.049 1.00 10.64 343 VAL C N 1
ATOM 8751 C CA . VAL C 1 343 ? -11.307 28.315 80.621 1.00 13.30 343 VAL C CA 1
ATOM 8752 C C . VAL C 1 343 ? -12.036 29.475 81.365 1.00 12.91 343 VAL C C 1
ATOM 8753 O O . VAL C 1 343 ? -12.763 30.282 80.751 1.00 13.78 343 VAL C O 1
ATOM 8757 N N . THR C 1 344 ? -11.748 29.598 82.653 1.00 15.29 344 THR C N 1
ATOM 8758 C CA . THR C 1 344 ? -12.295 30.679 83.489 1.00 15.31 344 THR C CA 1
ATOM 8759 C C . THR C 1 344 ? -11.817 32.050 83.014 1.00 17.87 344 THR C C 1
ATOM 8760 O O . THR C 1 344 ? -12.633 32.991 82.875 1.00 15.29 344 THR C O 1
ATOM 8764 N N . ALA C 1 345 ? -10.559 32.122 82.586 1.00 13.81 345 ALA C N 1
ATOM 8765 C CA . ALA C 1 345 ? -10.026 33.352 82.028 1.00 17.51 345 ALA C CA 1
ATOM 8766 C C . ALA C 1 345 ? -10.817 33.743 80.780 1.00 17.44 345 ALA C C 1
ATOM 8767 O O . ALA C 1 345 ? -11.157 34.906 80.594 1.00 18.59 345 ALA C O 1
ATOM 8769 N N . LEU C 1 346 ? -11.125 32.751 79.932 1.00 15.07 346 LEU C N 1
ATOM 8770 C CA . LEU C 1 346 ? -11.882 33.020 78.713 1.00 15.55 346 LEU C CA 1
ATOM 8771 C C . LEU C 1 346 ? -13.338 33.398 78.982 1.00 16.54 346 LEU C C 1
ATOM 8772 O O . LEU C 1 346 ? -13.882 34.281 78.324 1.00 17.17 346 LEU C O 1
ATOM 8777 N N . LEU C 1 347 ? -13.982 32.712 79.919 1.00 15.61 347 LEU C N 1
ATOM 8778 C CA . LEU C 1 347 ? -15.354 33.085 80.320 1.00 16.88 347 LEU C CA 1
ATOM 8779 C C . LEU C 1 347 ? -15.405 34.540 80.819 1.00 16.10 347 LEU C C 1
ATOM 8780 O O . LEU C 1 347 ? -16.358 35.265 80.533 1.00 16.12 347 LEU C O 1
ATOM 8785 N N . ASP C 1 348 ? -14.379 34.955 81.549 1.00 15.88 348 ASP C N 1
ATOM 8786 C CA . ASP C 1 348 ? -14.358 36.327 82.112 1.00 17.82 348 ASP C CA 1
ATOM 8787 C C . ASP C 1 348 ? -14.031 37.373 81.030 1.00 21.67 348 ASP C C 1
ATOM 8788 O O . ASP C 1 348 ? -14.091 38.585 81.292 1.00 20.84 348 ASP C O 1
ATOM 8793 N N . ARG C 1 349 ? -13.671 36.904 79.826 1.00 18.22 349 ARG C N 1
ATOM 8794 C CA . ARG C 1 349 ? -13.454 37.770 78.678 1.00 23.35 349 ARG C CA 1
ATOM 8795 C C . ARG C 1 349 ? -14.513 37.589 77.597 1.00 20.42 349 ARG C C 1
ATOM 8796 O O . ARG C 1 349 ? -14.252 37.836 76.411 1.00 20.64 349 ARG C O 1
ATOM 8804 N N . GLY C 1 350 ? -15.692 37.136 77.989 1.00 19.45 350 GLY C N 1
ATOM 8805 C CA . GLY C 1 350 ? -16.857 37.193 77.101 1.00 20.70 350 GLY C CA 1
ATOM 8806 C C . GLY C 1 350 ? -16.967 36.047 76.108 1.00 20.74 350 GLY C C 1
ATOM 8807 O O . GLY C 1 350 ? -17.728 36.132 75.116 1.00 16.42 350 GLY C O 1
ATOM 8808 N N . HIS C 1 351 ? -16.196 34.977 76.328 1.00 17.53 351 HIS C N 1
ATOM 8809 C CA . HIS C 1 351 ? -16.318 33.768 75.479 1.00 15.66 351 HIS C CA 1
ATOM 8810 C C . HIS C 1 351 ? -17.466 32.879 75.995 1.00 12.11 351 HIS C C 1
ATOM 8811 O O . HIS C 1 351 ? -17.609 32.653 77.198 1.00 15.26 351 HIS C O 1
ATOM 8818 N N . ARG C 1 352 ? -18.333 32.471 75.082 1.00 11.89 352 ARG C N 1
ATOM 8819 C CA . ARG C 1 352 ? -19.531 31.753 75.415 1.00 11.28 352 ARG C CA 1
ATOM 8820 C C . ARG C 1 352 ? -19.804 30.528 74.530 1.00 14.48 352 ARG C C 1
ATOM 8821 O O . ARG C 1 352 ? -20.792 29.775 74.771 1.00 15.76 352 ARG C O 1
ATOM 8829 N N . VAL C 1 353 ? -18.920 30.279 73.558 1.00 12.68 353 VAL C N 1
ATOM 8830 C CA . VAL C 1 353 ? -19.063 29.127 72.667 1.00 11.91 353 VAL C CA 1
ATOM 8831 C C . VAL C 1 353 ? -17.749 28.326 72.734 1.00 11.12 353 VAL C C 1
ATOM 8832 O O . VAL C 1 353 ? -16.678 28.911 72.606 1.00 11.53 353 VAL C O 1
ATOM 8836 N N . PHE C 1 354 ? -17.860 27.098 73.209 1.00 10.87 354 PHE C N 1
ATOM 8837 C CA . PHE C 1 354 ? -16.684 26.212 73.371 1.00 10.38 354 PHE C CA 1
ATOM 8838 C C . PHE C 1 354 ? -16.868 24.955 72.512 1.00 9.58 354 PHE C C 1
ATOM 8839 O O . PHE C 1 354 ? -17.843 24.208 72.678 1.00 11.03 354 PHE C O 1
ATOM 8847 N N . VAL C 1 355 ? -15.931 24.739 71.595 1.00 12.07 355 VAL C N 1
ATOM 8848 C CA . VAL C 1 355 ? -15.987 23.594 70.685 1.00 10.07 355 VAL C CA 1
ATOM 8849 C C . VAL C 1 355 ? -14.785 22.692 70.988 1.00 10.12 355 VAL C C 1
ATOM 8850 O O . VAL C 1 355 ? -13.657 23.123 70.856 1.00 11.52 355 VAL C O 1
ATOM 8854 N N . GLU C 1 356 ? -15.038 21.514 71.533 1.00 10.41 356 GLU C N 1
ATOM 8855 C CA . GLU C 1 356 ? -13.940 20.549 71.795 1.00 9.92 356 GLU C CA 1
ATOM 8856 C C . GLU C 1 356 ? -13.688 19.780 70.537 1.00 9.20 356 GLU C C 1
ATOM 8857 O O . GLU C 1 356 ? -14.561 19.067 70.043 1.00 9.73 356 GLU C O 1
ATOM 8863 N N . VAL C 1 357 ? -12.488 19.962 70.026 1.00 10.22 357 VAL C N 1
ATOM 8864 C CA . VAL C 1 357 ? -12.055 19.463 68.719 1.00 10.55 357 VAL C CA 1
ATOM 8865 C C . VAL C 1 357 ? -11.416 18.097 68.963 1.00 13.39 357 VAL C C 1
ATOM 8866 O O . VAL C 1 357 ? -10.199 17.972 69.090 1.00 16.56 357 VAL C O 1
ATOM 8870 N N . SER C 1 358 ? -12.263 17.111 69.185 1.00 10.25 358 SER C N 1
ATOM 8871 C CA . SER C 1 358 ? -11.791 15.830 69.723 1.00 11.94 358 SER C CA 1
ATOM 8872 C C . SER C 1 358 ? -12.592 14.666 69.173 1.00 11.40 358 SER C C 1
ATOM 8873 O O . SER C 1 358 ? -13.692 14.850 68.696 1.00 10.32 358 SER C O 1
ATOM 8876 N N . PRO C 1 359 ? -12.006 13.443 69.170 1.00 9.57 359 PRO C N 1
ATOM 8877 C CA . PRO C 1 359 ? -12.722 12.226 68.797 1.00 10.85 359 PRO C CA 1
ATOM 8878 C C . PRO C 1 359 ? -13.842 11.780 69.725 1.00 10.76 359 PRO C C 1
ATOM 8879 O O . PRO C 1 359 ? -14.704 10.978 69.324 1.00 11.51 359 PRO C O 1
ATOM 8883 N N . HIS C 1 360 ? -13.840 12.287 70.951 1.00 10.92 360 HIS C N 1
ATOM 8884 C CA . HIS C 1 360 ? -14.867 11.990 71.926 1.00 12.32 360 HIS C CA 1
ATOM 8885 C C . HIS C 1 360 ? -14.749 13.001 73.071 1.00 10.27 360 HIS C C 1
ATOM 8886 O O . HIS C 1 360 ? -13.644 13.401 73.446 1.00 11.87 360 HIS C O 1
ATOM 8893 N N . PRO C 1 361 ? -15.884 13.477 73.579 1.00 12.52 361 PRO C N 1
ATOM 8894 C CA . PRO C 1 361 ? -15.779 14.633 74.478 1.00 12.12 361 PRO C CA 1
ATOM 8895 C C . PRO C 1 361 ? -15.259 14.231 75.833 1.00 12.13 361 PRO C C 1
ATOM 8896 O O . PRO C 1 361 ? -15.842 13.361 76.501 1.00 13.58 361 PRO C O 1
ATOM 8900 N N . VAL C 1 362 ? -14.223 14.909 76.270 1.00 10.78 362 VAL C N 1
ATOM 8901 C CA . VAL C 1 362 ? -13.601 14.585 77.542 1.00 12.94 362 VAL C CA 1
ATOM 8902 C C . VAL C 1 362 ? -13.505 15.774 78.486 1.00 13.18 362 VAL C C 1
ATOM 8903 O O . VAL C 1 362 ? -13.291 15.590 79.712 1.00 15.74 362 VAL C O 1
ATOM 8907 N N . LEU C 1 363 ? -13.614 16.985 77.940 1.00 10.40 363 LEU C N 1
ATOM 8908 C CA . LEU C 1 363 ? -13.527 18.185 78.752 1.00 11.21 363 LEU C CA 1
ATOM 8909 C C . LEU C 1 363 ? -14.827 19.030 78.706 1.00 11.38 363 LEU C C 1
ATOM 8910 O O . LEU C 1 363 ? -14.922 20.037 79.384 1.00 12.11 363 LEU C O 1
ATOM 8915 N N . THR C 1 364 ? -15.817 18.589 77.957 1.00 11.01 364 THR C N 1
ATOM 8916 C CA . THR C 1 364 ? -17.037 19.403 77.772 1.00 10.95 364 THR C CA 1
ATOM 8917 C C . THR C 1 364 ? -17.796 19.562 79.099 1.00 13.70 364 THR C C 1
ATOM 8918 O O . THR C 1 364 ? -18.319 20.656 79.398 1.00 13.39 364 THR C O 1
ATOM 8922 N N . THR C 1 365 ? -17.890 18.498 79.892 1.00 13.18 365 THR C N 1
ATOM 8923 C CA . THR C 1 365 ? -18.637 18.610 81.125 1.00 17.19 365 THR C CA 1
ATOM 8924 C C . THR C 1 365 ? -17.981 19.592 82.112 1.00 15.36 365 THR C C 1
ATOM 8925 O O . THR C 1 365 ? -18.674 20.361 82.750 1.00 15.39 365 THR C O 1
ATOM 8929 N N . SER C 1 366 ? -16.650 19.653 82.121 1.00 13.37 366 SER C N 1
ATOM 8930 C CA . SER C 1 366 ? -15.928 20.639 82.921 1.00 14.37 366 SER C CA 1
ATOM 8931 C C . SER C 1 366 ? -16.144 22.061 82.417 1.00 14.04 366 SER C C 1
ATOM 8932 O O . SER C 1 366 ? -16.376 22.995 83.216 1.00 13.48 366 SER C O 1
ATOM 8935 N N . VAL C 1 367 ? -16.173 22.240 81.098 1.00 11.93 367 VAL C N 1
ATOM 8936 C CA . VAL C 1 367 ? -16.455 23.562 80.562 1.00 11.63 367 VAL C CA 1
ATOM 8937 C C . VAL C 1 367 ? -17.867 23.984 80.995 1.00 13.36 367 VAL C C 1
ATOM 8938 O O . VAL C 1 367 ? -18.059 25.096 81.462 1.00 14.34 367 VAL C O 1
ATOM 8942 N N . VAL C 1 368 ? -18.817 23.068 80.911 1.00 12.55 368 VAL C N 1
ATOM 8943 C CA . VAL C 1 368 ? -20.196 23.354 81.235 1.00 14.39 368 VAL C CA 1
ATOM 8944 C C . VAL C 1 368 ? -20.294 23.749 82.719 1.00 14.24 368 VAL C C 1
ATOM 8945 O O . VAL C 1 368 ? -20.914 24.777 83.056 1.00 14.22 368 VAL C O 1
ATOM 8949 N N . ASP C 1 369 ? -19.588 23.011 83.572 1.00 14.21 369 ASP C N 1
ATOM 8950 C CA . ASP C 1 369 ? -19.595 23.263 85.055 1.00 13.81 369 ASP C CA 1
ATOM 8951 C C . ASP C 1 369 ? -19.038 24.662 85.347 1.00 15.48 369 ASP C C 1
ATOM 8952 O O . ASP C 1 369 ? -19.557 25.395 86.206 1.00 16.44 369 ASP C O 1
ATOM 8957 N N . LEU C 1 370 ? -18.012 25.035 84.602 1.00 11.52 370 LEU C N 1
ATOM 8958 C CA . LEU C 1 370 ? -17.293 26.263 84.842 1.00 13.36 370 LEU C CA 1
ATOM 8959 C C . LEU C 1 370 ? -18.122 27.441 84.349 1.00 14.46 370 LEU C C 1
ATOM 8960 O O . LEU C 1 370 ? -17.947 28.550 84.823 1.00 14.08 370 LEU C O 1
ATOM 8965 N N . ALA C 1 371 ? -18.897 27.198 83.281 1.00 14.44 371 ALA C N 1
ATOM 8966 C CA . ALA C 1 371 ? -19.577 28.227 82.562 1.00 15.76 371 ALA C CA 1
ATOM 8967 C C . ALA C 1 371 ? -20.810 28.739 83.341 1.00 15.46 371 ALA C C 1
ATOM 8968 O O . ALA C 1 371 ? -21.307 29.832 83.045 1.00 18.52 371 ALA C O 1
ATOM 8970 N N . ALA C 1 372 ? -21.361 27.912 84.219 1.00 13.74 372 ALA C N 1
ATOM 8971 C CA . ALA C 1 372 ? -22.616 28.286 84.914 1.00 18.58 372 ALA C CA 1
ATOM 8972 C C . ALA C 1 372 ? -22.344 29.600 85.696 1.00 21.31 372 ALA C C 1
ATOM 8973 O O . ALA C 1 372 ? -21.230 29.780 86.213 1.00 20.19 372 ALA C O 1
ATOM 8975 N N . PRO C 1 373 ? -23.250 30.587 85.598 1.00 24.13 373 PRO C N 1
ATOM 8976 C CA . PRO C 1 373 ? -24.603 30.396 85.120 1.00 26.72 373 PRO C CA 1
ATOM 8977 C C . PRO C 1 373 ? -24.837 31.030 83.747 1.00 24.87 373 PRO C C 1
ATOM 8978 O O . PRO C 1 373 ? -25.989 31.188 83.331 1.00 26.13 373 PRO C O 1
ATOM 8982 N N . HIS C 1 374 ? -23.756 31.322 83.023 1.00 19.24 374 HIS C N 1
ATOM 8983 C CA . HIS C 1 374 ? -23.838 31.989 81.738 1.00 17.04 374 HIS C CA 1
ATOM 8984 C C . HIS C 1 374 ? -24.514 31.151 80.672 1.00 18.82 374 HIS C C 1
ATOM 8985 O O . HIS C 1 374 ? -24.362 29.954 80.646 1.00 19.83 374 HIS C O 1
ATOM 8992 N N . ARG C 1 375 ? -25.172 31.823 79.734 1.00 19.93 375 ARG C N 1
ATOM 8993 C CA . ARG C 1 375 ? -25.749 31.162 78.560 1.00 18.61 375 ARG C CA 1
ATOM 8994 C C . ARG C 1 375 ? -24.599 30.827 77.590 1.00 15.79 375 ARG C C 1
ATOM 8995 O O . ARG C 1 375 ? -23.921 31.722 77.068 1.00 15.49 375 ARG C O 1
ATOM 9003 N N . THR C 1 376 ? -24.335 29.535 77.426 1.00 15.75 376 THR C N 1
ATOM 9004 C CA . THR C 1 376 ? -23.137 29.085 76.684 1.00 15.49 376 THR C CA 1
ATOM 9005 C C . THR C 1 376 ? -23.514 27.883 75.835 1.00 14.95 376 THR C C 1
ATOM 9006 O O . THR C 1 376 ? -24.384 27.090 76.207 1.00 13.46 376 THR C O 1
ATOM 9010 N N . ALA C 1 377 ? -22.837 27.757 74.702 1.00 13.79 377 ALA C N 1
ATOM 9011 C CA . ALA C 1 377 ? -22.967 26.578 73.867 1.00 13.14 377 ALA C CA 1
ATOM 9012 C C . ALA C 1 377 ? -21.671 25.782 73.988 1.00 12.62 377 ALA C C 1
ATOM 9013 O O . ALA C 1 377 ? -20.583 26.323 73.712 1.00 12.71 377 ALA C O 1
ATOM 9015 N N . VAL C 1 378 ? -21.784 24.531 74.419 1.00 12.50 378 VAL C N 1
ATOM 9016 C CA . VAL C 1 378 ? -20.600 23.676 74.585 1.00 11.87 378 VAL C CA 1
ATOM 9017 C C . VAL C 1 378 ? -20.829 22.381 73.837 1.00 10.90 378 VAL C C 1
ATOM 9018 O O . VAL C 1 378 ? -21.787 21.632 74.123 1.00 10.93 378 VAL C O 1
ATOM 9022 N N . VAL C 1 379 ? -19.989 22.138 72.829 1.00 11.85 379 VAL C N 1
ATOM 9023 C CA . VAL C 1 379 ? -20.145 20.960 72.027 1.00 9.44 379 VAL C CA 1
ATOM 9024 C C . VAL C 1 379 ? -18.774 20.244 71.875 1.00 9.46 379 VAL C C 1
ATOM 9025 O O . VAL C 1 379 ? -17.729 20.847 72.046 1.00 9.37 379 VAL C O 1
ATOM 9029 N N . GLY C 1 380 ? -18.827 18.996 71.459 1.00 11.94 380 GLY C N 1
ATOM 9030 C CA . GLY C 1 380 ? -17.634 18.276 71.017 1.00 10.61 380 GLY C CA 1
ATOM 9031 C C . GLY C 1 380 ? -17.710 18.151 69.517 1.00 11.15 380 GLY C C 1
ATOM 9032 O O . GLY C 1 380 ? -18.337 18.974 68.841 1.00 10.77 380 GLY C O 1
ATOM 9033 N N . THR C 1 381 ? -16.981 17.187 68.970 1.00 11.97 381 THR C N 1
ATOM 9034 C CA . THR C 1 381 ? -16.960 16.999 67.517 1.00 10.99 381 THR C CA 1
ATOM 9035 C C . THR C 1 381 ? -17.423 15.605 67.149 1.00 10.88 381 THR C C 1
ATOM 9036 O O . THR C 1 381 ? -18.534 15.447 66.652 1.00 11.76 381 THR C O 1
ATOM 9040 N N . LEU C 1 382 ? -16.602 14.567 67.410 1.00 10.51 382 LEU C N 1
ATOM 9041 C CA . LEU C 1 382 ? -17.036 13.182 67.249 1.00 10.98 382 LEU C CA 1
ATOM 9042 C C . LEU C 1 382 ? -17.322 12.494 68.578 1.00 11.50 382 LEU C C 1
ATOM 9043 O O . LEU C 1 382 ? -17.129 13.086 69.652 1.00 11.83 382 LEU C O 1
ATOM 9048 N N . ARG C 1 383 ? -17.805 11.245 68.517 1.00 11.17 383 ARG C N 1
ATOM 9049 C CA . ARG C 1 383 ? -17.870 10.368 69.684 1.00 13.28 383 ARG C CA 1
ATOM 9050 C C . ARG C 1 383 ? -17.266 8.998 69.359 1.00 13.10 383 ARG C C 1
ATOM 9051 O O . ARG C 1 383 ? -17.146 8.626 68.187 1.00 12.73 383 ARG C O 1
ATOM 9059 N N . ARG C 1 384 ? -16.953 8.250 70.410 1.00 14.16 384 ARG C N 1
ATOM 9060 C CA . ARG C 1 384 ? -16.497 6.863 70.289 1.00 14.66 384 ARG C CA 1
ATOM 9061 C C . ARG C 1 384 ? -17.443 6.081 69.401 1.00 14.72 384 ARG C C 1
ATOM 9062 O O . ARG C 1 384 ? -18.634 6.069 69.638 1.00 14.08 384 ARG C O 1
ATOM 9070 N N . ASP C 1 385 ? -16.879 5.418 68.385 1.00 14.86 385 ASP C N 1
ATOM 9071 C CA . ASP C 1 385 ? -17.629 4.618 67.413 1.00 17.72 385 ASP C CA 1
ATOM 9072 C C . ASP C 1 385 ? -18.541 5.447 66.531 1.00 18.71 385 ASP C C 1
ATOM 9073 O O . ASP C 1 385 ? -19.384 4.886 65.835 1.00 20.08 385 ASP C O 1
ATOM 9078 N N . GLU C 1 386 ? -18.391 6.776 66.552 1.00 14.20 386 GLU C N 1
ATOM 9079 C CA . GLU C 1 386 ? -19.217 7.628 65.691 1.00 13.95 386 GLU C CA 1
ATOM 9080 C C . GLU C 1 386 ? -18.369 8.659 64.986 1.00 15.36 386 GLU C C 1
ATOM 9081 O O . GLU C 1 386 ? -18.195 9.797 65.461 1.00 13.35 386 GLU C O 1
ATOM 9087 N N . GLY C 1 387 ? -17.731 8.208 63.903 1.00 13.69 387 GLY C N 1
ATOM 9088 C CA . GLY C 1 387 ? -16.705 8.989 63.214 1.00 14.27 387 GLY C CA 1
ATOM 9089 C C . GLY C 1 387 ? -17.121 9.448 61.851 1.00 14.10 387 GLY C C 1
ATOM 9090 O O . GLY C 1 387 ? -16.298 9.927 61.054 1.00 14.84 387 GLY C O 1
ATOM 9091 N N . GLY C 1 388 ? -18.424 9.402 61.591 1.00 14.68 388 GLY C N 1
ATOM 9092 C CA . GLY C 1 388 ? -18.961 9.839 60.302 1.00 13.93 388 GLY C CA 1
ATOM 9093 C C . GLY C 1 388 ? -19.204 11.326 60.146 1.00 13.75 388 GLY C C 1
ATOM 9094 O O . GLY C 1 388 ? -19.339 12.054 61.124 1.00 13.92 388 GLY C O 1
ATOM 9095 N N . LEU C 1 389 ? -19.417 11.762 58.904 1.00 12.09 389 LEU C N 1
ATOM 9096 C CA . LEU C 1 389 ? -19.822 13.129 58.645 1.00 13.40 389 LEU C CA 1
ATOM 9097 C C . LEU C 1 389 ? -21.135 13.466 59.360 1.00 14.05 389 LEU C C 1
ATOM 9098 O O . LEU C 1 389 ? -21.318 14.606 59.813 1.00 13.75 389 LEU C O 1
ATOM 9103 N N . ASP C 1 390 ? -22.014 12.464 59.499 1.00 12.43 390 ASP C N 1
ATOM 9104 C CA . ASP C 1 390 ? -23.248 12.617 60.244 1.00 14.37 390 ASP C CA 1
ATOM 9105 C C . ASP C 1 390 ? -22.992 13.115 61.674 1.00 13.08 390 ASP C C 1
ATOM 9106 O O . ASP C 1 390 ? -23.693 13.975 62.175 1.00 10.39 390 ASP C O 1
ATOM 9111 N N . ARG C 1 391 ? -22.009 12.538 62.343 1.00 14.23 391 ARG C N 1
ATOM 9112 C CA . ARG C 1 391 ? -21.717 12.938 63.715 1.00 11.37 391 ARG C CA 1
ATOM 9113 C C . ARG C 1 391 ? -21.135 14.331 63.727 1.00 13.35 391 ARG C C 1
ATOM 9114 O O . ARG C 1 391 ? -21.465 15.143 64.638 1.00 12.90 391 ARG C O 1
ATOM 9122 N N . PHE C 1 392 ? -20.273 14.651 62.750 1.00 9.79 392 PHE C N 1
ATOM 9123 C CA . PHE C 1 392 ? -19.752 16.023 62.665 1.00 11.51 392 PHE C CA 1
ATOM 9124 C C . PHE C 1 392 ? -20.926 16.996 62.485 1.00 14.33 392 PHE C C 1
ATOM 9125 O O . PHE C 1 392 ? -21.012 18.046 63.177 1.00 13.19 392 PHE C O 1
ATOM 9133 N N . LEU C 1 393 ? -21.861 16.637 61.604 1.00 14.35 393 LEU C N 1
ATOM 9134 C CA . LEU C 1 393 ? -22.973 17.555 61.312 1.00 13.37 393 LEU C CA 1
ATOM 9135 C C . LEU C 1 393 ? -23.885 17.720 62.517 1.00 14.38 393 LEU C C 1
ATOM 9136 O O . LEU C 1 393 ? -24.411 18.831 62.740 1.00 12.14 393 LEU C O 1
ATOM 9141 N N . LEU C 1 394 ? -24.027 16.672 63.333 1.00 13.15 394 LEU C N 1
ATOM 9142 C CA . LEU C 1 394 ? -24.875 16.791 64.498 1.00 14.02 394 LEU C CA 1
ATOM 9143 C C . LEU C 1 394 ? -24.225 17.734 65.526 1.00 13.59 394 LEU C C 1
ATOM 9144 O O . LEU C 1 394 ? -24.931 18.544 66.173 1.00 14.41 394 LEU C O 1
ATOM 9149 N N . SER C 1 395 ? -22.889 17.685 65.644 1.00 11.56 395 SER C N 1
ATOM 9150 C CA . SER C 1 395 ? -22.150 18.649 66.472 1.00 11.73 395 SER C CA 1
ATOM 9151 C C . SER C 1 395 ? -22.290 20.096 65.962 1.00 10.99 395 SER C C 1
ATOM 9152 O O . SER C 1 395 ? -22.581 21.033 66.779 1.00 13.10 395 SER C O 1
ATOM 9155 N N . ALA C 1 396 ? -22.283 20.259 64.628 1.00 10.45 396 ALA C N 1
ATOM 9156 C CA . ALA C 1 396 ? -22.496 21.575 64.027 1.00 11.49 396 ALA C CA 1
ATOM 9157 C C . ALA C 1 396 ? -23.928 22.045 64.347 1.00 13.25 396 ALA C C 1
ATOM 9158 O O . ALA C 1 396 ? -24.141 23.217 64.680 1.00 12.40 396 ALA C O 1
ATOM 9160 N N . ALA C 1 397 ? -24.862 21.106 64.339 1.00 11.83 397 ALA C N 1
ATOM 9161 C CA . ALA C 1 397 ? -26.270 21.424 64.594 1.00 12.49 397 ALA C CA 1
ATOM 9162 C C . ALA C 1 397 ? -26.460 21.839 66.026 1.00 12.57 397 ALA C C 1
ATOM 9163 O O . ALA C 1 397 ? -27.282 22.696 66.326 1.00 12.58 397 ALA C O 1
ATOM 9165 N N . GLU C 1 398 ? -25.664 21.271 66.924 1.00 11.54 398 GLU C N 1
ATOM 9166 C CA . GLU C 1 398 ? -25.753 21.637 68.328 1.00 11.68 398 GLU C CA 1
ATOM 9167 C C . GLU C 1 398 ? -25.395 23.072 68.554 1.00 12.35 398 GLU C C 1
ATOM 9168 O O . GLU C 1 398 ? -25.924 23.689 69.462 1.00 13.77 398 GLU C O 1
ATOM 9174 N N . LEU C 1 399 ? -24.523 23.611 67.733 1.00 11.17 399 LEU C N 1
ATOM 9175 C CA . LEU C 1 399 ? -24.241 25.022 67.730 1.00 11.82 399 LEU C CA 1
ATOM 9176 C C . LEU C 1 399 ? -25.387 25.848 67.127 1.00 13.17 399 LEU C C 1
ATOM 9177 O O . LEU C 1 399 ? -25.777 26.883 67.687 1.00 11.45 399 LEU C O 1
ATOM 9182 N N . HIS C 1 400 ? -25.815 25.464 65.946 1.00 11.56 400 HIS C N 1
ATOM 9183 C CA . HIS C 1 400 ? -26.930 26.162 65.265 1.00 11.45 400 HIS C CA 1
ATOM 9184 C C . HIS C 1 400 ? -28.153 26.337 66.167 1.00 13.89 400 HIS C C 1
ATOM 9185 O O . HIS C 1 400 ? -28.788 27.428 66.159 1.00 13.39 400 HIS C O 1
ATOM 9192 N N . VAL C 1 401 ? -28.550 25.265 66.855 1.00 12.11 401 VAL C N 1
ATOM 9193 C CA . VAL C 1 401 ? -29.779 25.325 67.646 1.00 14.88 401 VAL C CA 1
ATOM 9194 C C . VAL C 1 401 ? -29.672 26.254 68.861 1.00 15.13 401 VAL C C 1
ATOM 9195 O O . VAL C 1 401 ? -30.702 26.642 69.419 1.00 15.90 401 VAL C O 1
ATOM 9199 N N . ARG C 1 402 ? -28.443 26.675 69.207 1.00 13.34 402 ARG C N 1
ATOM 9200 C CA . ARG C 1 402 ? -28.221 27.636 70.266 1.00 13.36 402 ARG C CA 1
ATOM 9201 C C . ARG C 1 402 ? -27.982 29.040 69.727 1.00 13.20 402 ARG C C 1
ATOM 9202 O O . ARG C 1 402 ? -27.674 29.951 70.495 1.00 13.72 402 ARG C O 1
ATOM 9210 N N . GLY C 1 403 ? -28.166 29.229 68.407 1.00 11.98 403 GLY C N 1
ATOM 9211 C CA . GLY C 1 403 ? -28.062 30.561 67.817 1.00 13.83 403 GLY C CA 1
ATOM 9212 C C . GLY C 1 403 ? -26.686 30.926 67.322 1.00 14.67 403 GLY C C 1
ATOM 9213 O O . GLY C 1 403 ? -26.405 32.088 67.007 1.00 15.19 403 GLY C O 1
ATOM 9214 N N . VAL C 1 404 ? -25.754 29.966 67.378 1.00 14.54 404 VAL C N 1
ATOM 9215 C CA . VAL C 1 404 ? -24.373 30.263 67.001 1.00 13.94 404 VAL C CA 1
ATOM 9216 C C . VAL C 1 404 ? -24.287 30.122 65.497 1.00 13.80 404 VAL C C 1
ATOM 9217 O O . VAL C 1 404 ? -24.815 29.143 64.965 1.00 15.69 404 VAL C O 1
ATOM 9221 N N . PRO C 1 405 ? -23.653 31.102 64.804 1.00 14.65 405 PRO C N 1
ATOM 9222 C CA . PRO C 1 405 ? -23.530 31.019 63.347 1.00 17.14 405 PRO C CA 1
ATOM 9223 C C . PRO C 1 405 ? -22.703 29.804 62.923 1.00 16.72 405 PRO C C 1
ATOM 9224 O O . PRO C 1 405 ? -21.617 29.592 63.436 1.00 17.85 405 PRO C O 1
ATOM 9228 N N . VAL C 1 406 ? -23.268 28.991 62.061 1.00 14.18 406 VAL C N 1
ATOM 9229 C CA . VAL C 1 406 ? -22.548 27.870 61.462 1.00 15.11 406 VAL C CA 1
ATOM 9230 C C . VAL C 1 406 ? -23.179 27.597 60.091 1.00 16.50 406 VAL C C 1
ATOM 9231 O O . VAL C 1 406 ? -24.402 27.678 59.922 1.00 15.30 406 VAL C O 1
ATOM 9235 N N . ASP C 1 407 ? -22.342 27.253 59.124 1.00 15.30 407 ASP C N 1
ATOM 9236 C CA . ASP C 1 407 ? -22.805 27.094 57.755 1.00 14.30 407 ASP C CA 1
ATOM 9237 C C . ASP C 1 407 ? -23.268 25.638 57.490 1.00 15.64 407 ASP C C 1
ATOM 9238 O O . ASP C 1 407 ? -22.616 24.863 56.779 1.00 15.13 407 ASP C O 1
ATOM 9243 N N . LEU C 1 408 ? -24.419 25.286 58.045 1.00 13.07 408 LEU C N 1
ATOM 9244 C CA . LEU C 1 408 ? -24.985 23.960 57.836 1.00 13.29 408 LEU C CA 1
ATOM 9245 C C . LEU C 1 408 ? -25.337 23.823 56.347 1.00 13.87 408 LEU C C 1
ATOM 9246 O O . LEU C 1 408 ? -25.357 22.713 55.799 1.00 15.31 408 LEU C O 1
ATOM 9251 N N . ALA C 1 409 ? -25.671 24.941 55.703 1.00 15.94 409 ALA C N 1
ATOM 9252 C CA . ALA C 1 409 ? -26.122 24.886 54.304 1.00 19.45 409 ALA C CA 1
ATOM 9253 C C . ALA C 1 409 ? -25.014 24.324 53.391 1.00 17.77 409 ALA C C 1
ATOM 9254 O O . ALA C 1 409 ? -25.287 23.735 52.344 1.00 17.33 409 ALA C O 1
ATOM 9256 N N . ARG C 1 410 ? -23.773 24.447 53.820 1.00 16.56 410 ARG C N 1
ATOM 9257 C CA . ARG C 1 410 ? -22.672 23.882 53.031 1.00 19.49 410 ARG C CA 1
ATOM 9258 C C . ARG C 1 410 ? -22.895 22.393 52.793 1.00 17.43 410 ARG C C 1
ATOM 9259 O O . ARG C 1 410 ? -22.473 21.854 51.756 1.00 18.20 410 ARG C O 1
ATOM 9267 N N . HIS C 1 411 ? -23.560 21.723 53.729 1.00 14.12 411 HIS C N 1
ATOM 9268 C CA . HIS C 1 411 ? -23.727 20.283 53.653 1.00 14.89 411 HIS C CA 1
ATOM 9269 C C . HIS C 1 411 ? -25.190 19.870 53.572 1.00 14.14 411 HIS C C 1
ATOM 9270 O O . HIS C 1 411 ? -25.508 18.692 53.792 1.00 15.59 411 HIS C O 1
ATOM 9277 N N . ALA C 1 412 ? -26.041 20.774 53.091 1.00 14.60 412 ALA C N 1
ATOM 9278 C CA . ALA C 1 412 ? -27.496 20.550 53.056 1.00 14.18 412 ALA C CA 1
ATOM 9279 C C . ALA C 1 412 ? -27.981 20.102 51.651 1.00 19.11 412 ALA C C 1
ATOM 9280 O O . ALA C 1 412 ? -29.126 19.707 51.478 1.00 15.88 412 ALA C O 1
ATOM 9282 N N . GLY C 1 413 ? -27.064 19.996 50.707 1.00 17.79 413 GLY C N 1
ATOM 9283 C CA . GLY C 1 413 ? -27.433 19.479 49.370 1.00 19.20 413 GLY C CA 1
ATOM 9284 C C . GLY C 1 413 ? -28.026 20.541 48.474 1.00 19.45 413 GLY C C 1
ATOM 9285 O O . GLY C 1 413 ? -27.732 21.723 48.626 1.00 17.10 413 GLY C O 1
ATOM 9286 N N . ALA C 1 414 ? -28.815 20.097 47.485 1.00 18.28 414 ALA C N 1
ATOM 9287 C CA . ALA C 1 414 ? -29.250 20.964 46.379 1.00 18.08 414 ALA C CA 1
ATOM 9288 C C . ALA C 1 414 ? -30.763 20.882 46.155 1.00 18.95 414 ALA C C 1
ATOM 9289 O O . ALA C 1 414 ? -31.284 21.193 45.071 1.00 17.62 414 ALA C O 1
ATOM 9291 N N . GLY C 1 415 ? -31.480 20.620 47.234 1.00 17.18 415 GLY C N 1
ATOM 9292 C CA . GLY C 1 415 ? -32.927 20.561 47.202 1.00 17.21 415 GLY C CA 1
ATOM 9293 C C . GLY C 1 415 ? -33.621 21.865 46.839 1.00 16.96 415 GLY C C 1
ATOM 9294 O O . GLY C 1 415 ? -33.222 22.952 47.305 1.00 19.53 415 GLY C O 1
ATOM 9295 N N . THR C 1 416 ? -34.753 21.732 46.130 1.00 15.83 416 THR C N 1
ATOM 9296 C CA . THR C 1 416 ? -35.650 22.846 45.861 1.00 20.05 416 THR C CA 1
ATOM 9297 C C . THR C 1 416 ? -37.101 22.555 46.287 1.00 24.12 416 THR C C 1
ATOM 9298 O O . THR C 1 416 ? -37.971 23.367 46.055 1.00 22.96 416 THR C O 1
ATOM 9302 N N . ALA C 1 417 ? -37.330 21.469 47.019 1.00 24.95 417 ALA C N 1
ATOM 9303 C CA . ALA C 1 417 ? -38.683 21.120 47.450 1.00 26.74 417 ALA C CA 1
ATOM 9304 C C . ALA C 1 417 ? -39.112 21.983 48.620 1.00 35.89 417 ALA C C 1
ATOM 9305 O O . ALA C 1 417 ? -38.460 21.992 49.659 1.00 34.98 417 ALA C O 1
ATOM 9307 N N . GLU C 1 418 ? -40.196 22.728 48.438 1.00 40.69 418 GLU C N 1
ATOM 9308 C CA . GLU C 1 418 ? -40.699 23.640 49.479 1.00 45.77 418 GLU C CA 1
ATOM 9309 C C . GLU C 1 418 ? -41.771 22.929 50.285 1.00 41.70 418 GLU C C 1
ATOM 9310 O O . GLU C 1 418 ? -42.544 22.159 49.735 1.00 35.95 418 GLU C O 1
ATOM 9316 N N . VAL C 1 419 ? -41.978 23.385 51.510 1.00 48.17 419 VAL C N 1
ATOM 9317 C CA . VAL C 1 419 ? -43.092 22.907 52.331 1.00 53.56 419 VAL C CA 1
ATOM 9318 C C . VAL C 1 419 ? -44.184 23.981 52.445 1.00 47.29 419 VAL C C 1
ATOM 9319 O O . VAL C 1 419 ? -45.306 23.770 51.993 1.00 45.02 419 VAL C O 1
ATOM 9323 N N . VAL D 1 1 ? -3.324 -71.227 141.194 1.00 36.51 1 VAL D N 1
ATOM 9324 C CA . VAL D 1 1 ? -3.271 -70.792 139.752 1.00 31.22 1 VAL D CA 1
ATOM 9325 C C . VAL D 1 1 ? -2.824 -69.321 139.657 1.00 30.48 1 VAL D C 1
ATOM 9326 O O . VAL D 1 1 ? -3.527 -68.443 140.110 1.00 27.62 1 VAL D O 1
ATOM 9330 N N . PRO D 1 2 ? -1.619 -69.059 139.124 1.00 27.74 2 PRO D N 1
ATOM 9331 C CA . PRO D 1 2 ? -1.204 -67.635 139.132 1.00 25.13 2 PRO D CA 1
ATOM 9332 C C . PRO D 1 2 ? -1.990 -66.772 138.143 1.00 24.35 2 PRO D C 1
ATOM 9333 O O . PRO D 1 2 ? -2.671 -67.306 137.253 1.00 23.44 2 PRO D O 1
ATOM 9337 N N . VAL D 1 3 ? -2.017 -65.470 138.422 1.00 19.90 3 VAL D N 1
ATOM 9338 C CA . VAL D 1 3 ? -2.750 -64.512 137.618 1.00 18.17 3 VAL D CA 1
ATOM 9339 C C . VAL D 1 3 ? -1.812 -63.774 136.647 1.00 17.75 3 VAL D C 1
ATOM 9340 O O . VAL D 1 3 ? -0.687 -63.426 136.991 1.00 15.23 3 VAL D O 1
ATOM 9344 N N . PRO D 1 4 ? -2.280 -63.550 135.429 1.00 15.66 4 PRO D N 1
ATOM 9345 C CA . PRO D 1 4 ? -1.425 -62.920 134.436 1.00 13.27 4 PRO D CA 1
ATOM 9346 C C . PRO D 1 4 ? -1.305 -61.443 134.716 1.00 11.52 4 PRO D C 1
ATOM 9347 O O . PRO D 1 4 ? -2.301 -60.796 135.120 1.00 12.56 4 PRO D O 1
ATOM 9351 N N . VAL D 1 5 ? -0.105 -60.889 134.505 1.00 11.55 5 VAL D N 1
ATOM 9352 C CA . VAL D 1 5 ? 0.124 -59.435 134.632 1.00 11.60 5 VAL D CA 1
ATOM 9353 C C . VAL D 1 5 ? 0.847 -58.933 133.367 1.00 10.24 5 VAL D C 1
ATOM 9354 O O . VAL D 1 5 ? 1.539 -59.675 132.718 1.00 10.48 5 VAL D O 1
ATOM 9358 N N . PRO D 1 6 ? 0.591 -57.686 132.987 1.00 11.30 6 PRO D N 1
ATOM 9359 C CA . PRO D 1 6 ? 1.308 -57.099 131.854 1.00 11.20 6 PRO D CA 1
ATOM 9360 C C . PRO D 1 6 ? 2.639 -56.534 132.303 1.00 10.89 6 PRO D C 1
ATOM 9361 O O . PRO D 1 6 ? 2.684 -55.656 133.174 1.00 12.96 6 PRO D O 1
ATOM 9365 N N . VAL D 1 7 ? 3.710 -57.066 131.730 1.00 10.99 7 VAL D N 1
ATOM 9366 C CA . VAL D 1 7 ? 5.071 -56.643 132.064 1.00 12.20 7 VAL D CA 1
ATOM 9367 C C . VAL D 1 7 ? 5.572 -55.720 130.926 1.00 11.32 7 VAL D C 1
ATOM 9368 O O . VAL D 1 7 ? 5.755 -56.167 129.772 1.00 10.82 7 VAL D O 1
ATOM 9372 N N . ALA D 1 8 ? 5.688 -54.422 131.222 1.00 13.22 8 ALA D N 1
ATOM 9373 C CA . ALA D 1 8 ? 5.969 -53.429 130.178 1.00 12.89 8 ALA D CA 1
ATOM 9374 C C . ALA D 1 8 ? 7.441 -53.063 130.079 1.00 14.62 8 ALA D C 1
ATOM 9375 O O . ALA D 1 8 ? 8.120 -52.921 131.088 1.00 15.68 8 ALA D O 1
ATOM 9377 N N . VAL D 1 9 ? 7.919 -52.939 128.842 1.00 13.12 9 VAL D N 1
ATOM 9378 C CA . VAL D 1 9 ? 9.300 -52.531 128.547 1.00 16.85 9 VAL D CA 1
ATOM 9379 C C . VAL D 1 9 ? 9.230 -51.545 127.417 1.00 14.12 9 VAL D C 1
ATOM 9380 O O . VAL D 1 9 ? 8.379 -51.657 126.559 1.00 13.36 9 VAL D O 1
ATOM 9384 N N . SER D 1 10 ? 10.117 -50.545 127.398 1.00 15.65 10 SER D N 1
ATOM 9385 C CA . SER D 1 10 ? 10.091 -49.587 126.288 1.00 13.03 10 SER D CA 1
ATOM 9386 C C . SER D 1 10 ? 11.493 -49.020 126.037 1.00 15.57 10 SER D C 1
ATOM 9387 O O . SER D 1 10 ? 12.384 -49.145 126.879 1.00 14.79 10 SER D O 1
ATOM 9390 N N . GLY D 1 11 ? 11.669 -48.440 124.857 1.00 15.86 11 GLY D N 1
ATOM 9391 C CA . GLY D 1 11 ? 12.887 -47.745 124.514 1.00 16.84 11 GLY D CA 1
ATOM 9392 C C . GLY D 1 11 ? 12.626 -46.664 123.492 1.00 15.26 11 GLY D C 1
ATOM 9393 O O . GLY D 1 11 ? 11.524 -46.532 122.942 1.00 14.51 11 GLY D O 1
ATOM 9394 N N . ALA D 1 12 ? 13.637 -45.812 123.280 1.00 17.07 12 ALA D N 1
ATOM 9395 C CA . ALA D 1 12 ? 13.494 -44.724 122.325 1.00 15.51 12 ALA D CA 1
ATOM 9396 C C . ALA D 1 12 ? 13.580 -45.271 120.878 1.00 14.32 12 ALA D C 1
ATOM 9397 O O . ALA D 1 12 ? 13.167 -44.627 119.947 1.00 14.54 12 ALA D O 1
ATOM 9399 N N . THR D 1 13 ? 14.164 -46.452 120.727 1.00 14.29 13 THR D N 1
ATOM 9400 C CA . THR D 1 13 ? 14.323 -47.100 119.416 1.00 15.93 13 THR D CA 1
ATOM 9401 C C . THR D 1 13 ? 14.035 -48.579 119.589 1.00 14.47 13 THR D C 1
ATOM 9402 O O . THR D 1 13 ? 14.012 -49.074 120.710 1.00 15.44 13 THR D O 1
ATOM 9406 N N . THR D 1 14 ? 13.851 -49.287 118.488 1.00 17.14 14 THR D N 1
ATOM 9407 C CA . THR D 1 14 ? 13.640 -50.717 118.560 1.00 16.53 14 THR D CA 1
ATOM 9408 C C . THR D 1 14 ? 14.815 -51.457 119.101 1.00 15.26 14 THR D C 1
ATOM 9409 O O . THR D 1 14 ? 14.686 -52.331 119.969 1.00 15.74 14 THR D O 1
ATOM 9413 N N . ALA D 1 15 ? 16.021 -51.024 118.749 1.00 14.81 15 ALA D N 1
ATOM 9414 C CA . ALA D 1 15 ? 17.157 -51.678 119.323 1.00 13.50 15 ALA D CA 1
ATOM 9415 C C . ALA D 1 15 ? 17.259 -51.427 120.836 1.00 14.36 15 ALA D C 1
ATOM 9416 O O . ALA D 1 15 ? 17.762 -52.275 121.571 1.00 14.09 15 ALA D O 1
ATOM 9418 N N . GLY D 1 16 ? 16.811 -50.255 121.299 1.00 13.07 16 GLY D N 1
ATOM 9419 C CA . GLY D 1 16 ? 16.867 -49.932 122.711 1.00 14.31 16 GLY D CA 1
ATOM 9420 C C . GLY D 1 16 ? 15.825 -50.777 123.472 1.00 15.17 16 GLY D C 1
ATOM 9421 O O . GLY D 1 16 ? 16.070 -51.262 124.559 1.00 14.56 16 GLY D O 1
ATOM 9422 N N . LEU D 1 17 ? 14.677 -50.943 122.851 1.00 14.88 17 LEU D N 1
ATOM 9423 C CA . LEU D 1 17 ? 13.614 -51.791 123.392 1.00 14.78 17 LEU D CA 1
ATOM 9424 C C . LEU D 1 17 ? 14.090 -53.227 123.579 1.00 14.65 17 LEU D C 1
ATOM 9425 O O . LEU D 1 17 ? 13.972 -53.808 124.676 1.00 13.95 17 LEU D O 1
ATOM 9430 N N . ARG D 1 18 ? 14.731 -53.761 122.549 1.00 15.84 18 ARG D N 1
ATOM 9431 C CA . ARG D 1 18 ? 15.284 -55.122 122.618 1.00 17.74 18 ARG D CA 1
ATOM 9432 C C . ARG D 1 18 ? 16.376 -55.261 123.642 1.00 17.88 18 ARG D C 1
ATOM 9433 O O . ARG D 1 18 ? 16.409 -56.235 124.398 1.00 15.90 18 ARG D O 1
ATOM 9441 N N . ALA D 1 19 ? 17.217 -54.221 123.773 1.00 16.36 19 ALA D N 1
ATOM 9442 C CA . ALA D 1 19 ? 18.256 -54.237 124.786 1.00 18.56 19 ALA D CA 1
ATOM 9443 C C . ALA D 1 19 ? 17.645 -54.197 126.177 1.00 15.93 19 ALA D C 1
ATOM 9444 O O . ALA D 1 19 ? 18.183 -54.780 127.099 1.00 17.21 19 ALA D O 1
ATOM 9446 N N . GLN D 1 20 ? 16.630 -53.357 126.352 1.00 15.08 20 GLN D N 1
ATOM 9447 C CA . GLN D 1 20 ? 15.912 -53.292 127.637 1.00 19.32 20 GLN D CA 1
ATOM 9448 C C . GLN D 1 20 ? 15.314 -54.656 128.009 1.00 16.92 20 GLN D C 1
ATOM 9449 O O . GLN D 1 20 ? 15.332 -55.073 129.184 1.00 17.37 20 GLN D O 1
ATOM 9455 N N . ALA D 1 21 ? 14.783 -55.358 127.015 1.00 14.26 21 ALA D N 1
ATOM 9456 C CA . ALA D 1 21 ? 14.193 -56.666 127.273 1.00 14.90 21 ALA D CA 1
ATOM 9457 C C . ALA D 1 21 ? 15.238 -57.667 127.721 1.00 14.97 21 ALA D C 1
ATOM 9458 O O . ALA D 1 21 ? 15.025 -58.405 128.679 1.00 13.03 21 ALA D O 1
ATOM 9460 N N . ALA D 1 22 ? 16.419 -57.620 127.109 1.00 14.60 22 ALA D N 1
ATOM 9461 C CA . ALA D 1 22 ? 17.529 -58.486 127.518 1.00 16.67 22 ALA D CA 1
ATOM 9462 C C . ALA D 1 22 ? 18.006 -58.199 128.914 1.00 15.85 22 ALA D C 1
ATOM 9463 O O . ALA D 1 22 ? 18.366 -59.115 129.647 1.00 18.07 22 ALA D O 1
ATOM 9465 N N . ARG D 1 23 ? 18.085 -56.921 129.255 1.00 16.85 23 ARG D N 1
ATOM 9466 C CA . ARG D 1 23 ? 18.594 -56.497 130.544 1.00 21.80 23 ARG D CA 1
ATOM 9467 C C . ARG D 1 23 ? 17.626 -56.988 131.627 1.00 18.63 23 ARG D C 1
ATOM 9468 O O . ARG D 1 23 ? 18.046 -57.448 132.689 1.00 15.57 23 ARG D O 1
ATOM 9476 N N . LEU D 1 24 ? 16.325 -56.915 131.352 1.00 20.00 24 LEU D N 1
ATOM 9477 C CA . LEU D 1 24 ? 15.350 -57.352 132.352 1.00 19.33 24 LEU D CA 1
ATOM 9478 C C . LEU D 1 24 ? 15.388 -58.873 132.497 1.00 18.16 24 LEU D C 1
ATOM 9479 O O . LEU D 1 24 ? 15.309 -59.404 133.617 1.00 17.16 24 LEU D O 1
ATOM 9484 N N . ALA D 1 25 ? 15.559 -59.586 131.382 1.00 17.07 25 ALA D N 1
ATOM 9485 C CA . ALA D 1 25 ? 15.704 -61.045 131.462 1.00 16.58 25 ALA D CA 1
ATOM 9486 C C . ALA D 1 25 ? 16.943 -61.434 132.303 1.00 18.26 25 ALA D C 1
ATOM 9487 O O . ALA D 1 25 ? 16.871 -62.296 133.154 1.00 21.03 25 ALA D O 1
ATOM 9489 N N . GLY D 1 26 ? 18.061 -60.757 132.091 1.00 19.43 26 GLY D N 1
ATOM 9490 C CA . GLY D 1 26 ? 19.271 -61.057 132.863 1.00 18.75 26 GLY D CA 1
ATOM 9491 C C . GLY D 1 26 ? 19.069 -60.788 134.345 1.00 21.02 26 GLY D C 1
ATOM 9492 O O . GLY D 1 26 ? 19.460 -61.581 135.192 1.00 19.79 26 GLY D O 1
ATOM 9493 N N . HIS D 1 27 ? 18.391 -59.689 134.647 1.00 21.19 27 HIS D N 1
ATOM 9494 C CA . HIS D 1 27 ? 18.099 -59.331 136.031 1.00 22.40 27 HIS D CA 1
ATOM 9495 C C . HIS D 1 27 ? 17.239 -60.404 136.680 1.00 21.23 27 HIS D C 1
ATOM 9496 O O . HIS D 1 27 ? 17.542 -60.868 137.788 1.00 20.61 27 HIS D O 1
ATOM 9503 N N . LEU D 1 28 ? 16.264 -60.917 135.926 1.00 19.00 28 LEU D N 1
ATOM 9504 C CA . LEU D 1 28 ? 15.424 -62.001 136.412 1.00 17.40 28 LEU D CA 1
ATOM 9505 C C . LEU D 1 28 ? 16.197 -63.283 136.634 1.00 18.65 28 LEU D C 1
ATOM 9506 O O . LEU D 1 28 ? 15.982 -63.994 137.625 1.00 18.60 28 LEU D O 1
ATOM 9511 N N . ARG D 1 29 ? 17.085 -63.603 135.708 1.00 19.23 29 ARG D N 1
ATOM 9512 C CA . ARG D 1 29 ? 17.861 -64.826 135.810 1.00 21.30 29 ARG D CA 1
ATOM 9513 C C . ARG D 1 29 ? 18.877 -64.810 136.951 1.00 22.95 29 ARG D C 1
ATOM 9514 O O . ARG D 1 29 ? 19.146 -65.848 137.544 1.00 22.17 29 ARG D O 1
ATOM 9522 N N . GLU D 1 30 ? 19.298 -63.622 137.371 1.00 20.88 30 GLU D N 1
ATOM 9523 C CA . GLU D 1 30 ? 20.134 -63.485 138.564 1.00 25.56 30 GLU D CA 1
ATOM 9524 C C . GLU D 1 30 ? 19.338 -63.664 139.855 1.00 24.03 30 GLU D C 1
ATOM 9525 O O . GLU D 1 30 ? 19.921 -63.757 140.919 1.00 22.74 30 GLU D O 1
ATOM 9531 N N . ARG D 1 31 ? 18.011 -63.615 139.762 1.00 19.24 31 ARG D N 1
ATOM 9532 C CA . ARG D 1 31 ? 17.136 -63.587 140.948 1.00 22.13 31 ARG D CA 1
ATOM 9533 C C . ARG D 1 31 ? 15.986 -64.576 140.817 1.00 21.16 31 ARG D C 1
ATOM 9534 O O . ARG D 1 31 ? 14.871 -64.205 140.398 1.00 21.09 31 ARG D O 1
ATOM 9542 N N . PRO D 1 32 ? 16.275 -65.864 141.080 1.00 21.79 32 PRO D N 1
ATOM 9543 C CA . PRO D 1 32 ? 15.428 -66.984 140.676 1.00 21.65 32 PRO D CA 1
ATOM 9544 C C . PRO D 1 32 ? 14.040 -66.940 141.287 1.00 22.58 32 PRO D C 1
ATOM 9545 O O . PRO D 1 32 ? 13.151 -67.657 140.827 1.00 20.58 32 PRO D O 1
ATOM 9549 N N . ALA D 1 33 ? 13.889 -66.236 142.409 1.00 21.14 33 ALA D N 1
ATOM 9550 C CA . ALA D 1 33 ? 12.599 -66.227 143.103 1.00 21.03 33 ALA D CA 1
ATOM 9551 C C . ALA D 1 33 ? 11.661 -65.153 142.554 1.00 21.77 33 ALA D C 1
ATOM 9552 O O . ALA D 1 33 ? 10.467 -65.172 142.863 1.00 22.67 33 ALA D O 1
ATOM 9554 N N . LEU D 1 34 ? 12.173 -64.254 141.709 1.00 14.80 34 LEU D N 1
ATOM 9555 C CA . LEU D 1 34 ? 11.378 -63.119 141.220 1.00 19.00 34 LEU D CA 1
ATOM 9556 C C . LEU D 1 34 ? 10.378 -63.563 140.163 1.00 18.16 34 LEU D C 1
ATOM 9557 O O . LEU D 1 34 ? 10.780 -64.055 139.119 1.00 19.26 34 LEU D O 1
ATOM 9562 N N . GLY D 1 35 ? 9.104 -63.220 140.357 1.00 17.08 35 GLY D N 1
ATOM 9563 C CA . GLY D 1 35 ? 8.047 -63.513 139.365 1.00 16.91 35 GLY D CA 1
ATOM 9564 C C . GLY D 1 35 ? 7.510 -62.256 138.698 1.00 15.46 35 GLY D C 1
ATOM 9565 O O . GLY D 1 35 ? 7.815 -61.134 139.132 1.00 13.99 35 GLY D O 1
ATOM 9566 N N . PRO D 1 36 ? 6.823 -62.423 137.558 1.00 14.56 36 PRO D N 1
ATOM 9567 C CA . PRO D 1 36 ? 6.252 -61.255 136.872 1.00 13.32 36 PRO D CA 1
ATOM 9568 C C . PRO D 1 36 ? 5.462 -60.351 137.810 1.00 12.82 36 PRO D C 1
ATOM 9569 O O . PRO D 1 36 ? 5.473 -59.116 137.667 1.00 12.83 36 PRO D O 1
ATOM 9573 N N . GLU D 1 37 ? 4.769 -60.955 138.772 1.00 13.61 37 GLU D N 1
ATOM 9574 C CA . GLU D 1 37 ? 3.857 -60.182 139.623 1.00 14.11 37 GLU D CA 1
ATOM 9575 C C . GLU D 1 37 ? 4.609 -59.321 140.660 1.00 13.82 37 GLU D C 1
ATOM 9576 O O . GLU D 1 37 ? 4.061 -58.331 141.166 1.00 15.79 37 GLU D O 1
ATOM 9582 N N . ALA D 1 38 ? 5.866 -59.655 140.914 1.00 12.23 38 ALA D N 1
ATOM 9583 C CA . ALA D 1 38 ? 6.729 -58.849 141.767 1.00 11.86 38 ALA D CA 1
ATOM 9584 C C . ALA D 1 38 ? 7.233 -57.577 141.062 1.00 12.39 38 ALA D C 1
ATOM 9585 O O . ALA D 1 38 ? 7.372 -56.528 141.707 1.00 14.65 38 ALA D O 1
ATOM 9587 N N . VAL D 1 39 ? 7.371 -57.620 139.730 1.00 13.41 39 VAL D N 1
ATOM 9588 C CA . VAL D 1 39 ? 7.997 -56.480 139.027 1.00 15.21 39 VAL D CA 1
ATOM 9589 C C . VAL D 1 39 ? 7.058 -55.673 138.161 1.00 15.38 39 VAL D C 1
ATOM 9590 O O . VAL D 1 39 ? 7.386 -54.549 137.816 1.00 16.27 39 VAL D O 1
ATOM 9594 N N . ALA D 1 40 ? 5.907 -56.223 137.779 1.00 12.72 40 ALA D N 1
ATOM 9595 C CA . ALA D 1 40 ? 5.067 -55.527 136.783 1.00 13.46 40 ALA D CA 1
ATOM 9596 C C . ALA D 1 40 ? 4.660 -54.123 137.196 1.00 13.67 40 ALA D C 1
ATOM 9597 O O . ALA D 1 40 ? 4.715 -53.189 136.393 1.00 13.47 40 ALA D O 1
ATOM 9599 N N . ARG D 1 41 ? 4.138 -53.962 138.412 1.00 13.42 41 ARG D N 1
ATOM 9600 C CA . ARG D 1 41 ? 3.587 -52.671 138.765 1.00 12.74 41 ARG D CA 1
ATOM 9601 C C . ARG D 1 41 ? 4.653 -51.539 138.707 1.00 13.70 41 ARG D C 1
ATOM 9602 O O . ARG D 1 41 ? 4.406 -50.481 138.065 1.00 13.16 41 ARG D O 1
ATOM 9610 N N . PRO D 1 42 ? 5.831 -51.765 139.304 1.00 15.96 42 PRO D N 1
ATOM 9611 C CA . PRO D 1 42 ? 6.841 -50.697 139.248 1.00 19.78 42 PRO D CA 1
ATOM 9612 C C . PRO D 1 42 ? 7.377 -50.433 137.856 1.00 16.00 42 PRO D C 1
ATOM 9613 O O . PRO D 1 42 ? 7.596 -49.268 137.501 1.00 17.26 42 PRO D O 1
ATOM 9617 N N . LEU D 1 43 ? 7.388 -51.455 136.995 1.00 17.37 43 LEU D N 1
ATOM 9618 C CA . LEU D 1 43 ? 7.779 -51.239 135.575 1.00 15.93 43 LEU D CA 1
ATOM 9619 C C . LEU D 1 43 ? 6.836 -50.355 134.831 1.00 20.54 43 LEU D C 1
ATOM 9620 O O . LEU D 1 43 ? 7.255 -49.588 133.984 1.00 23.24 43 LEU D O 1
ATOM 9625 N N . LEU D 1 44 ? 5.557 -50.376 135.192 1.00 17.15 44 LEU D N 1
ATOM 9626 C CA . LEU D 1 44 ? 4.592 -49.540 134.512 1.00 16.94 44 LEU D CA 1
ATOM 9627 C C . LEU D 1 44 ? 4.564 -48.150 135.102 1.00 20.13 44 LEU D C 1
ATOM 9628 O O . LEU D 1 44 ? 4.450 -47.171 134.387 1.00 24.17 44 LEU D O 1
ATOM 9633 N N . LEU D 1 45 ? 4.612 -48.063 136.417 1.00 18.51 45 LEU D N 1
ATOM 9634 C CA . LEU D 1 45 ? 4.313 -46.792 137.079 1.00 20.93 45 LEU D CA 1
ATOM 9635 C C . LEU D 1 45 ? 5.566 -45.925 137.216 1.00 25.55 45 LEU D C 1
ATOM 9636 O O . LEU D 1 45 ? 5.477 -44.705 137.088 1.00 30.07 45 LEU D O 1
ATOM 9641 N N . SER D 1 46 ? 6.736 -46.551 137.352 1.00 21.11 46 SER D N 1
ATOM 9642 C CA . SER D 1 46 ? 7.987 -45.782 137.612 1.00 27.01 46 SER D CA 1
ATOM 9643 C C . SER D 1 46 ? 8.835 -45.458 136.373 1.00 32.81 46 SER D C 1
ATOM 9644 O O . SER D 1 46 ? 9.804 -44.708 136.475 1.00 35.42 46 SER D O 1
ATOM 9647 N N . ARG D 1 47 ? 8.565 -46.107 135.241 1.00 26.10 47 ARG D N 1
ATOM 9648 C CA . ARG D 1 47 ? 9.363 -45.872 134.011 1.00 26.59 47 ARG D CA 1
ATOM 9649 C C . ARG D 1 47 ? 8.560 -45.103 132.978 1.00 25.39 47 ARG D C 1
ATOM 9650 O O . ARG D 1 47 ? 7.401 -45.445 132.660 1.00 21.79 47 ARG D O 1
ATOM 9658 N N . ALA D 1 48 ? 9.231 -44.169 132.323 1.00 22.37 48 ALA D N 1
ATOM 9659 C CA . ALA D 1 48 ? 8.670 -43.516 131.186 1.00 24.11 48 ALA D CA 1
ATOM 9660 C C . ALA D 1 48 ? 8.341 -44.565 130.113 1.00 18.48 48 ALA D C 1
ATOM 9661 O O . ALA D 1 48 ? 9.084 -45.524 129.920 1.00 19.91 48 ALA D O 1
ATOM 9663 N N . GLN D 1 49 ? 7.207 -44.378 129.466 1.00 16.51 49 GLN D N 1
ATOM 9664 C CA . GLN D 1 49 ? 6.786 -45.262 128.377 1.00 17.48 49 GLN D CA 1
ATOM 9665 C C . GLN D 1 49 ? 7.133 -44.620 127.035 1.00 15.12 49 GLN D C 1
ATOM 9666 O O . GLN D 1 49 ? 6.464 -43.693 126.575 1.00 16.54 49 GLN D O 1
ATOM 9672 N N . ARG D 1 50 ? 8.248 -45.058 126.463 1.00 15.23 50 ARG D N 1
ATOM 9673 C CA . ARG D 1 50 ? 8.900 -44.331 125.378 1.00 17.48 50 ARG D CA 1
ATOM 9674 C C . ARG D 1 50 ? 8.317 -44.753 124.003 1.00 19.62 50 ARG D C 1
ATOM 9675 O O . ARG D 1 50 ? 7.169 -45.233 123.912 1.00 15.59 50 ARG D O 1
ATOM 9683 N N . GLU D 1 51 ? 9.010 -44.361 122.928 1.00 15.89 51 GLU D N 1
ATOM 9684 C CA . GLU D 1 51 ? 8.443 -44.387 121.575 1.00 15.47 51 GLU D CA 1
ATOM 9685 C C . GLU D 1 51 ? 8.213 -45.806 121.035 1.00 13.90 51 GLU D C 1
ATOM 9686 O O . GLU D 1 51 ? 7.468 -45.996 120.061 1.00 15.96 51 GLU D O 1
ATOM 9692 N N . ARG D 1 52 ? 9.040 -46.736 121.477 1.00 13.93 52 ARG D N 1
ATOM 9693 C CA . ARG D 1 52 ? 8.942 -48.133 121.040 1.00 14.27 52 ARG D CA 1
ATOM 9694 C C . ARG D 1 52 ? 8.646 -49.005 122.266 1.00 14.22 52 ARG D C 1
ATOM 9695 O O . ARG D 1 52 ? 9.425 -49.052 123.200 1.00 15.45 52 ARG D O 1
ATOM 9703 N N . ARG D 1 53 ? 7.513 -49.713 122.229 1.00 12.31 53 ARG D N 1
ATOM 9704 C CA . ARG D 1 53 ? 6.937 -50.308 123.442 1.00 13.79 53 ARG D CA 1
ATOM 9705 C C . ARG D 1 53 ? 6.646 -51.789 123.229 1.00 12.27 53 ARG D C 1
ATOM 9706 O O . ARG D 1 53 ? 6.286 -52.191 122.133 1.00 12.25 53 ARG D O 1
ATOM 9714 N N . ALA D 1 54 ? 6.790 -52.564 124.294 1.00 12.76 54 ALA D N 1
ATOM 9715 C CA . ALA D 1 54 ? 6.321 -53.927 124.322 1.00 12.70 54 ALA D CA 1
ATOM 9716 C C . ALA D 1 54 ? 5.669 -54.216 125.652 1.00 13.47 54 ALA D C 1
ATOM 9717 O O . ALA D 1 54 ? 6.054 -53.633 126.697 1.00 12.30 54 ALA D O 1
ATOM 9719 N N . VAL D 1 55 ? 4.843 -55.276 125.645 1.00 11.26 55 VAL D N 1
ATOM 9720 C CA . VAL D 1 55 ? 4.340 -55.850 126.870 1.00 11.44 55 VAL D CA 1
ATOM 9721 C C . VAL D 1 55 ? 4.381 -57.368 126.704 1.00 12.90 55 VAL D C 1
ATOM 9722 O O . VAL D 1 55 ? 3.984 -57.886 125.677 1.00 13.09 55 VAL D O 1
ATOM 9726 N N . VAL D 1 56 ? 4.908 -58.067 127.705 1.00 11.84 56 VAL D N 1
ATOM 9727 C CA . VAL D 1 56 ? 4.689 -59.497 127.853 1.00 12.52 56 VAL D CA 1
ATOM 9728 C C . VAL D 1 56 ? 3.621 -59.785 128.930 1.00 14.69 56 VAL D C 1
ATOM 9729 O O . VAL D 1 56 ? 3.731 -59.334 130.104 1.00 12.17 56 VAL D O 1
ATOM 9733 N N . VAL D 1 57 ? 2.569 -60.482 128.541 1.00 13.86 57 VAL D N 1
ATOM 9734 C CA . VAL D 1 57 ? 1.520 -60.846 129.502 1.00 12.33 57 VAL D CA 1
ATOM 9735 C C . VAL D 1 57 ? 1.827 -62.229 130.006 1.00 13.23 57 VAL D C 1
ATOM 9736 O O . VAL D 1 57 ? 1.864 -63.184 129.227 1.00 13.90 57 VAL D O 1
ATOM 9740 N N . ALA D 1 58 ? 2.196 -62.318 131.287 1.00 14.22 58 ALA D N 1
ATOM 9741 C CA . ALA D 1 58 ? 2.700 -63.546 131.834 1.00 14.15 58 ALA D CA 1
ATOM 9742 C C . ALA D 1 58 ? 2.206 -63.725 133.258 1.00 15.29 58 ALA D C 1
ATOM 9743 O O . ALA D 1 58 ? 2.138 -62.765 134.032 1.00 12.55 58 ALA D O 1
ATOM 9745 N N . ALA D 1 59 ? 1.926 -64.976 133.613 1.00 16.34 59 ALA D N 1
ATOM 9746 C CA . ALA D 1 59 ? 1.559 -65.323 134.994 1.00 14.78 59 ALA D CA 1
ATOM 9747 C C . ALA D 1 59 ? 2.705 -65.948 135.782 1.00 17.75 59 ALA D C 1
ATOM 9748 O O . ALA D 1 59 ? 2.646 -66.028 137.029 1.00 16.37 59 ALA D O 1
ATOM 9750 N N . ASP D 1 60 ? 3.689 -66.476 135.085 1.00 15.17 60 ASP D N 1
ATOM 9751 C CA . ASP D 1 60 ? 4.823 -67.078 135.741 1.00 18.09 60 ASP D CA 1
ATOM 9752 C C . ASP D 1 60 ? 6.156 -66.703 135.086 1.00 16.81 60 ASP D C 1
ATOM 9753 O O . ASP D 1 60 ? 6.211 -66.054 134.036 1.00 15.67 60 ASP D O 1
ATOM 9758 N N . ARG D 1 61 ? 7.191 -66.918 135.847 1.00 17.96 61 ARG D N 1
ATOM 9759 C CA . ARG D 1 61 ? 8.546 -66.618 135.431 1.00 21.34 61 ARG D CA 1
ATOM 9760 C C . ARG D 1 61 ? 8.904 -67.124 134.030 1.00 21.39 61 ARG D C 1
ATOM 9761 O O . ARG D 1 61 ? 9.570 -66.412 133.245 1.00 19.50 61 ARG D O 1
ATOM 9769 N N . ASP D 1 62 ? 8.747 -68.433 133.847 1.00 20.88 62 ASP D N 1
ATOM 9770 C CA . ASP D 1 62 ? 9.175 -69.101 132.606 1.00 22.86 62 ASP D CA 1
ATOM 9771 C C . ASP D 1 62 ? 8.527 -68.449 131.398 1.00 19.77 62 ASP D C 1
ATOM 9772 O O . ASP D 1 62 ? 9.206 -68.154 130.407 1.00 20.18 62 ASP D O 1
ATOM 9777 N N . SER D 1 63 ? 7.224 -68.202 131.496 1.00 17.46 63 SER D N 1
ATOM 9778 C CA . SER D 1 63 ? 6.498 -67.453 130.478 1.00 19.79 63 SER D CA 1
ATOM 9779 C C . SER D 1 63 ? 7.052 -66.057 130.223 1.00 17.28 63 SER D C 1
ATOM 9780 O O . SER D 1 63 ? 7.102 -65.606 129.070 1.00 18.65 63 SER D O 1
ATOM 9783 N N . LEU D 1 64 ? 7.284 -65.312 131.287 1.00 14.90 64 LEU D N 1
ATOM 9784 C CA . LEU D 1 64 ? 7.851 -63.967 131.140 1.00 16.44 64 LEU D CA 1
ATOM 9785 C C . LEU D 1 64 ? 9.198 -64.026 130.383 1.00 15.44 64 LEU D C 1
ATOM 9786 O O . LEU D 1 64 ? 9.422 -63.278 129.412 1.00 15.52 64 LEU D O 1
ATOM 9791 N N . LEU D 1 65 ? 10.065 -64.941 130.797 1.00 15.21 65 LEU D N 1
ATOM 9792 C CA . LEU D 1 65 ? 11.392 -65.015 130.241 1.00 18.39 65 LEU D CA 1
ATOM 9793 C C . LEU D 1 65 ? 11.363 -65.482 128.781 1.00 21.96 65 LEU D C 1
ATOM 9794 O O . LEU D 1 65 ? 12.079 -64.936 127.948 1.00 18.59 65 LEU D O 1
ATOM 9799 N N . THR D 1 66 ? 10.482 -66.425 128.453 1.00 17.16 66 THR D N 1
ATOM 9800 C CA . THR D 1 66 ? 10.230 -66.766 127.033 1.00 20.41 66 THR D CA 1
ATOM 9801 C C . THR D 1 66 ? 9.822 -65.561 126.191 1.00 20.70 66 THR D C 1
ATOM 9802 O O . THR D 1 66 ? 10.313 -65.378 125.049 1.00 23.22 66 THR D O 1
ATOM 9806 N N . GLY D 1 67 ? 8.925 -64.743 126.725 1.00 15.76 67 GLY D N 1
ATOM 9807 C CA . GLY D 1 67 ? 8.482 -63.569 126.024 1.00 16.07 67 GLY D CA 1
ATOM 9808 C C . GLY D 1 67 ? 9.609 -62.546 125.867 1.00 14.07 67 GLY D C 1
ATOM 9809 O O . GLY D 1 67 ? 9.740 -61.915 124.800 1.00 14.97 67 GLY D O 1
ATOM 9810 N N . LEU D 1 68 ? 10.382 -62.344 126.936 1.00 16.65 68 LEU D N 1
ATOM 9811 C CA . LEU D 1 68 ? 11.466 -61.290 126.918 1.00 17.19 68 LEU D CA 1
ATOM 9812 C C . LEU D 1 68 ? 12.555 -61.736 125.948 1.00 18.17 68 LEU D C 1
ATOM 9813 O O . LEU D 1 68 ? 13.078 -60.932 125.189 1.00 17.07 68 LEU D O 1
ATOM 9818 N N . ASP D 1 69 ? 12.911 -63.015 125.997 1.00 18.23 69 ASP D N 1
ATOM 9819 C CA . ASP D 1 69 ? 13.906 -63.560 125.050 1.00 20.60 69 ASP D CA 1
ATOM 9820 C C . ASP D 1 69 ? 13.476 -63.377 123.576 1.00 21.29 69 ASP D C 1
ATOM 9821 O O . ASP D 1 69 ? 14.276 -62.951 122.744 1.00 17.63 69 ASP D O 1
ATOM 9826 N N . ALA D 1 70 ? 12.218 -63.689 123.251 1.00 16.95 70 ALA D N 1
ATOM 9827 C CA . ALA D 1 70 ? 11.698 -63.423 121.925 1.00 17.55 70 ALA D CA 1
ATOM 9828 C C . ALA D 1 70 ? 11.807 -61.947 121.567 1.00 19.18 70 ALA D C 1
ATOM 9829 O O . ALA D 1 70 ? 12.272 -61.585 120.462 1.00 20.80 70 ALA D O 1
ATOM 9831 N N . LEU D 1 71 ? 11.394 -61.086 122.491 1.00 16.60 71 LEU D N 1
ATOM 9832 C CA . LEU D 1 71 ? 11.426 -59.643 122.243 1.00 17.78 71 LEU D CA 1
ATOM 9833 C C . LEU D 1 71 ? 12.883 -59.211 121.955 1.00 17.36 71 LEU D C 1
ATOM 9834 O O . LEU D 1 71 ? 13.133 -58.445 121.020 1.00 18.77 71 LEU D O 1
ATOM 9839 N N . ALA D 1 72 ? 13.824 -59.733 122.748 1.00 15.93 72 ALA D N 1
ATOM 9840 C CA . ALA D 1 72 ? 15.234 -59.320 122.636 1.00 21.24 72 ALA D CA 1
ATOM 9841 C C . ALA D 1 72 ? 15.754 -59.737 121.288 1.00 26.65 72 ALA D C 1
ATOM 9842 O O . ALA D 1 72 ? 16.550 -59.032 120.689 1.00 21.31 72 ALA D O 1
ATOM 9844 N N . GLY D 1 73 ? 15.280 -60.882 120.799 1.00 20.55 73 GLY D N 1
ATOM 9845 C CA . GLY D 1 73 ? 15.830 -61.477 119.574 1.00 24.55 73 GLY D CA 1
ATOM 9846 C C . GLY D 1 73 ? 15.073 -61.065 118.361 1.00 23.52 73 GLY D C 1
ATOM 9847 O O . GLY D 1 73 ? 15.316 -61.575 117.253 1.00 25.64 73 GLY D O 1
ATOM 9848 N N . GLY D 1 74 ? 14.118 -60.176 118.543 1.00 21.31 74 GLY D N 1
ATOM 9849 C CA . GLY D 1 74 ? 13.328 -59.683 117.425 1.00 23.39 74 GLY D CA 1
ATOM 9850 C C . GLY D 1 74 ? 12.341 -60.713 116.848 1.00 26.84 74 GLY D C 1
ATOM 9851 O O . GLY D 1 74 ? 11.902 -60.570 115.708 1.00 26.25 74 GLY D O 1
ATOM 9852 N N . GLU D 1 75 ? 11.851 -61.622 117.694 1.00 20.92 75 GLU D N 1
ATOM 9853 C CA . GLU D 1 75 ? 10.860 -62.641 117.275 1.00 22.05 75 GLU D CA 1
ATOM 9854 C C . GLU D 1 75 ? 9.497 -62.332 117.842 1.00 23.56 75 GLU D C 1
ATOM 9855 O O . GLU D 1 75 ? 9.386 -61.722 118.907 1.00 22.24 75 GLU D O 1
ATOM 9861 N N . ALA D 1 76 ? 8.454 -62.736 117.128 1.00 27.35 76 ALA D N 1
ATOM 9862 C CA . ALA D 1 76 ? 7.091 -62.651 117.625 1.00 21.77 76 ALA D CA 1
ATOM 9863 C C . ALA D 1 76 ? 6.870 -63.720 118.681 1.00 20.11 76 ALA D C 1
ATOM 9864 O O . ALA D 1 76 ? 7.607 -64.694 118.751 1.00 17.89 76 ALA D O 1
ATOM 9866 N N . GLY D 1 77 ? 5.916 -63.470 119.569 1.00 17.85 77 GLY D N 1
ATOM 9867 C CA . GLY D 1 77 ? 5.587 -64.411 120.626 1.00 18.36 77 GLY D CA 1
ATOM 9868 C C . GLY D 1 77 ? 4.104 -64.356 120.914 1.00 16.79 77 GLY D C 1
ATOM 9869 O O . GLY D 1 77 ? 3.465 -63.312 120.752 1.00 17.21 77 GLY D O 1
ATOM 9870 N N . PRO D 1 78 ? 3.545 -65.469 121.379 1.00 16.95 78 PRO D N 1
ATOM 9871 C CA . PRO D 1 78 ? 2.081 -65.579 121.551 1.00 18.81 78 PRO D CA 1
ATOM 9872 C C . PRO D 1 78 ? 1.497 -64.705 122.670 1.00 16.82 78 PRO D C 1
ATOM 9873 O O . PRO D 1 78 ? 0.294 -64.405 122.658 1.00 15.38 78 PRO D O 1
ATOM 9877 N N . ARG D 1 79 ? 2.343 -64.237 123.588 1.00 14.49 79 ARG D N 1
ATOM 9878 C CA . ARG D 1 79 ? 1.887 -63.370 124.645 1.00 12.69 79 ARG D CA 1
ATOM 9879 C C . ARG D 1 79 ? 2.772 -62.103 124.700 1.00 14.33 79 ARG D C 1
ATOM 9880 O O . ARG D 1 79 ? 2.888 -61.459 125.743 1.00 11.94 79 ARG D O 1
ATOM 9888 N N . LEU D 1 80 ? 3.249 -61.697 123.523 1.00 12.13 80 LEU D N 1
ATOM 9889 C CA . LEU D 1 80 ? 4.074 -60.481 123.368 1.00 14.54 80 LEU D CA 1
ATOM 9890 C C . LEU D 1 80 ? 3.364 -59.489 122.439 1.00 13.15 80 LEU D C 1
ATOM 9891 O O . LEU D 1 80 ? 2.995 -59.845 121.300 1.00 14.78 80 LEU D O 1
ATOM 9896 N N . ALA D 1 81 ? 3.135 -58.257 122.908 1.00 13.22 81 ALA D N 1
ATOM 9897 C CA . ALA D 1 81 ? 2.733 -57.197 122.023 1.00 12.55 81 ALA D CA 1
ATOM 9898 C C . ALA D 1 81 ? 3.865 -56.165 121.909 1.00 14.85 81 ALA D C 1
ATOM 9899 O O . ALA D 1 81 ? 4.554 -55.899 122.898 1.00 11.58 81 ALA D O 1
ATOM 9901 N N . SER D 1 82 ? 4.038 -55.586 120.720 1.00 15.10 82 SER D N 1
ATOM 9902 C CA . SER D 1 82 ? 5.041 -54.508 120.552 1.00 14.71 82 SER D CA 1
ATOM 9903 C C . SER D 1 82 ? 4.694 -53.648 119.370 1.00 14.03 82 SER D C 1
ATOM 9904 O O . SER D 1 82 ? 3.871 -54.024 118.537 1.00 14.70 82 SER D O 1
ATOM 9907 N N . GLY D 1 83 ? 5.086 -52.384 119.452 1.00 13.40 83 GLY D N 1
ATOM 9908 C CA . GLY D 1 83 ? 4.631 -51.412 118.496 1.00 11.94 83 GLY D CA 1
ATOM 9909 C C . GLY D 1 83 ? 5.342 -50.085 118.648 1.00 12.34 83 GLY D C 1
ATOM 9910 O O . GLY D 1 83 ? 6.079 -49.863 119.609 1.00 13.91 83 GLY D O 1
ATOM 9911 N N . ALA D 1 84 ? 4.969 -49.180 117.767 1.00 14.55 84 ALA D N 1
ATOM 9912 C CA . ALA D 1 84 ? 5.340 -47.788 117.831 1.00 12.10 84 ALA D CA 1
ATOM 9913 C C . ALA D 1 84 ? 4.245 -47.002 118.492 1.00 13.07 84 ALA D C 1
ATOM 9914 O O . ALA D 1 84 ? 3.091 -47.094 118.088 1.00 12.55 84 ALA D O 1
ATOM 9916 N N . ALA D 1 85 ? 4.614 -46.208 119.496 1.00 15.01 85 ALA D N 1
ATOM 9917 C CA . ALA D 1 85 ? 3.667 -45.440 120.245 1.00 14.90 85 ALA D CA 1
ATOM 9918 C C . ALA D 1 85 ? 3.328 -44.139 119.509 1.00 19.96 85 ALA D C 1
ATOM 9919 O O . ALA D 1 85 ? 3.761 -43.059 119.925 1.00 22.21 85 ALA D O 1
ATOM 9921 N N . ASP D 1 86 ? 2.596 -44.242 118.410 1.00 17.16 86 ASP D N 1
ATOM 9922 C CA . ASP D 1 86 ? 2.428 -43.090 117.521 1.00 21.76 86 ASP D CA 1
ATOM 9923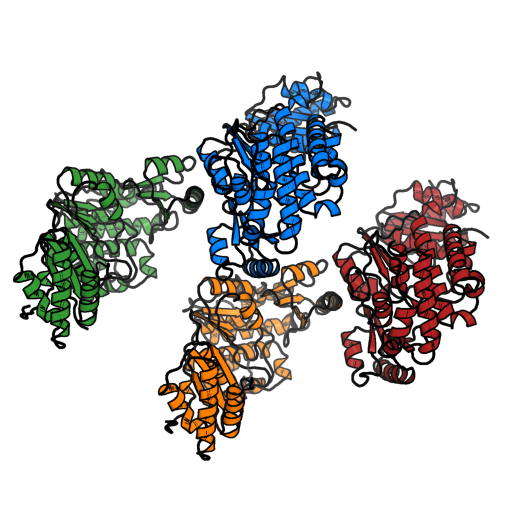 C C . ASP D 1 86 ? 0.977 -42.757 117.181 1.00 20.10 86 ASP D C 1
ATOM 9924 O O . ASP D 1 86 ? 0.713 -42.040 116.224 1.00 21.72 86 ASP D O 1
ATOM 9929 N N . VAL D 1 87 ? 0.030 -43.404 117.844 1.00 15.18 87 VAL D N 1
ATOM 9930 C CA . VAL D 1 87 ? -1.381 -43.233 117.468 1.00 14.66 87 VAL D CA 1
ATOM 9931 C C . VAL D 1 87 ? -2.047 -42.205 118.350 1.00 14.97 87 VAL D C 1
ATOM 9932 O O . VAL D 1 87 ? -1.990 -42.311 119.588 1.00 14.87 87 VAL D O 1
ATOM 9936 N N . THR D 1 88 ? -2.715 -41.237 117.724 1.00 14.42 88 THR D N 1
ATOM 9937 C CA . THR D 1 88 ? -3.562 -40.284 118.429 1.00 16.54 88 THR D CA 1
ATOM 9938 C C . THR D 1 88 ? -4.890 -40.204 117.683 1.00 16.35 88 THR D C 1
ATOM 9939 O O . THR D 1 88 ? -4.937 -40.398 116.491 1.00 21.09 88 THR D O 1
ATOM 9943 N N . GLY D 1 89 ? -5.940 -39.843 118.389 1.00 15.83 89 GLY D N 1
ATOM 9944 C CA . GLY D 1 89 ? -7.237 -39.637 117.796 1.00 19.05 89 GLY D CA 1
ATOM 9945 C C . GLY D 1 89 ? -8.295 -40.404 118.551 1.00 17.94 89 GLY D C 1
ATOM 9946 O O . GLY D 1 89 ? -8.011 -41.022 119.586 1.00 17.91 89 GLY D O 1
ATOM 9947 N N . ARG D 1 90 ? -9.529 -40.295 118.086 1.00 15.90 90 ARG D N 1
ATOM 9948 C CA . ARG D 1 90 ? -10.684 -40.716 118.877 1.00 17.04 90 ARG D CA 1
ATOM 9949 C C . ARG D 1 90 ? -10.928 -42.227 118.767 1.00 13.89 90 ARG D C 1
ATOM 9950 O O . ARG D 1 90 ? -10.441 -42.865 117.836 1.00 14.41 90 ARG D O 1
ATOM 9958 N N . VAL D 1 91 ? -11.719 -42.758 119.691 1.00 14.12 91 VAL D N 1
ATOM 9959 C CA . VAL D 1 91 ? -11.863 -44.214 119.901 1.00 14.01 91 VAL D CA 1
ATOM 9960 C C . VAL D 1 91 ? -13.244 -44.707 119.481 1.00 12.56 91 VAL D C 1
ATOM 9961 O O . VAL D 1 91 ? -14.261 -44.096 119.785 1.00 14.53 91 VAL D O 1
ATOM 9965 N N . VAL D 1 92 ? -13.257 -45.801 118.735 1.00 11.27 92 VAL D N 1
ATOM 9966 C CA . VAL D 1 92 ? -14.478 -46.447 118.325 1.00 12.12 92 VAL D CA 1
ATOM 9967 C C . VAL D 1 92 ? -14.508 -47.862 118.886 1.00 11.01 92 VAL D C 1
ATOM 9968 O O . VAL D 1 92 ? -13.522 -48.612 118.730 1.00 11.24 92 VAL D O 1
ATOM 9972 N N . LEU D 1 93 ? -15.639 -48.249 119.472 1.00 11.24 93 LEU D N 1
ATOM 9973 C CA . LEU D 1 93 ? -15.904 -49.652 119.745 1.00 12.08 93 LEU D CA 1
ATOM 9974 C C . LEU D 1 93 ? -16.779 -50.223 118.632 1.00 10.39 93 LEU D C 1
ATOM 9975 O O . LEU D 1 93 ? -17.726 -49.592 118.185 1.00 11.77 93 LEU D O 1
ATOM 9980 N N . VAL D 1 94 ? -16.275 -51.308 118.061 1.00 10.06 94 VAL D N 1
ATOM 9981 C CA . VAL D 1 94 ? -16.918 -52.054 116.979 1.00 11.12 94 VAL D CA 1
ATOM 9982 C C . VAL D 1 94 ? -17.547 -53.354 117.529 1.00 10.30 94 VAL D C 1
ATOM 9983 O O . VAL D 1 94 ? -16.899 -54.119 118.241 1.00 12.07 94 VAL D O 1
ATOM 9987 N N . PHE D 1 95 ? -18.832 -53.531 117.278 1.00 11.38 95 PHE D N 1
ATOM 9988 C CA . PHE D 1 95 ? -19.568 -54.699 117.736 1.00 10.91 95 PHE D CA 1
ATOM 9989 C C . PHE D 1 95 ? -19.849 -55.567 116.526 1.00 13.13 95 PHE D C 1
ATOM 9990 O O . PHE D 1 95 ? -20.438 -55.107 115.564 1.00 11.59 95 PHE D O 1
ATOM 9998 N N . PRO D 1 96 ? -19.376 -56.819 116.565 1.00 12.02 96 PRO D N 1
ATOM 9999 C CA . PRO D 1 96 ? -19.571 -57.737 115.484 1.00 13.81 96 PRO D CA 1
ATOM 10000 C C . PRO D 1 96 ? -21.019 -58.146 115.314 1.00 13.81 96 PRO D C 1
ATOM 10001 O O . PRO D 1 96 ? -21.847 -57.999 116.226 1.00 14.66 96 PRO D O 1
ATOM 10005 N N . GLY D 1 97 ? -21.300 -58.768 114.186 1.00 14.79 97 GLY D N 1
ATOM 10006 C CA . GLY D 1 97 ? -22.572 -59.502 114.054 1.00 19.07 97 GLY D CA 1
ATOM 10007 C C . GLY D 1 97 ? -22.316 -60.978 114.276 1.00 20.33 97 GLY D C 1
ATOM 10008 O O . GLY D 1 97 ? -21.936 -61.413 115.363 1.00 23.99 97 GLY D O 1
ATOM 10009 N N . GLN D 1 98 ? -22.530 -61.755 113.239 1.00 20.33 98 GLN D N 1
ATOM 10010 C CA . GLN D 1 98 ? -22.343 -63.187 113.323 1.00 19.58 98 GLN D CA 1
ATOM 10011 C C . GLN D 1 98 ? -20.941 -63.571 113.077 1.00 17.95 98 GLN D C 1
ATOM 10012 O O . GLN D 1 98 ? -20.094 -62.746 112.646 1.00 20.89 98 GLN D O 1
ATOM 10018 N N . GLY D 1 99 ? -20.629 -64.790 113.488 1.00 16.84 99 GLY D N 1
ATOM 10019 C CA . GLY D 1 99 ? -19.452 -65.460 113.014 1.00 16.52 99 GLY D CA 1
ATOM 10020 C C . GLY D 1 99 ? -18.257 -65.401 113.932 1.00 19.86 99 GLY D C 1
ATOM 10021 O O . GLY D 1 99 ? -17.161 -65.939 113.606 1.00 18.98 99 GLY D O 1
ATOM 10022 N N . ALA D 1 100 ? -18.422 -64.750 115.081 1.00 16.83 100 ALA D N 1
ATOM 10023 C CA . ALA D 1 100 ? -17.289 -64.546 115.967 1.00 17.58 100 ALA D CA 1
ATOM 10024 C C . ALA D 1 100 ? -17.339 -65.483 117.193 1.00 19.34 100 ALA D C 1
ATOM 10025 O O . ALA D 1 100 ? -16.322 -65.752 117.829 1.00 17.41 100 ALA D O 1
ATOM 10027 N N . HIS D 1 101 ? -18.536 -65.886 117.587 1.00 19.23 101 HIS D N 1
ATOM 10028 C CA . HIS D 1 101 ? -18.708 -66.544 118.869 1.00 16.34 101 HIS D CA 1
ATOM 10029 C C . HIS D 1 101 ? -18.124 -67.919 118.777 1.00 16.83 101 HIS D C 1
ATOM 10030 O O . HIS D 1 101 ? -18.099 -68.493 117.706 1.00 25.39 101 HIS D O 1
ATOM 10037 N N . TRP D 1 102 ? -17.577 -68.437 119.868 1.00 14.20 102 TRP D N 1
ATOM 10038 C CA . TRP D 1 102 ? -17.085 -69.822 119.889 1.00 13.58 102 TRP D CA 1
ATOM 10039 C C . TRP D 1 102 ? -17.482 -70.483 121.198 1.00 16.18 102 TRP D C 1
ATOM 10040 O O . TRP D 1 102 ? -17.536 -69.826 122.233 1.00 14.93 102 TRP D O 1
ATOM 10051 N N . THR D 1 103 ? -17.890 -71.755 121.113 1.00 16.96 103 THR D N 1
ATOM 10052 C CA . THR D 1 103 ? -18.524 -72.427 122.221 1.00 18.21 103 THR D CA 1
ATOM 10053 C C . THR D 1 103 ? -17.589 -72.485 123.440 1.00 16.86 103 THR D C 1
ATOM 10054 O O . THR D 1 103 ? -16.437 -72.809 123.312 1.00 19.71 103 THR D O 1
ATOM 10058 N N . GLY D 1 104 ? -18.078 -72.061 124.597 1.00 18.13 104 GLY D N 1
ATOM 10059 C CA . GLY D 1 104 ? -17.232 -71.956 125.801 1.00 19.62 104 GLY D CA 1
ATOM 10060 C C . GLY D 1 104 ? -16.717 -70.555 126.121 1.00 19.31 104 GLY D C 1
ATOM 10061 O O . GLY D 1 104 ? -16.395 -70.251 127.271 1.00 16.15 104 GLY D O 1
ATOM 10062 N N . VAL D 1 105 ? -16.701 -69.666 125.132 1.00 16.94 105 VAL D N 1
ATOM 10063 C CA . VAL D 1 105 ? -16.255 -68.289 125.407 1.00 17.68 105 VAL D CA 1
ATOM 10064 C C . VAL D 1 105 ? -17.106 -67.674 126.490 1.00 16.36 105 VAL D C 1
ATOM 10065 O O . VAL D 1 105 ? -18.316 -67.929 126.573 1.00 16.06 105 VAL D O 1
ATOM 10069 N N . ALA D 1 106 ? -16.444 -66.866 127.324 1.00 13.08 106 ALA D N 1
ATOM 10070 C CA . ALA D 1 106 ? -17.033 -66.139 128.439 1.00 13.02 106 ALA D CA 1
ATOM 10071 C C . ALA D 1 106 ? -17.020 -66.884 129.773 1.00 14.08 106 ALA D C 1
ATOM 10072 O O . ALA D 1 106 ? -17.014 -66.239 130.809 1.00 13.60 106 ALA D O 1
ATOM 10074 N N . GLU D 1 107 ? -16.961 -68.222 129.757 1.00 14.14 107 GLU D N 1
ATOM 10075 C CA . GLU D 1 107 ? -16.926 -68.998 131.027 1.00 17.45 107 GLU D CA 1
ATOM 10076 C C . GLU D 1 107 ? -15.643 -68.733 131.829 1.00 15.88 107 GLU D C 1
ATOM 10077 O O . GLU D 1 107 ? -15.696 -68.403 132.994 1.00 18.17 107 GLU D O 1
ATOM 10083 N N . ARG D 1 108 ? -14.508 -68.824 131.171 1.00 16.20 108 ARG D N 1
ATOM 10084 C CA . ARG D 1 108 ? -13.239 -68.576 131.829 1.00 16.78 108 ARG D CA 1
ATOM 10085 C C . ARG D 1 108 ? -13.148 -67.134 132.319 1.00 15.13 108 ARG D C 1
ATOM 10086 O O . ARG D 1 108 ? -12.717 -66.870 133.447 1.00 16.49 108 ARG D O 1
ATOM 10094 N N . LEU D 1 109 ? -13.560 -66.198 131.479 1.00 14.77 109 LEU D N 1
ATOM 10095 C CA . LEU D 1 109 ? -13.426 -64.772 131.836 1.00 14.13 109 LEU D CA 1
ATOM 10096 C C . LEU D 1 109 ? -14.392 -64.367 132.977 1.00 15.21 109 LEU D C 1
ATOM 10097 O O . LEU D 1 109 ? -14.109 -63.476 133.787 1.00 12.65 109 LEU D O 1
ATOM 10102 N N . TRP D 1 110 ? -15.544 -65.035 133.042 1.00 14.36 110 TRP D N 1
ATOM 10103 C CA . TRP D 1 110 ? -16.461 -64.899 134.183 1.00 15.97 110 TRP D CA 1
ATOM 10104 C C . TRP D 1 110 ? -15.727 -65.267 135.477 1.00 14.38 110 TRP D C 1
ATOM 10105 O O . TRP D 1 110 ? -15.847 -64.568 136.483 1.00 15.96 110 TRP D O 1
ATOM 10116 N N . ARG D 1 111 ? -14.925 -66.316 135.431 1.00 14.21 111 ARG D N 1
ATOM 10117 C CA . ARG D 1 111 ? -14.179 -66.770 136.630 1.00 17.74 111 ARG D CA 1
ATOM 10118 C C . ARG D 1 111 ? -13.062 -65.802 136.999 1.00 18.86 111 ARG D C 1
ATOM 10119 O O . ARG D 1 111 ? -12.763 -65.631 138.166 1.00 16.94 111 ARG D O 1
ATOM 10127 N N . GLU D 1 112 ? -12.530 -65.083 136.000 1.00 17.57 112 GLU D N 1
ATOM 10128 C CA . GLU D 1 112 ? -11.239 -64.450 136.155 1.00 15.96 112 GLU D CA 1
ATOM 10129 C C . GLU D 1 112 ? -11.324 -62.934 136.274 1.00 15.92 112 GLU D C 1
ATOM 10130 O O . GLU D 1 112 ? -10.331 -62.314 136.612 1.00 17.39 112 GLU D O 1
ATOM 10136 N N . ALA D 1 113 ? -12.440 -62.344 135.852 1.00 15.24 113 ALA D N 1
ATOM 10137 C CA . ALA D 1 113 ? -12.569 -60.907 135.744 1.00 13.91 113 ALA D CA 1
ATOM 10138 C C . ALA D 1 113 ? -13.873 -60.422 136.342 1.00 17.10 113 ALA D C 1
ATOM 10139 O O . ALA D 1 113 ? -14.918 -60.393 135.681 1.00 15.52 113 ALA D O 1
ATOM 10141 N N . PRO D 1 114 ? -13.820 -59.980 137.606 1.00 16.57 114 PRO D N 1
ATOM 10142 C CA . PRO D 1 114 ? -15.018 -59.544 138.298 1.00 15.98 114 PRO D CA 1
ATOM 10143 C C . PRO D 1 114 ? -15.912 -58.558 137.555 1.00 15.38 114 PRO D C 1
ATOM 10144 O O . PRO D 1 114 ? -17.130 -58.599 137.724 1.00 14.30 114 PRO D O 1
ATOM 10148 N N . VAL D 1 115 ? -15.333 -57.575 136.862 1.00 13.05 115 VAL D N 1
ATOM 10149 C CA . VAL D 1 115 ? -16.143 -56.587 136.172 1.00 11.72 115 VAL D CA 1
ATOM 10150 C C . VAL D 1 115 ? -16.961 -57.251 135.029 1.00 10.30 115 VAL D C 1
ATOM 10151 O O . VAL D 1 115 ? -18.165 -57.020 134.889 1.00 14.16 115 VAL D O 1
ATOM 10155 N N . PHE D 1 116 ? -16.319 -58.162 134.341 1.00 11.80 116 PHE D N 1
ATOM 10156 C CA . PHE D 1 116 ? -16.980 -58.981 133.294 1.00 12.66 116 PHE D CA 1
ATOM 10157 C C . PHE D 1 116 ? -18.072 -59.918 133.892 1.00 14.95 116 PHE D C 1
ATOM 10158 O O . PHE D 1 116 ? -19.203 -59.970 133.399 1.00 14.47 116 PHE D O 1
ATOM 10166 N N . ALA D 1 117 ? -17.751 -60.545 135.008 1.00 15.46 117 ALA D N 1
ATOM 10167 C CA . ALA D 1 117 ? -18.734 -61.349 135.754 1.00 17.94 117 ALA D CA 1
ATOM 10168 C C . ALA D 1 117 ? -19.953 -60.536 136.143 1.00 18.29 117 ALA D C 1
ATOM 10169 O O . ALA D 1 117 ? -21.085 -60.973 135.971 1.00 15.97 117 ALA D O 1
ATOM 10171 N N . ASP D 1 118 ? -19.744 -59.353 136.694 1.00 14.57 118 ASP D N 1
ATOM 10172 C CA . ASP D 1 118 ? -20.860 -58.524 137.107 1.00 16.50 118 ASP D CA 1
ATOM 10173 C C . ASP D 1 118 ? -21.807 -58.166 135.948 1.00 19.54 118 ASP D C 1
ATOM 10174 O O . ASP D 1 118 ? -23.053 -58.121 136.097 1.00 14.85 118 ASP D O 1
ATOM 10179 N N . SER D 1 119 ? -21.227 -57.775 134.824 1.00 15.49 119 SER D N 1
ATOM 10180 C CA . SER D 1 119 ? -22.024 -57.463 133.672 1.00 15.36 119 SER D CA 1
ATOM 10181 C C . SER D 1 119 ? -22.751 -58.700 133.176 1.00 13.08 119 SER D C 1
ATOM 10182 O O . SER D 1 119 ? -23.932 -58.624 132.846 1.00 17.07 119 SER D O 1
ATOM 10185 N N . MET D 1 120 ? -22.053 -59.817 133.106 1.00 11.70 120 MET D N 1
ATOM 10186 C CA . MET D 1 120 ? -22.687 -61.050 132.675 1.00 15.00 120 MET D CA 1
ATOM 10187 C C . MET D 1 120 ? -23.850 -61.458 133.562 1.00 19.68 120 MET D C 1
ATOM 10188 O O . MET D 1 120 ? -24.861 -61.961 133.075 1.00 15.01 120 MET D O 1
ATOM 10193 N N . ALA D 1 121 ? -23.716 -61.249 134.865 1.00 16.30 121 ALA D N 1
ATOM 10194 C CA . ALA D 1 121 ? -24.797 -61.609 135.783 1.00 19.01 121 ALA D CA 1
ATOM 10195 C C . ALA D 1 121 ? -25.971 -60.669 135.643 1.00 20.30 121 ALA D C 1
ATOM 10196 O O . ALA D 1 121 ? -27.124 -61.109 135.657 1.00 19.65 121 ALA D O 1
ATOM 10198 N N . ARG D 1 122 ? -25.693 -59.400 135.356 1.00 15.54 122 ARG D N 1
ATOM 10199 C CA . ARG D 1 122 ? -26.735 -58.461 135.012 1.00 17.12 122 ARG D CA 1
ATOM 10200 C C . ARG D 1 122 ? -27.461 -58.915 133.753 1.00 17.37 122 ARG D C 1
ATOM 10201 O O . ARG D 1 122 ? -28.676 -58.852 133.686 1.00 17.94 122 ARG D O 1
ATOM 10209 N N . CYS D 1 123 ? -26.705 -59.340 132.730 1.00 14.84 123 CYS D N 1
ATOM 10210 C CA . CYS D 1 123 ? -27.320 -59.883 131.505 1.00 15.25 123 CYS D CA 1
ATOM 10211 C C . CYS D 1 123 ? -28.152 -61.136 131.811 1.00 16.45 123 CYS D C 1
ATOM 10212 O O . CYS D 1 123 ? -29.233 -61.333 131.228 1.00 18.48 123 CYS D O 1
ATOM 10215 N N . ALA D 1 124 ? -27.622 -62.004 132.662 1.00 16.51 124 ALA D N 1
ATOM 10216 C CA . ALA D 1 124 ? -28.313 -63.249 132.993 1.00 19.92 124 ALA D CA 1
ATOM 10217 C C . ALA D 1 124 ? -29.684 -62.951 133.611 1.00 20.77 124 ALA D C 1
ATOM 10218 O O . ALA D 1 124 ? -30.700 -63.575 133.221 1.00 18.76 124 ALA D O 1
ATOM 10220 N N . ASP D 1 125 ? -29.736 -61.978 134.515 1.00 20.47 125 ASP D N 1
ATOM 10221 C CA . ASP D 1 125 ? -31.040 -61.476 135.062 1.00 23.93 125 ASP D CA 1
ATOM 10222 C C . ASP D 1 125 ? -32.034 -61.061 133.967 1.00 24.65 125 ASP D C 1
ATOM 10223 O O . ASP D 1 125 ? -33.206 -61.419 133.997 1.00 23.26 125 ASP D O 1
ATOM 10228 N N . VAL D 1 126 ? -31.578 -60.260 133.029 1.00 23.11 126 VAL D N 1
ATOM 10229 C CA . VAL D 1 126 ? -32.440 -59.788 131.993 1.00 21.69 126 VAL D CA 1
ATOM 10230 C C . VAL D 1 126 ? -32.893 -60.940 131.076 1.00 21.45 126 VAL D C 1
ATOM 10231 O O . VAL D 1 126 ? -34.044 -60.993 130.658 1.00 23.85 126 VAL D O 1
ATOM 10235 N N . LEU D 1 127 ? -31.997 -61.855 130.752 1.00 19.26 127 LEU D N 1
ATOM 10236 C CA . LEU D 1 127 ? -32.340 -62.937 129.824 1.00 18.80 127 LEU D CA 1
ATOM 10237 C C . LEU D 1 127 ? -33.177 -64.072 130.508 1.00 21.01 127 LEU D C 1
ATOM 10238 O O . LEU D 1 127 ? -33.897 -64.826 129.833 1.00 21.81 127 LEU D O 1
ATOM 10243 N N . ARG D 1 128 ? -33.069 -64.190 131.825 1.00 20.38 128 ARG D N 1
ATOM 10244 C CA . ARG D 1 128 ? -33.846 -65.185 132.583 1.00 24.66 128 ARG D CA 1
ATOM 10245 C C . ARG D 1 128 ? -35.335 -64.905 132.396 1.00 24.18 128 ARG D C 1
ATOM 10246 O O . ARG D 1 128 ? -36.116 -65.804 132.143 1.00 31.53 128 ARG D O 1
ATOM 10254 N N . ASP D 1 129 ? -35.680 -63.620 132.493 1.00 33.36 129 ASP D N 1
ATOM 10255 C CA . ASP D 1 129 ? -37.057 -63.136 132.430 1.00 45.31 129 ASP D CA 1
ATOM 10256 C C . ASP D 1 129 ? -37.617 -63.266 131.019 1.00 44.47 129 ASP D C 1
ATOM 10257 O O . ASP D 1 129 ? -38.816 -63.441 130.846 1.00 47.09 129 ASP D O 1
ATOM 10262 N N . LEU D 1 130 ? -36.763 -62.989 130.031 1.00 27.15 130 LEU D N 1
ATOM 10263 C CA . LEU D 1 130 ? -37.162 -62.864 128.648 1.00 23.61 130 LEU D CA 1
ATOM 10264 C C . LEU D 1 130 ? -37.179 -64.223 127.960 1.00 24.39 130 LEU D C 1
ATOM 10265 O O . LEU D 1 130 ? -38.103 -64.534 127.195 1.00 24.82 130 LEU D O 1
ATOM 10270 N N . ALA D 1 131 ? -36.083 -64.960 128.090 1.00 22.91 131 ALA D N 1
ATOM 10271 C CA . ALA D 1 131 ? -35.844 -66.146 127.252 1.00 25.45 131 ALA D CA 1
ATOM 10272 C C . ALA D 1 131 ? -36.119 -67.428 128.020 1.00 32.74 131 ALA D C 1
ATOM 10273 O O . ALA D 1 131 ? -36.288 -68.494 127.417 1.00 32.50 131 ALA D O 1
ATOM 10275 N N . GLY D 1 132 ? -35.983 -67.350 129.339 1.00 28.19 132 GLY D N 1
ATOM 10276 C CA . GLY D 1 132 ? -36.328 -68.435 130.223 1.00 35.56 132 GLY D CA 1
ATOM 10277 C C . GLY D 1 132 ? -35.238 -69.465 130.408 1.00 41.19 132 GLY D C 1
ATOM 10278 O O . GLY D 1 132 ? -35.504 -70.543 130.932 1.00 50.37 132 GLY D O 1
ATOM 10279 N N . TRP D 1 133 ? -34.020 -69.169 129.952 1.00 25.67 133 TRP D N 1
ATOM 10280 C CA . TRP D 1 133 ? -32.881 -70.017 130.255 1.00 21.78 133 TRP D CA 1
ATOM 10281 C C . TRP D 1 133 ? -31.807 -69.249 131.030 1.00 21.36 133 TRP D C 1
ATOM 10282 O O . TRP D 1 133 ? -31.979 -68.055 131.328 1.00 18.25 133 TRP D O 1
ATOM 10293 N N . GLU D 1 134 ? -30.807 -69.990 131.498 1.00 21.67 134 GLU D N 1
ATOM 10294 C CA . GLU D 1 134 ? -29.773 -69.474 132.407 1.00 21.30 134 GLU D CA 1
ATOM 10295 C C . GLU D 1 134 ? -28.458 -69.256 131.621 1.00 19.83 134 GLU D C 1
ATOM 10296 O O . GLU D 1 134 ? -27.903 -70.192 131.015 1.00 19.12 134 GLU D O 1
ATOM 10302 N N . LEU D 1 135 ? -28.079 -67.995 131.504 1.00 19.68 135 LEU D N 1
ATOM 10303 C CA . LEU D 1 135 ? -26.988 -67.591 130.595 1.00 19.48 135 LEU D CA 1
ATOM 10304 C C . LEU D 1 135 ? -25.754 -68.440 130.786 1.00 17.91 135 LEU D C 1
ATOM 10305 O O . LEU D 1 135 ? -25.202 -68.980 129.817 1.00 19.58 135 LEU D O 1
ATOM 10310 N N . ARG D 1 136 ? -25.353 -68.635 132.042 1.00 18.13 136 ARG D N 1
ATOM 10311 C CA . ARG D 1 136 ? -24.081 -69.302 132.294 1.00 18.15 136 ARG D CA 1
ATOM 10312 C C . ARG D 1 136 ? -24.063 -70.782 131.897 1.00 23.15 136 ARG D C 1
ATOM 10313 O O . ARG D 1 136 ? -23.050 -71.286 131.461 1.00 21.64 136 ARG D O 1
ATOM 10321 N N . GLU D 1 137 ? -25.213 -71.449 131.962 1.00 23.36 137 GLU D N 1
ATOM 10322 C CA . GLU D 1 137 ? -25.286 -72.871 131.586 1.00 25.49 137 GLU D CA 1
ATOM 10323 C C . GLU D 1 137 ? -25.152 -73.050 130.073 1.00 22.90 137 GLU D C 1
ATOM 10324 O O . GLU D 1 137 ? -24.494 -73.968 129.600 1.00 23.18 137 GLU D O 1
ATOM 10330 N N . VAL D 1 138 ? -25.771 -72.134 129.331 1.00 25.14 138 VAL D N 1
ATOM 10331 C CA . VAL D 1 138 ? -25.806 -72.188 127.871 1.00 27.30 138 VAL D CA 1
ATOM 10332 C C . VAL D 1 138 ? -24.447 -71.833 127.205 1.00 24.75 138 VAL D C 1
ATOM 10333 O O . VAL D 1 138 ? -24.146 -72.329 126.112 1.00 20.83 138 VAL D O 1
ATOM 10337 N N . LEU D 1 139 ? -23.595 -71.067 127.905 1.00 22.63 139 LEU D N 1
ATOM 10338 C CA . LEU D 1 139 ? -22.241 -70.696 127.397 1.00 20.09 139 LEU D CA 1
ATOM 10339 C C . LEU D 1 139 ? -21.473 -71.858 126.887 1.00 19.52 139 LEU D C 1
ATOM 10340 O O . LEU D 1 139 ? -20.677 -71.727 125.980 1.00 20.83 139 LEU D O 1
ATOM 10345 N N . VAL D 1 140 ? -21.587 -72.988 127.579 1.00 23.47 140 VAL D N 1
ATOM 10346 C CA . VAL D 1 140 ? -20.745 -74.115 127.304 1.00 22.91 140 VAL D CA 1
ATOM 10347 C C . VAL D 1 140 ? -21.489 -75.255 126.548 1.00 27.07 140 VAL D C 1
ATOM 10348 O O . VAL D 1 140 ? -20.886 -76.282 126.218 1.00 27.16 140 VAL D O 1
ATOM 10352 N N . ASP D 1 141 ? -22.715 -74.980 126.104 1.00 25.73 141 ASP D N 1
ATOM 10353 C CA . ASP D 1 141 ? -23.539 -76.005 125.404 1.00 25.83 141 ASP D CA 1
ATOM 10354 C C . ASP D 1 141 ? -23.529 -75.851 123.867 1.00 20.17 141 ASP D C 1
ATOM 10355 O O . ASP D 1 141 ? -24.177 -74.953 123.324 1.00 21.61 141 ASP D O 1
ATOM 10360 N N . PRO D 1 142 ? -22.756 -76.704 123.170 1.00 22.72 142 PRO D N 1
ATOM 10361 C CA . PRO D 1 142 ? -22.530 -76.572 121.732 1.00 26.51 142 PRO D CA 1
ATOM 10362 C C . PRO D 1 142 ? -23.805 -76.758 120.940 1.00 27.04 142 PRO D C 1
ATOM 10363 O O . PRO D 1 142 ? -23.913 -76.287 119.803 1.00 28.76 142 PRO D O 1
ATOM 10367 N N . VAL D 1 143 ? -24.755 -77.478 121.522 1.00 24.14 143 VAL D N 1
ATOM 10368 C CA . VAL D 1 143 ? -25.963 -77.830 120.787 1.00 25.71 143 VAL D CA 1
ATOM 10369 C C . VAL D 1 143 ? -26.932 -76.665 120.848 1.00 21.49 143 VAL D C 1
ATOM 10370 O O . VAL D 1 143 ? -27.387 -76.183 119.803 1.00 25.44 143 VAL D O 1
ATOM 10374 N N . ALA D 1 144 ? -27.123 -76.127 122.055 1.00 20.04 144 ALA D N 1
ATOM 10375 C CA . ALA D 1 144 ? -27.929 -74.923 122.258 1.00 21.49 144 ALA D CA 1
ATOM 10376 C C . ALA D 1 144 ? -27.413 -73.716 121.455 1.00 22.16 144 ALA D C 1
ATOM 10377 O O . ALA D 1 144 ? -28.195 -72.961 120.884 1.00 21.00 144 ALA D O 1
ATOM 10379 N N . LEU D 1 145 ? -26.098 -73.586 121.345 1.00 21.37 145 LEU D N 1
ATOM 10380 C CA . LEU D 1 145 ? -25.517 -72.424 120.675 1.00 21.01 145 LEU D CA 1
ATOM 10381 C C . LEU D 1 145 ? -25.581 -72.535 119.153 1.00 21.39 145 LEU D C 1
ATOM 10382 O O . LEU D 1 145 ? -25.253 -71.588 118.450 1.00 21.28 145 LEU D O 1
ATOM 10387 N N . GLU D 1 146 ? -26.018 -73.683 118.636 1.00 22.01 146 GLU D N 1
ATOM 10388 C CA . GLU D 1 146 ? -26.293 -73.775 117.201 1.00 22.33 146 GLU D CA 1
ATOM 10389 C C . GLU D 1 146 ? -27.704 -73.308 116.890 1.00 20.20 146 GLU D C 1
ATOM 10390 O O . GLU D 1 146 ? -28.062 -73.181 115.747 1.00 20.59 146 GLU D O 1
ATOM 10396 N N . ARG D 1 147 ? -28.475 -72.962 117.912 1.00 17.75 147 ARG D N 1
ATOM 10397 C CA . ARG D 1 147 ? -29.806 -72.412 117.693 1.00 16.28 147 ARG D CA 1
ATOM 10398 C C . ARG D 1 147 ? -29.754 -70.909 117.773 1.00 15.76 147 ARG D C 1
ATOM 10399 O O . ARG D 1 147 ? -29.246 -70.357 118.750 1.00 13.09 147 ARG D O 1
ATOM 10407 N N . VAL D 1 148 ? -30.259 -70.230 116.758 1.00 16.54 148 VAL D N 1
ATOM 10408 C CA . VAL D 1 148 ? -30.025 -68.782 116.666 1.00 16.17 148 VAL D CA 1
ATOM 10409 C C . VAL D 1 148 ? -30.718 -67.995 117.770 1.00 15.73 148 VAL D C 1
ATOM 10410 O O . VAL D 1 148 ? -30.185 -66.990 118.239 1.00 14.23 148 VAL D O 1
ATOM 10414 N N . ASP D 1 149 ? -31.795 -68.547 118.337 1.00 14.98 149 ASP D N 1
ATOM 10415 C CA . ASP D 1 149 ? -32.524 -67.871 119.422 1.00 14.36 149 ASP D CA 1
ATOM 10416 C C . ASP D 1 149 ? -31.771 -67.938 120.775 1.00 14.65 149 ASP D C 1
ATOM 10417 O O . ASP D 1 149 ? -32.077 -67.171 121.679 1.00 14.68 149 ASP D O 1
ATOM 10422 N N . VAL D 1 150 ? -30.777 -68.827 120.869 1.00 14.23 150 VAL D N 1
ATOM 10423 C CA . VAL D 1 150 ? -29.921 -68.918 122.037 1.00 15.62 150 VAL D CA 1
ATOM 10424 C C . VAL D 1 150 ? -28.605 -68.209 121.755 1.00 15.63 150 VAL D C 1
ATOM 10425 O O . VAL D 1 150 ? -28.206 -67.321 122.528 1.00 11.78 150 VAL D O 1
ATOM 10429 N N . LEU D 1 151 ? -28.020 -68.491 120.587 1.00 14.24 151 LEU D N 1
ATOM 10430 C CA . LEU D 1 151 ? -26.727 -67.866 120.214 1.00 13.92 151 LEU D CA 1
ATOM 10431 C C . LEU D 1 151 ? -26.760 -66.330 120.227 1.00 13.34 151 LEU D C 1
ATOM 10432 O O . LEU D 1 151 ? -25.814 -65.666 120.759 1.00 12.97 151 LEU D O 1
ATOM 10437 N N . GLN D 1 152 ? -27.774 -65.737 119.590 1.00 13.09 152 GLN D N 1
ATOM 10438 C CA . GLN D 1 152 ? -27.754 -64.295 119.427 1.00 12.26 152 GLN D CA 1
ATOM 10439 C C . GLN D 1 152 ? -27.831 -63.565 120.753 1.00 13.01 152 GLN D C 1
ATOM 10440 O O . GLN D 1 152 ? -27.023 -62.656 121.008 1.00 11.86 152 GLN D O 1
ATOM 10446 N N . PRO D 1 153 ? -28.749 -63.971 121.633 1.00 12.56 153 PRO D N 1
ATOM 10447 C CA . PRO D 1 153 ? -28.776 -63.255 122.894 1.00 13.47 153 PRO D CA 1
ATOM 10448 C C . PRO D 1 153 ? -27.526 -63.493 123.748 1.00 14.93 153 PRO D C 1
ATOM 10449 O O . PRO D 1 153 ? -27.126 -62.610 124.516 1.00 14.08 153 PRO D O 1
ATOM 10453 N N . VAL D 1 154 ? -27.015 -64.721 123.744 1.00 12.24 154 VAL D N 1
ATOM 10454 C CA . VAL D 1 154 ? -25.787 -65.033 124.436 1.00 15.65 154 VAL D CA 1
ATOM 10455 C C . VAL D 1 154 ? -24.648 -64.162 123.880 1.00 15.26 154 VAL D C 1
ATOM 10456 O O . VAL D 1 154 ? -23.903 -63.552 124.673 1.00 12.90 154 VAL D O 1
ATOM 10460 N N . SER D 1 155 ? -24.584 -64.036 122.550 1.00 13.83 155 SER D N 1
ATOM 10461 C CA . SER D 1 155 ? -23.558 -63.156 121.883 1.00 16.44 155 SER D CA 1
ATOM 10462 C C . SER D 1 155 ? -23.656 -61.721 122.316 1.00 14.33 155 SER D C 1
ATOM 10463 O O . SER D 1 155 ? -22.643 -61.098 122.656 1.00 12.90 155 SER D O 1
ATOM 10466 N N . PHE D 1 156 ? -24.887 -61.223 122.364 1.00 13.11 156 PHE D N 1
ATOM 10467 C CA . PHE D 1 156 ? -25.201 -59.887 122.851 1.00 12.58 156 PHE D CA 1
ATOM 10468 C C . PHE D 1 156 ? -24.747 -59.670 124.284 1.00 13.05 156 PHE D C 1
ATOM 10469 O O . PHE D 1 156 ? -24.002 -58.703 124.568 1.00 12.93 156 PHE D O 1
ATOM 10477 N N . ALA D 1 157 ? -25.038 -60.622 125.156 1.00 12.11 157 ALA D N 1
ATOM 10478 C CA . ALA D 1 157 ? -24.553 -60.531 126.551 1.00 14.19 157 ALA D CA 1
ATOM 10479 C C . ALA D 1 157 ? -23.013 -60.422 126.626 1.00 13.82 157 ALA D C 1
ATOM 10480 O O . ALA D 1 157 ? -22.456 -59.584 127.388 1.00 11.47 157 ALA D O 1
ATOM 10482 N N . VAL D 1 158 ? -22.333 -61.320 125.922 1.00 10.30 158 VAL D N 1
ATOM 10483 C CA . VAL D 1 158 ? -20.906 -61.362 125.949 1.00 11.63 158 VAL D CA 1
ATOM 10484 C C . VAL D 1 158 ? -20.281 -60.075 125.411 1.00 12.34 158 VAL D C 1
ATOM 10485 O O . VAL D 1 158 ? -19.364 -59.526 126.033 1.00 10.84 158 VAL D O 1
ATOM 10489 N N . VAL D 1 159 ? -20.749 -59.563 124.295 1.00 11.87 159 VAL D N 1
ATOM 10490 C CA . VAL D 1 159 ? -20.119 -58.331 123.806 1.00 12.69 159 VAL D CA 1
ATOM 10491 C C . VAL D 1 159 ? -20.430 -57.090 124.660 1.00 14.27 159 VAL D C 1
ATOM 10492 O O . VAL D 1 159 ? -19.580 -56.235 124.836 1.00 12.41 159 VAL D O 1
ATOM 10496 N N . VAL D 1 160 ? -21.636 -56.995 125.196 1.00 11.12 160 VAL D N 1
ATOM 10497 C CA . VAL D 1 160 ? -21.948 -55.909 126.113 1.00 12.71 160 VAL D CA 1
ATOM 10498 C C 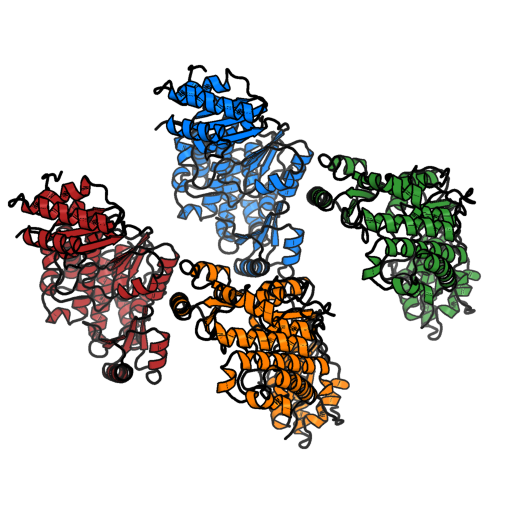. VAL D 1 160 ? -21.044 -56.008 127.366 1.00 12.41 160 VAL D C 1
ATOM 10499 O O . VAL D 1 160 ? -20.506 -54.994 127.834 1.00 12.58 160 VAL D O 1
ATOM 10503 N N . SER D 1 161 ? -20.748 -57.227 127.798 1.00 10.79 161 SER D N 1
ATOM 10504 C CA . SER D 1 161 ? -19.957 -57.429 128.999 1.00 12.46 161 SER D CA 1
ATOM 10505 C C . SER D 1 161 ? -18.464 -57.220 128.749 1.00 11.99 161 SER D C 1
ATOM 10506 O O . SER D 1 161 ? -17.767 -56.615 129.567 1.00 12.57 161 SER D O 1
ATOM 10509 N N . LEU D 1 162 ? -18.029 -57.524 127.529 1.00 10.59 162 LEU D N 1
ATOM 10510 C CA . LEU D 1 162 ? -16.679 -57.148 127.121 1.00 11.31 162 LEU D CA 1
ATOM 10511 C C . LEU D 1 162 ? -16.479 -55.638 127.042 1.00 10.75 162 LEU D C 1
ATOM 10512 O O . LEU D 1 162 ? -15.416 -55.141 127.449 1.00 10.42 162 LEU D O 1
ATOM 10517 N N . ALA D 1 163 ? -17.488 -54.906 126.600 1.00 12.50 163 ALA D N 1
ATOM 10518 C CA . ALA D 1 163 ? -17.412 -53.434 126.547 1.00 13.03 163 ALA D CA 1
ATOM 10519 C C . ALA D 1 163 ? -17.281 -52.862 127.950 1.00 14.57 163 ALA D C 1
ATOM 10520 O O . ALA D 1 163 ? -16.520 -51.894 128.196 1.00 13.01 163 ALA D O 1
ATOM 10522 N N . ALA D 1 164 ? -18.003 -53.471 128.882 1.00 13.58 164 ALA D N 1
ATOM 10523 C CA . ALA D 1 164 ? -17.908 -53.062 130.275 1.00 11.91 164 ALA D CA 1
ATOM 10524 C C . ALA D 1 164 ? -16.521 -53.310 130.855 1.00 12.11 164 ALA D C 1
ATOM 10525 O O . ALA D 1 164 ? -15.975 -52.449 131.596 1.00 12.98 164 ALA D O 1
ATOM 10527 N N . LEU D 1 165 ? -15.903 -54.429 130.459 1.00 11.35 165 LEU D N 1
ATOM 10528 C CA . LEU D 1 165 ? -14.571 -54.758 130.876 1.00 12.35 165 LEU D CA 1
ATOM 10529 C C . LEU D 1 165 ? -13.552 -53.766 130.322 1.00 12.72 165 LEU D C 1
ATOM 10530 O O . LEU D 1 165 ? -12.663 -53.335 131.053 1.00 13.51 165 LEU D O 1
ATOM 10535 N N . TRP D 1 166 ? -13.705 -53.380 129.056 1.00 10.41 166 TRP D N 1
ATOM 10536 C CA . TRP D 1 166 ? -12.798 -52.346 128.464 1.00 11.87 166 TRP D CA 1
ATOM 10537 C C . TRP D 1 166 ? -12.947 -51.039 129.242 1.00 11.05 166 TRP D C 1
ATOM 10538 O O . TRP D 1 166 ? -11.950 -50.297 129.447 1.00 12.13 166 TRP D O 1
ATOM 10549 N N . ALA D 1 167 ? -14.195 -50.684 129.565 1.00 11.77 167 ALA D N 1
ATOM 10550 C CA . ALA D 1 167 ? -14.445 -49.439 130.259 1.00 12.70 167 ALA D CA 1
ATOM 10551 C C . ALA D 1 167 ? -13.694 -49.425 131.600 1.00 14.17 167 ALA D C 1
ATOM 10552 O O . ALA D 1 167 ? -13.155 -48.362 132.019 1.00 13.89 167 ALA D O 1
ATOM 10554 N N . SER D 1 168 ? -13.599 -50.592 132.239 1.00 12.90 168 SER D N 1
ATOM 10555 C CA . SER D 1 168 ? -12.974 -50.690 133.572 1.00 15.11 168 SER D CA 1
ATOM 10556 C C . SER D 1 168 ? -11.450 -50.500 133.502 1.00 15.79 168 SER D C 1
ATOM 10557 O O . SER D 1 168 ? -10.847 -50.122 134.492 1.00 16.83 168 SER D O 1
ATOM 10560 N N . VAL D 1 169 ? -10.852 -50.694 132.327 1.00 14.84 169 VAL D N 1
ATOM 10561 C CA . VAL D 1 169 ? -9.466 -50.279 132.088 1.00 13.20 169 VAL D CA 1
ATOM 10562 C C . VAL D 1 169 ? -9.346 -48.986 131.284 1.00 13.93 169 VAL D C 1
ATOM 10563 O O . VAL D 1 169 ? -8.326 -48.730 130.673 1.00 14.51 169 VAL D O 1
ATOM 10567 N N . GLY D 1 170 ? -10.360 -48.136 131.369 1.00 14.45 170 GLY D N 1
ATOM 10568 C CA . GLY D 1 170 ? -10.270 -46.817 130.843 1.00 14.96 170 GLY D CA 1
ATOM 10569 C C . GLY D 1 170 ? -10.384 -46.699 129.338 1.00 17.78 170 GLY D C 1
ATOM 10570 O O . GLY D 1 170 ? -10.070 -45.653 128.798 1.00 19.56 170 GLY D O 1
ATOM 10571 N N . VAL D 1 171 ? -10.909 -47.733 128.666 1.00 13.68 171 VAL D N 1
ATOM 10572 C CA . VAL D 1 171 ? -11.075 -47.680 127.191 1.00 13.63 171 VAL D CA 1
ATOM 10573 C C . VAL D 1 171 ? -12.556 -47.512 126.890 1.00 15.27 171 VAL D C 1
ATOM 10574 O O . VAL D 1 171 ? -13.347 -48.440 127.080 1.00 14.18 171 VAL D O 1
ATOM 10578 N N . ARG D 1 172 ? -12.950 -46.273 126.603 1.00 14.67 172 ARG D N 1
ATOM 10579 C CA . ARG D 1 172 ? -14.349 -45.906 126.419 1.00 15.68 172 ARG D CA 1
ATOM 10580 C C . ARG D 1 172 ? -14.530 -45.330 125.036 1.00 16.28 172 ARG D C 1
ATOM 10581 O O . ARG D 1 172 ? -13.663 -44.588 124.558 1.00 14.71 172 ARG D O 1
ATOM 10589 N N . PRO D 1 173 ? -15.644 -45.644 124.386 1.00 14.71 173 PRO D N 1
ATOM 10590 C CA . PRO D 1 173 ? -15.845 -45.173 123.020 1.00 14.76 173 PRO D CA 1
ATOM 10591 C C . PRO D 1 173 ? -16.166 -43.696 122.947 1.00 14.02 173 PRO D C 1
ATOM 10592 O O . PRO D 1 173 ? -16.982 -43.213 123.734 1.00 15.08 173 PRO D O 1
ATOM 10596 N N . ASP D 1 174 ? -15.562 -43.013 121.971 1.00 13.76 174 ASP D N 1
ATOM 10597 C CA . ASP D 1 174 ? -16.049 -41.733 121.483 1.00 13.61 174 ASP D CA 1
ATOM 10598 C C . ASP D 1 174 ? -17.180 -41.874 120.466 1.00 15.01 174 ASP D C 1
ATOM 10599 O O . ASP D 1 174 ? -17.970 -40.931 120.247 1.00 15.96 174 ASP D O 1
ATOM 10604 N N . ALA D 1 175 ? -17.306 -43.079 119.890 1.00 14.77 175 ALA D N 1
ATOM 10605 C CA . ALA D 1 175 ? -18.391 -43.407 118.960 1.00 13.41 175 ALA D CA 1
ATOM 10606 C C . ALA D 1 175 ? -18.476 -44.947 118.890 1.00 12.40 175 ALA D C 1
ATOM 10607 O O . ALA D 1 175 ? -17.509 -45.632 119.228 1.00 11.07 175 ALA D O 1
ATOM 10609 N N . VAL D 1 176 ? -19.634 -45.473 118.525 1.00 13.13 176 VAL D N 1
ATOM 10610 C CA . VAL D 1 176 ? -19.780 -46.909 118.368 1.00 12.08 176 VAL D CA 1
ATOM 10611 C C . VAL D 1 176 ? -20.332 -47.251 116.978 1.00 13.82 176 VAL D C 1
ATOM 10612 O O . VAL D 1 176 ? -21.087 -46.475 116.352 1.00 11.82 176 VAL D O 1
ATOM 10616 N N . VAL D 1 177 ? -20.008 -48.449 116.522 1.00 13.20 177 VAL D N 1
ATOM 10617 C CA . VAL D 1 177 ? -20.598 -48.976 115.298 1.00 13.58 177 VAL D CA 1
ATOM 10618 C C . VAL D 1 177 ? -20.826 -50.465 115.476 1.00 13.31 177 VAL D C 1
ATOM 10619 O O . VAL D 1 177 ? -19.977 -51.159 116.053 1.00 10.99 177 VAL D O 1
ATOM 10623 N N . GLY D 1 178 ? -22.003 -50.938 115.068 1.00 12.08 178 GLY D N 1
ATOM 10624 C CA . GLY D 1 178 ? -22.354 -52.352 115.245 1.00 11.83 178 GLY D CA 1
ATOM 10625 C C . GLY D 1 178 ? -22.818 -52.943 113.919 1.00 13.19 178 GLY D C 1
ATOM 10626 O O . GLY D 1 178 ? -23.594 -52.334 113.206 1.00 14.01 178 GLY D O 1
ATOM 10627 N N . HIS D 1 179 ? -22.206 -54.061 113.570 1.00 13.82 179 HIS D N 1
ATOM 10628 C CA . HIS D 1 179 ? -22.495 -54.824 112.350 1.00 12.41 179 HIS D CA 1
ATOM 10629 C C . HIS D 1 179 ? -23.688 -55.783 112.597 1.00 11.43 179 HIS D C 1
ATOM 10630 O O . HIS D 1 179 ? -23.663 -56.627 113.522 1.00 11.47 179 HIS D O 1
ATOM 10637 N N . SER D 1 180 ? -24.724 -55.629 111.800 1.00 11.54 180 SER D N 1
ATOM 10638 C CA . SER D 1 180 ? -25.872 -56.512 111.899 1.00 13.63 180 SER D CA 1
ATOM 10639 C C . SER D 1 180 ? -26.391 -56.576 113.373 1.00 13.70 180 SER D C 1
ATOM 10640 O O . SER D 1 180 ? -26.719 -55.525 113.935 1.00 11.24 180 SER D O 1
ATOM 10643 N N . GLN D 1 181 ? -26.474 -57.756 114.022 1.00 13.62 181 GLN D N 1
ATOM 10644 C CA . GLN D 1 181 ? -26.995 -57.804 115.432 1.00 17.81 181 GLN D CA 1
ATOM 10645 C C . GLN D 1 181 ? -26.164 -56.980 116.394 1.00 16.90 181 GLN D C 1
ATOM 10646 O O . GLN D 1 181 ? -26.663 -56.511 117.408 1.00 17.27 181 GLN D O 1
ATOM 10652 N N . GLY D 1 182 ? -24.916 -56.701 116.014 1.00 13.50 182 GLY D N 1
ATOM 10653 C CA . GLY D 1 182 ? -24.063 -55.779 116.810 1.00 12.99 182 GLY D CA 1
ATOM 10654 C C . GLY D 1 182 ? -24.626 -54.394 117.015 1.00 13.26 182 GLY D C 1
ATOM 10655 O O . GLY D 1 182 ? -24.292 -53.733 117.991 1.00 13.52 182 GLY D O 1
ATOM 10656 N N . GLU D 1 183 ? -25.445 -53.930 116.081 1.00 12.23 183 GLU D N 1
ATOM 10657 C CA . GLU D 1 183 ? -26.042 -52.603 116.203 1.00 14.21 183 GLU D CA 1
ATOM 10658 C C . GLU D 1 183 ? -26.863 -52.463 117.472 1.00 12.18 183 GLU D C 1
ATOM 10659 O O . GLU D 1 183 ? -26.976 -51.348 118.028 1.00 13.57 183 GLU D O 1
ATOM 10665 N N . VAL D 1 184 ? -27.511 -53.544 117.897 1.00 12.95 184 VAL D N 1
ATOM 10666 C CA . VAL D 1 184 ? -28.338 -53.459 119.094 1.00 13.73 184 VAL D CA 1
ATOM 10667 C C . VAL D 1 184 ? -27.429 -53.255 120.291 1.00 12.68 184 VAL D C 1
ATOM 10668 O O . VAL D 1 184 ? -27.707 -52.449 121.190 1.00 13.08 184 VAL D O 1
ATOM 10672 N N . ALA D 1 185 ? -26.355 -54.013 120.338 1.00 11.28 185 ALA D N 1
ATOM 10673 C CA . ALA D 1 185 ? -25.401 -53.838 121.406 1.00 12.33 185 ALA D CA 1
ATOM 10674 C C . ALA D 1 185 ? -24.820 -52.436 121.387 1.00 13.10 185 ALA D C 1
ATOM 10675 O O . ALA D 1 185 ? -24.624 -51.830 122.442 1.00 12.60 185 ALA D O 1
ATOM 10677 N N . ALA D 1 186 ? -24.479 -51.947 120.201 1.00 12.31 186 ALA D N 1
ATOM 10678 C CA . ALA D 1 186 ? -23.842 -50.642 120.071 1.00 12.35 186 ALA D CA 1
ATOM 10679 C C . ALA D 1 186 ? -24.801 -49.545 120.567 1.00 15.63 186 ALA D C 1
ATOM 10680 O O . ALA D 1 186 ? -24.401 -48.652 121.325 1.00 14.15 186 ALA D O 1
ATOM 10682 N N . ALA D 1 187 ? -26.086 -49.717 120.257 1.00 13.21 187 ALA D N 1
ATOM 10683 C CA . ALA D 1 187 ? -27.117 -48.756 120.701 1.00 13.16 187 ALA D CA 1
ATOM 10684 C C . ALA D 1 187 ? -27.210 -48.741 122.199 1.00 13.63 187 ALA D C 1
ATOM 10685 O O . ALA D 1 187 ? -27.430 -47.702 122.805 1.00 14.35 187 ALA D O 1
ATOM 10687 N N . HIS D 1 188 ? -27.114 -49.900 122.819 1.00 13.61 188 HIS D N 1
ATOM 10688 C CA . HIS D 1 188 ? -27.149 -49.972 124.262 1.00 13.89 188 HIS D CA 1
ATOM 10689 C C . HIS D 1 188 ? -25.919 -49.292 124.868 1.00 16.56 188 HIS D C 1
ATOM 10690 O O . HIS D 1 188 ? -26.042 -48.531 125.832 1.00 15.73 188 HIS D O 1
ATOM 10697 N N . VAL D 1 189 ? -24.734 -49.661 124.395 1.00 13.17 189 VAL D N 1
ATOM 10698 C CA . VAL D 1 189 ? -23.491 -49.127 124.965 1.00 14.61 189 VAL D CA 1
ATOM 10699 C C . VAL D 1 189 ? -23.400 -47.597 124.774 1.00 16.44 189 VAL D C 1
ATOM 10700 O O . VAL D 1 189 ? -22.884 -46.891 125.654 1.00 14.19 189 VAL D O 1
ATOM 10704 N N . ALA D 1 190 ? -24.056 -47.093 123.734 1.00 14.72 190 ALA D N 1
ATOM 10705 C CA . ALA D 1 190 ? -24.108 -45.669 123.431 1.00 15.88 190 ALA D CA 1
ATOM 10706 C C . ALA D 1 190 ? -25.147 -44.922 124.279 1.00 16.37 190 ALA D C 1
ATOM 10707 O O . ALA D 1 190 ? -25.221 -43.717 124.215 1.00 19.95 190 ALA D O 1
ATOM 10709 N N . GLY D 1 191 ? -25.938 -45.660 125.051 1.00 14.49 191 GLY D N 1
ATOM 10710 C CA . GLY D 1 191 ? -26.932 -45.078 125.953 1.00 18.67 191 GLY D CA 1
ATOM 10711 C C . GLY D 1 191 ? -28.308 -44.844 125.368 1.00 21.25 191 GLY D C 1
ATOM 10712 O O . GLY D 1 191 ? -29.139 -44.225 126.011 1.00 18.88 191 GLY D O 1
ATOM 10713 N N . ALA D 1 192 ? -28.561 -45.355 124.148 1.00 18.44 192 ALA D N 1
ATOM 10714 C CA . ALA D 1 192 ? -29.829 -45.127 123.453 1.00 20.15 192 ALA D CA 1
ATOM 10715 C C . ALA D 1 192 ? -30.902 -46.088 123.916 1.00 18.84 192 ALA D C 1
ATOM 10716 O O . ALA D 1 192 ? -32.088 -45.788 123.792 1.00 19.69 192 ALA D O 1
ATOM 10718 N N . LEU D 1 193 ? -30.476 -47.281 124.327 1.00 16.75 193 LEU D N 1
ATOM 10719 C CA . LEU D 1 193 ? -31.345 -48.332 124.826 1.00 14.94 193 LEU D CA 1
ATOM 10720 C C . LEU D 1 193 ? -30.848 -48.784 126.186 1.00 16.18 193 LEU D C 1
ATOM 10721 O O . LEU D 1 193 ? -29.637 -48.956 126.368 1.00 17.58 193 LEU D O 1
ATOM 10726 N N . THR D 1 194 ? -31.779 -49.158 127.079 1.00 15.44 194 THR D N 1
ATOM 10727 C CA . THR D 1 194 ? -31.415 -49.879 128.300 1.00 16.50 194 THR D CA 1
ATOM 10728 C C . THR D 1 194 ? -31.002 -51.306 127.986 1.00 15.70 194 THR D C 1
ATOM 10729 O O . THR D 1 194 ? -31.247 -51.800 126.884 1.00 17.88 194 THR D O 1
ATOM 10733 N N . LEU D 1 195 ? -30.274 -51.921 128.905 1.00 15.67 195 LEU D N 1
ATOM 10734 C CA . LEU D 1 195 ? -29.928 -53.316 128.778 1.00 16.43 195 LEU D CA 1
ATOM 10735 C C . LEU D 1 195 ? -31.174 -54.171 128.526 1.00 19.58 195 LEU D C 1
ATOM 10736 O O . LEU D 1 195 ? -31.148 -55.104 127.704 1.00 17.86 195 LEU D O 1
ATOM 10741 N N . ALA D 1 196 ? -32.227 -53.930 129.302 1.00 16.85 196 ALA D N 1
ATOM 10742 C CA . ALA D 1 196 ? -33.438 -54.747 129.181 1.00 17.69 196 ALA D CA 1
ATOM 10743 C C . ALA D 1 196 ? -34.118 -54.607 127.787 1.00 17.50 196 ALA D C 1
ATOM 10744 O O . ALA D 1 196 ? -34.583 -55.593 127.201 1.00 18.43 196 ALA D O 1
ATOM 10746 N N . GLU D 1 197 ? -34.216 -53.385 127.288 1.00 17.42 197 GLU D N 1
ATOM 10747 C CA . GLU D 1 197 ? -34.845 -53.130 126.020 1.00 18.28 197 GLU D CA 1
ATOM 10748 C C . GLU D 1 197 ? -33.996 -53.682 124.862 1.00 18.52 197 GLU D C 1
ATOM 10749 O O . GLU D 1 197 ? -34.531 -54.217 123.881 1.00 14.88 197 GLU D O 1
ATOM 10755 N N . ALA D 1 198 ? -32.688 -53.456 124.924 1.00 16.60 198 ALA D N 1
ATOM 10756 C CA . ALA D 1 198 ? -31.778 -54.073 123.938 1.00 15.66 198 ALA D CA 1
ATOM 10757 C C . ALA D 1 198 ? -31.921 -55.602 123.905 1.00 15.01 198 ALA D C 1
ATOM 10758 O O . ALA D 1 198 ? -32.075 -56.188 122.848 1.00 17.46 198 ALA D O 1
ATOM 10760 N N . ALA D 1 199 ? -31.896 -56.222 125.068 1.00 13.87 199 ALA D N 1
ATOM 10761 C CA . ALA D 1 199 ? -32.036 -57.669 125.161 1.00 14.67 199 ALA D CA 1
ATOM 10762 C C . ALA D 1 199 ? -33.376 -58.127 124.658 1.00 13.80 199 ALA D C 1
ATOM 10763 O O . ALA D 1 199 ? -33.438 -59.074 123.899 1.00 13.36 199 ALA D O 1
ATOM 10765 N N . ARG D 1 200 ? -34.413 -57.317 124.881 1.00 15.20 200 ARG D N 1
ATOM 10766 C CA . ARG D 1 200 ? -35.760 -57.659 124.352 1.00 16.34 200 ARG D CA 1
ATOM 10767 C C . ARG D 1 200 ? -35.766 -57.701 122.819 1.00 17.21 200 ARG D C 1
ATOM 10768 O O . ARG D 1 200 ? -36.226 -58.685 122.229 1.00 17.57 200 ARG D O 1
ATOM 10776 N N . ILE D 1 201 ? -35.088 -56.735 122.197 1.00 15.65 201 ILE D N 1
ATOM 10777 C CA . ILE D 1 201 ? -35.010 -56.669 120.752 1.00 14.77 201 ILE D CA 1
ATOM 10778 C C . ILE D 1 201 ? -34.291 -57.903 120.189 1.00 15.53 201 ILE D C 1
ATOM 10779 O O . ILE D 1 201 ? -34.788 -58.552 119.223 1.00 14.55 201 ILE D O 1
ATOM 10784 N N . VAL D 1 202 ? -33.147 -58.238 120.769 1.00 15.02 202 VAL D N 1
ATOM 10785 C CA . VAL D 1 202 ? -32.361 -59.373 120.280 1.00 15.60 202 VAL D CA 1
ATOM 10786 C C . VAL D 1 202 ? -33.079 -60.701 120.511 1.00 16.57 202 VAL D C 1
ATOM 10787 O O . VAL D 1 202 ? -33.054 -61.602 119.638 1.00 14.53 202 VAL D O 1
ATOM 10791 N N . VAL D 1 203 ? -33.646 -60.855 121.699 1.00 14.18 203 VAL D N 1
ATOM 10792 C CA . VAL D 1 203 ? -34.393 -62.065 122.015 1.00 16.51 203 VAL D CA 1
ATOM 10793 C C . VAL D 1 203 ? -35.561 -62.263 121.044 1.00 15.71 203 VAL D C 1
ATOM 10794 O O . VAL D 1 203 ? -35.737 -63.375 120.495 1.00 15.87 203 VAL D O 1
ATOM 10798 N N . LEU D 1 204 ? -36.365 -61.219 120.843 1.00 15.64 204 LEU D N 1
ATOM 10799 C CA . LEU D 1 204 ? -37.594 -61.374 120.030 1.00 16.79 204 LEU D CA 1
ATOM 10800 C C . LEU D 1 204 ? -37.262 -61.578 118.543 1.00 18.42 204 LEU D C 1
ATOM 10801 O O . LEU D 1 204 ? -37.768 -62.508 117.891 1.00 15.56 204 LEU D O 1
ATOM 10806 N N . ARG D 1 205 ? -36.239 -60.877 118.076 1.00 14.04 205 ARG D N 1
ATOM 10807 C CA . ARG D 1 205 ? -35.877 -60.958 116.690 1.00 14.37 205 ARG D CA 1
ATOM 10808 C C . ARG D 1 205 ? -35.202 -62.292 116.374 1.00 15.76 205 ARG D C 1
ATOM 10809 O O . ARG D 1 205 ? -35.484 -62.892 115.327 1.00 14.32 205 ARG D O 1
ATOM 10817 N N . SER D 1 206 ? -34.310 -62.759 117.247 1.00 13.56 206 SER D N 1
ATOM 10818 C CA . SER D 1 206 ? -33.651 -64.032 117.021 1.00 14.56 206 SER D CA 1
ATOM 10819 C C . SER D 1 206 ? -34.609 -65.218 117.108 1.00 15.40 206 SER D C 1
ATOM 10820 O O . SER D 1 206 ? -34.420 -66.224 116.401 1.00 14.63 206 SER D O 1
ATOM 10823 N N . ALA D 1 207 ? -35.580 -65.155 118.014 1.00 13.05 207 ALA D N 1
ATOM 10824 C CA . ALA D 1 207 ? -36.561 -66.237 118.087 1.00 15.84 207 ALA D CA 1
ATOM 10825 C C . ALA D 1 207 ? -37.386 -66.276 116.790 1.00 15.84 207 ALA D C 1
ATOM 10826 O O . ALA D 1 207 ? -37.661 -67.350 116.280 1.00 18.17 207 ALA D O 1
ATOM 10828 N N . LEU D 1 208 ? -37.723 -65.115 116.245 1.00 15.40 208 LEU D N 1
ATOM 10829 C CA . LEU D 1 208 ? -38.489 -65.053 115.002 1.00 17.01 208 LEU D CA 1
ATOM 10830 C C . LEU D 1 208 ? -37.683 -65.640 113.845 1.00 22.18 208 LEU D C 1
ATOM 10831 O O . LEU D 1 208 ? -38.178 -66.474 113.072 1.00 18.93 208 LEU D O 1
ATOM 10836 N N . ILE D 1 209 ? -36.408 -65.276 113.776 1.00 15.24 209 ILE D N 1
ATOM 10837 C CA . ILE D 1 209 ? -35.524 -65.851 112.749 1.00 15.20 209 ILE D CA 1
ATOM 10838 C C . ILE D 1 209 ? -35.468 -67.347 112.862 1.00 14.64 209 ILE D C 1
ATOM 10839 O O . ILE D 1 209 ? -35.528 -68.062 111.854 1.00 14.64 209 ILE D O 1
ATOM 10844 N N . ALA D 1 210 ? -35.348 -67.847 114.080 1.00 14.18 210 ALA D N 1
ATOM 10845 C CA . ALA D 1 210 ? -35.276 -69.267 114.298 1.00 14.40 210 ALA D CA 1
ATOM 10846 C C . ALA D 1 210 ? -36.562 -69.951 113.827 1.00 16.62 210 ALA D C 1
ATOM 10847 O O . ALA D 1 210 ? -36.521 -71.058 113.299 1.00 16.12 210 ALA D O 1
ATOM 10849 N N . ARG D 1 211 ? -37.691 -69.329 114.123 1.00 16.42 211 ARG D N 1
ATOM 10850 C CA . ARG D 1 211 ? -39.003 -69.922 113.783 1.00 19.30 211 ARG D CA 1
ATOM 10851 C C . ARG D 1 211 ? -39.236 -69.934 112.262 1.00 19.31 211 ARG D C 1
ATOM 10852 O O . ARG D 1 211 ? -39.809 -70.879 111.725 1.00 17.49 211 ARG D O 1
ATOM 10860 N N . GLU D 1 212 ? -38.735 -68.923 111.562 1.00 18.84 212 GLU D N 1
ATOM 10861 C CA . GLU D 1 212 ? -39.170 -68.674 110.193 1.00 20.01 212 GLU D CA 1
ATOM 10862 C C . GLU D 1 212 ? -38.069 -68.825 109.117 1.00 23.80 212 GLU D C 1
ATOM 10863 O O . GLU D 1 212 ? -38.387 -69.102 107.966 1.00 20.00 212 GLU D O 1
ATOM 10869 N N . LEU D 1 213 ? -36.817 -68.529 109.455 1.00 19.92 213 LEU D N 1
ATOM 10870 C CA . LEU D 1 213 ? -35.725 -68.537 108.464 1.00 17.00 213 LEU D CA 1
ATOM 10871 C C . LEU D 1 213 ? -34.723 -69.648 108.648 1.00 17.33 213 LEU D C 1
ATOM 10872 O O . LEU D 1 213 ? -34.051 -70.021 107.684 1.00 18.29 213 LEU D O 1
ATOM 10877 N N . SER D 1 214 ? -34.476 -70.047 109.892 1.00 17.87 214 SER D N 1
ATOM 10878 C CA . SER D 1 214 ? -33.472 -71.053 110.175 1.00 17.06 214 SER D CA 1
ATOM 10879 C C . SER D 1 214 ? -33.761 -72.320 109.361 1.00 19.66 214 SER D C 1
ATOM 10880 O O . SER D 1 214 ? -34.895 -72.822 109.357 1.00 18.57 214 SER D O 1
ATOM 10883 N N . GLY D 1 215 ? -32.721 -72.857 108.727 1.00 18.50 215 GLY D N 1
ATOM 10884 C CA . GLY D 1 215 ? -32.852 -74.041 107.887 1.00 18.93 215 GLY D CA 1
ATOM 10885 C C . GLY D 1 215 ? -33.125 -73.729 106.417 1.00 21.29 215 GLY D C 1
ATOM 10886 O O . GLY D 1 215 ? -33.206 -74.650 105.595 1.00 21.60 215 GLY D O 1
ATOM 10887 N N . ARG D 1 216 ? -33.314 -72.453 106.075 1.00 17.19 216 ARG D N 1
ATOM 10888 C CA . ARG D 1 216 ? -33.749 -72.081 104.741 1.00 19.92 216 ARG D CA 1
ATOM 10889 C C . ARG D 1 216 ? -32.729 -71.185 104.019 1.00 21.23 216 ARG D C 1
ATOM 10890 O O . ARG D 1 216 ? -33.011 -70.625 102.952 1.00 21.82 216 ARG D O 1
ATOM 10898 N N . GLY D 1 217 ? -31.550 -71.034 104.619 1.00 20.75 217 GLY D N 1
ATOM 10899 C CA . GLY D 1 217 ? -30.519 -70.215 104.022 1.00 19.34 217 GLY D CA 1
ATOM 10900 C C . GLY D 1 217 ? -29.153 -70.332 104.637 1.00 15.81 217 GLY D C 1
ATOM 10901 O O . GLY D 1 217 ? -28.940 -71.087 105.596 1.00 18.27 217 GLY D O 1
ATOM 10902 N N . ALA D 1 218 ? -28.215 -69.584 104.056 1.00 16.53 218 ALA D N 1
ATOM 10903 C CA . ALA D 1 218 ? -26.815 -69.574 104.479 1.00 17.03 218 ALA D CA 1
ATOM 10904 C C . ALA D 1 218 ? -26.214 -68.230 104.129 1.00 16.27 218 ALA D C 1
ATOM 10905 O O . ALA D 1 218 ? -26.730 -67.516 103.249 1.00 15.21 218 ALA D O 1
ATOM 10907 N N . MET D 1 219 ? -25.115 -67.885 104.804 1.00 14.20 219 MET D N 1
ATOM 10908 C CA . MET D 1 219 ? -24.347 -66.710 104.459 1.00 15.14 219 MET D CA 1
ATOM 10909 C C . MET D 1 219 ? -22.883 -67.059 104.272 1.00 14.59 219 MET D C 1
ATOM 10910 O O . MET D 1 219 ? -22.357 -67.960 104.922 1.00 15.15 219 MET D O 1
ATOM 10915 N N . LEU D 1 220 ? -22.225 -66.304 103.408 1.00 13.86 220 LEU D N 1
ATOM 10916 C CA . LEU D 1 220 ? -20.882 -66.630 102.951 1.00 14.41 220 LEU D CA 1
ATOM 10917 C C . LEU D 1 220 ? -20.083 -65.353 102.810 1.00 12.84 220 LEU D C 1
ATOM 10918 O O . LEU D 1 220 ? -20.441 -64.501 102.030 1.00 13.89 220 LEU D O 1
ATOM 10923 N N . THR D 1 221 ? -18.991 -65.238 103.553 1.00 12.14 221 THR D N 1
ATOM 10924 C CA . THR D 1 221 ? -18.070 -64.138 103.366 1.00 13.34 221 THR D CA 1
ATOM 10925 C C . THR D 1 221 ? -16.980 -64.476 102.327 1.00 13.89 221 THR D C 1
ATOM 10926 O O . THR D 1 221 ? -16.372 -65.521 102.391 1.00 15.25 221 THR D O 1
ATOM 10930 N N . VAL D 1 222 ? -16.681 -63.498 101.471 1.00 14.89 222 VAL D N 1
ATOM 10931 C CA . VAL D 1 222 ? -15.784 -63.651 100.335 1.00 13.55 222 VAL D CA 1
ATOM 10932 C C . VAL D 1 222 ? -14.661 -62.649 100.423 1.00 13.16 222 VAL D C 1
ATOM 10933 O O . VAL D 1 222 ? -14.899 -61.464 100.674 1.00 14.31 222 VAL D O 1
ATOM 10937 N N . VAL D 1 223 ? -13.437 -63.096 100.160 1.00 13.48 223 VAL D N 1
ATOM 10938 C CA . VAL D 1 223 ? -12.286 -62.212 100.201 1.00 14.67 223 VAL D CA 1
ATOM 10939 C C . VAL D 1 223 ? -12.146 -61.502 98.832 1.00 20.15 223 VAL D C 1
ATOM 10940 O O . VAL D 1 223 ? -11.491 -62.010 97.919 1.00 21.57 223 VAL D O 1
ATOM 10944 N N . ALA D 1 224 ? -12.903 -60.426 98.665 1.00 17.12 224 ALA D N 1
ATOM 10945 C CA . ALA D 1 224 ? -12.959 -59.659 97.434 1.00 19.38 224 ALA D CA 1
ATOM 10946 C C . ALA D 1 224 ? -13.713 -58.388 97.704 1.00 23.83 224 ALA D C 1
ATOM 10947 O O . ALA D 1 224 ? -14.411 -58.274 98.735 1.00 20.20 224 ALA D O 1
ATOM 10949 N N . ASP D 1 225 ? -13.656 -57.454 96.746 1.00 18.60 225 ASP D N 1
ATOM 10950 C CA . ASP D 1 225 ? -14.417 -56.213 96.861 1.00 18.93 225 ASP D CA 1
ATOM 10951 C C . ASP D 1 225 ? -15.761 -56.326 96.239 1.00 17.15 225 ASP D C 1
ATOM 10952 O O . ASP D 1 225 ? -16.093 -57.339 95.591 1.00 21.03 225 ASP D O 1
ATOM 10957 N N . VAL D 1 226 ? -16.605 -55.361 96.553 1.00 18.88 226 VAL D N 1
ATOM 10958 C CA . VAL D 1 226 ? -17.977 -55.429 96.194 1.00 18.51 226 VAL D CA 1
ATOM 10959 C C . VAL D 1 226 ? -18.169 -55.392 94.659 1.00 20.34 226 VAL D C 1
ATOM 10960 O O . VAL D 1 226 ? -19.066 -56.029 94.146 1.00 18.80 226 VAL D O 1
ATOM 10964 N N . GLU D 1 227 ? -17.286 -54.698 93.960 1.00 25.99 227 GLU D N 1
ATOM 10965 C CA . GLU D 1 227 ? -17.380 -54.605 92.494 1.00 27.16 227 GLU D CA 1
ATOM 10966 C C . GLU D 1 227 ? -17.108 -55.994 91.878 1.00 21.25 227 GLU D C 1
ATOM 10967 O O . GLU D 1 227 ? -17.898 -56.495 91.071 1.00 23.37 227 GLU D O 1
ATOM 10973 N N . ARG D 1 228 ? -16.127 -56.681 92.431 1.00 23.18 228 ARG D N 1
ATOM 10974 C CA . ARG D 1 228 ? -15.769 -58.028 92.006 1.00 24.56 228 ARG D CA 1
ATOM 10975 C C . ARG D 1 228 ? -16.827 -59.090 92.348 1.00 20.14 228 ARG D C 1
ATOM 10976 O O . ARG D 1 228 ? -17.250 -59.863 91.490 1.00 21.66 228 ARG D O 1
ATOM 10984 N N . VAL D 1 229 ? -17.362 -59.057 93.559 1.00 21.23 229 VAL D N 1
ATOM 10985 C CA . VAL D 1 229 ? -18.464 -59.956 93.907 1.00 18.12 229 VAL D CA 1
ATOM 10986 C C . VAL D 1 229 ? -19.699 -59.695 93.076 1.00 18.53 229 VAL D C 1
ATOM 10987 O O . VAL D 1 229 ? -20.393 -60.639 92.634 1.00 19.89 229 VAL D O 1
ATOM 10991 N N . THR D 1 230 ? -19.978 -58.430 92.809 1.00 21.61 230 THR D N 1
ATOM 10992 C CA . THR D 1 230 ? -21.171 -58.095 92.059 1.00 22.16 230 THR D CA 1
ATOM 10993 C C . THR D 1 230 ? -21.042 -58.661 90.619 1.00 19.60 230 THR D C 1
ATOM 10994 O O . THR D 1 230 ? -21.966 -59.268 90.121 1.00 18.68 230 THR D O 1
ATOM 10998 N N . ALA D 1 231 ? -19.839 -58.607 90.079 1.00 20.85 231 ALA D N 1
ATOM 10999 C CA . ALA D 1 231 ? -19.569 -59.189 88.745 1.00 22.41 231 ALA D CA 1
ATOM 11000 C C . ALA D 1 231 ? -19.704 -60.722 88.755 1.00 23.03 231 ALA D C 1
ATOM 11001 O O . ALA D 1 231 ? -20.302 -61.311 87.859 1.00 23.27 231 ALA D O 1
ATOM 11003 N N . LEU D 1 232 ? -19.280 -61.355 89.837 1.00 22.79 232 LEU D N 1
ATOM 11004 C CA . LEU D 1 232 ? -19.369 -62.799 89.925 1.00 22.51 232 LEU D CA 1
ATOM 11005 C C . LEU D 1 232 ? -20.765 -63.285 90.205 1.00 22.80 232 LEU D C 1
ATOM 11006 O O . LEU D 1 232 ? -21.064 -64.447 89.988 1.00 21.53 232 LEU D O 1
ATOM 11011 N N . LEU D 1 233 ? -21.642 -62.401 90.651 1.00 20.80 233 LEU D N 1
ATOM 11012 C CA . LEU D 1 233 ? -23.008 -62.770 90.901 1.00 19.54 233 LEU D CA 1
ATOM 11013 C C . LEU D 1 233 ? -23.862 -62.669 89.627 1.00 22.73 233 LEU D C 1
ATOM 11014 O O . LEU D 1 233 ? -25.076 -62.847 89.676 1.00 22.08 233 LEU D O 1
ATOM 11019 N N . ALA D 1 234 ? -23.215 -62.442 88.486 1.00 24.58 234 ALA D N 1
ATOM 11020 C CA . ALA D 1 234 ? -23.916 -62.499 87.205 1.00 29.54 234 ALA D CA 1
ATOM 11021 C C . ALA D 1 234 ? -24.505 -63.872 87.046 1.00 23.69 234 ALA D C 1
ATOM 11022 O O . ALA D 1 234 ? -23.785 -64.882 87.101 1.00 29.20 234 ALA D O 1
ATOM 11024 N N . GLY D 1 235 ? -25.825 -63.918 86.950 1.00 22.14 235 GLY D N 1
ATOM 11025 C CA . GLY D 1 235 ? -26.547 -65.157 86.764 1.00 21.37 235 GLY D CA 1
ATOM 11026 C C . GLY D 1 235 ? -27.095 -65.708 88.062 1.00 23.88 235 GLY D C 1
ATOM 11027 O O . GLY D 1 235 ? -27.777 -66.736 88.065 1.00 22.43 235 GLY D O 1
ATOM 11028 N N . PHE D 1 236 ? -26.851 -64.992 89.167 1.00 21.82 236 PHE D N 1
ATOM 11029 C CA . PHE D 1 236 ? -27.464 -65.350 90.459 1.00 20.96 236 PHE D CA 1
ATOM 11030 C C . PHE D 1 236 ? -28.457 -64.300 90.963 1.00 25.74 236 PHE D C 1
ATOM 11031 O O . PHE D 1 236 ? -28.840 -64.318 92.161 1.00 25.85 236 PHE D O 1
ATOM 11039 N N . GLU D 1 237 ? -28.900 -63.421 90.065 1.00 23.48 237 GLU D N 1
ATOM 11040 C CA . GLU D 1 237 ? -29.987 -62.468 90.374 1.00 22.09 237 GLU D CA 1
ATOM 11041 C C . GLU D 1 237 ? -31.156 -63.137 91.069 1.00 22.97 237 GLU D C 1
ATOM 11042 O O . GLU D 1 237 ? -31.633 -64.223 90.666 1.00 22.24 237 GLU D O 1
ATOM 11048 N N . GLY D 1 238 ? -31.512 -62.583 92.235 1.00 23.58 238 GLY D N 1
ATOM 11049 C CA . GLY D 1 238 ? -32.593 -63.105 93.052 1.00 21.63 238 GLY D CA 1
ATOM 11050 C C . GLY D 1 238 ? -32.356 -64.435 93.720 1.00 23.28 238 GLY D C 1
ATOM 11051 O O . GLY D 1 238 ? -33.293 -65.054 94.197 1.00 25.01 238 GLY D O 1
ATOM 11052 N N . ARG D 1 239 ? -31.135 -64.957 93.658 1.00 19.90 239 ARG D N 1
ATOM 11053 C CA . ARG D 1 239 ? -30.856 -66.229 94.326 1.00 20.94 239 ARG D CA 1
ATOM 11054 C C . ARG D 1 239 ? -29.753 -66.076 95.365 1.00 19.83 239 ARG D C 1
ATOM 11055 O O . ARG D 1 239 ? -29.810 -66.731 96.407 1.00 20.78 239 ARG D O 1
ATOM 11063 N N . VAL D 1 240 ? -28.732 -65.275 95.029 1.00 18.57 240 VAL D N 1
ATOM 11064 C CA . VAL D 1 240 ? -27.648 -64.946 95.951 1.00 18.62 240 VAL D CA 1
ATOM 11065 C C . VAL D 1 240 ? -27.391 -63.458 95.857 1.00 19.34 240 VAL D C 1
ATOM 11066 O O . VAL D 1 240 ? -27.112 -62.952 94.786 1.00 19.58 240 VAL D O 1
ATOM 11070 N N . CYS D 1 241 ? -27.465 -62.750 96.991 1.00 19.25 241 CYS D N 1
ATOM 11071 C CA . CYS D 1 241 ? -27.357 -61.292 96.999 1.00 18.76 241 CYS D CA 1
ATOM 11072 C C . CYS D 1 241 ? -26.293 -60.775 97.974 1.00 18.56 241 CYS D C 1
ATOM 11073 O O . CYS D 1 241 ? -25.918 -61.463 98.907 1.00 17.44 241 CYS D O 1
ATOM 11076 N N . VAL D 1 242 ? -25.794 -59.571 97.729 1.00 17.09 242 VAL D N 1
ATOM 11077 C CA . VAL D 1 242 ? -24.838 -58.959 98.628 1.00 16.33 242 VAL D CA 1
ATOM 11078 C C . VAL D 1 242 ? -25.558 -58.600 99.960 1.00 17.37 242 VAL D C 1
ATOM 11079 O O . VAL D 1 242 ? -26.668 -58.028 99.963 1.00 18.53 242 VAL D O 1
ATOM 11083 N N . ALA D 1 243 ? -25.034 -59.126 101.060 1.00 15.81 243 ALA D N 1
ATOM 11084 C CA . ALA D 1 243 ? -25.628 -58.918 102.388 1.00 15.68 243 ALA D CA 1
ATOM 11085 C C . ALA D 1 243 ? -24.802 -57.968 103.288 1.00 14.73 243 ALA D C 1
ATOM 11086 O O . ALA D 1 243 ? -25.325 -57.436 104.287 1.00 15.19 243 ALA D O 1
ATOM 11088 N N . ALA D 1 244 ? -23.539 -57.810 102.973 1.00 13.73 244 ALA D N 1
ATOM 11089 C CA . ALA D 1 244 ? -22.677 -56.887 103.706 1.00 15.71 244 ALA D CA 1
ATOM 11090 C C . ALA D 1 244 ? -21.526 -56.467 102.861 1.00 18.77 244 ALA D C 1
ATOM 11091 O O . ALA D 1 244 ? -20.937 -57.299 102.165 1.00 17.07 244 ALA D O 1
ATOM 11093 N N . VAL D 1 245 ? -21.125 -55.197 103.012 1.00 13.50 245 VAL D N 1
ATOM 11094 C CA . VAL D 1 245 ? -19.887 -54.714 102.463 1.00 15.66 245 VAL D CA 1
ATOM 11095 C C . VAL D 1 245 ? -19.004 -54.273 103.631 1.00 16.38 245 VAL D C 1
ATOM 11096 O O . VAL D 1 245 ? -19.283 -53.266 104.290 1.00 13.71 245 VAL D O 1
ATOM 11100 N N . ASN D 1 246 ? -17.970 -55.054 103.912 1.00 13.49 246 ASN D N 1
ATOM 11101 C CA . ASN D 1 246 ? -17.183 -54.863 105.136 1.00 14.91 246 ASN D CA 1
ATOM 11102 C C . ASN D 1 246 ? -15.912 -54.111 104.874 1.00 15.70 246 ASN D C 1
ATOM 11103 O O . ASN D 1 246 ? -15.433 -53.391 105.730 1.00 14.36 246 ASN D O 1
ATOM 11108 N N . GLY D 1 247 ? -15.378 -54.233 103.666 1.00 15.09 247 GLY D N 1
ATOM 11109 C CA . GLY D 1 247 ? -14.074 -53.688 103.337 1.00 14.74 247 GLY D CA 1
ATOM 11110 C C . GLY D 1 247 ? -13.732 -54.002 101.888 1.00 15.49 247 GLY D C 1
ATOM 11111 O O . GLY D 1 247 ? -14.531 -54.649 101.193 1.00 19.05 247 GLY D O 1
ATOM 11112 N N . PRO D 1 248 ? -12.594 -53.511 101.417 1.00 16.02 248 PRO D N 1
ATOM 11113 C CA . PRO D 1 248 ? -12.151 -53.837 100.050 1.00 19.38 248 PRO D CA 1
ATOM 11114 C C . PRO D 1 248 ? -11.803 -55.342 99.829 1.00 25.55 248 PRO D C 1
ATOM 11115 O O . PRO D 1 248 ? -11.554 -55.750 98.690 1.00 22.59 248 PRO D O 1
ATOM 11119 N N . ALA D 1 249 ? -11.736 -56.141 100.905 1.00 18.58 249 ALA D N 1
ATOM 11120 C CA . ALA D 1 249 ? -11.446 -57.564 100.791 1.00 17.96 249 ALA D CA 1
ATOM 11121 C C . ALA D 1 249 ? -12.373 -58.415 101.701 1.00 14.79 249 ALA D C 1
ATOM 11122 O O . ALA D 1 249 ? -12.012 -59.515 102.109 1.00 13.64 249 ALA D O 1
ATOM 11124 N N . SER D 1 250 ? -13.598 -57.928 101.906 1.00 12.95 250 SER D N 1
ATOM 11125 C CA . SER D 1 250 ? -14.624 -58.695 102.635 1.00 14.04 250 SER D CA 1
ATOM 11126 C C . SER D 1 250 ? -16.029 -58.246 102.265 1.00 12.65 250 SER D C 1
ATOM 11127 O O . SER D 1 250 ? -16.457 -57.110 102.565 1.00 14.85 250 SER D O 1
ATOM 11130 N N . VAL D 1 251 ? -16.747 -59.136 101.590 1.00 12.25 251 VAL D N 1
ATOM 11131 C CA . VAL D 1 251 ? -18.103 -58.927 101.212 1.00 13.09 251 VAL D CA 1
ATOM 11132 C C . VAL D 1 251 ? -18.845 -60.215 101.510 1.00 12.73 251 VAL D C 1
ATOM 11133 O O . VAL D 1 251 ? -18.322 -61.287 101.308 1.00 14.28 251 VAL D O 1
ATOM 11137 N N . THR D 1 252 ? -20.006 -60.092 102.073 1.00 11.92 252 THR D N 1
ATOM 11138 C CA . THR D 1 252 ? -20.785 -61.245 102.466 1.00 12.55 252 THR D CA 1
ATOM 11139 C C . THR D 1 252 ? -21.987 -61.347 101.549 1.00 13.98 252 THR D C 1
ATOM 11140 O O . THR D 1 252 ? -22.667 -60.339 101.268 1.00 14.43 252 THR D O 1
ATOM 11144 N N . VAL D 1 253 ? -22.312 -62.582 101.152 1.00 13.53 253 VAL D N 1
ATOM 11145 C CA . VAL D 1 253 ? -23.497 -62.845 100.371 1.00 13.46 253 VAL D CA 1
ATOM 11146 C C . VAL D 1 253 ? -24.424 -63.828 101.078 1.00 14.44 253 VAL D C 1
ATOM 11147 O O . VAL D 1 253 ? -24.049 -64.451 102.062 1.00 15.45 253 VAL D O 1
ATOM 11151 N N . SER D 1 254 ? -25.655 -63.920 100.607 1.00 14.40 254 SER D N 1
ATOM 11152 C CA . SER D 1 254 ? -26.693 -64.590 101.337 1.00 13.03 254 SER D CA 1
ATOM 11153 C C . SER D 1 254 ? -27.714 -65.189 100.393 1.00 16.72 254 SER D C 1
ATOM 11154 O O . SER D 1 254 ? -28.065 -64.576 99.378 1.00 13.78 254 SER D O 1
ATOM 11157 N N . GLY D 1 255 ? -28.191 -66.387 100.726 1.00 14.44 255 GLY D N 1
ATOM 11158 C CA . GLY D 1 255 ? -29.254 -67.015 99.978 1.00 19.28 255 GLY D CA 1
ATOM 11159 C C . GLY D 1 255 ? -29.524 -68.428 100.420 1.00 18.18 255 GLY D C 1
ATOM 11160 O O . GLY D 1 255 ? -28.943 -68.926 101.411 1.00 18.18 255 GLY D O 1
ATOM 11161 N N . GLU D 1 256 ? -30.355 -69.126 99.651 1.00 20.89 256 GLU D N 1
ATOM 11162 C CA . GLU D 1 256 ? -30.607 -70.549 99.919 1.00 19.37 256 GLU D CA 1
ATOM 11163 C C . GLU D 1 256 ? -29.324 -71.378 99.753 1.00 18.66 256 GLU D C 1
ATOM 11164 O O . GLU D 1 256 ? -28.459 -71.038 98.951 1.00 18.72 256 GLU D O 1
ATOM 11170 N N . ASP D 1 257 ? -29.197 -72.433 100.561 1.00 19.91 257 ASP D N 1
ATOM 11171 C CA . ASP D 1 257 ? -27.970 -73.213 100.655 1.00 22.35 257 ASP D CA 1
ATOM 11172 C C . ASP D 1 257 ? -27.465 -73.673 99.286 1.00 22.24 257 ASP D C 1
ATOM 11173 O O . ASP D 1 257 ? -26.273 -73.586 98.995 1.00 19.41 257 ASP D O 1
ATOM 11178 N N . GLY D 1 258 ? -28.373 -74.182 98.455 1.00 22.63 258 GLY D N 1
ATOM 11179 C CA . GLY D 1 258 ? -28.005 -74.727 97.151 1.00 22.09 258 GLY D CA 1
ATOM 11180 C C . GLY D 1 258 ? -27.447 -73.679 96.209 1.00 18.54 258 GLY D C 1
ATOM 11181 O O . GLY D 1 258 ? -26.420 -73.899 95.530 1.00 18.07 258 GLY D O 1
ATOM 11182 N N . ALA D 1 259 ? -28.088 -72.523 96.204 1.00 18.38 259 ALA D N 1
ATOM 11183 C CA . ALA D 1 259 ? -27.665 -71.405 95.375 1.00 18.60 259 ALA D CA 1
ATOM 11184 C C . ALA D 1 259 ? -26.302 -70.890 95.837 1.00 19.04 259 ALA D C 1
ATOM 11185 O O . ALA D 1 259 ? -25.432 -70.582 95.014 1.00 17.15 259 ALA D O 1
ATOM 11187 N N . VAL D 1 260 ? -26.096 -70.843 97.157 1.00 18.72 260 VAL D N 1
ATOM 11188 C CA . VAL D 1 260 ? -24.816 -70.402 97.692 1.00 16.44 260 VAL D CA 1
ATOM 11189 C C . VAL D 1 260 ? -23.712 -71.402 97.345 1.00 17.79 260 VAL D C 1
ATOM 11190 O O . VAL D 1 260 ? -22.622 -71.016 96.971 1.00 15.22 260 VAL D O 1
ATOM 11194 N N . ARG D 1 261 ? -24.055 -72.683 97.325 1.00 21.79 261 ARG D N 1
ATOM 11195 C CA . ARG D 1 261 ? -23.111 -73.744 96.932 1.00 22.89 261 ARG D CA 1
ATOM 11196 C C . ARG D 1 261 ? -22.689 -73.607 95.457 1.00 18.46 261 ARG D C 1
ATOM 11197 O O . ARG D 1 261 ? -21.503 -73.774 95.101 1.00 18.77 261 ARG D O 1
ATOM 11205 N N . GLU D 1 262 ? -23.649 -73.253 94.599 1.00 19.98 262 GLU D N 1
ATOM 11206 C CA . GLU D 1 262 ? -23.349 -72.966 93.218 1.00 20.90 262 GLU D CA 1
ATOM 11207 C C . GLU D 1 262 ? -22.419 -71.798 93.091 1.00 22.66 262 GLU D C 1
ATOM 11208 O O . GLU D 1 262 ? -21.527 -71.779 92.241 1.00 16.73 262 GLU D O 1
ATOM 11214 N N . PHE D 1 263 ? -22.657 -70.769 93.889 1.00 19.20 263 PHE D N 1
ATOM 11215 C CA . PHE D 1 263 ? -21.785 -69.617 93.844 1.00 16.05 263 PHE D CA 1
ATOM 11216 C C . PHE D 1 263 ? -20.387 -69.969 94.362 1.00 16.83 263 PHE D C 1
ATOM 11217 O O . PHE D 1 263 ? -19.377 -69.505 93.822 1.00 16.47 263 PHE D O 1
ATOM 11225 N N . GLU D 1 264 ? -20.306 -70.809 95.385 1.00 14.60 264 GLU D N 1
ATOM 11226 C CA . GLU D 1 264 ? -19.000 -71.265 95.863 1.00 18.67 264 GLU D CA 1
ATOM 11227 C C . GLU D 1 264 ? -18.167 -71.983 94.772 1.00 16.10 264 GLU D C 1
ATOM 11228 O O . GLU D 1 264 ? -16.975 -71.833 94.719 1.00 17.44 264 GLU D O 1
ATOM 11234 N N . ARG D 1 265 ? -18.830 -72.640 93.839 1.00 19.43 265 ARG D N 1
ATOM 11235 C CA . ARG D 1 265 ? -18.127 -73.275 92.720 1.00 20.88 265 ARG D CA 1
ATOM 11236 C C . ARG D 1 265 ? -17.514 -72.245 91.815 1.00 19.49 265 ARG D C 1
ATOM 11237 O O . ARG D 1 265 ? -16.387 -72.399 91.357 1.00 22.61 265 ARG D O 1
ATOM 11245 N N . VAL D 1 266 ? -18.249 -71.166 91.606 1.00 16.49 266 VAL D N 1
ATOM 11246 C CA . VAL D 1 266 ? -17.795 -70.071 90.779 1.00 18.75 266 VAL D CA 1
ATOM 11247 C C . VAL D 1 266 ? -16.558 -69.448 91.414 1.00 17.82 266 VAL D C 1
ATOM 11248 O O . VAL D 1 266 ? -15.532 -69.198 90.739 1.00 16.27 266 VAL D O 1
ATOM 11252 N N . LEU D 1 267 ? -16.634 -69.232 92.731 1.00 17.43 267 LEU D N 1
ATOM 11253 C CA . LEU D 1 267 ? -15.519 -68.675 93.481 1.00 15.67 267 LEU D CA 1
ATOM 11254 C C . LEU D 1 267 ? -14.334 -69.602 93.447 1.00 16.10 267 LEU D C 1
ATOM 11255 O O . LEU D 1 267 ? -13.190 -69.167 93.321 1.00 17.79 267 LEU D O 1
ATOM 11260 N N . SER D 1 268 ? -14.599 -70.871 93.712 1.00 18.11 268 SER D N 1
ATOM 11261 C CA . SER D 1 268 ? -13.536 -71.854 93.770 1.00 19.82 268 SER D CA 1
ATOM 11262 C C . SER D 1 268 ? -12.750 -71.956 92.444 1.00 19.54 268 SER D C 1
ATOM 11263 O O . SER D 1 268 ? -11.523 -72.067 92.449 1.00 16.55 268 SER D O 1
ATOM 11266 N N . ALA D 1 269 ? -13.426 -71.753 91.322 1.00 20.04 269 ALA D N 1
ATOM 11267 C CA . ALA D 1 269 ? -12.779 -71.869 90.001 1.00 20.79 269 ALA D CA 1
ATOM 11268 C C . ALA D 1 269 ? -11.849 -70.689 89.789 1.00 26.93 269 ALA D C 1
ATOM 11269 O O . ALA D 1 269 ? -10.892 -70.745 88.986 1.00 19.16 269 ALA D O 1
ATOM 11271 N N . ARG D 1 270 ? -12.152 -69.597 90.490 1.00 20.85 270 ARG D N 1
ATOM 11272 C CA . ARG D 1 270 ? -11.376 -68.389 90.373 1.00 21.84 270 ARG D CA 1
ATOM 11273 C C . ARG D 1 270 ? -10.455 -68.163 91.547 1.00 22.19 270 ARG D C 1
ATOM 11274 O O . ARG D 1 270 ? -9.873 -67.072 91.690 1.00 24.44 270 ARG D O 1
ATOM 11282 N N . ARG D 1 271 ? -10.173 -69.256 92.256 1.00 20.00 271 ARG D N 1
ATOM 11283 C CA . ARG D 1 271 ? -9.255 -69.267 93.383 1.00 24.67 271 ARG D CA 1
ATOM 11284 C C . ARG D 1 271 ? -9.543 -68.142 94.377 1.00 26.28 271 ARG D C 1
ATOM 11285 O O . ARG D 1 271 ? -8.626 -67.470 94.865 1.00 24.84 271 ARG D O 1
ATOM 11293 N N . MET D 1 272 ? -10.808 -67.929 94.678 1.00 26.25 272 MET D N 1
ATOM 11294 C CA . MET D 1 272 ? -11.148 -66.920 95.633 1.00 24.05 272 MET D CA 1
ATOM 11295 C C . MET D 1 272 ? -11.491 -67.527 96.974 1.00 25.23 272 MET D C 1
ATOM 11296 O O . MET D 1 272 ? -12.031 -68.606 97.049 1.00 28.02 272 MET D O 1
ATOM 11301 N N . LEU D 1 273 ? -11.021 -66.886 98.030 1.00 18.72 273 LEU D N 1
ATOM 11302 C CA . LEU D 1 273 ? -11.183 -67.405 99.361 1.00 16.58 273 LEU D CA 1
ATOM 11303 C C . LEU D 1 273 ? -12.539 -67.017 99.881 1.00 16.60 273 LEU D C 1
ATOM 11304 O O . LEU D 1 273 ? -13.044 -65.946 99.576 1.00 16.83 273 LEU D O 1
ATOM 11309 N N . ARG D 1 274 ? -13.143 -67.894 100.655 1.00 14.90 274 ARG D N 1
ATOM 11310 C CA . ARG D 1 274 ? -14.476 -67.629 101.175 1.00 16.98 274 ARG D CA 1
ATOM 11311 C C . ARG D 1 274 ? -14.798 -68.641 102.261 1.00 16.93 274 ARG D C 1
ATOM 11312 O O . ARG D 1 274 ? -14.139 -69.669 102.356 1.00 16.70 274 ARG D O 1
ATOM 11320 N N . TRP D 1 275 ? -15.787 -68.326 103.091 1.00 15.95 275 TRP D N 1
ATOM 11321 C CA . TRP D 1 275 ? -16.229 -69.255 104.160 1.00 16.77 275 TRP D CA 1
ATOM 11322 C C . TRP D 1 275 ? -17.655 -68.980 104.545 1.00 18.80 275 TRP D C 1
ATOM 11323 O O . TRP D 1 275 ? -18.115 -67.832 104.511 1.00 15.27 275 TRP D O 1
ATOM 11334 N N . ARG D 1 276 ? -18.376 -70.032 104.906 1.00 13.73 276 ARG D N 1
ATOM 11335 C CA . ARG D 1 276 ? -19.675 -69.856 105.480 1.00 16.41 276 ARG D CA 1
ATOM 11336 C C . ARG D 1 276 ? -19.537 -69.131 106.804 1.00 15.73 276 ARG D C 1
ATOM 11337 O O . ARG D 1 276 ? -18.580 -69.376 107.563 1.00 15.91 276 ARG D O 1
ATOM 11345 N N . LEU D 1 277 ? -20.570 -68.391 107.166 1.00 14.91 277 LEU D N 1
ATOM 11346 C CA . LEU D 1 277 ? -20.644 -67.779 108.518 1.00 16.48 277 LEU D CA 1
ATOM 11347 C C . LEU D 1 277 ? -21.060 -68.820 109.569 1.00 18.20 277 LEU D C 1
ATOM 11348 O O . LEU D 1 277 ? -22.089 -69.485 109.435 1.00 18.05 277 LEU D O 1
ATOM 11353 N N . PRO D 1 278 ? -20.215 -69.022 110.584 1.00 19.86 278 PRO D N 1
ATOM 11354 C CA . PRO D 1 278 ? -20.555 -70.015 111.618 1.00 22.49 278 PRO D CA 1
ATOM 11355 C C . PRO D 1 278 ? -21.748 -69.554 112.413 1.00 21.99 278 PRO D C 1
ATOM 11356 O O . PRO D 1 278 ? -21.933 -68.359 112.561 1.00 20.23 278 PRO D O 1
ATOM 11360 N N . GLY D 1 279 ? -22.649 -70.471 112.748 1.00 22.01 279 GLY D N 1
ATOM 11361 C CA . GLY D 1 279 ? -23.780 -70.155 113.615 1.00 22.10 279 GLY D CA 1
ATOM 11362 C C . GLY D 1 279 ? -24.951 -69.556 112.856 1.00 23.79 279 GLY D C 1
ATOM 11363 O O . GLY D 1 279 ? -25.913 -69.069 113.464 1.00 24.53 279 GLY D O 1
ATOM 11364 N N . VAL D 1 280 ? -24.819 -69.489 111.529 1.00 22.21 280 VAL D N 1
ATOM 11365 C CA . VAL D 1 280 ? -25.836 -68.877 110.680 1.00 18.86 280 VAL D CA 1
ATOM 11366 C C . VAL D 1 280 ? -26.447 -69.932 109.781 1.00 17.97 280 VAL D C 1
ATOM 11367 O O . VAL D 1 280 ? -25.752 -70.581 108.999 1.00 16.34 280 VAL D O 1
ATOM 11371 N N . ASP D 1 281 ? -27.733 -70.201 110.014 1.00 17.77 281 ASP D N 1
ATOM 11372 C CA . ASP D 1 281 ? -28.474 -71.148 109.200 1.00 21.53 281 ASP D CA 1
ATOM 11373 C C . ASP D 1 281 ? -29.612 -70.455 108.457 1.00 17.95 281 ASP D C 1
ATOM 11374 O O . ASP D 1 281 ? -30.606 -71.100 108.110 1.00 17.96 281 ASP D O 1
ATOM 11379 N N . PHE D 1 282 ? -29.442 -69.161 108.163 1.00 15.96 282 PHE D N 1
ATOM 11380 C CA . PHE D 1 282 ? -30.491 -68.375 107.550 1.00 15.65 282 PHE D CA 1
ATOM 11381 C C . PHE D 1 282 ? -29.913 -67.303 106.634 1.00 16.66 282 PHE D C 1
ATOM 11382 O O . PHE D 1 282 ? -28.729 -66.999 106.705 1.00 14.10 282 PHE D O 1
ATOM 11390 N N . ALA D 1 283 ? -30.712 -66.894 105.649 1.00 15.23 283 ALA D N 1
ATOM 11391 C CA . ALA D 1 283 ? -30.298 -65.925 104.637 1.00 16.51 283 ALA D CA 1
ATOM 11392 C C . ALA D 1 283 ? -30.588 -64.504 105.123 1.00 15.58 283 ALA D C 1
ATOM 11393 O O . ALA D 1 283 ? -31.589 -63.914 104.751 1.00 14.09 283 ALA D O 1
ATOM 11395 N N . GLY D 1 284 ? -29.790 -64.019 106.076 1.00 15.91 284 GLY D N 1
ATOM 11396 C CA . GLY D 1 284 ? -29.969 -62.631 106.564 1.00 15.78 284 GLY D CA 1
ATOM 11397 C C . GLY D 1 284 ? -29.786 -61.615 105.453 1.00 15.78 284 GLY D C 1
ATOM 11398 O O . GLY D 1 284 ? -29.060 -61.855 104.477 1.00 14.92 284 GLY D O 1
ATOM 11399 N N . HIS D 1 285 ? -30.419 -60.459 105.612 1.00 16.09 285 HIS D N 1
ATOM 11400 C CA . HIS D 1 285 ? -30.203 -59.340 104.709 1.00 15.44 285 HIS D CA 1
ATOM 11401 C C . HIS D 1 285 ? -30.493 -59.769 103.261 1.00 14.66 285 HIS D C 1
ATOM 11402 O O . HIS D 1 285 ? -29.834 -59.314 102.337 1.00 19.73 285 HIS D O 1
ATOM 11409 N N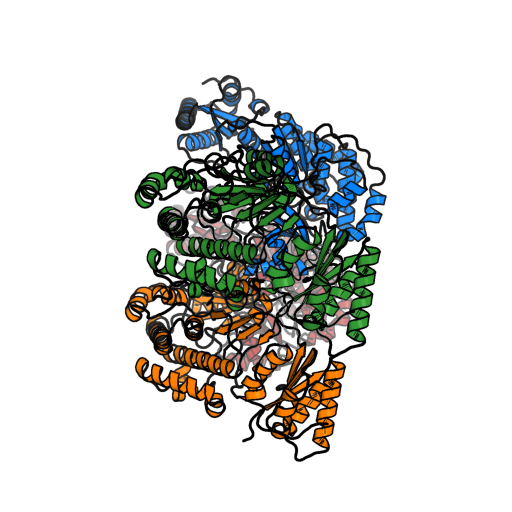 . SER D 1 286 ? -31.588 -60.497 103.106 1.00 16.07 286 SER D N 1
ATOM 11410 C CA . SER D 1 286 ? -32.069 -60.959 101.800 1.00 17.90 286 SER D CA 1
ATOM 11411 C C . SER D 1 286 ? -33.575 -60.801 101.710 1.00 19.67 286 SER D C 1
ATOM 11412 O O . SER D 1 286 ? -34.235 -60.628 102.716 1.00 16.42 286 SER D O 1
ATOM 11415 N N . PRO D 1 287 ? -34.141 -61.113 100.539 1.00 20.61 287 PRO D N 1
ATOM 11416 C CA . PRO D 1 287 ? -35.597 -60.961 100.415 1.00 20.94 287 PRO D CA 1
ATOM 11417 C C . PRO D 1 287 ? -36.379 -61.938 101.258 1.00 19.20 287 PRO D C 1
ATOM 11418 O O . PRO D 1 287 ? -37.605 -61.775 101.413 1.00 23.43 287 PRO D O 1
ATOM 11422 N N . GLN D 1 288 ? -35.727 -63.001 101.718 1.00 17.75 288 GLN D N 1
ATOM 11423 C CA . GLN D 1 288 ? -36.376 -63.960 102.645 1.00 19.05 288 GLN D CA 1
ATOM 11424 C C . GLN D 1 288 ? -36.896 -63.263 103.919 1.00 17.48 288 GLN D C 1
ATOM 11425 O O . GLN D 1 288 ? -37.845 -63.731 104.566 1.00 17.34 288 GLN D O 1
ATOM 11431 N N . VAL D 1 289 ? -36.251 -62.157 104.272 1.00 17.11 289 VAL D N 1
ATOM 11432 C CA . VAL D 1 289 ? -36.561 -61.418 105.508 1.00 17.47 289 VAL D CA 1
ATOM 11433 C C . VAL D 1 289 ? -37.917 -60.663 105.368 1.00 23.78 289 VAL D C 1
ATOM 11434 O O . VAL D 1 289 ? -38.608 -60.418 106.365 1.00 20.59 289 VAL D O 1
ATOM 11438 N N . ASP D 1 290 ? -38.327 -60.392 104.118 1.00 25.41 290 ASP D N 1
ATOM 11439 C CA . ASP D 1 290 ? -39.593 -59.652 103.841 1.00 25.48 290 ASP D CA 1
ATOM 11440 C C . ASP D 1 290 ? -40.794 -60.281 104.577 1.00 19.76 290 ASP D C 1
ATOM 11441 O O . ASP D 1 290 ? -41.648 -59.578 105.109 1.00 22.91 290 ASP D O 1
ATOM 11446 N N . ALA D 1 291 ? -40.845 -61.599 104.606 1.00 21.12 291 ALA D N 1
ATOM 11447 C CA . ALA D 1 291 ? -41.937 -62.341 105.200 1.00 24.37 291 ALA D CA 1
ATOM 11448 C C . ALA D 1 291 ? -42.027 -62.190 106.722 1.00 28.50 291 ALA D C 1
ATOM 11449 O O . ALA D 1 291 ? -43.012 -62.615 107.314 1.00 22.41 291 ALA D O 1
ATOM 11451 N N . LEU D 1 292 ? -40.958 -61.679 107.349 1.00 23.12 292 LEU D N 1
ATOM 11452 C CA . LEU D 1 292 ? -40.919 -61.523 108.795 1.00 21.71 292 LEU D CA 1
ATOM 11453 C C . LEU D 1 292 ? -41.480 -60.195 109.249 1.00 21.67 292 LEU D C 1
ATOM 11454 O O . LEU D 1 292 ? -41.579 -59.973 110.448 1.00 22.95 292 LEU D O 1
ATOM 11459 N N . ARG D 1 293 ? -41.579 -59.245 108.328 1.00 21.08 293 ARG D N 1
ATOM 11460 C CA . ARG D 1 293 ? -41.650 -57.846 108.660 1.00 24.89 293 ARG D CA 1
ATOM 11461 C C . ARG D 1 293 ? -42.845 -57.543 109.563 1.00 24.38 293 ARG D C 1
ATOM 11462 O O . ARG D 1 293 ? -42.693 -56.941 110.626 1.00 22.04 293 ARG D O 1
ATOM 11470 N N . ALA D 1 294 ? -44.003 -58.085 109.195 1.00 24.34 294 ALA D N 1
ATOM 11471 C CA . ALA D 1 294 ? -45.234 -57.835 109.931 1.00 26.06 294 ALA D CA 1
ATOM 11472 C C . ALA D 1 294 ? -45.142 -58.340 111.349 1.00 22.45 294 ALA D C 1
ATOM 11473 O O . ALA D 1 294 ? -45.493 -57.612 112.267 1.00 24.67 294 ALA D O 1
ATOM 11475 N N . GLU D 1 295 ? -44.751 -59.612 111.526 1.00 24.99 295 GLU D N 1
ATOM 11476 C CA . GLU D 1 295 ? -44.616 -60.191 112.858 1.00 22.62 295 GLU D CA 1
ATOM 11477 C C . GLU D 1 295 ? -43.543 -59.468 113.729 1.00 25.42 295 GLU D C 1
ATOM 11478 O O . GLU D 1 295 ? -43.708 -59.346 114.949 1.00 22.62 295 GLU D O 1
ATOM 11484 N N . LEU D 1 296 ? -42.417 -59.086 113.125 1.00 26.98 296 LEU D N 1
ATOM 11485 C CA . LEU D 1 296 ? -41.356 -58.382 113.889 1.00 22.57 296 LEU D CA 1
ATOM 11486 C C . LEU D 1 296 ? -41.842 -57.022 114.364 1.00 23.49 296 LEU D C 1
ATOM 11487 O O . LEU D 1 296 ? -41.680 -56.707 115.522 1.00 25.74 296 LEU D O 1
ATOM 11492 N N . LEU D 1 297 ? -42.461 -56.236 113.480 1.00 24.04 297 LEU D N 1
ATOM 11493 C CA . LEU D 1 297 ? -42.994 -54.895 113.863 1.00 27.24 297 LEU D CA 1
ATOM 11494 C C . LEU D 1 297 ? -43.984 -55.001 115.016 1.00 28.01 297 LEU D C 1
ATOM 11495 O O . LEU D 1 297 ? -43.897 -54.230 115.985 1.00 27.73 297 LEU D O 1
ATOM 11500 N N . ALA D 1 298 ? -44.757 -56.083 115.007 1.00 27.12 298 ALA D N 1
ATOM 11501 C CA . ALA D 1 298 ? -45.754 -56.344 116.019 1.00 35.50 298 ALA D CA 1
ATOM 11502 C C . ALA D 1 298 ? -45.142 -56.829 117.321 1.00 41.43 298 ALA D C 1
ATOM 11503 O O . ALA D 1 298 ? -45.581 -56.431 118.395 1.00 33.68 298 ALA D O 1
ATOM 11505 N N . ALA D 1 299 ? -44.176 -57.741 117.238 1.00 32.36 299 ALA D N 1
ATOM 11506 C CA . ALA D 1 299 ? -43.480 -58.192 118.440 1.00 31.43 299 ALA D CA 1
ATOM 11507 C C . ALA D 1 299 ? -42.751 -57.037 119.119 1.00 26.59 299 ALA D C 1
ATOM 11508 O O . ALA D 1 299 ? -42.839 -56.884 120.326 1.00 27.46 299 ALA D O 1
ATOM 11510 N N . LEU D 1 300 ? -42.003 -56.252 118.361 1.00 26.51 300 LEU D N 1
ATOM 11511 C CA . LEU D 1 300 ? -41.217 -55.175 118.949 1.00 25.72 300 LEU D CA 1
ATOM 11512 C C . LEU D 1 300 ? -42.133 -54.057 119.462 1.00 33.34 300 LEU D C 1
ATOM 11513 O O . LEU D 1 300 ? -41.971 -53.585 120.589 1.00 25.47 300 LEU D O 1
ATOM 11518 N N . GLY D 1 301 ? -43.132 -53.701 118.665 1.00 27.33 301 GLY D N 1
ATOM 11519 C CA . GLY D 1 301 ? -44.082 -52.698 119.058 1.00 27.01 301 GLY D CA 1
ATOM 11520 C C . GLY D 1 301 ? -43.388 -51.375 119.210 1.00 29.16 301 GLY D C 1
ATOM 11521 O O . GLY D 1 301 ? -42.477 -51.049 118.451 1.00 27.99 301 GLY D O 1
ATOM 11522 N N . ASP D 1 302 ? -43.755 -50.647 120.251 1.00 25.26 302 ASP D N 1
ATOM 11523 C CA . ASP D 1 302 ? -43.039 -49.425 120.611 1.00 32.88 302 ASP D CA 1
ATOM 11524 C C . ASP D 1 302 ? -41.674 -49.806 121.258 1.00 27.37 302 ASP D C 1
ATOM 11525 O O . ASP D 1 302 ? -41.586 -50.761 122.058 1.00 29.75 302 ASP D O 1
ATOM 11530 N N . ILE D 1 303 ? -40.619 -49.142 120.798 1.00 28.74 303 ILE D N 1
ATOM 11531 C CA . ILE D 1 303 ? -39.302 -49.310 121.360 1.00 23.20 303 ILE D CA 1
ATOM 11532 C C . ILE D 1 303 ? -39.081 -48.181 122.367 1.00 23.86 303 ILE D C 1
ATOM 11533 O O . ILE D 1 303 ? -39.237 -47.016 122.042 1.00 23.91 303 ILE D O 1
ATOM 11538 N N . ALA D 1 304 ? -38.688 -48.544 123.571 1.00 24.33 304 ALA D N 1
ATOM 11539 C CA . ALA D 1 304 ? -38.176 -47.577 124.540 1.00 26.25 304 ALA D CA 1
ATOM 11540 C C . ALA D 1 304 ? -36.739 -47.155 124.170 1.00 25.82 304 ALA D C 1
ATOM 11541 O O . ALA D 1 304 ? -35.795 -47.884 124.413 1.00 23.34 304 ALA D O 1
ATOM 11543 N N . SER D 1 305 ? -36.588 -45.989 123.574 1.00 22.08 305 SER D N 1
ATOM 11544 C CA . SER D 1 305 ? -35.261 -45.475 123.275 1.00 25.97 305 SER D CA 1
ATOM 11545 C C . SER D 1 305 ? -35.148 -43.995 123.547 1.00 30.46 305 SER D C 1
ATOM 11546 O O . SER D 1 305 ? -36.142 -43.303 123.745 1.00 31.92 305 SER D O 1
ATOM 11549 N N . ARG D 1 306 ? -33.920 -43.509 123.543 1.00 28.52 306 ARG D N 1
ATOM 11550 C CA . ARG D 1 306 ? -33.677 -42.109 123.648 1.00 28.76 306 ARG D CA 1
ATOM 11551 C C . ARG D 1 306 ? -32.362 -41.771 122.973 1.00 28.11 306 ARG D C 1
ATOM 11552 O O . ARG D 1 306 ? -31.682 -42.655 122.411 1.00 21.82 306 ARG D O 1
ATOM 11560 N N . GLU D 1 307 ? -32.041 -40.487 122.954 1.00 26.81 307 GLU D N 1
ATOM 11561 C CA . GLU D 1 307 ? -30.878 -40.012 122.225 1.00 25.32 307 GLU D CA 1
ATOM 11562 C C . GLU D 1 307 ? -29.609 -40.649 122.790 1.00 24.53 307 GLU D C 1
ATOM 11563 O O . GLU D 1 307 ? -29.412 -40.685 123.990 1.00 22.30 307 GLU D O 1
ATOM 11569 N N . PRO D 1 308 ? -28.746 -41.166 121.919 1.00 22.91 308 PRO D N 1
ATOM 11570 C CA . PRO D 1 308 ? -27.484 -41.717 122.416 1.00 20.95 308 PRO D CA 1
ATOM 11571 C C . PRO D 1 308 ? -26.568 -40.644 123.010 1.00 20.77 308 PRO D C 1
ATOM 11572 O O . PRO D 1 308 ? -26.540 -39.514 122.528 1.00 21.65 308 PRO D O 1
ATOM 11576 N N . GLU D 1 309 ? -25.830 -41.012 124.044 1.00 23.90 309 GLU D N 1
ATOM 11577 C CA . GLU D 1 309 ? -24.892 -40.126 124.685 1.00 27.42 309 GLU D CA 1
ATOM 11578 C C . GLU D 1 309 ? -23.585 -39.995 123.899 1.00 26.79 309 GLU D C 1
ATOM 11579 O O . GLU D 1 309 ? -22.859 -39.029 124.057 1.00 24.06 309 GLU D O 1
ATOM 11585 N N . ILE D 1 310 ? -23.300 -40.948 123.017 1.00 25.66 310 ILE D N 1
ATOM 11586 C CA . ILE D 1 310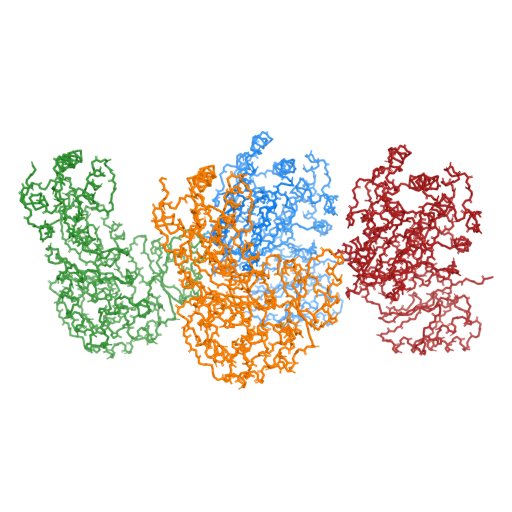 ? -22.227 -40.762 122.034 1.00 27.26 310 ILE D CA 1
ATOM 11587 C C . ILE D 1 310 ? -22.686 -41.236 120.669 1.00 24.37 310 ILE D C 1
ATOM 11588 O O . ILE D 1 310 ? -23.640 -41.995 120.580 1.00 21.91 310 ILE D O 1
ATOM 11593 N N . PRO D 1 311 ? -22.009 -40.787 119.613 1.00 23.14 311 PRO D N 1
ATOM 11594 C CA . PRO D 1 311 ? -22.486 -41.021 118.285 1.00 22.90 311 PRO D CA 1
ATOM 11595 C C . PRO D 1 311 ? -22.596 -42.502 118.003 1.00 22.04 311 PRO D C 1
ATOM 11596 O O . PRO D 1 311 ? -21.701 -43.262 118.356 1.00 17.30 311 PRO D O 1
ATOM 11600 N N . LEU D 1 312 ? -23.737 -42.890 117.466 1.00 19.61 312 LEU D N 1
ATOM 11601 C CA . LEU D 1 312 ? -23.985 -44.236 117.041 1.00 17.46 312 LEU D CA 1
ATOM 11602 C C . LEU D 1 312 ? -24.073 -44.248 115.531 1.00 20.17 312 LEU D C 1
ATOM 11603 O O . LEU D 1 312 ? -24.960 -43.614 114.949 1.00 22.07 312 LEU D O 1
ATOM 11608 N N . LEU D 1 313 ? -23.063 -44.825 114.890 1.00 15.14 313 LEU D N 1
ATOM 11609 C CA . LEU D 1 313 ? -23.010 -44.884 113.415 1.00 18.81 313 LEU D CA 1
ATOM 11610 C C . LEU D 1 313 ? -23.733 -46.147 112.976 1.00 21.06 313 LEU D C 1
ATOM 11611 O O . LEU D 1 313 ? -23.288 -47.244 113.306 1.00 23.96 313 LEU D O 1
ATOM 11616 N N . SER D 1 314 ? -24.877 -46.010 112.311 1.00 16.33 314 SER D N 1
ATOM 11617 C CA . SER D 1 314 ? -25.663 -47.184 111.900 1.00 16.41 314 SER D CA 1
ATOM 11618 C C . SER D 1 314 ? -25.063 -47.859 110.676 1.00 15.06 314 SER D C 1
ATOM 11619 O O . SER D 1 314 ? -24.602 -47.189 109.758 1.00 17.07 314 SER D O 1
ATOM 11622 N N . THR D 1 315 ? -25.094 -49.182 110.671 1.00 16.15 315 THR D N 1
ATOM 11623 C CA . THR D 1 315 ? -24.755 -49.931 109.471 1.00 15.47 315 THR D CA 1
ATOM 11624 C C . THR D 1 315 ? -25.979 -50.243 108.626 1.00 16.40 315 THR D C 1
ATOM 11625 O O . THR D 1 315 ? -25.852 -50.881 107.579 1.00 18.24 315 THR D O 1
ATOM 11629 N N . VAL D 1 316 ? -27.160 -49.760 109.016 1.00 16.41 316 VAL D N 1
ATOM 11630 C CA . VAL D 1 316 ? -28.286 -49.692 108.050 1.00 19.56 316 VAL D CA 1
ATOM 11631 C C . VAL D 1 316 ? -28.055 -48.616 106.973 1.00 21.30 316 VAL D C 1
ATOM 11632 O O . VAL D 1 316 ? -28.169 -48.879 105.775 1.00 21.38 316 VAL D O 1
ATOM 11636 N N . THR D 1 317 ? -27.542 -47.480 107.396 1.00 20.21 317 THR D N 1
ATOM 11637 C CA . THR D 1 317 ? -27.407 -46.315 106.518 1.00 21.26 317 THR D CA 1
ATOM 11638 C C . THR D 1 317 ? -25.964 -45.981 106.204 1.00 21.00 317 THR D C 1
ATOM 11639 O O . THR D 1 317 ? -25.684 -45.239 105.265 1.00 23.09 317 THR D O 1
ATOM 11643 N N . GLY D 1 318 ? -25.051 -46.348 107.095 1.00 18.26 318 GLY D N 1
ATOM 11644 C CA . GLY D 1 318 ? -23.674 -45.864 107.008 1.00 19.89 318 GLY D CA 1
ATOM 11645 C C . GLY D 1 318 ? -23.499 -44.465 107.603 1.00 21.51 318 GLY D C 1
ATOM 11646 O O . GLY D 1 318 ? -22.402 -43.895 107.555 1.00 22.68 318 GLY D O 1
ATOM 11647 N N . GLU D 1 319 ? -24.547 -43.991 108.275 1.00 21.93 319 GLU D N 1
ATOM 11648 C CA . GLU D 1 319 ? -24.604 -42.618 108.805 1.00 26.76 319 GLU D CA 1
ATOM 11649 C C . GLU D 1 319 ? -25.061 -42.634 110.278 1.00 22.26 319 GLU D C 1
ATOM 11650 O O . GLU D 1 319 ? -25.567 -43.638 110.753 1.00 18.87 319 GLU D O 1
ATOM 11656 N N . PRO D 1 320 ? -24.915 -41.506 110.985 1.00 19.96 320 PRO D N 1
ATOM 11657 C CA . PRO D 1 320 ? -25.384 -41.432 112.366 1.00 21.40 320 PRO D CA 1
ATOM 11658 C C . PRO D 1 320 ? -26.848 -41.831 112.500 1.00 22.61 320 PRO D C 1
ATOM 11659 O O . PRO D 1 320 ? -27.658 -41.528 111.613 1.00 24.29 320 PRO D O 1
ATOM 11663 N N . ALA D 1 321 ? -27.146 -42.688 113.466 1.00 20.60 321 ALA D N 1
ATOM 11664 C CA . ALA D 1 321 ? -28.466 -43.295 113.553 1.00 19.31 321 ALA D CA 1
ATOM 11665 C C . ALA D 1 321 ? -29.505 -42.202 113.749 1.00 24.58 321 ALA D C 1
ATOM 11666 O O . ALA D 1 321 ? -29.233 -41.170 114.340 1.00 25.00 321 ALA D O 1
ATOM 11668 N N . THR D 1 322 ? -30.714 -42.477 113.329 1.00 25.32 322 THR D N 1
ATOM 11669 C CA . THR D 1 322 ? -31.818 -41.602 113.649 1.00 32.34 322 THR D CA 1
ATOM 11670 C C . THR D 1 322 ? -32.753 -42.305 114.647 1.00 28.75 322 THR D C 1
ATOM 11671 O O . THR D 1 322 ? -32.309 -42.790 115.692 1.00 31.63 322 THR D O 1
ATOM 11675 N N . ARG D 1 323 ? -34.005 -42.474 114.278 1.00 27.46 323 ARG D N 1
ATOM 11676 C CA . ARG D 1 323 ? -34.983 -43.036 115.179 1.00 30.47 323 ARG D CA 1
ATOM 11677 C C . ARG D 1 323 ? -34.749 -44.552 115.274 1.00 30.33 323 ARG D C 1
ATOM 11678 O O . ARG D 1 323 ? -34.644 -45.216 114.246 1.00 25.65 323 ARG D O 1
ATOM 11686 N N . LEU D 1 324 ? -34.672 -45.095 116.493 1.00 22.71 324 LEU D N 1
ATOM 11687 C CA . LEU D 1 324 ? -34.510 -46.557 116.680 1.00 20.28 324 LEU D CA 1
ATOM 11688 C C . LEU D 1 324 ? -35.810 -47.230 117.002 1.00 19.57 324 LEU D C 1
ATOM 11689 O O . LEU D 1 324 ? -35.904 -47.989 117.979 1.00 21.65 324 LEU D O 1
ATOM 11694 N N . ASP D 1 325 ? -36.750 -47.133 116.070 1.00 21.37 325 ASP D N 1
ATOM 11695 C CA . ASP D 1 325 ? -38.047 -47.765 116.215 1.00 24.48 325 ASP D CA 1
ATOM 11696 C C . ASP D 1 325 ? -38.010 -49.177 115.629 1.00 27.52 325 ASP D C 1
ATOM 11697 O O . ASP D 1 325 ? -36.958 -49.638 115.174 1.00 23.07 325 ASP D O 1
ATOM 11702 N N . ALA D 1 326 ? -39.131 -49.885 115.728 1.00 23.93 326 ALA D N 1
ATOM 11703 C CA . ALA D 1 326 ? -39.223 -51.245 115.272 1.00 23.85 326 ALA D CA 1
ATOM 11704 C C . ALA D 1 326 ? -38.834 -51.331 113.795 1.00 25.04 326 ALA D C 1
ATOM 11705 O O . ALA D 1 326 ? -38.254 -52.320 113.370 1.00 21.97 326 ALA D O 1
ATOM 11707 N N . GLU D 1 327 ? -39.229 -50.337 113.008 1.00 23.76 327 GLU D N 1
ATOM 11708 C CA . GLU D 1 327 ? -38.859 -50.315 111.592 1.00 26.61 327 GLU D CA 1
ATOM 11709 C C . GLU D 1 327 ? -37.325 -50.335 111.412 1.00 23.59 327 GLU D C 1
ATOM 11710 O O . GLU D 1 327 ? -36.800 -51.042 110.531 1.00 21.34 327 GLU D O 1
ATOM 11716 N N . HIS D 1 328 ? -36.616 -49.552 112.220 1.00 20.80 328 HIS D N 1
ATOM 11717 C CA . HIS D 1 328 ? -35.163 -49.563 112.154 1.00 21.01 328 HIS D CA 1
ATOM 11718 C C . HIS D 1 328 ? -34.614 -50.953 112.435 1.00 17.11 328 HIS D C 1
ATOM 11719 O O . HIS D 1 328 ? -33.671 -51.403 111.749 1.00 16.83 328 HIS D O 1
ATOM 11726 N N . TRP D 1 329 ? -35.142 -51.606 113.478 1.00 15.56 329 TRP D N 1
ATOM 11727 C CA . TRP D 1 329 ? -34.672 -52.918 113.820 1.00 16.70 329 TRP D CA 1
ATOM 11728 C C . TRP D 1 329 ? -35.049 -53.976 112.763 1.00 17.66 329 TRP D C 1
ATOM 11729 O O . TRP D 1 329 ? -34.320 -54.943 112.571 1.00 15.43 329 TRP D O 1
ATOM 11740 N N . TYR D 1 330 ? -36.134 -53.751 112.038 1.00 18.95 330 TYR D N 1
ATOM 11741 C CA . TYR D 1 330 ? -36.451 -54.581 110.888 1.00 18.50 330 TYR D CA 1
ATOM 11742 C C . TYR D 1 330 ? -35.408 -54.369 109.805 1.00 17.80 330 TYR D C 1
ATOM 11743 O O . TYR D 1 330 ? -34.850 -55.350 109.279 1.00 19.65 330 TYR D O 1
ATOM 11752 N N . ARG D 1 331 ? -35.091 -53.109 109.511 1.00 16.12 331 ARG D N 1
ATOM 11753 C CA . ARG D 1 331 ? -34.147 -52.808 108.445 1.00 18.00 331 ARG D CA 1
ATOM 11754 C C . ARG D 1 331 ? -32.725 -53.286 108.782 1.00 16.83 331 ARG D C 1
ATOM 11755 O O . ARG D 1 331 ? -31.971 -53.688 107.908 1.00 16.19 331 ARG D O 1
ATOM 11763 N N . ASN D 1 332 ? -32.427 -53.360 110.057 1.00 17.23 332 ASN D N 1
ATOM 11764 C CA . ASN D 1 332 ? -31.124 -53.831 110.553 1.00 15.18 332 ASN D CA 1
ATOM 11765 C C . ASN D 1 332 ? -30.941 -55.335 110.082 1.00 18.92 332 ASN D C 1
ATOM 11766 O O . ASN D 1 332 ? -29.844 -55.760 109.857 1.00 18.02 332 ASN D O 1
ATOM 11771 N N . LEU D 1 333 ? -32.045 -56.091 109.989 1.00 14.75 333 LEU D N 1
ATOM 11772 C CA . LEU D 1 333 ? -31.992 -57.466 109.510 1.00 17.74 333 LEU D CA 1
ATOM 11773 C C . LEU D 1 333 ? -32.193 -57.583 107.983 1.00 18.65 333 LEU D C 1
ATOM 11774 O O . LEU D 1 333 ? -31.664 -58.499 107.368 1.00 15.65 333 LEU D O 1
ATOM 11779 N N . ARG D 1 334 ? -32.988 -56.681 107.394 1.00 17.63 334 ARG D N 1
ATOM 11780 C CA . ARG D 1 334 ? -33.326 -56.778 105.957 1.00 17.84 334 ARG D CA 1
ATOM 11781 C C . ARG D 1 334 ? -32.265 -56.213 105.065 1.00 16.71 334 ARG D C 1
ATOM 11782 O O . ARG D 1 334 ? -31.971 -56.788 103.987 1.00 16.11 334 ARG D O 1
ATOM 11790 N N . GLU D 1 335 ? -31.760 -55.027 105.406 1.00 17.75 335 GLU D N 1
ATOM 11791 C CA . GLU D 1 335 ? -30.951 -54.270 104.481 1.00 18.57 335 GLU D CA 1
ATOM 11792 C C . GLU D 1 335 ? -29.526 -54.734 104.593 1.00 17.61 335 GLU D C 1
ATOM 11793 O O . GLU D 1 335 ? -29.095 -55.120 105.672 1.00 18.35 335 GLU D O 1
ATOM 11799 N N . PRO D 1 336 ? -28.769 -54.634 103.498 1.00 16.66 336 PRO D N 1
ATOM 11800 C CA . PRO D 1 336 ? -27.348 -54.990 103.551 1.00 18.02 336 PRO D CA 1
ATOM 11801 C C . PRO D 1 336 ? -26.569 -54.172 104.585 1.00 19.46 336 PRO D C 1
ATOM 11802 O O . PRO D 1 336 ? -26.915 -53.043 104.873 1.00 17.06 336 PRO D O 1
ATOM 11806 N N . VAL D 1 337 ? -25.539 -54.761 105.149 1.00 15.56 337 VAL D N 1
ATOM 11807 C CA . VAL D 1 337 ? -24.752 -54.098 106.177 1.00 16.11 337 VAL D CA 1
ATOM 11808 C C . VAL D 1 337 ? -23.722 -53.190 105.552 1.00 14.44 337 VAL D C 1
ATOM 11809 O O . VAL D 1 337 ? -22.742 -53.635 104.933 1.00 14.88 337 VAL D O 1
ATOM 11813 N N . ARG D 1 338 ? -23.888 -51.901 105.830 1.00 12.14 338 ARG D N 1
ATOM 11814 C CA . ARG D 1 338 ? -22.995 -50.874 105.382 1.00 15.23 338 ARG D CA 1
ATOM 11815 C C . ARG D 1 338 ? -21.906 -50.637 106.405 1.00 16.71 338 ARG D C 1
ATOM 11816 O O . ARG D 1 338 ? -21.678 -49.500 106.861 1.00 15.41 338 ARG D O 1
ATOM 11824 N N . PHE D 1 339 ? -21.063 -51.656 106.562 1.00 15.24 339 PHE D N 1
ATOM 11825 C CA . PHE D 1 339 ? -20.012 -51.586 107.554 1.00 15.92 339 PHE D CA 1
ATOM 11826 C C . PHE D 1 339 ? -18.849 -50.723 107.101 1.00 14.50 339 PHE D C 1
ATOM 11827 O O . PHE D 1 339 ? -18.443 -49.841 107.830 1.00 14.57 339 PHE D O 1
ATOM 11835 N N . ALA D 1 340 ? -18.361 -50.922 105.883 1.00 14.11 340 ALA D N 1
ATOM 11836 C CA . ALA D 1 340 ? -17.278 -50.099 105.346 1.00 16.27 340 ALA D CA 1
ATOM 11837 C C . ALA D 1 340 ? -17.646 -48.620 105.312 1.00 14.16 340 ALA D C 1
ATOM 11838 O O . ALA D 1 340 ? -16.821 -47.772 105.575 1.00 14.92 340 ALA D O 1
ATOM 11840 N N . ASP D 1 341 ? -18.902 -48.341 104.992 1.00 14.85 341 ASP D N 1
ATOM 11841 C CA . ASP D 1 341 ? -19.427 -46.977 104.955 1.00 14.89 341 ASP D CA 1
ATOM 11842 C C . ASP D 1 341 ? -19.349 -46.299 106.319 1.00 14.67 341 ASP D C 1
ATOM 11843 O O . ASP D 1 341 ? -18.816 -45.178 106.446 1.00 15.86 341 ASP D O 1
ATOM 11848 N N . ALA D 1 342 ? -19.769 -47.018 107.348 1.00 14.00 342 ALA D N 1
ATOM 11849 C CA . ALA D 1 342 ? -19.790 -46.471 108.718 1.00 13.82 342 ALA D CA 1
ATOM 11850 C C . ALA D 1 342 ? -18.370 -46.227 109.227 1.00 15.22 342 ALA D C 1
ATOM 11851 O O . ALA D 1 342 ? -18.080 -45.201 109.878 1.00 13.70 342 ALA D O 1
ATOM 11853 N N . VAL D 1 343 ? -17.498 -47.200 108.971 1.00 12.59 343 VAL D N 1
ATOM 11854 C CA . VAL D 1 343 ? -16.144 -47.102 109.400 1.00 13.73 343 VAL D CA 1
ATOM 11855 C C . VAL D 1 343 ? -15.421 -45.942 108.711 1.00 14.41 343 VAL D C 1
ATOM 11856 O O . VAL D 1 343 ? -14.780 -45.137 109.380 1.00 15.12 343 VAL D O 1
ATOM 11860 N N . THR D 1 344 ? -15.610 -45.771 107.402 1.00 14.74 344 THR D N 1
ATOM 11861 C CA . THR D 1 344 ? -14.947 -44.646 106.719 1.00 16.49 344 THR D CA 1
ATOM 11862 C C . THR D 1 344 ? -15.541 -43.267 107.113 1.00 17.15 344 THR D C 1
ATOM 11863 O O . THR D 1 344 ? -14.803 -42.285 107.191 1.00 17.43 344 THR D O 1
ATOM 11867 N N . ALA D 1 345 ? -16.812 -43.230 107.490 1.00 15.91 345 ALA D N 1
ATOM 11868 C CA . ALA D 1 345 ? -17.408 -42.010 108.053 1.00 18.05 345 ALA D CA 1
ATOM 11869 C C . ALA D 1 345 ? -16.666 -41.607 109.353 1.00 20.46 345 ALA D C 1
ATOM 11870 O O . ALA D 1 345 ? -16.298 -40.439 109.545 1.00 18.51 345 ALA D O 1
ATOM 11872 N N . LEU D 1 346 ? -16.253 -42.606 110.128 1.00 15.30 346 LEU D N 1
ATOM 11873 C CA . LEU D 1 346 ? -15.512 -42.338 111.365 1.00 16.76 346 LEU D CA 1
ATOM 11874 C C . LEU D 1 346 ? -14.050 -42.003 111.135 1.00 17.05 346 LEU D C 1
ATOM 11875 O O . LEU D 1 346 ? -13.508 -41.082 111.766 1.00 18.89 346 LEU D O 1
ATOM 11880 N N . LEU D 1 347 ? -13.411 -42.662 110.172 1.00 13.90 347 LEU D N 1
ATOM 11881 C CA . LEU D 1 347 ? -12.050 -42.326 109.853 1.00 14.60 347 LEU D CA 1
ATOM 11882 C C . LEU D 1 347 ? -11.978 -40.879 109.337 1.00 16.82 347 LEU D C 1
ATOM 11883 O O . LEU D 1 347 ? -11.007 -40.175 109.582 1.00 18.15 347 LEU D O 1
ATOM 11888 N N . ASP D 1 348 ? -13.032 -40.433 108.674 1.00 17.66 348 ASP D N 1
ATOM 11889 C CA . ASP D 1 348 ? -13.013 -39.089 108.075 1.00 18.98 348 ASP D CA 1
ATOM 11890 C C . ASP D 1 348 ? -13.367 -38.014 109.129 1.00 21.28 348 ASP D C 1
ATOM 11891 O O . ASP D 1 348 ? -13.288 -36.836 108.842 1.00 24.88 348 ASP D O 1
ATOM 11896 N N . ARG D 1 349 ? -13.793 -38.441 110.323 1.00 23.93 349 ARG D N 1
ATOM 11897 C CA . ARG D 1 349 ? -14.024 -37.544 111.466 1.00 25.10 349 ARG D CA 1
ATOM 11898 C C . ARG D 1 349 ? -12.997 -37.768 112.599 1.00 23.12 349 ARG D C 1
ATOM 11899 O O . ARG D 1 349 ? -13.308 -37.547 113.772 1.00 22.64 349 ARG D O 1
ATOM 11907 N N . GLY D 1 350 ? -11.781 -38.166 112.245 1.00 22.32 350 GLY D N 1
ATOM 11908 C CA . GLY D 1 350 ? -10.655 -38.154 113.181 1.00 22.71 350 GLY D CA 1
ATOM 11909 C C . GLY D 1 350 ? -10.557 -39.368 114.101 1.00 21.17 350 GLY D C 1
ATOM 11910 O O . GLY D 1 350 ? -9.819 -39.352 115.091 1.00 20.02 350 GLY D O 1
ATOM 11911 N N . HIS D 1 351 ? -11.307 -40.428 113.813 1.00 17.33 351 HIS D N 1
ATOM 11912 C CA . HIS D 1 351 ? -11.204 -41.633 114.642 1.00 15.82 351 HIS D CA 1
ATOM 11913 C C . HIS D 1 351 ? -10.036 -42.512 114.189 1.00 13.57 351 HIS D C 1
ATOM 11914 O O . HIS D 1 351 ? -9.880 -42.796 113.000 1.00 17.43 351 HIS D O 1
ATOM 11921 N N . ARG D 1 352 ? -9.202 -42.920 115.129 1.00 12.29 352 ARG D N 1
ATOM 11922 C CA . ARG D 1 352 ? -8.024 -43.646 114.794 1.00 11.39 352 ARG D CA 1
ATOM 11923 C C . ARG D 1 352 ? -7.753 -44.875 115.663 1.00 12.65 352 ARG D C 1
ATOM 11924 O O . ARG D 1 352 ? -6.744 -45.549 115.464 1.00 13.61 352 ARG D O 1
ATOM 11932 N N . VAL D 1 353 ? -8.640 -45.173 116.608 1.00 11.57 353 VAL D N 1
ATOM 11933 C CA . VAL D 1 353 ? -8.472 -46.334 117.479 1.00 10.98 353 VAL D CA 1
ATOM 11934 C C . VAL D 1 353 ? -9.767 -47.141 117.417 1.00 10.26 353 VAL D C 1
ATOM 11935 O O . VAL D 1 353 ? -10.844 -46.589 117.610 1.00 11.30 353 VAL D O 1
ATOM 11939 N N . PHE D 1 354 ? -9.657 -48.405 116.980 1.00 10.77 354 PHE D N 1
ATOM 11940 C CA . PHE D 1 354 ? -10.841 -49.252 116.746 1.00 10.34 354 PHE D CA 1
ATOM 11941 C C . PHE D 1 354 ? -10.666 -50.533 117.567 1.00 9.48 354 PHE D C 1
ATOM 11942 O O . PHE D 1 354 ? -9.665 -51.225 117.417 1.00 12.08 354 PHE D O 1
ATOM 11950 N N . VAL D 1 355 ? -11.616 -50.784 118.468 1.00 12.31 355 VAL D N 1
ATOM 11951 C CA . VAL D 1 355 ? -11.579 -51.938 119.374 1.00 10.66 355 VAL D CA 1
ATOM 11952 C C . VAL D 1 355 ? -12.769 -52.797 119.012 1.00 10.41 355 VAL D C 1
ATOM 11953 O O . VAL D 1 355 ? -13.901 -52.361 119.140 1.00 12.19 355 VAL D O 1
ATOM 11957 N N . GLU D 1 356 ? -12.506 -53.965 118.450 1.00 10.16 356 GLU D N 1
ATOM 11958 C CA . GLU D 1 356 ? -13.582 -54.927 118.176 1.00 10.01 356 GLU D CA 1
ATOM 11959 C C . GLU D 1 356 ? -13.863 -55.690 119.462 1.00 9.41 356 GLU D C 1
ATOM 11960 O O . GLU D 1 356 ? -13.016 -56.448 119.925 1.00 9.31 356 GLU D O 1
ATOM 11966 N N . VAL D 1 357 ? -15.104 -55.573 119.922 1.00 9.91 357 VAL D N 1
ATOM 11967 C CA . VAL D 1 357 ? -15.557 -56.084 121.208 1.00 10.26 357 VAL D CA 1
ATOM 11968 C C . VAL D 1 357 ? -16.190 -57.450 120.949 1.00 12.63 357 VAL D C 1
ATOM 11969 O O . VAL D 1 357 ? -17.394 -57.584 120.811 1.00 16.55 357 VAL D O 1
ATOM 11973 N N . SER D 1 358 ? -15.341 -58.434 120.737 1.00 10.98 358 SER D N 1
ATOM 11974 C CA . SER D 1 358 ? -15.806 -59.714 120.190 1.00 11.68 358 SER D CA 1
ATOM 11975 C C . SER D 1 358 ? -15.012 -60.898 120.732 1.00 10.83 358 SER D C 1
ATOM 11976 O O . SER D 1 358 ? -13.899 -60.739 121.213 1.00 10.21 358 SER D O 1
ATOM 11979 N N . PRO D 1 359 ? -15.594 -62.114 120.657 1.00 9.53 359 PRO D N 1
ATOM 11980 C CA . PRO D 1 359 ? -14.889 -63.316 121.044 1.00 10.56 359 PRO D CA 1
ATOM 11981 C C . PRO D 1 359 ? -13.752 -63.736 120.144 1.00 10.79 359 PRO D C 1
ATOM 11982 O O . PRO D 1 359 ? -12.892 -64.527 120.548 1.00 11.39 359 PRO D O 1
ATOM 11986 N N . HIS D 1 360 ? -13.765 -63.255 118.905 1.00 10.15 360 HIS D N 1
ATOM 11987 C CA . HIS D 1 360 ? -12.718 -63.559 117.961 1.00 12.38 360 HIS D CA 1
ATOM 11988 C C . HIS D 1 360 ? -12.795 -62.516 116.822 1.00 10.01 360 HIS D C 1
ATOM 11989 O O . HIS D 1 360 ? -13.883 -62.108 116.420 1.00 11.03 360 HIS D O 1
ATOM 11996 N N . PRO D 1 361 ? -11.649 -62.010 116.396 1.00 11.01 361 PRO D N 1
ATOM 11997 C CA . PRO D 1 361 ? -11.693 -60.851 115.484 1.00 11.17 361 PRO D CA 1
ATOM 11998 C C . PRO D 1 361 ? -12.172 -61.216 114.086 1.00 12.21 361 PRO D C 1
ATOM 11999 O O . PRO D 1 361 ? -11.604 -62.110 113.429 1.00 15.15 361 PRO D O 1
ATOM 12003 N N . VAL D 1 362 ? -13.254 -60.585 113.663 1.00 10.58 362 VAL D N 1
ATOM 12004 C CA . VAL D 1 362 ? -13.864 -60.895 112.355 1.00 11.09 362 VAL D CA 1
ATOM 12005 C C . VAL D 1 362 ? -13.946 -59.663 111.437 1.00 11.66 362 VAL D C 1
ATOM 12006 O O . VAL D 1 362 ? -14.120 -59.798 110.210 1.00 13.14 362 VAL D O 1
ATOM 12010 N N . LEU D 1 363 ? -13.817 -58.470 112.013 1.00 10.71 363 LEU D N 1
ATOM 12011 C CA . LEU D 1 363 ? -13.878 -57.241 111.208 1.00 11.52 363 LEU D CA 1
ATOM 12012 C C . LEU D 1 363 ? -12.624 -56.406 111.309 1.00 12.37 363 LEU D C 1
ATOM 12013 O O . LEU D 1 363 ? -12.498 -55.380 110.628 1.00 13.52 363 LEU D O 1
ATOM 12018 N N . THR D 1 364 ? -11.653 -56.866 112.085 1.00 11.93 364 THR D N 1
ATOM 12019 C CA . THR D 1 364 ? -10.421 -56.102 112.277 1.00 11.55 364 THR D CA 1
ATOM 12020 C C . THR D 1 364 ? -9.615 -55.933 110.984 1.00 13.45 364 THR D C 1
ATOM 12021 O O . THR D 1 364 ? -9.102 -54.860 110.745 1.00 13.95 364 THR D O 1
ATOM 12025 N N . THR D 1 365 ? -9.524 -56.975 110.156 1.00 12.26 365 THR D N 1
ATOM 12026 C CA . THR D 1 365 ? -8.750 -56.888 108.932 1.00 16.07 365 THR D CA 1
ATOM 12027 C C . THR D 1 365 ? -9.393 -55.877 107.974 1.00 13.28 365 THR D C 1
ATOM 12028 O O . THR D 1 365 ? -8.684 -55.062 107.372 1.00 13.14 365 THR D O 1
ATOM 12032 N N . SER D 1 366 ? -10.720 -55.824 107.959 1.00 12.79 366 SER D N 1
ATOM 12033 C CA . SER D 1 366 ? -11.446 -54.840 107.161 1.00 13.81 366 SER D CA 1
ATOM 12034 C C . SER D 1 366 ? -11.205 -53.401 107.664 1.00 14.91 366 SER D C 1
ATOM 12035 O O . SER D 1 366 ? -10.942 -52.500 106.874 1.00 13.10 366 SER D O 1
ATOM 12038 N N . VAL D 1 367 ? -11.198 -53.199 108.982 1.00 11.43 367 VAL D N 1
ATOM 12039 C CA . VAL D 1 367 ? -10.936 -51.878 109.518 1.00 11.05 367 VAL D CA 1
ATOM 12040 C C . VAL D 1 367 ? -9.519 -51.461 109.172 1.00 11.84 367 VAL D C 1
ATOM 12041 O O . VAL D 1 367 ? -9.269 -50.296 108.810 1.00 13.70 367 VAL D O 1
ATOM 12045 N N . VAL D 1 368 ? -8.574 -52.380 109.299 1.00 11.37 368 VAL D N 1
ATOM 12046 C CA . VAL D 1 368 ? -7.182 -52.079 108.983 1.00 14.06 368 VAL D CA 1
ATOM 12047 C C . VAL D 1 368 ? -7.081 -51.663 107.508 1.00 14.95 368 VAL D C 1
ATOM 12048 O O . VAL D 1 368 ? -6.396 -50.692 107.173 1.00 14.35 368 VAL D O 1
ATOM 12052 N N . ASP D 1 369 ? -7.771 -52.397 106.648 1.00 14.38 369 ASP D N 1
ATOM 12053 C CA . ASP D 1 369 ? -7.712 -52.132 105.174 1.00 13.94 369 ASP D CA 1
ATOM 12054 C C . ASP D 1 369 ? -8.268 -50.711 104.901 1.00 17.27 369 ASP D C 1
ATOM 12055 O O . ASP D 1 369 ? -7.726 -49.958 104.058 1.00 17.13 369 ASP D O 1
ATOM 12060 N N . LEU D 1 370 ? -9.389 -50.392 105.543 1.00 12.99 370 LEU D N 1
ATOM 12061 C CA . LEU D 1 370 ? -10.073 -49.119 105.331 1.00 13.75 370 LEU D CA 1
ATOM 12062 C C . LEU D 1 370 ? -9.254 -47.945 105.878 1.00 15.90 370 LEU D C 1
ATOM 12063 O O . LEU D 1 370 ? -9.376 -46.794 105.397 1.00 16.24 370 LEU D O 1
ATOM 12068 N N . ALA D 1 371 ? -8.516 -48.218 106.953 1.00 14.90 371 ALA D N 1
ATOM 12069 C CA . ALA D 1 371 ? -7.807 -47.194 107.701 1.00 15.76 371 ALA D CA 1
ATOM 12070 C C . ALA D 1 371 ? -6.570 -46.695 106.964 1.00 19.95 371 ALA D C 1
ATOM 12071 O O . ALA D 1 371 ? -6.101 -45.574 107.231 1.00 19.95 371 ALA D O 1
ATOM 12073 N N . ALA D 1 372 ? -6.048 -47.498 106.032 1.00 18.44 372 ALA D N 1
ATOM 12074 C CA . ALA D 1 372 ? -4.786 -47.149 105.361 1.00 21.31 372 ALA D CA 1
ATOM 12075 C C . ALA D 1 372 ? -5.000 -45.845 104.566 1.00 20.23 372 ALA D C 1
ATOM 12076 O O . ALA D 1 372 ? -6.078 -45.642 104.028 1.00 20.96 372 ALA D O 1
ATOM 12078 N N . PRO D 1 373 ? -4.057 -44.892 104.647 1.00 21.14 373 PRO D N 1
ATOM 12079 C CA . PRO D 1 373 ? -2.735 -45.112 105.210 1.00 25.04 373 PRO D CA 1
ATOM 12080 C C . PRO D 1 373 ? -2.550 -44.392 106.557 1.00 24.53 373 PRO D C 1
ATOM 12081 O O . PRO D 1 373 ? -1.403 -44.232 107.025 1.00 25.07 373 PRO D O 1
ATOM 12085 N N . HIS D 1 374 ? -3.660 -44.073 107.224 1.00 17.98 374 HIS D N 1
ATOM 12086 C CA . HIS D 1 374 ? -3.597 -43.372 108.497 1.00 19.33 374 HIS D CA 1
ATOM 12087 C C . HIS D 1 374 ? -2.898 -44.215 109.562 1.00 19.56 374 HIS D C 1
ATOM 12088 O O . HIS D 1 374 ? -3.018 -45.431 109.562 1.00 22.79 374 HIS D O 1
ATOM 12095 N N . ARG D 1 375 ? -2.332 -43.542 110.563 1.00 18.88 375 ARG D N 1
ATOM 12096 C CA . ARG D 1 375 ? -1.719 -44.213 111.717 1.00 19.67 375 ARG D CA 1
ATOM 12097 C C . ARG D 1 375 ? -2.836 -44.581 112.673 1.00 17.13 375 ARG D C 1
ATOM 12098 O O . ARG D 1 375 ? -3.555 -43.707 113.141 1.00 14.08 375 ARG D O 1
ATOM 12106 N N . THR D 1 376 ? -3.131 -45.878 112.769 1.00 16.17 376 THR D N 1
ATOM 12107 C CA . THR D 1 376 ? -4.307 -46.324 113.513 1.00 15.51 376 THR D CA 1
ATOM 12108 C C . THR D 1 376 ? -3.933 -47.543 114.354 1.00 14.73 376 THR D C 1
ATOM 12109 O O . THR D 1 376 ? -2.998 -48.282 114.016 1.00 14.69 376 THR D O 1
ATOM 12113 N N . ALA D 1 377 ? -4.688 -47.728 115.432 1.00 12.60 377 ALA D N 1
ATOM 12114 C CA . ALA D 1 377 ? -4.568 -48.912 116.287 1.00 13.40 377 ALA D CA 1
ATOM 12115 C C . ALA D 1 377 ? -5.847 -49.674 116.192 1.00 12.19 377 ALA D C 1
ATOM 12116 O O . ALA D 1 377 ? -6.908 -49.126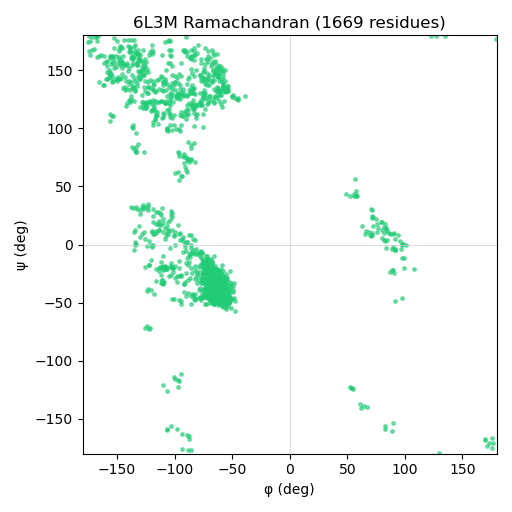 116.477 1.00 12.12 377 ALA D O 1
ATOM 12118 N N . VAL D 1 378 ? -5.748 -50.939 115.788 1.00 12.14 378 VAL D N 1
ATOM 12119 C CA . VAL D 1 378 ? -6.930 -51.788 115.597 1.00 10.87 378 VAL D CA 1
ATOM 12120 C C . VAL D 1 378 ? -6.701 -53.094 116.329 1.00 9.94 378 VAL D C 1
ATOM 12121 O O . VAL D 1 378 ? -5.737 -53.811 116.061 1.00 10.62 378 VAL D O 1
ATOM 12125 N N . VAL D 1 379 ? -7.558 -53.370 117.311 1.00 11.68 379 VAL D N 1
ATOM 12126 C CA . VAL D 1 379 ? -7.421 -54.554 118.110 1.00 10.06 379 VAL D CA 1
ATOM 12127 C C . VAL D 1 379 ? -8.766 -55.258 118.234 1.00 10.35 379 VAL D C 1
ATOM 12128 O O . VAL D 1 379 ? -9.857 -54.673 118.011 1.00 9.87 379 VAL D O 1
ATOM 12132 N N . GLY D 1 380 ? -8.692 -56.523 118.616 1.00 12.61 380 GLY D N 1
ATOM 12133 C CA . GLY D 1 380 ? -9.899 -57.263 118.984 1.00 10.29 380 GLY D CA 1
ATOM 12134 C C . GLY D 1 380 ? -9.858 -57.412 120.488 1.00 10.34 380 GLY D C 1
ATOM 12135 O O . GLY D 1 380 ? -9.284 -56.582 121.172 1.00 9.78 380 GLY D O 1
ATOM 12136 N N . THR D 1 381 ? -10.597 -58.381 121.020 1.00 10.72 381 THR D N 1
ATOM 12137 C CA . THR D 1 381 ? -10.656 -58.572 122.491 1.00 9.93 381 THR D CA 1
ATOM 12138 C C . THR D 1 381 ? -10.204 -59.993 122.841 1.00 11.17 381 THR D C 1
ATOM 12139 O O . THR D 1 381 ? -9.100 -60.190 123.361 1.00 9.46 381 THR D O 1
ATOM 12143 N N . LEU D 1 382 ? -11.042 -61.001 122.550 1.00 10.27 382 LEU D N 1
ATOM 12144 C CA . LEU D 1 382 ? -10.620 -62.391 122.694 1.00 10.90 382 LEU D CA 1
ATOM 12145 C C . LEU D 1 382 ? -10.307 -63.074 121.374 1.00 12.06 382 LEU D C 1
ATOM 12146 O O . LEU D 1 382 ? -10.505 -62.502 120.294 1.00 12.24 382 LEU D O 1
ATOM 12151 N N . ARG D 1 383 ? -9.824 -64.325 121.444 1.00 11.09 383 ARG D N 1
ATOM 12152 C CA . ARG D 1 383 ? -9.724 -65.173 120.260 1.00 12.27 383 ARG D CA 1
ATOM 12153 C C . ARG D 1 383 ? -10.341 -66.555 120.545 1.00 12.63 383 ARG D C 1
ATOM 12154 O O . ARG D 1 383 ? -10.515 -66.921 121.700 1.00 11.50 383 ARG D O 1
ATOM 12162 N N . ARG D 1 384 ? -10.615 -67.293 119.478 1.00 12.12 384 ARG D N 1
ATOM 12163 C CA . ARG D 1 384 ? -11.051 -68.704 119.574 1.00 13.77 384 ARG D CA 1
ATOM 12164 C C . ARG D 1 384 ? -10.114 -69.479 120.491 1.00 13.22 384 ARG D C 1
ATOM 12165 O O . ARG D 1 384 ? -8.921 -69.497 120.269 1.00 13.31 384 ARG D O 1
ATOM 12173 N N . ASP D 1 385 ? -10.691 -70.184 121.459 1.00 14.07 385 ASP D N 1
ATOM 12174 C CA . ASP D 1 385 ? -9.962 -70.997 122.428 1.00 16.36 385 ASP D CA 1
ATOM 12175 C C . ASP D 1 385 ? -9.031 -70.173 123.316 1.00 15.79 385 ASP D C 1
ATOM 12176 O O . ASP D 1 385 ? -8.233 -70.735 124.037 1.00 17.67 385 ASP D O 1
ATOM 12181 N N . GLU D 1 386 ? -9.222 -68.859 123.347 1.00 14.21 386 GLU D N 1
ATOM 12182 C CA . GLU D 1 386 ? -8.417 -68.002 124.218 1.00 13.23 386 GLU D CA 1
ATOM 12183 C C . GLU D 1 386 ? -9.288 -66.989 124.893 1.00 12.83 386 GLU D C 1
ATOM 12184 O O . GLU D 1 386 ? -9.453 -65.857 124.409 1.00 11.64 386 GLU D O 1
ATOM 12190 N N . GLY D 1 387 ? -9.897 -67.407 126.000 1.00 10.73 387 GLY D N 1
ATOM 12191 C CA . GLY D 1 387 ? -10.979 -66.650 126.636 1.00 11.72 387 GLY D CA 1
ATOM 12192 C C . GLY D 1 387 ? -10.599 -66.179 128.012 1.00 10.24 387 GLY D C 1
ATOM 12193 O O . GLY D 1 387 ? -11.440 -65.680 128.782 1.00 13.68 387 GLY D O 1
ATOM 12194 N N . GLY D 1 388 ? -9.312 -66.304 128.319 1.00 12.36 388 GLY D N 1
ATOM 12195 C CA . GLY D 1 388 ? -8.799 -65.884 129.628 1.00 13.67 388 GLY D CA 1
ATOM 12196 C C . GLY D 1 388 ? -8.534 -64.403 129.792 1.00 14.64 388 GLY D C 1
ATOM 12197 O O . GLY D 1 388 ? -8.498 -63.655 128.820 1.00 12.09 388 GLY D O 1
ATOM 12198 N N . LEU D 1 389 ? -8.381 -63.975 131.043 1.00 11.74 389 LEU D N 1
ATOM 12199 C CA . LEU D 1 389 ? -7.964 -62.605 131.347 1.00 13.06 389 LEU D CA 1
ATOM 12200 C C . LEU D 1 389 ? -6.641 -62.291 130.646 1.00 12.32 389 LEU D C 1
ATOM 12201 O O . LEU D 1 389 ? -6.441 -61.161 130.157 1.00 13.10 389 LEU D O 1
ATOM 12206 N N . ASP D 1 390 ? -5.775 -63.295 130.515 1.00 11.80 390 ASP D N 1
ATOM 12207 C CA . ASP D 1 390 ? -4.497 -63.112 129.799 1.00 11.66 390 ASP D CA 1
ATOM 12208 C C . ASP D 1 390 ? -4.711 -62.558 128.357 1.00 11.68 390 ASP D C 1
ATOM 12209 O O . ASP D 1 390 ? -3.965 -61.705 127.892 1.00 10.18 390 ASP D O 1
ATOM 12214 N N . ARG D 1 391 ? -5.691 -63.093 127.649 1.00 11.97 391 ARG D N 1
ATOM 12215 C CA . ARG D 1 391 ? -5.940 -62.677 126.263 1.00 10.45 391 ARG D CA 1
ATOM 12216 C C . ARG D 1 391 ? -6.548 -61.295 126.251 1.00 11.23 391 ARG D C 1
ATOM 12217 O O . ARG D 1 391 ? -6.240 -60.475 125.338 1.00 11.17 391 ARG D O 1
ATOM 12225 N N . PHE D 1 392 ? -7.393 -60.979 127.249 1.00 10.38 392 PHE D N 1
ATOM 12226 C CA . PHE D 1 392 ? -7.949 -59.651 127.321 1.00 10.76 392 PHE D CA 1
ATOM 12227 C C . PHE D 1 392 ? -6.791 -58.648 127.561 1.00 13.10 392 PHE D C 1
ATOM 12228 O O . PHE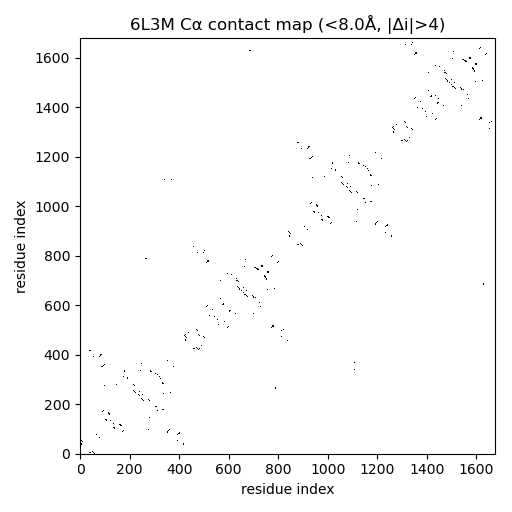 D 1 392 ? -6.710 -57.601 126.892 1.00 11.39 392 PHE D O 1
ATOM 12236 N N . LEU D 1 393 ? -5.918 -58.970 128.516 1.00 12.60 393 LEU D N 1
ATOM 12237 C CA . LEU D 1 393 ? -4.775 -58.068 128.818 1.00 12.14 393 LEU D CA 1
ATOM 12238 C C . LEU D 1 393 ? -3.844 -57.909 127.622 1.00 11.35 393 LEU D C 1
ATOM 12239 O O . LEU D 1 393 ? -3.290 -56.808 127.389 1.00 10.12 393 LEU D O 1
ATOM 12244 N N . LEU D 1 394 ? -3.703 -58.942 126.801 1.00 11.05 394 LEU D N 1
ATOM 12245 C CA . LEU D 1 394 ? -2.833 -58.804 125.630 1.00 10.79 394 LEU D CA 1
ATOM 12246 C C . LEU D 1 394 ? -3.455 -57.857 124.592 1.00 11.46 394 LEU D C 1
ATOM 12247 O O . LEU D 1 394 ? -2.741 -57.011 123.991 1.00 13.10 394 LEU D O 1
ATOM 12252 N N . SER D 1 395 ? -4.779 -57.897 124.451 1.00 9.92 395 SER D N 1
ATOM 12253 C CA . SER D 1 395 ? -5.495 -56.938 123.604 1.00 9.88 395 SER D CA 1
ATOM 12254 C C . SER D 1 395 ? -5.352 -55.494 124.147 1.00 11.82 395 SER D C 1
ATOM 12255 O O . SER D 1 395 ? -5.052 -54.530 123.376 1.00 11.13 395 SER D O 1
ATOM 12258 N N . ALA D 1 396 ? -5.422 -55.357 125.465 1.00 10.96 396 ALA D N 1
ATOM 12259 C CA . ALA D 1 396 ? -5.214 -54.045 126.093 1.00 11.35 396 ALA D CA 1
ATOM 12260 C C . ALA D 1 396 ? -3.760 -53.601 125.833 1.00 10.15 396 ALA D C 1
ATOM 12261 O O . ALA D 1 396 ? -3.492 -52.420 125.536 1.00 10.68 396 ALA D O 1
ATOM 12263 N N . ALA D 1 397 ? -2.844 -54.530 125.923 1.00 10.59 397 ALA D N 1
ATOM 12264 C CA . ALA D 1 397 ? -1.449 -54.216 125.661 1.00 13.58 397 ALA D CA 1
ATOM 12265 C C . ALA D 1 397 ? -1.242 -53.762 124.221 1.00 14.19 397 ALA D C 1
ATOM 12266 O O . ALA D 1 397 ? -0.381 -52.901 123.948 1.00 11.93 397 ALA D O 1
ATOM 12268 N N . GLU D 1 398 ? -1.999 -54.333 123.295 1.00 11.92 398 GLU D N 1
ATOM 12269 C CA . GLU D 1 398 ? -1.879 -53.937 121.900 1.00 12.08 398 GLU D CA 1
ATOM 12270 C C . GLU D 1 398 ? -2.239 -52.481 121.722 1.00 12.58 398 GLU D C 1
ATOM 12271 O O . GLU D 1 398 ? -1.738 -51.845 120.790 1.00 13.36 398 GLU D O 1
ATOM 12277 N N . LEU D 1 399 ? -3.154 -51.958 122.556 1.00 10.73 399 LEU D N 1
ATOM 12278 C CA . LEU D 1 399 ? -3.460 -50.545 122.548 1.00 11.10 399 LEU D CA 1
ATOM 12279 C C . LEU D 1 399 ? -2.341 -49.741 123.177 1.00 13.32 399 LEU D C 1
ATOM 12280 O O . LEU D 1 399 ? -1.867 -48.761 122.588 1.00 14.43 399 LEU D O 1
ATOM 12285 N N . HIS D 1 400 ? -1.851 -50.205 124.315 1.00 10.85 400 HIS D N 1
ATOM 12286 C CA . HIS D 1 400 ? -0.787 -49.480 125.042 1.00 11.69 400 HIS D CA 1
ATOM 12287 C C . HIS D 1 400 ? 0.478 -49.279 124.171 1.00 15.06 400 HIS D C 1
ATOM 12288 O O . HIS D 1 400 ? 1.072 -48.164 124.150 1.00 13.86 400 HIS D O 1
ATOM 12295 N N . VAL D 1 401 ? 0.872 -50.308 123.435 1.00 13.84 401 VAL D N 1
ATOM 12296 C CA . VAL D 1 401 ? 2.117 -50.225 122.703 1.00 13.14 401 VAL D CA 1
ATOM 12297 C C . VAL D 1 401 ? 2.033 -49.299 121.490 1.00 15.28 401 VAL D C 1
ATOM 12298 O O . VAL D 1 401 ? 3.086 -48.910 120.954 1.00 13.20 401 VAL D O 1
ATOM 12302 N N . ARG D 1 402 ? 0.820 -48.862 121.144 1.00 13.54 402 ARG D N 1
ATOM 12303 C CA . ARG D 1 402 ? 0.631 -47.879 120.105 1.00 13.52 402 ARG D CA 1
ATOM 12304 C C . ARG D 1 402 ? 0.405 -46.476 120.643 1.00 14.59 402 ARG D C 1
ATOM 12305 O O . ARG D 1 402 ? 0.033 -45.566 119.872 1.00 14.91 402 ARG D O 1
ATOM 12313 N N . GLY D 1 403 ? 0.566 -46.297 121.964 1.00 13.14 403 GLY D N 1
ATOM 12314 C CA . GLY D 1 403 ? 0.382 -44.978 122.602 1.00 12.69 403 GLY D CA 1
ATOM 12315 C C . GLY D 1 403 ? -1.015 -44.613 123.041 1.00 14.65 403 GLY D C 1
ATOM 12316 O O . GLY D 1 403 ? -1.287 -43.469 123.390 1.00 14.38 403 GLY D O 1
ATOM 12317 N N . VAL D 1 404 ? -1.935 -45.577 122.988 1.00 11.41 404 VAL D N 1
ATOM 12318 C CA . VAL D 1 404 ? -3.292 -45.322 123.317 1.00 12.15 404 VAL D CA 1
ATOM 12319 C C . VAL D 1 404 ? -3.433 -45.465 124.839 1.00 12.77 404 VAL D C 1
ATOM 12320 O O . VAL D 1 404 ? -2.943 -46.434 125.411 1.00 15.59 404 VAL D O 1
ATOM 12324 N N . PRO D 1 405 ? -4.079 -44.498 125.494 1.00 13.67 405 PRO D N 1
ATOM 12325 C CA . PRO D 1 405 ? -4.191 -44.597 126.938 1.00 15.43 405 PRO D CA 1
ATOM 12326 C C . PRO D 1 405 ? -5.032 -45.810 127.337 1.00 16.48 405 PRO D C 1
ATOM 12327 O O . PRO D 1 405 ? -6.143 -45.967 126.843 1.00 18.47 405 PRO D O 1
ATOM 12331 N N . VAL D 1 406 ? -4.499 -46.643 128.211 1.00 15.08 406 VAL D N 1
ATOM 12332 C CA . VAL D 1 406 ? -5.266 -47.780 128.781 1.00 14.10 406 VAL D CA 1
ATOM 12333 C C . VAL D 1 406 ? -4.673 -48.129 130.154 1.00 14.37 406 VAL D C 1
ATOM 12334 O O . VAL D 1 406 ? -3.463 -47.972 130.379 1.00 13.15 406 VAL D O 1
ATOM 12338 N N . ASP D 1 407 ? -5.538 -48.436 131.114 1.00 14.49 407 ASP D N 1
ATOM 12339 C CA . ASP D 1 407 ? -5.104 -48.567 132.512 1.00 12.86 407 ASP D CA 1
ATOM 12340 C C . ASP D 1 407 ? -4.625 -50.011 132.776 1.00 14.37 407 ASP D C 1
ATOM 12341 O O . ASP D 1 407 ? -5.305 -50.821 133.419 1.00 13.01 407 ASP D O 1
ATOM 12346 N N . LEU D 1 408 ? -3.487 -50.354 132.206 1.00 13.05 408 LEU D N 1
ATOM 12347 C CA . LEU D 1 408 ? -2.849 -51.652 132.455 1.00 13.95 408 LEU D CA 1
ATOM 12348 C C . LEU D 1 408 ? -2.563 -51.831 133.954 1.00 14.91 408 LEU D C 1
ATOM 12349 O O . LEU D 1 408 ? -2.520 -52.952 134.458 1.00 14.75 408 LEU D O 1
ATOM 12354 N N . ALA D 1 409 ? -2.311 -50.729 134.659 1.00 15.05 409 ALA D N 1
ATOM 12355 C CA . ALA D 1 409 ? -1.911 -50.845 136.062 1.00 17.34 409 ALA D CA 1
ATOM 12356 C C . ALA D 1 409 ? -3.048 -51.449 136.909 1.00 15.83 409 ALA D C 1
ATOM 12357 O O . ALA D 1 409 ? -2.810 -52.105 137.930 1.00 15.80 409 ALA D O 1
ATOM 12359 N N . ARG D 1 410 ? -4.268 -51.302 136.446 1.00 15.53 410 ARG D N 1
ATOM 12360 C CA . ARG D 1 410 ? -5.402 -51.907 137.149 1.00 17.98 410 ARG D CA 1
ATOM 12361 C C . ARG D 1 410 ? -5.176 -53.423 137.364 1.00 15.88 410 ARG D C 1
ATOM 12362 O O . ARG D 1 410 ? -5.662 -54.015 138.350 1.00 17.30 410 ARG D O 1
ATOM 12370 N N . HIS D 1 411 ? -4.530 -54.061 136.408 1.00 12.74 411 HIS D N 1
ATOM 12371 C CA . HIS D 1 411 ? -4.311 -55.481 136.443 1.00 12.93 411 HIS D CA 1
ATOM 12372 C C . HIS D 1 411 ? -2.820 -55.866 136.584 1.00 12.78 411 HIS D C 1
ATOM 12373 O O . HIS D 1 411 ? -2.425 -57.000 136.292 1.00 12.98 411 HIS D O 1
ATOM 12380 N N . ALA D 1 412 ? -1.995 -54.941 137.055 1.00 14.10 412 ALA D N 1
ATOM 12381 C CA . ALA D 1 412 ? -0.558 -55.207 137.087 1.00 13.06 412 ALA D CA 1
ATOM 12382 C C . ALA D 1 412 ? -0.118 -55.856 138.408 1.00 15.80 412 ALA D C 1
ATOM 12383 O O . ALA D 1 412 ? 1.051 -56.187 138.572 1.00 13.53 412 ALA D O 1
ATOM 12385 N N . GLY D 1 413 ? -1.042 -55.984 139.365 1.00 17.27 413 GLY D N 1
ATOM 12386 C CA . GLY D 1 413 ? -0.731 -56.632 140.655 1.00 17.16 413 GLY D CA 1
ATOM 12387 C C . GLY D 1 413 ? -0.204 -55.666 141.697 1.00 17.04 413 GLY D C 1
ATOM 12388 O O . GLY D 1 413 ? -0.465 -54.464 141.653 1.00 15.52 413 GLY D O 1
ATOM 12389 N N . ALA D 1 414 ? 0.458 -56.216 142.706 1.00 14.37 414 ALA D N 1
ATOM 12390 C CA . ALA D 1 414 ? 0.803 -55.460 143.904 1.00 15.94 414 ALA D CA 1
ATOM 12391 C C . ALA D 1 414 ? 2.310 -55.588 144.193 1.00 18.81 414 ALA D C 1
ATOM 12392 O O . ALA D 1 414 ? 2.760 -55.362 145.320 1.00 16.51 414 ALA D O 1
ATOM 12394 N N . GLY D 1 415 ? 3.098 -55.750 143.123 1.00 15.85 415 GLY D N 1
ATOM 12395 C CA . GLY D 1 415 ? 4.545 -55.902 143.261 1.00 15.49 415 GLY D CA 1
ATOM 12396 C C . GLY D 1 415 ? 5.226 -54.610 143.674 1.00 16.19 415 GLY D C 1
ATOM 12397 O O . GLY D 1 415 ? 4.812 -53.520 143.277 1.00 14.66 415 GLY D O 1
ATOM 12398 N N . THR D 1 416 ? 6.273 -54.745 144.496 1.00 16.44 416 THR D N 1
ATOM 12399 C CA . THR D 1 416 ? 7.110 -53.618 144.922 1.00 19.41 416 THR D CA 1
ATOM 12400 C C . THR D 1 416 ? 8.610 -53.947 144.724 1.00 20.02 416 THR D C 1
ATOM 12401 O O . THR D 1 416 ? 9.479 -53.216 145.190 1.00 18.40 416 THR D O 1
ATOM 12405 N N . ALA D 1 417 ? 8.916 -55.087 144.106 1.00 18.18 417 ALA D N 1
ATOM 12406 C CA . ALA D 1 417 ? 10.326 -55.385 143.758 1.00 20.13 417 ALA D CA 1
ATOM 12407 C C . ALA D 1 417 ? 10.786 -54.387 142.691 1.00 21.20 417 ALA D C 1
ATOM 12408 O O . ALA D 1 417 ? 10.131 -54.205 141.676 1.00 21.51 417 ALA D O 1
ATOM 12410 N N . GLU D 1 418 ? 11.875 -53.686 142.964 1.00 28.35 418 GLU D N 1
ATOM 12411 C CA . GLU D 1 418 ? 12.385 -52.685 142.022 1.00 34.90 418 GLU D CA 1
ATOM 12412 C C . GLU D 1 418 ? 13.458 -53.310 141.124 1.00 28.04 418 GLU D C 1
ATOM 12413 O O . GLU D 1 418 ? 14.228 -54.137 141.566 1.00 30.87 418 GLU D O 1
ATOM 12419 N N . VAL D 1 419 ? 13.513 -52.891 139.869 1.00 28.60 419 VAL D N 1
ATOM 12420 C CA . VAL D 1 419 ? 14.688 -53.168 139.034 1.00 30.38 419 VAL D CA 1
ATOM 12421 C C . VAL D 1 419 ? 15.587 -51.907 139.007 1.00 32.79 419 VAL D C 1
ATOM 12422 O O . VAL D 1 419 ? 15.068 -50.816 138.801 1.00 26.84 419 VAL D O 1
ATOM 12426 N N . PRO D 1 420 ? 16.927 -52.049 139.212 1.00 45.01 420 PRO D N 1
ATOM 12427 C CA . PRO D 1 420 ? 17.804 -50.844 139.075 1.00 50.38 420 PRO D CA 1
ATOM 12428 C C . PRO D 1 420 ? 18.206 -50.525 137.629 1.00 46.49 420 PRO D C 1
ATOM 12429 O O . PRO D 1 420 ? 17.343 -50.365 136.767 1.00 37.50 420 PRO D O 1
#

InterPro domains:
  IPR001190 SRCR domain [PS50287] (632-677)
  IPR001227 Acyl transferase domain superfamily [G3DSA:3.40.366.10] (646-943)
  IPR001227 Acyl transferase domain superfamily [G3DSA:3.40.366.10] (2287-2586)
  IPR006162 Phosphopantetheine attachment site [PS00012] (1693-1708)
  IPR006162 Phosphopantetheine attachment site [PS00012] (2947-2962)
  IPR009081 Phosphopantetheine binding ACP domain [PF00550] (1669-1734)
  IPR009081 Phosphopantetheine binding ACP domain [PF00550] (2923-2987)
  IPR009081 Phosphopantetheine binding ACP domain [PS50075] (1661-1738)
  IPR009081 Phosphopantetheine binding ACP domain [PS50075] (2915-2992)
  IPR013968 Polyketide synthase-like, ketoreductase domain [PF08659] (1411-1582)
  IPR014030 Beta-ketoacyl synthase-like, N-terminal domain [PF00109] (29-279)
  IPR014030 Beta-ketoacyl synthase-like, N-terminal domain [PF00109] (1759-2006)
  IPR014031 Beta-ketoacyl synthase, C-terminal domain [PF02801] (287-404)
  IPR014031 Beta-ketoacyl synthase, C-terminal domain [PF02801] (2014-2130)
  IPR014043 Acyl transferase domain [PF00698] (647-958)
  IPR014043 Acyl transferase domain [PF00698] (2288-2570)
  IPR014043 Acyl transferase domain [SM00827] (648-940)
  IPR014043 Acyl transferase domain [SM00827] (2289-2592)
  IPR016035 Acyl transferase/acyl hydrolase/lysophospholipase [SSF52151] (644-936)
  IPR016035 Acyl transferase/acyl hydrolase/lysophospholipase [SSF52151] (2286-2572)

CATH classification: 3.30.70.3290

Foldseek 3Di:
DFAKAKAKAADQDLLRRLVRLVVVLVVCVVPVVDWLLFERLCNVVVDDHHFKMKIATDRGSVSSSVQSNCSNVVHDDPRMAIDGQADDFFEEEEEEAFFFADAQFPQQALVRPVQLVVLLVVLQVLCCVAVVDGLNVRSRPVVQLLQQLNVQSNQLSQLLSLQRVQVVFPRAHLEYEYWQLGLLSRQCSLPFAPSNLSSLLRNQVSVLCRVQFFQFKWKKKWQAAPVVLVVLCVVCVQAKAWAEGQAHGITMIMHGPVSVVVSVVSQVVVVTDMDITRSDRGGWQHPSLVVCLVVQCVSSPFGRTDDGNHFYQYQLVLHTDDDPTSVVSSSSGHHHGYNLSVLLVVLVVTHAEYEHSGQADDRQVRSVNSNPPDHHQTFYAHHHVGNHVSSRLSRLRSCVNNNHRTNSSVRSHDHDDHD/DFAKAKAKFADQDLLRRLVRLVVVLVVCVVPVVDWLLQERLCNVPVDDHHFKMKIATDRGDVSSSVQSNCSNVVHDDPRMAIDGQADDFFEEEEEEAFFFADAQFLLQALVRPVLLVVLLVVLQVLCCVAPVDGLNVCSRPPVQCLQQLNVQSNFLSQLLSLQSVQVVQVNAHLEYEYWQLGLLSRQCSLPFAPSNLSSLLRNVVRVLCRVQFFQFKWKKKWQAAPVVLVVLCVVCVQAKAWQEGQAGGITMIMHGPVSVVVSVVSCVVVVIDMDITPSDRGGWQHPSLVVCLVVQCVSSPFGRTDDGNHFYQYQLVLGTDDDCTSVVSSSSGHHHGNNLSVLLVCLVVGHAEYEHSGQADDRQVRSVNSNPPDHHQTFYAHHHVGNHPSSRLSRLRSCVNNNHRTNSSVRSHDHDDDDD/DFAKAKAKFADQDLLRRLVRLVVVLVVCVVPVVDWLLFARQCNVVVDDHHFKMKIATGRGSVSSSVQSNCSNVVHDDPRMAIDGQADDFFEEEEEEDFFFADQQFPLQALVAPVQLVVLLVVLQVLCCVQPVDGLNVVSRPPVQCLQQLNVQLNQLSQLLSLQRSQVVFPRAHLEYEYWQLGLLSRCCSLPFAPSNLSSLLRNVVSVLCSVQFAQFKWKKKWQAAPVVVVVLCVVCVQAKDWAEGQAHGITMIMHGPVSVVVSVVSCVVVVIDMDIRPSDRGGWQHCSLVVCLVVQCVSSPFGDTDDGNHFYQYQLVLHGDDDPGSVVSSSSGRHHGNNLSVLLVVLVVGHAEYEHSGQADDRQVRSVNSNPPDRHQTFYAHHHVGNHPSSNLSRQRSCVNNNHRTNSSVRSHDHDDHD/DFDKAKAKFADQDLQRRLVRLVVVLVVCVVPVVDWLLQERLCNVPVDDHHFKMKIATDRGDVSSNVQSVCSNVVHDDPRMAIDTQADDFFEEEEEEAFFFQDAQFPQQALVAPVQLVVLLVVLQVLCCVQVVDGLNVRSRPPVQCLQQLNVQLNQLSQLLSLQSVQVVFPRAHLEYEYAQLGLLSRCCSLPFAPSNLSSLLRNQVSVLCRVQFFQFKWKKKWQAAPVVVVVLCVVVVQAKAWQEGQARGITMIMHGPVSVVVSVVSCVVVVIDMDIRRSDRGGWQHCSLVVCLVVQLVSSPFGDTDDGNHFYQYQLVLGTDDDPGSVVSSSSGHHHGNNLSVLLVVLVVGHAEYEHSGQADDRQVRSVNSNPPDLHQTFYAHHHVGNHPSSRLSRQSSCVNNNHRTNSSVRNHDHDDDDD